Protein 8HCY (pdb70)

Nearest PDB structures (foldseek):
  8hcy-assembly2_A  TM=1.002E+00  e=5.788E-90  Legionella
  7xgv-assembly1_A  TM=9.014E-01  e=6.659E-43  Legionella pneumophila subsp. pneumophila str. Philadelphia 1
  7xgx-assembly1_A  TM=8.958E-01  e=8.673E-42  unclassified
  2wzf-assembly1_A  TM=6.793E-01  e=7.276E-28  Legionella pneumophila
  2wzg-assembly1_A  TM=6.705E-01  e=6.663E-27  Legionella pneumophila

Solvent-accessible surface area: 93981 Å² total; per-residue (Å²): 79,47,11,65,131,13,13,71,138,18,1,45,73,2,0,97,85,0,1,78,167,74,71,27,140,103,4,104,84,10,75,29,7,0,53,35,23,0,38,146,43,4,104,88,34,15,57,118,129,36,46,62,29,20,104,28,39,79,131,13,50,69,132,42,127,135,34,39,38,15,10,101,98,0,32,83,41,0,109,126,113,1,28,39,65,0,74,105,32,2,27,43,61,68,36,1,82,0,72,0,43,57,30,79,11,22,104,120,98,123,7,20,2,40,3,18,20,3,0,6,9,71,11,6,118,64,66,65,62,30,5,50,50,81,10,20,55,47,6,45,140,16,3,160,82,1,80,115,12,135,9,19,1,0,6,2,21,116,4,15,71,132,95,2,42,115,58,0,87,89,18,4,184,122,44,87,11,91,28,22,22,0,36,90,33,91,24,178,90,20,38,141,16,4,19,65,0,0,73,34,0,43,92,3,0,8,18,31,105,137,63,131,11,11,16,38,46,0,0,14,12,0,0,21,2,0,18,70,4,1,23,118,6,1,3,7,5,36,24,85,12,81,33,55,152,179,89,51,95,97,69,13,66,1,0,0,0,0,0,0,15,6,0,0,40,23,81,144,59,62,149,33,9,13,62,2,104,30,23,19,25,6,3,3,0,0,0,0,90,58,72,136,16,0,69,73,0,2,45,6,2,1,115,71,0,13,28,20,26,119,58,4,28,124,79,1,107,122,20,180,44,144,58,2,42,64,0,41,85,7,65,7,13,104,105,9,44,126,149,26,110,29,163,27,95,2,16,54,0,0,25,25,0,36,123,4,2,81,31,1,28,36,1,0,58,23,15,11,11,102,80,0,0,114,39,5,21,15,83,37,8,34,73,14,0,112,102,5,34,129,141,129,58,66,107,14,0,16,10,3,0,20,7,28,6,43,52,81,140,46,138,92,41,77,78,39,79,71,4,3,80,110,7,0,107,61,62,14,30,104,1,26,96,13,0,8,80,43,2,2,1,21,42,4,3,12,27,6,1,75,97,18,24,68,86,106,66,110,46,33,26,30,122,66,8,49,53,56,30,1,23,20,5,31,2,1,42,102,44,0,2,7,54,58,40,14,2,10,37,9,147,91,18,42,122,32,40,80,145,84,49,15,64,156,19,11,72,127,12,5,53,66,1,0,127,98,0,1,71,177,80,83,19,139,122,4,107,94,10,80,29,10,0,34,8,21,0,27,118,48,5,88,88,63,17,58,112,141,44,10,68,38,16,94,47,37,74,65,0,6,35,134,38,99,125,30,55,36,18,19,140,107,1,35,66,28,0,76,112,141,8,19,38,62,0,76,105,36,3,29,46,71,72,36,1,74,1,64,0,34,40,1,37,10,16,91,116,100,88,8,20,3,36,4,23,26,7,0,9,9,63,11,6,117,64,67,70,62,27,6,43,108,120,1,26,67,54,6,52,137,20,6,147,81,4,83,128,22,81,8,21,0,0,4,2,15,109,3,14,71,122,98,3,34,114,67,0,77,93,14,2,160,113,41,102,10,82,24,26,23,0,34,89,32,95,41,200,86,24,43,139,10,3,20,65,1,0,69,32,0,50,96,2,0,12,14,33,105,157,65,131,12,11,24,37,56,0,0,15,12,0,0,19,3,0,16,76,2,0,25,123,4,1,4,6,6,32,30,79,11,79,35,49,123,157,96,49,100,100,77,14,61,0,0,0,0,0,0,0,15,7,0,0,44,30,86,134,17,4,70,8,5,21,40,3,103,24,20,22,17,7,4,4,0,0,0,0,83,64,62,122,12,1,61,72,0,1,39,15,3,1,125,71,0,13,27,31,24,118,67,3,23,100,79,0,104,73,25,194,37,127,22,4,49,138,3,46,95,6,61,6,13,120,98,20,44,143,154,36,112,27,155,26,93,1,17,56,0,1,30,24,0,41,113,2,1,98,37,0,30,25,4,1,58,24,33,11,19,105,116,1,0,131,31,4,46,86,94,133,54,39,77,50,0,116,83,2,32,124,132,125,52,61,104,55,0,26,59,17,1,42,99,32,5,85,171,99,123,60,108,130,54,76,96,69,107,80,3,16,60,80,10,0,72,60,79,31,33,116,18,39,99,4,0,15,52,38,3,2,1,29,49,3,5,14,33,3,1,74,106,22,25,66,87,100,58,111,49,32,27,30,126,57,4,24,53,58,30,0,25,15,6,32,2,0,42,98,48,0,2,7,51,60,41,9,2,11,43,10,132,85,21,41,115,35,41,73,200,82,56,10,68,122,21,8,56,110,10,1,61,73,2,0,169,95,0,8,76,238,73,88,39,133,130,3,91,85,7,50,30,12,0,52,10,22,0,36,120,46,5,110,89,34,18,56,120,141,42,35,78,37,16,81,49,33,64,60,0,7,27,125,39,87,131,25,45,36,11,21,130,88,1,47,97,25,0,89,115,124,5,27,37,62,0,79,110,36,3,33,56,63,74,50,1,101,3,65,0,39,46,1,43,11,15,104,97,104,73,7,20,3,37,3,20,23,3,0,10,7,70,12,6,116,64,66,70,60,27,8,54,114,131,12,30,73,44,6,54,120,17,3,161,87,2,82,122,20,100,8,20,2,0,8,3,21,111,3,13,72,117,95,5,45,87,52,0,93,100,20,2,180,150,36,112,11,66,20,22,24,0,38,84,32,99,44,202,89,25,45,124,14,3,14,64,1,0,70,34,0,55,91,1,1,7,15,26,102,148,62,134,12,11,24,36,57,0,0,15,15,0,0,11,2,0,35,70,1,0,20,120,4,1,4,6,5,32,20,83,12,84,30,58,152,179,93,44,97,101,69,14,64,1,0,0,0,0,0,1,15,6,0,0,40,27,90,118,16,19,81,8,7,12,52,2,104,33,20,21,17,6,3,2,0,0,0,0,93,56,87,97,7,0,125,68,0,3,34,13,3,1,128,72,2,11,29,38,24,117,70,3,25,107,61,0,113,60,22,181,34,140,62,1,51,73,0,46,87,6,66,4,12,110,98,25,44,137,160,38,112,23,158,27,96,2,17,57,0,0,19,22,0,30,94,3,1,82,50,2,28,37,3,0,60,24,15,9,13,96,45,1,0,114,36,2,42,76,101,134,59,18,79,63,0,106,103,2,37,140,130,133,55,61,110,62,0,20,60,13,0,40,102,35,0,84,151,90,141,50,94,108,50,67,100,71,93,86,5,3,81,122,8,0,79,60,60,29,30,91,1,39,119,5,0,12,48,28,2,1,0,23,44,4,4,14,21,6,1,74,106,28,19,61,83,125,66,94,25,34,25,25,118,63,1,52,53,53,30,0,19,30,6,27,2,1,45,95,46,0,2,6,52,56,40,9,2,11,38,8,144,87,24,40,115,34,40,78,140,75,53,10,59,129,18,10,48,132,10,0,53,62,3,2,137,106,1,10,65,228,62,84,32,134,142,4,109,94,10,40,24,10,0,43,42,25,0,39,146,46,4,105,89,65,15,52,111,134,46,43,75,38,18,132,43,40,75,153,14,67,70,130,37,132,143,42,44,38,15,4,108,100,1,40,116,33,0,88,112,139,7,20,29,60,0,78,105,33,3,32,48,62,62,40,2,102,2,70,0,40,59,31,91,9,22,113,122,105,110,7,24,2,36,4,18,23,2,0,6,10,67,14,8,118,64,62,66,65,20,4,51,38,89,11,18,35,49,5,51,142,13,2,174,90,0,84,126,13,104,6,18,1,0,5,4,19,118,2,14,63,121,94,7,49,95,66,0,98,120,24,4,183,140,32,106,11,82,26,30,23,0,36,90,53,94,37,198,93,25,44,159,6,3,19,75,0,0,67,40,0,52,89,1,1,7,16,30,107,153,65,139,11,11,23,39,54,0,0,15,10,0,0,19,2,0,22,63,4,2,26,117,4,1,4,6,4,31,21,76,11,83,31,64,155,183,78,44,99,100,71,14,73,2,0,0,0,0,0,0,14,6,0,0,47,27,83,152,58,58,143,34,9,17,50,2,104,26,20,24,16,5,5,4,0,0,0,0,80,54,62,132,14,0,67,72,0,1,43,17,2,0,109,78,2,10,32,36,25,121,73,3,27,98,54,0,99,108,20,197,44,138,59,1,62,64,0,28,90,7,64,8,12,107,87,24,43,125,168,35,111,30,155,26,98,3,20,60,0,0,20,14,0,31,101,2,0,71,45,0,20,36,0,0,58,25,14,6,2,97,75,1,0,133,37,0,20,10,80,38,6,44,82,8,0,98,100,2,19,133,125,127,54,70,106,12,0,16,8,5,0,20,6,25,1,46,65,98,136,54,112,89,42,74,72,48,92,78,4,4,59,109,4,0,79,61,53,27,33,95,0,37,113,4,0,14,65,27,1,2,0,24,48,4,4,13,31,6,1,75,119,20,21,54,83,109,63,94,48,28,27,28,118,75,1,52,59,56,28,1,22,17,5,29,1,1,44,96,46,0,2,6,56,58,38,11,1,9,46,8,140,89,22,40,102,33,42,78,141

InterPro domains:
  IPR031757 Lgt1, glycosyltransferase domain [PF16849] (210-630)

B-factor: mean 36.66, std 12.06, range [11.09, 126.93]

Organism: Legionella pneumophila subsp. pneumophila (strain Philadelphia 1 / ATCC 33152 / DSM 7513) (NCBI:txid272624)

Secondary structure (DSSP, 8-state):
-HHHHHHHHHHHHHHHHHBPTT-GGG-HHHHHHHHHHHHHHHHTTS-HHHHHHHHHHHHT-TT-SS-----HHHHHIIIIIIHHHHHHHHH-GGGG--EETTEE--SS--EEEESSEEEEE---SSTT-SS-HHHHHHHHHHHHHS-SSEEEEEE-GGGS-HHHHHHHHHHHHHTT-EEEEGGGS-TTSS-HHHHHHHHHHHHHHHHHHTTSS--HHHHHHHHTT-HHHH-SSEEEE-TTPPBPSSPPPSEEEESSSEEEEEEEEEEEETTEEEEEEEEEEEEEEEE-S-HHHHHHHHHHHHHHHHHHHHTHHHHHHH---HHHHHHHHSHHHHHHHHHTTS---HHHHHHHHHHTTSSHHHHHHHH-HHHHHHHHS-GGGHHHHHHHHHTT-HHHHHHHHHHHHHHTT-TTS-SSHHHHHHHHHHHTTTTTTHHHHTTTSHHHHHHHHHHHT-SSSPPB--TTBS-GGGSHHHHHHHHSBSTTSSSB--SSS--TTB-/-HHHHHHHHHHHHHHHHHB-TT-GGG-HHHHHHHHHHHHHHHHTTS-HHHHHHHHHHHHT-TT-SS-----HHHHHIIIIIIHHHHHHHHH-GGGG--EETTEE--SSS-EEEESSEEEEE---SSTT-SS-HHHHHHHHHHHHHS-SSEEEEEE-GGGS-HHHHHHHHHHHHHTT-EEEEGGGS-TTSS-HHHHHHHHHHHHHHHHHHTTSS--HHHHHHHHTT-HHHH-SSEEEE-TTPPBPSSPPPSEEEESSSEEEEEEEEEEEETTEEEEEEEEEEEEEEEE-S-HHHHHHHHHHHHHHHHHHHHTHHHHHHH---HHHHHHHHSHHHHHHHHHTTS---HHHHHHHHHHHTSSHHHHHHHH-HHHHHHHHS-GGGHHHHHHHHHTT-HHHHHHHHHHHHHHTT-TTS-SSHHHHHHHHHHHTTTTTTHHHHTTTSHHHHHHHHHHHT-SS---B--TTBS-GGGSHHHHHHHHSBSTTSSSB--SSS--TTB-/-HHHHHHHHHHHHHHHHHB-TT-GGG-HHHHHHHHHHHHHHHHTTS-HHHHHHHHHHHHT-TT-SS-----HHHHHIIIIIIHHHHHHHHH-GGGG--EETTEE--SS--EEEESS-EEEE---SSTT-SS-HHHHHHHHHHHHHS-SS-EEEEE-GGGS-HHHHHHHHHHHHTTT-EEEEGGG--GGGS-HHHHHHHHHHHHHHHHHHTTSS--HHHHHHHHTT-HHHH-SS-EEE-TTPPBPSSPPPSEEEESSSEEEEEEEEEEEETTEEEEEEEEEEEEEEEE-S-HHHHHHHHHHHHHHHHHHHH-HHHHHHH---HHHHHHHHSHHHHHHHHHHTT---HHHHHHHHHHHTSSHHHHHHHH-HHHHHHHHS-GGGHHHHHHHHHTT-HHHHHHHHHHHHHHTT-TTS-SSHHHHHHHHHHHHHHHHTHHHHTTTSHHHHHHHHHHHT-SSSPPB--TTBS-GGGSHHHHHHHHSBSTTSSSB--SSS--TTB-/-HHHHHHHHHHHHHHHHHB-TT-GGG-HHHHHHHHHHHHHHHHTTS-HHHHHHHHHHHHT-TT-SS-----HHHHHHIIIIIHHHHHHHHH-GGGG--EETTEE--SS--EEEESSEEEEE---SSSS-SS-HHHHHHHHHHHHHS-SSEEEEEE-GGGS-HHHHHHHHHHHHHTT-EEEEGGGS-TTSS-HHHHHHHHHHHHHHHHHHTTSS--HHHHHHHHTT-HHHH-SS-EEE-TTPPBPSSPPPSEEEESSSEEEEEEEEEEEETTEEEEEEEEEEEEEEEE-TTSHHHHHHHHHHHHHHHHHHHTHHHHHHH---HHHHHHHTSHHHHHHHHHTTS---HHHHHHHHHHHTSSHHHHHHHH-HHHHHHHHS-GGGHHHHHHHHHTT-HHHHHHHHHHHHHHTT-TTS-SSHHHHHHHHHHHTTTTTTHHHHTTTSHHHHHHHHHHHT-SSS--B--TTBS-GGGSHHHHHHHHSBSTTSSSB--SSS--TTB-

Foldseek 3Di:
DAQVVVLLVLLLVLLCVFFAPPCSVVQLQSSVVSSVQLVVVLCVVDDVVQVVVQVCLQPQHDVGNDRHHHDPVSVCCSVPPRSVVVSLLRHNLVLQWFAFLRRTQDPDLPFKAQQLAAEEEDEDLAQAAQDDVVLLVLQLVVLVVSPPGAYEYEYANVRHDPNNVVVVVVSCVVRRYHYHHLNPDDCVVADPLLSVLSVVLVVLSVCSNVVQQRDNVLNRLRNVLRLVVCPQWYKYAYSNWDFAPDFDDSMGGFRAQKAWAKAWEWDDPPSHFTFIGMDTFRNIMTGTSPSVRSCSLSSSLRVLLVVCQFQVLVVLVVDPPVLSVLQNPWQQNVVVCVVVVSGDGLRNVSSLLLVLLLAQLSVCNGNHLCVLCVVQHHNVCSVVSVVCNVVVVRPVRLVSNLVSCVVVVPVVADSDRVSSSVVSVVVSVSNNVCSRCCRRGTVVSCVSVCVRSDPDPRDGDSPGTNHQSSGNVSSCVGGHHCVVPHRTDDPPDDHHHHD/DQQLVVLLVLLVVLLCLWFAPPCSVVFLQSSVVSSVQLVVVLVVPDDVVQVVVQVCLCVQDDVGNHRHHHDPVSVCCSVPPRSVVVSLLRHPLVLQWFAFLRRTQDPDLPFKAQQLAEEEEDEDLAQDAQDDPVLLVLQLVVLVVSPVGAYEYEYANVNHDVVNVVVVVVSQVVRRYHYHHLVPDDLVVADPLLSVLSVVLVVLSVCSNVVQQRDNVLNRLRNVLRLVVCPQWYKYAYSNFDFAPDDDPSMGGFRAQKAWAKAWEWDDDPSHFTFIGMDTFRNIITGTNPSVRSCSLSSSLSVLLVVCQQQVLVCLVVDPPPLSVLQCPWQQNVVVCVVPVSGDGLRNVSSLVLVQLLAQLSVCNGRHLCCLCVVQNHSVCSVVNVVCNVVVVRVVRLVSNLVSCPVVVPPVADSDSVSSSVVSVVVVPSNNVCSRCCRRGGVVSCVSVDVSSDPDPRDGDRPGTNHPSSHNVSSCVGHHHCVVPHRTDDPPDDHHHHD/DQQLVVLLVLLVVLLCVWFFHPCSVVFLQSSVVSSVQLVVVLVVQDDPVQVVVQVCLCVQHDVGNHRHHHDPVSVCCSVPPRSVVVSCLRHPLVLQWFAFLRRTQDPDQPFKAQQLAEEEEDEDLAQDALDDPVLLVLQLVVLVVSPPGAYEYEYANVNHDPVNVVVVVVSQVVRRYHYHHLNPDDLVPFDPLLSVLSVVLVVLSVCSNVVQQRDNVLNRLRNVLRLVVCPQWYKYAHSNWDFAPDDDPSMGGFRAQKAWAKAWEWDDPPSHFTFIHIDTFNNIITGTSPSVRSVSLSSSLSVLLVVCQFQVLVCLVVDPQPLSVLQVPWQQVVVVCVVPVSGDGLRNVSSLLLVLLQAQLSVCNGNHLCVLCVVQHHNVCSVVSVVCNVVVVRVVRLVSNLVSCVVVVVVVQDSDRVSSSVVSVVVPPSNNVCSRCCRRGGVVSCVSVCVRSPPDPRAGDSPGTPCPSSGNVSSCQGGRHCVSPHRTDDPPDDHHHHD/DQQLVVLLVLLLVLQCVWFAPPCSVVQLQSSVVSSVQLVVVLCVPDDPVQVVVQVCLCVQDDVGNHRHHHDPVSVCCSVPPVSVVVSLLRHNLVLQWFAFLRRTQDQDLPFKAQQLAAEEEDEDLAQDAQDDPVLLVLQLVVLVVSPPGAYEYEYANVNHDVVNVVVVVVSQVVSRYHYHHLVPDDLVVFDPLLSVLSVVLVVLSVCSNVVQQRDNVLSRLRNVLRLVVCPQWYKYAYSNWDFAPDFDDSMGGFRAQKAWAKAWEWDDDPSHFTFIGMDTFRNIITGTSPSVRSCSLSSSLSVLLVVCQFQVLVLLVVDPPVLSVLQNPWQQNVVVCVVPVSGDGLRNVSSLLLQCLQAQLSVCRGNHLCVLCVVQHHNVCSVVSVVCNVVVVRVVRLVSNLVRCPVVVVVVFDSDRVSSSVVSVVVPPSSNVCSRCCRRGGVSSCVSVDVRSDDDPRDGDSPGTNHPSSGNVSSCQGGRHCVVPHRTDDPPDDHHHHD

Radius of gyration: 46.3 Å; Cα contacts (8 Å, |Δi|>4): 3470; chains: 4; bounding box: 130×70×118 Å

Sequence (1996 aa):
SPVNKTLNRLTNDLLKEVVERGKTQKAQKLRAYIFDQLARRLEASLSQEQINDLYNRIRGTGDYTKSESFSEEQLKILKEKVVPELKRELSDLSNGNVNILGLDVSREDKYAFDTTNIFSVWFSNNPAVYMPQHVKTQVEKTAKLNQPGKTRIVFSSLCLNETAQIDFQQWAKENNIELVDIDSIDLKSVSETDAQLLNLAKDELGAMRKGKGGNPAAASDLVRWVDVIIGESSTYIDIDLPMNDKKVTVEVHSGFPVLLNMGSALTKDGQQPAMENPAFNTDMIAYSKDKEARRQIIEGVAKKIIARYENCAKYIEESKNEELVRLKNSPGYKLFVEKTDGKFDLCTLRAAVSEAHQDALSFATFFGAEYFAKTFATQELIPVIKEAIQHQNQDLLTSVIENHIEKQHLNDYPKTPDGIKKLLKSFQGIVYKPLVMEFSGPSAVSSSWVEAISGRSIPRNFEYLAEPMSQPLRVLQHYACVSGKANFSSDNIPKWCELSPVNKTLNRLTNDLLKEVVERGKTQKAQKLRAYIFDQLARRLEASLSQEQINDLYNRIRGTGDYTKSESFSEEQLKILKEKVVPELKRELSDLSNGNVNILGLDVSREDKYAFDTTNIFSVWFSNNPAVYMPQHVKTQVEKTAKLNQPGKTRIVFSSLCLNETAQIDFQQWAKENNIELVDIDSIDLKSVSETDAQLLNLAKDELGAMRKGKGGNPAAASDLVRWVDVIIGESSTYIDIDLPMNDKKVTVEVHSGFPVLLNMGSALTKDGQQPAMENPAFNTDMIAYSKDKEARRQIIEGVAKKIIARYENCAKYIEESKNEELVRLKNSPGYKLFVEKTDGKFDLCTLRAAVSEAHQDALSFATFFGAEYFAKTFATQELIPVIKEAIQHQNQDLLTSVIENHIEKQHLNDYPKTPDGIKKLLKSFQGIVYKPLVMEFSGPSAVSSSWVEAISGRSIPRNFEYLAEPMSQPLRVLQHYACVSGKANFSSDNIPKWCELSPVNKTLNRLTNDLLKEVVERGKTQKAQKLRAYIFDQLARRLEASLSQEQINDLYNRIRGTGDYTKSESFSEEQLKILKEKVVPELKRELSDLSNGNVNILGLDVSREDKYAFDTTNIFSVWFSNNPAVYMPQHVKTQVEKTAKLNQPGKTRIVFSSLCLNETAQIDFQQWAKENNIELVDIDSIDLKSVSETDAQLLNLAKDELGAMRKGKGGNPAAASDLVRWVDVIIGESSTYIDIDLPMNDKKVTVEVHSGFPVLLNMGSALTKDGQQPAMENPAFNTDMIAYSKDKEARRQIIEGVAKKIIARYENCAKYIEESKNEELVRLKNSPGYKLFVEKTDGKFDLCTLRAAVSEAHQDALSFATFFGAEYFAKTFATQELIPVIKEAIQHQNQDLLTSVIENHIEKQHLNDYPKTPDGIKKLLKSFQGIVYKPLVMEFSGPSAVSSSWVEAISGRSIPRNFEYLAEPMSQPLRVLQHYACVSGKANFSSDNIPKWCELSPVNKTLNRLTNDLLKEVVERGKTQKAQKLRAYIFDQLARRLEASLSQEQINDLYNRIRGTGDYTKSESFSEEQLKILKEKVVPELKRELSDLSNGNVNILGLDVSREDKYAFDTTNIFSVWFSNNPAVYMPQHVKTQVEKTAKLNQPGKTRIVFSSLCLNETAQIDFQQWAKENNIELVDIDSIDLKSVSETDAQLLNLAKDELGAMRKGKGGNPAAASDLVRWVDVIIGESSTYIDIDLPMNDKKVTVEVHSGFPVLLNMGSALTKDGQQPAMENPAFNTDMIAYSKDKEARRQIIEGVAKKIIARYENCAKYIEESKNEELVRLKNSPGYKLFVEKTDGKFDLCTLRAAVSEAHQDALSFATFFGAEYFAKTFATQELIPVIKEAIQHQNQDLLTSVIENHIEKQHLNDYPKTPDGIKKLLKSFQGIVYKPLVMEFSGPSAVSSSWVEAISGRSIPRNFEYLAEPMSQPLRVLQHYACVSGKANFSSDNIPKWCEL

Structure (mmCIF, N/CA/C/O backbone):
data_8HCY
#
_entry.id   8HCY
#
_cell.length_a   92.361
_cell.length_b   112.615
_cell.length_c   125.795
_cell.angle_alpha   90.000
_cell.angle_beta   108.143
_cell.angle_gamma   90.000
#
_symmetry.space_group_name_H-M   'P 1 21 1'
#
loop_
_entity.id
_entity.type
_entity.pdbx_description
1 polymer 'Dot/Icm secretion system substrate'
2 water water
#
loop_
_atom_site.group_PDB
_atom_site.id
_atom_site.type_symbol
_atom_site.label_atom_id
_atom_site.label_alt_id
_atom_site.label_comp_id
_atom_site.label_asym_id
_atom_site.label_entity_id
_atom_site.label_seq_id
_atom_site.pdbx_PDB_ins_code
_atom_site.Cartn_x
_atom_site.Cartn_y
_atom_site.Cartn_z
_atom_site.occupancy
_atom_site.B_iso_or_equiv
_atom_site.auth_seq_id
_atom_site.auth_comp_id
_atom_site.auth_asym_id
_atom_site.auth_atom_id
_atom_site.pdbx_PDB_model_num
ATOM 1 N N . SER A 1 112 ? -44.46100 -14.51800 -34.19800 1.000 39.88373 112 SER C N 1
ATOM 2 C CA . SER A 1 112 ? -45.11300 -13.26300 -33.84100 1.000 38.32038 112 SER C CA 1
ATOM 3 C C . SER A 1 112 ? -46.00800 -12.78300 -34.98700 1.000 39.63633 112 SER C C 1
ATOM 4 O O . SER A 1 112 ? -45.53700 -12.62700 -36.11300 1.000 41.43128 112 SER C O 1
ATOM 7 N N . PRO A 1 113 ? -47.29600 -12.57000 -34.69500 1.000 40.03112 113 PRO C N 1
ATOM 8 C CA . PRO A 1 113 ? -48.23100 -12.13100 -35.75100 1.000 40.75752 113 PRO C CA 1
ATOM 9 C C . PRO A 1 113 ? -47.75500 -10.94200 -36.57600 1.000 39.82320 113 PRO C C 1
ATOM 10 O O . PRO A 1 113 ? -47.84600 -10.97700 -37.81000 1.000 40.78384 113 PRO C O 1
ATOM 14 N N . VAL A 1 114 ? -47.25100 -9.88900 -35.92800 1.000 38.43092 114 VAL C N 1
ATOM 15 C CA . VAL A 1 114 ? -46.76100 -8.72700 -36.66700 1.000 37.69399 114 VAL C CA 1
ATOM 16 C C . VAL A 1 114 ? -45.60000 -9.12500 -37.56900 1.000 39.37051 114 VAL C C 1
ATOM 17 O O . VAL A 1 114 ? -45.48300 -8.64800 -38.70600 1.000 38.91519 114 VAL C O 1
ATOM 21 N N . ASN A 1 115 ? -44.72600 -10.00600 -37.07800 1.000 38.18616 115 ASN C N 1
ATOM 22 C CA . ASN A 1 115 ? -43.61100 -10.48100 -37.88900 1.000 38.72833 115 ASN C CA 1
ATOM 23 C C . ASN A 1 115 ? -44.10700 -11.20300 -39.13800 1.000 38.13878 115 ASN C C 1
ATOM 24 O O . ASN A 1 115 ? -43.60800 -10.96600 -40.24400 1.000 38.16510 115 ASN C O 1
ATOM 29 N N . LYS A 1 116 ? -45.09500 -12.09000 -38.97900 1.000 37.88086 116 LYS C N 1
ATOM 30 C CA . LYS A 1 116 ? -45.60300 -12.84400 -40.12100 1.000 38.37039 116 LYS C CA 1
ATOM 31 C C . LYS A 1 116 ? -46.21300 -11.92300 -41.17300 1.000 39.00204 116 LYS C C 1
ATOM 32 O O . LYS A 1 116 ? -46.00800 -12.12500 -42.37600 1.000 40.33115 116 LYS C O 1
ATOM 38 N N . THR A 1 117 ? -46.97500 -10.91500 -40.74100 1.000 39.96532 117 THR C N 1
ATOM 39 C CA . THR A 1 117 ? -47.54600 -9.96300 -41.69000 1.000 42.74460 117 THR C CA 1
ATOM 40 C C . THR A 1 117 ? -46.45300 -9.19800 -42.42800 1.000 39.15206 117 THR C C 1
ATOM 41 O O . THR A 1 117 ? -46.48700 -9.08600 -43.65900 1.000 36.51227 117 THR C O 1
ATOM 45 N N . LEU A 1 118 ? -45.46500 -8.67200 -41.69300 1.000 38.46514 118 LEU C N 1
ATOM 46 C CA . LEU A 1 118 ? -44.37400 -7.94800 -42.34200 1.000 36.57544 118 LEU C CA 1
ATOM 47 C C . LEU A 1 118 ? -43.63700 -8.85200 -43.31100 1.000 35.22001 118 LEU C C 1
ATOM 48 O O . LEU A 1 118 ? -43.26000 -8.42500 -44.40600 1.000 33.35926 118 LEU C O 1
ATOM 53 N N . ASN A 1 119 ? -43.44000 -10.11300 -42.92200 1.000 36.05432 119 ASN C N 1
ATOM 54 C CA . ASN A 1 119 ? -42.76200 -11.06500 -43.79700 1.000 35.08842 119 ASN C CA 1
ATOM 55 C C . ASN A 1 119 ? -43.56300 -11.36400 -45.06400 1.000 36.07801 119 ASN C C 1
ATOM 56 O O . ASN A 1 119 ? -43.01600 -11.33500 -46.16700 1.000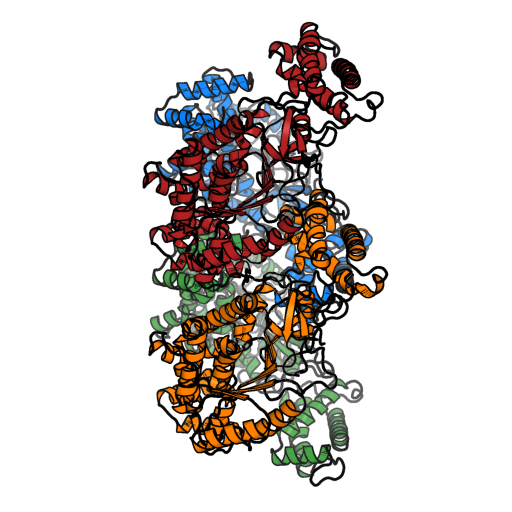 34.16989 119 ASN C O 1
ATOM 61 N N . ARG A 1 120 ? -44.85600 -11.66400 -44.94800 1.000 42.88935 120 ARG C N 1
ATOM 62 C CA . ARG A 1 120 ? -45.59800 -12.00200 -46.16500 1.000 42.38403 120 ARG C CA 1
ATOM 63 C C . ARG A 1 120 ? -45.86800 -10.73500 -46.98900 1.000 41.70500 120 ARG C C 1
ATOM 64 O O . ARG A 1 120 ? -46.04600 -10.81200 -48.21900 1.000 41.94450 120 ARG C O 1
ATOM 72 N N . LEU A 1 121 ? -45.95000 -9.57600 -46.33400 1.000 37.67557 121 LEU C N 1
ATOM 73 C CA . LEU A 1 121 ? -46.01900 -8.32400 -47.08600 1.000 35.50163 121 LEU C CA 1
ATOM 74 C C . LEU A 1 121 ? -44.71700 -8.08900 -47.84300 1.000 35.24633 121 LEU C C 1
ATOM 75 O O . LEU A 1 121 ? -44.72800 -7.76500 -49.03700 1.000 33.89617 121 LEU C O 1
ATOM 80 N N . THR A 1 122 ? -43.58200 -8.23200 -47.14800 1.000 32.38546 122 THR C N 1
ATOM 81 C CA . THR A 1 122 ? -42.27200 -8.14600 -47.79000 1.000 30.70895 122 THR C CA 1
ATOM 82 C C . THR A 1 122 ? -42.19100 -9.05400 -49.00700 1.000 31.81960 122 THR C C 1
ATOM 83 O O . THR A 1 122 ? -41.75000 -8.63600 -50.08300 1.000 31.54326 122 THR C O 1
ATOM 87 N N . ASN A 1 123 ? -42.60400 -10.31100 -48.84200 1.000 29.78515 123 ASN C N 1
ATOM 88 C CA . ASN A 1 123 ? -42.48300 -11.28600 -49.91800 1.000 30.59841 123 ASN C CA 1
ATOM 89 C C . ASN A 1 123 ? -43.34800 -10.90500 -51.11500 1.000 31.81434 123 ASN C C 1
ATOM 90 O O . ASN A 1 123 ? -42.93300 -11.08200 -52.26700 1.000 33.37769 123 ASN C O 1
ATOM 95 N N . ASP A 1 124 ? -44.55600 -10.39200 -50.86600 1.000 31.03267 124 ASP C N 1
ATOM 96 C CA . ASP A 1 124 ? -45.39600 -9.90700 -51.95700 1.000 31.13531 124 ASP C CA 1
ATOM 97 C C . ASP A 1 124 ? -44.68900 -8.80800 -52.74200 1.000 33.35137 124 ASP C C 1
ATOM 98 O O . ASP A 1 124 ? -44.66200 -8.82700 -53.97800 1.000 34.64889 124 ASP C O 1
ATOM 103 N N . LEU A 1 125 ? -44.10300 -7.84200 -52.03100 1.000 32.05648 125 LEU C N 1
ATOM 104 C CA . LEU A 1 125 ? -43.42900 -6.72900 -52.68900 1.000 31.62221 125 LEU C CA 1
ATOM 105 C C . LEU A 1 125 ? -42.20100 -7.20100 -53.45700 1.000 31.90646 125 LEU C C 1
ATOM 106 O O . LEU A 1 125 ? -41.93300 -6.72700 -54.56900 1.000 28.76398 125 LEU C O 1
ATOM 111 N N . LEU A 1 126 ? -41.44200 -8.13000 -52.87100 1.000 31.26691 126 LEU C N 1
ATOM 112 C CA . LEU A 1 126 ? -40.24400 -8.65500 -53.52100 1.000 28.77450 126 LEU C CA 1
ATOM 113 C C . LEU A 1 126 ? -40.5780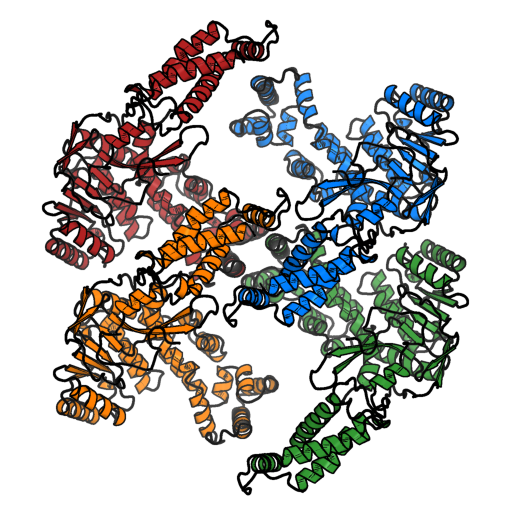0 -9.29300 -54.86300 1.000 31.01424 126 LEU C C 1
ATOM 114 O O . LEU A 1 126 ? -39.92500 -9.01700 -55.87600 1.000 30.49313 126 LEU C O 1
ATOM 119 N N . LYS A 1 127 ? -41.59800 -10.15300 -54.88700 1.000 31.52746 127 LYS C N 1
ATOM 120 C CA . LYS A 1 127 ? -42.00200 -10.80300 -56.12700 1.000 31.15110 127 LYS C CA 1
ATOM 121 C C . LYS A 1 127 ? -42.42900 -9.80300 -57.19700 1.000 31.32481 127 LYS C C 1
ATOM 122 O O . LYS A 1 127 ? -42.36800 -10.12700 -58.38800 1.000 32.95658 127 LYS C O 1
ATOM 128 N N . GLU A 1 128 ? -42.74400 -8.56800 -56.84700 1.000 31.30639 128 GLU C N 1
ATOM 129 C CA . GLU A 1 128 ? -43.24800 -7.61400 -57.86100 1.000 33.20661 128 GLU C CA 1
ATOM 130 C C . GLU A 1 128 ? -42.14000 -6.69500 -58.38700 1.000 31.00898 128 GLU C C 1
ATOM 131 O O . GLU A 1 128 ? -42.36700 -6.06700 -59.41800 1.000 31.60379 128 GLU C O 1
ATOM 137 N N . VAL A 1 129 ? -40.99800 -6.61800 -57.70700 1.000 30.76158 129 VAL C N 1
ATOM 138 C CA . VAL A 1 129 ? -39.91400 -5.66600 -58.09000 1.000 29.69040 129 VAL C CA 1
ATOM 139 C C . VAL A 1 129 ? -38.66400 -6.45700 -58.46900 1.000 28.02968 129 VAL C C 1
ATOM 140 O O . VAL A 1 129 ? -37.68700 -5.83900 -58.87200 1.000 28.20075 129 VAL C O 1
ATOM 144 N N . VAL A 1 130 ? -38.73000 -7.77800 -58.36300 1.000 27.80860 130 VAL C N 1
ATOM 145 C CA . VAL A 1 130 ? -37.54100 -8.62200 -58.65300 1.000 30.41680 130 VAL C CA 1
ATOM 146 C C . VAL A 1 130 ? -37.72100 -9.31400 -59.99400 1.000 31.23532 130 VAL C C 1
ATOM 147 O O . VAL A 1 130 ? -38.85900 -9.67900 -60.30500 1.000 32.24334 130 VAL C O 1
ATOM 151 N N . GLU A 1 131 ? -36.64500 -9.41100 -60.77300 1.000 30.06413 131 GLU C N 1
ATOM 152 C CA . GLU A 1 131 ? -36.65600 -10.16400 -62.04300 1.000 30.86159 131 GLU C CA 1
ATOM 153 C C . GLU A 1 131 ? -37.32000 -11.52800 -61.84500 1.000 30.30100 131 GLU C C 1
ATOM 154 O O . GLU A 1 131 ? -37.02300 -12.19700 -60.86400 1.000 28.32971 131 GLU C O 1
ATOM 160 N N . ARG A 1 132 ? -38.13200 -11.93900 -62.80600 1.000 31.23006 132 ARG C N 1
ATOM 161 C CA . ARG A 1 132 ? -38.84300 -13.23400 -62.74000 1.000 30.96424 132 ARG C CA 1
ATOM 162 C C . ARG A 1 132 ? -37.86200 -14.40400 -62.71400 1.000 31.36429 132 ARG C C 1
ATOM 163 O O . ARG A 1 132 ? -36.97300 -14.43900 -63.56400 1.000 33.20661 132 ARG C O 1
ATOM 171 N N . GLY A 1 133 ? -38.01100 -15.29500 -61.73400 1.000 32.40915 133 GLY C N 1
ATOM 172 C CA . GLY A 1 133 ? -37.10000 -16.43800 -61.56700 1.000 30.27995 133 GLY C CA 1
ATOM 173 C C . GLY A 1 133 ? -35.93800 -16.16100 -60.63900 1.000 32.56443 133 GLY C C 1
ATOM 174 O O . GLY A 1 133 ? -35.24200 -17.11100 -60.32700 1.000 35.64901 133 GLY C O 1
ATOM 175 N N . LYS A 1 134 ? -35.73300 -14.91800 -60.20400 1.000 32.52758 134 LYS C N 1
ATOM 176 C CA . LYS A 1 134 ? -34.52200 -14.56300 -59.41200 1.000 32.85131 134 LYS C CA 1
ATOM 177 C C . LYS A 1 134 ? -34.86900 -14.05100 -58.00600 1.000 34.54098 134 LYS C C 1
ATOM 178 O O . LYS A 1 134 ? -34.02700 -13.35100 -57.43400 1.000 34.36201 134 LYS C O 1
ATOM 184 N N . THR A 1 135 ? -36.03800 -14.40300 -57.47200 1.000 32.69866 135 THR C N 1
ATOM 185 C CA . THR A 1 135 ? -36.49100 -13.95800 -56.12800 1.000 32.10648 135 THR C CA 1
ATOM 186 C C . THR A 1 135 ? -35.66600 -14.64500 -55.04500 1.000 34.92524 135 THR C C 1
ATOM 187 O O . THR A 1 135 ? -35.43300 -14.03100 -54.00600 1.000 36.38857 135 THR C O 1
ATOM 191 N N . GLN A 1 136 ? -35.22800 -15.87000 -55.30400 1.000 32.91184 136 GLN C N 1
ATOM 192 C CA . GLN A 1 136 ? -34.41200 -16.61400 -54.32900 1.000 32.23808 136 GLN C CA 1
ATOM 193 C C . GLN A 1 136 ? -32.93700 -16.23200 -54.45500 1.000 35.73060 136 GLN C C 1
ATOM 194 O O . GLN A 1 136 ? -32.12100 -16.96500 -53.91500 1.000 39.35209 136 GLN C O 1
ATOM 200 N N . LYS A 1 137 ? -32.61700 -15.15600 -55.16200 1.000 35.54900 137 LYS C N 1
ATOM 201 C CA . LYS A 1 137 ? -31.23300 -14.63100 -55.25400 1.000 38.03877 137 LYS C CA 1
ATOM 202 C C . LYS A 1 137 ? -31.28500 -13.24600 -54.63400 1.000 38.96783 137 LYS C C 1
ATOM 203 O O . LYS A 1 137 ? -30.23700 -12.62900 -54.51800 1.000 41.26021 137 LYS C O 1
ATOM 209 N N . ALA A 1 138 ? -32.45100 -12.84300 -54.15000 1.000 39.23102 138 ALA C N 1
ATOM 210 C CA . ALA A 1 138 ? -32.66200 -11.47700 -53.69600 1.000 37.22288 138 ALA C CA 1
ATOM 211 C C . ALA A 1 138 ? -32.89500 -11.45700 -52.19900 1.000 38.49146 138 ALA C C 1
ATOM 212 O O . ALA A 1 138 ? -33.72900 -10.71100 -51.68500 1.000 35.50689 138 ALA C O 1
ATOM 214 N N . GLN A 1 139 ? -32.16900 -12.31200 -51.48500 1.000 42.47878 139 GLN C N 1
ATOM 215 C CA . GLN A 1 139 ? -32.28700 -12.35400 -50.03400 1.000 43.46574 139 GLN C CA 1
ATOM 216 C C . GLN A 1 139 ? -31.90700 -11.01600 -49.40200 1.000 40.78384 139 GLN C C 1
ATOM 217 O O . GLN A 1 139 ? -32.43400 -10.65900 -48.34100 1.000 39.75477 139 GLN C O 1
ATOM 223 N N . LYS A 1 140 ? -30.99700 -10.26800 -50.03700 1.000 35.80956 140 LYS C N 1
ATOM 224 C CA . LYS A 1 140 ? -30.60600 -8.96800 -49.51400 1.000 31.83013 140 LYS C CA 1
ATOM 225 C C . LYS A 1 140 ? -31.72500 -7.95200 -49.69400 1.000 29.77199 140 LYS C C 1
ATOM 226 O O . LYS A 1 140 ? -32.01000 -7.16600 -48.78600 1.000 30.01412 140 LYS C O 1
ATOM 232 N N . LEU A 1 141 ? -32.34600 -7.92300 -50.87900 1.000 28.60080 141 LEU C N 1
ATOM 233 C CA . LEU A 1 141 ? -33.50300 -7.05200 -51.07500 1.000 28.05600 141 LEU C CA 1
ATOM 234 C C . LEU A 1 141 ? -34.63100 -7.41400 -50.11600 1.000 28.63764 141 LEU C C 1
ATOM 235 O O . LEU A 1 141 ? -35.32500 -6.52900 -49.60200 1.000 29.06664 141 LEU C O 1
ATOM 240 N N . ARG A 1 142 ? -34.83000 -8.71300 -49.86700 1.000 28.10600 142 ARG C N 1
ATOM 241 C CA . ARG A 1 142 ? -35.83700 -9.13100 -48.89600 1.000 28.50605 142 ARG C CA 1
ATOM 242 C C . ARG A 1 142 ? -35.54900 -8.54500 -47.51900 1.000 30.46681 142 ARG C C 1
ATOM 243 O O . ARG A 1 142 ? -36.46300 -8.06100 -46.84000 1.000 30.02992 142 ARG C O 1
ATOM 251 N N . ALA A 1 143 ? -34.28600 -8.58700 -47.08600 1.000 28.01915 143 ALA C N 1
ATOM 252 C CA . ALA A 1 143 ? -33.93700 -7.99100 -45.80200 1.000 27.60857 143 ALA C CA 1
ATOM 253 C C . ALA A 1 143 ? -34.13000 -6.48100 -45.84100 1.000 27.18484 143 ALA C C 1
ATOM 254 O O . ALA A 1 143 ? -34.53400 -5.87100 -44.84400 1.000 28.87451 143 ALA C O 1
ATOM 256 N N . TYR A 1 144 ? -33.85200 -5.86500 -46.98900 1.000 26.73742 144 TYR C N 1
ATOM 257 C CA . TYR A 1 144 ? -33.98600 -4.41900 -47.10900 1.000 25.82941 144 TYR C CA 1
ATOM 258 C C . TYR A 1 144 ? -35.44800 -3.99600 -47.09400 1.000 27.09799 144 TYR C C 1
ATOM 259 O O . TYR A 1 144 ? -35.80300 -2.99400 -46.46200 1.000 27.98493 144 TYR C O 1
ATOM 268 N N . ILE A 1 145 ? -36.31100 -4.74200 -47.78700 1.000 26.78479 145 ILE C N 1
ATOM 269 C CA . ILE A 1 145 ? -37.73200 -4.40400 -47.80700 1.000 26.40843 145 ILE C CA 1
ATOM 270 C C . ILE A 1 145 ? -38.33000 -4.56100 -46.41700 1.000 27.06114 145 ILE C C 1
ATOM 271 O O . ILE A 1 145 ? -39.05700 -3.68500 -45.93500 1.000 29.09559 145 ILE C O 1
ATOM 276 N N . PHE A 1 146 ? -38.03200 -5.68000 -45.75100 1.000 28.70081 146 PHE C N 1
ATOM 277 C CA . PHE A 1 146 ? -38.52800 -5.88500 -44.39500 1.000 25.16618 146 PHE C CA 1
ATOM 278 C C . PHE A 1 146 ? -38.09400 -4.74600 -43.48300 1.000 29.21929 146 PHE C C 1
ATOM 279 O O . PHE A 1 146 ? -38.91500 -4.15900 -42.76900 1.000 31.70117 146 PHE C O 1
ATOM 287 N N . ASP A 1 147 ? -36.79700 -4.42300 -43.49500 1.000 29.71672 147 ASP C N 1
ATOM 288 C CA . ASP A 1 147 ? -36.29100 -3.36100 -42.63300 1.000 29.10875 147 ASP C CA 1
ATOM 289 C C . ASP A 1 147 ? -36.95600 -2.02800 -42.95100 1.000 29.79305 147 ASP C C 1
ATOM 290 O O . ASP A 1 147 ? -37.31100 -1.27100 -42.04000 1.000 30.08782 147 ASP C O 1
ATOM 295 N N . GLN A 1 148 ? -37.13900 -1.72700 -44.23800 1.000 29.27193 148 GLN C N 1
ATOM 296 C CA . GLN A 1 148 ? -37.74600 -0.45400 -44.61100 1.000 27.60068 148 GLN C CA 1
ATOM 297 C C . GLN A 1 148 ? -39.22200 -0.41400 -44.23800 1.000 30.35364 148 GLN C C 1
ATOM 298 O O . GLN A 1 148 ? -39.70800 0.60200 -43.72700 1.000 31.32744 148 GLN C O 1
ATOM 304 N N . LEU A 1 149 ? -39.95300 -1.50700 -44.48900 1.000 28.26918 149 LEU C N 1
ATOM 305 C CA . LEU A 1 149 ? -41.36700 -1.54600 -44.13000 1.000 29.37984 149 LEU C CA 1
ATOM 306 C C . LEU A 1 149 ? -41.56000 -1.25600 -42.64700 1.000 31.16953 149 LEU C C 1
ATOM 307 O O . LEU A 1 149 ? -42.50200 -0.55400 -42.26000 1.000 31.19585 149 LEU C O 1
ATOM 312 N N . ALA A 1 150 ? -40.68000 -1.79800 -41.80300 1.000 31.07215 150 ALA C N 1
ATOM 313 C CA . ALA A 1 150 ? -40.79800 -1.59100 -40.36500 1.000 30.94318 150 ALA C CA 1
ATOM 314 C C . ALA A 1 150 ? -40.50400 -0.14300 -39.98500 1.000 31.20637 150 ALA C C 1
ATOM 315 O O . ALA A 1 150 ? -41.27500 0.48000 -39.24500 1.000 31.39061 150 ALA C O 1
ATOM 317 N N . ARG A 1 151 ? -39.40000 0.41700 -40.49100 1.000 30.36154 151 ARG C N 1
ATOM 318 C CA . ARG A 1 151 ? -39.03000 1.77800 -40.10800 1.000 30.96950 151 ARG C CA 1
ATOM 319 C C . ARG A 1 151 ? -40.03300 2.79000 -40.63900 1.000 33.32242 151 ARG C C 1
ATOM 320 O O . ARG A 1 151 ? -40.47300 3.68700 -39.91000 1.000 34.08303 151 ARG C O 1
ATOM 328 N N . ARG A 1 152 ? -40.40200 2.65800 -41.91400 1.000 33.69088 152 ARG C N 1
ATOM 329 C CA . ARG A 1 152 ? -41.29800 3.62900 -42.52700 1.000 32.83288 152 ARG C CA 1
ATOM 330 C C . ARG A 1 152 ? -42.69200 3.58400 -41.91800 1.000 33.20135 152 ARG C C 1
ATOM 331 O O . ARG A 1 152 ? -43.36600 4.61800 -41.85400 1.000 35.65164 152 ARG C O 1
ATOM 339 N N . LEU A 1 153 ? -43.14500 2.41100 -41.47200 1.000 33.63561 153 LEU C N 1
ATOM 340 C CA . LEU A 1 153 ? -44.44000 2.33000 -40.80400 1.000 34.41202 153 LEU C CA 1
ATOM 341 C C . LEU A 1 153 ? -44.42200 3.07700 -39.47400 1.000 36.28067 153 LEU C C 1
ATOM 342 O O . LEU A 1 153 ? -45.26300 3.95000 -39.23000 1.000 37.57819 153 LEU C O 1
ATOM 347 N N . GLU A 1 154 ? -43.47600 2.73200 -38.59100 1.000 35.37266 154 GLU C N 1
ATOM 348 C CA . GLU A 1 154 ? -43.37500 3.42200 -37.30800 1.000 37.08076 154 GLU C CA 1
ATOM 349 C C . GLU A 1 154 ? -43.24500 4.92500 -37.51000 1.000 36.80968 154 GLU C C 1
ATOM 350 O O . GLU A 1 154 ? -43.83900 5.71500 -36.76600 1.000 37.77821 154 GLU C O 1
ATOM 356 N N . ALA A 1 155 ? -42.48800 5.33700 -38.52800 1.000 34.76206 155 ALA C N 1
ATOM 357 C CA . ALA A 1 155 ? -42.32000 6.75000 -38.83500 1.000 35.69112 155 ALA C CA 1
ATOM 358 C C . ALA A 1 155 ? -43.59900 7.38900 -39.35600 1.000 38.78886 155 ALA C C 1
ATOM 359 O O . ALA A 1 155 ? -43.65900 8.61900 -39.45600 1.000 41.13914 155 ALA C O 1
ATOM 361 N N . SER A 1 156 ? -44.61200 6.59000 -39.69400 1.000 35.74376 156 SER C N 1
ATOM 362 C CA . SER A 1 156 ? -45.86700 7.09700 -40.22700 1.000 37.35448 156 SER C CA 1
ATOM 363 C C . SER A 1 156 ? -46.99800 7.08400 -39.20900 1.000 41.09440 156 SER C C 1
ATOM 364 O O . SER A 1 156 ? -48.07400 7.62200 -39.49500 1.000 43.29730 156 SER C O 1
ATOM 367 N N . LEU A 1 157 ? -46.78900 6.48400 -38.04300 1.000 40.88122 157 LEU C N 1
ATOM 368 C CA . LEU A 1 157 ? -47.83600 6.35300 -37.04100 1.000 41.38917 157 LEU C CA 1
ATOM 369 C C . LEU A 1 157 ? -47.78300 7.51500 -36.06000 1.000 44.97908 157 LEU C C 1
ATOM 370 O O . LEU A 1 157 ? -46.70200 7.99700 -35.70600 1.000 44.32110 157 LEU C O 1
ATOM 375 N N . SER A 1 158 ? -48.93700 7.75400 -35.43800 1.000 44.50534 158 SER C N 1
ATOM 376 C CA . SER A 1 158 ? -49.01700 8.75200 -34.35100 1.000 42.94199 158 SER C CA 1
ATOM 377 C C . SER A 1 158 ? -48.41200 8.10500 -33.10900 1.000 44.15266 158 SER C C 1
ATOM 378 O O . SER A 1 158 ? -48.31000 6.88600 -33.10900 1.000 46.20028 158 SER C O 1
ATOM 381 N N . GLN A 1 159 ? -48.06300 8.88000 -32.07800 1.000 47.16618 159 GLN C N 1
ATOM 382 C CA . GLN A 1 159 ? -47.56800 8.26000 -30.82100 1.000 43.14728 159 GLN C CA 1
ATOM 383 C C . GLN A 1 159 ? -48.61400 7.27900 -30.30200 1.000 42.99463 159 GLN C C 1
ATOM 384 O O . GLN A 1 159 ? -48.23500 6.18500 -29.90300 1.000 43.25782 159 GLN C O 1
ATOM 390 N N . GLU A 1 160 ? -49.88300 7.66900 -30.33700 1.000 45.48703 160 GLU C N 1
ATOM 391 C CA . GLU A 1 160 ? -50.97500 6.79000 -29.85200 1.000 49.57173 160 GLU C CA 1
ATOM 392 C C . GLU A 1 160 ? -50.97400 5.47200 -30.62500 1.000 49.28749 160 GLU C C 1
ATOM 393 O O . GLU A 1 160 ? -51.15900 4.43500 -29.97400 1.000 48.39791 160 GLU C O 1
ATOM 399 N N . GLN A 1 161 ? -50.75600 5.51300 -31.94400 1.000 45.96867 161 GLN C N 1
ATOM 400 C CA . GLN A 1 161 ? -50.75800 4.29700 -32.79600 1.000 42.01820 161 GLN C CA 1
ATOM 401 C C . GLN A 1 161 ? -49.48900 3.49200 -32.53800 1.000 42.96041 161 GLN C C 1
ATOM 402 O O . GLN A 1 161 ? -49.56900 2.26100 -32.54200 1.000 44.36585 161 GLN C O 1
ATOM 408 N N . ILE A 1 162 ? -48.36500 4.17200 -32.31300 1.000 45.69232 162 ILE C N 1
ATOM 409 C CA . ILE A 1 162 ? -47.08400 3.48900 -31.98400 1.000 43.46311 162 ILE C CA 1
ATOM 410 C C . ILE A 1 162 ? -47.28300 2.74400 -30.66700 1.000 44.36848 162 ILE C C 1
ATOM 411 O O . ILE A 1 162 ? -46.70600 1.69100 -30.53000 1.000 45.30280 162 ILE C O 1
ATOM 416 N N . ASN A 1 163 ? -48.04200 3.30700 -29.73300 1.000 42.87619 163 ASN C N 1
ATOM 417 C CA . ASN A 1 163 ? -48.19700 2.70900 -28.38600 1.000 41.76290 163 ASN C CA 1
ATOM 418 C C . ASN A 1 163 ? -49.12100 1.49800 -28.46600 1.000 45.93972 163 ASN C C 1
ATOM 419 O O . ASN A 1 163 ? -48.91800 0.56500 -27.68700 1.000 47.53991 163 ASN C O 1
ATOM 424 N N . ASP A 1 164 ? -50.07200 1.51000 -29.40000 1.000 46.90036 164 ASP C N 1
ATOM 425 C CA . ASP A 1 164 ? -51.00600 0.37300 -29.59600 1.000 42.72354 164 ASP C CA 1
ATOM 426 C C . ASP A 1 164 ? -50.23200 -0.80100 -30.18400 1.000 43.09201 164 ASP C C 1
ATOM 427 O O . ASP A 1 164 ? -50.41600 -1.91000 -29.70900 1.000 41.37865 164 ASP C O 1
ATOM 432 N N . LEU A 1 165 ? -49.38800 -0.54100 -31.17400 1.000 43.48942 165 LEU C N 1
ATOM 433 C CA . LEU A 1 165 ? -48.55500 -1.59800 -31.78500 1.000 45.07646 165 LEU C CA 1
ATOM 434 C C . LEU A 1 165 ? -47.64400 -2.23200 -30.72500 1.000 55.03028 165 LEU C C 1
ATOM 435 O O . LEU A 1 165 ? -47.51700 -3.45500 -30.73500 1.000 60.83887 165 LEU C O 1
ATOM 440 N N . TYR A 1 166 ? -47.05400 -1.43500 -29.83500 1.000 79.61744 166 TYR C N 1
ATOM 441 C CA . TYR A 1 166 ? -46.20400 -1.98800 -28.75100 1.000 82.00457 166 TYR C CA 1
ATOM 442 C C . TYR A 1 166 ? -47.03300 -2.95100 -27.90000 1.000 77.85144 166 TYR C C 1
ATOM 443 O O . TYR A 1 166 ? -46.54400 -4.03900 -27.60200 1.000 78.25675 166 TYR C O 1
ATOM 452 N N . ASN A 1 167 ? -48.26700 -2.57400 -27.58000 1.000 57.20686 167 ASN C N 1
ATOM 453 C CA . ASN A 1 167 ? -49.17300 -3.42700 -26.77800 1.000 47.23198 167 ASN C CA 1
ATOM 454 C C . ASN A 1 167 ? -49.57300 -4.66100 -27.58200 1.000 42.24980 167 ASN C C 1
ATOM 455 O O . ASN A 1 167 ? -49.64300 -5.72800 -27.01000 1.000 36.34910 167 ASN C O 1
ATOM 460 N N . ARG A 1 168 ? -49.78500 -4.50900 -28.88000 1.000 44.62904 168 ARG C N 1
ATOM 461 C CA . ARG A 1 168 ? -50.13600 -5.64600 -29.76900 1.000 42.18401 168 ARG C CA 1
ATOM 462 C C . ARG A 1 168 ? -48.99200 -6.66200 -29.85800 1.000 40.17850 168 ARG C C 1
ATOM 463 O O . ARG A 1 168 ? -49.28200 -7.83900 -29.83600 1.000 35.23317 168 ARG C O 1
ATOM 471 N N . ILE A 1 169 ? -47.74400 -6.20700 -29.95400 1.000 41.42076 169 ILE C N 1
ATOM 472 C CA . ILE A 1 169 ? -46.57300 -7.12000 -30.08000 1.000 40.33115 169 ILE C CA 1
ATOM 473 C C . ILE A 1 169 ? -46.29100 -7.78000 -28.73300 1.000 38.41513 169 ILE C C 1
ATOM 474 O O . ILE A 1 169 ? -46.01700 -8.97500 -28.72000 1.000 38.23090 169 ILE C O 1
ATOM 479 N N . ARG A 1 170 ? -46.42000 -7.02600 -27.64500 1.000 40.88648 170 ARG C N 1
ATOM 480 C CA . ARG A 1 170 ? -46.17300 -7.58700 -26.29300 1.000 37.99403 170 ARG C CA 1
ATOM 481 C C . ARG A 1 170 ? -47.37500 -8.41000 -25.83200 1.000 36.81757 170 ARG C C 1
ATOM 482 O O . ARG A 1 170 ? -47.17400 -9.27600 -24.99400 1.000 37.60451 170 ARG C O 1
ATOM 490 N N . GLY A 1 171 ? -48.56600 -8.17600 -26.38200 1.000 41.53919 171 GLY C N 1
ATOM 491 C CA . GLY A 1 171 ? -49.77600 -8.86500 -25.89800 1.000 36.10170 171 GLY C CA 1
ATOM 492 C C . GLY A 1 171 ? -50.14300 -8.27800 -24.57300 1.000 36.98075 171 GLY C C 1
ATOM 493 O O . GLY A 1 171 ? -50.34900 -9.03200 -23.63300 1.000 37.80980 171 GLY C O 1
ATOM 494 N N . THR A 1 172 ? -50.18600 -6.96000 -24.52700 1.000 36.84652 172 THR C N 1
ATOM 495 C CA . THR A 1 172 ? -50.39200 -6.25700 -23.25800 1.000 37.66767 172 THR C CA 1
ATOM 496 C C . THR A 1 172 ? -51.48800 -5.22000 -23.46200 1.000 37.83085 172 THR C C 1
ATOM 497 O O . THR A 1 172 ? -51.88600 -5.01600 -24.59700 1.000 37.28079 172 THR C O 1
ATOM 501 N N . GLY A 1 173 ? -51.95200 -4.60700 -22.37500 1.000 38.65990 173 GLY C N 1
ATOM 502 C CA . GLY A 1 173 ? -52.96900 -3.54100 -22.45800 1.000 38.98099 173 GLY C CA 1
ATOM 503 C C . GLY A 1 173 ? -54.34200 -4.07400 -22.78500 1.000 39.33366 173 GLY C C 1
ATOM 504 O O . GLY A 1 173 ? -54.88000 -4.83500 -21.97000 1.000 40.12060 173 GLY C O 1
ATOM 505 N N . ASP A 1 174 ? -54.87000 -3.70900 -23.95200 1.000 38.80202 174 ASP C N 1
ATOM 506 C CA . ASP A 1 174 ? -56.18600 -4.21600 -24.40800 1.000 39.13101 174 ASP C CA 1
ATOM 507 C C . ASP A 1 174 ? -55.99000 -5.56800 -25.07800 1.000 38.89940 174 ASP C C 1
ATOM 508 O O . ASP A 1 174 ? -56.97700 -6.11200 -25.56400 1.000 40.19692 174 ASP C O 1
ATOM 513 N N . TYR A 1 175 ? -54.77200 -6.10100 -25.06100 1.000 38.23090 175 TYR C N 1
ATOM 514 C CA . TYR A 1 175 ? -54.45800 -7.35600 -25.78700 1.000 38.13352 175 TYR C CA 1
ATOM 515 C C . TYR A 1 175 ? -54.09600 -8.43900 -24.78400 1.000 38.50988 175 TYR C C 1
ATOM 516 O O . TYR A 1 175 ? -53.65800 -8.10000 -23.68600 1.000 39.77845 175 TYR C O 1
ATOM 525 N N . THR A 1 176 ? -54.32200 -9.69500 -25.14800 1.000 38.62832 176 THR C N 1
ATOM 526 C CA . THR A 1 176 ? -54.12300 -10.80200 -24.18800 1.000 39.28366 176 THR C CA 1
ATOM 527 C C . THR A 1 176 ? -52.96700 -11.63700 -24.69300 1.000 39.89952 176 THR C C 1
ATOM 528 O O . THR A 1 176 ? -52.27000 -12.24100 -23.88000 1.000 42.48141 176 THR C O 1
ATOM 532 N N . LYS A 1 177 ? -52.81700 -11.68700 -25.99700 1.000 38.44408 177 LYS C N 1
ATOM 533 C CA . LYS A 1 177 ? -51.73200 -12.40100 -26.64300 1.000 38.16510 177 LYS C CA 1
ATOM 534 C C . LYS A 1 177 ? -51.20400 -11.48500 -27.73100 1.000 40.12323 177 LYS C C 1
ATOM 535 O O . LYS A 1 177 ? -51.84900 -10.49600 -28.08500 1.000 41.21020 177 LYS C O 1
ATOM 541 N N . SER A 1 178 ? -50.01200 -11.78300 -28.23500 1.000 37.47028 178 SER C N 1
ATOM 542 C CA . SER A 1 178 ? -49.45600 -10.93500 -29.27800 1.000 37.57819 178 SER C CA 1
ATOM 543 C C . SER A 1 178 ? -50.35600 -10.98100 -30.50700 1.000 38.63095 178 SER C C 1
ATOM 544 O O . SER A 1 178 ? -50.68600 -12.05700 -31.01100 1.000 39.47842 178 SER C O 1
ATOM 547 N N . GLU A 1 179 ? -50.77600 -9.80800 -30.97000 1.000 36.94654 179 GLU C N 1
ATOM 548 C CA . GLU A 1 179 ? -51.69700 -9.67400 -32.08900 1.000 38.27301 179 GLU C CA 1
ATOM 549 C C . GLU A 1 179 ? -50.98200 -9.02000 -33.26200 1.000 39.64949 179 GLU C C 1
ATOM 550 O O . GLU A 1 179 ? -49.87000 -8.50400 -33.13300 1.000 40.76278 179 GLU C O 1
ATOM 556 N N . SER A 1 180 ? -51.63300 -9.04600 -34.41900 1.000 42.96305 180 SER C N 1
ATOM 557 C CA . SER A 1 180 ? -51.10700 -8.35500 -35.58500 1.000 43.30519 180 SER C CA 1
ATOM 558 C C . SER A 1 180 ? -51.58600 -6.90200 -35.57700 1.000 41.81817 180 SER C C 1
ATOM 559 O O . SER A 1 180 ? -52.16300 -6.42000 -34.59800 1.000 40.44695 180 SER C O 1
ATOM 562 N N . PHE A 1 181 ? -51.36200 -6.19500 -36.68300 1.000 40.01006 181 PHE C N 1
ATOM 563 C CA . PHE A 1 181 ? -51.58800 -4.75800 -36.72600 1.000 38.09930 181 PHE C CA 1
ATOM 564 C C . PHE A 1 181 ? -53.06500 -4.42400 -36.58900 1.000 38.66516 181 PHE C C 1
ATOM 565 O O . PHE A 1 181 ? -53.94000 -5.18400 -37.01500 1.000 39.59685 181 PHE C O 1
ATOM 573 N N . SER A 1 182 ? -53.34000 -3.27000 -35.98600 1.000 39.29418 182 SER C N 1
ATOM 574 C CA . SER A 1 182 ? -54.67500 -2.70400 -36.09000 1.000 41.07861 182 SER C CA 1
ATOM 575 C C . SER A 1 182 ? -54.96000 -2.37000 -37.54600 1.000 42.76039 182 SER C C 1
ATOM 576 O O . SER A 1 182 ? -54.04500 -2.14000 -38.34000 1.000 41.77869 182 SER C O 1
ATOM 579 N N . GLU A 1 183 ? -56.24600 -2.36100 -37.90200 1.000 45.17384 183 GLU C N 1
ATOM 580 C CA . GLU A 1 183 ? -56.60600 -2.15000 -39.30100 1.000 43.72103 183 GLU C CA 1
ATOM 581 C C . GLU A 1 183 ? -56.10600 -0.81100 -39.81900 1.000 43.64997 183 GLU C C 1
ATOM 582 O O . GLU A 1 183 ? -55.59500 -0.73500 -40.94200 1.000 44.44217 183 GLU C O 1
ATOM 588 N N . GLU A 1 184 ? -56.18500 0.23400 -39.00200 1.000 47.90048 184 GLU C N 1
ATOM 589 C CA . GLU A 1 184 ? -55.69600 1.52600 -39.46100 1.000 46.61085 184 GLU C CA 1
ATOM 590 C C . GLU A 1 184 ? -54.19200 1.53100 -39.62500 1.000 45.50546 184 GLU C C 1
ATOM 591 O O . GLU A 1 184 ? -53.66700 2.25100 -40.47700 1.000 47.64782 184 GLU C O 1
ATOM 597 N N . GLN A 1 185 ? -53.48900 0.71100 -38.84500 1.000 40.75752 185 GLN C N 1
ATOM 598 C CA . GLN A 1 185 ? -52.06400 0.51700 -39.07100 1.000 38.27301 185 GLN C CA 1
ATOM 599 C C . GLN A 1 185 ? -51.82800 -0.23500 -40.37100 1.000 38.77833 185 GLN C C 1
ATOM 600 O O . GLN A 1 185 ? -50.91400 0.10000 -41.13600 1.000 38.05456 185 GLN C O 1
ATOM 606 N N . LEU A 1 186 ? -52.63000 -1.27100 -40.62200 1.000 35.83851 186 LEU C N 1
ATOM 607 C CA . LEU A 1 186 ? -52.48500 -2.05600 -41.84100 1.000 35.18580 186 LEU C CA 1
ATOM 608 C C . LEU A 1 186 ? -52.75000 -1.19800 -43.07300 1.000 37.04392 186 LEU C C 1
ATOM 609 O O . LEU A 1 186 ? -52.10100 -1.37400 -44.11100 1.000 36.30435 186 LEU C O 1
ATOM 614 N N . LYS A 1 187 ? -53.70500 -0.26200 -42.98200 1.000 36.54912 187 LYS C N 1
ATOM 615 C CA . LYS A 1 187 ? -53.98500 0.61300 -44.11800 1.000 35.79113 187 LYS C CA 1
ATOM 616 C C . LYS A 1 187 ? -52.79700 1.51700 -44.41400 1.000 34.24095 187 LYS C C 1
ATOM 617 O O . LYS A 1 187 ? -52.39900 1.67300 -45.57400 1.000 35.55953 187 LYS C O 1
ATOM 623 N N . ILE A 1 188 ? -52.21800 2.12400 -43.37500 1.000 33.42243 188 ILE C N 1
ATOM 624 C CA . ILE A 1 188 ? -51.03900 2.96400 -43.56800 1.000 32.91710 188 ILE C CA 1
ATOM 625 C C . ILE A 1 188 ? -49.91900 2.16100 -44.20900 1.000 31.59853 188 ILE C C 1
ATOM 626 O O . ILE A 1 188 ? -49.23300 2.63700 -45.12200 1.000 36.48069 188 ILE C O 1
ATOM 631 N N . LEU A 1 189 ? -49.72200 0.92800 -43.74200 1.000 31.33270 189 LEU C N 1
ATOM 632 C CA . LEU A 1 189 ? -48.74800 0.02900 -44.34900 1.000 30.21415 189 LEU C CA 1
ATOM 633 C C . LEU A 1 189 ? -49.07000 -0.22900 -45.81700 1.000 32.74866 189 LEU C C 1
ATOM 634 O O . LEU A 1 189 ? -48.25200 0.04000 -46.70500 1.000 31.90646 189 LEU C O 1
ATOM 639 N N . LYS A 1 190 ? -50.26500 -0.76300 -46.08700 1.000 32.18544 190 LYS C N 1
ATOM 640 C CA . LYS A 1 190 ? -50.59200 -1.24800 -47.42500 1.000 32.08279 190 LYS C CA 1
ATOM 641 C C . LYS A 1 190 ? -50.74500 -0.12400 -48.44500 1.000 33.51981 190 LYS C C 1
ATOM 642 O O . LYS A 1 190 ? -50.49800 -0.34100 -49.63600 1.000 35.53847 190 LYS C O 1
ATOM 648 N N . GLU A 1 191 ? -51.16100 1.06800 -48.01600 1.000 32.51442 191 GLU C N 1
ATOM 649 C CA . GLU A 1 191 ? -51.54100 2.12400 -48.94800 1.000 32.09069 191 GLU C CA 1
ATOM 650 C C . GLU A 1 191 ? -50.54700 3.26700 -49.04500 1.000 34.67784 191 GLU C C 1
ATOM 651 O O . GLU A 1 191 ? -50.49700 3.93600 -50.08000 1.000 35.43583 191 GLU C O 1
ATOM 657 N N . LYS A 1 192 ? -49.77900 3.52400 -47.99000 1.000 34.95682 192 LYS C N 1
ATOM 658 C CA . LYS A 1 192 ? -48.76000 4.56600 -47.99700 1.000 33.35400 192 LYS C CA 1
ATOM 659 C C . LYS A 1 192 ? -47.36200 3.97300 -48.11700 1.000 33.59877 192 LYS C C 1
ATOM 660 O O . LYS A 1 192 ? -46.61000 4.31400 -49.03600 1.000 33.96197 192 LYS C O 1
ATOM 666 N N . VAL A 1 193 ? -47.00700 3.07800 -47.19600 1.000 33.96986 193 VAL C N 1
ATOM 667 C CA . VAL A 1 193 ? -45.63500 2.58900 -47.09400 1.000 33.80668 193 VAL C CA 1
ATOM 668 C C . VAL A 1 193 ? -45.29700 1.68300 -48.27400 1.000 32.62760 193 VAL C C 1
ATOM 669 O O . VAL A 1 193 ? -44.35900 1.95100 -49.03500 1.000 31.67222 193 VAL C O 1
ATOM 673 N N . VAL A 1 194 ? -46.04300 0.58200 -48.42100 1.000 33.50402 194 VAL C N 1
ATOM 674 C CA . VAL A 1 194 ? -45.76800 -0.36900 -49.50300 1.000 31.80645 194 VAL C CA 1
ATOM 675 C C . VAL A 1 194 ? -45.79000 0.28300 -50.88200 1.000 34.86471 194 VAL C C 1
ATOM 676 O O . VAL A 1 194 ? -44.86400 0.03400 -51.67200 1.000 33.88038 194 VAL C O 1
ATOM 680 N N . PRO A 1 195 ? -46.78700 1.10400 -51.24400 1.000 35.22528 195 PRO C N 1
ATOM 681 C CA . PRO A 1 195 ? -46.75200 1.72000 -52.58300 1.000 32.99869 195 PRO C CA 1
ATOM 682 C C . PRO A 1 195 ? -45.56500 2.64100 -52.80900 1.000 34.84628 195 PRO C C 1
ATOM 683 O O . PRO A 1 195 ? -45.02500 2.67600 -53.92200 1.000 39.17312 195 PRO C O 1
ATOM 687 N N . GLU A 1 196 ? -45.09400 3.37500 -51.80300 1.000 34.03829 196 GLU C N 1
ATOM 688 C CA . GLU A 1 196 ? -43.89900 4.24500 -52.00700 1.000 36.56754 196 GLU C CA 1
ATOM 689 C C . GLU A 1 196 ? -42.63900 3.41000 -52.25200 1.000 37.18867 196 GLU C C 1
ATOM 690 O O . GLU A 1 196 ? -41.90200 3.71700 -53.19100 1.000 36.74388 196 GLU C O 1
ATOM 696 N N . LEU A 1 197 ? -42.43200 2.37600 -51.45000 1.000 35.82008 197 LEU C N 1
ATOM 697 C CA . LEU A 1 197 ? -41.24200 1.52000 -51.59300 1.000 32.21965 197 LEU C CA 1
ATOM 698 C C . LEU A 1 197 ? -41.31200 0.79500 -52.93400 1.000 32.85920 197 LEU C C 1
ATOM 699 O O . LEU A 1 197 ? -40.26300 0.62800 -53.54100 1.000 33.85932 197 LEU C O 1
ATOM 704 N N . LYS A 1 198 ? -42.50400 0.40200 -53.38000 1.000 32.95132 198 LYS C N 1
ATOM 705 C CA . LYS A 1 198 ? -42.64500 -0.21700 -54.72000 1.000 32.78288 198 LYS C CA 1
ATOM 706 C C . LYS A 1 198 ? -42.21000 0.78400 -55.78100 1.000 35.26475 198 LYS C C 1
ATOM 707 O O . LYS A 1 198 ? -41.39100 0.42800 -56.61500 1.000 35.50952 198 LYS C O 1
ATOM 713 N N . ARG A 1 199 ? -42.72200 2.00200 -55.70700 1.000 34.82786 199 ARG C N 1
ATOM 714 C CA . ARG A 1 199 ? -42.35900 3.04500 -56.69200 1.000 36.43068 199 ARG C CA 1
ATOM 715 C C . ARG A 1 199 ? -40.83300 3.14600 -56.74000 1.000 35.19633 199 ARG C C 1
ATOM 716 O O . ARG A 1 199 ? -40.29800 3.24400 -57.83800 1.000 35.40688 199 ARG C O 1
ATOM 724 N N . GLU A 1 200 ? -40.15400 3.06500 -55.60500 1.000 33.01448 200 GLU C N 1
ATOM 725 C CA . GLU A 1 200 ? -38.70700 3.37900 -55.55600 1.000 33.74352 200 GLU C CA 1
ATOM 726 C C . GLU A 1 200 ? -37.96200 2.25600 -56.28300 1.000 31.64327 200 GLU C C 1
ATOM 727 O O . GLU A 1 200 ? -36.97500 2.55400 -56.95000 1.000 28.14811 200 GLU C O 1
ATOM 733 N N . LEU A 1 201 ? -38.47100 1.03300 -56.21400 1.000 30.63525 201 LEU C N 1
ATOM 734 C CA . LEU A 1 201 ? -37.72900 -0.19100 -56.58500 1.000 29.32983 201 LEU C CA 1
ATOM 735 C C . LEU A 1 201 ? -38.03600 -0.39800 -58.06300 1.000 31.55642 201 LEU C C 1
ATOM 736 O O . LEU A 1 201 ? -37.15700 -0.89100 -58.76500 1.000 30.96161 201 LEU C O 1
ATOM 741 N N . SER A 1 202 ? -39.22400 0.00200 -58.52300 1.000 31.74591 202 SER C N 1
ATOM 742 C CA . SER A 1 202 ? -39.88400 -0.53800 -59.73900 1.000 28.85346 202 SER C CA 1
ATOM 743 C C . SER A 1 202 ? -40.49100 0.50100 -60.68600 1.000 30.53787 202 SER C C 1
ATOM 744 O O . SER A 1 202 ? -40.75900 0.12300 -61.81800 1.000 34.40939 202 SER C O 1
ATOM 747 N N . ASP A 1 203 ? -40.69200 1.74800 -60.26900 1.000 29.40089 203 ASP C N 1
ATOM 748 C CA . ASP A 1 203 ? -41.32800 2.76300 -61.15500 1.000 32.10911 203 ASP C CA 1
ATOM 749 C C . ASP A 1 203 ? -40.32700 3.54600 -62.00900 1.000 34.15673 203 ASP C C 1
ATOM 750 O O . ASP A 1 203 ? -39.47900 4.22400 -61.44600 1.000 36.48332 203 ASP C O 1
ATOM 755 N N . LEU A 1 204 ? -40.48900 3.50300 -63.32700 1.000 34.66205 204 LEU C N 1
ATOM 756 C CA . LEU A 1 204 ? -39.62300 4.28800 -64.23900 1.000 33.88564 204 LEU C CA 1
ATOM 757 C C . LEU A 1 204 ? -39.65900 5.75800 -63.81900 1.000 35.77797 204 LEU C C 1
ATOM 758 O O . LEU A 1 204 ? -38.65100 6.41100 -64.01000 1.000 36.81231 204 LEU C O 1
ATOM 763 N N . SER A 1 205 ? -40.76500 6.24900 -63.25900 1.000 36.16749 205 SER C N 1
ATOM 764 C CA . SER A 1 205 ? -40.77000 7.66800 -62.91600 1.000 36.37015 205 SER C CA 1
ATOM 765 C C . SER A 1 205 ? -39.71000 7.99500 -61.87000 1.000 41.11282 205 SER C C 1
ATOM 766 O O . SER A 1 205 ? -39.09700 9.06800 -61.91400 1.000 39.74687 205 SER C O 1
ATOM 769 N N . ASN A 1 206 ? -39.47400 7.07900 -60.92600 1.000 41.76290 206 ASN C N 1
ATOM 770 C CA . ASN A 1 206 ? -38.46400 7.31900 -59.90400 1.000 39.66528 206 ASN C CA 1
ATOM 771 C C . ASN A 1 206 ? -37.05700 7.33700 -60.47700 1.000 39.81267 206 ASN C C 1
ATOM 772 O O . ASN A 1 206 ? -36.14300 7.85600 -59.83100 1.000 41.05755 206 ASN C O 1
ATOM 777 N N . GLY A 1 207 ? -36.86400 6.79400 -61.68000 1.000 33.43559 207 GLY C N 1
ATOM 778 C CA . GLY A 1 207 ? -35.56400 6.81500 -62.31200 1.000 29.23245 207 GLY C CA 1
ATOM 779 C C . GLY A 1 207 ? -35.33100 7.99500 -63.21700 1.000 31.69591 207 GLY C C 1
ATOM 780 O O . GLY A 1 207 ? -34.22400 8.15400 -63.74100 1.000 33.65930 207 GLY C O 1
ATOM 781 N N . ASN A 1 208 ? -36.35500 8.82300 -63.42600 1.000 32.78025 208 ASN C N 1
ATOM 782 C CA . ASN A 1 208 ? -36.18300 10.03100 -64.21700 1.000 31.24322 208 ASN C CA 1
ATOM 783 C C . ASN A 1 208 ? -35.12100 10.90600 -63.56700 1.000 32.30124 208 ASN C C 1
ATOM 784 O O . ASN A 1 208 ? -35.15300 11.14500 -62.35600 1.000 35.71744 208 ASN C O 1
ATOM 789 N N . VAL A 1 209 ? -34.17700 11.37800 -64.37200 1.000 30.19046 209 VAL C N 1
ATOM 790 C CA . VAL A 1 209 ? -33.15300 12.30700 -63.91800 1.000 26.85059 209 VAL C CA 1
ATOM 791 C C . VAL A 1 209 ? -33.25900 13.54300 -64.79400 1.000 23.60283 209 VAL C C 1
ATOM 792 O O . VAL A 1 209 ? -33.19400 13.44500 -66.02700 1.000 23.23963 209 VAL C O 1
ATOM 796 N N . ASN A 1 210 ? -33.43100 14.70100 -64.16500 1.000 22.90275 210 ASN C N 1
ATOM 797 C CA . ASN A 1 210 ? -33.49500 15.97200 -64.87600 1.000 24.34502 210 ASN C CA 1
ATOM 798 C C . ASN A 1 210 ? -32.32700 16.83000 -64.41400 1.000 23.66600 210 ASN C C 1
ATOM 799 O O . ASN A 1 210 ? -32.27000 17.23600 -63.24900 1.000 26.33210 210 ASN C O 1
ATOM 804 N N . ILE A 1 211 ? -31.40100 17.10100 -65.33000 1.000 25.37409 211 ILE C N 1
ATOM 805 C CA . ILE A 1 211 ? -30.20800 17.89100 -65.05900 1.000 23.44492 211 ILE C CA 1
ATOM 806 C C . ILE A 1 211 ? -30.33300 19.20700 -65.80900 1.000 25.26356 211 ILE C C 1
ATOM 807 O O . ILE A 1 211 ? -30.57200 19.21100 -67.02300 1.000 26.71373 211 ILE C O 1
ATOM 812 N N . LEU A 1 212 ? -30.15400 20.31400 -65.09100 1.000 25.13986 212 LEU C N 1
ATOM 813 C CA . LEU A 1 212 ? -30.20300 21.66200 -65.65700 1.000 23.35017 212 LEU C CA 1
ATOM 814 C C . LEU A 1 212 ? -31.37200 21.82400 -66.63000 1.000 24.85298 212 LEU C C 1
ATOM 815 O O . LEU A 1 212 ? -31.23800 22.37100 -67.72700 1.000 27.02166 212 LEU C O 1
ATOM 820 N N . GLY A 1 213 ? -32.53500 21.33000 -66.21200 1.000 25.76098 213 GLY C N 1
ATOM 821 C CA . GLY A 1 213 ? -33.75700 21.50700 -66.96600 1.000 22.29215 213 GLY C CA 1
ATOM 822 C C . GLY A 1 213 ? -33.97100 20.54200 -68.10800 1.000 24.67927 213 GLY C C 1
ATOM 823 O O . GLY A 1 213 ? -34.87700 20.76400 -68.91900 1.000 29.73778 213 GLY C O 1
ATOM 824 N N . LEU A 1 214 ? -33.17400 19.48100 -68.21100 1.000 25.72677 214 LEU C N 1
ATOM 825 C CA . LEU A 1 214 ? -33.29100 18.54400 -69.32000 1.000 26.41896 214 LEU C CA 1
ATOM 826 C C . LEU A 1 214 ? -33.31300 17.11300 -68.80100 1.000 24.93720 214 LEU C C 1
ATOM 827 O O . LEU A 1 214 ? -32.46400 16.72600 -67.99000 1.000 25.33198 214 LEU C O 1
ATOM 832 N N . ASP A 1 215 ? -34.28000 16.33000 -69.27700 1.000 24.63190 215 ASP C N 1
ATOM 833 C CA . ASP A 1 215 ? -34.39000 14.93100 -68.89000 1.000 24.94773 215 ASP C CA 1
ATOM 834 C C . ASP A 1 215 ? -33.27400 14.10600 -69.52200 1.000 25.23460 215 ASP C C 1
ATOM 835 O O . ASP A 1 215 ? -32.79400 14.40400 -70.61800 1.000 28.54026 215 ASP C O 1
ATOM 840 N N . VAL A 1 216 ? -32.85900 13.05900 -68.81500 1.000 24.02393 216 VAL C N 1
ATOM 841 C CA . VAL A 1 216 ? -32.01400 12.01800 -69.39700 1.000 22.82116 216 VAL C CA 1
ATOM 842 C C . VAL A 1 216 ? -32.90800 11.03200 -70.14200 1.000 21.87894 216 VAL C C 1
ATOM 843 O O . VAL A 1 216 ? -33.72800 10.34000 -69.53600 1.000 25.13459 216 VAL C O 1
ATOM 847 N N . SER A 1 217 ? -32.76400 10.97400 -71.46400 1.000 23.98972 217 SER C N 1
ATOM 848 C CA . SER A 1 217 ? -33.50500 9.99300 -72.23800 1.000 27.56120 217 SER C CA 1
ATOM 849 C C . SER A 1 217 ? -32.93900 8.59800 -72.00600 1.000 28.63764 217 SER C C 1
ATOM 850 O O . SER A 1 217 ? -31.72100 8.40300 -71.96200 1.000 31.90909 217 SER C O 1
ATOM 853 N N . ARG A 1 218 ? -33.83100 7.62100 -71.85800 1.000 27.82176 218 ARG C N 1
ATOM 854 C CA . ARG A 1 218 ? -33.43500 6.21400 -71.87100 1.000 27.76912 218 ARG C CA 1
ATOM 855 C C . ARG A 1 218 ? -33.36700 5.67300 -73.28800 1.000 32.68023 218 ARG C C 1
ATOM 856 O O . ARG A 1 218 ? -33.66700 4.50400 -73.54900 1.000 35.23844 218 ARG C O 1
ATOM 864 N N . GLU A 1 219 ? -32.95400 6.52200 -74.22100 1.000 31.95909 219 GLU C N 1
ATOM 865 C CA . GLU A 1 219 ? -32.87400 6.19600 -75.63100 1.000 32.59338 219 GLU C CA 1
ATOM 866 C C . GLU A 1 219 ? -31.53100 6.66900 -76.15800 1.000 30.74842 219 GLU C C 1
ATOM 867 O O . GLU A 1 219 ? -30.79800 7.40700 -75.49600 1.000 33.59613 219 GLU C O 1
ATOM 873 N N . ASP A 1 220 ? -31.21000 6.23800 -77.37000 1.000 31.94067 220 ASP C N 1
ATOM 874 C CA . ASP A 1 220 ? -30.02400 6.72900 -78.06200 1.000 34.41728 220 ASP C CA 1
ATOM 875 C C . ASP A 1 220 ? -30.40300 7.99500 -78.83400 1.000 32.49600 220 ASP C C 1
ATOM 876 O O . ASP A 1 220 ? -30.44600 8.04000 -80.06600 1.000 33.50402 220 ASP C O 1
ATOM 881 N N . LYS A 1 221 ? -30.72400 9.03800 -78.05800 1.000 30.77474 221 LYS C N 1
ATOM 882 C CA . LYS A 1 221 ? -31.29100 10.26900 -78.60600 1.000 29.67461 221 LYS C CA 1
ATOM 883 C C . LYS A 1 221 ? -30.24500 11.23100 -79.16200 1.000 30.00360 221 LYS C C 1
ATOM 884 O O . LYS A 1 221 ? -30.54100 11.96100 -80.11400 1.000 36.43858 221 LYS C O 1
ATOM 890 N N . TYR A 1 222 ? -29.04000 11.27200 -78.59500 1.000 28.31655 222 TYR C N 1
ATOM 891 C CA . TYR A 1 222 ? -28.05800 12.30000 -78.92500 1.000 27.90861 222 TYR C CA 1
ATOM 892 C C . TYR A 1 222 ? -26.80900 11.66400 -79.51400 1.000 29.47459 222 TYR C C 1
ATOM 893 O O . TYR A 1 222 ? -26.26800 10.71200 -78.94300 1.000 30.28258 222 TYR C O 1
ATOM 902 N N . ALA A 1 223 ? -26.34000 12.21200 -80.63600 1.000 30.50366 223 ALA C N 1
ATOM 903 C CA . ALA A 1 223 ? -25.17600 11.69000 -81.33600 1.000 28.35866 223 ALA C CA 1
ATOM 904 C C . ALA A 1 223 ? -23.89100 12.34100 -80.83700 1.000 27.78228 223 ALA C C 1
ATOM 905 O O . ALA A 1 223 ? -23.88800 13.48400 -80.37400 1.000 28.24286 223 ALA C O 1
ATOM 907 N N . PHE A 1 224 ? -22.78800 11.59900 -80.95800 1.000 29.46932 224 PHE C N 1
ATOM 908 C CA . PHE A 1 224 ? -21.47400 12.06100 -80.53100 1.000 24.96089 224 PHE C CA 1
ATOM 909 C C . PHE A 1 224 ? -20.42300 11.63900 -81.54700 1.000 26.52950 224 PHE C C 1
ATOM 910 O O . PHE A 1 224 ? -20.37200 10.46800 -81.93700 1.000 28.05863 224 PHE C O 1
ATOM 918 N N . ASP A 1 225 ? -19.58700 12.58700 -81.96900 1.000 28.35603 225 ASP C N 1
ATOM 919 C CA . ASP A 1 225 ? -18.37000 12.27600 -82.71600 1.000 25.93995 225 ASP C CA 1
ATOM 920 C C . ASP A 1 225 ? -17.29100 11.84800 -81.72500 1.000 27.17168 225 ASP C C 1
ATOM 921 O O . ASP A 1 225 ? -16.78400 12.66800 -80.95300 1.000 29.25877 225 ASP C O 1
ATOM 926 N N . THR A 1 226 ? -16.93400 10.56500 -81.74600 1.000 25.90574 226 THR C N 1
ATOM 927 C CA . THR A 1 226 ? -15.93100 10.03500 -80.83200 1.000 25.96627 226 THR C CA 1
ATOM 928 C C . THR A 1 226 ? -14.49900 10.31100 -81.27400 1.000 28.48499 226 THR C C 1
ATOM 929 O O . THR A 1 226 ? -13.56800 10.01600 -80.51500 1.000 25.97153 226 THR C O 1
ATOM 933 N N . THR A 1 227 ? -14.29400 10.84800 -82.47500 1.000 29.96412 227 THR C N 1
ATOM 934 C CA . THR A 1 227 ? -12.95600 10.97000 -83.03800 1.000 30.31153 227 THR C CA 1
ATOM 935 C C . THR A 1 227 ? -12.38200 12.37800 -82.94600 1.000 30.57472 227 THR C C 1
ATOM 936 O O . THR A 1 227 ? -11.16600 12.54000 -83.10100 1.000 29.39037 227 THR C O 1
ATOM 940 N N . ASN A 1 228 ? -13.21400 13.39500 -82.72400 1.000 28.72450 228 ASN C N 1
ATOM 941 C CA . ASN A 1 228 ? -12.73500 14.76500 -82.56600 1.000 30.01412 228 ASN C CA 1
ATOM 942 C C . ASN A 1 228 ? -12.45000 15.00500 -81.08500 1.000 26.48475 228 ASN C C 1
ATOM 943 O O . ASN A 1 228 ? -13.37300 15.07600 -80.26800 1.000 28.77713 228 ASN C O 1
ATOM 948 N N . ILE A 1 229 ? -11.16900 15.12200 -80.74500 1.000 26.41633 229 ILE C N 1
ATOM 949 C CA . ILE A 1 229 ? -10.69900 15.21700 -79.37000 1.000 27.72438 229 ILE C CA 1
ATOM 950 C C . ILE A 1 229 ? -10.06800 16.58900 -79.16400 1.000 27.47698 229 ILE C C 1
ATOM 951 O O . ILE A 1 229 ? -9.48000 17.16000 -80.08700 1.000 29.81147 229 ILE C O 1
ATOM 956 N N . PHE A 1 230 ? -10.20100 17.13100 -77.95200 1.000 24.70296 230 PHE C N 1
ATOM 957 C CA . PHE A 1 230 ? -9.46900 18.34700 -77.62400 1.000 25.72151 230 PHE C CA 1
ATOM 958 C C . PHE A 1 230 ? -9.05100 18.33600 -76.15800 1.000 25.84784 230 PHE C C 1
ATOM 959 O O . PHE A 1 230 ? -9.72000 17.74400 -75.30500 1.000 24.55294 230 PHE C O 1
ATOM 967 N N . SER A 1 231 ? -7.91600 18.98300 -75.88700 1.000 24.22659 231 SER C N 1
ATOM 968 C CA . SER A 1 231 ? -7.38800 19.18900 -74.54600 1.000 23.96340 231 SER C CA 1
ATOM 969 C C . SER A 1 231 ? -6.98900 20.65400 -74.38300 1.000 23.96340 231 SER C C 1
ATOM 970 O O . SER A 1 231 ? -7.04500 21.44600 -75.32900 1.000 24.19237 231 SER C O 1
ATOM 973 N N . VAL A 1 232 ? -6.58000 21.01700 -73.16800 1.000 23.76074 232 VAL C N 1
ATOM 974 C CA . VAL A 1 232 ? -6.24100 22.39300 -72.82100 1.000 23.76074 232 VAL C CA 1
ATOM 975 C C . VAL A 1 232 ? -4.87400 22.41100 -72.14900 1.000 24.05552 232 VAL C C 1
ATOM 976 O O . VAL A 1 232 ? -4.63900 21.65400 -71.19900 1.000 23.95287 232 VAL C O 1
ATOM 980 N N . TRP A 1 233 ? -3.97200 23.27400 -72.63400 1.000 24.47136 233 TRP C N 1
ATOM 981 C CA . TRP A 1 233 ? -2.71100 23.51900 -71.92800 1.000 24.78718 233 TRP C CA 1
ATOM 982 C C . TRP A 1 233 ? -2.39000 25.01100 -71.91000 1.000 24.92930 233 TRP C C 1
ATOM 983 O O . TRP A 1 233 ? -1.97300 25.57900 -72.92300 1.000 25.31356 233 TRP C O 1
ATOM 994 N N . PHE A 1 234 ? -2.57300 25.64100 -70.74600 1.000 24.67664 234 PHE C N 1
ATOM 995 C CA . PHE A 1 234 ? -2.13400 27.01200 -70.49900 1.000 24.87930 234 PHE C CA 1
ATOM 996 C C . PHE A 1 234 ? -0.80200 26.97800 -69.75200 1.000 27.33222 234 PHE C C 1
ATOM 997 O O . PHE A 1 234 ? -0.73500 26.50700 -68.61000 1.000 28.20601 234 PHE C O 1
ATOM 1005 N N . SER A 1 235 ? 0.25400 27.48300 -70.38500 1.000 25.85836 235 SER C N 1
ATOM 1006 C CA . SER A 1 235 ? 1.57200 27.49100 -69.76400 1.000 27.83228 235 SER C CA 1
ATOM 1007 C C . SER A 1 235 ? 1.70500 28.59000 -68.71300 1.000 28.67186 235 SER C C 1
ATOM 1008 O O . SER A 1 235 ? 1.23700 29.71600 -68.90000 1.000 28.06126 235 SER C O 1
ATOM 1011 N N . ASN A 1 236 ? 2.35700 28.24600 -67.60300 1.000 30.42996 236 ASN C N 1
ATOM 1012 C CA . ASN A 1 236 ? 2.73800 29.18700 -66.55900 1.000 27.20326 236 ASN C CA 1
ATOM 1013 C C . ASN A 1 236 ? 4.14000 29.75800 -66.74600 1.000 27.64016 236 ASN C C 1
ATOM 1014 O O . ASN A 1 236 ? 4.60800 30.50600 -65.88000 1.000 28.34024 236 ASN C O 1
ATOM 1019 N N . ASN A 1 237 ? 4.82500 29.41300 -67.83000 1.000 28.63501 237 ASN C N 1
ATOM 1020 C CA . ASN A 1 237 ? 6.16500 29.92600 -68.11900 1.000 30.14046 237 ASN C CA 1
ATOM 1021 C C . ASN A 1 237 ? 6.17600 30.44700 -69.54900 1.000 29.41142 237 ASN C C 1
ATOM 1022 O O . ASN A 1 237 ? 6.08600 29.63800 -70.49600 1.000 30.70631 237 ASN C O 1
ATOM 1027 N N . PRO A 1 238 ? 6.28400 31.76100 -69.75800 1.000 29.07454 238 PRO C N 1
ATOM 1028 C CA . PRO A 1 238 ? 6.21100 32.29600 -71.13100 1.000 31.61695 238 PRO C CA 1
ATOM 1029 C C . PRO A 1 238 ? 7.26000 31.73100 -72.08000 1.000 33.07239 238 PRO C C 1
ATOM 1030 O O . PRO A 1 238 ? 7.06500 31.80300 -73.30000 1.000 31.28007 238 PRO C O 1
ATOM 1034 N N . ALA A 1 239 ? 8.35500 31.16400 -71.56700 1.000 30.69052 239 ALA C N 1
ATOM 1035 C CA . ALA A 1 239 ? 9.37700 30.59200 -72.43700 1.000 32.47758 239 ALA C CA 1
ATOM 1036 C C . ALA A 1 239 ? 9.04900 29.16600 -72.86100 1.000 34.00408 239 ALA C C 1
ATOM 1037 O O . ALA A 1 239 ? 9.48100 28.73000 -73.93600 1.000 36.07801 239 ALA C O 1
ATOM 1039 N N . VAL A 1 240 ? 8.30800 28.42500 -72.04300 1.000 30.90897 240 VAL C N 1
ATOM 1040 C CA . VAL A 1 240 ? 7.92300 27.05500 -72.35400 1.000 32.39073 240 VAL C CA 1
ATOM 1041 C C . VAL A 1 240 ? 6.46200 27.06200 -72.78100 1.000 32.94079 240 VAL C C 1
ATOM 1042 O O . VAL A 1 240 ? 5.58900 27.50500 -72.02600 1.000 34.52256 240 VAL C O 1
ATOM 1046 N N . TYR A 1 241 ? 6.18300 26.56200 -73.98400 1.000 31.93804 241 TYR C N 1
ATOM 1047 C CA . TYR A 1 241 ? 4.79900 26.48000 -74.43400 1.000 30.26942 241 TYR C CA 1
ATOM 1048 C C . TYR A 1 241 ? 4.10700 25.21800 -73.95000 1.000 31.79329 241 TYR C C 1
ATOM 1049 O O . TYR A 1 241 ? 2.88000 25.21200 -73.79400 1.000 30.80633 241 TYR C O 1
ATOM 1058 N N . MET A 1 242 ? 4.86800 24.15800 -73.69700 1.000 34.11198 242 MET C N 1
ATOM 1059 C CA . MET A 1 242 ? 4.33600 22.89000 -73.22000 1.000 34.40412 242 MET C CA 1
ATOM 1060 C C . MET A 1 242 ? 5.48500 22.01400 -72.73900 1.000 37.75979 242 MET C C 1
ATOM 1061 O O . MET A 1 242 ? 6.47700 21.85000 -73.46200 1.000 38.27564 242 MET C O 1
ATOM 1066 N N . PRO A 1 243 ? 5.42700 21.49500 -71.51200 1.000 32.83288 243 PRO C N 1
ATOM 1067 C CA . PRO A 1 243 ? 6.48800 20.59600 -71.04900 1.000 33.31978 243 PRO C CA 1
ATOM 1068 C C . PRO A 1 243 ? 6.62400 19.38900 -71.96200 1.000 33.56455 243 PRO C C 1
ATOM 1069 O O . PRO A 1 243 ? 5.64700 18.90400 -72.53500 1.000 31.19321 243 PRO C O 1
ATOM 1073 N N . GLN A 1 244 ? 7.86400 18.91500 -72.10400 1.000 32.69603 244 GLN C N 1
ATOM 1074 C CA . GLN A 1 244 ? 8.12000 17.77500 -72.97900 1.000 34.95156 244 GLN C CA 1
ATOM 1075 C C . GLN A 1 244 ? 7.33600 16.54700 -72.54000 1.000 34.57520 244 GLN C C 1
ATOM 1076 O O . GLN A 1 244 ? 6.92900 15.73900 -73.38600 1.000 36.03327 244 GLN C O 1
ATOM 1082 N N . HIS A 1 245 ? 7.14500 16.37600 -71.23100 1.000 33.15661 245 HIS C N 1
ATOM 1083 C CA . HIS A 1 245 ? 6.36200 15.24800 -70.74400 1.000 31.37481 245 HIS C CA 1
ATOM 1084 C C . HIS A 1 245 ? 4.94200 15.29700 -71.29100 1.000 34.29095 245 HIS C C 1
ATOM 1085 O O . HIS A 1 245 ? 4.40100 14.28400 -71.75200 1.000 33.69615 245 HIS C O 1
ATOM 1092 N N . VAL A 1 246 ? 4.32900 16.48100 -71.26200 1.000 33.97513 246 VAL C N 1
ATOM 1093 C CA . VAL A 1 246 ? 2.99100 16.64300 -71.81400 1.000 31.90383 246 VAL C CA 1
ATOM 1094 C C . VAL A 1 246 ? 3.02300 16.48600 -73.33000 1.000 33.05396 246 VAL C C 1
ATOM 1095 O O . VAL A 1 246 ? 2.10300 15.91500 -73.93000 1.000 32.69339 246 VAL C O 1
ATOM 1099 N N . LYS A 1 247 ? 4.08100 16.99400 -73.97100 1.000 32.11701 247 LYS C N 1
ATOM 1100 C CA . LYS A 1 247 ? 4.18800 16.91500 -75.42600 1.000 31.12742 247 LYS C CA 1
ATOM 1101 C C . LYS A 1 247 ? 4.15300 15.47500 -75.91300 1.000 30.88265 247 LYS C C 1
ATOM 1102 O O . LYS A 1 247 ? 3.47100 15.16200 -76.89600 1.000 29.76409 247 LYS C O 1
ATOM 1108 N N . THR A 1 248 ? 4.87400 14.58400 -75.23500 1.000 33.07765 248 THR C N 1
ATOM 1109 C CA . THR A 1 248 ? 4.88900 13.18400 -75.64300 1.000 30.60630 248 THR C CA 1
ATOM 1110 C C . THR A 1 248 ? 3.51600 12.54400 -75.48700 1.000 29.92464 248 THR C C 1
ATOM 1111 O O . THR A 1 248 ? 3.11700 11.70600 -76.30400 1.000 30.17467 248 THR C O 1
ATOM 1115 N N . GLN A 1 249 ? 2.77400 12.93700 -74.45100 1.000 29.97728 249 GLN C N 1
ATOM 1116 C CA . GLN A 1 249 ? 1.41600 12.43600 -74.28000 1.000 29.36405 249 GLN C CA 1
ATOM 1117 C C . GLN A 1 249 ? 0.52800 12.85300 -75.44700 1.000 30.63788 249 GLN C C 1
ATOM 1118 O O . GLN A 1 249 ? -0.18300 12.02500 -76.02800 1.000 33.51454 249 GLN C O 1
ATOM 1124 N N . VAL A 1 250 ? 0.55200 14.13900 -75.80000 1.000 30.78264 250 VAL C N 1
ATOM 1125 C CA . VAL A 1 250 ? -0.28500 14.62600 -76.89600 1.000 30.55366 250 VAL C CA 1
ATOM 1126 C C . VAL A 1 250 ? 0.14300 14.00000 -78.21800 1.000 32.88815 250 VAL C C 1
ATOM 1127 O O . VAL A 1 250 ? -0.69400 13.53700 -79.00300 1.000 33.84090 250 VAL C O 1
ATOM 1131 N N . GLU A 1 251 ? 1.45300 14.00000 -78.49000 1.000 30.16151 251 GLU C N 1
ATOM 1132 C CA . GLU A 1 251 ? 1.97900 13.39700 -79.71300 1.000 30.58261 251 GLU C CA 1
ATOM 1133 C C . GLU A 1 251 ? 1.47900 11.97000 -79.88100 1.000 31.70643 251 GLU C C 1
ATOM 1134 O O . GLU A 1 251 ? 1.01700 11.58200 -80.96000 1.000 35.15158 251 GLU C O 1
ATOM 1140 N N . LYS A 1 252 ? 1.57400 11.17200 -78.81800 1.000 31.32218 252 LYS C N 1
ATOM 1141 C CA . LYS A 1 252 ? 1.13900 9.78400 -78.89500 1.000 34.47255 252 LYS C CA 1
ATOM 1142 C C . LYS A 1 252 ? -0.37000 9.69400 -79.08900 1.000 35.62532 252 LYS C C 1
ATOM 1143 O O . LYS A 1 252 ? -0.85500 8.85500 -79.85800 1.000 39.22839 252 LYS C O 1
ATOM 1149 N N . THR A 1 253 ? -1.12500 10.55700 -78.40700 1.000 34.43834 253 THR C N 1
ATOM 1150 C CA . THR A 1 253 ? -2.57600 10.55200 -78.55400 1.000 32.11964 253 THR C CA 1
ATOM 1151 C C . THR A 1 253 ? -2.99100 10.99400 -79.95100 1.000 35.58321 253 THR C C 1
ATOM 1152 O O . THR A 1 253 ? -3.89900 10.40400 -80.55000 1.000 34.64889 253 THR C O 1
ATOM 1156 N N . ALA A 1 254 ? -2.33000 12.02300 -80.48800 1.000 34.20410 254 ALA C N 1
ATOM 1157 C CA . ALA A 1 254 ? -2.65100 12.50000 -81.83000 1.000 32.57759 254 ALA C CA 1
ATOM 1158 C C . ALA A 1 254 ? -2.44200 11.41100 -82.87500 1.000 38.22827 254 ALA C C 1
ATOM 1159 O O . ALA A 1 254 ? -3.27200 11.23900 -83.77600 1.000 39.26787 254 ALA C O 1
ATOM 1161 N N . LYS A 1 255 ? -1.33700 10.66700 -82.77400 1.000 36.99917 255 LYS C N 1
ATOM 1162 C CA . LYS A 1 255 ? -1.06600 9.61300 -83.74600 1.000 37.99666 255 LYS C CA 1
ATOM 1163 C C . LYS A 1 255 ? -2.06900 8.47400 -83.62200 1.000 39.79951 255 LYS C C 1
ATOM 1164 O O . LYS A 1 255 ? -2.52400 7.92500 -84.63300 1.000 41.39707 255 LYS C O 1
ATOM 1170 N N . LEU A 1 256 ? -2.49500 8.20800 -82.39700 1.000 34.98314 256 LEU C N 1
ATOM 1171 C CA . LEU A 1 256 ? -3.43200 7.08700 -82.19900 1.000 36.84126 256 LEU C CA 1
ATOM 1172 C C . LEU A 1 256 ? -4.86200 7.54600 -82.50200 1.000 41.26021 256 LEU C C 1
ATOM 1173 O O . LEU A 1 256 ? -5.66600 6.69300 -82.86600 1.000 44.00264 256 LEU C O 1
ATOM 1178 N N . ASN A 1 257 ? -5.15300 8.84800 -82.41900 1.000 40.04427 257 ASN C N 1
ATOM 1179 C CA . ASN A 1 257 ? -6.49900 9.36700 -82.78700 1.000 40.43116 257 ASN C CA 1
ATOM 1180 C C . ASN A 1 257 ? -6.51000 9.67100 -84.28300 1.000 43.17623 257 ASN C C 1
ATOM 1181 O O . ASN A 1 257 ? -6.96300 10.73000 -84.69300 1.000 43.17886 257 ASN C O 1
ATOM 1186 N N . GLN A 1 258 ? -5.98100 8.75400 -85.06400 1.000 43.88421 258 GLN C N 1
ATOM 1187 C CA . GLN A 1 258 ? -6.03800 8.90700 -86.52400 1.000 46.33450 258 GLN C CA 1
ATOM 1188 C C . GLN A 1 258 ? -6.90400 7.75600 -87.02300 1.000 50.22444 258 GLN C C 1
ATOM 1189 O O . GLN A 1 258 ? -6.57300 6.59500 -86.75700 1.000 49.63227 258 GLN C O 1
ATOM 1195 N N . PRO A 1 259 ? -8.03900 8.05000 -87.67200 1.000 56.36465 259 PRO C N 1
ATOM 1196 C CA . PRO A 1 259 ? -8.11800 9.20200 -88.56500 1.000 54.75130 259 PRO C CA 1
ATOM 1197 C C . PRO A 1 259 ? -8.64300 10.55300 -88.05900 1.000 54.56707 259 PRO C C 1
ATOM 1198 O O . PRO A 1 259 ? -8.53700 11.49100 -88.82300 1.000 52.99846 259 PRO C O 1
ATOM 1202 N N . GLY A 1 260 ? -9.09500 10.66000 -86.80200 1.000 46.53453 260 GLY C N 1
ATOM 1203 C CA . GLY A 1 260 ? -9.76800 11.88400 -86.32400 1.000 38.99152 260 GLY C CA 1
ATOM 1204 C C . GLY A 1 260 ? -8.95500 13.14100 -86.09300 1.000 39.09679 260 GLY C C 1
ATOM 1205 O O . GLY A 1 260 ? -7.78300 13.18100 -86.45800 1.000 45.46598 260 GLY C O 1
ATOM 1206 N N . LYS A 1 261 ? -9.58200 14.13800 -85.47100 1.000 38.10457 261 LYS C N 1
ATOM 1207 C CA . LYS A 1 261 ? -8.93200 15.43900 -85.19800 1.000 33.07239 261 LYS C CA 1
ATOM 1208 C C . LYS A 1 261 ? -8.52500 15.54500 -83.73300 1.000 29.36668 261 LYS C C 1
ATOM 1209 O O . LYS A 1 261 ? -9.22000 14.98700 -82.90800 1.000 30.10361 261 LYS C O 1
ATOM 1215 N N . THR A 1 262 ? -7.40300 16.19400 -83.45400 1.000 29.28509 262 THR C N 1
ATOM 1216 C CA . THR A 1 262 ? -6.91000 16.42600 -82.09800 1.000 28.50868 262 THR C CA 1
ATOM 1217 C C . THR A 1 262 ? -6.55200 17.89700 -81.93400 1.000 29.69040 262 THR C C 1
ATOM 1218 O O . THR A 1 262 ? -5.66800 18.40300 -82.63400 1.000 34.16199 262 THR C O 1
ATOM 1222 N N . ARG A 1 263 ? -7.22400 18.57800 -81.00500 1.000 26.37158 263 ARG C N 1
ATOM 1223 C CA . ARG A 1 263 ? -7.04200 20.00800 -80.78800 1.000 26.20841 263 ARG C CA 1
ATOM 1224 C C . ARG A 1 263 ? -6.48000 20.27900 -79.39800 1.000 26.69531 263 ARG C C 1
ATOM 1225 O O . ARG A 1 263 ? -6.67000 19.48900 -78.46900 1.000 28.60869 263 ARG C O 1
ATOM 1233 N N . ILE A 1 264 ? -5.77700 21.40300 -79.26300 1.000 25.89258 264 ILE C N 1
ATOM 1234 C CA . ILE A 1 264 ? -5.23300 21.84000 -77.98200 1.000 25.58465 264 ILE C CA 1
ATOM 1235 C C . ILE A 1 264 ? -5.54800 23.31700 -77.79600 1.000 25.38989 264 ILE C C 1
ATOM 1236 O O . ILE A 1 264 ? -5.20500 24.14300 -78.65200 1.000 25.78730 264 ILE C O 1
ATOM 1241 N N . VAL A 1 265 ? -6.19100 23.64700 -76.68200 1.000 24.82929 265 VAL C N 1
ATOM 1242 C CA . VAL A 1 265 ? -6.53200 25.02300 -76.34700 1.000 24.65559 265 VAL C CA 1
ATOM 1243 C C . VAL A 1 265 ? -5.37100 25.64500 -75.58200 1.000 24.79771 265 VAL C C 1
ATOM 1244 O O . VAL A 1 265 ? -4.89000 25.07500 -74.59400 1.000 24.66085 265 VAL C O 1
ATOM 1248 N N . PHE A 1 266 ? -4.93100 26.82600 -76.02000 1.000 25.11617 266 PHE C N 1
ATOM 1249 C CA . PHE A 1 266 ? -3.83500 27.53100 -75.37200 1.000 25.33462 266 PHE C CA 1
ATOM 1250 C C . PHE A 1 266 ? -4.13700 29.02400 -75.37400 1.000 28.03757 266 PHE C C 1
ATOM 1251 O O . PHE A 1 266 ? -5.16000 29.47200 -75.90200 1.000 29.46669 266 PHE C O 1
ATOM 1259 N N . SER A 1 267 ? -3.22700 29.80000 -74.78500 1.000 29.21929 267 SER C N 1
ATOM 1260 C CA . SER A 1 267 ? -3.36100 31.25000 -74.68600 1.000 28.85609 267 SER C CA 1
ATOM 1261 C C . SER A 1 267 ? -2.03700 31.88100 -75.09100 1.000 30.75895 267 SER C C 1
ATOM 1262 O O . SER A 1 267 ? -1.04400 31.76200 -74.36500 1.000 32.42231 267 SER C O 1
ATOM 1265 N N . SER A 1 268 ? -2.02700 32.55600 -76.24400 1.000 32.88289 268 SER C N 1
ATOM 1266 C CA . SER A 1 268 ? -0.79500 33.15100 -76.75000 1.000 31.50641 268 SER C CA 1
ATOM 1267 C C . SER A 1 268 ? -0.29300 34.28100 -75.85600 1.000 33.64351 268 SER C C 1
ATOM 1268 O O . SER A 1 268 ? 0.91800 34.53200 -75.80700 1.000 31.68011 268 SER C O 1
ATOM 1271 N N . LEU A 1 269 ? -1.20100 34.93800 -75.12600 1.000 32.50916 269 LEU C N 1
ATOM 1272 C CA . LEU A 1 269 ? -0.81200 36.06800 -74.24300 1.000 32.93026 269 LEU C CA 1
ATOM 1273 C C . LEU A 1 269 ? -0.04900 35.51000 -73.05100 1.000 32.76445 269 LEU C C 1
ATOM 1274 O O . LEU A 1 269 ? 0.51700 36.29000 -72.29600 1.000 33.22767 269 LEU C O 1
ATOM 1279 N N . CYS A 1 270 ? 0.00900 34.19000 -72.95800 1.000 30.83791 270 CYS C N 1
ATOM 1280 C CA . CYS A 1 270 ? 0.75200 33.53500 -71.86200 1.000 30.31679 270 CYS C CA 1
ATOM 1281 C C . CYS A 1 270 ? 2.08500 33.00700 -72.39500 1.000 31.67485 270 CYS C C 1
ATOM 1282 O O . CYS A 1 270 ? 2.79900 32.36200 -71.62400 1.000 31.67485 270 CYS C O 1
ATOM 1285 N N . LEU A 1 271 ? 2.41100 33.29400 -73.65400 1.000 32.62496 271 LEU C N 1
ATOM 1286 C CA . LEU A 1 271 ? 3.65000 32.77300 -74.28300 1.000 29.99570 271 LEU C CA 1
ATOM 1287 C C . LEU A 1 271 ? 4.46600 33.88200 -74.95300 1.000 30.83001 271 LEU C C 1
ATOM 1288 O O . LEU A 1 271 ? 3.90700 34.93600 -75.24800 1.000 32.98817 271 LEU C O 1
ATOM 1293 N N . ASN A 1 272 ? 5.75600 33.64300 -75.15700 1.000 33.08028 272 ASN C N 1
ATOM 1294 C CA . ASN A 1 272 ? 6.65100 34.58700 -75.87400 1.000 31.45114 272 ASN C CA 1
ATOM 1295 C C . ASN A 1 272 ? 6.54900 34.29100 -77.36100 1.000 32.25913 272 ASN C C 1
ATOM 1296 O O . ASN A 1 272 ? 6.15100 33.18500 -77.70000 1.000 35.70954 272 ASN C O 1
ATOM 1301 N N . GLU A 1 273 ? 6.95200 35.23100 -78.20300 1.000 33.41716 273 GLU C N 1
ATOM 1302 C CA . GLU A 1 273 ? 6.91300 35.02900 -79.67100 1.000 34.72522 273 GLU C CA 1
ATOM 1303 C C . GLU A 1 273 ? 7.64700 33.74400 -80.04400 1.000 33.94618 273 GLU C C 1
ATOM 1304 O O . GLU A 1 273 ? 7.11100 33.00700 -80.85400 1.000 35.32529 273 GLU C O 1
ATOM 1310 N N . THR A 1 274 ? 8.80000 33.48100 -79.43900 1.000 33.37505 274 THR C N 1
ATOM 1311 C CA . THR A 1 274 ? 9.58100 32.24800 -79.69100 1.000 33.43559 274 THR C CA 1
ATOM 1312 C C . THR A 1 274 ? 8.74000 31.02600 -79.34400 1.000 34.30674 274 THR C C 1
ATOM 1313 O O . THR A 1 274 ? 8.57300 30.18600 -80.22300 1.000 38.05719 274 THR C O 1
ATOM 1317 N N . ALA A 1 275 ? 8.20200 30.95800 -78.12800 1.000 36.98075 275 ALA C N 1
ATOM 1318 C CA . ALA A 1 275 ? 7.34300 29.82600 -77.69800 1.000 35.93326 275 ALA C CA 1
ATOM 1319 C C . ALA A 1 275 ? 6.11500 29.68000 -78.60800 1.000 35.11210 275 ALA C C 1
ATOM 1320 O O . ALA A 1 275 ? 5.76700 28.55700 -78.95300 1.000 33.14082 275 ALA C O 1
ATOM 1322 N N . GLN A 1 276 ? 5.51100 30.79500 -79.00700 1.000 34.22516 276 GLN C N 1
ATOM 1323 C CA . GLN A 1 276 ? 4.32300 30.77100 -79.88700 1.000 33.99881 276 GLN C CA 1
ATOM 1324 C C . GLN A 1 276 ? 4.65700 30.11900 -81.22900 1.000 35.74113 276 GLN C C 1
ATOM 1325 O O . GLN A 1 276 ? 3.91000 29.23400 -81.62900 1.000 34.33306 276 GLN C O 1
ATOM 1331 N N . ILE A 1 277 ? 5.76200 30.51000 -81.86300 1.000 34.96209 277 ILE C N 1
ATOM 1332 C CA . ILE A 1 277 ? 6.14100 29.99800 -83.20900 1.000 33.76721 277 ILE C CA 1
ATOM 1333 C C . ILE A 1 277 ? 6.48800 28.52400 -83.08600 1.000 34.81996 277 ILE C C 1
ATOM 1334 O O . ILE A 1 277 ? 6.09100 27.74500 -83.94700 1.000 36.47806 277 ILE C O 1
ATOM 1339 N N . ASP A 1 278 ? 7.16700 28.16700 -82.01500 1.000 34.26463 278 ASP C N 1
ATOM 1340 C CA . ASP A 1 278 ? 7.62300 26.77200 -81.83500 1.000 33.87511 278 ASP C CA 1
ATOM 1341 C C . ASP A 1 278 ? 6.44300 25.85500 -81.52500 1.000 35.63322 278 ASP C C 1
ATOM 1342 O O . ASP A 1 278 ? 6.54000 24.67700 -81.85100 1.000 36.15170 278 ASP C O 1
ATOM 1347 N N . PHE A 1 279 ? 5.38100 26.37900 -80.91800 1.000 33.98039 279 PHE C N 1
ATOM 1348 C CA . PHE A 1 279 ? 4.16200 25.58300 -80.64900 1.000 33.04080 279 PHE C CA 1
ATOM 1349 C C . PHE A 1 279 ? 3.45600 25.37400 -81.97900 1.000 34.56993 279 PHE C C 1
ATOM 1350 O O . PHE A 1 279 ? 3.10400 24.24900 -82.30600 1.000 35.89378 279 PHE C O 1
ATOM 1358 N N . GLN A 1 280 ? 3.28300 26.45500 -82.71900 1.000 34.01460 280 GLN C N 1
ATOM 1359 C CA . GLN A 1 280 ? 2.63100 26.33300 -84.03600 1.000 34.76733 280 GLN C CA 1
ATOM 1360 C C . GLN A 1 280 ? 3.42100 25.32500 -84.86500 1.000 36.44384 280 GLN C C 1
ATOM 1361 O O . GLN A 1 280 ? 2.79100 24.51200 -85.54400 1.000 37.51766 280 GLN C O 1
ATOM 1367 N N . GLN A 1 281 ? 4.75200 25.40200 -84.81100 1.000 36.00695 281 GLN C N 1
ATOM 1368 C CA . GLN A 1 281 ? 5.58300 24.48000 -85.57700 1.000 35.84114 281 GLN C CA 1
ATOM 1369 C C . GLN A 1 281 ? 5.41800 23.05000 -85.07900 1.000 37.68347 281 GLN C C 1
ATOM 1370 O O . GLN A 1 281 ? 5.19500 22.12700 -85.87000 1.000 38.20458 281 GLN C O 1
ATOM 1376 N N . TRP A 1 282 ? 5.53300 22.83300 -83.77900 1.000 37.35974 282 TRP C N 1
ATOM 1377 C CA . TRP A 1 282 ? 5.33400 21.47200 -83.21300 1.000 37.93350 282 TRP C CA 1
ATOM 1378 C C . TRP A 1 282 ? 3.98400 20.89500 -83.65100 1.000 39.53106 282 TRP C C 1
ATOM 1379 O O . TRP A 1 282 ? 3.93000 19.70000 -83.94700 1.000 39.98374 282 TRP C O 1
ATOM 1390 N N . ALA A 1 283 ? 2.94500 21.72200 -83.72800 1.000 39.24155 283 ALA C N 1
ATOM 1391 C CA . ALA A 1 283 ? 1.57800 21.23900 -84.02200 1.000 39.26787 283 ALA C CA 1
ATOM 1392 C C . ALA A 1 283 ? 1.39800 20.81400 -85.47500 1.000 39.48631 283 ALA C C 1
ATOM 1393 O O . ALA A 1 283 ? 0.80700 19.75700 -85.69900 1.000 39.96269 283 ALA C O 1
ATOM 1395 N N . LYS A 1 284 ? 1.87100 21.62300 -86.41500 1.000 38.08351 284 LYS C N 1
ATOM 1396 C CA . LYS A 1 284 ? 1.76100 21.30300 -87.85700 1.000 38.35197 284 LYS C CA 1
ATOM 1397 C C . LYS A 1 284 ? 2.44900 19.97500 -88.09500 1.000 40.04427 284 LYS C C 1
ATOM 1398 O O . LYS A 1 284 ? 1.95000 19.17900 -88.89100 1.000 41.61025 284 LYS C O 1
ATOM 1404 N N . GLU A 1 285 ? 3.54700 19.76000 -87.39000 1.000 41.10756 285 GLU C N 1
ATOM 1405 C CA . GLU A 1 285 ? 4.33200 18.52400 -87.54100 1.000 41.85239 285 GLU C CA 1
ATOM 1406 C C . GLU A 1 285 ? 3.64500 17.35200 -86.85200 1.000 42.15505 285 GLU C C 1
ATOM 1407 O O . GLU A 1 285 ? 4.00900 16.21400 -87.15400 1.000 44.41585 285 GLU C O 1
ATOM 1413 N N . ASN A 1 286 ? 2.68300 17.61200 -85.97200 1.000 39.75477 286 ASN C N 1
ATOM 1414 C CA . ASN A 1 286 ? 2.10900 16.50400 -85.17300 1.000 41.08914 286 ASN C CA 1
ATOM 1415 C C . ASN A 1 286 ? 0.59700 16.38900 -85.35600 1.000 49.96125 286 ASN C C 1
ATOM 1416 O O . ASN A 1 286 ? -0.01100 15.75100 -84.49700 1.000 53.86698 286 ASN C O 1
ATOM 1421 N N . ASN A 1 287 ? 0.02400 16.95600 -86.42100 1.000 48.24789 287 ASN C N 1
ATOM 1422 C CA . ASN A 1 287 ? -1.42300 16.79300 -86.72200 1.000 45.64231 287 ASN C CA 1
ATOM 1423 C C . ASN A 1 287 ? -2.26600 17.36800 -85.59100 1.000 44.50797 287 ASN C C 1
ATOM 1424 O O . ASN A 1 287 ? -3.29000 16.76300 -85.26900 1.000 44.93170 287 ASN C O 1
ATOM 1429 N N . ILE A 1 288 ? -1.84300 18.49100 -85.02200 1.000 46.38451 288 ILE C N 1
ATOM 1430 C CA . ILE A 1 288 ? -2.55800 19.08600 -83.86300 1.000 39.33366 288 ILE C CA 1
ATOM 1431 C C . ILE A 1 288 ? -3.06600 20.47900 -84.21900 1.000 36.25171 288 ILE C C 1
ATOM 1432 O O . ILE A 1 288 ? -2.28700 21.28400 -84.70200 1.000 37.04392 288 ILE C O 1
ATOM 1437 N N . GLU A 1 289 ? -4.36700 20.70700 -84.05500 1.000 32.57759 289 GLU C N 1
ATOM 1438 C CA . GLU A 1 289 ? -4.92000 22.06300 -84.25200 1.000 32.25650 289 GLU C CA 1
ATOM 1439 C C . GLU A 1 289 ? -4.76400 22.82300 -82.93800 1.000 31.16689 289 GLU C C 1
ATOM 1440 O O . GLU A 1 289 ? -4.99800 22.25000 -81.89100 1.000 30.39312 289 GLU C O 1
ATOM 1446 N N . LEU A 1 290 ? -4.32000 24.06300 -83.02100 1.000 29.65356 290 LEU C N 1
ATOM 1447 C CA . LEU A 1 290 ? -4.13000 24.87500 -81.81000 1.000 28.08758 290 LEU C CA 1
ATOM 1448 C C . LEU A 1 290 ? -5.27500 25.87400 -81.75300 1.000 28.77977 290 LEU C C 1
ATOM 1449 O O . LEU A 1 290 ? -5.64600 26.39500 -82.79900 1.000 33.14082 290 LEU C O 1
ATOM 1454 N N . VAL A 1 291 ? -5.82600 26.08700 -80.56700 1.000 27.56909 291 VAL C N 1
ATOM 1455 C CA . VAL A 1 291 ? -6.97200 27.01600 -80.39200 1.000 26.15050 291 VAL C CA 1
ATOM 1456 C C . VAL A 1 291 ? -6.53500 28.12200 -79.44200 1.000 26.49791 291 VAL C C 1
ATOM 1457 O O . VAL A 1 291 ? -6.43300 27.86700 -78.25200 1.000 26.96902 291 VAL C O 1
ATOM 1461 N N . ASP A 1 292 ? -6.27800 29.30500 -79.98500 1.000 28.45868 292 ASP C N 1
ATOM 1462 C CA . ASP A 1 292 ? -5.90700 30.46600 -79.14300 1.000 30.91686 292 ASP C CA 1
ATOM 1463 C C . ASP A 1 292 ? -7.16000 31.15600 -78.61400 1.000 29.06138 292 ASP C C 1
ATOM 1464 O O . ASP A 1 292 ? -7.89000 31.72800 -79.40500 1.000 29.61934 292 ASP C O 1
ATOM 1469 N N . ILE A 1 293 ? -7.32100 31.14700 -77.29800 1.000 28.02178 293 ILE C N 1
ATOM 1470 C CA . ILE A 1 293 ? -8.49500 31.78400 -76.65300 1.000 31.58010 293 ILE C CA 1
ATOM 1471 C C . ILE A 1 293 ? -8.35400 33.29900 -76.77300 1.000 34.00408 293 ILE C C 1
ATOM 1472 O O . ILE A 1 293 ? -9.37400 33.97800 -76.68500 1.000 33.58824 293 ILE C O 1
ATOM 1477 N N . ASP A 1 294 ? -7.13600 33.78400 -77.00200 1.000 32.38020 294 ASP C N 1
ATOM 1478 C CA . ASP A 1 294 ? -6.87800 35.23500 -77.14600 1.000 31.97489 294 ASP C CA 1
ATOM 1479 C C . ASP A 1 294 ? -7.05500 35.62400 -78.59700 1.000 33.97513 294 ASP C C 1
ATOM 1480 O O . ASP A 1 294 ? -6.87600 36.79800 -78.90300 1.000 34.76996 294 ASP C O 1
ATOM 1485 N N . SER A 1 295 ? -7.44900 34.66400 -79.42800 1.000 33.16450 295 SER C N 1
ATOM 1486 C CA . SER A 1 295 ? -7.71000 34.95700 -80.83000 1.000 31.88803 295 SER C CA 1
ATOM 1487 C C . SER A 1 295 ? -9.18800 34.82000 -81.18500 1.000 37.01496 295 SER C C 1
ATOM 1488 O O . SER A 1 295 ? -9.53000 34.75500 -82.36900 1.000 39.91531 295 SER C O 1
ATOM 1491 N N . ILE A 1 296 ? -10.07200 34.77300 -80.19300 1.000 34.87523 296 ILE C N 1
ATOM 1492 C CA . ILE A 1 296 ? -11.49600 34.56100 -80.42500 1.000 35.52794 296 ILE C CA 1
ATOM 1493 C C . ILE A 1 296 ? -12.21100 35.90000 -80.28400 1.000 40.17324 296 ILE C C 1
ATOM 1494 O O . ILE A 1 296 ? -12.16600 36.52800 -79.22100 1.000 40.35747 296 ILE C O 1
ATOM 1499 N N . ASP A 1 297 ? -12.88000 36.34300 -81.34700 1.000 40.49170 297 ASP C N 1
ATOM 1500 C CA . ASP A 1 297 ? -13.68000 37.56300 -81.27700 1.000 40.71278 297 ASP C CA 1
ATOM 1501 C C . ASP A 1 297 ? -14.84500 37.35200 -80.31700 1.000 38.44671 297 ASP C C 1
ATOM 1502 O O . ASP A 1 297 ? -15.76800 36.60800 -80.65800 1.000 40.38642 297 ASP C O 1
ATOM 1507 N N . LEU A 1 298 ? -14.85600 37.95800 -79.12500 1.000 39.75213 298 LEU C N 1
ATOM 1508 C CA . LEU A 1 298 ? -15.97200 37.59300 -78.26200 1.000 39.55474 298 LEU C CA 1
ATOM 1509 C C . LEU A 1 298 ? -17.30100 38.21600 -78.66700 1.000 41.33917 298 LEU C C 1
ATOM 1510 O O . LEU A 1 298 ? -18.31900 37.91500 -78.03600 1.000 42.68143 298 LEU C O 1
ATOM 1515 N N . LYS A 1 299 ? -17.30600 39.14600 -79.61400 1.000 42.17348 299 LYS C N 1
ATOM 1516 C CA . LYS A 1 299 ? -18.57800 39.66500 -80.07900 1.000 39.64686 299 LYS C CA 1
ATOM 1517 C C . LYS A 1 299 ? -19.23600 38.75200 -81.09400 1.000 40.05743 299 LYS C C 1
ATOM 1518 O O . LYS A 1 299 ? -20.43100 38.89400 -81.34900 1.000 45.08172 299 LYS C O 1
ATOM 1524 N N . SER A 1 300 ? -18.49600 37.77500 -81.61300 1.000 38.77044 300 SER C N 1
ATOM 1525 C CA . SER A 1 300 ? -19.00000 36.74700 -82.51300 1.000 40.09954 300 SER C CA 1
ATOM 1526 C C . SER A 1 300 ? -19.55000 35.57200 -81.72800 1.000 41.11809 300 SER C C 1
ATOM 1527 O O . SER A 1 300 ? -20.00900 34.58500 -82.31900 1.000 38.56515 300 SER C O 1
ATOM 1530 N N . VAL A 1 301 ? -19.45600 35.66400 -80.40900 1.000 38.28354 301 VAL C N 1
ATOM 1531 C CA . VAL A 1 301 ? -19.59500 34.56400 -79.47900 1.000 38.13089 301 VAL C CA 1
ATOM 1532 C C . VAL A 1 301 ? -20.80600 34.81200 -78.57600 1.000 36.91232 301 VAL C C 1
ATOM 1533 O O . VAL A 1 301 ? -21.28300 35.94100 -78.44100 1.000 39.89426 301 VAL C O 1
ATOM 1537 N N . SER A 1 302 ? -21.32100 33.73700 -77.97300 1.000 34.48571 302 SER C N 1
ATOM 1538 C CA . SER A 1 302 ? -22.45800 33.86300 -77.06900 1.000 33.75142 302 SER C CA 1
ATOM 1539 C C . SER A 1 302 ? -22.07000 34.64500 -75.81500 1.000 36.76230 302 SER C C 1
ATOM 1540 O O . SER A 1 302 ? -20.91100 34.64700 -75.39600 1.000 38.10983 302 SER C O 1
ATOM 1543 N N . GLU A 1 303 ? -23.05800 35.33100 -75.22400 1.000 38.57041 303 GLU C N 1
ATOM 1544 C CA . GLU A 1 303 ? -22.81800 36.06900 -73.98400 1.000 40.18377 303 GLU C CA 1
ATOM 1545 C C . GLU A 1 303 ? -22.14100 35.19600 -72.93200 1.000 36.36225 303 GLU C C 1
ATOM 1546 O O . GLU A 1 303 ? -21.21800 35.64500 -72.24200 1.000 38.37039 303 GLU C O 1
ATOM 1552 N N . THR A 1 304 ? -22.58200 33.94000 -72.80000 1.000 37.02286 304 THR C N 1
ATOM 1553 C CA . THR A 1 304 ? -22.03000 33.05600 -71.77700 1.000 35.95168 304 THR C CA 1
ATOM 1554 C C . THR A 1 304 ? -20.64300 32.56000 -72.15500 1.000 34.06461 304 THR C C 1
ATOM 1555 O O . THR A 1 304 ? -19.77400 32.41000 -71.28900 1.000 31.47483 304 THR C O 1
ATOM 1559 N N . ASP A 1 305 ? -20.42100 32.29500 -73.43900 1.000 33.34874 305 ASP C N 1
ATOM 1560 C CA . ASP A 1 305 ? -19.07500 31.98500 -73.90200 1.000 31.23796 305 ASP C CA 1
ATOM 1561 C C . ASP A 1 305 ? -18.14900 33.17300 -73.66000 1.000 32.81972 305 ASP C C 1
ATOM 1562 O O . ASP A 1 305 ? -17.00700 33.00700 -73.21600 1.000 34.42518 305 ASP C O 1
ATOM 1567 N N . ALA A 1 306 ? -18.62300 34.38200 -73.98600 1.000 32.97501 306 ALA C N 1
ATOM 1568 C CA . ALA A 1 306 ? -17.85300 35.59400 -73.71700 1.000 32.85920 306 ALA C CA 1
ATOM 1569 C C . ALA A 1 306 ? -17.45300 35.70600 -72.25100 1.000 33.17503 306 ALA C C 1
ATOM 1570 O O . ALA A 1 306 ? -16.31300 36.06800 -71.93500 1.000 33.48559 306 ALA C O 1
ATOM 1572 N N . GLN A 1 307 ? -18.38200 35.41000 -71.34200 1.000 31.18005 307 GLN C N 1
ATOM 1573 C CA . GLN A 1 307 ? -18.08900 35.50000 -69.91700 1.000 30.87475 307 GLN C CA 1
ATOM 1574 C C . GLN A 1 307 ? -16.99800 34.51600 -69.51700 1.000 31.09847 307 GLN C C 1
ATOM 1575 O O . GLN A 1 307 ? -16.00400 34.89400 -68.88600 1.000 29.43511 307 GLN C O 1
ATOM 1581 N N . LEU A 1 308 ? -17.18200 33.24000 -69.86700 1.000 27.62436 308 LEU C N 1
ATOM 1582 C CA . LEU A 1 308 ? -16.19400 32.21300 -69.54900 1.000 27.44013 308 LEU C CA 1
ATOM 1583 C C . LEU A 1 308 ? -14.80900 32.60000 -70.05000 1.000 29.68514 308 LEU C C 1
ATOM 1584 O O . LEU A 1 308 ? -13.83100 32.56900 -69.29500 1.000 29.69303 308 LEU C O 1
ATOM 1589 N N . LEU A 1 309 ? -14.71000 32.96200 -71.33200 1.000 29.71409 309 LEU C N 1
ATOM 1590 C CA . LEU A 1 309 ? -13.41600 33.30300 -71.91500 1.000 30.47471 309 LEU C CA 1
ATOM 1591 C C . LEU A 1 309 ? -12.77700 34.48500 -71.19600 1.000 29.59565 309 LEU C C 1
ATOM 1592 O O . LEU A 1 309 ? -11.58400 34.45700 -70.87700 1.000 28.73502 309 LEU C O 1
ATOM 1597 N N . ASN A 1 310 ? -13.56000 35.53300 -70.92200 1.000 30.02465 310 ASN C N 1
ATOM 1598 C CA . ASN A 1 310 ? -13.04000 36.66900 -70.16300 1.000 30.94582 310 ASN C CA 1
ATOM 1599 C C . ASN A 1 310 ? -12.53700 36.22200 -68.79700 1.000 31.00372 310 ASN C C 1
ATOM 1600 O O . ASN A 1 310 ? -11.42500 36.57200 -68.38400 1.000 29.58513 310 ASN C O 1
ATOM 1605 N N . LEU A 1 311 ? -13.35300 35.44100 -68.08600 1.000 30.37469 311 LEU C N 1
ATOM 1606 C CA . LEU A 1 311 ? -12.95100 34.90200 -66.79200 1.000 28.04810 311 LEU C CA 1
ATOM 1607 C C . LEU A 1 311 ? -11.64700 34.12300 -66.89500 1.000 28.80082 311 LEU C C 1
ATOM 1608 O O . LEU A 1 311 ? -10.76000 34.26500 -66.04400 1.000 29.61145 311 LEU C O 1
ATOM 1613 N N . ALA A 1 312 ? -11.50700 33.30300 -67.94000 1.000 28.12969 312 ALA C N 1
ATOM 1614 C CA . ALA A 1 312 ? -10.28600 32.52400 -68.11500 1.000 25.53201 312 ALA C CA 1
ATOM 1615 C C . ALA A 1 312 ? -9.08800 33.42400 -68.38500 1.000 26.25052 312 ALA C C 1
ATOM 1616 O O . ALA A 1 312 ? -7.99700 33.19300 -67.85200 1.000 26.48212 312 ALA C O 1
ATOM 1618 N N . LYS A 1 313 ? -9.26900 34.44400 -69.22600 1.000 26.75058 313 LYS C N 1
ATOM 1619 C CA . LYS A 1 313 ? -8.19200 35.39100 -69.49100 1.000 28.89031 313 LYS C CA 1
ATOM 1620 C C . LYS A 1 313 ? -7.76900 36.11900 -68.22000 1.000 28.75345 313 LYS C C 1
ATOM 1621 O O . LYS A 1 313 ? -6.57200 36.33300 -67.98900 1.000 28.69291 313 LYS C O 1
ATOM 1627 N N . ASP A 1 314 ? -8.73600 36.51100 -67.38400 1.000 29.06664 314 ASP C N 1
ATOM 1628 C CA . ASP A 1 314 ? -8.40800 37.18300 -66.12900 1.000 30.10361 314 ASP C CA 1
ATOM 1629 C C . ASP A 1 314 ? -7.64100 36.26600 -65.18200 1.000 28.11390 314 ASP C C 1
ATOM 1630 O O . ASP A 1 314 ? -6.70600 36.71100 -64.50700 1.000 28.52184 314 ASP C O 1
ATOM 1635 N N . GLU A 1 315 ? -8.03700 34.99200 -65.09400 1.000 26.61372 315 GLU C N 1
ATOM 1636 C CA . GLU A 1 315 ? -7.26200 34.03000 -64.31800 1.000 26.18998 315 GLU C CA 1
ATOM 1637 C C . GLU A 1 315 ? -5.82800 33.96400 -64.82500 1.000 29.40616 315 GLU C C 1
ATOM 1638 O O . GLU A 1 315 ? -4.87300 34.08900 -64.04900 1.000 29.65619 315 GLU C O 1
ATOM 1644 N N . LEU A 1 316 ? -5.65800 33.76400 -66.13600 1.000 28.64817 316 LEU C N 1
ATOM 1645 C CA . LEU A 1 316 ? -4.32000 33.69200 -66.70800 1.000 27.09799 316 LEU C CA 1
ATOM 1646 C C . LEU A 1 316 ? -3.57700 35.01000 -66.54800 1.000 29.28772 316 LEU C C 1
ATOM 1647 O O . LEU A 1 316 ? -2.35500 35.01500 -66.36200 1.000 30.97477 316 LEU C O 1
ATOM 1652 N N . GLY A 1 317 ? -4.29500 36.13300 -66.61800 1.000 29.14560 317 GLY C N 1
ATOM 1653 C CA . GLY A 1 317 ? -3.66300 37.41900 -66.38600 1.000 27.15326 317 GLY C CA 1
ATOM 1654 C C . GLY A 1 317 ? -3.19800 37.59100 -64.95200 1.000 29.82989 317 GLY C C 1
ATOM 1655 O O . GLY A 1 317 ? -2.10200 38.10000 -64.70100 1.000 32.19333 317 GLY C O 1
ATOM 1656 N N . ALA A 1 318 ? -4.03000 37.18600 -63.98900 1.000 28.18759 318 ALA C N 1
ATOM 1657 C CA . ALA A 1 318 ? -3.60800 37.23700 -62.59400 1.000 29.89043 318 ALA C CA 1
ATOM 1658 C C . ALA A 1 318 ? -2.46200 36.26900 -62.32900 1.000 32.63023 318 ALA C C 1
ATOM 1659 O O . ALA A 1 318 ? -1.59400 36.55100 -61.49500 1.000 31.58010 318 ALA C O 1
ATOM 1661 N N . MET A 1 319 ? -2.44700 35.12900 -63.02400 1.000 30.05097 319 MET C N 1
ATOM 1662 C CA . MET A 1 319 ? -1.31300 34.21400 -62.93500 1.000 29.44827 319 MET C CA 1
ATOM 1663 C C . MET A 1 319 ? -0.03400 34.89800 -63.39800 1.000 30.75106 319 MET C C 1
ATOM 1664 O O . MET A 1 319 ? 1.00500 34.81700 -62.73100 1.000 27.57436 319 MET C O 1
ATOM 1669 N N . ARG A 1 320 ? -0.09200 35.56800 -64.55400 1.000 29.13244 320 ARG C N 1
ATOM 1670 C CA . ARG A 1 320 ? 1.08100 36.24900 -65.08900 1.000 29.76673 320 ARG C CA 1
ATOM 1671 C C . ARG A 1 320 ? 1.62300 37.27600 -64.10100 1.000 30.46155 320 ARG C C 1
ATOM 1672 O O . ARG A 1 320 ? 2.83900 37.38500 -63.91100 1.000 33.05396 320 ARG C O 1
ATOM 1680 N N . LYS A 1 321 ? 0.73800 38.03900 -63.46400 1.000 31.87224 321 LYS C N 1
ATOM 1681 C CA . LYS A 1 321 ? 1.14600 39.04100 -62.48900 1.000 33.41716 321 LYS C CA 1
ATOM 1682 C C . LYS A 1 321 ? 1.36000 38.46000 -61.09500 1.000 34.20147 321 LYS C C 1
ATOM 1683 O O . LYS A 1 321 ? 1.59000 39.22600 -60.15500 1.000 33.04080 321 LYS C O 1
ATOM 1689 N N . GLY A 1 322 ? 1.33300 37.13400 -60.95600 1.000 31.03793 322 GLY C N 1
ATOM 1690 C CA . GLY A 1 322 ? 1.34500 36.47400 -59.66500 1.000 32.13806 322 GLY C CA 1
ATOM 1691 C C . GLY A 1 322 ? 0.44500 37.12000 -58.63000 1.000 36.80178 322 GLY C C 1
ATOM 1692 O O . GLY A 1 322 ? 0.89700 37.46800 -57.53300 1.000 38.35197 322 GLY C O 1
ATOM 1693 N N . LYS A 1 323 ? -0.83700 37.26900 -58.96000 1.000 34.05145 323 LYS C N 1
ATOM 1694 C CA . LYS A 1 323 ? -1.82400 37.88500 -58.08100 1.000 33.54613 323 LYS C CA 1
ATOM 1695 C C . LYS A 1 323 ? -3.02200 36.96800 -57.89600 1.000 31.48009 323 LYS C C 1
ATOM 1696 O O . LYS A 1 323 ? -4.17200 37.41600 -57.85400 1.000 33.50665 323 LYS C O 1
ATOM 1702 N N . GLY A 1 324 ? -2.76900 35.66400 -57.77600 1.000 31.72749 324 GLY C N 1
ATOM 1703 C CA . GLY A 1 324 ? -3.79000 34.69800 -57.42700 1.000 29.53249 324 GLY C CA 1
ATOM 1704 C C . GLY A 1 324 ? -4.36400 33.89400 -58.57600 1.000 30.30363 324 GLY C C 1
ATOM 1705 O O . GLY A 1 324 ? -5.09300 32.92800 -58.32100 1.000 30.73263 324 GLY C O 1
ATOM 1706 N N . GLY A 1 325 ? -4.07100 34.26000 -59.82200 1.000 29.71146 325 GLY C N 1
ATOM 1707 C CA . GLY A 1 325 ? -4.57400 33.50300 -60.95400 1.000 28.97189 325 GLY C CA 1
ATOM 1708 C C . GLY A 1 325 ? -4.05200 32.07900 -60.98100 1.000 30.99845 325 GLY C C 1
ATOM 1709 O O . GLY A 1 325 ? -3.03000 31.74500 -60.38000 1.000 31.23532 325 GLY C O 1
ATOM 1710 N N . ASN A 1 326 ? -4.77700 31.22200 -61.70700 1.000 32.14070 326 ASN C N 1
ATOM 1711 C CA . ASN A 1 326 ? -4.44800 29.80100 -61.76000 1.000 31.70907 326 ASN C CA 1
ATOM 1712 C C . ASN A 1 326 ? -4.80800 29.18800 -63.10900 1.000 31.16953 326 ASN C C 1
ATOM 1713 O O . ASN A 1 326 ? -5.97200 29.29400 -63.53000 1.000 31.49851 326 ASN C O 1
ATOM 1718 N N . PRO A 1 327 ? -3.85800 28.53600 -63.78900 1.000 31.99068 327 PRO C N 1
ATOM 1719 C CA . PRO A 1 327 ? -4.16700 27.96200 -65.11100 1.000 27.27432 327 PRO C CA 1
ATOM 1720 C C . PRO A 1 327 ? -5.12300 26.78100 -65.06900 1.000 25.68466 327 PRO C C 1
ATOM 1721 O O . PRO A 1 327 ? -5.89100 26.59800 -66.02200 1.000 26.05839 327 PRO C O 1
ATOM 1725 N N . ALA A 1 328 ? -5.09400 25.96100 -64.01500 1.000 26.19788 328 ALA C N 1
ATOM 1726 C CA . ALA A 1 328 ? -6.05600 24.86700 -63.91500 1.000 26.19261 328 ALA C CA 1
ATOM 1727 C C . ALA A 1 328 ? -7.48200 25.40000 -63.86200 1.000 25.96890 328 ALA C C 1
ATOM 1728 O O . ALA A 1 328 ? -8.40500 24.78100 -64.40400 1.000 25.33725 328 ALA C O 1
ATOM 1730 N N . ALA A 1 329 ? -7.68100 26.54600 -63.20600 1.000 27.07693 329 ALA C N 1
ATOM 1731 C CA . ALA A 1 329 ? -8.99600 27.17900 -63.20000 1.000 23.93445 329 ALA C CA 1
ATOM 1732 C C . ALA A 1 329 ? -9.40000 27.60800 -64.60400 1.000 26.18998 329 ALA C C 1
ATOM 1733 O O . ALA A 1 329 ? -10.55100 27.41600 -65.01400 1.000 24.37924 329 ALA C O 1
ATOM 1735 N N . ALA A 1 330 ? -8.46900 28.20800 -65.35300 1.000 22.47375 330 ALA C N 1
ATOM 1736 C CA . ALA A 1 330 ? -8.78000 28.62100 -66.71700 1.000 23.05013 330 ALA C CA 1
ATOM 1737 C C . ALA A 1 330 ? -9.09100 27.41600 -67.59600 1.000 22.39216 330 ALA C C 1
ATOM 1738 O O . ALA A 1 330 ? -9.99000 27.47200 -68.44200 1.000 24.18448 330 ALA C O 1
ATOM 1740 N N . SER A 1 331 ? -8.35400 26.31800 -67.41300 1.000 23.57651 331 SER C N 1
ATOM 1741 C CA . SER A 1 331 ? -8.68600 25.07800 -68.10400 1.000 22.32373 331 SER C CA 1
ATOM 1742 C C . SER A 1 331 ? -10.08400 24.59800 -67.73800 1.000 23.53966 331 SER C C 1
ATOM 1743 O O . SER A 1 331 ? -10.81400 24.08300 -68.59300 1.000 23.41070 331 SER C O 1
ATOM 1746 N N . ASP A 1 332 ? -10.46700 24.74300 -66.46300 1.000 22.26846 332 ASP C N 1
ATOM 1747 C CA . ASP A 1 332 ? -11.81900 24.38700 -66.03400 1.000 21.33414 332 ASP C CA 1
ATOM 1748 C C . ASP A 1 332 ? -12.87100 25.16300 -66.81600 1.000 23.44492 332 ASP C C 1
ATOM 1749 O O . ASP A 1 332 ? -13.92000 24.61500 -67.17800 1.000 23.67915 332 ASP C O 1
ATOM 1754 N N . LEU A 1 333 ? -12.60900 26.44500 -67.07600 1.000 25.08459 333 LEU C N 1
ATOM 1755 C CA . LEU A 1 333 ? -13.61000 27.30100 -67.70200 1.000 21.52363 333 LEU C CA 1
ATOM 1756 C C . LEU A 1 333 ? -13.77500 26.98100 -69.18200 1.000 23.23436 333 LEU C C 1
ATOM 1757 O O . LEU A 1 333 ? -14.90100 26.81800 -69.66900 1.000 24.83192 333 LEU C O 1
ATOM 1762 N N . VAL A 1 334 ? -12.66400 26.87900 -69.91700 1.000 21.93158 334 VAL C N 1
ATOM 1763 C CA . VAL A 1 334 ? -12.74500 26.87600 -71.37600 1.000 24.76086 334 VAL C CA 1
ATOM 1764 C C . VAL A 1 334 ? -13.36100 25.59800 -71.93700 1.000 24.98457 334 VAL C C 1
ATOM 1765 O O . VAL A 1 334 ? -13.81200 25.60100 -73.08800 1.000 28.15074 334 VAL C O 1
ATOM 1769 N N . ARG A 1 335 ? -13.39800 24.50000 -71.17000 1.000 23.66073 335 ARG C N 1
ATOM 1770 C CA . ARG A 1 335 ? -14.01400 23.27500 -71.67800 1.000 23.39491 335 ARG C CA 1
ATOM 1771 C C . ARG A 1 335 ? -15.49600 23.44000 -71.95400 1.000 22.18161 335 ARG C C 1
ATOM 1772 O O . ARG A 1 335 ? -16.05800 22.67300 -72.74100 1.000 24.98984 335 ARG C O 1
ATOM 1780 N N . TRP A 1 336 ? -16.14600 24.40200 -71.31000 1.000 22.07633 336 TRP C N 1
ATOM 1781 C CA . TRP A 1 336 ? -17.57500 24.60400 -71.45700 1.000 23.95024 336 TRP C CA 1
ATOM 1782 C C . TRP A 1 336 ? -17.89800 25.66400 -72.50000 1.000 26.22683 336 TRP C C 1
ATOM 1783 O O . TRP A 1 336 ? -19.07000 26.01300 -72.67600 1.000 26.90849 336 TRP C O 1
ATOM 1794 N N . VAL A 1 337 ? -16.88800 26.17600 -73.20000 1.000 25.15038 337 VAL C N 1
ATOM 1795 C CA . VAL A 1 337 ? -17.08700 27.24500 -74.17100 1.000 26.27683 337 VAL C CA 1
ATOM 1796 C C . VAL A 1 337 ? -17.60000 26.62300 -75.46300 1.000 28.79556 337 VAL C C 1
ATOM 1797 O O . VAL A 1 337 ? -16.97300 25.71300 -76.01600 1.000 29.74041 337 VAL C O 1
ATOM 1801 N N . ASP A 1 338 ? -18.74400 27.11600 -75.94500 1.000 28.65080 338 ASP C N 1
ATOM 1802 C CA . ASP A 1 338 ? -19.38900 26.51000 -77.10500 1.000 26.62424 338 ASP C CA 1
ATOM 1803 C C . ASP A 1 338 ? -18.49800 26.57400 -78.34200 1.000 29.40089 338 ASP C C 1
ATOM 1804 O O . ASP A 1 338 ? -18.33800 25.57400 -79.05200 1.000 30.74053 338 ASP C O 1
ATOM 1809 N N . VAL A 1 339 ? -17.91400 27.74500 -78.62600 1.000 26.97692 339 VAL C N 1
ATOM 1810 C CA . VAL A 1 339 ? -17.14500 27.88900 -79.86100 1.000 29.07717 339 VAL C CA 1
ATOM 1811 C C . VAL A 1 339 ? -15.90900 26.99800 -79.84400 1.000 29.05612 339 VAL C C 1
ATOM 1812 O O . VAL A 1 339 ? -15.43700 26.56700 -80.90400 1.000 30.86686 339 VAL C O 1
ATOM 1816 N N . ILE A 1 340 ? -15.36800 26.69300 -78.66300 1.000 28.25602 340 ILE C N 1
ATOM 1817 C CA . ILE A 1 340 ? -14.20400 25.81500 -78.60200 1.000 28.95347 340 ILE C CA 1
ATOM 1818 C C . ILE A 1 340 ? -14.62700 24.36000 -78.75300 1.000 28.91399 340 ILE C C 1
ATOM 1819 O O . ILE A 1 340 ? -13.94300 23.56700 -79.41200 1.000 30.95898 340 ILE C O 1
ATOM 1824 N N . ILE A 1 341 ? -15.75800 23.98600 -78.15200 1.000 27.19537 341 ILE C N 1
ATOM 1825 C CA . ILE A 1 341 ? -16.29900 22.64300 -78.34700 1.000 29.40616 341 ILE C CA 1
ATOM 1826 C C . ILE A 1 341 ? -16.55800 22.38600 -79.82800 1.000 30.45365 341 ILE C C 1
ATOM 1827 O O . ILE A 1 341 ? -16.18600 21.33900 -80.37000 1.000 30.81159 341 ILE C O 1
ATOM 1832 N N . GLY A 1 342 ? -17.17900 23.34800 -80.50700 1.000 27.91914 342 GLY C N 1
ATOM 1833 C CA . GLY A 1 342 ? -17.48800 23.18300 -81.91300 1.000 30.88002 342 GLY C CA 1
ATOM 1834 C C . GLY A 1 342 ? -18.64200 22.22500 -82.16600 1.000 30.95898 342 GLY C C 1
ATOM 1835 O O . GLY A 1 342 ? -19.58500 22.11300 -81.37900 1.000 31.63537 342 GLY C O 1
ATOM 1836 N N . GLU A 1 343 ? -18.54900 21.51400 -83.29400 1.000 30.36154 343 GLU C N 1
ATOM 1837 C CA . GLU A 1 343 ? -19.68700 20.74300 -83.78700 1.000 31.52746 343 GLU C CA 1
ATOM 1838 C C . GLU A 1 343 ? -19.99800 19.55600 -82.88600 1.000 33.67509 343 GLU C C 1
ATOM 1839 O O . GLU A 1 343 ? -21.16700 19.30200 -82.57000 1.000 35.34898 343 GLU C O 1
ATOM 1845 N N . SER A 1 344 ? -18.96600 18.83600 -82.45200 1.000 30.38259 344 SER C N 1
ATOM 1846 C CA . SER A 1 344 ? -19.10200 17.71600 -81.53100 1.000 27.82176 344 SER C CA 1
ATOM 1847 C C . SER A 1 344 ? -17.71400 17.20900 -81.18200 1.000 32.43284 344 SER C C 1
ATOM 1848 O O . SER A 1 344 ? -16.91500 16.90000 -82.07300 1.000 30.67473 344 SER C O 1
ATOM 1851 N N . SER A 1 345 ? -17.42100 17.11600 -79.89300 1.000 37.47291 345 SER C N 1
ATOM 1852 C CA . SER A 1 345 ? -16.05500 16.92400 -79.44000 1.000 33.72246 345 SER C CA 1
ATOM 1853 C C . SER A 1 345 ? -16.10100 16.26400 -78.07400 1.000 34.17252 345 SER C C 1
ATOM 1854 O O . SER A 1 345 ? -17.13800 16.25500 -77.40500 1.000 34.06461 345 SER C O 1
ATOM 1857 N N . THR A 1 346 ? -14.97100 15.69100 -77.67900 1.000 29.15876 346 THR C N 1
ATOM 1858 C CA . THR A 1 346 ? -14.79300 15.18300 -76.32900 1.000 26.00838 346 THR C CA 1
ATOM 1859 C C . THR A 1 346 ? -13.56300 15.84000 -75.72700 1.000 25.44252 346 THR C C 1
ATOM 1860 O O . THR A 1 346 ? -12.45800 15.71100 -76.26700 1.000 29.01664 346 THR C O 1
ATOM 1864 N N . TYR A 1 347 ? -13.75700 16.56800 -74.63300 1.000 25.27408 347 TYR C N 1
ATOM 1865 C CA . TYR A 1 347 ? -12.62000 17.00700 -73.84200 1.000 23.01065 347 TYR C CA 1
ATOM 1866 C C . TYR A 1 347 ? -12.01100 15.82200 -73.10500 1.000 23.91866 347 TYR C C 1
ATOM 1867 O O . TYR A 1 347 ? -12.72500 14.98600 -72.54600 1.000 27.80597 347 TYR C O 1
ATOM 1876 N N . ILE A 1 348 ? -10.68400 15.74700 -73.11500 1.000 22.95538 348 ILE C N 1
ATOM 1877 C CA . ILE A 1 348 ? -9.95300 14.80900 -72.27600 1.000 23.03171 348 ILE C CA 1
ATOM 1878 C C . ILE A 1 348 ? -8.86600 15.57200 -71.53500 1.000 26.69794 348 ILE C C 1
ATOM 1879 O O . ILE A 1 348 ? -8.32300 16.56300 -72.03400 1.000 27.79017 348 ILE C O 1
ATOM 1884 N N . ASP A 1 349 ? -8.56200 15.11500 -70.32400 1.000 24.17132 349 ASP C N 1
ATOM 1885 C CA . ASP A 1 349 ? -7.31000 15.50300 -69.69500 1.000 23.17120 349 ASP C CA 1
ATOM 1886 C C . ASP A 1 349 ? -6.14000 15.02700 -70.54500 1.000 25.63992 349 ASP C C 1
ATOM 1887 O O . ASP A 1 349 ? -6.17100 13.93800 -71.12600 1.000 24.85824 349 ASP C O 1
ATOM 1892 N N . ILE A 1 350 ? -5.10600 15.86500 -70.62400 1.000 26.99534 350 ILE C N 1
ATOM 1893 C CA . ILE A 1 350 ? -3.98800 15.64100 -71.52300 1.000 24.72928 350 ILE C CA 1
ATOM 1894 C C . ILE A 1 350 ? -3.24000 14.34100 -71.24800 1.000 25.16618 350 ILE C C 1
ATOM 1895 O O . ILE A 1 350 ? -2.45700 13.90100 -72.09400 1.000 27.89808 350 ILE C O 1
ATOM 1900 N N . ASP A 1 351 ? -3.47300 13.70100 -70.09900 1.000 24.93983 351 ASP C N 1
ATOM 1901 C CA . ASP A 1 351 ? -2.73200 12.50300 -69.71600 1.000 27.06640 351 ASP C CA 1
ATOM 1902 C C . ASP A 1 351 ? -3.59600 11.24200 -69.69800 1.000 29.67987 351 ASP C C 1
ATOM 1903 O O . ASP A 1 351 ? -3.25600 10.27500 -69.01000 1.000 30.61420 351 ASP C O 1
ATOM 1908 N N . LEU A 1 352 ? -4.70800 11.23100 -70.43300 1.000 29.27456 352 LEU C N 1
ATOM 1909 C CA . LEU A 1 352 ? -5.52400 10.02200 -70.42300 1.000 28.70344 352 LEU C CA 1
ATOM 1910 C C . LEU A 1 352 ? -5.03100 9.03200 -71.48000 1.000 32.52758 352 LEU C C 1
ATOM 1911 O O . LEU A 1 352 ? -4.73400 9.42900 -72.61100 1.000 31.58800 352 LEU C O 1
ATOM 1916 N N . PRO A 1 353 ? -4.92500 7.74800 -71.13800 1.000 34.82260 353 PRO C N 1
ATOM 1917 C CA . PRO A 1 353 ? -4.54000 6.74700 -72.14200 1.000 31.22216 353 PRO C CA 1
ATOM 1918 C C . PRO A 1 353 ? -5.67000 6.43600 -73.11400 1.000 32.22492 353 PRO C C 1
ATOM 1919 O O . PRO A 1 353 ? -6.84600 6.39600 -72.74100 1.000 35.81482 353 PRO C O 1
ATOM 1923 N N . MET A 1 354 ? -5.29800 6.23200 -74.37500 1.000 32.59601 354 MET C N 1
ATOM 1924 C CA . MET A 1 354 ? -6.22500 5.73100 -75.37900 1.000 34.70679 354 MET C CA 1
ATOM 1925 C C . MET A 1 354 ? -6.42500 4.22600 -75.21300 1.000 39.09942 354 MET C C 1
ATOM 1926 O O . MET A 1 354 ? -5.51300 3.49900 -74.81200 1.000 40.13376 354 MET C O 1
ATOM 1931 N N . ASN A 1 355 ? -7.63000 3.76100 -75.53400 1.000 39.78898 355 ASN C N 1
ATOM 1932 C CA . ASN A 1 355 ? -7.96400 2.35000 -75.40700 1.000 43.46837 355 ASN C CA 1
ATOM 1933 C C . ASN A 1 355 ? -7.39300 1.55200 -76.57500 1.000 46.80561 355 ASN C C 1
ATOM 1934 O O . ASN A 1 355 ? -7.05100 2.10300 -77.62300 1.000 46.47399 355 ASN C O 1
ATOM 1939 N N . ASP A 1 356 ? -7.28800 0.23300 -76.38200 1.000 51.79042 356 ASP C N 1
ATOM 1940 C CA . ASP A 1 356 ? -6.84100 -0.64000 -77.46500 1.000 52.81423 356 ASP C CA 1
ATOM 1941 C C . ASP A 1 356 ? -7.80500 -0.58000 -78.64200 1.000 53.73013 356 ASP C C 1
ATOM 1942 O O . ASP A 1 356 ? -7.43800 -0.16800 -79.74800 1.000 52.51419 356 ASP C O 1
ATOM 1947 N N . LYS A 1 357 ? -9.05500 -0.97100 -78.41300 1.000 51.34300 357 LYS C N 1
ATOM 1948 C CA . LYS A 1 357 ? -10.06800 -0.98100 -79.45500 1.000 50.05074 357 LYS C CA 1
ATOM 1949 C C . LYS A 1 357 ? -10.87000 0.30900 -79.38100 1.000 47.08196 357 LYS C C 1
ATOM 1950 O O . LYS A 1 357 ? -11.38600 0.66700 -78.31500 1.000 43.50785 357 LYS C O 1
ATOM 1956 N N . LYS A 1 358 ? -10.97100 1.00200 -80.51000 1.000 42.09715 358 LYS C N 1
ATOM 1957 C CA . LYS A 1 358 ? -11.75700 2.22100 -80.57000 1.000 38.22037 358 LYS C CA 1
ATOM 1958 C C . LYS A 1 358 ? -13.23000 1.86800 -80.71200 1.000 38.96783 358 LYS C C 1
ATOM 1959 O O . LYS A 1 358 ? -13.58900 0.81000 -81.23800 1.000 42.42614 358 LYS C O 1
ATOM 1965 N N . VAL A 1 359 ? -14.08500 2.76200 -80.24300 1.000 37.07550 359 VAL C N 1
ATOM 1966 C CA . VAL A 1 359 ? -15.51600 2.59400 -80.43100 1.000 33.67246 359 VAL C CA 1
ATOM 1967 C C . VAL A 1 359 ? -15.90700 3.29600 -81.72700 1.000 32.47495 359 VAL C C 1
ATOM 1968 O O . VAL A 1 359 ? -15.14500 4.09800 -82.27500 1.000 31.01161 359 VAL C O 1
ATOM 1972 N N . THR A 1 360 ? -17.11000 2.99000 -82.21800 1.000 29.53775 360 THR C N 1
ATOM 1973 C CA . THR A 1 360 ? -17.58700 3.54000 -83.48200 1.000 29.48248 360 THR C CA 1
ATOM 1974 C C . THR A 1 360 ? -17.46200 5.05800 -83.51700 1.000 31.28533 360 THR C C 1
ATOM 1975 O O . THR A 1 360 ? -17.60300 5.73900 -82.49900 1.000 31.78802 360 THR C O 1
ATOM 1979 N N . VAL A 1 361 ? -17.18900 5.58100 -84.71800 1.000 28.72186 361 VAL C N 1
ATOM 1980 C CA . VAL A 1 361 ? -16.90100 7.00400 -84.87000 1.000 29.07454 361 VAL C CA 1
ATOM 1981 C C . VAL A 1 361 ? -18.08800 7.84200 -84.42300 1.000 28.35340 361 VAL C C 1
ATOM 1982 O O . VAL A 1 361 ? -17.91800 8.97500 -83.95400 1.000 29.72198 361 VAL C O 1
ATOM 1986 N N . GLU A 1 362 ? -19.29900 7.31600 -84.57000 1.000 28.46394 362 GLU C N 1
ATOM 1987 C CA . GLU A 1 362 ? -20.49300 7.88800 -83.96900 1.000 27.80070 362 GLU C CA 1
ATOM 1988 C C . GLU A 1 362 ? -21.03700 6.94600 -82.90200 1.000 29.07717 362 GLU C C 1
ATOM 1989 O O . GLU A 1 362 ? -21.13800 5.73500 -83.13100 1.000 30.87739 362 GLU C O 1
ATOM 1995 N N . VAL A 1 363 ? -21.37300 7.49800 -81.73300 1.000 28.05073 363 VAL C N 1
ATOM 1996 C CA . VAL A 1 363 ? -22.13700 6.78800 -80.71800 1.000 29.07717 363 VAL C CA 1
ATOM 1997 C C . VAL A 1 363 ? -23.31800 7.66400 -80.32400 1.000 29.17455 363 VAL C C 1
ATOM 1998 O O . VAL A 1 363 ? -23.39200 8.84300 -80.67200 1.000 30.77737 363 VAL C O 1
ATOM 2002 N N . HIS A 1 364 ? -24.25000 7.06700 -79.59100 1.000 29.32457 364 HIS C N 1
ATOM 2003 C CA . HIS A 1 364 ? -25.43400 7.76500 -79.12100 1.000 30.90107 364 HIS C CA 1
ATOM 2004 C C . HIS A 1 364 ? -25.61700 7.50500 -77.63300 1.000 31.13531 364 HIS C C 1
ATOM 2005 O O . HIS A 1 364 ? -25.28800 6.42600 -77.13500 1.000 33.83300 364 HIS C O 1
ATOM 2012 N N . SER A 1 365 ? -26.15500 8.49700 -76.92800 1.000 30.66420 365 SER C N 1
ATOM 2013 C CA . SER A 1 365 ? -26.57400 8.30400 -75.54600 1.000 27.30064 365 SER C CA 1
ATOM 2014 C C . SER A 1 365 ? -27.80700 9.16100 -75.28100 1.000 28.28497 365 SER C C 1
ATOM 2015 O O . SER A 1 365 ? -28.36300 9.78300 -76.19200 1.000 28.86399 365 SER C O 1
ATOM 2018 N N . GLY A 1 366 ? -28.22400 9.20600 -74.01700 1.000 28.07179 366 GLY C N 1
ATOM 2019 C CA . GLY A 1 366 ? -29.45300 9.88000 -73.64300 1.000 28.29023 366 GLY C CA 1
ATOM 2020 C C . GLY A 1 366 ? -29.28700 11.22900 -72.96900 1.000 27.00850 366 GLY C C 1
ATOM 2021 O O . GLY A 1 366 ? -30.21500 11.70800 -72.30900 1.000 25.35304 366 GLY C O 1
ATOM 2022 N N . PHE A 1 367 ? -28.11500 11.85200 -73.11700 1.000 24.43977 367 PHE C N 1
ATOM 2023 C CA . PHE A 1 367 ? -27.88900 13.20000 -72.62000 1.000 24.28449 367 PHE C CA 1
ATOM 2024 C C . PHE A 1 367 ? -26.87000 13.87700 -73.52400 1.000 25.30567 367 PHE C C 1
ATOM 2025 O O . PHE A 1 367 ? -25.93800 13.21000 -73.99500 1.000 27.12430 367 PHE C O 1
ATOM 2033 N N . PRO A 1 368 ? -27.01500 15.18000 -73.79500 1.000 27.29801 368 PRO C N 1
ATOM 2034 C CA . PRO A 1 368 ? -26.10800 15.83900 -74.74300 1.000 22.98960 368 PRO C CA 1
ATOM 2035 C C . PRO A 1 368 ? -24.72900 16.13300 -74.18200 1.000 21.85788 368 PRO C C 1
ATOM 2036 O O . PRO A 1 368 ? -23.85300 16.56200 -74.94300 1.000 25.09775 368 PRO C O 1
ATOM 2040 N N . VAL A 1 369 ? -24.49800 15.91300 -72.89100 1.000 23.71863 369 VAL C N 1
ATOM 2041 C CA . VAL A 1 369 ? -23.20300 16.17300 -72.27300 1.000 23.64494 369 VAL C CA 1
ATOM 2042 C C . VAL A 1 369 ? -22.88600 15.01200 -71.34300 1.000 24.41872 369 VAL C C 1
ATOM 2043 O O . VAL A 1 369 ? -23.59800 14.78500 -70.35700 1.000 23.59757 369 VAL C O 1
ATOM 2047 N N . LEU A 1 370 ? -21.83300 14.26700 -71.66100 1.000 23.53703 370 LEU C N 1
ATOM 2048 C CA . LEU A 1 370 ? -21.46600 13.06100 -70.93200 1.000 23.55809 370 LEU C CA 1
ATOM 2049 C C . LEU A 1 370 ? -20.21900 13.36000 -70.11100 1.000 24.35818 370 LEU C C 1
ATOM 2050 O O . LEU A 1 370 ? -19.13100 13.53300 -70.67200 1.000 24.77402 370 LEU C O 1
ATOM 2055 N N . LEU A 1 371 ? -20.38500 13.48600 -68.79700 1.000 22.72641 371 LEU C N 1
ATOM 2056 C CA . LEU A 1 371 ? -19.23500 13.53100 -67.91100 1.000 23.01329 371 LEU C CA 1
ATOM 2057 C C . LEU A 1 371 ? -18.73200 12.11400 -67.64300 1.000 25.05827 371 LEU C C 1
ATOM 2058 O O . LEU A 1 371 ? -19.41200 11.12200 -67.91800 1.000 25.17933 371 LEU C O 1
ATOM 2063 N N . ASN A 1 372 ? -17.52100 12.02300 -67.09700 1.000 24.99773 372 ASN C N 1
ATOM 2064 C CA . ASN A 1 372 ? -17.02900 10.75200 -66.58900 1.000 21.88157 372 ASN C CA 1
ATOM 2065 C C . ASN A 1 372 ? -17.67200 10.48100 -65.23500 1.000 22.03422 372 ASN C C 1
ATOM 2066 O O . ASN A 1 372 ? -17.72500 11.37000 -64.37700 1.000 21.37888 372 ASN C O 1
ATOM 2071 N N . MET A 1 373 ? -18.17200 9.26200 -65.04500 1.000 20.78407 373 MET C N 1
ATOM 2072 C CA . MET A 1 373 ? -18.93300 8.93500 -63.85000 1.000 22.37637 373 MET C CA 1
ATOM 2073 C C . MET A 1 373 ? -18.57700 7.53800 -63.36400 1.000 21.57890 373 MET C C 1
ATOM 2074 O O . MET A 1 373 ? -18.17300 6.67300 -64.14300 1.000 23.44228 373 MET C O 1
ATOM 2079 N N . GLY A 1 374 ? -18.72100 7.33600 -62.06500 1.000 22.30004 374 GLY C N 1
ATOM 2080 C CA . GLY A 1 374 ? -18.68900 6.00800 -61.50500 1.000 24.16869 374 GLY C CA 1
ATOM 2081 C C . GLY A 1 374 ? -19.33600 5.98100 -60.14400 1.000 24.07131 374 GLY C C 1
ATOM 2082 O O . GLY A 1 374 ? -20.04300 6.91000 -59.75200 1.000 24.20290 374 GLY C O 1
ATOM 2083 N N . SER A 1 375 ? -19.08600 4.89700 -59.41500 1.000 26.56634 375 SER C N 1
ATOM 2084 C CA . SER A 1 375 ? -19.67800 4.73000 -58.10000 1.000 24.93983 375 SER C CA 1
ATOM 2085 C C . SER A 1 375 ? -18.81000 3.80000 -57.26900 1.000 26.41896 375 SER C C 1
ATOM 2086 O O . SER A 1 375 ? -18.19300 2.87000 -57.79500 1.000 28.49552 375 SER C O 1
ATOM 2089 N N . ALA A 1 376 ? -18.76600 4.06400 -55.96500 1.000 29.13507 376 ALA C N 1
ATOM 2090 C CA . ALA A 1 376 ? -18.12500 3.18100 -55.00500 1.000 28.22970 376 ALA C CA 1
ATOM 2091 C C . ALA A 1 376 ? -19.18400 2.46500 -54.17500 1.000 30.96161 376 ALA C C 1
ATOM 2092 O O . ALA A 1 376 ? -20.15800 3.08200 -53.72700 1.000 28.98769 376 ALA C O 1
ATOM 2094 N N . LEU A 1 377 ? -18.99700 1.16100 -53.98300 1.000 31.76433 377 LEU C N 1
ATOM 2095 C CA . LEU A 1 377 ? -19.90900 0.34700 -53.19300 1.000 31.96173 377 LEU C CA 1
ATOM 2096 C C . LEU A 1 377 ? -19.29400 0.02700 -51.83600 1.000 33.04607 377 LEU C C 1
ATOM 2097 O O . LEU A 1 377 ? -18.16100 -0.46300 -51.76400 1.000 34.85944 377 LEU C O 1
ATOM 2102 N N . THR A 1 378 ? -20.03900 0.30800 -50.76500 1.000 32.67234 378 THR C N 1
ATOM 2103 C CA . THR A 1 378 ? -19.73500 -0.19500 -49.43100 1.000 32.42494 378 THR C CA 1
ATOM 2104 C C . THR A 1 378 ? -20.74200 -1.28100 -49.07400 1.000 32.28545 378 THR C C 1
ATOM 2105 O O . THR A 1 378 ? -21.95400 -1.03500 -49.07800 1.000 33.60666 378 THR C O 1
ATOM 2109 N N . LYS A 1 379 ? -20.23900 -2.48100 -48.78800 1.000 32.43547 379 LYS C N 1
ATOM 2110 C CA . LYS A 1 379 ? -21.08700 -3.58000 -48.34500 1.000 32.25387 379 LYS C CA 1
ATOM 2111 C C . LYS A 1 379 ? -21.91000 -3.17100 -47.12800 1.000 34.24095 379 LYS C C 1
ATOM 2112 O O . LYS A 1 379 ? -21.41800 -2.48500 -46.22700 1.000 35.76481 379 LYS C O 1
ATOM 2118 N N . ASP A 1 380 ? -23.17400 -3.58200 -47.11200 1.000 32.96711 380 ASP C N 1
ATOM 2119 C CA . ASP A 1 380 ? -24.04800 -3.37200 -45.96600 1.000 32.40652 380 ASP C CA 1
ATOM 2120 C C . ASP A 1 380 ? -24.57500 -4.70400 -45.44400 1.000 33.11713 380 ASP C C 1
ATOM 2121 O O . ASP A 1 380 ? -25.72600 -4.81700 -45.01700 1.000 32.50916 380 ASP C O 1
ATOM 2126 N N . GLY A 1 381 ? -23.72800 -5.73200 -45.48300 1.000 31.58010 381 GLY C N 1
ATOM 2127 C CA . GLY A 1 381 ? -24.00700 -6.99800 -44.83300 1.000 31.44061 381 GLY C CA 1
ATOM 2128 C C . GLY A 1 381 ? -25.15800 -7.77900 -45.42800 1.000 29.52986 381 GLY C C 1
ATOM 2129 O O . GLY A 1 381 ? -25.08700 -8.23500 -46.57200 1.000 30.43786 381 GLY C O 1
ATOM 2130 N N . GLN A 1 382 ? -26.23100 -7.94200 -44.65200 1.000 29.37457 382 GLN C N 1
ATOM 2131 C CA . GLN A 1 382 ? -27.39100 -8.70400 -45.09700 1.000 28.01652 382 GLN C CA 1
ATOM 2132 C C . GLN A 1 382 ? -28.22000 -7.95800 -46.12700 1.000 28.06389 382 GLN C C 1
ATOM 2133 O O . GLN A 1 382 ? -29.11500 -8.55800 -46.73100 1.000 29.10349 382 GLN C O 1
ATOM 2139 N N . GLN A 1 383 ? -27.95000 -6.68000 -46.33800 1.000 27.99283 383 GLN C N 1
ATOM 2140 C CA . GLN A 1 383 ? -28.73300 -5.80800 -47.19100 1.000 27.28222 383 GLN C CA 1
ATOM 2141 C C . GLN A 1 383 ? -27.86400 -5.30600 -48.33800 1.000 28.95874 383 GLN C C 1
ATOM 2142 O O . GLN A 1 383 ? -26.63200 -5.32600 -48.24300 1.000 28.25339 383 GLN C O 1
ATOM 2148 N N . PRO A 1 384 ? -28.46700 -4.86000 -49.44000 1.000 31.10110 384 PRO C N 1
ATOM 2149 C CA . PRO A 1 384 ? -27.67200 -4.53000 -50.62800 1.000 28.51658 384 PRO C CA 1
ATOM 2150 C C . PRO A 1 384 ? -26.76500 -3.33000 -50.40200 1.000 28.42972 384 PRO C C 1
ATOM 2151 O O . PRO A 1 384 ? -27.00200 -2.48000 -49.54100 1.000 27.94546 384 PRO C O 1
ATOM 2155 N N . ALA A 1 385 ? -25.69600 -3.28500 -51.19600 1.000 29.52986 385 ALA C N 1
ATOM 2156 C CA . ALA A 1 385 ? -24.61000 -2.35600 -50.92900 1.000 28.56395 385 ALA C CA 1
ATOM 2157 C C . ALA A 1 385 ? -25.04100 -0.92400 -51.22100 1.000 32.72234 385 ALA C C 1
ATOM 2158 O O . ALA A 1 385 ? -25.74400 -0.65500 -52.19900 1.000 32.46179 385 ALA C O 1
ATOM 2160 N N . MET A 1 386 ? -24.62400 -0.00400 -50.35700 1.000 32.67760 386 MET C N 1
ATOM 2161 C CA . MET A 1 386 ? -24.77700 1.41400 -50.64700 1.000 31.71959 386 MET C CA 1
ATOM 2162 C C . MET A 1 386 ? -23.85900 1.81700 -51.79500 1.000 31.89067 386 MET C C 1
ATOM 2163 O O . MET A 1 386 ? -22.73400 1.32300 -51.91600 1.000 33.88827 386 MET C O 1
ATOM 2168 N N . GLU A 1 387 ? -24.34200 2.73100 -52.63400 1.000 31.05109 387 GLU C N 1
ATOM 2169 C CA . GLU A 1 387 ? -23.64200 3.13100 -53.84800 1.000 30.23257 387 GLU C CA 1
ATOM 2170 C C . GLU A 1 387 ? -23.49900 4.64500 -53.87600 1.000 31.49325 387 GLU C C 1
ATOM 2171 O O . GLU A 1 387 ? -24.50000 5.36600 -53.81100 1.000 34.91998 387 GLU C O 1
ATOM 2177 N N . ASN A 1 388 ? -22.26000 5.12400 -53.97400 1.000 29.76409 388 ASN C N 1
ATOM 2178 C CA . ASN A 1 388 ? -21.97300 6.55600 -53.95600 1.000 29.15613 388 ASN C CA 1
ATOM 2179 C C . ASN A 1 388 ? -21.44000 7.00200 -55.31100 1.000 27.91124 388 ASN C C 1
ATOM 2180 O O . ASN A 1 388 ? -20.33100 6.60000 -55.69500 1.000 29.06401 388 ASN C O 1
ATOM 2185 N N . PRO A 1 389 ? -22.16000 7.84000 -56.05500 1.000 28.62975 389 PRO C N 1
ATOM 2186 C CA . PRO A 1 389 ? -21.69600 8.21100 -57.39800 1.000 24.71086 389 PRO C CA 1
ATOM 2187 C C . PRO A 1 389 ? -20.54100 9.20000 -57.34000 1.000 23.82654 389 PRO C C 1
ATOM 2188 O O . PRO A 1 389 ? -20.47900 10.05900 -56.45800 1.000 27.90598 389 PRO C O 1
ATOM 2192 N N . ALA A 1 390 ? -19.61500 9.05600 -58.28400 1.000 20.44192 390 ALA C N 1
ATOM 2193 C CA . ALA A 1 390 ? -18.53200 10.00600 -58.49300 1.000 21.13411 390 ALA C CA 1
ATOM 2194 C C . ALA A 1 390 ? -18.68400 10.64500 -59.86800 1.000 25.47674 390 ALA C C 1
ATOM 2195 O O . ALA A 1 390 ? -18.92300 9.94500 -60.85800 1.000 22.35268 390 ALA C O 1
ATOM 2197 N N . PHE A 1 391 ? -18.55500 11.97100 -59.92400 1.000 24.40556 391 PHE C N 1
ATOM 2198 C CA . PHE A 1 391 ? -18.62900 12.73000 -61.16600 1.000 22.52639 391 PHE C CA 1
ATOM 2199 C C . PHE A 1 391 ? -17.30300 13.43200 -61.42000 1.000 22.91064 391 PHE C C 1
ATOM 2200 O O . PHE A 1 391 ? -16.66800 13.93400 -60.48600 1.000 22.05791 391 PHE C O 1
ATOM 2208 N N . ASN A 1 392 ? -16.88400 13.48000 -62.68300 1.000 21.57364 392 ASN C N 1
ATOM 2209 C CA . ASN A 1 392 ? -15.61000 14.11000 -62.99400 1.000 24.79508 392 ASN C CA 1
ATOM 2210 C C . ASN A 1 392 ? -15.65300 14.77300 -64.36200 1.000 23.55019 392 ASN C C 1
ATOM 2211 O O . ASN A 1 392 ? -16.44200 14.40500 -65.23600 1.000 22.42637 392 ASN C O 1
ATOM 2216 N N . THR A 1 393 ? -14.77100 15.76400 -64.53300 1.000 21.97895 393 THR C N 1
ATOM 2217 C CA . THR A 1 393 ? -14.62000 16.49300 -65.78600 1.000 22.86853 393 THR C CA 1
ATOM 2218 C C . THR A 1 393 ? -13.28900 16.20700 -66.47400 1.000 25.24250 393 THR C C 1
ATOM 2219 O O . THR A 1 393 ? -12.88500 16.96400 -67.36300 1.000 26.01101 393 THR C O 1
ATOM 2223 N N . ASP A 1 394 ? -12.58100 15.15000 -66.06500 1.000 21.23149 394 ASP C N 1
ATOM 2224 C CA . ASP A 1 394 ? -11.40300 14.74200 -66.82000 1.000 22.78957 394 ASP C CA 1
ATOM 2225 C C . ASP A 1 394 ? -11.76400 14.21100 -68.20000 1.000 23.81075 394 ASP C C 1
ATOM 2226 O O . ASP A 1 394 ? -10.87800 14.07700 -69.04900 1.000 25.91363 394 ASP C O 1
ATOM 2231 N N . MET A 1 395 ? -13.04100 13.91800 -68.43500 1.000 23.06592 395 MET C N 1
ATOM 2232 C CA . MET A 1 395 ? -13.51400 13.37300 -69.70300 1.000 23.95550 395 MET C CA 1
ATOM 2233 C C . MET A 1 395 ? -14.93700 13.87600 -69.90300 1.000 25.20302 395 MET C C 1
ATOM 2234 O O . MET A 1 395 ? -15.83100 13.50800 -69.13500 1.000 25.11354 395 MET C O 1
ATOM 2239 N N . ILE A 1 396 ? -15.15300 14.72400 -70.90800 1.000 25.16881 396 ILE C N 1
ATOM 2240 C CA . ILE A 1 396 ? -16.47400 15.28200 -71.19000 1.000 25.45305 396 ILE C CA 1
ATOM 2241 C C . ILE A 1 396 ? -16.76600 15.13200 -72.67600 1.000 24.65822 396 ILE C C 1
ATOM 2242 O O . ILE A 1 396 ? -16.01700 15.65200 -73.50900 1.000 26.42422 396 ILE C O 1
ATOM 2247 N N . ALA A 1 397 ? -17.85200 14.43700 -73.00500 1.000 23.91339 397 ALA C N 1
ATOM 2248 C CA . ALA A 1 397 ? -18.30300 14.28600 -74.38200 1.000 23.61336 397 ALA C CA 1
ATOM 2249 C C . ALA A 1 397 ? -19.48400 15.21500 -74.64000 1.000 23.56072 397 ALA C C 1
ATOM 2250 O O . ALA A 1 397 ? -20.42500 15.26500 -73.84100 1.000 26.28473 397 ALA C O 1
ATOM 2252 N N . TYR A 1 398 ? -19.41600 15.95700 -75.74100 1.000 23.33438 398 TYR C N 1
ATOM 2253 C CA . TYR A 1 398 ? -20.47100 16.93300 -76.10500 1.000 23.09487 398 TYR C CA 1
ATOM 2254 C C . TYR A 1 398 ? -21.17000 16.48500 -77.38400 1.000 22.93170 398 TYR C C 1
ATOM 2255 O O . TYR A 1 398 ? -20.49900 16.06200 -78.30500 1.000 26.19261 398 TYR C O 1
ATOM 2264 N N . SER A 1 399 ? -22.48800 16.64000 -77.44700 1.000 25.70571 399 SER C N 1
ATOM 2265 C CA . SER A 1 399 ? -23.29300 16.10500 -78.57600 1.000 27.69543 399 SER C CA 1
ATOM 2266 C C . SER A 1 399 ? -23.30300 16.95600 -79.83400 1.000 29.84042 399 SER C C 1
ATOM 2267 O O . SER A 1 399 ? -23.11900 18.16600 -79.73000 1.000 29.64829 399 SER C O 1
ATOM 2270 N N . LYS A 1 400 ? -23.53700 16.30400 -80.97000 1.000 28.04547 400 LYS C N 1
ATOM 2271 C CA . LYS A 1 400 ? -23.72900 17.01200 -82.24800 1.000 28.11127 400 LYS C CA 1
ATOM 2272 C C . LYS A 1 400 ? -24.97600 17.89400 -82.13400 1.000 33.10397 400 LYS C C 1
ATOM 2273 O O . LYS A 1 400 ? -24.99200 18.93700 -82.78400 1.000 35.71744 400 LYS C O 1
ATOM 2279 N N . ASP A 1 401 ? -25.99000 17.47700 -81.36700 1.000 35.43583 401 ASP C N 1
ATOM 2280 C CA . ASP A 1 401 ? -27.18500 18.31400 -81.09000 1.000 36.30698 401 ASP C CA 1
ATOM 2281 C C . ASP A 1 401 ? -26.72100 19.55200 -80.34100 1.000 40.46538 401 ASP C C 1
ATOM 2282 O O . ASP A 1 401 ? -26.54100 19.46600 -79.12900 1.000 39.97058 401 ASP C O 1
ATOM 2287 N N . LYS A 1 402 ? -26.64100 20.68100 -81.03200 1.000 38.37565 402 LYS C N 1
ATOM 2288 C CA . LYS A 1 402 ? -26.03600 21.87300 -80.41300 1.000 37.76242 402 LYS C CA 1
ATOM 2289 C C . LYS A 1 402 ? -27.04300 22.63500 -79.56900 1.000 39.30208 402 LYS C C 1
ATOM 2290 O O . LYS A 1 402 ? -26.61700 23.31500 -78.64500 1.000 41.01281 402 LYS C O 1
ATOM 2296 N N . GLU A 1 403 ? -28.32500 22.48600 -79.85600 1.000 40.53381 403 GLU C N 1
ATOM 2297 C CA . GLU A 1 403 ? -29.34700 23.26000 -79.11800 1.000 38.76254 403 GLU C CA 1
ATOM 2298 C C . GLU A 1 403 ? -29.52600 22.64800 -77.73100 1.000 37.66241 403 GLU C C 1
ATOM 2299 O O . GLU A 1 403 ? -29.67100 23.41000 -76.77400 1.000 38.49672 403 GLU C O 1
ATOM 2305 N N . ALA A 1 404 ? -29.49900 21.32300 -77.63700 1.000 37.60977 404 ALA C N 1
ATOM 2306 C CA . ALA A 1 404 ? -29.64100 20.63600 -76.34000 1.000 33.01712 404 ALA C CA 1
ATOM 2307 C C . ALA A 1 404 ? -28.36800 20.84600 -75.52400 1.000 35.24896 404 ALA C C 1
ATOM 2308 O O . ALA A 1 404 ? -28.48100 21.03900 -74.31300 1.000 31.87487 404 ALA C O 1
ATOM 2310 N N . ARG A 1 405 ? -27.20600 20.82000 -76.18700 1.000 36.20697 405 ARG C N 1
ATOM 2311 C CA . ARG A 1 405 ? -25.91000 20.97700 -75.49300 1.000 30.70895 405 ARG C CA 1
ATOM 2312 C C . ARG A 1 405 ? -25.82600 22.40400 -74.96600 1.000 31.07478 405 ARG C C 1
ATOM 2313 O O . ARG A 1 405 ? -25.32900 22.57300 -73.86400 1.000 29.16665 405 ARG C O 1
ATOM 2321 N N . ARG A 1 406 ? -26.35400 23.36600 -75.71900 1.000 32.01963 406 ARG C N 1
ATOM 2322 C CA . ARG A 1 406 ? -26.30000 24.78100 -75.29600 1.000 30.30100 406 ARG C CA 1
ATOM 2323 C C . ARG A 1 406 ? -27.03400 24.90200 -73.96300 1.000 29.47459 406 ARG C C 1
ATOM 2324 O O . ARG A 1 406 ? -26.56100 25.63600 -73.10900 1.000 27.27169 406 ARG C O 1
ATOM 2332 N N . GLN A 1 407 ? -28.12000 24.15300 -73.79400 1.000 30.10887 407 GLN C N 1
ATOM 2333 C CA . GLN A 1 407 ? -28.85600 24.29100 -72.54300 1.000 25.88468 407 GLN C CA 1
ATOM 2334 C C . GLN A 1 407 ? -28.01200 23.83800 -71.35800 1.000 25.40568 407 GLN C C 1
ATOM 2335 O O . GLN A 1 407 ? -28.03700 24.46200 -70.29100 1.000 25.90837 407 GLN C O 1
ATOM 2341 N N . ILE A 1 408 ? -27.25300 22.75500 -71.53200 1.000 25.92416 408 ILE C N 1
ATOM 2342 C CA . ILE A 1 408 ? -26.46400 22.20600 -70.43300 1.000 24.79771 408 ILE C CA 1
ATOM 2343 C C . ILE A 1 408 ? -25.24700 23.07900 -70.14300 1.000 26.27947 408 ILE C C 1
ATOM 2344 O O . ILE A 1 408 ? -24.98300 23.43700 -68.98900 1.000 25.58201 408 ILE C O 1
ATOM 2349 N N . ILE A 1 409 ? -24.49000 23.44200 -71.18300 1.000 26.53213 409 ILE C N 1
ATOM 2350 C CA . ILE A 1 409 ? -23.21300 24.11100 -70.94800 1.000 23.90023 409 ILE C CA 1
ATOM 2351 C C . ILE A 1 409 ? -23.42000 25.54300 -70.47600 1.000 25.06090 409 ILE C C 1
ATOM 2352 O O . ILE A 1 409 ? -22.58900 26.08200 -69.73500 1.000 24.32923 409 ILE C O 1
ATOM 2357 N N . GLU A 1 410 ? -24.52000 26.18400 -70.87700 1.000 22.85800 410 GLU C N 1
ATOM 2358 C CA . GLU A 1 410 ? -24.79600 27.51900 -70.36100 1.000 23.83444 410 GLU C CA 1
ATOM 2359 C C . GLU A 1 410 ? -25.22100 27.45100 -68.90200 1.000 24.78981 410 GLU C C 1
ATOM 2360 O O . GLU A 1 410 ? -24.84300 28.31300 -68.09700 1.000 21.81577 410 GLU C O 1
ATOM 2366 N N . GLY A 1 411 ? -25.99500 26.42100 -68.54300 1.000 23.24752 411 GLY C N 1
ATOM 2367 C CA . GLY A 1 411 ? -26.34600 26.22100 -67.14600 1.000 21.11569 411 GLY C CA 1
ATOM 2368 C C . GLY A 1 411 ? -25.12700 25.98100 -66.27700 1.000 22.96328 411 GLY C C 1
ATOM 2369 O O . GLY A 1 411 ? -24.98800 26.57300 -65.20200 1.000 24.01867 411 GLY C O 1
ATOM 2370 N N . VAL A 1 412 ? -24.24100 25.08200 -66.72100 1.000 21.64207 412 VAL C N 1
ATOM 2371 C CA . VAL A 1 412 ? -22.97000 24.87300 -66.03000 1.000 20.65511 412 VAL C CA 1
ATOM 2372 C C . VAL A 1 412 ? -22.21000 26.18800 -65.90600 1.000 20.65511 412 VAL C C 1
ATOM 2373 O O . VAL A 1 412 ? -21.65600 26.50700 -64.84700 1.000 21.54995 412 VAL C O 1
ATOM 2377 N N . ALA A 1 413 ? -22.17900 26.97400 -66.98500 1.000 24.03972 413 ALA C N 1
ATOM 2378 C CA . ALA A 1 413 ? -21.38700 28.19900 -66.99700 1.000 22.59481 413 ALA C CA 1
ATOM 2379 C C . ALA A 1 413 ? -21.97600 29.25200 -66.06700 1.000 21.26571 413 ALA C C 1
ATOM 2380 O O . ALA A 1 413 ? -21.25900 29.83800 -65.24700 1.000 21.30782 413 ALA C O 1
ATOM 2382 N N . LYS A 1 414 ? -23.27700 29.52900 -66.20700 1.000 21.41309 414 LYS C N 1
ATOM 2383 C CA . LYS A 1 414 ? -23.94900 30.50100 -65.34600 1.000 21.96316 414 LYS C CA 1
ATOM 2384 C C . LYS A 1 414 ? -23.70500 30.22200 -63.86600 1.000 21.86052 414 LYS C C 1
ATOM 2385 O O . LYS A 1 414 ? -23.50700 31.15300 -63.07600 1.000 21.64470 414 LYS C O 1
ATOM 2391 N N . LYS A 1 415 ? -23.71200 28.94600 -63.47000 1.000 21.10516 415 LYS C N 1
ATOM 2392 C CA . LYS A 1 415 ? -23.50800 28.61000 -62.06400 1.000 21.90789 415 LYS C CA 1
ATOM 2393 C C . LYS A 1 415 ? -22.06800 28.87400 -61.63700 1.000 24.68454 415 LYS C C 1
ATOM 2394 O O . LYS A 1 415 ? -21.82500 29.38700 -60.53800 1.000 26.09260 415 LYS C O 1
ATOM 2400 N N . ILE A 1 416 ? -21.09900 28.50600 -62.48200 1.000 20.88145 416 ILE C N 1
ATOM 2401 C CA . ILE A 1 416 ? -19.70000 28.82800 -62.21000 1.000 24.25028 416 ILE C CA 1
ATOM 2402 C C . ILE A 1 416 ? -19.51300 30.33500 -62.08000 1.000 25.54254 416 ILE C C 1
ATOM 2403 O O . ILE A 1 416 ? -18.80800 30.81500 -61.18300 1.000 25.81625 416 ILE C O 1
ATOM 2408 N N . ILE A 1 417 ? -20.13500 31.10300 -62.97700 1.000 22.55797 417 ILE C N 1
ATOM 2409 C CA . ILE A 1 417 ? -20.02400 32.55800 -62.92300 1.000 23.46597 417 ILE C CA 1
ATOM 2410 C C . ILE A 1 417 ? -20.65100 33.09000 -61.64000 1.000 28.12706 417 ILE C C 1
ATOM 2411 O O . ILE A 1 417 ? -20.14600 34.04400 -61.03400 1.000 28.89031 417 ILE C O 1
ATOM 2416 N N . ALA A 1 418 ? -21.76900 32.49200 -61.21400 1.000 27.60594 418 ALA C N 1
ATOM 2417 C CA . ALA A 1 418 ? -22.38700 32.85600 -59.94200 1.000 25.86889 418 ALA C CA 1
ATOM 2418 C C . ALA A 1 418 ? -21.39600 32.76800 -58.78600 1.000 30.10624 418 ALA C C 1
ATOM 2419 O O . ALA A 1 418 ? -21.37900 33.63800 -57.90600 1.000 30.38522 418 ALA C O 1
ATOM 2421 N N . ARG A 1 419 ? -20.56200 31.72100 -58.76800 1.000 27.25327 419 ARG C N 1
ATOM 2422 C CA . ARG A 1 419 ? -19.62300 31.54900 -57.66100 1.000 27.32696 419 ARG C CA 1
ATOM 2423 C C . ARG A 1 419 ? -18.47800 32.54800 -57.74200 1.000 29.76936 419 ARG C C 1
ATOM 2424 O O . ARG A 1 419 ? -17.99000 33.02900 -56.71200 1.000 30.23257 419 ARG C O 1
ATOM 2432 N N . TYR A 1 420 ? -18.03100 32.87100 -58.95700 1.000 27.22958 420 TYR C N 1
ATOM 2433 C CA . TYR A 1 420 ? -16.99300 33.88300 -59.10000 1.000 28.61659 420 TYR C CA 1
ATOM 2434 C C . TYR A 1 420 ? -17.49500 35.24600 -58.65100 1.000 30.51155 420 TYR C C 1
ATOM 2435 O O . TYR A 1 420 ? -16.70900 36.06700 -58.16300 1.000 30.66683 420 TYR C O 1
ATOM 2444 N N . GLU A 1 421 ? -18.79000 35.50500 -58.82200 1.000 30.11414 421 GLU C N 1
ATOM 2445 C CA . GLU A 1 421 ? -19.38900 36.78800 -58.49100 1.000 30.15098 421 GLU C CA 1
ATOM 2446 C C . GLU A 1 421 ? -19.83200 36.90000 -57.03300 1.000 32.93290 421 GLU C C 1
ATOM 2447 O O . GLU A 1 421 ? -20.16800 38.00600 -56.59300 1.000 36.67282 421 GLU C O 1
ATOM 2453 N N . ASN A 1 422 ? -19.83900 35.80100 -56.27000 1.000 33.04607 422 ASN C N 1
ATOM 2454 C CA . ASN A 1 422 ? -20.24600 35.82300 -54.86100 1.000 32.02226 422 ASN C CA 1
ATOM 2455 C C . ASN A 1 422 ? -19.35400 34.89200 -54.02800 1.000 33.83827 422 ASN C C 1
ATOM 2456 O O . ASN A 1 422 ? -19.83100 33.99000 -53.34700 1.000 34.21200 422 ASN C O 1
ATOM 2461 N N . CYS A 1 423 ? -18.03800 35.12100 -54.09100 1.000 32.48547 423 CYS C N 1
ATOM 2462 C CA . CYS A 1 423 ? -17.08200 34.27100 -53.38100 1.000 31.20901 423 CYS C CA 1
ATOM 2463 C C . CYS A 1 423 ? -17.42300 34.13600 -51.89900 1.000 31.89067 423 CYS C C 1
ATOM 2464 O O . CYS A 1 423 ? -17.54100 33.02300 -51.37500 1.000 31.24059 423 CYS C O 1
ATOM 2467 N N . ALA A 1 424 ? -17.56000 35.27100 -51.20500 1.000 32.72234 424 ALA C N 1
ATOM 2468 C CA . ALA A 1 424 ? -17.83400 35.25200 -49.77100 1.000 32.89079 424 ALA C CA 1
ATOM 2469 C C . ALA A 1 424 ? -19.05500 34.40000 -49.44400 1.000 35.50689 424 ALA C C 1
ATOM 2470 O O . ALA A 1 424 ? -19.03900 33.60400 -48.49900 1.000 35.21212 424 ALA C O 1
ATOM 2472 N N . LYS A 1 425 ? -20.13200 34.56800 -50.21600 1.000 35.21475 425 LYS C N 1
ATOM 2473 C CA . LYS A 1 425 ? -21.35200 33.80300 -49.97400 1.000 37.72558 425 LYS C CA 1
ATOM 2474 C C . LYS A 1 425 ? -21.11200 32.30600 -50.13800 1.000 39.31261 425 LYS C C 1
ATOM 2475 O O . LYS A 1 425 ? -21.51100 31.50500 -49.28500 1.000 42.28402 425 LYS C O 1
ATOM 2481 N N . TYR A 1 426 ? -20.47000 31.90600 -51.24000 1.000 35.28055 426 TYR C N 1
ATOM 2482 C CA . TYR A 1 426 ? -20.29400 30.48100 -51.50800 1.000 37.44396 426 TYR C CA 1
ATOM 2483 C C . TYR A 1 426 ? -19.31100 29.83500 -50.54100 1.000 38.19142 426 TYR C C 1
ATOM 2484 O O . TYR A 1 426 ? -19.43800 28.64400 -50.23600 1.000 40.77594 426 TYR C O 1
ATOM 2493 N N . ILE A 1 427 ? -18.33100 30.59300 -50.05300 1.000 37.11234 427 ILE C N 1
ATOM 2494 C CA . ILE A 1 427 ? -17.41600 30.04600 -49.05900 1.000 37.86507 427 ILE C CA 1
ATOM 2495 C C . ILE A 1 427 ? -18.13000 29.87800 -47.72600 1.000 41.50234 427 ILE C C 1
ATOM 2496 O O . ILE A 1 427 ? -17.90300 28.90000 -47.00100 1.000 42.80250 427 ILE C O 1
ATOM 2501 N N . GLU A 1 428 ? -19.01000 30.82300 -47.38600 1.000 40.58118 428 GLU C N 1
ATOM 2502 C CA . GLU A 1 428 ? -19.85400 30.67100 -46.20600 1.000 40.07059 428 GLU C CA 1
ATOM 2503 C C . GLU A 1 428 ? -20.70300 29.41000 -46.29900 1.000 45.02908 428 GLU C C 1
ATOM 2504 O O . GLU A 1 428 ? -20.91300 28.71600 -45.29600 1.000 45.47651 428 GLU C O 1
ATOM 2510 N N . GLU A 1 429 ? -21.18400 29.08800 -47.50100 1.000 45.67127 429 GLU C N 1
ATOM 2511 C CA . GLU A 1 429 ? -22.16400 28.02900 -47.69100 1.000 46.17659 429 GLU C CA 1
ATOM 2512 C C . GLU A 1 429 ? -21.54900 26.68500 -48.05300 1.000 46.68191 429 GLU C C 1
ATOM 2513 O O . GLU A 1 429 ? -22.26900 25.68100 -48.07200 1.000 52.39312 429 GLU C O 1
ATOM 2519 N N . SER A 1 430 ? -20.25900 26.63500 -48.36100 1.000 45.71601 430 SER C N 1
ATOM 2520 C CA . SER A 1 430 ? -19.65900 25.36900 -48.74400 1.000 48.70584 430 SER C CA 1
ATOM 2521 C C . SER A 1 430 ? -19.63900 24.41200 -47.56000 1.000 52.87739 430 SER C C 1
ATOM 2522 O O . SER A 1 430 ? -19.46500 24.81500 -46.40600 1.000 57.03052 430 SER C O 1
ATOM 2525 N N . LYS A 1 431 ? -19.82800 23.12800 -47.85600 1.000 52.14309 431 LYS C N 1
ATOM 2526 C CA . LYS A 1 431 ? -19.65700 22.07900 -46.86200 1.000 54.16176 431 LYS C CA 1
ATOM 2527 C C . LYS A 1 431 ? -18.29900 21.38300 -46.96700 1.000 56.96209 431 LYS C C 1
ATOM 2528 O O . LYS A 1 431 ? -18.02900 20.46500 -46.19300 1.000 59.31237 431 LYS C O 1
ATOM 2534 N N . ASN A 1 432 ? -17.45100 21.92000 -47.84900 1.000 54.94606 432 ASN C N 1
ATOM 2535 C CA . ASN A 1 432 ? -16.05400 21.44400 -47.94800 1.000 53.43535 432 ASN C CA 1
ATOM 2536 C C . ASN A 1 432 ? -15.43100 21.82500 -46.62000 1.000 53.41956 432 ASN C C 1
ATOM 2537 O O . ASN A 1 432 ? -15.47300 23.00000 -46.29600 1.000 52.07993 432 ASN C O 1
ATOM 2542 N N . GLU A 1 433 ? -14.86800 20.86400 -45.90400 1.000 62.69436 433 GLU C N 1
ATOM 2543 C CA . GLU A 1 433 ? -14.36200 21.12500 -44.53700 1.000 64.29455 433 GLU C CA 1
ATOM 2544 C C . GLU A 1 433 ? -13.06800 21.93000 -44.56700 1.000 63.18389 433 GLU C C 1
ATOM 2545 O O . GLU A 1 433 ? -12.71300 22.48900 -43.52500 1.000 61.25998 433 GLU C O 1
ATOM 2551 N N . GLU A 1 434 ? -12.40000 21.98000 -45.71800 1.000 55.90934 434 GLU C N 1
ATOM 2552 C CA . GLU A 1 434 ? -11.15100 22.76600 -45.84800 1.000 51.19035 434 GLU C CA 1
ATOM 2553 C C . GLU A 1 434 ? -11.55700 24.21900 -46.02600 1.000 43.98685 434 GLU C C 1
ATOM 2554 O O . GLU A 1 434 ? -10.84200 25.09200 -45.55600 1.000 41.72079 434 GLU C O 1
ATOM 2560 N N . LEU A 1 435 ? -12.67400 24.44400 -46.69000 1.000 41.74185 435 LEU C N 1
ATOM 2561 C CA . LEU A 1 435 ? -13.22900 25.78100 -46.80900 1.000 40.32326 435 LEU C CA 1
ATOM 2562 C C . LEU A 1 435 ? -13.83900 26.25400 -45.49600 1.000 41.35496 435 LEU C C 1
ATOM 2563 O O . LEU A 1 435 ? -13.89000 27.46400 -45.24000 1.000 40.38905 435 LEU C O 1
ATOM 2568 N N . VAL A 1 436 ? -14.29900 25.32700 -44.65300 1.000 43.92106 436 VAL C N 1
ATOM 2569 C CA . VAL A 1 436 ? -14.81300 25.71000 -43.34100 1.000 40.97070 436 VAL C CA 1
ATOM 2570 C C . VAL A 1 436 ? -13.66600 26.08000 -42.40800 1.000 39.56001 436 VAL C C 1
ATOM 2571 O O . VAL A 1 436 ? -13.76000 27.04900 -41.64400 1.000 40.72330 436 VAL C O 1
ATOM 2575 N N . ARG A 1 437 ? -12.57000 25.31600 -42.45000 1.000 39.64686 437 ARG C N 1
ATOM 2576 C CA . ARG A 1 437 ? -11.34500 25.72200 -41.76600 1.000 38.61516 437 ARG C CA 1
ATOM 2577 C C . ARG A 1 437 ? -10.92000 27.11900 -42.20200 1.000 38.64411 437 ARG C C 1
ATOM 2578 O O . ARG A 1 437 ? -10.59200 27.97200 -41.36900 1.000 35.64112 437 ARG C O 1
ATOM 2586 N N . LEU A 1 438 ? -10.92000 27.36500 -43.51400 1.000 39.61528 438 LEU C N 1
ATOM 2587 C CA . LEU A 1 438 ? -10.55400 28.68000 -44.02600 1.000 37.29921 438 LEU C CA 1
ATOM 2588 C C . LEU A 1 438 ? -11.52400 29.74800 -43.53800 1.000 35.74902 438 LEU C C 1
ATOM 2589 O O . LEU A 1 438 ? -11.11100 30.82100 -43.08400 1.000 35.39372 438 LEU C O 1
ATOM 2594 N N . LYS A 1 439 ? -12.82500 29.46000 -43.62000 1.000 36.21487 439 LYS C N 1
ATOM 2595 C CA . LYS A 1 439 ? -13.85500 30.43400 -43.26900 1.000 35.71744 439 LYS C CA 1
ATOM 2596 C C . LYS A 1 439 ? -13.70100 30.95700 -41.84200 1.000 33.56192 439 LYS C C 1
ATOM 2597 O O . LYS A 1 439 ? -14.02100 32.12200 -41.57300 1.000 31.82224 439 LYS C O 1
ATOM 2603 N N . ASN A 1 440 ? -13.19500 30.13400 -40.92500 1.000 33.01712 440 ASN C N 1
ATOM 2604 C CA . ASN A 1 440 ? -13.09100 30.50900 -39.52100 1.000 33.58034 440 ASN C CA 1
ATOM 2605 C C . ASN A 1 440 ? -11.69700 30.98000 -39.12100 1.000 33.81458 440 ASN C C 1
ATOM 2606 O O . ASN A 1 440 ? -11.49200 31.35100 -37.96200 1.000 35.97800 440 ASN C O 1
ATOM 2611 N N . SER A 1 441 ? -10.74100 30.96700 -40.04200 1.000 32.49074 441 SER C N 1
ATOM 2612 C CA . SER A 1 441 ? -9.39700 31.43700 -39.74000 1.000 33.00133 441 SER C CA 1
ATOM 2613 C C . SER A 1 441 ? -9.40400 32.93100 -39.42200 1.000 32.08806 441 SER C C 1
ATOM 2614 O O . SER A 1 441 ? -10.19800 33.68400 -39.99700 1.000 33.99355 441 SER C O 1
ATOM 2617 N N . PRO A 1 442 ? -8.56100 33.38800 -38.49000 1.000 34.26990 442 PRO C N 1
ATOM 2618 C CA . PRO A 1 442 ? -8.40700 34.84100 -38.29000 1.000 32.60128 442 PRO C CA 1
ATOM 2619 C C . PRO A 1 442 ? -8.04100 35.58800 -39.56200 1.000 33.75668 442 PRO C C 1
ATOM 2620 O O . PRO A 1 442 ? -8.53100 36.70300 -39.78600 1.000 34.74364 442 PRO C O 1
ATOM 2624 N N . GLY A 1 443 ? -7.18300 34.99900 -40.40100 1.000 34.50151 443 GLY C N 1
ATOM 2625 C CA . GLY A 1 443 ? -6.77000 35.67400 -41.62200 1.000 31.70907 443 GLY C CA 1
ATOM 2626 C C . GLY A 1 443 ? -7.92700 35.95000 -42.56100 1.000 32.89868 443 GLY C C 1
ATOM 2627 O O . GLY A 1 443 ? -8.04900 37.04800 -43.10900 1.000 32.66971 443 GLY C O 1
ATOM 2628 N N . TYR A 1 444 ? -8.78700 34.94900 -42.77100 1.000 34.39886 444 TYR C N 1
ATOM 2629 C CA . TYR A 1 444 ? -9.96000 35.14600 -43.61800 1.000 32.78551 444 TYR C CA 1
ATOM 2630 C C . TYR A 1 444 ? -10.87900 36.22200 -43.05200 1.000 33.82774 444 TYR C C 1
ATOM 2631 O O . TYR A 1 444 ? -11.40200 37.05700 -43.80000 1.000 33.14608 444 TYR C O 1
ATOM 2640 N N . LYS A 1 445 ? -11.11100 36.19800 -41.73500 1.000 32.25124 445 LYS C N 1
ATOM 2641 C CA . LYS A 1 445 ? -11.99400 37.18200 -41.11900 1.000 33.38295 445 LYS C CA 1
ATOM 2642 C C . LYS A 1 445 ? -11.44400 38.59500 -41.27400 1.000 34.56204 445 LYS C C 1
ATOM 2643 O O . LYS A 1 445 ? -12.20000 39.53700 -41.53600 1.000 34.55414 445 LYS C O 1
ATOM 2649 N N . LEU A 1 446 ? -10.12700 38.76500 -41.11800 1.000 34.41728 446 LEU C N 1
ATOM 2650 C CA . LEU A 1 446 ? -9.53100 40.07700 -41.35200 1.000 36.63071 446 LEU C CA 1
ATOM 2651 C C . LEU A 1 446 ? -9.57100 40.42300 -42.83000 1.000 36.18855 446 LEU C C 1
ATOM 2652 O O . LEU A 1 446 ? -9.76700 41.58600 -43.20400 1.000 35.54374 446 LEU C O 1
ATOM 2657 N N . PHE A 1 447 ? -9.38800 39.41700 -43.68000 1.000 34.28832 447 PHE C N 1
ATOM 2658 C CA . PHE A 1 447 ? -9.46400 39.62900 -45.11700 1.000 31.94857 447 PHE C CA 1
ATOM 2659 C C . PHE A 1 447 ? -10.85200 40.10300 -45.52600 1.000 33.50139 447 PHE C C 1
ATOM 2660 O O . PHE A 1 447 ? -10.98700 40.99100 -46.37600 1.000 34.63047 447 PHE C O 1
ATOM 2668 N N . VAL A 1 448 ? -11.89600 39.51900 -44.93100 1.000 34.01987 448 VAL C N 1
ATOM 2669 C CA . VAL A 1 448 ? -13.25900 39.88900 -45.29400 1.000 32.14596 448 VAL C CA 1
ATOM 2670 C C . VAL A 1 448 ? -13.62600 41.27500 -44.76900 1.000 36.93338 448 VAL C C 1
ATOM 2671 O O . VAL A 1 448 ? -14.31000 42.04500 -45.45600 1.000 40.23377 448 VAL C O 1
ATOM 2675 N N . GLU A 1 449 ? -13.14800 41.64500 -43.57800 1.000 34.82786 449 GLU C N 1
ATOM 2676 C CA . GLU A 1 449 ? -13.46000 42.98200 -43.08000 1.000 36.71756 449 GLU C CA 1
ATOM 2677 C C . GLU A 1 449 ? -12.67900 44.06900 -43.81100 1.000 38.96783 449 GLU C C 1
ATOM 2678 O O . GLU A 1 449 ? -13.11200 45.22500 -43.81800 1.000 41.80501 449 GLU C O 1
ATOM 2684 N N . LYS A 1 450 ? -11.53300 43.73800 -44.40300 1.000 38.87045 450 LYS C N 1
ATOM 2685 C CA . LYS A 1 450 ? -10.78000 44.74400 -45.14300 1.000 38.17037 450 LYS C CA 1
ATOM 2686 C C . LYS A 1 450 ? -11.40500 45.01300 -46.51200 1.000 39.71529 450 LYS C C 1
ATOM 2687 O O . LYS A 1 450 ? -11.60000 46.17100 -46.89700 1.000 42.99989 450 LYS C O 1
ATOM 2693 N N . THR A 1 451 ? -11.72500 43.95200 -47.26100 1.000 38.12036 451 THR C N 1
ATOM 2694 C CA . THR A 1 451 ? -12.48300 44.01900 -48.51200 1.000 37.73874 451 THR C CA 1
ATOM 2695 C C . THR A 1 451 ? -13.98700 44.24500 -48.36500 1.000 38.22827 451 THR C C 1
ATOM 2696 O O . THR A 1 451 ? -14.66300 44.38300 -49.39100 1.000 35.11737 451 THR C O 1
ATOM 2700 N N . ASP A 1 452 ? -14.53500 44.25800 -47.14900 1.000 37.64399 452 ASP C N 1
ATOM 2701 C CA . ASP A 1 452 ? -15.97200 44.45500 -46.92500 1.000 38.16247 452 ASP C CA 1
ATOM 2702 C C . ASP A 1 452 ? -16.81000 43.33200 -47.54100 1.000 34.94103 452 ASP C C 1
ATOM 2703 O O . ASP A 1 452 ? -17.93900 43.56000 -47.98400 1.000 36.41752 452 ASP C O 1
ATOM 2708 N N . GLY A 1 453 ? -16.28000 42.11100 -47.55900 1.000 32.79867 453 GLY C N 1
ATOM 2709 C CA . GLY A 1 453 ? -16.91400 40.99100 -48.23400 1.000 33.07765 453 GLY C CA 1
ATOM 2710 C C . GLY A 1 453 ? -16.94300 40.99500 -49.75100 1.000 34.79101 453 GLY C C 1
ATOM 2711 O O . GLY A 1 453 ? -17.57000 40.10500 -50.33400 1.000 35.44636 453 GLY C O 1
ATOM 2712 N N . LYS A 1 454 ? -16.29000 41.94500 -50.42000 1.000 34.45150 454 LYS C N 1
ATOM 2713 C CA . LYS A 1 454 ? -16.33700 42.06000 -51.88200 1.000 30.19573 454 LYS C CA 1
ATOM 2714 C C . LYS A 1 454 ? -14.93200 41.79600 -52.41700 1.000 33.94354 454 LYS C C 1
ATOM 2715 O O . LYS A 1 454 ? -14.05900 42.66400 -52.32600 1.000 36.32014 454 LYS C O 1
ATOM 2721 N N . PHE A 1 455 ? -14.70400 40.61300 -52.98800 1.000 32.79077 455 PHE C N 1
ATOM 2722 C CA . PHE A 1 455 ? -13.36000 40.31100 -53.46000 1.000 34.22779 455 PHE C CA 1
ATOM 2723 C C . PHE A 1 455 ? -13.37200 39.34000 -54.63400 1.000 36.43068 455 PHE C C 1
ATOM 2724 O O . PHE A 1 455 ? -14.29100 38.53200 -54.79600 1.000 33.78037 455 PHE C O 1
ATOM 2732 N N . ASP A 1 456 ? -12.33300 39.46200 -55.46200 1.000 38.00456 456 ASP C N 1
ATOM 2733 C CA . ASP A 1 456 ? -11.99500 38.46200 -56.46300 1.000 37.31237 456 ASP C CA 1
ATOM 2734 C C . ASP A 1 456 ? -11.66300 37.13300 -55.79600 1.000 36.21750 456 ASP C C 1
ATOM 2735 O O . ASP A 1 456 ? -11.12300 37.08800 -54.68700 1.000 35.19106 456 ASP C O 1
ATOM 2740 N N . LEU A 1 457 ? -11.99700 36.03400 -56.48100 1.000 30.78790 457 LEU C N 1
ATOM 2741 C CA . LEU A 1 457 ? -11.43500 34.74300 -56.09900 1.000 26.79795 457 LEU C CA 1
ATOM 2742 C C . LEU A 1 457 ? -9.91100 34.77400 -56.15400 1.000 31.37745 457 LEU C C 1
ATOM 2743 O O . LEU A 1 457 ? -9.24100 34.12800 -55.33900 1.000 29.71146 457 LEU C O 1
ATOM 2748 N N . CYS A 1 458 ? -9.34900 35.52100 -57.11000 1.000 29.54828 458 CYS C N 1
ATOM 2749 C CA . CYS A 1 458 ? -7.89800 35.59700 -57.25400 1.000 27.88492 458 CYS C CA 1
ATOM 2750 C C . CYS A 1 458 ? -7.26400 36.33400 -56.08400 1.000 30.73263 458 CYS C C 1
ATOM 2751 O O . CYS A 1 458 ? -6.20700 35.92600 -55.58700 1.000 28.84556 458 CYS C O 1
ATOM 2754 N N . THR A 1 459 ? -7.86800 37.45000 -55.66400 1.000 32.69866 459 THR C N 1
ATOM 2755 C CA . THR A 1 459 ? -7.39300 38.15000 -54.47600 1.000 29.86411 459 THR C CA 1
ATOM 2756 C C . THR A 1 459 ? -7.33600 37.21200 -53.27900 1.000 28.26128 459 THR C C 1
ATOM 2757 O O . THR A 1 459 ? -6.36800 37.22900 -52.50900 1.000 31.87751 459 THR C O 1
ATOM 2761 N N . LEU A 1 460 ? -8.36400 36.37900 -53.11000 1.000 25.64781 460 LEU C N 1
ATOM 2762 C CA . LEU A 1 460 ? -8.38000 35.43500 -51.99900 1.000 27.28485 460 LEU C CA 1
ATOM 2763 C C . LEU A 1 460 ? -7.24500 34.42500 -52.11900 1.000 29.14560 460 LEU C C 1
ATOM 2764 O O . LEU A 1 460 ? -6.49400 34.20500 -51.16100 1.000 30.71421 460 LEU C O 1
ATOM 2769 N N . ARG A 1 461 ? -7.12500 33.77700 -53.28300 1.000 28.59027 461 ARG C N 1
ATOM 2770 C CA . ARG A 1 461 ? -6.01800 32.85600 -53.52700 1.000 26.29789 461 ARG C CA 1
ATOM 2771 C C . ARG A 1 461 ? -4.67900 33.51100 -53.20600 1.000 30.55893 461 ARG C C 1
ATOM 2772 O O . ARG A 1 461 ? -3.83300 32.92300 -52.52100 1.000 29.94833 461 ARG C O 1
ATOM 2780 N N . ALA A 1 462 ? -4.46900 34.73100 -53.70900 1.000 29.80094 462 ALA C N 1
ATOM 2781 C CA . ALA A 1 462 ? -3.23300 35.45500 -53.43100 1.000 28.50868 462 ALA C CA 1
ATOM 2782 C C . ALA A 1 462 ? -3.00700 35.61300 -51.93000 1.000 32.81183 462 ALA C C 1
ATOM 2783 O O . ALA A 1 462 ? -1.87800 35.46700 -51.44600 1.000 33.19345 462 ALA C O 1
ATOM 2785 N N . ALA A 1 463 ? -4.06800 35.92500 -51.18000 1.000 30.63525 463 ALA C N 1
ATOM 2786 C CA . ALA A 1 463 ? -3.93900 36.06300 -49.73300 1.000 30.53261 463 ALA C CA 1
ATOM 2787 C C . ALA A 1 463 ? -3.56900 34.73500 -49.08400 1.000 32.08543 463 ALA C C 1
ATOM 2788 O O . ALA A 1 463 ? -2.68500 34.67800 -48.22200 1.000 33.25399 463 ALA C O 1
ATOM 2790 N N . VAL A 1 464 ? -4.24000 33.65300 -49.48700 1.000 32.12227 464 VAL C N 1
ATOM 2791 C CA . VAL A 1 464 ? -3.91900 32.33500 -48.94900 1.000 31.77223 464 VAL C CA 1
ATOM 2792 C C . VAL A 1 464 ? -2.51300 31.91500 -49.35800 1.000 34.06724 464 VAL C C 1
ATOM 2793 O O . VAL A 1 464 ? -1.83000 31.19600 -48.61800 1.000 37.87823 464 VAL C O 1
ATOM 2797 N N . SER A 1 465 ? -2.04700 32.36800 -50.52400 1.000 34.22516 465 SER C N 1
ATOM 2798 C CA . SER A 1 465 ? -0.67600 32.08300 -50.93100 1.000 32.62760 465 SER C CA 1
ATOM 2799 C C . SER A 1 465 ? 0.33000 32.84500 -50.07400 1.000 38.03614 465 SER C C 1
ATOM 2800 O O . SER A 1 465 ? 1.33800 32.27500 -49.63900 1.000 37.94139 465 SER C O 1
ATOM 2803 N N . GLU A 1 466 ? 0.06900 34.12900 -49.81600 1.000 39.48105 466 GLU C N 1
ATOM 2804 C CA . GLU A 1 466 ? 0.99200 34.93000 -49.01800 1.000 39.53632 466 GLU C CA 1
ATOM 2805 C C . GLU A 1 466 ? 1.06300 34.45100 -47.57300 1.000 36.60702 466 GLU C C 1
ATOM 2806 O O . GLU A 1 466 ? 2.07200 34.68000 -46.89800 1.000 37.11761 466 GLU C O 1
ATOM 2812 N N . ALA A 1 467 ? 0.00200 33.80800 -47.07700 1.000 37.59661 467 ALA C N 1
ATOM 2813 C CA . ALA A 1 467 ? 0.02700 33.26300 -45.72300 1.000 37.43870 467 ALA C CA 1
ATOM 2814 C C . ALA A 1 467 ? 1.12200 32.21900 -45.54100 1.000 39.02836 467 ALA C C 1
ATOM 2815 O O . ALA A 1 467 ? 1.66100 32.07800 -44.43800 1.000 40.14955 467 ALA C O 1
ATOM 2817 N N . HIS A 1 468 ? 1.46400 31.48000 -46.59500 1.000 39.18101 468 HIS C N 1
ATOM 2818 C CA . HIS A 1 468 ? 2.43700 30.39900 -46.50400 1.000 38.56515 468 HIS C CA 1
ATOM 2819 C C . HIS A 1 468 ? 3.85300 30.85800 -46.85000 1.000 42.92620 468 HIS C C 1
ATOM 2820 O O . HIS A 1 468 ? 4.71700 30.02100 -47.13700 1.000 44.67641 468 HIS C O 1
ATOM 2827 N N . GLN A 1 469 ? 4.10500 32.16600 -46.82000 1.000 41.37601 469 GLN C N 1
ATOM 2828 C CA . GLN A 1 469 ? 5.39800 32.73500 -47.18100 1.000 42.95778 469 GLN C CA 1
ATOM 2829 C C . GLN A 1 469 ? 6.36700 32.77400 -46.00800 1.000 49.03219 469 GLN C C 1
ATOM 2830 O O . GLN A 1 469 ? 7.56000 32.52800 -46.18700 1.000 51.85622 469 GLN C O 1
ATOM 2836 N N . ASP A 1 470 ? 5.89800 33.11100 -44.81100 1.000 49.79808 470 ASP C N 1
ATOM 2837 C CA . ASP A 1 470 ? 6.77100 33.10900 -43.64800 1.000 50.22707 470 ASP C CA 1
ATOM 2838 C C . ASP A 1 470 ? 5.96700 32.70300 -42.42200 1.000 50.89294 470 ASP C C 1
ATOM 2839 O O . ASP A 1 470 ? 4.73700 32.61800 -42.45800 1.000 52.14573 470 ASP C O 1
ATOM 2844 N N . ALA A 1 471 ? 6.68800 32.42900 -41.33000 1.000 51.84043 471 ALA C N 1
ATOM 2845 C CA . ALA A 1 471 ? 6.04400 31.93600 -40.11600 1.000 54.08280 471 ALA C CA 1
ATOM 2846 C C . ALA A 1 471 ? 5.03500 32.94000 -39.56800 1.000 53.93805 471 ALA C C 1
ATOM 2847 O O . ALA A 1 471 ? 3.92500 32.56000 -39.17600 1.000 52.88792 471 ALA C O 1
ATOM 2849 N N . LEU A 1 472 ? 5.40500 34.22300 -39.52500 1.000 50.04811 472 LEU C N 1
ATOM 2850 C CA . LEU A 1 472 ? 4.51300 35.24200 -38.97800 1.000 48.86375 472 LEU C CA 1
ATOM 2851 C C . LEU A 1 472 ? 3.20700 35.30900 -39.76200 1.000 47.85311 472 LEU C C 1
ATOM 2852 O O . LEU A 1 472 ? 2.12000 35.37900 -39.17600 1.000 44.33426 472 LEU C O 1
ATOM 2857 N N . SER A 1 473 ? 3.29900 35.31300 -41.09300 1.000 45.61863 473 SER C N 1
ATOM 2858 C CA . SER A 1 473 ? 2.11000 35.21200 -41.93100 1.000 42.86830 473 SER C CA 1
ATOM 2859 C C . SER A 1 473 ? 1.28100 33.98900 -41.55500 1.000 41.58393 473 SER C C 1
ATOM 2860 O O . SER A 1 473 ? 0.08600 34.09600 -41.25500 1.000 43.31309 473 SER C O 1
ATOM 2863 N N . PHE A 1 474 ? 1.91100 32.81100 -41.56900 1.000 41.52077 474 PHE C N 1
ATOM 2864 C CA . PHE A 1 474 ? 1.19400 31.57300 -41.28000 1.000 37.67557 474 PHE C CA 1
ATOM 2865 C C . PHE A 1 474 ? 0.57800 31.60600 -39.88800 1.000 39.93637 474 PHE C C 1
ATOM 2866 O O . PHE A 1 474 ? -0.55400 31.15000 -39.69200 1.000 37.19657 474 PHE C O 1
ATOM 2874 N N . ALA A 1 475 ? 1.31600 32.13000 -38.90600 1.000 43.41573 475 ALA C N 1
ATOM 2875 C CA . ALA A 1 475 ? 0.79300 32.21800 -37.54800 1.000 42.10505 475 ALA C CA 1
ATOM 2876 C C . ALA A 1 475 ? -0.39300 33.17200 -37.47400 1.000 41.00228 475 ALA C C 1
ATOM 2877 O O . ALA A 1 475 ? -1.42800 32.85100 -36.87800 1.000 38.67306 475 ALA C O 1
ATOM 2879 N N . THR A 1 476 ? -0.26100 34.35600 -38.07600 1.000 39.63107 476 THR C N 1
ATOM 2880 C CA . THR A 1 476 ? -1.32300 35.35400 -37.98800 1.000 38.75465 476 THR C CA 1
ATOM 2881 C C . THR A 1 476 ? -2.55900 34.94800 -38.78000 1.000 36.89916 476 THR C C 1
ATOM 2882 O O . THR A 1 476 ? -3.68300 35.26900 -38.37500 1.000 37.45186 476 THR C O 1
ATOM 2886 N N . PHE A 1 477 ? -2.37800 34.25300 -39.90500 1.000 36.42279 477 PHE C N 1
ATOM 2887 C CA . PHE A 1 477 ? -3.51100 33.92700 -40.76500 1.000 35.70428 477 PHE C CA 1
ATOM 2888 C C . PHE A 1 477 ? -4.33800 32.77200 -40.21100 1.000 34.36728 477 PHE C C 1
ATOM 2889 O O . PHE A 1 477 ? -5.56500 32.87600 -40.10600 1.000 33.80405 477 PHE C O 1
ATOM 2897 N N . PHE A 1 478 ? -3.69100 31.66600 -39.84800 1.000 36.13854 478 PHE C N 1
ATOM 2898 C CA . PHE A 1 478 ? -4.40300 30.48100 -39.38800 1.000 34.43044 478 PHE C CA 1
ATOM 2899 C C . PHE A 1 478 ? -4.52200 30.40800 -37.87700 1.000 34.57257 478 PHE C C 1
ATOM 2900 O O . PHE A 1 478 ? -5.07000 29.43200 -37.35700 1.000 38.87045 478 PHE C O 1
ATOM 2908 N N . GLY A 1 479 ? -4.04900 31.41500 -37.17900 1.000 37.35448 479 GLY C N 1
ATOM 2909 C CA . GLY A 1 479 ? -4.24700 31.52600 -35.75300 1.000 41.06019 479 GLY C CA 1
ATOM 2910 C C . GLY A 1 479 ? -3.03000 31.09000 -34.96800 1.000 47.33199 479 GLY C C 1
ATOM 2911 O O . GLY A 1 479 ? -2.25100 30.22900 -35.38900 1.000 46.91352 479 GLY C O 1
ATOM 2912 N N . ALA A 1 480 ? -3.04300 31.42500 -33.67300 1.000 50.11127 480 ALA C N 1
ATOM 2913 C CA . ALA A 1 480 ? -1.96200 31.01200 -32.74300 1.000 56.31201 480 ALA C CA 1
ATOM 2914 C C . ALA A 1 480 ? -2.18200 29.59300 -32.21900 1.000 61.39157 480 ALA C C 1
ATOM 2915 O O . ALA A 1 480 ? -1.19800 28.85700 -32.09700 1.000 58.39121 480 ALA C O 1
ATOM 2917 N N . GLU A 1 481 ? -3.42700 29.24100 -31.91100 1.000 71.81651 481 GLU C N 1
ATOM 2918 C CA . GLU A 1 481 ? -3.76200 27.89600 -31.38900 1.000 72.15339 481 GLU C CA 1
ATOM 2919 C C . GLU A 1 481 ? -3.30700 26.83900 -32.38600 1.000 71.47962 481 GLU C C 1
ATOM 2920 O O . GLU A 1 481 ? -2.71600 25.85100 -31.95100 1.000 75.64591 481 GLU C O 1
ATOM 2926 N N . TYR A 1 482 ? -3.56800 27.05500 -33.67200 1.000 56.72522 482 TYR C N 1
ATOM 2927 C CA . TYR A 1 482 ? -3.21200 26.06100 -34.70800 1.000 51.67988 482 TYR C CA 1
ATOM 2928 C C . TYR A 1 482 ? -1.69800 25.98000 -34.76000 1.000 53.14058 482 TYR C C 1
ATOM 2929 O O . TYR A 1 482 ? -1.19000 24.88900 -34.61700 1.000 54.57233 482 TYR C O 1
ATOM 2938 N N . PHE A 1 483 ? -1.02800 27.10500 -34.96100 1.000 51.18508 483 PHE C N 1
ATOM 2939 C CA . PHE A 1 483 ? 0.43700 27.15900 -34.94500 1.000 50.14549 483 PHE C CA 1
ATOM 2940 C C . PHE A 1 483 ? 1.04200 26.30900 -33.82600 1.000 52.39312 483 PHE C C 1
ATOM 2941 O O . PHE A 1 483 ? 1.90300 25.45800 -34.07800 1.000 50.30603 483 PHE C O 1
ATOM 2949 N N . ALA A 1 484 ? 0.61800 26.53900 -32.57600 1.000 55.19872 484 ALA C N 1
ATOM 2950 C CA . ALA A 1 484 ? 1.13700 25.76000 -31.45400 1.000 52.54314 484 ALA C CA 1
ATOM 2951 C C . ALA A 1 484 ? 0.92000 24.26900 -31.66600 1.000 53.95384 484 ALA C C 1
ATOM 2952 O O . ALA A 1 484 ? 1.83600 23.46400 -31.47300 1.000 52.84844 484 ALA C O 1
ATOM 2954 N N . LYS A 1 485 ? -0.28800 23.88200 -32.08000 1.000 54.31704 485 LYS C N 1
ATOM 2955 C CA . LYS A 1 485 ? -0.59700 22.46300 -32.21500 1.000 53.64327 485 LYS C CA 1
ATOM 2956 C C . LYS A 1 485 ? 0.12700 21.84000 -33.40200 1.000 53.51694 485 LYS C C 1
ATOM 2957 O O . LYS A 1 485 ? 0.39900 20.63400 -33.39800 1.000 54.28282 485 LYS C O 1
ATOM 2963 N N . THR A 1 486 ? 0.44000 22.64000 -34.42600 1.000 51.40616 486 THR C N 1
ATOM 2964 C CA . THR A 1 486 ? 1.11400 22.11800 -35.61100 1.000 51.59566 486 THR C CA 1
ATOM 2965 C C . THR A 1 486 ? 2.61400 21.96000 -35.39900 1.000 51.78516 486 THR C C 1
ATOM 2966 O O . THR A 1 486 ? 3.21600 21.01600 -35.92200 1.000 55.41454 486 THR C O 1
ATOM 2970 N N . PHE A 1 487 ? 3.23600 22.86500 -34.64400 1.000 50.34814 487 PHE C N 1
ATOM 2971 C CA . PHE A 1 487 ? 4.68600 22.91100 -34.53100 1.000 49.55857 487 PHE C CA 1
ATOM 2972 C C . PHE A 1 487 ? 5.20000 22.66900 -33.12300 1.000 51.04559 487 PHE C C 1
ATOM 2973 O O . PHE A 1 487 ? 6.40800 22.47600 -32.95100 1.000 49.69280 487 PHE C O 1
ATOM 2981 N N . ALA A 1 488 ? 4.33200 22.68100 -32.11600 1.000 52.15625 488 ALA C N 1
ATOM 2982 C CA . ALA A 1 488 ? 4.74300 22.41800 -30.74400 1.000 50.91926 488 ALA C CA 1
ATOM 2983 C C . ALA A 1 488 ? 3.60000 21.76100 -29.98500 1.000 55.25663 488 ALA C C 1
ATOM 2984 O O . ALA A 1 488 ? 3.05300 20.74900 -30.43200 1.000 57.68586 488 ALA C O 1
ATOM 2986 N N . THR A 1 489 ? 3.22700 22.32400 -28.83900 1.000 56.87524 489 THR C N 1
ATOM 2987 C CA . THR A 1 489 ? 2.05700 21.88600 -28.09500 1.000 57.53058 489 THR C CA 1
ATOM 2988 C C . THR A 1 489 ? 1.24000 23.09500 -27.66400 1.000 61.53106 489 THR C C 1
ATOM 2989 O O . THR A 1 489 ? 1.63100 24.24600 -27.85000 1.000 60.81519 489 THR C O 1
ATOM 2993 N N . GLN A 1 490 ? 0.07100 22.79100 -27.09600 1.000 58.87548 490 GLN C N 1
ATOM 2994 C CA . GLN A 1 490 ? -0.78000 23.81900 -26.51500 1.000 59.89139 490 GLN C CA 1
ATOM 2995 C C . GLN A 1 490 ? -0.01100 24.73800 -25.56200 1.000 59.33343 490 GLN C C 1
ATOM 2996 O O . GLN A 1 490 ? -0.33900 25.91300 -25.42800 1.000 56.62258 490 GLN C O 1
ATOM 3002 N N . GLU A 1 491 ? 0.99400 24.24200 -24.85800 1.000 56.88840 491 GLU C N 1
ATOM 3003 C CA . GLU A 1 491 ? 1.55700 25.13600 -23.84600 1.000 57.58059 491 GLU C CA 1
ATOM 3004 C C . GLU A 1 491 ? 2.23100 26.40200 -24.40700 1.000 53.56169 491 GLU C C 1
ATOM 3005 O O . GLU A 1 491 ? 2.39900 27.36300 -23.65100 1.000 52.42471 491 GLU C O 1
ATOM 3011 N N . LEU A 1 492 ? 2.57000 26.45500 -25.70400 1.000 53.96700 492 LEU C N 1
ATOM 3012 C CA . LEU A 1 492 ? 3.24300 27.61600 -26.30700 1.000 54.73288 492 LEU C CA 1
ATOM 3013 C C . LEU A 1 492 ? 2.29500 28.73600 -26.69800 1.000 55.48823 492 LEU C C 1
ATOM 3014 O O . LEU A 1 492 ? 2.75600 29.84200 -27.04000 1.000 57.17528 492 LEU C O 1
ATOM 3019 N N . ILE A 1 493 ? 0.98300 28.41900 -26.60900 1.000 57.15422 493 ILE C N 1
ATOM 3020 C CA . ILE A 1 493 ? -0.11500 29.31600 -27.00200 1.000 56.76996 493 ILE C CA 1
ATOM 3021 C C . ILE A 1 493 ? 0.06700 30.75300 -26.52300 1.000 53.07478 493 ILE C C 1
ATOM 3022 O O . ILE A 1 493 ? 0.12900 31.65600 -27.37000 1.000 55.90670 493 ILE C O 1
ATOM 3027 N N . PRO A 1 494 ? 0.23400 31.03200 -25.23200 1.000 55.95408 494 PRO C N 1
ATOM 3028 C CA . PRO A 1 494 ? 0.37700 32.42600 -24.78800 1.000 52.47471 494 PRO C CA 1
ATOM 3029 C C . PRO A 1 494 ? 1.54900 33.13600 -25.41700 1.000 54.99344 494 PRO C C 1
ATOM 3030 O O . PRO A 1 494 ? 1.50400 34.35900 -25.60900 1.000 54.19071 494 PRO C O 1
ATOM 3034 N N . VAL A 1 495 ? 2.59800 32.39300 -25.74700 1.000 54.90658 495 VAL C N 1
ATOM 3035 C CA . VAL A 1 495 ? 3.79800 32.99000 -26.30900 1.000 51.98255 495 VAL C CA 1
ATOM 3036 C C . VAL A 1 495 ? 3.62600 33.25600 -27.79700 1.000 50.92716 495 VAL C C 1
ATOM 3037 O O . VAL A 1 495 ? 4.08700 34.28100 -28.30900 1.000 51.14034 495 VAL C O 1
ATOM 3041 N N . ILE A 1 496 ? 2.94600 32.35700 -28.51100 1.000 52.29838 496 ILE C N 1
ATOM 3042 C CA . ILE A 1 496 ? 2.68200 32.59000 -29.92800 1.000 50.04547 496 ILE C CA 1
ATOM 3043 C C . ILE A 1 496 ? 1.68500 33.72700 -30.10700 1.000 51.83516 496 ILE C C 1
ATOM 3044 O O . ILE A 1 496 ? 1.78000 34.50300 -31.06800 1.000 52.35891 496 ILE C O 1
ATOM 3049 N N . LYS A 1 497 ? 0.73200 33.86100 -29.18500 1.000 51.90622 497 LYS C N 1
ATOM 3050 C CA . LYS A 1 497 ? -0.22300 34.96100 -29.26000 1.000 50.02179 497 LYS C CA 1
ATOM 3051 C C . LYS A 1 497 ? 0.47400 36.30300 -29.08000 1.000 53.56432 497 LYS C C 1
ATOM 3052 O O . LYS A 1 497 ? 0.19600 37.25700 -29.81700 1.000 56.08567 497 LYS C O 1
ATOM 3058 N N . GLU A 1 498 ? 1.38400 36.39700 -28.10900 1.000 52.81949 498 GLU C N 1
ATOM 3059 C CA . GLU A 1 498 ? 2.13700 37.63100 -27.92400 1.000 55.34085 498 GLU C CA 1
ATOM 3060 C C . GLU A 1 498 ? 3.16800 37.83700 -29.02500 1.000 55.55140 498 GLU C C 1
ATOM 3061 O O . GLU A 1 498 ? 3.60400 38.97200 -29.24400 1.000 58.80442 498 GLU C O 1
ATOM 3067 N N . ALA A 1 499 ? 3.56600 36.77100 -29.72200 1.000 55.50929 499 ALA C N 1
ATOM 3068 C CA . ALA A 1 499 ? 4.52300 36.90600 -30.81600 1.000 54.32493 499 ALA C CA 1
ATOM 3069 C C . ALA A 1 499 ? 3.84500 37.39600 -32.09200 1.000 57.35951 499 ALA C C 1
ATOM 3070 O O . ALA A 1 499 ? 4.41900 38.20400 -32.82800 1.000 56.10410 499 ALA C O 1
ATOM 3072 N N . ILE A 1 500 ? 2.63100 36.91200 -32.36200 1.000 56.06988 500 ILE C N 1
ATOM 3073 C CA . ILE A 1 500 ? 1.82100 37.46000 -33.44700 1.000 52.64315 500 ILE C CA 1
ATOM 3074 C C . ILE A 1 500 ? 1.53600 38.94000 -33.20600 1.000 58.34910 500 ILE C C 1
ATOM 3075 O O . ILE A 1 500 ? 1.60900 39.75900 -34.13800 1.000 59.36501 500 ILE C O 1
ATOM 3080 N N . GLN A 1 501 ? 1.25100 39.31200 -31.94100 1.000 66.97119 501 GLN C N 1
ATOM 3081 C CA . GLN A 1 501 ? 0.83800 40.66800 -31.55000 1.000 68.59770 501 GLN C CA 1
ATOM 3082 C C . GLN A 1 501 ? 1.95800 41.68400 -31.59000 1.000 67.41861 501 GLN C C 1
ATOM 3083 O O . GLN A 1 501 ? 1.66500 42.89200 -31.62300 1.000 67.35544 501 GLN C O 1
ATOM 3089 N N . HIS A 1 502 ? 3.19000 41.23300 -31.54100 1.000 60.69149 502 HIS C N 1
ATOM 3090 C CA . HIS A 1 502 ? 4.39400 42.04100 -31.62400 1.000 64.50510 502 HIS C CA 1
ATOM 3091 C C . HIS A 1 502 ? 5.15900 41.78900 -32.92800 1.000 60.44146 502 HIS C C 1
ATOM 3092 O O . HIS A 1 502 ? 6.22500 42.36800 -33.13700 1.000 62.28642 502 HIS C O 1
ATOM 3099 N N . GLN A 1 503 ? 4.56000 41.01200 -33.84100 1.000 65.54470 503 GLN C N 1
ATOM 3100 C CA . GLN A 1 503 ? 5.13100 40.61800 -35.12500 1.000 60.58358 503 GLN C CA 1
ATOM 3101 C C . GLN A 1 503 ? 6.53100 40.01700 -34.96000 1.000 55.93565 503 GLN C C 1
ATOM 3102 O O . GLN A 1 503 ? 7.43900 40.30800 -35.74100 1.000 54.98028 503 GLN C O 1
ATOM 3108 N N . ASN A 1 504 ? 6.71300 39.15500 -33.95400 1.000 57.21212 504 ASN C N 1
ATOM 3109 C CA . ASN A 1 504 ? 8.00900 38.50100 -33.73300 1.000 53.58274 504 ASN C CA 1
ATOM 3110 C C . ASN A 1 504 ? 8.22500 37.42700 -34.80000 1.000 53.77487 504 ASN C C 1
ATOM 3111 O O . ASN A 1 504 ? 7.98100 36.23600 -34.59300 1.000 50.46921 504 ASN C O 1
ATOM 3116 N N . GLN A 1 505 ? 8.69500 37.87000 -35.97100 1.000 52.71158 505 GLN C N 1
ATOM 3117 C CA . GLN A 1 505 ? 9.01500 36.95000 -37.06000 1.000 53.00636 505 GLN C CA 1
ATOM 3118 C C . GLN A 1 505 ? 10.05500 35.90300 -36.65400 1.000 52.71685 505 GLN C C 1
ATOM 3119 O O . GLN A 1 505 ? 9.91200 34.72000 -36.98500 1.000 51.46143 505 GLN C O 1
ATOM 3125 N N . ASP A 1 506 ? 11.10900 36.31600 -35.94400 1.000 49.39013 506 ASP C N 1
ATOM 3126 C CA . ASP A 1 506 ? 12.21800 35.40900 -35.65600 1.000 50.28761 506 ASP C CA 1
ATOM 3127 C C . ASP A 1 506 ? 11.80300 34.30500 -34.68900 1.000 52.64842 506 ASP C C 1
ATOM 3128 O O . ASP A 1 506 ? 12.16500 33.13700 -34.87900 1.000 50.99296 506 ASP C O 1
ATOM 3133 N N . LEU A 1 507 ? 11.02800 34.66100 -33.65700 1.000 51.91412 507 LEU C N 1
ATOM 3134 C CA . LEU A 1 507 ? 10.55100 33.68800 -32.67800 1.000 51.24299 507 LEU C CA 1
ATOM 3135 C C . LEU A 1 507 ? 9.85400 32.54000 -33.38400 1.000 52.37207 507 LEU C C 1
ATOM 3136 O O . LEU A 1 507 ? 10.12700 31.35900 -33.13400 1.000 51.67462 507 LEU C O 1
ATOM 3141 N N . LEU A 1 508 ? 8.94700 32.89800 -34.29600 1.000 47.36621 508 LEU C N 1
ATOM 3142 C CA . LEU A 1 508 ? 8.04600 31.94100 -34.90800 1.000 49.91914 508 LEU C CA 1
ATOM 3143 C C . LEU A 1 508 ? 8.78100 31.08400 -35.91100 1.000 52.33522 508 LEU C C 1
ATOM 3144 O O . LEU A 1 508 ? 8.44900 29.90800 -36.08300 1.000 50.87715 508 LEU C O 1
ATOM 3149 N N . THR A 1 509 ? 9.76400 31.66600 -36.59700 1.000 50.88242 509 THR C N 1
ATOM 3150 C CA . THR A 1 509 ? 10.65200 30.86400 -37.42300 1.000 51.45354 509 THR C CA 1
ATOM 3151 C C . THR A 1 509 ? 11.44200 29.88900 -36.56000 1.000 52.93529 509 THR C C 1
ATOM 3152 O O . THR A 1 509 ? 11.57000 28.70700 -36.89600 1.000 53.06163 509 THR C O 1
ATOM 3156 N N . SER A 1 510 ? 11.98200 30.37600 -35.43800 1.000 50.21128 510 SER C N 1
ATOM 3157 C CA . SER A 1 510 ? 12.71100 29.50800 -34.51900 1.000 52.84581 510 SER C CA 1
ATOM 3158 C C . SER A 1 510 ? 11.84400 28.35600 -34.02000 1.000 51.51144 510 SER C C 1
ATOM 3159 O O . SER A 1 510 ? 12.32600 27.22500 -33.88200 1.000 50.96137 510 SER C O 1
ATOM 3162 N N . VAL A 1 511 ? 10.56800 28.62300 -33.72800 1.000 49.58489 511 VAL C N 1
ATOM 3163 C CA . VAL A 1 511 ? 9.69800 27.56700 -33.21800 1.000 51.12455 511 VAL C CA 1
ATOM 3164 C C . VAL A 1 511 ? 9.47800 26.49600 -34.28000 1.000 50.87452 511 VAL C C 1
ATOM 3165 O O . VAL A 1 511 ? 9.45300 25.29700 -33.97400 1.000 53.16953 511 VAL C O 1
ATOM 3169 N N . ILE A 1 512 ? 9.33500 26.90200 -35.54400 1.000 49.03483 512 ILE C N 1
ATOM 3170 C CA . ILE A 1 512 ? 9.15700 25.91500 -36.60500 1.000 52.16941 512 ILE C CA 1
ATOM 3171 C C . ILE A 1 512 ? 10.46200 25.16900 -36.84700 1.000 54.90658 512 ILE C C 1
ATOM 3172 O O . ILE A 1 512 ? 10.46900 23.94500 -37.01900 1.000 57.31477 512 ILE C O 1
ATOM 3177 N N . GLU A 1 513 ? 11.58000 25.89900 -36.90800 1.000 52.33785 513 GLU C N 1
ATOM 3178 C CA . GLU A 1 513 ? 12.89100 25.26000 -36.92400 1.000 53.14058 513 GLU C CA 1
ATOM 3179 C C . GLU A 1 513 ? 13.00300 24.22200 -35.81000 1.000 53.42483 513 GLU C C 1
ATOM 3180 O O . GLU A 1 513 ? 13.46500 23.09700 -36.03500 1.000 59.60451 513 GLU C O 1
ATOM 3186 N N . ASN A 1 514 ? 12.57400 24.58800 -34.59600 1.000 52.73790 514 ASN C N 1
ATOM 3187 C CA . ASN A 1 514 ? 12.55500 23.64500 -33.48000 1.000 54.75130 514 ASN C CA 1
ATOM 3188 C C . ASN A 1 514 ? 11.69900 22.42800 -33.78700 1.000 58.93865 514 ASN C C 1
ATOM 3189 O O . ASN A 1 514 ? 12.00900 21.31600 -33.34500 1.000 64.33929 514 ASN C O 1
ATOM 3194 N N . HIS A 1 515 ? 10.61400 22.62400 -34.53400 1.000 58.48333 515 HIS C N 1
ATOM 3195 C CA . HIS A 1 515 ? 9.74500 21.51600 -34.90800 1.000 60.78360 515 HIS C CA 1
ATOM 3196 C C . HIS A 1 515 ? 10.43500 20.59300 -35.90100 1.000 64.69723 515 HIS C C 1
ATOM 3197 O O . HIS A 1 515 ? 10.32400 19.36400 -35.79600 1.000 66.70010 515 HIS C O 1
ATOM 3204 N N . ILE A 1 516 ? 11.27200 21.16600 -36.76500 1.000 66.31058 516 ILE C N 1
ATOM 3205 C CA . ILE A 1 516 ? 11.96800 20.37300 -37.82400 1.000 71.89809 516 ILE C CA 1
ATOM 3206 C C . ILE A 1 516 ? 12.90900 19.35300 -37.18500 1.000 78.76208 516 ILE C C 1
ATOM 3207 O O . ILE A 1 516 ? 12.98300 18.23800 -37.69300 1.000 80.90707 516 ILE C O 1
ATOM 3212 N N . GLU A 1 517 ? 13.58000 19.71900 -36.09500 1.000 108.89727 517 GLU C N 1
ATOM 3213 C CA . GLU A 1 517 ? 14.57400 18.81300 -35.46100 1.000 109.74474 517 GLU C CA 1
ATOM 3214 C C . GLU A 1 517 ? 13.86800 17.78800 -34.58900 1.000 111.01594 517 GLU C C 1
ATOM 3215 O O . GLU A 1 517 ? 14.20700 16.60500 -34.67800 1.000 112.61350 517 GLU C O 1
ATOM 3221 N N . LYS A 1 518 ? 12.94400 18.25200 -33.75900 1.000 86.14980 518 LYS C N 1
ATOM 3222 C CA . LYS A 1 518 ? 12.19500 17.35200 -32.85300 1.000 77.82775 518 LYS C CA 1
ATOM 3223 C C . LYS A 1 518 ? 11.54400 16.21100 -33.64500 1.000 79.30688 518 LYS C C 1
ATOM 3224 O O . LYS A 1 518 ? 11.64000 15.07200 -33.18100 1.000 77.38033 518 LYS C O 1
ATOM 3230 N N . GLN A 1 519 ? 10.90100 16.49400 -34.78300 1.000 80.51492 519 GLN C N 1
ATOM 3231 C CA . GLN A 1 519 ? 10.21000 15.47100 -35.54500 1.000 77.64089 519 GLN C CA 1
ATOM 3232 C C . GLN A 1 519 ? 11.06500 15.07200 -36.73900 1.000 80.62809 519 GLN C C 1
ATOM 3233 O O . GLN A 1 519 ? 10.65600 14.28800 -37.60000 1.000 78.15411 519 GLN C O 1
ATOM 3239 N N . HIS A 1 520 ? 12.27000 15.58900 -36.78400 1.000 92.16368 520 HIS C N 1
ATOM 3240 C CA . HIS A 1 520 ? 13.37700 14.92800 -37.42100 1.000 96.41156 520 HIS C CA 1
ATOM 3241 C C . HIS A 1 520 ? 13.08200 14.88700 -38.95200 1.000 96.50104 520 HIS C C 1
ATOM 3242 O O . HIS A 1 520 ? 13.16200 13.88200 -39.64900 1.000 100.94105 520 HIS C O 1
ATOM 3249 N N . LEU A 1 521 ? 12.72600 16.10700 -39.43600 1.000 79.70693 521 LEU C N 1
ATOM 3250 C CA . LEU A 1 521 ? 12.24900 16.41100 -40.79700 1.000 72.96138 521 LEU C CA 1
ATOM 3251 C C . LEU A 1 521 ? 13.42400 16.83000 -41.68300 1.000 72.55870 521 LEU C C 1
ATOM 3252 O O . LEU A 1 521 ? 13.72400 18.02500 -41.85400 1.000 70.84007 521 LEU C O 1
ATOM 3257 N N . ASN A 1 522 ? 14.06200 15.84500 -42.27700 1.000 69.66888 522 ASN C N 1
ATOM 3258 C CA . ASN A 1 522 ? 15.30500 16.04000 -43.00300 1.000 68.71613 522 ASN C CA 1
ATOM 3259 C C . ASN A 1 522 ? 15.12800 16.38100 -44.47800 1.000 65.68419 522 ASN C C 1
ATOM 3260 O O . ASN A 1 522 ? 16.13100 16.55000 -45.17700 1.000 67.26596 522 ASN C O 1
ATOM 3265 N N . ASP A 1 523 ? 13.89900 16.48800 -44.97800 1.000 58.35700 523 ASP C N 1
ATOM 3266 C CA . ASP A 1 523 ? 13.68300 17.09900 -46.28400 1.000 55.72510 523 ASP C CA 1
ATOM 3267 C C . ASP A 1 523 ? 13.50300 18.60900 -46.20500 1.000 55.21715 523 ASP C C 1
ATOM 3268 O O . ASP A 1 523 ? 13.27000 19.24500 -47.23800 1.000 54.76183 523 ASP C O 1
ATOM 3273 N N . TYR A 1 524 ? 13.60500 19.19300 -45.01700 1.000 54.58549 524 TYR C N 1
ATOM 3274 C CA . TYR A 1 524 ? 13.33400 20.61500 -44.81000 1.000 53.25112 524 TYR C CA 1
ATOM 3275 C C . TYR A 1 524 ? 14.44400 21.27500 -44.00400 1.000 54.91974 524 TYR C C 1
ATOM 3276 O O . TYR A 1 524 ? 14.55000 21.02600 -42.78600 1.000 52.42471 524 TYR C O 1
ATOM 3285 N N . PRO A 1 525 ? 15.29700 22.08500 -44.62900 1.000 53.75908 525 PRO C N 1
ATOM 3286 C CA . PRO A 1 525 ? 16.37500 22.75700 -43.88900 1.000 50.73240 525 PRO C CA 1
ATOM 3287 C C . PRO A 1 525 ? 15.86300 23.82500 -42.93100 1.000 55.76458 525 PRO C C 1
ATOM 3288 O O . PRO A 1 525 ? 14.78200 24.38700 -43.09900 1.000 56.63047 525 PRO C O 1
ATOM 3292 N N . LYS A 1 526 ? 16.67300 24.11300 -41.90700 1.000 56.91472 526 LYS C N 1
ATOM 3293 C CA . LYS A 1 526 ? 16.33800 25.16800 -40.95200 1.000 55.86459 526 LYS C CA 1
ATOM 3294 C C . LYS A 1 526 ? 16.62100 26.56200 -41.46900 1.000 59.50450 526 LYS C C 1
ATOM 3295 O O . LYS A 1 526 ? 16.63000 27.50800 -40.67000 1.000 58.69388 526 LYS C O 1
ATOM 3301 N N . THR A 1 527 ? 16.91400 26.71700 -42.74800 1.000 56.49625 527 THR C N 1
ATOM 3302 C CA . THR A 1 527 ? 16.99800 28.05200 -43.30200 1.000 58.50701 527 THR C CA 1
ATOM 3303 C C . THR A 1 527 ? 15.59400 28.66000 -43.35200 1.000 62.51539 527 THR C C 1
ATOM 3304 O O . THR A 1 527 ? 14.60200 27.93600 -43.47100 1.000 59.97561 527 THR C O 1
ATOM 3308 N N . PRO A 1 528 ? 15.47800 29.98400 -43.21000 1.000 63.89450 528 PRO C N 1
ATOM 3309 C CA . PRO A 1 528 ? 14.19700 30.63400 -43.52300 1.000 61.07311 528 PRO C CA 1
ATOM 3310 C C . PRO A 1 528 ? 13.61300 30.22300 -44.87000 1.000 57.98853 528 PRO C C 1
ATOM 3311 O O . PRO A 1 528 ? 12.38600 30.26000 -45.03200 1.000 58.67282 528 PRO C O 1
ATOM 3315 N N . ASP A 1 529 ? 14.44500 29.83500 -45.84200 1.000 60.71254 529 ASP C N 1
ATOM 3316 C CA . ASP A 1 529 ? 13.90900 29.27800 -47.08200 1.000 58.91759 529 ASP C CA 1
ATOM 3317 C C . ASP A 1 529 ? 13.31400 27.89400 -46.85200 1.000 56.25938 529 ASP C C 1
ATOM 3318 O O . ASP A 1 529 ? 12.23900 27.58000 -47.38100 1.000 50.68239 529 ASP C O 1
ATOM 3323 N N . GLY A 1 530 ? 14.00200 27.05100 -46.07100 1.000 54.01437 530 GLY C N 1
ATOM 3324 C CA . GLY A 1 530 ? 13.46400 25.73700 -45.75400 1.000 51.46933 530 GLY C CA 1
ATOM 3325 C C . GLY A 1 530 ? 12.12500 25.81200 -45.05200 1.000 53.87751 530 GLY C C 1
ATOM 3326 O O . GLY A 1 530 ? 11.30600 24.89500 -45.16500 1.000 51.55881 530 GLY C O 1
ATOM 3327 N N . ILE A 1 531 ? 11.88800 26.89800 -44.31500 1.000 55.45139 531 ILE C N 1
ATOM 3328 C CA . ILE A 1 531 ? 10.58400 27.11500 -43.70200 1.000 50.71924 531 ILE C CA 1
ATOM 3329 C C . ILE A 1 531 ? 9.54300 27.40000 -44.77700 1.000 47.72151 531 ILE C C 1
ATOM 3330 O O . ILE A 1 531 ? 8.43700 26.84700 -44.75800 1.000 48.79796 531 ILE C O 1
ATOM 3335 N N . LYS A 1 532 ? 9.88100 28.28000 -45.72600 1.000 45.54230 532 LYS C N 1
ATOM 3336 C CA . LYS A 1 532 ? 8.99600 28.55000 -46.85400 1.000 48.68742 532 LYS C CA 1
ATOM 3337 C C . LYS A 1 532 ? 8.63200 27.27000 -47.59500 1.000 49.01114 532 LYS C C 1
ATOM 3338 O O . LYS A 1 532 ? 7.47200 27.07100 -47.97800 1.000 45.34228 532 LYS C O 1
ATOM 3344 N N . LYS A 1 533 ? 9.61500 26.39100 -47.80800 1.000 49.28222 533 LYS C N 1
ATOM 3345 C CA . LYS A 1 533 ? 9.34600 25.09900 -48.42800 1.000 46.36345 533 LYS C CA 1
ATOM 3346 C C . LYS A 1 533 ? 8.33000 24.30600 -47.61700 1.000 44.92381 533 LYS C C 1
ATOM 3347 O O . LYS A 1 533 ? 7.35800 23.77300 -48.16500 1.000 46.20554 533 LYS C O 1
ATOM 3353 N N . LEU A 1 534 ? 8.54300 24.22200 -46.30200 1.000 42.84987 534 LEU C N 1
ATOM 3354 C CA . LEU A 1 534 ? 7.65200 23.44200 -45.45000 1.000 44.24478 534 LEU C CA 1
ATOM 3355 C C . LEU A 1 534 ? 6.24700 24.02900 -45.43200 1.000 45.26332 534 LEU C C 1
ATOM 3356 O O . LEU A 1 534 ? 5.25900 23.29100 -45.52100 1.000 47.08196 534 LEU C O 1
ATOM 3361 N N . LEU A 1 535 ? 6.13700 25.35300 -45.30000 1.000 43.19202 535 LEU C N 1
ATOM 3362 C CA . LEU A 1 535 ? 4.82800 25.99500 -45.35200 1.000 43.51311 535 LEU C CA 1
ATOM 3363 C C . LEU A 1 535 ? 4.13700 25.75800 -46.69300 1.000 44.84222 535 LEU C C 1
ATOM 3364 O O . LEU A 1 535 ? 2.93100 25.49000 -46.73700 1.000 46.02131 535 LEU C O 1
ATOM 3369 N N . LYS A 1 536 ? 4.88400 25.84900 -47.80000 1.000 43.38415 536 LYS C N 1
ATOM 3370 C CA . LYS A 1 536 ? 4.28700 25.65400 -49.12000 1.000 44.13687 536 LYS C CA 1
ATOM 3371 C C . LYS A 1 536 ? 3.74400 24.24200 -49.30700 1.000 41.73395 536 LYS C C 1
ATOM 3372 O O . LYS A 1 536 ? 2.80700 24.04700 -50.08800 1.000 45.19752 536 LYS C O 1
ATOM 3378 N N . SER A 1 537 ? 4.28800 23.25400 -48.59600 1.000 40.56539 537 SER C N 1
ATOM 3379 C CA . SER A 1 537 ? 3.74400 21.90600 -48.71300 1.000 42.38140 537 SER C CA 1
ATOM 3380 C C . SER A 1 537 ? 2.35900 21.81600 -48.08400 1.000 43.50258 537 SER C C 1
ATOM 3381 O O . SER A 1 537 ? 1.55000 20.97100 -48.48100 1.000 45.78444 537 SER C O 1
ATOM 3384 N N . PHE A 1 538 ? 2.07800 22.67200 -47.10200 1.000 42.27612 538 PHE C N 1
ATOM 3385 C CA . PHE A 1 538 ? 0.76500 22.73700 -46.46800 1.000 42.22348 538 PHE C CA 1
ATOM 3386 C C . PHE A 1 538 ? -0.26800 23.49200 -47.30200 1.000 42.28665 538 PHE C C 1
ATOM 3387 O O . PHE A 1 538 ? -1.46700 23.21600 -47.18700 1.000 41.24442 538 PHE C O 1
ATOM 3395 N N . GLN A 1 539 ? 0.17300 24.45200 -48.12300 1.000 40.96281 539 GLN C N 1
ATOM 3396 C CA . GLN A 1 539 ? -0.75000 25.31200 -48.86900 1.000 39.28892 539 GLN C CA 1
ATOM 3397 C C . GLN A 1 539 ? -1.69600 24.52500 -49.77100 1.000 37.89402 539 GLN C C 1
ATOM 3398 O O . GLN A 1 539 ? -2.85900 24.91200 -49.94300 1.000 36.04116 539 GLN C O 1
ATOM 3404 N N . GLY A 1 540 ? -1.21900 23.42700 -50.35600 1.000 38.91782 540 GLY C N 1
ATOM 3405 C CA . GLY A 1 540 ? -2.02500 22.67600 -51.31100 1.000 34.83839 540 GLY C CA 1
ATOM 3406 C C . GLY A 1 540 ? -3.40900 22.30700 -50.80900 1.000 38.62832 540 GLY C C 1
ATOM 3407 O O . GLY A 1 540 ? -4.38600 22.34900 -51.56400 1.000 35.82008 540 GLY C O 1
ATOM 3408 N N . ILE A 1 541 ? -3.51900 21.95600 -49.52700 1.000 37.48871 541 ILE C N 1
ATOM 3409 C CA . ILE A 1 541 ? -4.79300 21.48100 -48.99600 1.000 38.97309 541 ILE C CA 1
ATOM 3410 C C . ILE A 1 541 ? -5.81000 22.58800 -48.73400 1.000 38.39934 541 ILE C C 1
ATOM 3411 O O . ILE A 1 541 ? -7.01700 22.32100 -48.76700 1.000 39.40999 541 ILE C O 1
ATOM 3416 N N . VAL A 1 542 ? -5.37600 23.83300 -48.53000 1.000 36.87811 542 VAL C N 1
ATOM 3417 C CA . VAL A 1 542 ? -6.31500 24.94300 -48.37400 1.000 35.36213 542 VAL C CA 1
ATOM 3418 C C . VAL A 1 542 ? -6.49300 25.72300 -49.67000 1.000 32.88815 542 VAL C C 1
ATOM 3419 O O . VAL A 1 542 ? -7.45200 26.50200 -49.79100 1.000 31.93804 542 VAL C O 1
ATOM 3423 N N . TYR A 1 543 ? -5.65200 25.47700 -50.66900 1.000 32.75393 543 TYR C N 1
ATOM 3424 C CA . TYR A 1 543 ? -5.69400 26.18000 -51.94300 1.000 30.61420 543 TYR C CA 1
ATOM 3425 C C . TYR A 1 543 ? -6.57000 25.47400 -52.97600 1.000 31.11689 543 TYR C C 1
ATOM 3426 O O . TYR A 1 543 ? -7.35400 26.12800 -53.67200 1.000 28.96926 543 TYR C O 1
ATOM 3435 N N . LYS A 1 544 ? -6.44200 24.15300 -53.09300 1.000 30.24047 544 LYS C N 1
ATOM 3436 C CA . LYS A 1 544 ? -7.17200 23.41200 -54.11900 1.000 26.68215 544 LYS C CA 1
ATOM 3437 C C . LYS A 1 544 ? -8.68100 23.63300 -54.09700 1.000 29.70883 544 LYS C C 1
ATOM 3438 O O . LYS A 1 544 ? -9.26100 23.79400 -55.18400 1.000 29.63776 544 LYS C O 1
ATOM 3444 N N . PRO A 1 545 ? -9.37500 23.63900 -52.95100 1.000 32.56969 545 PRO C N 1
ATOM 3445 C CA . PRO A 1 545 ? -10.81800 23.94500 -52.98400 1.000 27.33222 545 PRO C CA 1
ATOM 3446 C C . PRO A 1 545 ? -11.13700 25.32000 -53.54400 1.000 27.28485 545 PRO C C 1
ATOM 3447 O O . PRO A 1 545 ? -12.24800 25.51900 -54.05100 1.000 25.92942 545 PRO C O 1
ATOM 3451 N N . LEU A 1 546 ? -10.20500 26.27000 -53.49600 1.000 25.21092 546 LEU C N 1
ATOM 3452 C CA . LEU A 1 546 ? -10.42000 27.55600 -54.14600 1.000 25.37146 546 LEU C CA 1
ATOM 3453 C C . LEU A 1 546 ? -10.28400 27.47100 -55.66100 1.000 25.47148 546 LEU C C 1
ATOM 3454 O O . LEU A 1 546 ? -10.39100 28.49800 -56.33800 1.000 22.54218 546 LEU C O 1
ATOM 3459 N N . VAL A 1 547 ? -10.04100 26.28100 -56.19700 1.000 25.52674 547 VAL C N 1
ATOM 3460 C CA . VAL A 1 547 ? -10.19400 25.99400 -57.61600 1.000 24.42398 547 VAL C CA 1
ATOM 3461 C C . VAL A 1 547 ? -11.31500 24.98900 -57.85200 1.000 26.59793 547 VAL C C 1
ATOM 3462 O O . VAL A 1 547 ? -12.16800 25.18400 -58.71900 1.000 27.13220 547 VAL C O 1
ATOM 3466 N N . MET A 1 548 ? -11.33700 23.90900 -57.06500 1.000 25.12406 548 MET C N 1
ATOM 3467 C CA . MET A 1 548 ? -12.27100 22.82000 -57.32700 1.000 29.21666 548 MET C CA 1
ATOM 3468 C C . MET A 1 548 ? -13.70800 23.20900 -56.98200 1.000 29.08243 548 MET C C 1
ATOM 3469 O O . MET A 1 548 ? -14.64400 22.82900 -57.69600 1.000 29.37457 548 MET C O 1
ATOM 3474 N N . GLU A 1 549 ? -13.91100 23.96700 -55.90200 1.000 30.25626 549 GLU C N 1
ATOM 3475 C CA . GLU A 1 549 ? -15.27300 24.29100 -55.48700 1.000 28.57185 549 GLU C CA 1
ATOM 3476 C C . GLU A 1 549 ? -15.88100 25.44300 -56.27500 1.000 28.74818 549 GLU C C 1
ATOM 3477 O O . GLU A 1 549 ? -17.07300 25.72100 -56.10600 1.000 30.35890 549 GLU C O 1
ATOM 3483 N N . PHE A 1 550 ? -15.10900 26.11000 -57.13200 1.000 24.70823 550 PHE C N 1
ATOM 3484 C CA . PHE A 1 550 ? -15.60600 27.22200 -57.93300 1.000 26.35316 550 PHE C CA 1
ATOM 3485 C C . PHE A 1 550 ? -15.74700 26.87400 -59.40600 1.000 24.62664 550 PHE C C 1
ATOM 3486 O O . PHE A 1 550 ? -16.81100 27.09100 -59.99100 1.000 29.14560 550 PHE C O 1
ATOM 3494 N N . SER A 1 551 ? -14.70000 26.34100 -60.02900 1.000 24.51610 551 SER C N 1
ATOM 3495 C CA . SER A 1 551 ? -14.71800 26.03800 -61.45000 1.000 25.01353 551 SER C CA 1
ATOM 3496 C C . SER A 1 551 ? -14.48500 24.56700 -61.76000 1.000 25.24513 551 SER C C 1
ATOM 3497 O O . SER A 1 551 ? -14.65800 24.16500 -62.91700 1.000 22.33952 551 SER C O 1
ATOM 3500 N N . GLY A 1 552 ? -14.11900 23.75600 -60.76600 1.000 25.76888 552 GLY C N 1
ATOM 3501 C CA . GLY A 1 552 ? -13.73300 22.38500 -60.99300 1.000 25.54517 552 GLY C CA 1
ATOM 3502 C C . GLY A 1 552 ? -14.85200 21.37400 -60.83500 1.000 26.96113 552 GLY C C 1
ATOM 3503 O O . GLY A 1 552 ? -16.03300 21.72200 -60.71600 1.000 26.85322 552 GLY C O 1
ATOM 3504 N N . PRO A 1 553 ? -14.48200 20.08600 -60.83300 1.000 26.11892 553 PRO C N 1
ATOM 3505 C CA . PRO A 1 553 ? -15.49900 19.01400 -60.86000 1.000 25.36620 553 PRO C CA 1
ATOM 3506 C C . PRO A 1 553 ? -16.57600 19.08600 -59.78500 1.000 28.65607 553 PRO C C 1
ATOM 3507 O O . PRO A 1 553 ? -17.75500 18.90200 -60.10500 1.000 30.39312 553 PRO C O 1
ATOM 3511 N N . SER A 1 554 ? -16.21600 19.33400 -58.52100 1.000 26.11366 554 SER C N 1
ATOM 3512 C CA . SER A 1 554 ? -17.23900 19.36800 -57.47500 1.000 27.08746 554 SER C CA 1
ATOM 3513 C C . SER A 1 554 ? -18.24100 20.48600 -57.73100 1.000 28.72186 554 SER C C 1
ATOM 3514 O O . SER A 1 554 ? -19.45100 20.29300 -57.56500 1.000 32.16438 554 SER C O 1
ATOM 3517 N N . ALA A 1 555 ? -17.75200 21.67300 -58.09800 1.000 28.75345 555 ALA C N 1
ATOM 3518 C CA . ALA A 1 555 ? -18.65200 22.77500 -58.42600 1.000 29.39037 555 ALA C CA 1
ATOM 3519 C C . ALA A 1 555 ? -19.54200 22.41800 -59.61000 1.000 27.34802 555 ALA C C 1
ATOM 3520 O O . ALA A 1 555 ? -20.76100 22.62300 -59.56800 1.000 26.74794 555 ALA C O 1
ATOM 3522 N N . VAL A 1 556 ? -18.94600 21.89500 -60.68500 1.000 26.48739 556 VAL C N 1
ATOM 3523 C CA . VAL A 1 556 ? -19.72200 21.53300 -61.86900 1.000 25.44779 556 VAL C CA 1
ATOM 3524 C C . VAL A 1 556 ? -20.72700 20.44000 -61.53000 1.000 26.77426 556 VAL C C 1
ATOM 3525 O O . VAL A 1 556 ? -21.90200 20.51200 -61.90800 1.000 28.52710 556 VAL C O 1
ATOM 3529 N N . SER A 1 557 ? -20.27700 19.41200 -60.80600 1.000 24.68191 557 SER C N 1
ATOM 3530 C CA . SER A 1 557 ? -21.12200 18.25400 -60.53500 1.000 26.80848 557 SER C CA 1
ATOM 3531 C C . SER A 1 557 ? -22.33600 18.59300 -59.67900 1.000 28.04547 557 SER C C 1
ATOM 3532 O O . SER A 1 557 ? -23.24400 17.76400 -59.57000 1.000 28.60869 557 SER C O 1
ATOM 3535 N N . SER A 1 558 ? -22.35200 19.76800 -59.03900 1.000 27.62963 558 SER C N 1
ATOM 3536 C CA . SER A 1 558 ? -23.50500 20.20100 -58.25200 1.000 28.60080 558 SER C CA 1
ATOM 3537 C C . SER A 1 558 ? -24.82200 19.95000 -58.98000 1.000 28.78766 558 SER C C 1
ATOM 3538 O O . SER A 1 558 ? -25.73400 19.32100 -58.43300 1.000 31.10373 558 SER C O 1
ATOM 3541 N N . SER A 1 559 ? -24.94300 20.45600 -60.21100 1.000 27.45592 559 SER C N 1
ATOM 3542 C CA . SER A 1 559 ? -26.15600 20.24600 -60.99900 1.000 28.48236 559 SER C CA 1
ATOM 3543 C C . SER A 1 559 ? -26.52400 18.76800 -61.09700 1.000 28.56395 559 SER C C 1
ATOM 3544 O O . SER A 1 559 ? -27.70500 18.41000 -61.03500 1.000 32.03279 559 SER C O 1
ATOM 3547 N N . TRP A 1 560 ? -25.52800 17.89100 -61.24800 1.000 28.31655 560 TRP C N 1
ATOM 3548 C CA . TRP A 1 560 ? -25.82400 16.46500 -61.34300 1.000 26.47423 560 TRP C CA 1
ATOM 3549 C C . TRP A 1 560 ? -26.23700 15.90300 -59.99100 1.000 27.00061 560 TRP C C 1
ATOM 3550 O O . TRP A 1 560 ? -27.19000 15.11900 -59.90300 1.000 28.59290 560 TRP C O 1
ATOM 3561 N N . VAL A 1 561 ? -25.52600 16.28500 -58.92800 1.000 27.17168 561 VAL C N 1
ATOM 3562 C CA . VAL A 1 561 ? -25.85000 15.79600 -57.59000 1.000 26.81901 561 VAL C CA 1
ATOM 3563 C C . VAL A 1 561 ? -27.24600 16.25300 -57.17900 1.000 31.20901 561 VAL C C 1
ATOM 3564 O O . VAL A 1 561 ? -28.00600 15.49300 -56.56600 1.000 31.63274 561 VAL C O 1
ATOM 3568 N N . GLU A 1 562 ? -27.60600 17.50000 -57.50900 1.000 28.63238 562 GLU C N 1
ATOM 3569 C CA . GLU A 1 562 ? -28.95100 17.97800 -57.20100 1.000 29.24561 562 GLU C CA 1
ATOM 3570 C C . GLU A 1 562 ? -30.00400 17.11900 -57.88100 1.000 29.52722 562 GLU C C 1
ATOM 3571 O O . GLU A 1 562 ? -31.06600 16.84900 -57.30600 1.000 29.51670 562 GLU C O 1
ATOM 3577 N N . ALA A 1 563 ? -29.71800 16.67600 -59.10800 1.000 29.90622 563 ALA C N 1
ATOM 3578 C CA . ALA A 1 563 ? -30.71000 15.97200 -59.91100 1.000 27.47171 563 ALA C CA 1
ATOM 3579 C C . ALA A 1 563 ? -31.13000 14.64600 -59.28800 1.000 29.22982 563 ALA C C 1
ATOM 3580 O O . ALA A 1 563 ? -32.23700 14.16600 -59.55500 1.000 33.37769 563 ALA C O 1
ATOM 3582 N N . ILE A 1 564 ? -30.27200 14.03300 -58.47600 1.000 29.00085 564 ILE C N 1
ATOM 3583 C CA . ILE A 1 564 ? -30.60100 12.74600 -57.87100 1.000 32.16175 564 ILE C CA 1
ATOM 3584 C C . ILE A 1 564 ? -30.66100 12.86100 -56.35300 1.000 36.00432 564 ILE C C 1
ATOM 3585 O O . ILE A 1 564 ? -30.43700 11.87800 -55.63800 1.000 39.00731 564 ILE C O 1
ATOM 3590 N N . SER A 1 565 ? -30.98000 14.05000 -55.84700 1.000 36.64124 565 SER C N 1
ATOM 3591 C CA . SER A 1 565 ? -30.96700 14.30400 -54.41500 1.000 41.22073 565 SER C CA 1
ATOM 3592 C C . SER A 1 565 ? -32.38400 14.26900 -53.84700 1.000 45.34754 565 SER C C 1
ATOM 3593 O O . SER A 1 565 ? -33.37300 14.12500 -54.57000 1.000 45.26595 565 SER C O 1
ATOM 3596 N N . GLY A 1 566 ? -32.47300 14.41200 -52.52800 1.000 48.45055 566 GLY C N 1
ATOM 3597 C CA . GLY A 1 566 ? -33.74200 14.32700 -51.82100 1.000 55.54613 566 GLY C CA 1
ATOM 3598 C C . GLY A 1 566 ? -34.37100 12.95200 -51.85200 1.000 60.08615 566 GLY C C 1
ATOM 3599 O O . GLY A 1 566 ? -35.59900 12.83600 -51.95800 1.000 60.28881 566 GLY C O 1
ATOM 3600 N N . ARG A 1 567 ? -33.55900 11.90300 -51.75700 1.000 59.44660 567 ARG C N 1
ATOM 3601 C CA . ARG A 1 567 ? -34.03900 10.52800 -51.81300 1.000 60.82571 567 ARG C CA 1
ATOM 3602 C C . ARG A 1 567 ? -33.30700 9.71000 -50.75800 1.000 63.21547 567 ARG C C 1
ATOM 3603 O O . ARG A 1 567 ? -32.43200 10.21300 -50.04900 1.000 60.76255 567 ARG C O 1
ATOM 3611 N N . SER A 1 568 ? -33.66900 8.43300 -50.65900 1.000 64.03399 568 SER C N 1
ATOM 3612 C CA . SER A 1 568 ? -32.89600 7.51400 -49.84200 1.000 62.54960 568 SER C CA 1
ATOM 3613 C C . SER A 1 568 ? -31.58300 7.20600 -50.55500 1.000 60.68359 568 SER C C 1
ATOM 3614 O O . SER A 1 568 ? -31.50900 7.17300 -51.78900 1.000 61.96796 568 SER C O 1
ATOM 3617 N N . ILE A 1 569 ? -30.53500 7.04800 -49.75200 1.000 50.26392 569 ILE C N 1
ATOM 3618 C CA . ILE A 1 569 ? -29.14400 6.84600 -50.16700 1.000 50.72713 569 ILE C CA 1
ATOM 3619 C C . ILE A 1 569 ? -29.17800 5.77100 -51.26800 1.000 46.56874 569 ILE C C 1
ATOM 3620 O O . ILE A 1 569 ? -29.83600 4.73100 -51.09900 1.000 44.70799 569 ILE C O 1
ATOM 3625 N N . PRO A 1 570 ? -28.56000 5.97700 -52.44000 1.000 45.22648 570 PRO C N 1
ATOM 3626 C CA . PRO A 1 570 ? -28.66100 4.96400 -53.51000 1.000 40.14955 570 PRO C CA 1
ATOM 3627 C C . PRO A 1 570 ? -28.08300 3.62100 -53.07100 1.000 34.75417 570 PRO C C 1
ATOM 3628 O O . PRO A 1 570 ? -27.16600 3.54700 -52.24500 1.000 35.52794 570 PRO C O 1
ATOM 3632 N N . ARG A 1 571 ? -28.63800 2.54700 -53.63400 1.000 29.90359 571 ARG C N 1
ATOM 3633 C CA . ARG A 1 571 ? -28.11700 1.20800 -53.42900 1.000 32.05911 571 ARG C CA 1
ATOM 3634 C C . ARG A 1 571 ? -27.97000 0.45400 -54.74900 1.000 32.07753 571 ARG C C 1
ATOM 3635 O O . ARG A 1 571 ? -28.65700 0.74500 -55.73200 1.000 32.49600 571 ARG C O 1
ATOM 3643 N N . ASN A 1 572 ? -27.05500 -0.52100 -54.76100 1.000 32.03542 572 ASN C N 1
ATOM 3644 C CA . ASN A 1 572 ? -26.84100 -1.39000 -55.91900 1.000 29.55354 572 ASN C CA 1
ATOM 3645 C C . ASN A 1 572 ? -27.70900 -2.63800 -55.77100 1.000 33.45401 572 ASN C C 1
ATOM 3646 O O . ASN A 1 572 ? -27.29200 -3.65400 -55.21000 1.000 34.28832 572 ASN C O 1
ATOM 3651 N N . PHE A 1 573 ? -28.92900 -2.56600 -56.30800 1.000 29.52986 573 PHE C N 1
ATOM 3652 C CA . PHE A 1 573 ? -29.90500 -3.65500 -56.23500 1.000 27.56383 573 PHE C CA 1
ATOM 3653 C C . PHE A 1 573 ? -29.66400 -4.57700 -57.42600 1.000 31.51694 573 PHE C C 1
ATOM 3654 O O . PHE A 1 573 ? -30.04500 -4.26200 -58.55600 1.000 33.17503 573 PHE C O 1
ATOM 3662 N N . GLU A 1 574 ? -29.02300 -5.71900 -57.16800 1.000 29.45090 574 GLU C N 1
ATOM 3663 C CA . GLU A 1 574 ? -28.55300 -6.58600 -58.24700 1.000 33.33294 574 GLU C CA 1
ATOM 3664 C C . GLU A 1 574 ? -29.68700 -7.12600 -59.12700 1.000 33.52507 574 GLU C C 1
ATOM 3665 O O . GLU A 1 574 ? -29.53600 -7.20800 -60.35300 1.000 32.78025 574 GLU C O 1
ATOM 3671 N N . TYR A 1 575 ? -30.82200 -7.50500 -58.53900 1.000 30.25889 575 TYR C N 1
ATOM 3672 C CA . TYR A 1 575 ? -31.80500 -8.32600 -59.24600 1.000 28.90347 575 TYR C CA 1
ATOM 3673 C C . TYR A 1 575 ? -33.14400 -7.61700 -59.43900 1.000 29.61934 575 TYR C C 1
ATOM 3674 O O . TYR A 1 575 ? -34.20500 -8.24300 -59.38100 1.000 31.24585 575 TYR C O 1
ATOM 3683 N N . LEU A 1 576 ? -33.12100 -6.31000 -59.68500 1.000 29.93254 576 LEU C N 1
ATOM 3684 C CA . LEU A 1 576 ? -34.36800 -5.59000 -59.91300 1.000 29.26140 576 LEU C CA 1
ATOM 3685 C C . LEU A 1 576 ? -34.95600 -5.92800 -61.27800 1.000 30.18257 576 LEU C C 1
ATOM 3686 O O . LEU A 1 576 ? -34.23300 -6.05500 -62.27200 1.000 29.70093 576 LEU C O 1
ATOM 3691 N N . ALA A 1 577 ? -36.28500 -6.07900 -61.31600 1.000 29.83252 577 ALA C N 1
ATOM 3692 C CA . ALA A 1 577 ? -36.98200 -6.24800 -62.58600 1.000 28.35077 577 ALA C CA 1
ATOM 3693 C C . ALA A 1 577 ? -36.80300 -5.02900 -63.48600 1.000 28.24286 577 ALA C C 1
ATOM 3694 O O . ALA A 1 577 ? -36.64600 -5.16600 -64.70400 1.000 28.34287 577 ALA C O 1
ATOM 3696 N N . GLU A 1 578 ? -36.81400 -3.82700 -62.90400 1.000 28.11127 578 GLU C N 1
ATOM 3697 C CA . GLU A 1 578 ? -36.77000 -2.57300 -63.65300 1.000 27.40065 578 GLU C CA 1
ATOM 3698 C C . GLU A 1 578 ? -35.57800 -1.75400 -63.17500 1.000 29.30615 578 GLU C C 1
ATOM 3699 O O . GLU A 1 578 ? -35.73500 -0.81800 -62.37900 1.000 27.76912 578 GLU C O 1
ATOM 3705 N N . PRO A 1 579 ? -34.36600 -2.08600 -63.63100 1.000 30.29837 579 PRO C N 1
ATOM 3706 C CA . PRO A 1 579 ? -33.18400 -1.28000 -63.25500 1.000 27.46645 579 PRO C CA 1
ATOM 3707 C C . PRO A 1 579 ? -33.35900 0.21000 -63.46500 1.000 28.75082 579 PRO C C 1
ATOM 3708 O O . PRO A 1 579 ? -32.90000 1.00200 -62.63700 1.000 28.19812 579 PRO C O 1
ATOM 3712 N N . MET A 1 580 ? -34.03200 0.61900 -64.54600 1.000 28.96137 580 MET C N 1
ATOM 3713 C CA . MET A 1 580 ? -34.11500 2.03000 -64.90900 1.000 26.52423 580 MET C CA 1
ATOM 3714 C C . MET A 1 580 ? -35.04800 2.82600 -64.01100 1.000 27.92703 580 MET C C 1
ATOM 3715 O O . MET A 1 580 ? -35.36000 3.98300 -64.31700 1.000 28.62185 580 MET C O 1
ATOM 3720 N N . SER A 1 581 ? -35.51100 2.22400 -62.91500 1.000 27.91387 581 SER C N 1
ATOM 3721 C CA . SER A 1 581 ? -36.18200 2.96500 -61.85700 1.000 26.94534 581 SER C CA 1
ATOM 3722 C C . SER A 1 581 ? -35.19200 3.57300 -60.88100 1.000 27.85860 581 SER C C 1
ATOM 3723 O O . SER A 1 581 ? -35.57800 4.42600 -60.07300 1.000 30.67210 581 SER C O 1
ATOM 3726 N N . GLN A 1 582 ? -33.93200 3.13800 -60.93200 1.000 27.89545 582 GLN C N 1
ATOM 3727 C CA . GLN A 1 582 ? -32.87800 3.67300 -60.08900 1.000 25.65308 582 GLN C CA 1
ATOM 3728 C C . GLN A 1 582 ? -32.13200 4.75300 -60.85000 1.000 26.09260 582 GLN C C 1
ATOM 3729 O O . GLN A 1 582 ? -31.57500 4.46300 -61.92200 1.000 24.50557 582 GLN C O 1
ATOM 3735 N N . PRO A 1 583 ? -32.11400 5.99500 -60.35700 1.000 26.45580 583 PRO C N 1
ATOM 3736 C CA . PRO A 1 583 ? -31.44100 7.07600 -61.10100 1.000 24.61611 583 PRO C CA 1
ATOM 3737 C C . PRO A 1 583 ? -30.01100 6.75800 -61.51400 1.000 24.04236 583 PRO C C 1
ATOM 3738 O O . PRO A 1 583 ? -29.62600 7.02400 -62.66100 1.000 25.63728 583 PRO C O 1
ATOM 3742 N N . LEU A 1 584 ? -29.20300 6.21700 -60.59800 1.000 23.16594 584 LEU C N 1
ATOM 3743 C CA . LEU A 1 584 ? -27.81700 5.89100 -60.92300 1.000 22.71325 584 LEU C CA 1
ATOM 3744 C C . LEU A 1 584 ? -27.72000 4.97400 -62.13600 1.000 23.50282 584 LEU C C 1
ATOM 3745 O O . LEU A 1 584 ? -26.79400 5.10400 -62.94600 1.000 24.06868 584 LEU C O 1
ATOM 3750 N N . ARG A 1 585 ? -28.66500 4.03900 -62.28100 1.000 22.95275 585 ARG C N 1
ATOM 3751 C CA . ARG A 1 585 ? -28.62200 3.15100 -63.43800 1.000 23.86339 585 ARG C CA 1
ATOM 3752 C C . ARG A 1 585 ? -28.96200 3.89700 -64.71900 1.000 24.24238 585 ARG C C 1
ATOM 3753 O O . ARG A 1 585 ? -28.44900 3.55400 -65.79100 1.000 25.53727 585 ARG C O 1
ATOM 3761 N N . VAL A 1 586 ? -29.81700 4.91600 -64.62600 1.000 21.35519 586 VAL C N 1
ATOM 3762 C CA . VAL A 1 586 ? -30.06600 5.78200 -65.77100 1.000 23.12646 586 VAL C CA 1
ATOM 3763 C C . VAL A 1 586 ? -28.80200 6.55600 -66.11600 1.000 21.13938 586 VAL C C 1
ATOM 3764 O O . VAL A 1 586 ? -28.38800 6.62300 -67.28000 1.000 21.93158 586 VAL C O 1
ATOM 3768 N N . LEU A 1 587 ? -28.16900 7.14400 -65.09900 1.000 20.61563 587 LEU C N 1
ATOM 3769 C CA . LEU A 1 587 ? -26.91200 7.85500 -65.29200 1.000 20.57615 587 LEU C CA 1
ATOM 3770 C C . LEU A 1 587 ? -25.85700 6.97200 -65.95000 1.000 20.71301 587 LEU C C 1
ATOM 3771 O O . LEU A 1 587 ? -25.16400 7.40600 -66.87600 1.000 21.28939 587 LEU C O 1
ATOM 3776 N N . GLN A 1 588 ? -25.72300 5.72400 -65.48700 1.000 23.03171 588 GLN C N 1
ATOM 3777 C CA . GLN A 1 588 ? -24.64300 4.86700 -65.97100 1.000 23.54230 588 GLN C CA 1
ATOM 3778 C C . GLN A 1 588 ? -24.80600 4.52200 -67.44500 1.000 21.49468 588 GLN C C 1
ATOM 3779 O O . GLN A 1 588 ? -23.81400 4.41800 -68.17600 1.000 23.13698 588 GLN C O 1
ATOM 3785 N N . HIS A 1 589 ? -26.04200 4.34600 -67.90500 1.000 21.91842 589 HIS C N 1
ATOM 3786 C CA . HIS A 1 589 ? -26.27500 3.85100 -69.25400 1.000 23.94498 589 HIS C CA 1
ATOM 3787 C C . HIS A 1 589 ? -26.57500 4.94200 -70.27100 1.000 23.88707 589 HIS C C 1
ATOM 3788 O O . HIS A 1 589 ? -26.43400 4.69500 -71.47400 1.000 25.86100 589 HIS C O 1
ATOM 3795 N N . TYR A 1 590 ? -26.99000 6.13000 -69.83600 1.000 24.07920 590 TYR C N 1
ATOM 3796 C CA . TYR A 1 590 ? -27.48500 7.13100 -70.76600 1.000 22.43427 590 TYR C CA 1
ATOM 3797 C C . TYR A 1 590 ? -26.92300 8.52800 -70.55000 1.000 23.09487 590 TYR C C 1
ATOM 3798 O O . TYR A 1 590 ? -27.24800 9.42600 -71.33400 1.000 25.34514 590 TYR C O 1
ATOM 3807 N N . ALA A 1 591 ? -26.10300 8.75000 -69.51500 1.000 23.21068 591 ALA C N 1
ATOM 3808 C CA . ALA A 1 591 ? -25.70900 10.10800 -69.15400 1.000 20.92619 591 ALA C CA 1
ATOM 3809 C C . ALA A 1 591 ? -24.21600 10.24800 -68.86800 1.000 22.44480 591 ALA C C 1
ATOM 3810 O O . ALA A 1 591 ? -23.81100 11.22800 -68.23500 1.000 23.20541 591 ALA C O 1
ATOM 3812 N N . CYS A 1 592 ? -23.38200 9.30600 -69.31300 1.000 21.06832 592 CYS C N 1
ATOM 3813 C CA . CYS A 1 592 ? -21.95800 9.37800 -69.00900 1.000 24.43451 592 CYS C CA 1
ATOM 3814 C C . CYS A 1 592 ? -21.14800 8.76400 -70.14200 1.000 25.01879 592 CYS C C 1
ATOM 3815 O O . CYS A 1 592 ? -21.68200 8.09600 -71.03000 1.000 27.00324 592 CYS C O 1
ATOM 3818 N N . VAL A 1 593 ? -19.83400 9.00500 -70.08900 1.000 21.51837 593 VAL C N 1
ATOM 3819 C CA . VAL A 1 593 ? -18.93800 8.63200 -71.18000 1.000 23.88971 593 VAL C CA 1
ATOM 3820 C C . VAL A 1 593 ? -18.64900 7.14100 -71.23200 1.000 25.70835 593 VAL C C 1
ATOM 3821 O O . VAL A 1 593 ? -18.17100 6.65700 -72.26400 1.000 25.39515 593 VAL C O 1
ATOM 3825 N N . SER A 1 594 ? -18.88200 6.41000 -70.14200 1.000 26.33737 594 SER C N 1
ATOM 3826 C CA . SER A 1 594 ? -18.63600 4.97100 -70.11000 1.000 25.00037 594 SER C CA 1
ATOM 3827 C C . SER A 1 594 ? -19.24100 4.28400 -71.32800 1.000 27.86387 594 SER C C 1
ATOM 3828 O O . SER A 1 594 ? -20.46000 4.29100 -71.52300 1.000 29.49827 594 SER C O 1
ATOM 3831 N N . GLY A 1 595 ? -18.37500 3.69400 -72.15300 1.000 25.76888 595 GLY C N 1
ATOM 3832 C CA . GLY A 1 595 ? -18.79000 3.09600 -73.40300 1.000 24.02130 595 GLY C CA 1
ATOM 3833 C C . GLY A 1 595 ? -18.87200 4.05100 -74.57400 1.000 27.43487 595 GLY C C 1
ATOM 3834 O O . GLY A 1 595 ? -19.19800 3.61400 -75.68600 1.000 26.67425 595 GLY C O 1
ATOM 3835 N N . LYS A 1 596 ? -18.58800 5.34000 -74.36500 1.000 27.34538 596 LYS C N 1
ATOM 3836 C CA . LYS A 1 596 ? -18.85500 6.37100 -75.36200 1.000 27.49014 596 LYS C CA 1
ATOM 3837 C C . LYS A 1 596 ? -17.62000 7.21500 -75.65700 1.000 28.22707 596 LYS C C 1
ATOM 3838 O O . LYS A 1 596 ? -17.74700 8.33100 -76.17200 1.000 23.81338 596 LYS C O 1
ATOM 3844 N N . ALA A 1 597 ? -16.43100 6.70900 -75.34100 1.000 30.22731 597 ALA C N 1
ATOM 3845 C CA . ALA A 1 597 ? -15.20000 7.46600 -75.52200 1.000 29.22192 597 ALA C CA 1
ATOM 3846 C C . ALA A 1 597 ? -14.04400 6.48600 -75.65000 1.000 29.75357 597 ALA C C 1
ATOM 3847 O O . ALA A 1 597 ? -14.12400 5.34100 -75.19900 1.000 31.74328 597 ALA C O 1
ATOM 3849 N N . ASN A 1 598 ? -12.96500 6.95000 -76.28300 1.000 30.39838 598 ASN C N 1
ATOM 3850 C CA . ASN A 1 598 ? -11.80100 6.11600 -76.55700 1.000 32.87763 598 ASN C CA 1
ATOM 3851 C C . ASN A 1 598 ? -10.71500 6.27800 -75.50300 1.000 31.88014 598 ASN C C 1
ATOM 3852 O O . ASN A 1 598 ? -9.53100 6.06300 -75.78800 1.000 34.38833 598 ASN C O 1
ATOM 3857 N N . PHE A 1 599 ? -11.09700 6.64300 -74.28400 1.000 30.11414 599 PHE C N 1
ATOM 3858 C CA . PHE A 1 599 ? -10.15100 6.97800 -73.23500 1.000 32.71445 599 PHE C CA 1
ATOM 3859 C C . PHE A 1 599 ? -10.70600 6.49900 -71.90300 1.000 33.95144 599 PHE C C 1
ATOM 3860 O O . PHE A 1 599 ? -11.90600 6.25200 -71.76000 1.000 35.25686 599 PHE C O 1
ATOM 3868 N N . SER A 1 600 ? -9.81400 6.37100 -70.92500 1.000 32.37230 600 SER C N 1
ATOM 3869 C CA . SER A 1 600 ? -10.18100 5.91300 -69.59400 1.000 33.78300 600 SER C CA 1
ATOM 3870 C C . SER A 1 600 ? -9.40300 6.72000 -68.56400 1.000 34.71206 600 SER C C 1
ATOM 3871 O O . SER A 1 600 ? -8.53800 7.53400 -68.90400 1.000 31.40377 600 SER C O 1
ATOM 3874 N N . SER A 1 601 ? -9.71800 6.48900 -67.29100 1.000 32.38283 601 SER C N 1
ATOM 3875 C CA . SER A 1 601 ? -9.12900 7.29400 -66.23300 1.000 30.34311 601 SER C CA 1
ATOM 3876 C C . SER A 1 601 ? -9.17500 6.53500 -64.91600 1.000 29.15876 601 SER C C 1
ATOM 3877 O O . SER A 1 601 ? -10.09400 5.75200 -64.66400 1.000 30.50892 601 SER C O 1
ATOM 3880 N N . ASP A 1 602 ? -8.16300 6.77800 -64.08600 1.000 29.98517 602 ASP C N 1
ATOM 3881 C CA . ASP A 1 602 ? -8.12800 6.29100 -62.71500 1.000 28.80609 602 ASP C CA 1
ATOM 3882 C C . ASP A 1 602 ? -8.64400 7.31500 -61.71600 1.000 29.13507 602 ASP C C 1
ATOM 3883 O O . ASP A 1 602 ? -8.77500 6.98700 -60.53200 1.000 31.52220 602 ASP C O 1
ATOM 3888 N N . ASN A 1 603 ? -8.95000 8.53400 -62.17100 1.000 25.90837 603 ASN C N 1
ATOM 3889 C CA . ASN A 1 603 ? -9.24400 9.63700 -61.25800 1.000 25.82152 603 ASN C CA 1
ATOM 3890 C C . ASN A 1 603 ? -10.47300 9.37300 -60.39900 1.000 25.92153 603 ASN C C 1
ATOM 3891 O O . ASN A 1 603 ? -10.58800 9.92500 -59.29800 1.000 27.74017 603 ASN C O 1
ATOM 3896 N N . ILE A 1 604 ? -11.40300 8.55600 -60.88000 1.000 26.70847 604 ILE C N 1
ATOM 3897 C CA . ILE A 1 604 ? -12.61000 8.21600 -60.12700 1.000 25.51095 604 ILE C CA 1
ATOM 3898 C C . ILE A 1 604 ? -12.87200 6.72700 -60.27800 1.000 25.25566 604 ILE C C 1
ATOM 3899 O O . ILE A 1 604 ? -12.38300 6.08900 -61.22000 1.000 25.62412 604 ILE C O 1
ATOM 3904 N N . PRO A 1 605 ? -13.62500 6.13800 -59.34800 1.000 26.54529 605 PRO C N 1
ATOM 3905 C CA . PRO A 1 605 ? -13.91000 4.70400 -59.45000 1.000 22.85011 605 PRO C CA 1
ATOM 3906 C C . PRO A 1 605 ? -14.67400 4.38000 -60.72400 1.000 25.65308 605 PRO C C 1
ATOM 3907 O O . PRO A 1 605 ? -15.33500 5.23000 -61.32500 1.000 26.30052 605 PRO C O 1
ATOM 3911 N N . LYS A 1 606 ? -14.57400 3.12000 -61.13800 1.000 26.16366 606 LYS C N 1
ATOM 3912 C CA . LYS A 1 606 ? -15.44800 2.60900 -62.18000 1.000 25.88995 606 LYS C CA 1
ATOM 3913 C C . LYS A 1 606 ? -16.87600 2.53000 -61.64100 1.000 28.11653 606 LYS C C 1
ATOM 3914 O O . LYS A 1 606 ? -17.14800 2.82600 -60.47300 1.000 30.12993 606 LYS C O 1
ATOM 3920 N N . TRP A 1 607 ? -17.80900 2.12400 -62.49300 1.000 24.67664 607 TRP C N 1
ATOM 3921 C CA . TRP A 1 607 ? -19.16900 1.93200 -62.01600 1.000 26.47949 607 TRP C CA 1
ATOM 3922 C C . TRP A 1 607 ? -19.22000 0.72200 -61.09500 1.000 28.04547 607 TRP C C 1
ATOM 3923 O O . TRP A 1 607 ? -18.67600 -0.34000 -61.41600 1.000 27.22695 607 TRP C O 1
ATOM 3934 N N . CYS A 1 608 ? -19.86100 0.89700 -59.93700 1.000 26.35316 608 CYS C N 1
ATOM 3935 C CA . CYS A 1 608 ? -20.09300 -0.19400 -58.99400 1.000 27.37960 608 CYS C CA 1
ATOM 3936 C C . CYS A 1 608 ? -18.78100 -0.84800 -58.57000 1.000 29.36668 608 CYS C C 1
ATOM 3937 O O . CYS A 1 608 ? -18.67400 -2.07300 -58.47900 1.000 31.21164 608 CYS C O 1
ATOM 3940 N N . GLU A 1 609 ? -17.77300 -0.01900 -58.31300 1.000 28.30866 609 GLU C N 1
ATOM 3941 C CA . GLU A 1 609 ? -16.46900 -0.50800 -57.89100 1.000 27.08483 609 GLU C CA 1
ATOM 3942 C C . GLU A 1 609 ? -16.49700 -0.81200 -56.40000 1.000 32.22492 609 GLU C C 1
ATOM 3943 O O . GLU A 1 609 ? -17.01300 -0.02100 -55.60600 1.000 32.13543 609 GLU C O 1
ATOM 3949 N N . LEU A 1 610 ? -15.94500 -1.96200 -56.02600 1.000 33.13029 610 LEU C N 1
ATOM 3950 C CA . LEU A 1 610 ? -15.96000 -2.40700 -54.64000 1.000 31.20374 610 LEU C CA 1
ATOM 3951 C C . LEU A 1 610 ? -14.69000 -1.95200 -53.93400 1.000 35.21212 610 LEU C C 1
ATOM 3952 O O . LEU A 1 610 ? -14.55300 -0.78100 -53.58500 1.000 41.30758 610 LEU C O 1
ATOM 3957 N N . SER B 1 112 ? 1.81400 -16.14800 -33.70100 1.000 44.07897 112 SER A N 1
ATOM 3958 C CA . SER B 1 112 ? 1.09100 -14.92700 -33.36300 1.000 48.18999 112 SER A CA 1
ATOM 3959 C C . SER B 1 112 ? 0.18200 -14.50300 -34.52100 1.000 44.94223 112 SER A C 1
ATOM 3960 O O . SER B 1 112 ? 0.64800 -14.35600 -35.64900 1.000 42.82356 112 SER A O 1
ATOM 3963 N N . PRO B 1 113 ? -1.11100 -14.32700 -34.22800 1.000 44.21583 113 PRO A N 1
ATOM 3964 C CA . PRO B 1 113 ? -2.07100 -13.96200 -35.28900 1.000 42.50510 113 PRO A CA 1
ATOM 3965 C C . PRO B 1 113 ? -1.64100 -12.81100 -36.19000 1.000 39.99690 113 PRO A C 1
ATOM 3966 O O . PRO B 1 113 ? -1.77200 -12.91400 -37.41700 1.000 40.67856 113 PRO A O 1
ATOM 3970 N N . VAL B 1 114 ? -1.14300 -11.71200 -35.62200 1.000 38.60463 114 VAL A N 1
ATOM 3971 C CA . VAL B 1 114 ? -0.69400 -10.59900 -36.45700 1.000 41.32074 114 VAL A CA 1
ATOM 3972 C C . VAL B 1 114 ? 0.45800 -11.03800 -37.35300 1.000 37.90718 114 VAL A C 1
ATOM 3973 O O . VAL B 1 114 ? 0.53400 -10.65300 -38.52700 1.000 36.34120 114 VAL A O 1
ATOM 3977 N N . ASN B 1 115 ? 1.36500 -11.85900 -36.81800 1.000 38.07825 115 ASN A N 1
ATOM 3978 C CA . ASN B 1 115 ? 2.48800 -12.34900 -37.60900 1.000 37.70978 115 ASN A CA 1
ATOM 3979 C C . ASN B 1 115 ? 2.01100 -13.16200 -38.80900 1.000 35.09368 115 ASN A C 1
ATOM 3980 O O . ASN B 1 115 ? 2.49500 -12.97400 -39.93100 1.000 33.72510 115 ASN A O 1
ATOM 3985 N N . LYS B 1 116 ? 1.05900 -14.07500 -38.59200 1.000 35.47531 116 LYS A N 1
ATOM 3986 C CA . LYS B 1 116 ? 0.57200 -14.90300 -39.69200 1.000 34.14883 116 LYS A CA 1
ATOM 3987 C C . LYS B 1 116 ? -0.08900 -14.05700 -40.77400 1.000 32.35651 116 LYS A C 1
ATOM 3988 O O . LYS B 1 116 ? 0.10400 -14.31000 -41.96900 1.000 32.91710 116 LYS A O 1
ATOM 3994 N N . THR B 1 117 ? -0.88000 -13.05600 -40.37800 1.000 33.56455 117 THR A N 1
ATOM 3995 C CA . THR B 1 117 ? -1.48400 -12.15600 -41.35900 1.000 33.63824 117 THR A CA 1
ATOM 3996 C C . THR B 1 117 ? -0.41200 -11.41800 -42.15000 1.000 32.58022 117 THR A C 1
ATOM 3997 O O . THR B 1 117 ? -0.48100 -11.33000 -43.38200 1.000 32.90921 117 THR A O 1
ATOM 4001 N N . LEU B 1 118 ? 0.59300 -10.87500 -41.45200 1.000 32.19333 118 LEU A N 1
ATOM 4002 C CA . LEU B 1 118 ? 1.67300 -10.16800 -42.13900 1.000 30.37733 118 LEU A CA 1
ATOM 4003 C C . LEU B 1 118 ? 2.41700 -11.09600 -43.08300 1.000 29.84305 118 LEU A C 1
ATOM 4004 O O . LEU B 1 118 ? 2.79500 -10.69200 -44.18700 1.000 32.23544 118 LEU A O 1
ATOM 4009 N N . ASN B 1 119 ? 2.64200 -12.34400 -42.66400 1.000 29.66935 119 ASN A N 1
ATOM 4010 C CA . ASN B 1 119 ? 3.31300 -13.30300 -43.53300 1.000 29.61145 119 ASN A CA 1
ATOM 4011 C C . ASN B 1 119 ? 2.48000 -13.58300 -44.77700 1.000 31.39061 119 ASN A C 1
ATOM 4012 O O . ASN B 1 119 ? 3.00400 -13.60300 -45.89800 1.000 31.66695 119 ASN A O 1
ATOM 4017 N N . ARG B 1 120 ? 1.17300 -13.79300 -44.59700 1.000 31.11426 120 ARG A N 1
ATOM 4018 C CA . ARG B 1 120 ? 0.31100 -14.09100 -45.73200 1.000 30.76685 120 ARG A CA 1
ATOM 4019 C C . ARG B 1 120 ? 0.18100 -12.88500 -46.65000 1.000 31.72222 120 ARG A C 1
ATOM 4020 O O . ARG B 1 120 ? 0.15100 -13.03200 -47.87800 1.000 33.94618 120 ARG A O 1
ATOM 4028 N N . LEU B 1 121 ? 0.10900 -11.68300 -46.07600 1.000 32.00910 121 LEU A N 1
ATOM 4029 C CA . LEU B 1 121 ? 0.08300 -10.47500 -46.89200 1.000 29.70356 121 LEU A CA 1
ATOM 4030 C C . LEU B 1 121 ? 1.40600 -10.28800 -47.61800 1.000 31.17479 121 LEU A C 1
ATOM 4031 O O . LEU B 1 121 ? 1.43200 -9.97300 -48.81300 1.000 34.72522 121 LEU A O 1
ATOM 4036 N N . THR B 1 122 ? 2.51900 -10.45100 -46.89600 1.000 30.05360 122 THR A N 1
ATOM 4037 C CA . THR B 1 122 ? 3.83700 -10.44700 -47.52500 1.000 30.39049 122 THR A CA 1
ATOM 4038 C C . THR B 1 122 ? 3.87900 -11.40600 -48.70700 1.000 31.25638 122 THR A C 1
ATOM 4039 O O . THR B 1 122 ? 4.33800 -11.04900 -49.79800 1.000 30.39838 122 THR A O 1
ATOM 4043 N N . ASN B 1 123 ? 3.40300 -12.63600 -48.49800 1.000 30.31679 123 ASN A N 1
ATOM 4044 C CA . ASN B 1 123 ? 3.49400 -13.65700 -49.53600 1.000 32.61707 123 ASN A CA 1
ATOM 4045 C C . ASN B 1 123 ? 2.65200 -13.29900 -50.75700 1.000 33.21188 123 ASN A C 1
ATOM 4046 O O . ASN B 1 123 ? 3.08700 -13.50900 -51.89600 1.000 35.52005 123 ASN A O 1
ATOM 4051 N N . ASP B 1 124 ? 1.44700 -12.76200 -50.54400 1.000 32.24860 124 ASP A N 1
ATOM 4052 C CA . ASP B 1 124 ? 0.63400 -12.29900 -51.66500 1.000 32.90921 124 ASP A CA 1
ATOM 4053 C C . ASP B 1 124 ? 1.36200 -11.22200 -52.45800 1.000 34.55677 124 ASP A C 1
ATOM 4054 O O . ASP B 1 124 ? 1.41000 -11.26400 -53.69300 1.000 34.06987 124 ASP A O 1
ATOM 4059 N N . LEU B 1 125 ? 1.94300 -10.24900 -51.75500 1.000 33.04080 125 LEU A N 1
ATOM 4060 C CA . LEU B 1 125 ? 2.64600 -9.15900 -52.42100 1.000 33.50402 125 LEU A CA 1
ATOM 4061 C C . LEU B 1 125 ? 3.86500 -9.67700 -53.17100 1.000 34.05145 125 LEU A C 1
ATOM 4062 O O . LEU B 1 125 ? 4.16200 -9.21900 -54.28100 1.000 34.22252 125 LEU A O 1
ATOM 4067 N N . LEU B 1 126 ? 4.58600 -10.62700 -52.57100 1.000 31.89330 126 LEU A N 1
ATOM 4068 C CA . LEU B 1 126 ? 5.75900 -11.20900 -53.21800 1.000 32.67760 126 LEU A CA 1
ATOM 4069 C C . LEU B 1 126 ? 5.39000 -11.85900 -54.54700 1.000 35.56216 126 LEU A C 1
ATOM 4070 O O . LEU B 1 126 ? 6.05700 -11.63900 -55.56500 1.000 34.49887 126 LEU A O 1
ATOM 4075 N N . LYS B 1 127 ? 4.32800 -12.67100 -54.55200 1.000 35.51742 127 LYS A N 1
ATOM 4076 C CA . LYS B 1 127 ? 3.90300 -13.32800 -55.78300 1.000 33.77510 127 LYS A CA 1
ATOM 4077 C C . LYS B 1 127 ? 3.55100 -12.32000 -56.87000 1.000 38.58621 127 LYS A C 1
ATOM 4078 O O . LYS B 1 127 ? 3.64000 -12.63600 -58.06200 1.000 44.39743 127 LYS A O 1
ATOM 4084 N N . GLU B 1 128 ? 3.16000 -11.10600 -56.48200 1.000 35.50689 128 GLU A N 1
ATOM 4085 C CA . GLU B 1 128 ? 2.71600 -10.09600 -57.43500 1.000 38.24406 128 GLU A CA 1
ATOM 4086 C C . GLU B 1 128 ? 3.85300 -9.27600 -58.03200 1.000 37.17814 128 GLU A C 1
ATOM 4087 O O . GLU B 1 128 ? 3.70500 -8.75700 -59.14500 1.000 38.39408 128 GLU A O 1
ATOM 4093 N N . VAL B 1 129 ? 4.97700 -9.13900 -57.33100 1.000 37.06760 129 VAL A N 1
ATOM 4094 C CA . VAL B 1 129 ? 6.05800 -8.26600 -57.78100 1.000 33.98829 129 VAL A CA 1
ATOM 4095 C C . VAL B 1 129 ? 7.29200 -9.03200 -58.21200 1.000 31.88540 129 VAL A C 1
ATOM 4096 O O . VAL B 1 129 ? 8.20600 -8.42500 -58.80000 1.000 29.84832 129 VAL A O 1
ATOM 4100 N N . VAL B 1 130 ? 7.35200 -10.32900 -57.95700 1.000 31.53010 130 VAL A N 1
ATOM 4101 C CA . VAL B 1 130 ? 8.52300 -11.12400 -58.29300 1.000 33.05923 130 VAL A CA 1
ATOM 4102 C C . VAL B 1 130 ? 8.32900 -11.73900 -59.65800 1.000 36.06748 130 VAL A C 1
ATOM 4103 O O . VAL B 1 130 ? 7.22900 -12.18200 -60.02300 1.000 36.46490 130 VAL A O 1
ATOM 4107 N N . GLU B 1 131 ? 9.41400 -11.79900 -60.43200 1.000 33.90933 131 GLU A N 1
ATOM 4108 C CA . GLU B 1 131 ? 9.39500 -12.48200 -61.74200 1.000 36.86758 131 GLU A CA 1
ATOM 4109 C C . GLU B 1 131 ? 8.73300 -13.84600 -61.59800 1.000 43.68945 131 GLU A C 1
ATOM 4110 O O . GLU B 1 131 ? 9.06700 -14.59200 -60.67100 1.000 39.83372 131 GLU A O 1
ATOM 4116 N N . ARG B 1 132 ? 7.87500 -14.17400 -62.54500 1.000 59.04392 132 ARG A N 1
ATOM 4117 C CA . ARG B 1 132 ? 7.10700 -15.42400 -62.45600 1.000 60.60463 132 ARG A CA 1
ATOM 4118 C C . ARG B 1 132 ? 8.04000 -16.62800 -62.44700 1.000 60.66517 132 ARG A C 1
ATOM 4119 O O . ARG B 1 132 ? 8.95200 -16.69500 -63.27000 1.000 58.22277 132 ARG A O 1
ATOM 4127 N N . GLY B 1 133 ? 7.80900 -17.52600 -61.50900 1.000 48.24263 133 GLY A N 1
ATOM 4128 C CA . GLY B 1 133 ? 8.65900 -18.67100 -61.27600 1.000 42.38140 133 GLY A CA 1
ATOM 4129 C C . GLY B 1 133 ? 9.92100 -18.47500 -60.42700 1.000 38.73886 133 GLY A C 1
ATOM 4130 O O . GLY B 1 133 ? 10.70000 -19.43600 -60.27600 1.000 32.57759 133 GLY A O 1
ATOM 4131 N N . LYS B 1 134 ? 10.18700 -17.26700 -59.93000 1.000 39.54685 134 LYS A N 1
ATOM 4132 C CA . LYS B 1 134 ? 11.40900 -16.92700 -59.21100 1.000 34.14357 134 LYS A CA 1
ATOM 4133 C C . LYS B 1 134 ? 11.16300 -16.60800 -57.74000 1.000 31.17479 134 LYS A C 1
ATOM 4134 O O . LYS B 1 134 ? 12.05900 -16.07500 -57.07900 1.000 31.71170 134 LYS A O 1
ATOM 4140 N N . THR B 1 135 ? 9.96700 -16.89700 -57.21500 1.000 32.70392 135 THR A N 1
ATOM 4141 C CA . THR B 1 135 ? 9.64000 -16.48100 -55.85100 1.000 31.06425 135 THR A CA 1
ATOM 4142 C C . THR B 1 135 ? 10.52600 -17.18100 -54.82700 1.000 28.79293 135 THR A C 1
ATOM 4143 O O . THR B 1 135 ? 10.93200 -16.57100 -53.83200 1.000 30.24047 135 THR A O 1
ATOM 4147 N N . GLN B 1 136 ? 10.83700 -18.46000 -55.04500 1.000 29.46932 136 GLN A N 1
ATOM 4148 C CA . GLN B 1 136 ? 11.69600 -19.16300 -54.09900 1.000 29.61145 136 GLN A CA 1
ATOM 4149 C C . GLN B 1 136 ? 13.16300 -18.76900 -54.23100 1.000 30.22468 136 GLN A C 1
ATOM 4150 O O . GLN B 1 136 ? 14.00400 -19.35800 -53.54400 1.000 32.65392 136 GLN A O 1
ATOM 4156 N N . LYS B 1 137 ? 13.49600 -17.81100 -55.09400 1.000 29.15086 137 LYS A N 1
ATOM 4157 C CA . LYS B 1 137 ? 14.81300 -17.19100 -55.11300 1.000 31.25901 137 LYS A CA 1
ATOM 4158 C C . LYS B 1 137 ? 14.81800 -15.81900 -54.45100 1.000 33.48823 137 LYS A C 1
ATOM 4159 O O . LYS B 1 137 ? 15.84400 -15.13400 -54.47400 1.000 32.56443 137 LYS A O 1
ATOM 4165 N N . ALA B 1 138 ? 13.71000 -15.41700 -53.83100 1.000 30.62999 138 ALA A N 1
ATOM 4166 C CA . ALA B 1 138 ? 13.49900 -14.04400 -53.38800 1.000 31.11426 138 ALA A CA 1
ATOM 4167 C C . ALA B 1 138 ? 13.28200 -13.96600 -51.88200 1.000 28.81398 138 ALA A C 1
ATOM 4168 O O . ALA B 1 138 ? 12.44100 -13.20700 -51.39500 1.000 27.03219 138 ALA A O 1
ATOM 4170 N N . GLN B 1 139 ? 14.04100 -14.76400 -51.12700 1.000 28.41130 139 GLN A N 1
ATOM 4171 C CA . GLN B 1 139 ? 13.95100 -14.72700 -49.67000 1.000 28.46131 139 GLN A CA 1
ATOM 4172 C C . GLN B 1 139 ? 14.26700 -13.34400 -49.11700 1.000 28.95874 139 GLN A C 1
ATOM 4173 O O . GLN B 1 139 ? 13.72100 -12.95300 -48.07800 1.000 29.37194 139 GLN A O 1
ATOM 4179 N N . LYS B 1 140 ? 15.13600 -12.59000 -49.79400 1.000 28.51131 140 LYS A N 1
ATOM 4180 C CA . LYS B 1 140 ? 15.47800 -11.25000 -49.33000 1.000 28.39551 140 LYS A CA 1
ATOM 4181 C C . LYS B 1 140 ? 14.32400 -10.28000 -49.54300 1.000 26.98745 140 LYS A C 1
ATOM 4182 O O . LYS B 1 140 ? 13.98100 -9.50100 -48.64500 1.000 27.14536 140 LYS A O 1
ATOM 4188 N N . LEU B 1 141 ? 13.71400 -10.31000 -50.73200 1.000 27.17168 141 LEU A N 1
ATOM 4189 C CA . LEU B 1 141 ? 12.53300 -9.48900 -50.97300 1.000 27.91387 141 LEU A CA 1
ATOM 4190 C C . LEU B 1 141 ? 11.42800 -9.82900 -49.98200 1.000 26.37421 141 LEU A C 1
ATOM 4191 O O . LEU B 1 141 ? 10.68600 -8.94500 -49.53500 1.000 25.35567 141 LEU A O 1
ATOM 4196 N N . ARG B 1 142 ? 11.30200 -11.11300 -49.63400 1.000 26.00312 142 ARG A N 1
ATOM 4197 C CA . ARG B 1 142 ? 10.34400 -11.52900 -48.61500 1.000 26.41369 142 ARG A CA 1
ATOM 4198 C C . ARG B 1 142 ? 10.62300 -10.83400 -47.28900 1.000 27.82965 142 ARG A C 1
ATOM 4199 O O . ARG B 1 142 ? 9.70300 -10.34000 -46.62500 1.000 26.72952 142 ARG A O 1
ATOM 4207 N N . ALA B 1 143 ? 11.89700 -10.78700 -46.88700 1.000 28.44815 143 ALA A N 1
ATOM 4208 C CA . ALA B 1 143 ? 12.25700 -10.12900 -45.63600 1.000 25.99522 143 ALA A CA 1
ATOM 4209 C C . ALA B 1 143 ? 12.01600 -8.62700 -45.71000 1.000 26.69267 143 ALA A C 1
ATOM 4210 O O . ALA B 1 143 ? 11.57500 -8.01400 -44.73000 1.000 26.83216 143 ALA A O 1
ATOM 4212 N N . TYR B 1 144 ? 12.28000 -8.02000 -46.86800 1.000 25.87942 144 TYR A N 1
ATOM 4213 C CA . TYR B 1 144 ? 12.11200 -6.57600 -46.99600 1.000 24.69243 144 TYR A CA 1
ATOM 4214 C C . TYR B 1 144 ? 10.64000 -6.18700 -46.98100 1.000 28.11390 144 TYR A C 1
ATOM 4215 O O . TYR B 1 144 ? 10.26600 -5.18800 -46.35700 1.000 29.79568 144 TYR A O 1
ATOM 4224 N N . ILE B 1 145 ? 9.79100 -6.96100 -47.66200 1.000 25.12933 145 ILE A N 1
ATOM 4225 C CA . ILE B 1 145 ? 8.36700 -6.64300 -47.69100 1.000 25.36883 145 ILE A CA 1
ATOM 4226 C C . ILE B 1 145 ? 7.76600 -6.77300 -46.29900 1.000 29.60618 145 ILE A C 1
ATOM 4227 O O . ILE B 1 145 ? 7.03100 -5.89100 -45.84000 1.000 32.64076 145 ILE A O 1
ATOM 4232 N N . PHE B 1 146 ? 8.07400 -7.87200 -45.60600 1.000 26.08734 146 PHE A N 1
ATOM 4233 C CA . PHE B 1 146 ? 7.55700 -8.05700 -44.25500 1.000 28.10074 146 PHE A CA 1
ATOM 4234 C C . PHE B 1 146 ? 7.95200 -6.89500 -43.35600 1.000 30.99845 146 PHE A C 1
ATOM 4235 O O . PHE B 1 146 ? 7.10700 -6.31700 -42.66100 1.000 30.11151 146 PHE A O 1
ATOM 4243 N N . ASP B 1 147 ? 9.24100 -6.54800 -43.34800 1.000 30.21415 147 ASP A N 1
ATOM 4244 C CA . ASP B 1 147 ? 9.70400 -5.46400 -42.49000 1.000 31.45904 147 ASP A CA 1
ATOM 4245 C C . ASP B 1 147 ? 9.02600 -4.14900 -42.84700 1.000 30.70895 147 ASP A C 1
ATOM 4246 O O . ASP B 1 147 ? 8.62100 -3.39100 -41.95700 1.000 30.66947 147 ASP A O 1
ATOM 4251 N N . GLN B 1 148 ? 8.87400 -3.86900 -44.14300 1.000 29.05875 148 GLN A N 1
ATOM 4252 C CA . GLN B 1 148 ? 8.27600 -2.60300 -44.55400 1.000 29.99307 148 GLN A CA 1
ATOM 4253 C C . GLN B 1 148 ? 6.80000 -2.54600 -44.18900 1.000 32.15386 148 GLN A C 1
ATOM 4254 O O . GLN B 1 148 ? 6.31600 -1.51200 -43.71500 1.000 31.78276 148 GLN A O 1
ATOM 4260 N N . LEU B 1 149 ? 6.06900 -3.64600 -44.40100 1.000 32.43284 149 LEU A N 1
ATOM 4261 C CA . LEU B 1 149 ? 4.65600 -3.67200 -44.03800 1.000 28.16390 149 LEU A CA 1
ATOM 4262 C C . LEU B 1 149 ? 4.46400 -3.33000 -42.56700 1.000 30.81948 149 LEU A C 1
ATOM 4263 O O . LEU B 1 149 ? 3.54800 -2.57900 -42.21200 1.000 32.95132 149 LEU A O 1
ATOM 4268 N N . ALA B 1 150 ? 5.32500 -3.86400 -41.69600 1.000 30.57998 150 ALA A N 1
ATOM 4269 C CA . ALA B 1 150 ? 5.16400 -3.63400 -40.26500 1.000 28.64291 150 ALA A CA 1
ATOM 4270 C C . ALA B 1 150 ? 5.45500 -2.18500 -39.89000 1.000 31.61432 150 ALA A C 1
ATOM 4271 O O . ALA B 1 150 ? 4.64300 -1.53700 -39.22000 1.000 32.44336 150 ALA A O 1
ATOM 4273 N N . ARG B 1 151 ? 6.60200 -1.65000 -40.32000 1.000 31.23269 151 ARG A N 1
ATOM 4274 C CA . ARG B 1 151 ? 6.93800 -0.28300 -39.92800 1.000 31.90646 151 ARG A CA 1
ATOM 4275 C C . ARG B 1 151 ? 6.01100 0.72400 -40.59800 1.000 32.36967 151 ARG A C 1
ATOM 4276 O O . ARG B 1 151 ? 5.57600 1.68900 -39.95800 1.000 33.50928 151 ARG A O 1
ATOM 4284 N N . ARG B 1 152 ? 5.70400 0.52700 -41.88400 1.000 30.37996 152 ARG A N 1
ATOM 4285 C CA . ARG B 1 152 ? 4.82000 1.46800 -42.56500 1.000 32.47758 152 ARG A CA 1
ATOM 4286 C C . ARG B 1 152 ? 3.41900 1.44700 -41.96800 1.000 34.47782 152 ARG A C 1
ATOM 4287 O O . ARG B 1 152 ? 2.73800 2.47800 -41.95700 1.000 34.94103 152 ARG A O 1
ATOM 4295 N N . LEU B 1 153 ? 2.97100 0.29200 -41.46900 1.000 33.42769 153 LEU A N 1
ATOM 4296 C CA . LEU B 1 153 ? 1.68300 0.24100 -40.78700 1.000 33.19872 153 LEU A CA 1
ATOM 4297 C C . LEU B 1 153 ? 1.71700 1.06100 -39.50500 1.000 35.34634 153 LEU A C 1
ATOM 4298 O O . LEU B 1 153 ? 0.86200 1.92800 -39.28800 1.000 37.91770 153 LEU A O 1
ATOM 4303 N N . GLU B 1 154 ? 2.68700 0.77700 -38.62900 1.000 35.27265 154 GLU A N 1
ATOM 4304 C CA . GLU B 1 154 ? 2.82500 1.54000 -37.39300 1.000 38.01245 154 GLU A CA 1
ATOM 4305 C C . GLU B 1 154 ? 2.94200 3.03100 -37.68400 1.000 37.54398 154 GLU A C 1
ATOM 4306 O O . GLU B 1 154 ? 2.37600 3.86100 -36.96300 1.000 38.72043 154 GLU A O 1
ATOM 4312 N N . ALA B 1 155 ? 3.65800 3.38600 -38.75500 1.000 36.78336 155 ALA A N 1
ATOM 4313 C CA . ALA B 1 155 ? 3.82500 4.78200 -39.13500 1.000 36.65703 155 ALA A CA 1
ATOM 4314 C C . ALA B 1 155 ? 2.53200 5.42000 -39.62600 1.000 39.96005 155 ALA A C 1
ATOM 4315 O O . ALA B 1 155 ? 2.47700 6.64900 -39.74800 1.000 39.80214 155 ALA A O 1
ATOM 4317 N N . SER B 1 156 ? 1.49800 4.62700 -39.90400 1.000 37.94139 156 SER A N 1
ATOM 4318 C CA . SER B 1 156 ? 0.23300 5.14400 -40.40300 1.000 34.44097 156 SER A CA 1
ATOM 4319 C C . SER B 1 156 ? -0.86700 5.16400 -39.35100 1.000 41.40496 156 SER A C 1
ATOM 4320 O O . SER B 1 156 ? -1.94400 5.70800 -39.61900 1.000 46.00025 156 SER A O 1
ATOM 4323 N N . LEU B 1 157 ? -0.63300 4.59400 -38.17200 1.000 42.04451 157 LEU A N 1
ATOM 4324 C CA . LEU B 1 157 ? -1.66800 4.49200 -37.15300 1.000 43.31046 157 LEU A CA 1
ATOM 4325 C C . LEU B 1 157 ? -1.62300 5.68600 -36.20900 1.000 44.64746 157 LEU A C 1
ATOM 4326 O O . LEU B 1 157 ? -0.54400 6.17400 -35.85700 1.000 43.37099 157 LEU A O 1
ATOM 4331 N N . SER B 1 158 ? -2.80800 6.16100 -35.81400 1.000 47.26093 158 SER A N 1
ATOM 4332 C CA . SER B 1 158 ? -2.94000 7.04100 -34.65700 1.000 47.33989 158 SER A CA 1
ATOM 4333 C C . SER B 1 158 ? -2.32700 6.34400 -33.44300 1.000 49.23222 158 SER A C 1
ATOM 4334 O O . SER B 1 158 ? -2.20800 5.11500 -33.43300 1.000 49.50594 158 SER A O 1
ATOM 4337 N N . GLN B 1 159 ? -1.94000 7.11500 -32.41900 1.000 48.72689 159 GLN A N 1
ATOM 4338 C CA . GLN B 1 159 ? -1.43700 6.52200 -31.17800 1.000 50.89031 159 GLN A CA 1
ATOM 4339 C C . GLN B 1 159 ? -2.47600 5.59200 -30.54100 1.000 53.89857 159 GLN A C 1
ATOM 4340 O O . GLN B 1 159 ? -2.14400 4.51200 -30.03100 1.000 50.55606 159 GLN A O 1
ATOM 4346 N N . GLU B 1 160 ? -3.76200 5.99800 -30.60000 1.000 67.76076 160 GLU A N 1
ATOM 4347 C CA . GLU B 1 160 ? -4.87200 5.28400 -29.97200 1.000 65.94475 160 GLU A CA 1
ATOM 4348 C C . GLU B 1 160 ? -4.92600 3.89400 -30.63400 1.000 67.84234 160 GLU A C 1
ATOM 4349 O O . GLU B 1 160 ? -5.16800 2.87100 -29.98300 1.000 66.32374 160 GLU A O 1
ATOM 4355 N N . GLN B 1 161 ? -4.72900 3.86600 -31.99100 1.000 54.01437 161 GLN A N 1
ATOM 4356 C CA . GLN B 1 161 ? -4.69400 2.63700 -32.79100 1.000 50.86136 161 GLN A CA 1
ATOM 4357 C C . GLN B 1 161 ? -3.46700 1.81300 -32.45800 1.000 48.40054 161 GLN A C 1
ATOM 4358 O O . GLN B 1 161 ? -3.53000 0.58300 -32.45900 1.000 42.68143 161 GLN A O 1
ATOM 4364 N N . ILE B 1 162 ? -2.32000 2.47700 -32.28600 1.000 46.97932 162 ILE A N 1
ATOM 4365 C CA . ILE B 1 162 ? -1.11600 1.77600 -31.85700 1.000 45.36070 162 ILE A CA 1
ATOM 4366 C C . ILE B 1 162 ? -1.36600 1.08700 -30.52100 1.000 45.32912 162 ILE A C 1
ATOM 4367 O O . ILE B 1 162 ? -0.99000 -0.07400 -30.31800 1.000 43.46047 162 ILE A O 1
ATOM 4372 N N . ASN B 1 163 ? -2.03300 1.79000 -29.59800 1.000 43.33941 163 ASN A N 1
ATOM 4373 C CA . ASN B 1 163 ? -2.32300 1.21500 -28.28800 1.000 40.49433 163 ASN A CA 1
ATOM 4374 C C . ASN B 1 163 ? -3.18500 -0.03200 -28.39800 1.000 41.90502 163 ASN A C 1
ATOM 4375 O O . ASN B 1 163 ? -3.02700 -0.96700 -27.60700 1.000 41.23916 163 ASN A O 1
ATOM 4380 N N . ASP B 1 164 ? -4.09100 -0.06800 -29.37600 1.000 42.04188 164 ASP A N 1
ATOM 4381 C CA . ASP B 1 164 ? -4.94000 -1.23600 -29.57200 1.000 37.59398 164 ASP A CA 1
ATOM 4382 C C . ASP B 1 164 ? -4.16600 -2.37800 -30.21600 1.000 38.17300 164 ASP A C 1
ATOM 4383 O O . ASP B 1 164 ? -4.34800 -3.54300 -29.84200 1.000 37.33079 164 ASP A O 1
ATOM 4388 N N . LEU B 1 165 ? -3.31200 -2.05800 -31.19200 1.000 38.66516 165 LEU A N 1
ATOM 4389 C CA . LEU B 1 165 ? -2.38000 -3.03600 -31.74500 1.000 36.62808 165 LEU A CA 1
ATOM 4390 C C . LEU B 1 165 ? -1.54000 -3.70600 -30.66200 1.000 34.71469 165 LEU A C 1
ATOM 4391 O O . LEU B 1 165 ? -1.45600 -4.93900 -30.60600 1.000 34.24884 165 LEU A O 1
ATOM 4396 N N . TYR B 1 166 ? -0.89700 -2.90800 -29.80000 1.000 35.44109 166 TYR A N 1
ATOM 4397 C CA . TYR B 1 166 ? -0.09500 -3.47900 -28.71900 1.000 35.65691 166 TYR A CA 1
ATOM 4398 C C . TYR B 1 166 ? -0.92400 -4.42300 -27.85800 1.000 35.29371 166 TYR A C 1
ATOM 4399 O O . TYR B 1 166 ? -0.46200 -5.50900 -27.48400 1.000 34.93050 166 TYR A O 1
ATOM 4408 N N . ASN B 1 167 ? -2.16300 -4.03000 -27.55600 1.000 35.32792 167 ASN A N 1
ATOM 4409 C CA . ASN B 1 167 ? -3.04400 -4.86400 -26.74800 1.000 36.23329 167 ASN A CA 1
ATOM 4410 C C . ASN B 1 167 ? -3.47700 -6.12400 -27.48400 1.000 36.21224 167 ASN A C 1
ATOM 4411 O O . ASN B 1 167 ? -3.60900 -7.18800 -26.86900 1.000 36.74388 167 ASN A O 1
ATOM 4416 N N . ARG B 1 168 ? -3.72000 -6.02600 -28.79100 1.000 35.66480 168 ARG A N 1
ATOM 4417 C CA . ARG B 1 168 ? -4.05500 -7.22000 -29.55800 1.000 35.64375 168 ARG A CA 1
ATOM 4418 C C . ARG B 1 168 ? -2.88800 -8.19800 -29.60700 1.000 35.20422 168 ARG A C 1
ATOM 4419 O O . ARG B 1 168 ? -3.08600 -9.41200 -29.48700 1.000 35.58848 168 ARG A O 1
ATOM 4427 N N . ILE B 1 169 ? -1.66500 -7.69600 -29.78500 1.000 34.45939 169 ILE A N 1
ATOM 4428 C CA . ILE B 1 169 ? -0.50300 -8.57900 -29.82400 1.000 34.09883 169 ILE A CA 1
ATOM 4429 C C . ILE B 1 169 ? -0.27100 -9.21200 -28.45800 1.000 34.78312 169 ILE A C 1
ATOM 4430 O O . ILE B 1 169 ? -0.06700 -10.42600 -28.34300 1.000 35.01999 169 ILE A O 1
ATOM 4435 N N . ARG B 1 170 ? -0.30400 -8.39800 -27.40200 1.000 35.17264 170 ARG A N 1
ATOM 4436 C CA . ARG B 1 170 ? -0.08000 -8.90500 -26.05400 1.000 35.89378 170 ARG A CA 1
ATOM 4437 C C . ARG B 1 170 ? -1.26800 -9.69500 -25.52100 1.000 36.82284 170 ARG A C 1
ATOM 4438 O O . ARG B 1 170 ? -1.09800 -10.48800 -24.58900 1.000 37.43080 170 ARG A O 1
ATOM 4446 N N . GLY B 1 171 ? -2.46000 -9.49800 -26.07900 1.000 37.00444 171 GLY A N 1
ATOM 4447 C CA . GLY B 1 171 ? -3.64300 -10.15800 -25.56600 1.000 37.96245 171 GLY A CA 1
ATOM 4448 C C . GLY B 1 171 ? -4.03800 -9.59900 -24.21700 1.000 38.79676 171 GLY A C 1
ATOM 4449 O O . GLY B 1 171 ? -4.32100 -10.34800 -23.27600 1.000 39.61528 171 GLY A O 1
ATOM 4450 N N . THR B 1 172 ? -4.06100 -8.27300 -24.11300 1.000 38.69411 172 THR A N 1
ATOM 4451 C CA . THR B 1 172 ? -4.31400 -7.58800 -22.85800 1.000 39.40999 172 THR A CA 1
ATOM 4452 C C . THR B 1 172 ? -5.46000 -6.59800 -23.03400 1.000 39.77845 172 THR A C 1
ATOM 4453 O O . THR B 1 172 ? -5.96800 -6.38900 -24.13900 1.000 39.37577 172 THR A O 1
ATOM 4457 N N . GLY B 1 173 ? -5.84700 -5.97400 -21.92800 1.000 40.59697 173 GLY A N 1
ATOM 4458 C CA . GLY B 1 173 ? -6.92100 -4.99000 -21.95100 1.000 44.00001 173 GLY A CA 1
ATOM 4459 C C . GLY B 1 173 ? -8.25100 -5.59500 -22.35600 1.000 41.68395 173 GLY A C 1
ATOM 4460 O O . GLY B 1 173 ? -8.77600 -6.49900 -21.69700 1.000 42.49194 173 GLY A O 1
ATOM 4461 N N . ASP B 1 174 ? -8.80300 -5.10500 -23.47500 1.000 42.12084 174 ASP A N 1
ATOM 4462 C CA . ASP B 1 174 ? -10.08100 -5.60300 -23.97000 1.000 44.43954 174 ASP A CA 1
ATOM 4463 C C . ASP B 1 174 ? -9.99300 -7.04500 -24.43800 1.000 42.31560 174 ASP A C 1
ATOM 4464 O O . ASP B 1 174 ? -11.02700 -7.71500 -24.54700 1.000 42.42351 174 ASP A O 1
ATOM 4469 N N . TYR B 1 175 ? -8.79200 -7.53100 -24.70800 1.000 40.85227 175 TYR A N 1
ATOM 4470 C CA . TYR B 1 175 ? -8.60100 -8.83100 -25.31900 1.000 40.58645 175 TYR A CA 1
ATOM 4471 C C . TYR B 1 175 ? -8.11700 -9.83600 -24.28600 1.000 41.01808 175 TYR A C 1
ATOM 4472 O O . TYR B 1 175 ? -7.56000 -9.48100 -23.24500 1.000 41.21810 175 TYR A O 1
ATOM 4481 N N . THR B 1 176 ? -8.32600 -11.11200 -24.60000 1.000 41.20494 176 THR A N 1
ATOM 4482 C CA . THR B 1 176 ? -8.04200 -12.20000 -23.68100 1.000 41.76027 176 THR A CA 1
ATOM 4483 C C . THR B 1 176 ? -7.04500 -13.20000 -24.23300 1.000 41.11546 176 THR A C 1
ATOM 4484 O O . THR B 1 176 ? -6.46400 -13.96600 -23.45500 1.000 41.41286 176 THR A O 1
ATOM 4488 N N . LYS B 1 177 ? -6.84100 -13.21700 -25.54600 1.000 40.31536 177 LYS A N 1
ATOM 4489 C CA . LYS B 1 177 ? -5.73600 -13.90800 -26.18300 1.000 39.56790 177 LYS A CA 1
ATOM 4490 C C . LYS B 1 177 ? -5.24800 -13.00400 -27.30200 1.000 40.57592 177 LYS A C 1
ATOM 4491 O O . LYS B 1 177 ? -5.95400 -12.08500 -27.72300 1.000 41.26547 177 LYS A O 1
ATOM 4497 N N . SER B 1 178 ? -4.02800 -13.25000 -27.76900 1.000 37.74926 178 SER A N 1
ATOM 4498 C CA . SER B 1 178 ? -3.48000 -12.41000 -28.82400 1.000 38.10720 178 SER A CA 1
ATOM 4499 C C . SER B 1 178 ? -4.32500 -12.54200 -30.08500 1.000 43.23676 178 SER A C 1
ATOM 4500 O O . SER B 1 178 ? -4.60500 -13.65100 -30.54700 1.000 48.17946 178 SER A O 1
ATOM 4503 N N . GLU B 1 179 ? -4.75300 -11.40500 -30.62300 1.000 40.32852 179 GLU A N 1
ATOM 4504 C CA . GLU B 1 179 ? -5.64800 -11.35300 -31.76700 1.000 39.41788 179 GLU A CA 1
ATOM 4505 C C . GLU B 1 179 ? -4.92300 -10.77700 -32.97500 1.000 40.43380 179 GLU A C 1
ATOM 4506 O O . GLU B 1 179 ? -3.81300 -10.25200 -32.87400 1.000 40.89438 179 GLU A O 1
ATOM 4512 N N . SER B 1 180 ? -5.57300 -10.88600 -34.13000 1.000 41.09440 180 SER A N 1
ATOM 4513 C CA . SER B 1 180 ? -5.07200 -10.27900 -35.35000 1.000 38.92835 180 SER A CA 1
ATOM 4514 C C . SER B 1 180 ? -5.55500 -8.83100 -35.41700 1.000 37.92297 180 SER A C 1
ATOM 4515 O O . SER B 1 180 ? -6.09200 -8.29000 -34.44800 1.000 38.93888 180 SER A O 1
ATOM 4518 N N . PHE B 1 181 ? -5.37000 -8.18600 -36.56600 1.000 38.48093 181 PHE A N 1
ATOM 4519 C CA . PHE B 1 181 ? -5.62000 -6.75700 -36.66400 1.000 39.90478 181 PHE A CA 1
ATOM 4520 C C . PHE B 1 181 ? -7.10300 -6.45100 -36.50900 1.000 37.79137 181 PHE A C 1
ATOM 4521 O O . PHE B 1 181 ? -7.97000 -7.24300 -36.88700 1.000 39.36525 181 PHE A O 1
ATOM 4529 N N . SER B 1 182 ? -7.38800 -5.28800 -35.93100 1.000 37.46239 182 SER A N 1
ATOM 4530 C CA . SER B 1 182 ? -8.73100 -4.73500 -35.97900 1.000 38.73096 182 SER A CA 1
ATOM 4531 C C . SER B 1 182 ? -9.11200 -4.43000 -37.42300 1.000 42.22085 182 SER A C 1
ATOM 4532 O O . SER B 1 182 ? -8.25200 -4.27700 -38.29600 1.000 46.59506 182 SER A O 1
ATOM 4535 N N . GLU B 1 183 ? -10.42400 -4.36200 -37.67700 1.000 43.22097 183 GLU A N 1
ATOM 4536 C CA . GLU B 1 183 ? -10.88100 -4.11000 -39.03900 1.000 43.02884 183 GLU A CA 1
ATOM 4537 C C . GLU B 1 183 ? -10.30500 -2.80400 -39.56600 1.000 43.75525 183 GLU A C 1
ATOM 4538 O O . GLU B 1 183 ? -9.80500 -2.74400 -40.69400 1.000 44.01317 183 GLU A O 1
ATOM 4544 N N . GLU B 1 184 ? -10.27400 -1.77200 -38.72500 1.000 42.68670 184 GLU A N 1
ATOM 4545 C CA . GLU B 1 184 ? -9.76500 -0.48600 -39.18000 1.000 43.72893 184 GLU A CA 1
ATOM 4546 C C . GLU B 1 184 ? -8.26300 -0.54400 -39.42600 1.000 43.57628 184 GLU A C 1
ATOM 4547 O O . GLU B 1 184 ? -7.75600 0.16400 -40.30300 1.000 48.25579 184 GLU A O 1
ATOM 4553 N N . GLN B 1 185 ? -7.54600 -1.40500 -38.69500 1.000 43.07885 185 GLN A N 1
ATOM 4554 C CA . GLN B 1 185 ? -6.12500 -1.61500 -38.96700 1.000 43.76314 185 GLN A CA 1
ATOM 4555 C C . GLN B 1 185 ? -5.90500 -2.39500 -40.25600 1.000 44.19477 185 GLN A C 1
ATOM 4556 O O . GLN B 1 185 ? -5.05200 -2.02800 -41.07300 1.000 43.03148 185 GLN A O 1
ATOM 4562 N N . LEU B 1 186 ? -6.66300 -3.47700 -40.45200 1.000 43.76314 186 LEU A N 1
ATOM 4563 C CA . LEU B 1 186 ? -6.45000 -4.33200 -41.61600 1.000 42.51826 186 LEU A CA 1
ATOM 4564 C C . LEU B 1 186 ? -6.69300 -3.57500 -42.91300 1.000 40.63119 186 LEU A C 1
ATOM 4565 O O . LEU B 1 186 ? -5.97500 -3.77300 -43.90000 1.000 40.09165 186 LEU A O 1
ATOM 4570 N N . LYS B 1 187 ? -7.70500 -2.70600 -42.93300 1.000 41.87607 187 LYS A N 1
ATOM 4571 C CA . LYS B 1 187 ? -7.97900 -1.92200 -44.13200 1.000 40.86279 187 LYS A CA 1
ATOM 4572 C C . LYS B 1 187 ? -6.86200 -0.92000 -44.40200 1.000 38.79939 187 LYS A C 1
ATOM 4573 O O . LYS B 1 187 ? -6.43900 -0.75500 -45.55200 1.000 38.17826 187 LYS A O 1
ATOM 4579 N N . ILE B 1 188 ? -6.37100 -0.24300 -43.35800 1.000 38.96520 188 ILE A N 1
ATOM 4580 C CA . ILE B 1 188 ? -5.23300 0.65800 -43.53300 1.000 39.61001 188 ILE A CA 1
ATOM 4581 C C . ILE B 1 188 ? -4.06000 -0.10300 -44.13200 1.000 37.89665 188 ILE A C 1
ATOM 4582 O O . ILE B 1 188 ? -3.37800 0.38100 -45.04400 1.000 36.12275 188 ILE A O 1
ATOM 4587 N N . LEU B 1 189 ? -3.81800 -1.31300 -43.62800 1.000 37.65188 189 LEU A N 1
ATOM 4588 C CA . LEU B 1 189 ? -2.79700 -2.18800 -44.18900 1.000 33.93038 189 LEU A CA 1
ATOM 4589 C C . LEU B 1 189 ? -3.08900 -2.51500 -45.64800 1.000 34.38833 189 LEU A C 1
ATOM 4590 O O . LEU B 1 189 ? -2.28700 -2.21800 -46.54100 1.000 34.57520 189 LEU A O 1
ATOM 4595 N N . LYS B 1 190 ? -4.24000 -3.14100 -45.90300 1.000 34.00934 190 LYS A N 1
ATOM 4596 C CA . LYS B 1 190 ? -4.52400 -3.69500 -47.22300 1.000 31.91172 190 LYS A CA 1
ATOM 4597 C C . LYS B 1 190 ? -4.76400 -2.62300 -48.27900 1.000 34.36991 190 LYS A C 1
ATOM 4598 O O . LYS B 1 190 ? -4.51800 -2.86700 -49.46500 1.000 35.08842 190 LYS A O 1
ATOM 4604 N N . GLU B 1 191 ? -5.25900 -1.45000 -47.88800 1.000 33.42769 191 GLU A N 1
ATOM 4605 C CA . GLU B 1 191 ? -5.71100 -0.46200 -48.86000 1.000 34.85681 191 GLU A CA 1
ATOM 4606 C C . GLU B 1 191 ? -4.78400 0.73600 -49.01400 1.000 32.58022 191 GLU A C 1
ATOM 4607 O O . GLU B 1 191 ? -4.79900 1.37300 -50.06800 1.000 31.07741 191 GLU A O 1
ATOM 4613 N N . LYS B 1 192 ? -3.99700 1.07500 -47.99400 1.000 32.56180 192 LYS A N 1
ATOM 4614 C CA . LYS B 1 192 ? -2.99500 2.12800 -48.10300 1.000 32.89605 192 LYS A CA 1
ATOM 4615 C C . LYS B 1 192 ? -1.58500 1.55600 -48.19100 1.000 30.94055 192 LYS A C 1
ATOM 4616 O O . LYS B 1 192 ? -0.85900 1.83700 -49.15000 1.000 27.78754 192 LYS A O 1
ATOM 4622 N N . VAL B 1 193 ? -1.18400 0.74500 -47.20900 1.000 32.08806 193 VAL A N 1
ATOM 4623 C CA . VAL B 1 193 ? 0.21100 0.32700 -47.08100 1.000 30.27468 193 VAL A CA 1
ATOM 4624 C C . VAL B 1 193 ? 0.59900 -0.63500 -48.19900 1.000 27.64542 193 VAL A C 1
ATOM 4625 O O . VAL B 1 193 ? 1.52600 -0.36800 -48.97200 1.000 28.75608 193 VAL A O 1
ATOM 4629 N N . VAL B 1 194 ? -0.07900 -1.78500 -48.27300 1.000 28.41920 194 VAL A N 1
ATOM 4630 C CA . VAL B 1 194 ? 0.25700 -2.78600 -49.29200 1.000 27.92703 194 VAL A CA 1
ATOM 4631 C C . VAL B 1 194 ? 0.20800 -2.21800 -50.70600 1.000 29.98254 194 VAL A C 1
ATOM 4632 O O . VAL B 1 194 ? 1.14500 -2.47700 -51.48500 1.000 32.35651 194 VAL A O 1
ATOM 4636 N N . PRO B 1 195 ? -0.81800 -1.46100 -51.11700 1.000 28.90610 195 PRO A N 1
ATOM 4637 C CA . PRO B 1 195 ? -0.80500 -0.91800 -52.48600 1.000 29.60355 195 PRO A CA 1
ATOM 4638 C C . PRO B 1 195 ? 0.35100 0.03200 -52.76400 1.000 30.17204 195 PRO A C 1
ATOM 4639 O O . PRO B 1 195 ? 0.88700 0.02900 -53.87900 1.000 31.03267 195 PRO A O 1
ATOM 4643 N N . GLU B 1 196 ? 0.75100 0.85000 -51.78600 1.000 29.04822 196 GLU A N 1
ATOM 4644 C CA . GLU B 1 196 ? 1.88000 1.75100 -52.00500 1.000 31.00109 196 GLU A CA 1
ATOM 4645 C C . GLU B 1 196 ? 3.18500 0.97300 -52.12300 1.000 32.55654 196 GLU A C 1
ATOM 4646 O O . GLU B 1 196 ? 4.04200 1.30800 -52.95100 1.000 31.37745 196 GLU A O 1
ATOM 4652 N N . LEU B 1 197 ? 3.35700 -0.06200 -51.29800 1.000 30.28258 197 LEU A N 1
ATOM 4653 C CA . LEU B 1 197 ? 4.53000 -0.92000 -51.42800 1.000 29.92201 197 LEU A CA 1
ATOM 4654 C C . LEU B 1 197 ? 4.53000 -1.64400 -52.76900 1.000 31.36165 197 LEU A C 1
ATOM 4655 O O . LEU B 1 197 ? 5.57000 -1.73900 -53.43200 1.000 31.18005 197 LEU A O 1
ATOM 4660 N N . LYS B 1 198 ? 3.36700 -2.15800 -53.18500 1.000 30.91160 198 LYS A N 1
ATOM 4661 C CA . LYS B 1 198 ? 3.26300 -2.81400 -54.48500 1.000 32.29071 198 LYS A CA 1
ATOM 4662 C C . LYS B 1 198 ? 3.69100 -1.88000 -55.60900 1.000 31.65116 198 LYS A C 1
ATOM 4663 O O . LYS B 1 198 ? 4.42000 -2.28800 -56.52200 1.000 29.93517 198 LYS A O 1
ATOM 4669 N N . ARG B 1 199 ? 3.24700 -0.62200 -55.55700 1.000 31.18269 199 ARG A N 1
ATOM 4670 C CA . ARG B 1 199 ? 3.58200 0.32600 -56.61300 1.000 33.20135 199 ARG A CA 1
ATOM 4671 C C . ARG B 1 199 ? 5.07400 0.63400 -56.64100 1.000 32.55654 199 ARG A C 1
ATOM 4672 O O . ARG B 1 199 ? 5.63100 0.87900 -57.71700 1.000 31.63800 199 ARG A O 1
ATOM 4680 N N . GLU B 1 200 ? 5.73900 0.61000 -55.48300 1.000 31.17216 200 GLU A N 1
ATOM 4681 C CA . GLU B 1 200 ? 7.16700 0.89700 -55.45600 1.000 30.92476 200 GLU A CA 1
ATOM 4682 C C . GLU B 1 200 ? 8.00000 -0.25000 -56.00900 1.000 30.85107 200 GLU A C 1
ATOM 4683 O O . GLU B 1 200 ? 9.13800 -0.02000 -56.43500 1.000 32.37230 200 GLU A O 1
ATOM 4689 N N . LEU B 1 201 ? 7.45900 -1.46500 -56.04100 1.000 30.45102 201 LEU A N 1
ATOM 4690 C CA . LEU B 1 201 ? 8.20700 -2.62800 -56.49300 1.000 28.98505 201 LEU A CA 1
ATOM 4691 C C . LEU B 1 201 ? 7.89900 -3.00000 -57.93600 1.000 28.39551 201 LEU A C 1
ATOM 4692 O O . LEU B 1 201 ? 8.66300 -3.76000 -58.53900 1.000 24.75034 201 LEU A O 1
ATOM 4697 N N . SER B 1 202 ? 6.81300 -2.48700 -58.51600 1.000 31.03793 202 SER A N 1
ATOM 4698 C CA . SER B 1 202 ? 6.25400 -3.05900 -59.73400 1.000 28.62975 202 SER A CA 1
ATOM 4699 C C . SER B 1 202 ? 5.75500 -2.00700 -60.71800 1.000 26.96639 202 SER A C 1
ATOM 4700 O O . SER B 1 202 ? 5.68900 -2.27400 -61.92200 1.000 32.88026 202 SER A O 1
ATOM 4703 N N . ASP B 1 203 ? 5.39500 -0.82100 -60.23200 1.000 29.29562 203 ASP A N 1
ATOM 4704 C CA . ASP B 1 203 ? 4.72800 0.17100 -61.07000 1.000 28.74292 203 ASP A CA 1
ATOM 4705 C C . ASP B 1 203 ? 5.76600 0.94200 -61.87900 1.000 31.94067 203 ASP A C 1
ATOM 4706 O O . ASP B 1 203 ? 6.66000 1.57500 -61.30700 1.000 31.67748 203 ASP A O 1
ATOM 4711 N N . LEU B 1 204 ? 5.63100 0.90400 -63.20900 1.000 32.64602 204 LEU A N 1
ATOM 4712 C CA . LEU B 1 204 ? 6.51600 1.67000 -64.08500 1.000 30.63525 204 LEU A CA 1
ATOM 4713 C C . LEU B 1 204 ? 6.54500 3.14900 -63.72300 1.000 31.75118 204 LEU A C 1
ATOM 4714 O O . LEU B 1 204 ? 7.54500 3.82800 -63.97900 1.000 31.84856 204 LEU A O 1
ATOM 4719 N N . SER B 1 205 ? 5.46000 3.67000 -63.14200 1.000 33.24083 205 SER A N 1
ATOM 4720 C CA . SER B 1 205 ? 5.42800 5.08000 -62.76400 1.000 31.70117 205 SER A CA 1
ATOM 4721 C C . SER B 1 205 ? 6.44400 5.38000 -61.67000 1.000 31.97752 205 SER A C 1
ATOM 4722 O O . SER B 1 205 ? 7.00600 6.48100 -61.62900 1.000 32.03279 205 SER A O 1
ATOM 4725 N N . ASN B 1 206 ? 6.69200 4.41700 -60.77800 1.000 31.57221 206 ASN A N 1
ATOM 4726 C CA . ASN B 1 206 ? 7.67300 4.61300 -59.71900 1.000 29.17455 206 ASN A CA 1
ATOM 4727 C C . ASN B 1 206 ? 9.08400 4.73700 -60.27000 1.000 32.65918 206 ASN A C 1
ATOM 4728 O O . ASN B 1 206 ? 9.96600 5.25300 -59.57700 1.000 33.95407 206 ASN A O 1
ATOM 4733 N N . GLY B 1 207 ? 9.31000 4.28900 -61.50000 1.000 30.56419 207 GLY A N 1
ATOM 4734 C CA . GLY B 1 207 ? 10.59000 4.38700 -62.15600 1.000 26.38474 207 GLY A CA 1
ATOM 4735 C C . GLY B 1 207 ? 10.76300 5.61800 -63.00700 1.000 29.20613 207 GLY A C 1
ATOM 4736 O O . GLY B 1 207 ? 11.84700 5.81800 -63.56300 1.000 33.81458 207 GLY A O 1
ATOM 4737 N N . ASN B 1 208 ? 9.72500 6.44200 -63.14700 1.000 28.07179 208 ASN A N 1
ATOM 4738 C CA . ASN B 1 208 ? 9.85000 7.66500 -63.92500 1.000 28.22180 208 ASN A CA 1
ATOM 4739 C C . ASN B 1 208 ? 10.95700 8.53200 -63.34500 1.000 28.40604 208 ASN A C 1
ATOM 4740 O O . ASN B 1 208 ? 11.00300 8.77600 -62.13600 1.000 31.07741 208 ASN A O 1
ATOM 4745 N N . VAL B 1 209 ? 11.85300 8.99400 -64.20900 1.000 28.52974 209 VAL A N 1
ATOM 4746 C CA . VAL B 1 209 ? 12.90400 9.92300 -63.82200 1.000 27.52172 209 VAL A CA 1
ATOM 4747 C C . VAL B 1 209 ? 12.76800 11.14700 -64.71100 1.000 26.70583 209 VAL A C 1
ATOM 4748 O O . VAL B 1 209 ? 12.81500 11.03600 -65.94300 1.000 27.37433 209 VAL A O 1
ATOM 4752 N N . ASN B 1 210 ? 12.59500 12.31000 -64.09300 1.000 25.36094 210 ASN A N 1
ATOM 4753 C CA . ASN B 1 210 ? 12.53600 13.57400 -64.81300 1.000 26.61635 210 ASN A CA 1
ATOM 4754 C C . ASN B 1 210 ? 13.68300 14.44100 -64.31600 1.000 26.10839 210 ASN A C 1
ATOM 4755 O O . ASN B 1 210 ? 13.69300 14.86100 -63.15500 1.000 29.72198 210 ASN A O 1
ATOM 4760 N N . ILE B 1 211 ? 14.64400 14.70400 -65.19600 1.000 24.27133 211 ILE A N 1
ATOM 4761 C CA . ILE B 1 211 ? 15.82700 15.49200 -64.88100 1.000 25.00300 211 ILE A CA 1
ATOM 4762 C C . ILE B 1 211 ? 15.73300 16.80500 -65.64200 1.000 26.23209 211 ILE A C 1
ATOM 4763 O O . ILE B 1 211 ? 15.55000 16.80300 -66.86500 1.000 26.53213 211 ILE A O 1
ATOM 4768 N N . LEU B 1 212 ? 15.88600 17.91700 -64.92300 1.000 24.99773 212 LEU A N 1
ATOM 4769 C CA . LEU B 1 212 ? 15.85100 19.26000 -65.50100 1.000 23.48703 212 LEU A CA 1
ATOM 4770 C C . LEU B 1 212 ? 14.71300 19.40500 -66.50900 1.000 24.40556 212 LEU A C 1
ATOM 4771 O O . LEU B 1 212 ? 14.88100 19.93000 -67.61200 1.000 27.67437 212 LEU A O 1
ATOM 4776 N N . GLY B 1 213 ? 13.53900 18.91500 -66.12000 1.000 24.66875 213 GLY A N 1
ATOM 4777 C CA . GLY B 1 213 ? 12.34800 19.07400 -66.92600 1.000 24.52662 213 GLY A CA 1
ATOM 4778 C C . GLY B 1 213 ? 12.16600 18.07600 -68.04600 1.000 23.26595 213 GLY A C 1
ATOM 4779 O O . GLY B 1 213 ? 11.30100 18.29000 -68.90200 1.000 28.43762 213 GLY A O 1
ATOM 4780 N N . LEU B 1 214 ? 12.94300 16.99600 -68.08200 1.000 23.32911 214 LEU A N 1
ATOM 4781 C CA . LEU B 1 214 ? 12.85400 16.03100 -69.17000 1.000 26.26368 214 LEU A CA 1
ATOM 4782 C C . LEU B 1 214 ? 12.76000 14.61200 -68.62700 1.000 29.17192 214 LEU A C 1
ATOM 4783 O O . LEU B 1 214 ? 13.54600 14.22000 -67.75700 1.000 26.20577 214 LEU A O 1
ATOM 4788 N N . ASP B 1 215 ? 11.79800 13.84700 -69.14100 1.000 31.04846 215 ASP A N 1
ATOM 4789 C CA . ASP B 1 215 ? 11.65000 12.45200 -68.75200 1.000 30.89055 215 ASP A CA 1
ATOM 4790 C C . ASP B 1 215 ? 12.77000 11.61000 -69.35100 1.000 29.10086 215 ASP A C 1
ATOM 4791 O O . ASP B 1 215 ? 13.26800 11.88600 -70.44300 1.000 29.32720 215 ASP A O 1
ATOM 4796 N N . VAL B 1 216 ? 13.15900 10.56300 -68.63000 1.000 28.77450 216 VAL A N 1
ATOM 4797 C CA . VAL B 1 216 ? 13.99300 9.51900 -69.21300 1.000 26.97692 216 VAL A CA 1
ATOM 4798 C C . VAL B 1 216 ? 13.08500 8.55900 -69.97100 1.000 27.38749 216 VAL A C 1
ATOM 4799 O O . VAL B 1 216 ? 12.26200 7.86300 -69.37100 1.000 26.16103 216 VAL A O 1
ATOM 4803 N N . SER B 1 217 ? 13.21900 8.53200 -71.29400 1.000 27.01377 217 SER A N 1
ATOM 4804 C CA . SER B 1 217 ? 12.45800 7.58100 -72.08800 1.000 28.82714 217 SER A CA 1
ATOM 4805 C C . SER B 1 217 ? 13.01700 6.17800 -71.90800 1.000 29.15613 217 SER A C 1
ATOM 4806 O O . SER B 1 217 ? 14.23300 5.97100 -71.89400 1.000 32.11174 217 SER A O 1
ATOM 4809 N N . ARG B 1 218 ? 12.12100 5.20800 -71.76300 1.000 30.29311 218 ARG A N 1
ATOM 4810 C CA . ARG B 1 218 ? 12.49800 3.79900 -71.83000 1.000 29.74567 218 ARG A CA 1
ATOM 4811 C C . ARG B 1 218 ? 12.49000 3.29400 -73.26300 1.000 32.66181 218 ARG A C 1
ATOM 4812 O O . ARG B 1 218 ? 12.13100 2.14800 -73.54300 1.000 35.54637 218 ARG A O 1
ATOM 4820 N N . GLU B 1 219 ? 12.89100 4.16100 -74.18800 1.000 34.64363 219 GLU A N 1
ATOM 4821 C CA . GLU B 1 219 ? 12.90500 3.89200 -75.61500 1.000 37.49134 219 GLU A CA 1
ATOM 4822 C C . GLU B 1 219 ? 14.24200 4.34500 -76.18000 1.000 38.83887 219 GLU A C 1
ATOM 4823 O O . GLU B 1 219 ? 15.05400 4.97200 -75.49400 1.000 38.72306 219 GLU A O 1
ATOM 4829 N N . ASP B 1 220 ? 14.48200 3.99300 -77.44000 1.000 35.70954 220 ASP A N 1
ATOM 4830 C CA . ASP B 1 220 ? 15.65000 4.48700 -78.16600 1.000 34.88050 220 ASP A CA 1
ATOM 4831 C C . ASP B 1 220 ? 15.29300 5.82000 -78.82900 1.000 34.79101 220 ASP A C 1
ATOM 4832 O O . ASP B 1 220 ? 15.25300 5.96600 -80.05300 1.000 39.49684 220 ASP A O 1
ATOM 4837 N N . LYS B 1 221 ? 15.03800 6.81700 -77.97600 1.000 29.44827 221 LYS A N 1
ATOM 4838 C CA . LYS B 1 221 ? 14.49200 8.08800 -78.44600 1.000 30.29837 221 LYS A CA 1
ATOM 4839 C C . LYS B 1 221 ? 15.55500 9.01800 -79.02400 1.000 29.77725 221 LYS A C 1
ATOM 4840 O O . LYS B 1 221 ? 15.26000 9.77600 -79.95400 1.000 30.06939 221 LYS A O 1
ATOM 4846 N N . TYR B 1 222 ? 16.78000 8.98700 -78.50100 1.000 28.79556 222 TYR A N 1
ATOM 4847 C CA . TYR B 1 222 ? 17.80800 9.96200 -78.85100 1.000 28.51921 222 TYR A CA 1
ATOM 4848 C C . TYR B 1 222 ? 19.02100 9.25900 -79.44500 1.000 30.60630 222 TYR A C 1
ATOM 4849 O O . TYR B 1 222 ? 19.50400 8.27000 -78.88500 1.000 29.15613 222 TYR A O 1
ATOM 4858 N N . ALA B 1 223 ? 19.51200 9.78000 -80.57100 1.000 28.00599 223 ALA A N 1
ATOM 4859 C CA . ALA B 1 223 ? 20.66500 9.22300 -81.26600 1.000 28.18496 223 ALA A CA 1
ATOM 4860 C C . ALA B 1 223 ? 21.95900 9.86300 -80.77300 1.000 29.25877 223 ALA A C 1
ATOM 4861 O O . ALA B 1 223 ? 21.96700 10.99600 -80.28600 1.000 29.87727 223 ALA A O 1
ATOM 4863 N N . PHE B 1 224 ? 23.06000 9.12100 -80.90900 1.000 31.01688 224 PHE A N 1
ATOM 4864 C CA . PHE B 1 224 ? 24.37600 9.58400 -80.48100 1.000 30.33522 224 PHE A CA 1
ATOM 4865 C C . PHE B 1 224 ? 25.43100 9.19300 -81.50500 1.000 30.60104 224 PHE A C 1
ATOM 4866 O O . PHE B 1 224 ? 25.49000 8.03300 -81.92200 1.000 31.84856 224 PHE A O 1
ATOM 4874 N N . ASP B 1 225 ? 26.26700 10.15600 -81.89900 1.000 32.53022 225 ASP A N 1
ATOM 4875 C CA . ASP B 1 225 ? 27.48400 9.86400 -82.65100 1.000 31.24059 225 ASP A CA 1
ATOM 4876 C C . ASP B 1 225 ? 28.55200 9.38900 -81.66900 1.000 32.61707 225 ASP A C 1
ATOM 4877 O O . ASP B 1 225 ? 29.07800 10.17900 -80.87800 1.000 32.19070 225 ASP A O 1
ATOM 4882 N N . THR B 1 226 ? 28.88400 8.10000 -81.72900 1.000 32.65918 226 THR A N 1
ATOM 4883 C CA . THR B 1 226 ? 29.87400 7.51500 -80.83400 1.000 32.75919 226 THR A CA 1
ATOM 4884 C C . THR B 1 226 ? 31.30700 7.78300 -81.26800 1.000 32.38809 226 THR A C 1
ATOM 4885 O O . THR B 1 226 ? 32.23500 7.45600 -80.52100 1.000 34.70942 226 THR A O 1
ATOM 4889 N N . THR B 1 227 ? 31.51300 8.35600 -82.45100 1.000 33.81458 227 THR A N 1
ATOM 4890 C CA . THR B 1 227 ? 32.84900 8.47700 -83.01600 1.000 35.58321 227 THR A CA 1
ATOM 4891 C C . THR B 1 227 ? 33.44000 9.87100 -82.88100 1.000 36.69124 227 THR A C 1
ATOM 4892 O O . THR B 1 227 ? 34.66100 10.02200 -83.01200 1.000 35.77008 227 THR A O 1
ATOM 4896 N N . ASN B 1 228 ? 32.61400 10.88700 -82.63400 1.000 33.90933 228 ASN A N 1
ATOM 4897 C CA . ASN B 1 228 ? 33.09500 12.25200 -82.45700 1.000 31.99068 228 ASN A CA 1
ATOM 4898 C C . ASN B 1 228 ? 33.39800 12.47300 -80.97800 1.000 33.32768 228 ASN A C 1
ATOM 4899 O O . ASN B 1 228 ? 32.48300 12.56300 -80.15300 1.000 35.89115 228 ASN A O 1
ATOM 4904 N N . ILE B 1 229 ? 34.68400 12.56500 -80.65100 1.000 33.24872 229 ILE A N 1
ATOM 4905 C CA . ILE B 1 229 ? 35.16800 12.66200 -79.28200 1.000 31.25901 229 ILE A CA 1
ATOM 4906 C C . ILE B 1 229 ? 35.82800 14.02100 -79.10700 1.000 29.71672 229 ILE A C 1
ATOM 4907 O O . ILE B 1 229 ? 36.43200 14.55300 -80.04200 1.000 34.23305 229 ILE A O 1
ATOM 4912 N N . PHE B 1 230 ? 35.71400 14.59200 -77.90800 1.000 28.79556 230 PHE A N 1
ATOM 4913 C CA . PHE B 1 230 ? 36.46300 15.80200 -77.59800 1.000 27.21116 230 PHE A CA 1
ATOM 4914 C C . PHE B 1 230 ? 36.89100 15.80300 -76.13800 1.000 27.11904 230 PHE A C 1
ATOM 4915 O O . PHE B 1 230 ? 36.21500 15.24700 -75.27000 1.000 27.46908 230 PHE A O 1
ATOM 4923 N N . SER B 1 231 ? 38.04400 16.42400 -75.88900 1.000 27.52698 231 SER A N 1
ATOM 4924 C CA . SER B 1 231 ? 38.58000 16.62500 -74.55300 1.000 27.09009 231 SER A CA 1
ATOM 4925 C C . SER B 1 231 ? 39.03500 18.07300 -74.40100 1.000 28.14548 231 SER A C 1
ATOM 4926 O O . SER B 1 231 ? 39.00000 18.86300 -75.34800 1.000 27.95335 231 SER A O 1
ATOM 4929 N N . VAL B 1 232 ? 39.46400 18.42200 -73.18800 1.000 25.36620 232 VAL A N 1
ATOM 4930 C CA . VAL B 1 232 ? 39.84300 19.78900 -72.85200 1.000 25.37673 232 VAL A CA 1
ATOM 4931 C C . VAL B 1 232 ? 41.21100 19.78600 -72.18500 1.000 25.38725 232 VAL A C 1
ATOM 4932 O O . VAL B 1 232 ? 41.44400 19.01900 -71.24300 1.000 27.07693 232 VAL A O 1
ATOM 4936 N N . TRP B 1 233 ? 42.11700 20.64300 -72.66600 1.000 26.21630 233 TRP A N 1
ATOM 4937 C CA . TRP B 1 233 ? 43.37300 20.88400 -71.95300 1.000 27.34275 233 TRP A CA 1
ATOM 4938 C C . TRP B 1 233 ? 43.69100 22.37700 -71.92800 1.000 26.57950 233 TRP A C 1
ATOM 4939 O O . TRP B 1 233 ? 44.12600 22.94400 -72.93500 1.000 26.97429 233 TRP A O 1
ATOM 4950 N N . PHE B 1 234 ? 43.49000 22.99900 -70.76600 1.000 26.37158 234 PHE A N 1
ATOM 4951 C CA . PHE B 1 234 ? 43.94000 24.35900 -70.49700 1.000 26.67425 234 PHE A CA 1
ATOM 4952 C C . PHE B 1 234 ? 45.26200 24.29100 -69.74000 1.000 29.02980 234 PHE A C 1
ATOM 4953 O O . PHE B 1 234 ? 45.31000 23.78400 -68.61300 1.000 30.50629 234 PHE A O 1
ATOM 4961 N N . SER B 1 235 ? 46.32900 24.79200 -70.35300 1.000 28.02441 235 SER A N 1
ATOM 4962 C CA . SER B 1 235 ? 47.63900 24.77200 -69.71700 1.000 29.93254 235 SER A CA 1
ATOM 4963 C C . SER B 1 235 ? 47.76200 25.85200 -68.64800 1.000 31.62221 235 SER A C 1
ATOM 4964 O O . SER B 1 235 ? 47.29500 26.98200 -68.82200 1.000 31.67485 235 SER A O 1
ATOM 4967 N N . ASN B 1 236 ? 48.39000 25.49000 -67.53100 1.000 31.06425 236 ASN A N 1
ATOM 4968 C CA . ASN B 1 236 ? 48.76800 26.43600 -66.49200 1.000 30.19309 236 ASN A CA 1
ATOM 4969 C C . ASN B 1 236 ? 50.17600 26.97900 -66.68600 1.000 32.43284 236 ASN A C 1
ATOM 4970 O O . ASN B 1 236 ? 50.66100 27.73400 -65.83400 1.000 30.89055 236 ASN A O 1
ATOM 4975 N N . ASN B 1 237 ? 50.84000 26.60500 -67.77300 1.000 32.50653 237 ASN A N 1
ATOM 4976 C CA . ASN B 1 237 ? 52.18800 27.07500 -68.08500 1.000 31.82750 237 ASN A CA 1
ATOM 4977 C C . ASN B 1 237 ? 52.18600 27.58000 -69.51900 1.000 32.62233 237 ASN A C 1
ATOM 4978 O O . ASN B 1 237 ? 52.08400 26.76300 -70.45800 1.000 34.94103 237 ASN A O 1
ATOM 4983 N N . PRO B 1 238 ? 52.28900 28.89200 -69.74200 1.000 32.59865 238 PRO A N 1
ATOM 4984 C CA . PRO B 1 238 ? 52.22800 29.41300 -71.12200 1.000 33.04607 238 PRO A CA 1
ATOM 4985 C C . PRO B 1 238 ? 53.30300 28.85400 -72.04100 1.000 35.64375 238 PRO A C 1
ATOM 4986 O O . PRO B 1 238 ? 53.15900 28.95200 -73.26600 1.000 35.48320 238 PRO A O 1
ATOM 4990 N N . ALA B 1 239 ? 54.37900 28.28000 -71.49800 1.000 34.12251 239 ALA A N 1
ATOM 4991 C CA . ALA B 1 239 ? 55.42600 27.71400 -72.33900 1.000 34.52256 239 ALA A CA 1
ATOM 4992 C C . ALA B 1 239 ? 55.10400 26.29500 -72.79800 1.000 34.82523 239 ALA A C 1
ATOM 4993 O O . ALA B 1 239 ? 55.57100 25.87500 -73.86400 1.000 34.63573 239 ALA A O 1
ATOM 4995 N N . VAL B 1 240 ? 54.33500 25.54200 -72.01500 1.000 33.45401 240 VAL A N 1
ATOM 4996 C CA . VAL B 1 240 ? 53.94200 24.18100 -72.36400 1.000 33.10923 240 VAL A CA 1
ATOM 4997 C C . VAL B 1 240 ? 52.48100 24.20100 -72.79600 1.000 32.08543 240 VAL A C 1
ATOM 4998 O O . VAL B 1 240 ? 51.60800 24.63700 -72.03800 1.000 31.41429 240 VAL A O 1
ATOM 5002 N N . TYR B 1 241 ? 52.19900 23.71600 -74.00700 1.000 32.65392 241 TYR A N 1
ATOM 5003 C CA . TYR B 1 241 ? 50.80900 23.66400 -74.44800 1.000 31.90383 241 TYR A CA 1
ATOM 5004 C C . TYR B 1 241 ? 50.10700 22.40500 -73.96100 1.000 30.56419 241 TYR A C 1
ATOM 5005 O O . TYR B 1 241 ? 48.88300 22.40900 -73.79400 1.000 31.33270 241 TYR A O 1
ATOM 5014 N N . MET B 1 242 ? 50.85600 21.33300 -73.72300 1.000 31.01424 242 MET A N 1
ATOM 5015 C CA . MET B 1 242 ? 50.30800 20.07600 -73.23300 1.000 31.48272 242 MET A CA 1
ATOM 5016 C C . MET B 1 242 ? 51.45100 19.17600 -72.78100 1.000 33.07502 242 MET A C 1
ATOM 5017 O O . MET B 1 242 ? 52.38200 18.92300 -73.55700 1.000 34.53046 242 MET A O 1
ATOM 5022 N N . PRO B 1 243 ? 51.42700 18.69000 -71.53900 1.000 32.30387 243 PRO A N 1
ATOM 5023 C CA . PRO B 1 243 ? 52.49100 17.78900 -71.07800 1.000 31.92488 243 PRO A CA 1
ATOM 5024 C C . PRO B 1 243 ? 52.60500 16.56300 -71.97100 1.000 32.21176 243 PRO A C 1
ATOM 5025 O O . PRO B 1 243 ? 51.61600 16.07100 -72.51700 1.000 33.78826 243 PRO A O 1
ATOM 5029 N N . GLN B 1 244 ? 53.84000 16.07600 -72.11300 1.000 33.22240 244 GLN A N 1
ATOM 5030 C CA . GLN B 1 244 ? 54.10200 14.96200 -73.02000 1.000 33.69351 244 GLN A CA 1
ATOM 5031 C C . GLN B 1 244 ? 53.31000 13.71700 -72.64000 1.000 33.90933 244 GLN A C 1
ATOM 5032 O O . GLN B 1 244 ? 52.82600 12.99500 -73.52000 1.000 35.88062 244 GLN A O 1
ATOM 5038 N N . HIS B 1 245 ? 53.16800 13.44300 -71.34000 1.000 32.92763 245 HIS A N 1
ATOM 5039 C CA . HIS B 1 245 ? 52.41500 12.26200 -70.92800 1.000 35.60164 245 HIS A CA 1
ATOM 5040 C C . HIS B 1 245 ? 50.95500 12.35800 -71.36400 1.000 39.32314 245 HIS A C 1
ATOM 5041 O O . HIS B 1 245 ? 50.37000 11.36400 -71.81200 1.000 42.33402 245 HIS A O 1
ATOM 5048 N N . VAL B 1 246 ? 50.34700 13.53900 -71.24000 1.000 36.04380 246 VAL A N 1
ATOM 5049 C CA . VAL B 1 246 ? 48.97600 13.70400 -71.71600 1.000 38.74412 246 VAL A CA 1
ATOM 5050 C C . VAL B 1 246 ? 48.92600 13.59400 -73.23700 1.000 39.00994 246 VAL A C 1
ATOM 5051 O O . VAL B 1 246 ? 47.98400 13.02300 -73.80100 1.000 39.67844 246 VAL A O 1
ATOM 5055 N N . LYS B 1 247 ? 49.93800 14.13700 -73.92300 1.000 36.71230 247 LYS A N 1
ATOM 5056 C CA . LYS B 1 247 ? 49.95400 14.11500 -75.38400 1.000 38.04404 247 LYS A CA 1
ATOM 5057 C C . LYS B 1 247 ? 49.91800 12.69100 -75.93000 1.000 39.18365 247 LYS A C 1
ATOM 5058 O O . LYS B 1 247 ? 49.17300 12.40300 -76.87400 1.000 40.76541 247 LYS A O 1
ATOM 5064 N N . THR B 1 248 ? 50.71700 11.78700 -75.35700 1.000 38.99941 248 THR A N 1
ATOM 5065 C CA . THR B 1 248 ? 50.73400 10.41100 -75.84600 1.000 38.61252 248 THR A CA 1
ATOM 5066 C C . THR B 1 248 ? 49.39800 9.72200 -75.61800 1.000 39.42578 248 THR A C 1
ATOM 5067 O O . THR B 1 248 ? 49.00500 8.86200 -76.41400 1.000 41.66026 248 THR A O 1
ATOM 5071 N N . GLN B 1 249 ? 48.69500 10.07000 -74.53900 1.000 37.17551 249 GLN A N 1
ATOM 5072 C CA . GLN B 1 249 ? 47.35900 9.52700 -74.33800 1.000 40.72330 249 GLN A CA 1
ATOM 5073 C C . GLN B 1 249 ? 46.44200 9.92300 -75.48800 1.000 42.25507 249 GLN A C 1
ATOM 5074 O O . GLN B 1 249 ? 45.82800 9.06600 -76.13100 1.000 42.42088 249 GLN A O 1
ATOM 5080 N N . VAL B 1 250 ? 46.38900 11.22200 -75.79800 1.000 40.79963 250 VAL A N 1
ATOM 5081 C CA . VAL B 1 250 ? 45.50000 11.71900 -76.84800 1.000 38.66779 250 VAL A CA 1
ATOM 5082 C C . VAL B 1 250 ? 45.90700 11.16800 -78.20900 1.000 40.19956 250 VAL A C 1
ATOM 5083 O O . VAL B 1 250 ? 45.05300 10.76900 -79.01100 1.000 37.77821 250 VAL A O 1
ATOM 5087 N N . GLU B 1 251 ? 47.21100 11.17900 -78.50600 1.000 41.76553 251 GLU A N 1
ATOM 5088 C CA . GLU B 1 251 ? 47.70600 10.62300 -79.76300 1.000 39.85478 251 GLU A CA 1
ATOM 5089 C C . GLU B 1 251 ? 47.17900 9.21100 -79.98000 1.000 39.74424 251 GLU A C 1
ATOM 5090 O O . GLU B 1 251 ? 46.71800 8.86600 -81.07400 1.000 36.75967 251 GLU A O 1
ATOM 5096 N N . LYS B 1 252 ? 47.24100 8.38000 -78.93500 1.000 40.83384 252 LYS A N 1
ATOM 5097 C CA . LYS B 1 252 ? 46.83300 6.98600 -79.05600 1.000 38.94677 252 LYS A CA 1
ATOM 5098 C C . LYS B 1 252 ? 45.33400 6.84500 -79.30400 1.000 39.66791 252 LYS A C 1
ATOM 5099 O O . LYS B 1 252 ? 44.91900 6.05000 -80.15600 1.000 38.53620 252 LYS A O 1
ATOM 5105 N N . THR B 1 253 ? 44.50200 7.61500 -78.59200 1.000 37.66767 253 THR A N 1
ATOM 5106 C CA . THR B 1 253 ? 43.06100 7.52600 -78.82500 1.000 37.98350 253 THR A CA 1
ATOM 5107 C C . THR B 1 253 ? 42.68800 8.08100 -80.19300 1.000 40.94175 253 THR A C 1
ATOM 5108 O O . THR B 1 253 ? 41.79200 7.54800 -80.85900 1.000 40.64961 253 THR A O 1
ATOM 5112 N N . ALA B 1 254 ? 43.34200 9.16800 -80.61600 1.000 40.17850 254 ALA A N 1
ATOM 5113 C CA . ALA B 1 254 ? 43.05300 9.74400 -81.92600 1.000 36.02274 254 ALA A CA 1
ATOM 5114 C C . ALA B 1 254 ? 43.29200 8.73300 -83.04200 1.000 42.70775 254 ALA A C 1
ATOM 5115 O O . ALA B 1 254 ? 42.49000 8.63300 -83.97900 1.000 42.77092 254 ALA A O 1
ATOM 5117 N N . LYS B 1 255 ? 44.39200 7.97800 -82.96500 1.000 42.99726 255 LYS A N 1
ATOM 5118 C CA . LYS B 1 255 ? 44.67600 6.98800 -83.99900 1.000 42.19980 255 LYS A CA 1
ATOM 5119 C C . LYS B 1 255 ? 43.66600 5.84600 -83.96100 1.000 42.09189 255 LYS A C 1
ATOM 5120 O O . LYS B 1 255 ? 43.20600 5.38300 -85.01200 1.000 43.10254 255 LYS A O 1
ATOM 5126 N N . LEU B 1 256 ? 43.31600 5.37400 -82.76100 1.000 39.44157 256 LEU A N 1
ATOM 5127 C CA . LEU B 1 256 ? 42.35200 4.28600 -82.64800 1.000 39.99953 256 LEU A CA 1
ATOM 5128 C C . LEU B 1 256 ? 40.93500 4.73200 -82.98900 1.000 43.74209 256 LEU A C 1
ATOM 5129 O O . LEU B 1 256 ? 40.09500 3.88400 -83.31000 1.000 46.80824 256 LEU A O 1
ATOM 5134 N N . ASN B 1 257 ? 40.64900 6.02800 -82.92500 1.000 42.09189 257 ASN A N 1
ATOM 5135 C CA . ASN B 1 257 ? 39.30400 6.54200 -83.19200 1.000 43.47627 257 ASN A CA 1
ATOM 5136 C C . ASN B 1 257 ? 39.16000 6.99600 -84.63900 1.000 45.52914 257 ASN A C 1
ATOM 5137 O O . ASN B 1 257 ? 38.73700 8.11200 -84.93500 1.000 45.07119 257 ASN A O 1
ATOM 5142 N N . GLN B 1 258 ? 39.53900 6.12900 -85.57000 1.000 46.25291 258 GLN A N 1
ATOM 5143 C CA . GLN B 1 258 ? 39.34000 6.39700 -86.97700 1.000 46.10816 258 GLN A CA 1
ATOM 5144 C C . GLN B 1 258 ? 38.39000 5.33700 -87.51500 1.000 51.00085 258 GLN A C 1
ATOM 5145 O O . GLN B 1 258 ? 38.57500 4.14500 -87.22700 1.000 50.97980 258 GLN A O 1
ATOM 5151 N N . PRO B 1 259 ? 37.37500 5.71100 -88.30600 1.000 56.17252 259 PRO A N 1
ATOM 5152 C CA . PRO B 1 259 ? 37.17400 6.98800 -89.00600 1.000 54.40916 259 PRO A CA 1
ATOM 5153 C C . PRO B 1 259 ? 36.59000 8.16700 -88.20400 1.000 55.44875 259 PRO A C 1
ATOM 5154 O O . PRO B 1 259 ? 36.17900 9.13900 -88.83500 1.000 55.44612 259 PRO A O 1
ATOM 5158 N N . GLY B 1 260 ? 36.51500 8.07800 -86.87500 1.000 50.87978 260 GLY A N 1
ATOM 5159 C CA . GLY B 1 260 ? 35.96400 9.16300 -86.07200 1.000 45.11857 260 GLY A CA 1
ATOM 5160 C C . GLY B 1 260 ? 36.69600 10.49600 -86.10800 1.000 43.53154 260 GLY A C 1
ATOM 5161 O O . GLY B 1 260 ? 37.61700 10.69200 -86.90700 1.000 46.52137 260 GLY A O 1
ATOM 5162 N N . LYS B 1 261 ? 36.28300 11.42600 -85.24000 1.000 40.91806 261 LYS A N 1
ATOM 5163 C CA . LYS B 1 261 ? 36.85300 12.76600 -85.13500 1.000 38.63095 261 LYS A CA 1
ATOM 5164 C C . LYS B 1 261 ? 37.23700 13.03500 -83.68300 1.000 38.09667 261 LYS A C 1
ATOM 5165 O O . LYS B 1 261 ? 36.47700 12.70200 -82.76900 1.000 35.91746 261 LYS A O 1
ATOM 5171 N N . THR B 1 262 ? 38.40500 13.64700 -83.46700 1.000 37.42291 262 THR A N 1
ATOM 5172 C CA . THR B 1 262 ? 38.93200 13.88100 -82.12200 1.000 32.74866 262 THR A CA 1
ATOM 5173 C C . THR B 1 262 ? 39.33500 15.34000 -81.95800 1.000 31.11689 262 THR A C 1
ATOM 5174 O O . THR B 1 262 ? 40.23800 15.81800 -82.65400 1.000 34.73574 262 THR A O 1
ATOM 5178 N N . ARG B 1 263 ? 38.68600 16.04000 -81.02700 1.000 26.92954 263 ARG A N 1
ATOM 5179 C CA . ARG B 1 263 ? 38.91500 17.46300 -80.81300 1.000 27.70069 263 ARG A CA 1
ATOM 5180 C C . ARG B 1 263 ? 39.44000 17.73500 -79.40600 1.000 26.50581 263 ARG A C 1
ATOM 5181 O O . ARG B 1 263 ? 39.19300 16.96600 -78.47300 1.000 26.50318 263 ARG A O 1
ATOM 5189 N N . ILE B 1 264 ? 40.18200 18.83400 -79.26200 1.000 26.69267 264 ILE A N 1
ATOM 5190 C CA . ILE B 1 264 ? 40.70500 19.26400 -77.96800 1.000 26.49265 264 ILE A CA 1
ATOM 5191 C C . ILE B 1 264 ? 40.43500 20.75100 -77.79300 1.000 26.31895 264 ILE A C 1
ATOM 5192 O O . ILE B 1 264 ? 40.81300 21.56400 -78.64500 1.000 26.72689 264 ILE A O 1
ATOM 5197 N N . VAL B 1 265 ? 39.78200 21.10200 -76.69200 1.000 25.77414 265 VAL A N 1
ATOM 5198 C CA . VAL B 1 265 ? 39.48300 22.48900 -76.36000 1.000 25.62676 265 VAL A CA 1
ATOM 5199 C C . VAL B 1 265 ? 40.65300 23.06800 -75.57200 1.000 25.92153 265 VAL A C 1
ATOM 5200 O O . VAL B 1 265 ? 41.11700 22.46700 -74.59400 1.000 25.86889 265 VAL A O 1
ATOM 5204 N N . PHE B 1 266 ? 41.13000 24.23800 -75.99100 1.000 26.28999 266 PHE A N 1
ATOM 5205 C CA . PHE B 1 266 ? 42.23700 24.90800 -75.32500 1.000 26.66636 266 PHE A CA 1
ATOM 5206 C C . PHE B 1 266 ? 41.97700 26.40700 -75.32700 1.000 26.71636 266 PHE A C 1
ATOM 5207 O O . PHE B 1 266 ? 40.95100 26.88100 -75.82900 1.000 26.45844 266 PHE A O 1
ATOM 5215 N N . SER B 1 267 ? 42.91300 27.15800 -74.75100 1.000 27.10588 267 SER A N 1
ATOM 5216 C CA . SER B 1 267 ? 42.82000 28.61200 -74.67200 1.000 27.26380 267 SER A CA 1
ATOM 5217 C C . SER B 1 267 ? 44.15800 29.19800 -75.09800 1.000 28.92452 267 SER A C 1
ATOM 5218 O O . SER B 1 267 ? 45.16000 29.04500 -74.39000 1.000 28.39025 267 SER A O 1
ATOM 5221 N N . SER B 1 268 ? 44.17200 29.86200 -76.25700 1.000 31.04056 268 SER A N 1
ATOM 5222 C CA . SER B 1 268 ? 45.41000 30.43300 -76.77300 1.000 30.29837 268 SER A CA 1
ATOM 5223 C C . SER B 1 268 ? 45.92500 31.55900 -75.88600 1.000 29.47722 268 SER A C 1
ATOM 5224 O O . SER B 1 268 ? 47.13900 31.78900 -75.82300 1.000 31.11689 268 SER A O 1
ATOM 5227 N N . LEU B 1 269 ? 45.03400 32.24000 -75.16600 1.000 29.06664 269 LEU A N 1
ATOM 5228 C CA . LEU B 1 269 ? 45.44000 33.35900 -74.27000 1.000 31.22480 269 LEU A CA 1
ATOM 5229 C C . LEU B 1 269 ? 46.19800 32.81300 -73.06200 1.000 31.82750 269 LEU A C 1
ATOM 5230 O O . LEU B 1 269 ? 46.74800 33.60500 -72.30000 1.000 30.34574 269 LEU A O 1
ATOM 5235 N N . CYS B 1 270 ? 46.26600 31.49800 -72.95000 1.000 29.34826 270 CYS A N 1
ATOM 5236 C CA . CYS B 1 270 ? 46.98300 30.86300 -71.83400 1.000 29.41405 270 CYS A CA 1
ATOM 5237 C C . CYS B 1 270 ? 48.28800 30.30800 -72.38500 1.000 30.12730 270 CYS A C 1
ATOM 5238 O O . CYS B 1 270 ? 48.99900 29.66900 -71.63100 1.000 31.65906 270 CYS A O 1
ATOM 5241 N N . LEU B 1 271 ? 48.58800 30.58300 -73.64900 1.000 31.73275 271 LEU A N 1
ATOM 5242 C CA . LEU B 1 271 ? 49.77800 30.00100 -74.31100 1.000 36.09117 271 LEU A CA 1
ATOM 5243 C C . LEU B 1 271 ? 50.62900 31.06400 -75.02300 1.000 37.41238 271 LEU A C 1
ATOM 5244 O O . LEU B 1 271 ? 50.06900 32.09000 -75.40200 1.000 37.99929 271 LEU A O 1
ATOM 5249 N N . ASN B 1 272 ? 51.93700 30.82500 -75.17600 1.000 39.37841 272 ASN A N 1
ATOM 5250 C CA . ASN B 1 272 ? 52.86400 31.71500 -75.93400 1.000 43.86579 272 ASN A CA 1
ATOM 5251 C C . ASN B 1 272 ? 52.64100 31.47700 -77.42300 1.000 47.73993 272 ASN A C 1
ATOM 5252 O O . ASN B 1 272 ? 52.16800 30.39500 -77.76100 1.000 51.56145 272 ASN A O 1
ATOM 5257 N N . GLU B 1 273 ? 53.02600 32.40800 -78.28700 1.000 57.80167 273 GLU A N 1
ATOM 5258 C CA . GLU B 1 273 ? 52.89000 32.14600 -79.74100 1.000 62.65225 273 GLU A CA 1
ATOM 5259 C C . GLU B 1 273 ? 53.63300 30.87000 -80.11200 1.000 61.69161 273 GLU A C 1
ATOM 5260 O O . GLU B 1 273 ? 53.07700 30.09200 -80.87400 1.000 60.97310 273 GLU A O 1
ATOM 5266 N N . THR B 1 274 ? 54.84000 30.68200 -79.58900 1.000 55.64088 274 THR A N 1
ATOM 5267 C CA . THR B 1 274 ? 55.61700 29.43700 -79.82600 1.000 53.21164 274 THR A CA 1
ATOM 5268 C C . THR B 1 274 ? 54.76100 28.21000 -79.49100 1.000 47.62939 274 THR A C 1
ATOM 5269 O O . THR B 1 274 ? 54.64900 27.32800 -80.34600 1.000 43.05516 274 THR A O 1
ATOM 5273 N N . ALA B 1 275 ? 54.13200 28.19500 -78.31800 1.000 46.30818 275 ALA A N 1
ATOM 5274 C CA . ALA B 1 275 ? 53.27700 27.06400 -77.88900 1.000 45.10804 275 ALA A CA 1
ATOM 5275 C C . ALA B 1 275 ? 52.01100 26.94600 -78.74200 1.000 42.72618 275 ALA A C 1
ATOM 5276 O O . ALA B 1 275 ? 51.61600 25.82900 -79.04000 1.000 41.00228 275 ALA A O 1
ATOM 5278 N N . GLN B 1 276 ? 51.42600 28.06300 -79.13800 1.000 44.08686 276 GLN A N 1
ATOM 5279 C CA . GLN B 1 276 ? 50.25600 28.01100 -80.04000 1.000 44.45796 276 GLN A CA 1
ATOM 5280 C C . GLN B 1 276 ? 50.65000 27.38100 -81.37800 1.000 46.88194 276 GLN A C 1
ATOM 5281 O O . GLN B 1 276 ? 49.90100 26.51200 -81.83400 1.000 45.31070 276 GLN A O 1
ATOM 5287 N N . ILE B 1 277 ? 51.77300 27.79400 -81.97500 1.000 47.12670 277 ILE A N 1
ATOM 5288 C CA . ILE B 1 277 ? 52.20100 27.29800 -83.31600 1.000 43.03148 277 ILE A CA 1
ATOM 5289 C C . ILE B 1 277 ? 52.51500 25.81500 -83.20700 1.000 45.56073 277 ILE A C 1
ATOM 5290 O O . ILE B 1 277 ? 52.06400 25.05700 -84.07300 1.000 43.47100 277 ILE A O 1
ATOM 5295 N N . ASP B 1 278 ? 53.21400 25.42800 -82.14500 1.000 48.96903 278 ASP A N 1
ATOM 5296 C CA . ASP B 1 278 ? 53.59200 24.01000 -81.92700 1.000 48.01365 278 ASP A CA 1
ATOM 5297 C C . ASP B 1 278 ? 52.36400 23.14100 -81.65000 1.000 47.18987 278 ASP A C 1
ATOM 5298 O O . ASP B 1 278 ? 52.39200 21.98700 -82.06200 1.000 48.58477 278 ASP A O 1
ATOM 5303 N N . PHE B 1 279 ? 51.34500 23.66900 -80.97000 1.000 39.88636 279 PHE A N 1
ATOM 5304 C CA . PHE B 1 279 ? 50.09700 22.91900 -80.69600 1.000 34.74364 279 PHE A CA 1
ATOM 5305 C C . PHE B 1 279 ? 49.36800 22.65000 -82.00500 1.000 36.99917 279 PHE A C 1
ATOM 5306 O O . PHE B 1 279 ? 48.99800 21.51500 -82.26000 1.000 34.97525 279 PHE A O 1
ATOM 5314 N N . GLN B 1 280 ? 49.17000 23.69400 -82.79700 1.000 37.87033 280 GLN A N 1
ATOM 5315 C CA . GLN B 1 280 ? 48.52000 23.52200 -84.11600 1.000 36.65966 280 GLN A CA 1
ATOM 5316 C C . GLN B 1 280 ? 49.34200 22.54100 -84.95100 1.000 38.87308 280 GLN A C 1
ATOM 5317 O O . GLN B 1 280 ? 48.73300 21.69700 -85.61600 1.000 37.25183 280 GLN A O 1
ATOM 5323 N N . GLN B 1 281 ? 50.67100 22.65000 -84.89300 1.000 38.80992 281 GLN A N 1
ATOM 5324 C CA . GLN B 1 281 ? 51.51900 21.73400 -85.64700 1.000 36.78073 281 GLN A CA 1
ATOM 5325 C C . GLN B 1 281 ? 51.34400 20.30300 -85.15600 1.000 40.92596 281 GLN A C 1
ATOM 5326 O O . GLN B 1 281 ? 51.13000 19.38300 -85.95400 1.000 39.68897 281 GLN A O 1
ATOM 5332 N N . TRP B 1 282 ? 51.45000 20.09400 -83.84000 1.000 38.72570 282 TRP A N 1
ATOM 5333 C CA . TRP B 1 282 ? 51.22100 18.76900 -83.27400 1.000 37.63872 282 TRP A CA 1
ATOM 5334 C C . TRP B 1 282 ? 49.84300 18.23500 -83.64500 1.000 39.35735 282 TRP A C 1
ATOM 5335 O O . TRP B 1 282 ? 49.68900 17.04200 -83.93200 1.000 40.66277 282 TRP A O 1
ATOM 5346 N N . ALA B 1 283 ? 48.82900 19.10500 -83.64000 1.000 39.43894 283 ALA A N 1
ATOM 5347 C CA . ALA B 1 283 ? 47.46300 18.66500 -83.90600 1.000 40.02848 283 ALA A CA 1
ATOM 5348 C C . ALA B 1 283 ? 47.29800 18.20200 -85.34900 1.000 40.47591 283 ALA A C 1
ATOM 5349 O O . ALA B 1 283 ? 46.73500 17.13200 -85.60600 1.000 41.11809 283 ALA A O 1
ATOM 5351 N N . LYS B 1 284 ? 47.76500 19.00900 -86.30500 1.000 37.11234 284 LYS A N 1
ATOM 5352 C CA . LYS B 1 284 ? 47.67700 18.62300 -87.70800 1.000 38.02035 284 LYS A CA 1
ATOM 5353 C C . LYS B 1 284 ? 48.39400 17.30200 -87.95700 1.000 38.95730 284 LYS A C 1
ATOM 5354 O O . LYS B 1 284 ? 47.93700 16.47600 -88.75600 1.000 39.18628 284 LYS A O 1
ATOM 5360 N N . GLU B 1 285 ? 49.52800 17.09200 -87.28200 1.000 38.75465 285 GLU A N 1
ATOM 5361 C CA . GLU B 1 285 ? 50.29400 15.86100 -87.43200 1.000 37.08339 285 GLU A CA 1
ATOM 5362 C C . GLU B 1 285 ? 49.55500 14.64300 -86.89400 1.000 36.21487 285 GLU A C 1
ATOM 5363 O O . GLU B 1 285 ? 49.91200 13.51400 -87.24900 1.000 38.55725 285 GLU A O 1
ATOM 5369 N N . ASN B 1 286 ? 48.55800 14.83500 -86.02900 1.000 33.87248 286 ASN A N 1
ATOM 5370 C CA . ASN B 1 286 ? 47.84800 13.72000 -85.41500 1.000 36.15697 286 ASN A CA 1
ATOM 5371 C C . ASN B 1 286 ? 46.36200 13.70200 -85.75000 1.000 36.97549 286 ASN A C 1
ATOM 5372 O O . ASN B 1 286 ? 45.60300 12.98100 -85.09100 1.000 36.62281 286 ASN A O 1
ATOM 5377 N N . ASN B 1 287 ? 45.93100 14.46400 -86.75800 1.000 34.69627 287 ASN A N 1
ATOM 5378 C CA . ASN B 1 287 ? 44.53000 14.49500 -87.18400 1.000 36.24382 287 ASN A CA 1
ATOM 5379 C C . ASN B 1 287 ? 43.62600 14.87400 -86.01300 1.000 36.29119 287 ASN A C 1
ATOM 5380 O O . ASN B 1 287 ? 42.60800 14.23100 -85.74100 1.000 37.34132 287 ASN A O 1
ATOM 5385 N N . ILE B 1 288 ? 44.01200 15.94100 -85.32100 1.000 33.73562 288 ILE A N 1
ATOM 5386 C CA . ILE B 1 288 ? 43.31800 16.42000 -84.13600 1.000 33.28820 288 ILE A CA 1
ATOM 5387 C C . ILE B 1 288 ? 42.89300 17.86100 -84.38500 1.000 29.81147 288 ILE A C 1
ATOM 5388 O O . ILE B 1 288 ? 43.72300 18.70500 -84.74500 1.000 30.25363 288 ILE A O 1
ATOM 5393 N N . GLU B 1 289 ? 41.60300 18.13900 -84.20200 1.000 29.77462 289 GLU A N 1
ATOM 5394 C CA . GLU B 1 289 ? 41.09100 19.50000 -84.30300 1.000 29.26930 289 GLU A CA 1
ATOM 5395 C C . GLU B 1 289 ? 41.21700 20.21700 -82.96400 1.000 28.36656 289 GLU A C 1
ATOM 5396 O O . GLU B 1 289 ? 40.84700 19.67100 -81.92000 1.000 27.84018 289 GLU A O 1
ATOM 5402 N N . LEU B 1 290 ? 41.73500 21.44000 -82.99900 1.000 28.56658 290 LEU A N 1
ATOM 5403 C CA . LEU B 1 290 ? 41.78600 22.29500 -81.82500 1.000 28.15864 290 LEU A CA 1
ATOM 5404 C C . LEU B 1 290 ? 40.62800 23.28300 -81.85100 1.000 27.74806 290 LEU A C 1
ATOM 5405 O O . LEU B 1 290 ? 40.24600 23.78200 -82.91400 1.000 29.00611 290 LEU A O 1
ATOM 5410 N N . VAL B 1 291 ? 40.07100 23.56000 -80.67600 1.000 27.13746 291 VAL A N 1
ATOM 5411 C CA . VAL B 1 291 ? 39.00400 24.54000 -80.51900 1.000 26.77163 291 VAL A CA 1
ATOM 5412 C C . VAL B 1 291 ? 39.48600 25.56300 -79.50100 1.000 27.17957 291 VAL A C 1
ATOM 5413 O O . VAL B 1 291 ? 39.57700 25.26500 -78.30300 1.000 26.36369 291 VAL A O 1
ATOM 5417 N N . ASP B 1 292 ? 39.80000 26.76600 -79.97700 1.000 28.14811 292 ASP A N 1
ATOM 5418 C CA . ASP B 1 292 ? 40.30500 27.84400 -79.13400 1.000 28.02441 292 ASP A CA 1
ATOM 5419 C C . ASP B 1 292 ? 39.11600 28.64000 -78.60000 1.000 27.31380 292 ASP A C 1
ATOM 5420 O O . ASP B 1 292 ? 38.48700 29.39900 -79.34400 1.000 28.62448 292 ASP A O 1
ATOM 5425 N N . ILE B 1 293 ? 38.80000 28.46000 -77.31200 1.000 26.24788 293 ILE A N 1
ATOM 5426 C CA . ILE B 1 293 ? 37.70000 29.20500 -76.70000 1.000 25.88995 293 ILE A CA 1
ATOM 5427 C C . ILE B 1 293 ? 37.89300 30.70700 -76.83800 1.000 29.93254 293 ILE A C 1
ATOM 5428 O O . ILE B 1 293 ? 36.91300 31.46100 -76.80700 1.000 33.91986 293 ILE A O 1
ATOM 5433 N N . ASP B 1 294 ? 39.13400 31.16800 -76.98200 1.000 26.85585 294 ASP A N 1
ATOM 5434 C CA . ASP B 1 294 ? 39.39400 32.58300 -77.20700 1.000 27.23748 294 ASP A CA 1
ATOM 5435 C C . ASP B 1 294 ? 39.13000 33.00400 -78.64600 1.000 27.91914 294 ASP A C 1
ATOM 5436 O O . ASP B 1 294 ? 39.28700 34.18700 -78.96600 1.000 30.19046 294 ASP A O 1
ATOM 5441 N N . SER B 1 295 ? 38.73700 32.07300 -79.51500 1.000 27.47961 295 SER A N 1
ATOM 5442 C CA . SER B 1 295 ? 38.48600 32.35400 -80.92200 1.000 28.31918 295 SER A CA 1
ATOM 5443 C C . SER B 1 295 ? 37.00800 32.26200 -81.27800 1.000 28.77450 295 SER A C 1
ATOM 5444 O O . SER B 1 295 ? 36.66800 32.20200 -82.46400 1.000 27.85071 295 SER A O 1
ATOM 5447 N N . ILE B 1 296 ? 36.12500 32.25200 -80.28500 1.000 30.04308 296 ILE A N 1
ATOM 5448 C CA . ILE B 1 296 ? 34.69700 32.05000 -80.49700 1.000 30.52998 296 ILE A CA 1
ATOM 5449 C C . ILE B 1 296 ? 33.97700 33.38700 -80.37400 1.000 31.18269 296 ILE A C 1
ATOM 5450 O O . ILE B 1 296 ? 34.07400 34.06500 -79.34300 1.000 32.35651 296 ILE A O 1
ATOM 5455 N N . ASP B 1 297 ? 33.25800 33.76700 -81.43100 1.000 29.43511 297 ASP A N 1
ATOM 5456 C CA . ASP B 1 297 ? 32.40200 34.94800 -81.40200 1.000 31.84329 297 ASP A CA 1
ATOM 5457 C C . ASP B 1 297 ? 31.26100 34.74100 -80.41300 1.000 33.68035 297 ASP A C 1
ATOM 5458 O O . ASP B 1 297 ? 30.33800 33.96400 -80.68100 1.000 33.56981 297 ASP A O 1
ATOM 5463 N N . LEU B 1 298 ? 31.30900 35.43300 -79.27000 1.000 32.01436 298 LEU A N 1
ATOM 5464 C CA . LEU B 1 298 ? 30.29800 35.25500 -78.23400 1.000 32.84868 298 LEU A CA 1
ATOM 5465 C C . LEU B 1 298 ? 28.96000 35.88400 -78.59100 1.000 35.71218 298 LEU A C 1
ATOM 5466 O O . LEU B 1 298 ? 27.95900 35.59600 -77.92600 1.000 32.02752 298 LEU A O 1
ATOM 5471 N N . LYS B 1 299 ? 28.91300 36.72200 -79.62400 1.000 35.27002 299 LYS A N 1
ATOM 5472 C CA . LYS B 1 299 ? 27.64100 37.22600 -80.11700 1.000 36.07011 299 LYS A CA 1
ATOM 5473 C C . LYS B 1 299 ? 26.94900 36.24200 -81.05100 1.000 37.98613 299 LYS A C 1
ATOM 5474 O O . LYS B 1 299 ? 25.77600 36.44300 -81.38100 1.000 42.81303 299 LYS A O 1
ATOM 5480 N N . SER B 1 300 ? 27.64300 35.18300 -81.47300 1.000 33.40137 300 SER A N 1
ATOM 5481 C CA . SER B 1 300 ? 27.07500 34.14700 -82.32300 1.000 33.68299 300 SER A CA 1
ATOM 5482 C C . SER B 1 300 ? 26.43400 32.99800 -81.54900 1.000 32.62233 300 SER A C 1
ATOM 5483 O O . SER B 1 300 ? 25.80300 32.13500 -82.17200 1.000 32.77498 300 SER A O 1
ATOM 5486 N N . VAL B 1 301 ? 26.57900 32.95700 -80.22600 1.000 31.44588 301 VAL A N 1
ATOM 5487 C CA . VAL B 1 301 ? 26.24000 31.78100 -79.43800 1.000 29.20087 301 VAL A CA 1
ATOM 5488 C C . VAL B 1 301 ? 25.09100 32.12400 -78.49700 1.000 29.17718 301 VAL A C 1
ATOM 5489 O O . VAL B 1 301 ? 24.74600 33.28800 -78.29600 1.000 34.42781 301 VAL A O 1
ATOM 5493 N N . SER B 1 302 ? 24.49500 31.07700 -77.92600 1.000 26.72162 302 SER A N 1
ATOM 5494 C CA . SER B 1 302 ? 23.39000 31.25300 -76.99600 1.000 28.79819 302 SER A CA 1
ATOM 5495 C C . SER B 1 302 ? 23.84300 32.02100 -75.76000 1.000 32.40652 302 SER A C 1
ATOM 5496 O O . SER B 1 302 ? 25.01900 32.00700 -75.38800 1.000 34.87787 302 SER A O 1
ATOM 5499 N N . GLU B 1 303 ? 22.88900 32.72100 -75.14100 1.000 32.00647 303 GLU A N 1
ATOM 5500 C CA . GLU B 1 303 ? 23.16300 33.47100 -73.92000 1.000 32.28019 303 GLU A CA 1
ATOM 5501 C C . GLU B 1 303 ? 23.90500 32.62600 -72.89200 1.000 30.86686 303 GLU A C 1
ATOM 5502 O O . GLU B 1 303 ? 24.85700 33.09800 -72.26000 1.000 29.87727 303 GLU A O 1
ATOM 5508 N N . THR B 1 304 ? 23.49800 31.36500 -72.72900 1.000 32.90395 304 THR A N 1
ATOM 5509 C CA . THR B 1 304 ? 24.12300 30.51200 -71.72200 1.000 31.32481 304 THR A CA 1
ATOM 5510 C C . THR B 1 304 ? 25.50700 30.05200 -72.14800 1.000 35.05420 304 THR A C 1
ATOM 5511 O O . THR B 1 304 ? 26.39300 29.89700 -71.29800 1.000 35.29634 304 THR A O 1
ATOM 5515 N N . ASP B 1 305 ? 25.71000 29.82300 -73.44600 1.000 39.28892 305 ASP A N 1
ATOM 5516 C CA . ASP B 1 305 ? 27.04700 29.51700 -73.94300 1.000 38.12036 305 ASP A CA 1
ATOM 5517 C C . ASP B 1 305 ? 28.00600 30.67000 -73.67700 1.000 38.12299 305 ASP A C 1
ATOM 5518 O O . ASP B 1 305 ? 29.12800 30.46400 -73.20100 1.000 38.77307 305 ASP A O 1
ATOM 5523 N N . ALA B 1 306 ? 27.57800 31.89700 -73.99200 1.000 33.47243 306 ALA A N 1
ATOM 5524 C CA . ALA B 1 306 ? 28.38800 33.07700 -73.71000 1.000 32.10122 306 ALA A CA 1
ATOM 5525 C C . ALA B 1 306 ? 28.77200 33.16000 -72.23600 1.000 30.94582 306 ALA A C 1
ATOM 5526 O O . ALA B 1 306 ? 29.91900 33.48200 -71.90300 1.000 30.09571 306 ALA A O 1
ATOM 5528 N N . GLN B 1 307 ? 27.82300 32.88100 -71.34000 1.000 29.10349 307 GLN A N 1
ATOM 5529 C CA . GLN B 1 307 ? 28.10600 32.96800 -69.91100 1.000 30.99319 307 GLN A CA 1
ATOM 5530 C C . GLN B 1 307 ? 29.17900 31.96500 -69.50000 1.000 30.52734 307 GLN A C 1
ATOM 5531 O O . GLN B 1 307 ? 30.16900 32.32900 -68.85600 1.000 27.21116 307 GLN A O 1
ATOM 5537 N N . LEU B 1 308 ? 28.98200 30.68800 -69.84600 1.000 30.62736 308 LEU A N 1
ATOM 5538 C CA . LEU B 1 308 ? 29.96200 29.65400 -69.52100 1.000 26.58213 308 LEU A CA 1
ATOM 5539 C C . LEU B 1 308 ? 31.34900 30.01900 -70.04000 1.000 27.80597 308 LEU A C 1
ATOM 5540 O O . LEU B 1 308 ? 32.33400 29.98000 -69.29500 1.000 27.69543 308 LEU A O 1
ATOM 5545 N N . LEU B 1 309 ? 31.44200 30.36600 -71.32800 1.000 28.30339 309 LEU A N 1
ATOM 5546 C CA . LEU B 1 309 ? 32.73400 30.70900 -71.91500 1.000 26.48739 309 LEU A CA 1
ATOM 5547 C C . LEU B 1 309 ? 33.36700 31.89900 -71.20400 1.000 28.16127 309 LEU A C 1
ATOM 5548 O O . LEU B 1 309 ? 34.56700 31.88400 -70.90400 1.000 28.64817 309 LEU A O 1
ATOM 5553 N N . ASN B 1 310 ? 32.58100 32.94400 -70.93400 1.000 25.51622 310 ASN A N 1
ATOM 5554 C CA . ASN B 1 310 ? 33.09600 34.07900 -70.17400 1.000 25.08459 310 ASN A CA 1
ATOM 5555 C C . ASN B 1 310 ? 33.58100 33.62900 -68.80300 1.000 28.39814 310 ASN A C 1
ATOM 5556 O O . ASN B 1 310 ? 34.66800 34.01400 -68.35500 1.000 30.16677 310 ASN A O 1
ATOM 5561 N N . LEU B 1 311 ? 32.77000 32.82500 -68.11200 1.000 30.19836 311 LEU A N 1
ATOM 5562 C CA . LEU B 1 311 ? 33.18600 32.25000 -66.83800 1.000 24.98721 311 LEU A CA 1
ATOM 5563 C C . LEU B 1 311 ? 34.49300 31.48000 -66.98300 1.000 24.32397 311 LEU A C 1
ATOM 5564 O O . LEU B 1 311 ? 35.37800 31.57700 -66.12500 1.000 24.56084 311 LEU A O 1
ATOM 5569 N N . ALA B 1 312 ? 34.63200 30.70900 -68.06500 1.000 24.19501 312 ALA A N 1
ATOM 5570 C CA . ALA B 1 312 ? 35.85400 29.93800 -68.27700 1.000 24.32397 312 ALA A CA 1
ATOM 5571 C C . ALA B 1 312 ? 37.05500 30.84200 -68.52100 1.000 26.16366 312 ALA A C 1
ATOM 5572 O O . ALA B 1 312 ? 38.13600 30.60900 -67.96600 1.000 25.16618 312 ALA A O 1
ATOM 5574 N N . LYS B 1 313 ? 36.88900 31.87300 -69.35200 1.000 25.70835 313 LYS A N 1
ATOM 5575 C CA . LYS B 1 313 ? 37.97800 32.81300 -69.58900 1.000 25.77414 313 LYS A CA 1
ATOM 5576 C C . LYS B 1 313 ? 38.38100 33.52900 -68.30400 1.000 28.14285 313 LYS A C 1
ATOM 5577 O O . LYS B 1 313 ? 39.57400 33.74200 -68.05100 1.000 27.57699 313 LYS A O 1
ATOM 5583 N N . ASP B 1 314 ? 37.39800 33.91200 -67.48200 1.000 27.25064 314 ASP A N 1
ATOM 5584 C CA . ASP B 1 314 ? 37.70500 34.57600 -66.21800 1.000 26.14524 314 ASP A CA 1
ATOM 5585 C C . ASP B 1 314 ? 38.46700 33.65400 -65.27400 1.000 26.12155 314 ASP A C 1
ATOM 5586 O O . ASP B 1 314 ? 39.40600 34.08900 -64.59800 1.000 26.92954 314 ASP A O 1
ATOM 5591 N N . GLU B 1 315 ? 38.06900 32.38000 -65.20000 1.000 25.60044 315 GLU A N 1
ATOM 5592 C CA . GLU B 1 315 ? 38.83700 31.41200 -64.42500 1.000 25.62149 315 GLU A CA 1
ATOM 5593 C C . GLU B 1 315 ? 40.27200 31.33400 -64.93000 1.000 29.13770 315 GLU A C 1
ATOM 5594 O O . GLU B 1 315 ? 41.22700 31.45700 -64.15300 1.000 26.57950 315 GLU A O 1
ATOM 5600 N N . LEU B 1 316 ? 40.44300 31.13100 -66.24000 1.000 26.87164 316 LEU A N 1
ATOM 5601 C CA . LEU B 1 316 ? 41.78500 31.03800 -66.80100 1.000 27.64542 316 LEU A CA 1
ATOM 5602 C C . LEU B 1 316 ? 42.54900 32.34400 -66.63800 1.000 27.92703 316 LEU A C 1
ATOM 5603 O O . LEU B 1 316 ? 43.77000 32.32800 -66.44900 1.000 28.59027 316 LEU A O 1
ATOM 5608 N N . GLY B 1 317 ? 41.85100 33.48000 -66.71100 1.000 27.32170 317 GLY A N 1
ATOM 5609 C CA . GLY B 1 317 ? 42.51000 34.75600 -66.48200 1.000 27.99809 317 GLY A CA 1
ATOM 5610 C C . GLY B 1 317 ? 42.97100 34.92500 -65.04700 1.000 30.65631 317 GLY A C 1
ATOM 5611 O O . GLY B 1 317 ? 44.08700 35.39300 -64.79600 1.000 30.54050 317 GLY A O 1
ATOM 5612 N N . ALA B 1 318 ? 42.12300 34.54900 -64.08400 1.000 28.02704 318 ALA A N 1
ATOM 5613 C CA . ALA B 1 318 ? 42.53100 34.60900 -62.68500 1.000 28.56132 318 ALA A CA 1
ATOM 5614 C C . ALA B 1 318 ? 43.66300 33.63100 -62.39700 1.000 30.86423 318 ALA A C 1
ATOM 5615 O O . ALA B 1 318 ? 44.51700 33.90700 -61.54700 1.000 32.39073 318 ALA A O 1
ATOM 5617 N N . MET B 1 319 ? 43.67600 32.48500 -63.08200 1.000 29.30088 319 MET A N 1
ATOM 5618 C CA . MET B 1 319 ? 44.80200 31.56400 -62.97900 1.000 28.37445 319 MET A CA 1
ATOM 5619 C C . MET B 1 319 ? 46.09000 32.23100 -63.44900 1.000 32.09332 319 MET A C 1
ATOM 5620 O O . MET B 1 319 ? 47.12200 32.16400 -62.77100 1.000 33.71194 319 MET A O 1
ATOM 5625 N N . ARG B 1 320 ? 46.04500 32.87800 -64.62000 1.000 30.42207 320 ARG A N 1
ATOM 5626 C CA . ARG B 1 320 ? 47.23400 33.52500 -65.16800 1.000 31.27217 320 ARG A CA 1
ATOM 5627 C C . ARG B 1 320 ? 47.79300 34.56900 -64.21200 1.000 33.05396 320 ARG A C 1
ATOM 5628 O O . ARG B 1 320 ? 49.00800 34.63900 -63.99500 1.000 35.43320 320 ARG A O 1
ATOM 5636 N N . LYS B 1 321 ? 46.92200 35.38800 -63.63100 1.000 34.40939 321 LYS A N 1
ATOM 5637 C CA . LYS B 1 321 ? 47.32400 36.44200 -62.71000 1.000 33.24872 321 LYS A CA 1
ATOM 5638 C C . LYS B 1 321 ? 47.49700 35.94800 -61.28100 1.000 35.39898 321 LYS A C 1
ATOM 5639 O O . LYS B 1 321 ? 47.66000 36.77300 -60.37500 1.000 35.58585 321 LYS A O 1
ATOM 5645 N N . GLY B 1 322 ? 47.48300 34.63000 -61.07400 1.000 34.79101 322 GLY A N 1
ATOM 5646 C CA . GLY B 1 322 ? 47.47300 34.02700 -59.75500 1.000 31.74854 322 GLY A CA 1
ATOM 5647 C C . GLY B 1 322 ? 46.53400 34.68400 -58.76700 1.000 33.74352 322 GLY A C 1
ATOM 5648 O O . GLY B 1 322 ? 46.95500 35.11900 -57.69100 1.000 37.25973 322 GLY A O 1
ATOM 5649 N N . LYS B 1 323 ? 45.25600 34.76500 -59.12300 1.000 33.14345 323 LYS A N 1
ATOM 5650 C CA . LYS B 1 323 ? 44.23600 35.36800 -58.27600 1.000 32.35388 323 LYS A CA 1
ATOM 5651 C C . LYS B 1 323 ? 43.05900 34.42000 -58.09200 1.000 32.17491 323 LYS A C 1
ATOM 5652 O O . LYS B 1 323 ? 41.89700 34.83700 -58.07800 1.000 33.73036 323 LYS A O 1
ATOM 5658 N N . GLY B 1 324 ? 43.34300 33.12400 -57.95100 1.000 32.08806 324 GLY A N 1
ATOM 5659 C CA . GLY B 1 324 ? 42.34000 32.14500 -57.58700 1.000 32.24597 324 GLY A CA 1
ATOM 5660 C C . GLY B 1 324 ? 41.77000 31.32200 -58.72400 1.000 30.74053 324 GLY A C 1
ATOM 5661 O O . GLY B 1 324 ? 41.06100 30.34500 -58.45600 1.000 30.24310 324 GLY A O 1
ATOM 5662 N N . GLY B 1 325 ? 42.05200 31.68000 -59.97400 1.000 31.36692 325 GLY A N 1
ATOM 5663 C CA . GLY B 1 325 ? 41.53700 30.91600 -61.09500 1.000 31.05372 325 GLY A CA 1
ATOM 5664 C C . GLY B 1 325 ? 42.04000 29.48500 -61.10800 1.000 31.45377 325 GLY A C 1
ATOM 5665 O O . GLY B 1 325 ? 43.05400 29.14100 -60.49900 1.000 31.52220 325 GLY A O 1
ATOM 5666 N N . ASN B 1 326 ? 41.30600 28.63400 -61.83100 1.000 29.89306 326 ASN A N 1
ATOM 5667 C CA . ASN B 1 326 ? 41.61200 27.21000 -61.85500 1.000 26.98218 326 ASN A CA 1
ATOM 5668 C C . ASN B 1 326 ? 41.27000 26.58100 -63.20100 1.000 25.56359 326 ASN A C 1
ATOM 5669 O O . ASN B 1 326 ? 40.12100 26.70900 -63.65600 1.000 25.07406 326 ASN A O 1
ATOM 5674 N N . PRO B 1 327 ? 42.22300 25.90200 -63.84700 1.000 26.94534 327 PRO A N 1
ATOM 5675 C CA . PRO B 1 327 ? 41.92700 25.29400 -65.15500 1.000 25.58728 327 PRO A CA 1
ATOM 5676 C C . PRO B 1 327 ? 40.95500 24.12800 -65.08600 1.000 24.99510 327 PRO A C 1
ATOM 5677 O O . PRO B 1 327 ? 40.18500 23.93300 -66.03400 1.000 24.65296 327 PRO A O 1
ATOM 5681 N N . ALA B 1 328 ? 40.97200 23.33500 -64.00800 1.000 24.92141 328 ALA A N 1
ATOM 5682 C CA . ALA B 1 328 ? 39.98800 22.26200 -63.88200 1.000 24.38713 328 ALA A CA 1
ATOM 5683 C C . ALA B 1 328 ? 38.57400 22.82600 -63.83300 1.000 23.87918 328 ALA A C 1
ATOM 5684 O O . ALA B 1 328 ? 37.63600 22.21700 -64.36100 1.000 23.45808 328 ALA A O 1
ATOM 5686 N N . ALA B 1 329 ? 38.40200 23.98900 -63.20200 1.000 23.97393 329 ALA A N 1
ATOM 5687 C CA . ALA B 1 329 ? 37.09700 24.64200 -63.18700 1.000 23.60283 329 ALA A CA 1
ATOM 5688 C C . ALA B 1 329 ? 36.67500 25.04100 -64.59400 1.000 23.50019 329 ALA A C 1
ATOM 5689 O O . ALA B 1 329 ? 35.52300 24.83300 -64.99400 1.000 23.11330 329 ALA A O 1
ATOM 5691 N N . ALA B 1 330 ? 37.59800 25.62500 -65.36100 1.000 23.90287 330 ALA A N 1
ATOM 5692 C CA . ALA B 1 330 ? 37.27400 26.01900 -66.72800 1.000 23.88971 330 ALA A CA 1
ATOM 5693 C C . ALA B 1 330 ? 36.96300 24.80400 -67.59500 1.000 23.64231 330 ALA A C 1
ATOM 5694 O O . ALA B 1 330 ? 36.05700 24.84800 -68.43500 1.000 23.42649 330 ALA A O 1
ATOM 5696 N N . SER B 1 331 ? 37.71000 23.71200 -67.41000 1.000 23.73706 331 SER A N 1
ATOM 5697 C CA . SER B 1 331 ? 37.38400 22.46600 -68.09500 1.000 23.54493 331 SER A CA 1
ATOM 5698 C C . SER B 1 331 ? 35.99200 21.97600 -67.71500 1.000 23.01855 331 SER A C 1
ATOM 5699 O O . SER B 1 331 ? 35.25800 21.45600 -68.56200 1.000 22.83168 331 SER A O 1
ATOM 5702 N N . ASP B 1 332 ? 35.62000 22.11400 -66.43800 1.000 22.83958 332 ASP A N 1
ATOM 5703 C CA . ASP B 1 332 ? 34.27200 21.75100 -66.01000 1.000 22.39742 332 ASP A CA 1
ATOM 5704 C C . ASP B 1 332 ? 33.22000 22.53200 -66.78800 1.000 22.50007 332 ASP A C 1
ATOM 5705 O O . ASP B 1 332 ? 32.17000 21.98900 -67.14800 1.000 21.99211 332 ASP A O 1
ATOM 5710 N N . LEU B 1 333 ? 33.48300 23.81400 -67.03600 1.000 22.49743 333 LEU A N 1
ATOM 5711 C CA . LEU B 1 333 ? 32.48400 24.68800 -67.63900 1.000 22.44743 333 LEU A CA 1
ATOM 5712 C C . LEU B 1 333 ? 32.31500 24.41700 -69.13200 1.000 22.51059 333 LEU A C 1
ATOM 5713 O O . LEU B 1 333 ? 31.18600 24.29300 -69.62400 1.000 22.34478 333 LEU A O 1
ATOM 5718 N N . VAL B 1 334 ? 33.42200 24.32900 -69.87700 1.000 22.81589 334 VAL A N 1
ATOM 5719 C CA . VAL B 1 334 ? 33.31700 24.34300 -71.33400 1.000 22.99486 334 VAL A CA 1
ATOM 5720 C C . VAL B 1 334 ? 32.69500 23.06500 -71.88700 1.000 22.80273 334 VAL A C 1
ATOM 5721 O O . VAL B 1 334 ? 32.23000 23.06600 -73.03400 1.000 23.39491 334 VAL A O 1
ATOM 5725 N N . ARG B 1 335 ? 32.66500 21.97000 -71.11400 1.000 22.56586 335 ARG A N 1
ATOM 5726 C CA . ARG B 1 335 ? 32.04800 20.74500 -71.61800 1.000 22.43427 335 ARG A CA 1
ATOM 5727 C C . ARG B 1 335 ? 30.57300 20.91800 -71.91500 1.000 23.05013 335 ARG A C 1
ATOM 5728 O O . ARG B 1 335 ? 30.01900 20.16100 -72.71800 1.000 25.33725 335 ARG A O 1
ATOM 5736 N N . TRP B 1 336 ? 29.92400 21.88600 -71.28100 1.000 22.11844 336 TRP A N 1
ATOM 5737 C CA . TRP B 1 336 ? 28.49500 22.08800 -71.42700 1.000 23.61073 336 TRP A CA 1
ATOM 5738 C C . TRP B 1 336 ? 28.15600 23.13600 -72.47400 1.000 24.84245 336 TRP A C 1
ATOM 5739 O O . TRP B 1 336 ? 26.97900 23.46800 -72.64000 1.000 27.05061 336 TRP A O 1
ATOM 5750 N N . VAL B 1 337 ? 29.15000 23.65100 -73.19000 1.000 24.55558 337 VAL A N 1
ATOM 5751 C CA . VAL B 1 337 ? 28.92000 24.71200 -74.16100 1.000 25.82415 337 VAL A CA 1
ATOM 5752 C C . VAL B 1 337 ? 28.37600 24.09000 -75.43800 1.000 27.85860 337 VAL A C 1
ATOM 5753 O O . VAL B 1 337 ? 28.97900 23.16700 -76.00000 1.000 27.08483 337 VAL A O 1
ATOM 5757 N N . ASP B 1 338 ? 27.22900 24.59700 -75.89500 1.000 29.66935 338 ASP A N 1
ATOM 5758 C CA . ASP B 1 338 ? 26.53500 24.00000 -77.03100 1.000 28.74555 338 ASP A CA 1
ATOM 5759 C C . ASP B 1 338 ? 27.40200 24.01000 -78.28500 1.000 26.33737 338 ASP A C 1
ATOM 5760 O O . ASP B 1 338 ? 27.52700 22.99100 -78.97400 1.000 25.35041 338 ASP A O 1
ATOM 5765 N N . VAL B 1 339 ? 28.00500 25.15800 -78.60100 1.000 25.73466 339 VAL A N 1
ATOM 5766 C CA . VAL B 1 339 ? 28.74700 25.28200 -79.85200 1.000 25.42147 339 VAL A CA 1
ATOM 5767 C C . VAL B 1 339 ? 29.99200 24.39800 -79.85800 1.000 27.04008 339 VAL A C 1
ATOM 5768 O O . VAL B 1 339 ? 30.44300 23.96400 -80.92600 1.000 27.59541 339 VAL A O 1
ATOM 5772 N N . ILE B 1 340 ? 30.56300 24.10800 -78.68700 1.000 26.12945 340 ILE A N 1
ATOM 5773 C CA . ILE B 1 340 ? 31.74500 23.25200 -78.63300 1.000 25.25303 340 ILE A CA 1
ATOM 5774 C C . ILE B 1 340 ? 31.34700 21.78600 -78.76600 1.000 28.06389 340 ILE A C 1
ATOM 5775 O O . ILE B 1 340 ? 32.03500 21.00100 -79.43000 1.000 29.11139 340 ILE A O 1
ATOM 5780 N N . ILE B 1 341 ? 30.23000 21.39600 -78.14700 1.000 25.41357 341 ILE A N 1
ATOM 5781 C CA . ILE B 1 341 ? 29.70900 20.04300 -78.33300 1.000 27.46908 341 ILE A CA 1
ATOM 5782 C C . ILE B 1 341 ? 29.44300 19.78000 -79.81200 1.000 28.51921 341 ILE A C 1
ATOM 5783 O O . ILE B 1 341 ? 29.80900 18.72900 -80.35000 1.000 31.52220 341 ILE A O 1
ATOM 5788 N N . GLY B 1 342 ? 28.81800 20.74100 -80.49300 1.000 25.99259 342 GLY A N 1
ATOM 5789 C CA . GLY B 1 342 ? 28.50300 20.60600 -81.90200 1.000 25.39515 342 GLY A CA 1
ATOM 5790 C C . GLY B 1 342 ? 27.34100 19.66400 -82.17300 1.000 29.45090 342 GLY A C 1
ATOM 5791 O O . GLY B 1 342 ? 26.40900 19.53400 -81.37800 1.000 31.86961 342 GLY A O 1
ATOM 5792 N N . GLU B 1 343 ? 27.41900 18.98000 -83.32200 1.000 30.68526 343 GLU A N 1
ATOM 5793 C CA . GLU B 1 343 ? 26.27000 18.22700 -83.82200 1.000 29.91148 343 GLU A CA 1
ATOM 5794 C C . GLU B 1 343 ? 25.94600 17.04200 -82.92100 1.000 31.44588 343 GLU A C 1
ATOM 5795 O O . GLU B 1 343 ? 24.77200 16.77900 -82.63300 1.000 33.26978 343 GLU A O 1
ATOM 5801 N N . SER B 1 344 ? 26.97500 16.33000 -82.46000 1.000 29.50880 344 SER A N 1
ATOM 5802 C CA . SER B 1 344 ? 26.83200 15.21700 -81.53000 1.000 28.85083 344 SER A CA 1
ATOM 5803 C C . SER B 1 344 ? 28.21500 14.72300 -81.13400 1.000 32.95921 344 SER A C 1
ATOM 5804 O O . SER B 1 344 ? 29.04600 14.42600 -81.99800 1.000 32.04332 344 SER A O 1
ATOM 5807 N N . SER B 1 345 ? 28.47200 14.63100 -79.83500 1.000 32.99080 345 SER A N 1
ATOM 5808 C CA . SER B 1 345 ? 29.83100 14.44300 -79.35400 1.000 30.30363 345 SER A CA 1
ATOM 5809 C C . SER B 1 345 ? 29.78300 13.76800 -77.99500 1.000 31.29849 345 SER A C 1
ATOM 5810 O O . SER B 1 345 ? 28.74500 13.73900 -77.32900 1.000 32.34072 345 SER A O 1
ATOM 5813 N N . THR B 1 346 ? 30.92300 13.21100 -77.60000 1.000 28.41656 346 THR A N 1
ATOM 5814 C CA . THR B 1 346 ? 31.11500 12.68400 -76.25800 1.000 26.88480 346 THR A CA 1
ATOM 5815 C C . THR B 1 346 ? 32.33500 13.35900 -75.65000 1.000 29.66671 346 THR A C 1
ATOM 5816 O O . THR B 1 346 ? 33.43500 13.28300 -76.21200 1.000 30.15888 346 THR A O 1
ATOM 5820 N N . TYR B 1 347 ? 32.14000 14.04000 -74.52400 1.000 27.16115 347 TYR A N 1
ATOM 5821 C CA . TYR B 1 347 ? 33.27900 14.51400 -73.75300 1.000 26.39790 347 TYR A CA 1
ATOM 5822 C C . TYR B 1 347 ? 33.99800 13.34100 -73.10100 1.000 26.69267 347 TYR A C 1
ATOM 5823 O O . TYR B 1 347 ? 33.36900 12.42800 -72.55900 1.000 27.03482 347 TYR A O 1
ATOM 5832 N N . ILE B 1 348 ? 35.32900 13.37400 -73.14700 1.000 27.69279 348 ILE A N 1
ATOM 5833 C CA . ILE B 1 348 ? 36.17000 12.39800 -72.47000 1.000 27.71122 348 ILE A CA 1
ATOM 5834 C C . ILE B 1 348 ? 37.20700 13.13000 -71.62400 1.000 28.79029 348 ILE A C 1
ATOM 5835 O O . ILE B 1 348 ? 37.70700 14.18900 -72.01800 1.000 28.64028 348 ILE A O 1
ATOM 5840 N N . ASP B 1 349 ? 37.51900 12.57500 -70.45100 1.000 29.52722 349 ASP A N 1
ATOM 5841 C CA . ASP B 1 349 ? 38.75600 12.93400 -69.76800 1.000 29.68251 349 ASP A CA 1
ATOM 5842 C C . ASP B 1 349 ? 39.94600 12.48600 -70.61200 1.000 33.35137 349 ASP A C 1
ATOM 5843 O O . ASP B 1 349 ? 39.96900 11.36800 -71.12900 1.000 34.19357 349 ASP A O 1
ATOM 5848 N N . ILE B 1 350 ? 40.97400 13.33300 -70.69800 1.000 33.18819 350 ILE A N 1
ATOM 5849 C CA . ILE B 1 350 ? 42.06500 13.09600 -71.63800 1.000 32.61707 350 ILE A CA 1
ATOM 5850 C C . ILE B 1 350 ? 42.80000 11.77700 -71.41400 1.000 35.14369 350 ILE A C 1
ATOM 5851 O O . ILE B 1 350 ? 43.53600 11.33700 -72.30100 1.000 40.95754 350 ILE A O 1
ATOM 5856 N N . ASP B 1 351 ? 42.61800 11.13000 -70.26300 1.000 33.35400 351 ASP A N 1
ATOM 5857 C CA . ASP B 1 351 ? 43.37500 9.93100 -69.91600 1.000 35.15158 351 ASP A CA 1
ATOM 5858 C C . ASP B 1 351 ? 42.50800 8.67500 -69.84000 1.000 35.61480 351 ASP A C 1
ATOM 5859 O O . ASP B 1 351 ? 42.85300 7.72300 -69.13600 1.000 36.33067 351 ASP A O 1
ATOM 5864 N N . LEU B 1 352 ? 41.38100 8.65500 -70.55000 1.000 33.86459 352 LEU A N 1
ATOM 5865 C CA . LEU B 1 352 ? 40.52500 7.47700 -70.48800 1.000 33.71194 352 LEU A CA 1
ATOM 5866 C C . LEU B 1 352 ? 40.99300 6.41700 -71.48500 1.000 32.20386 352 LEU A C 1
ATOM 5867 O O . LEU B 1 352 ? 41.32200 6.74200 -72.62800 1.000 34.54888 352 LEU A O 1
ATOM 5872 N N . PRO B 1 353 ? 41.03800 5.14900 -71.07700 1.000 33.17766 353 PRO A N 1
ATOM 5873 C CA . PRO B 1 353 ? 41.38700 4.08400 -72.02600 1.000 34.61204 353 PRO A CA 1
ATOM 5874 C C . PRO B 1 353 ? 40.25800 3.80500 -73.00800 1.000 36.92285 353 PRO A C 1
ATOM 5875 O O . PRO B 1 353 ? 39.07300 3.86700 -72.66600 1.000 38.66516 353 PRO A O 1
ATOM 5879 N N . MET B 1 354 ? 40.64400 3.51300 -74.24600 1.000 38.10194 354 MET A N 1
ATOM 5880 C CA . MET B 1 354 ? 39.70900 3.04800 -75.25500 1.000 40.63908 354 MET A CA 1
ATOM 5881 C C . MET B 1 354 ? 39.36100 1.58300 -75.00800 1.000 47.80573 354 MET A C 1
ATOM 5882 O O . MET B 1 354 ? 40.17900 0.79900 -74.51700 1.000 51.42722 354 MET A O 1
ATOM 5887 N N . ASN B 1 355 ? 38.13000 1.21900 -75.36100 1.000 51.90622 355 ASN A N 1
ATOM 5888 C CA . ASN B 1 355 ? 37.63800 -0.13500 -75.16100 1.000 59.06761 355 ASN A CA 1
ATOM 5889 C C . ASN B 1 355 ? 38.22400 -1.05500 -76.22400 1.000 69.99260 355 ASN A C 1
ATOM 5890 O O . ASN B 1 355 ? 38.73900 -0.60000 -77.24800 1.000 71.64017 355 ASN A O 1
ATOM 5895 N N . ASP B 1 356 ? 38.18800 -2.36200 -75.95500 1.000 90.52401 356 ASP A N 1
ATOM 5896 C CA . ASP B 1 356 ? 38.64100 -3.31000 -76.96500 1.000 95.56409 356 ASP A CA 1
ATOM 5897 C C . ASP B 1 356 ? 37.73500 -3.27700 -78.20600 1.000 93.87968 356 ASP A C 1
ATOM 5898 O O . ASP B 1 356 ? 38.20400 -2.99500 -79.31500 1.000 90.99775 356 ASP A O 1
ATOM 5903 N N . LYS B 1 357 ? 36.43600 -3.54800 -78.04400 1.000 78.45678 357 LYS A N 1
ATOM 5904 C CA . LYS B 1 357 ? 35.48500 -3.51200 -79.15500 1.000 65.43153 357 LYS A CA 1
ATOM 5905 C C . LYS B 1 357 ? 34.72100 -2.19400 -79.17200 1.000 58.85442 357 LYS A C 1
ATOM 5906 O O . LYS B 1 357 ? 34.21600 -1.75100 -78.13800 1.000 61.14681 357 LYS A O 1
ATOM 5912 N N . LYS B 1 358 ? 34.63900 -1.57600 -80.34900 1.000 54.57496 358 LYS A N 1
ATOM 5913 C CA . LYS B 1 358 ? 33.86600 -0.35500 -80.54000 1.000 46.35029 358 LYS A CA 1
ATOM 5914 C C . LYS B 1 358 ? 32.38100 -0.67500 -80.69600 1.000 44.74484 358 LYS A C 1
ATOM 5915 O O . LYS B 1 358 ? 32.00000 -1.77400 -81.10700 1.000 46.73455 358 LYS A O 1
ATOM 5921 N N . VAL B 1 359 ? 31.54000 0.30100 -80.35800 1.000 42.03662 359 VAL A N 1
ATOM 5922 C CA . VAL B 1 359 ? 30.10100 0.19000 -80.57000 1.000 38.16510 359 VAL A CA 1
ATOM 5923 C C . VAL B 1 359 ? 29.75000 0.77600 -81.92900 1.000 38.94941 359 VAL A C 1
ATOM 5924 O O . VAL B 1 359 ? 30.58300 1.42800 -82.56900 1.000 38.60463 359 VAL A O 1
ATOM 5928 N N . THR B 1 360 ? 28.52200 0.51800 -82.38500 1.000 39.54158 360 THR A N 1
ATOM 5929 C CA . THR B 1 360 ? 28.03800 1.06600 -83.64600 1.000 34.69363 360 THR A CA 1
ATOM 5930 C C . THR B 1 360 ? 28.20000 2.58200 -83.67000 1.000 33.82774 360 THR A C 1
ATOM 5931 O O . THR B 1 360 ? 28.10700 3.25300 -82.63800 1.000 31.68275 360 THR A O 1
ATOM 5935 N N . VAL B 1 361 ? 28.45500 3.12300 -84.86700 1.000 34.21726 361 VAL A N 1
ATOM 5936 C CA . VAL B 1 361 ? 28.77700 4.54300 -84.99300 1.000 33.64877 361 VAL A CA 1
ATOM 5937 C C . VAL B 1 361 ? 27.62600 5.40800 -84.49700 1.000 36.33857 361 VAL A C 1
ATOM 5938 O O . VAL B 1 361 ? 27.84700 6.51700 -83.99400 1.000 36.90179 361 VAL A O 1
ATOM 5942 N N . GLU B 1 362 ? 26.39200 4.92900 -84.62700 1.000 37.27552 362 GLU A N 1
ATOM 5943 C CA . GLU B 1 362 ? 25.23900 5.53600 -83.97900 1.000 33.77773 362 GLU A CA 1
ATOM 5944 C C . GLU B 1 362 ? 24.71200 4.59500 -82.90300 1.000 30.65368 362 GLU A C 1
ATOM 5945 O O . GLU B 1 362 ? 24.55100 3.39500 -83.15000 1.000 33.86985 362 GLU A O 1
ATOM 5951 N N . VAL B 1 363 ? 24.44900 5.13600 -81.71200 1.000 30.75895 363 VAL A N 1
ATOM 5952 C CA . VAL B 1 363 ? 23.73800 4.41700 -80.66600 1.000 30.71947 363 VAL A CA 1
ATOM 5953 C C . VAL B 1 363 ? 22.58100 5.28400 -80.19100 1.000 32.10122 363 VAL A C 1
ATOM 5954 O O . VAL B 1 363 ? 22.49000 6.47100 -80.50700 1.000 33.36979 363 VAL A O 1
ATOM 5958 N N . HIS B 1 364 ? 21.69000 4.66900 -79.41600 1.000 30.19836 364 HIS A N 1
ATOM 5959 C CA . HIS B 1 364 ? 20.51500 5.34700 -78.90000 1.000 28.90347 364 HIS A CA 1
ATOM 5960 C C . HIS B 1 364 ? 20.36800 5.09800 -77.40800 1.000 28.14022 364 HIS A C 1
ATOM 5961 O O . HIS B 1 364 ? 20.74700 4.04100 -76.90000 1.000 31.34060 364 HIS A O 1
ATOM 5968 N N . SER B 1 365 ? 19.81400 6.08700 -76.71100 1.000 29.61408 365 SER A N 1
ATOM 5969 C CA . SER B 1 365 ? 19.36700 5.90000 -75.33700 1.000 28.38498 365 SER A CA 1
ATOM 5970 C C . SER B 1 365 ? 18.12900 6.76500 -75.11000 1.000 27.90335 365 SER A C 1
ATOM 5971 O O . SER B 1 365 ? 17.61200 7.39600 -76.03600 1.000 30.18520 365 SER A O 1
ATOM 5974 N N . GLY B 1 366 ? 17.66700 6.81200 -73.86200 1.000 26.33737 366 GLY A N 1
ATOM 5975 C CA . GLY B 1 366 ? 16.43000 7.49500 -73.54400 1.000 26.96902 366 GLY A CA 1
ATOM 5976 C C . GLY B 1 366 ? 16.59500 8.84200 -72.87100 1.000 29.37721 366 GLY A C 1
ATOM 5977 O O . GLY B 1 366 ? 15.65300 9.35400 -72.25600 1.000 27.58225 366 GLY A O 1
ATOM 5978 N N . PHE B 1 367 ? 17.78500 9.43500 -72.98600 1.000 29.76673 367 PHE A N 1
ATOM 5979 C CA . PHE B 1 367 ? 18.03400 10.77200 -72.48000 1.000 26.82953 367 PHE A CA 1
ATOM 5980 C C . PHE B 1 367 ? 19.06800 11.42100 -73.38800 1.000 25.21881 367 PHE A C 1
ATOM 5981 O O . PHE B 1 367 ? 20.00000 10.73900 -73.83500 1.000 26.52686 367 PHE A O 1
ATOM 5989 N N . PRO B 1 368 ? 18.93700 12.72000 -73.67900 1.000 24.90299 368 PRO A N 1
ATOM 5990 C CA . PRO B 1 368 ? 19.83600 13.35400 -74.65000 1.000 24.82403 368 PRO A CA 1
ATOM 5991 C C . PRO B 1 368 ? 21.22100 13.65600 -74.10800 1.000 25.51359 368 PRO A C 1
ATOM 5992 O O . PRO B 1 368 ? 22.08500 14.08400 -74.88500 1.000 27.31117 368 PRO A O 1
ATOM 5996 N N . VAL B 1 369 ? 21.46400 13.45800 -72.81400 1.000 23.60283 369 VAL A N 1
ATOM 5997 C CA . VAL B 1 369 ? 22.76400 13.72500 -72.20800 1.000 25.04774 369 VAL A CA 1
ATOM 5998 C C . VAL B 1 369 ? 23.08700 12.57100 -71.26900 1.000 25.69519 369 VAL A C 1
ATOM 5999 O O . VAL B 1 369 ? 22.39100 12.36500 -70.26900 1.000 25.82415 369 VAL A O 1
ATOM 6003 N N . LEU B 1 370 ? 24.13900 11.82200 -71.58700 1.000 24.86088 370 LEU A N 1
ATOM 6004 C CA . LEU B 1 370 ? 24.50200 10.60700 -70.86700 1.000 23.60546 370 LEU A CA 1
ATOM 6005 C C . LEU B 1 370 ? 25.74100 10.88900 -70.02600 1.000 24.08183 370 LEU A C 1
ATOM 6006 O O . LEU B 1 370 ? 26.83700 11.07100 -70.56800 1.000 28.74555 370 LEU A O 1
ATOM 6011 N N . LEU B 1 371 ? 25.56100 10.97600 -68.71200 1.000 25.85047 371 LEU A N 1
ATOM 6012 C CA . LEU B 1 371 ? 26.70000 11.02400 -67.80900 1.000 26.52160 371 LEU A CA 1
ATOM 6013 C C . LEU B 1 371 ? 27.25500 9.61900 -67.57900 1.000 27.92966 371 LEU A C 1
ATOM 6014 O O . LEU B 1 371 ? 26.62200 8.60800 -67.90000 1.000 27.53488 371 LEU A O 1
ATOM 6019 N N . ASN B 1 372 ? 28.46100 9.56500 -67.01700 1.000 24.59769 372 ASN A N 1
ATOM 6020 C CA . ASN B 1 372 ? 29.01000 8.30800 -66.53600 1.000 22.60008 372 ASN A CA 1
ATOM 6021 C C . ASN B 1 372 ? 28.36400 7.97200 -65.19700 1.000 24.09499 372 ASN A C 1
ATOM 6022 O O . ASN B 1 372 ? 28.27000 8.83200 -64.31600 1.000 25.61097 372 ASN A O 1
ATOM 6027 N N . MET B 1 373 ? 27.91800 6.72400 -65.04200 1.000 23.81075 373 MET A N 1
ATOM 6028 C CA . MET B 1 373 ? 27.14300 6.33900 -63.87100 1.000 24.40029 373 MET A CA 1
ATOM 6029 C C . MET B 1 373 ? 27.55700 4.96100 -63.37700 1.000 26.27157 373 MET A C 1
ATOM 6030 O O . MET B 1 373 ? 28.02700 4.12000 -64.14700 1.000 28.58501 373 MET A O 1
ATOM 6035 N N . GLY B 1 374 ? 27.38400 4.74900 -62.08100 1.000 27.12694 374 GLY A N 1
ATOM 6036 C CA . GLY B 1 374 ? 27.43600 3.42500 -61.51100 1.000 28.41130 374 GLY A CA 1
ATOM 6037 C C . GLY B 1 374 ? 26.78500 3.39600 -60.14800 1.000 28.19022 374 GLY A C 1
ATOM 6038 O O . GLY B 1 374 ? 26.07100 4.32200 -59.76000 1.000 25.40305 374 GLY A O 1
ATOM 6039 N N . SER B 1 375 ? 27.03800 2.31200 -59.41400 1.000 29.52722 375 SER A N 1
ATOM 6040 C CA . SER B 1 375 ? 26.47300 2.15500 -58.08200 1.000 31.45640 375 SER A CA 1
ATOM 6041 C C . SER B 1 375 ? 27.34000 1.21000 -57.26600 1.000 31.05899 375 SER A C 1
ATOM 6042 O O . SER B 1 375 ? 27.91300 0.25600 -57.79900 1.000 31.16689 375 SER A O 1
ATOM 6045 N N . ALA B 1 376 ? 27.42100 1.48100 -55.96500 1.000 30.32732 376 ALA A N 1
ATOM 6046 C CA . ALA B 1 376 ? 28.05900 0.59400 -55.00400 1.000 29.17981 376 ALA A CA 1
ATOM 6047 C C . ALA B 1 376 ? 27.00300 -0.07600 -54.13200 1.000 30.93002 376 ALA A C 1
ATOM 6048 O O . ALA B 1 376 ? 26.06100 0.57700 -53.67000 1.000 31.68275 376 ALA A O 1
ATOM 6050 N N . LEU B 1 377 ? 27.15900 -1.38300 -53.91300 1.000 29.77462 377 LEU A N 1
ATOM 6051 C CA . LEU B 1 377 ? 26.24200 -2.16400 -53.08900 1.000 32.25387 377 LEU A CA 1
ATOM 6052 C C . LEU B 1 377 ? 26.86400 -2.48300 -51.73300 1.000 31.93804 377 LEU A C 1
ATOM 6053 O O . LEU B 1 377 ? 27.99100 -2.98500 -51.66500 1.000 36.04116 377 LEU A O 1
ATOM 6058 N N . THR B 1 378 ? 26.12900 -2.19300 -50.65800 1.000 28.46394 378 THR A N 1
ATOM 6059 C CA . THR B 1 378 ? 26.44800 -2.67600 -49.31800 1.000 29.36931 378 THR A CA 1
ATOM 6060 C C . THR B 1 378 ? 25.45600 -3.76800 -48.92200 1.000 30.87739 378 THR A C 1
ATOM 6061 O O . THR B 1 378 ? 24.24100 -3.53300 -48.90700 1.000 29.08770 378 THR A O 1
ATOM 6065 N N . LYS B 1 379 ? 25.97400 -4.96100 -48.62200 1.000 31.71959 379 LYS A N 1
ATOM 6066 C CA . LYS B 1 379 ? 25.14200 -6.07000 -48.16100 1.000 30.15888 379 LYS A CA 1
ATOM 6067 C C . LYS B 1 379 ? 24.32600 -5.67000 -46.93600 1.000 32.50390 379 LYS A C 1
ATOM 6068 O O . LYS B 1 379 ? 24.82900 -5.00800 -46.02400 1.000 35.30423 379 LYS A O 1
ATOM 6074 N N . ASP B 1 380 ? 23.05500 -6.07900 -46.91900 1.000 31.25112 380 ASP A N 1
ATOM 6075 C CA . ASP B 1 380 ? 22.15800 -5.83600 -45.79400 1.000 31.70643 380 ASP A CA 1
ATOM 6076 C C . ASP B 1 380 ? 21.58600 -7.13600 -45.22700 1.000 33.20661 380 ASP A C 1
ATOM 6077 O O . ASP B 1 380 ? 20.42600 -7.19300 -44.81700 1.000 34.79365 380 ASP A O 1
ATOM 6082 N N . GLY B 1 381 ? 22.38700 -8.20000 -45.20400 1.000 31.78802 381 GLY A N 1
ATOM 6083 C CA . GLY B 1 381 ? 22.01800 -9.40300 -44.47600 1.000 34.00671 381 GLY A CA 1
ATOM 6084 C C . GLY B 1 381 ? 20.80900 -10.14400 -45.01800 1.000 34.44097 381 GLY A C 1
ATOM 6085 O O . GLY B 1 381 ? 20.84300 -10.68400 -46.13000 1.000 31.51430 381 GLY A O 1
ATOM 6086 N N . GLN B 1 382 ? 19.72500 -10.17600 -44.23400 1.000 32.95658 382 GLN A N 1
ATOM 6087 C CA . GLN B 1 382 ? 18.51700 -10.88400 -44.63900 1.000 30.28258 382 GLN A CA 1
ATOM 6088 C C . GLN B 1 382 ? 17.75600 -10.16000 -45.73900 1.000 29.68777 382 GLN A C 1
ATOM 6089 O O . GLN B 1 382 ? 16.83700 -10.74400 -46.32200 1.000 29.54038 382 GLN A O 1
ATOM 6095 N N . GLN B 1 383 ? 18.10700 -8.91600 -46.03300 1.000 28.26392 383 GLN A N 1
ATOM 6096 C CA . GLN B 1 383 ? 17.38600 -8.08100 -46.97600 1.000 27.65595 383 GLN A CA 1
ATOM 6097 C C . GLN B 1 383 ? 18.29900 -7.67300 -48.12700 1.000 30.36943 383 GLN A C 1
ATOM 6098 O O . GLN B 1 383 ? 19.52900 -7.69900 -47.99300 1.000 29.64829 383 GLN A O 1
ATOM 6104 N N . PRO B 1 384 ? 17.73600 -7.30000 -49.27700 1.000 30.75369 384 PRO A N 1
ATOM 6105 C CA . PRO B 1 384 ? 18.57200 -7.01600 -50.44900 1.000 24.86088 384 PRO A CA 1
ATOM 6106 C C . PRO B 1 384 ? 19.43100 -5.77400 -50.25600 1.000 27.07167 384 PRO A C 1
ATOM 6107 O O . PRO B 1 384 ? 19.14000 -4.89000 -49.44600 1.000 27.22695 384 PRO A O 1
ATOM 6111 N N . ALA B 1 385 ? 20.50800 -5.72400 -51.03600 1.000 27.70069 385 ALA A N 1
ATOM 6112 C CA . ALA B 1 385 ? 21.60200 -4.79600 -50.78500 1.000 27.94546 385 ALA A CA 1
ATOM 6113 C C . ALA B 1 385 ? 21.19900 -3.35000 -51.03800 1.000 29.82989 385 ALA A C 1
ATOM 6114 O O . ALA B 1 385 ? 20.42000 -3.05000 -51.94600 1.000 27.94546 385 ALA A O 1
ATOM 6116 N N . MET B 1 386 ? 21.72800 -2.45500 -50.20900 1.000 29.52722 386 MET A N 1
ATOM 6117 C CA . MET B 1 386 ? 21.63000 -1.03000 -50.48000 1.000 26.77689 386 MET A CA 1
ATOM 6118 C C . MET B 1 386 ? 22.41400 -0.69300 -51.73900 1.000 30.34311 386 MET A C 1
ATOM 6119 O O . MET B 1 386 ? 23.47100 -1.27200 -52.00200 1.000 32.14596 386 MET A O 1
ATOM 6124 N N . GLU B 1 387 ? 21.89100 0.24200 -52.52700 1.000 31.25112 387 GLU A N 1
ATOM 6125 C CA . GLU B 1 387 ? 22.51900 0.62500 -53.78400 1.000 28.87451 387 GLU A CA 1
ATOM 6126 C C . GLU B 1 387 ? 22.67000 2.13800 -53.80600 1.000 31.43008 387 GLU A C 1
ATOM 6127 O O . GLU B 1 387 ? 21.67600 2.86400 -53.70300 1.000 29.12981 387 GLU A O 1
ATOM 6133 N N . ASN B 1 388 ? 23.90900 2.61200 -53.94000 1.000 37.65978 388 ASN A N 1
ATOM 6134 C CA . ASN B 1 388 ? 24.19800 4.04000 -53.93000 1.000 36.76230 388 ASN A CA 1
ATOM 6135 C C . ASN B 1 388 ? 24.69900 4.47000 -55.29800 1.000 33.58561 388 ASN A C 1
ATOM 6136 O O . ASN B 1 388 ? 25.77500 4.02200 -55.71800 1.000 35.53321 388 ASN A O 1
ATOM 6141 N N . PRO B 1 389 ? 23.98200 5.32700 -56.01700 1.000 32.42231 389 PRO A N 1
ATOM 6142 C CA . PRO B 1 389 ? 24.41800 5.69400 -57.36700 1.000 30.37733 389 PRO A CA 1
ATOM 6143 C C . PRO B 1 389 ? 25.61900 6.62300 -57.33500 1.000 27.81649 389 PRO A C 1
ATOM 6144 O O . PRO B 1 389 ? 25.76800 7.45700 -56.43900 1.000 27.47171 389 PRO A O 1
ATOM 6148 N N . ALA B 1 390 ? 26.48800 6.45500 -58.32700 1.000 26.51371 390 ALA A N 1
ATOM 6149 C CA . ALA B 1 390 ? 27.60100 7.36200 -58.56300 1.000 21.54995 390 ALA A CA 1
ATOM 6150 C C . ALA B 1 390 ? 27.38300 8.06900 -59.89300 1.000 24.29502 390 ALA A C 1
ATOM 6151 O O . ALA B 1 390 ? 27.04700 7.42700 -60.89300 1.000 22.74220 390 ALA A O 1
ATOM 6153 N N . PHE B 1 391 ? 27.55500 9.38800 -59.89500 1.000 22.21319 391 PHE A N 1
ATOM 6154 C CA . PHE B 1 391 ? 27.45000 10.19800 -61.09900 1.000 20.69722 391 PHE A CA 1
ATOM 6155 C C . PHE B 1 391 ? 28.79400 10.85800 -61.36700 1.000 20.86829 391 PHE A C 1
ATOM 6156 O O . PHE B 1 391 ? 29.47700 11.29400 -60.43400 1.000 20.96304 391 PHE A O 1
ATOM 6164 N N . ASN B 1 392 ? 29.17600 10.93400 -62.63900 1.000 20.96830 392 ASN A N 1
ATOM 6165 C CA . ASN B 1 392 ? 30.45700 11.53300 -62.97800 1.000 21.19465 392 ASN A CA 1
ATOM 6166 C C . ASN B 1 392 ? 30.37400 12.22500 -64.32900 1.000 24.52926 392 ASN A C 1
ATOM 6167 O O . ASN B 1 392 ? 29.52500 11.90900 -65.16800 1.000 23.84496 392 ASN A O 1
ATOM 6172 N N . THR B 1 393 ? 31.27400 13.19000 -64.51600 1.000 24.87667 393 THR A N 1
ATOM 6173 C CA . THR B 1 393 ? 31.40400 13.93100 -65.76200 1.000 21.44994 393 THR A CA 1
ATOM 6174 C C . THR B 1 393 ? 32.70600 13.62500 -66.49100 1.000 21.91052 393 THR A C 1
ATOM 6175 O O . THR B 1 393 ? 33.08400 14.37300 -67.39800 1.000 22.73957 393 THR A O 1
ATOM 6179 N N . ASP B 1 394 ? 33.41200 12.55900 -66.10700 1.000 22.05528 394 ASP A N 1
ATOM 6180 C CA . ASP B 1 394 ? 34.57800 12.12800 -66.86700 1.000 23.41333 394 ASP A CA 1
ATOM 6181 C C . ASP B 1 394 ? 34.20000 11.60400 -68.24200 1.000 25.90047 394 ASP A C 1
ATOM 6182 O O . ASP B 1 394 ? 35.08000 11.45300 -69.09800 1.000 27.47961 394 ASP A O 1
ATOM 6187 N N . MET B 1 395 ? 32.91600 11.32800 -68.46300 1.000 25.29777 395 MET A N 1
ATOM 6188 C CA . MET B 1 395 ? 32.41700 10.81800 -69.73500 1.000 26.63477 395 MET A CA 1
ATOM 6189 C C . MET B 1 395 ? 31.00000 11.35200 -69.89900 1.000 25.15302 395 MET A C 1
ATOM 6190 O O . MET B 1 395 ? 30.10900 10.98000 -69.12900 1.000 24.97405 395 MET A O 1
ATOM 6195 N N . ILE B 1 396 ? 30.84800 12.32600 -70.80400 1.000 25.05300 396 ILE A N 1
ATOM 6196 C CA . ILE B 1 396 ? 29.51300 12.92400 -71.09600 1.000 25.78467 396 ILE A CA 1
ATOM 6197 C C . ILE B 1 396 ? 29.14700 12.75600 -72.57500 1.000 24.99773 396 ILE A C 1
ATOM 6198 O O . ILE B 1 396 ? 29.77200 13.39100 -73.39500 1.000 26.99534 396 ILE A O 1
ATOM 6203 N N . ALA B 1 397 ? 28.12900 11.95500 -72.87700 1.000 22.25267 397 ALA A N 1
ATOM 6204 C CA . ALA B 1 397 ? 27.65800 11.76100 -74.26000 1.000 22.59481 397 ALA A CA 1
ATOM 6205 C C . ALA B 1 397 ? 26.51700 12.72600 -74.56900 1.000 24.57926 397 ALA A C 1
ATOM 6206 O O . ALA B 1 397 ? 25.60300 12.81800 -73.76500 1.000 26.26104 397 ALA A O 1
ATOM 6208 N N . TYR B 1 398 ? 26.59300 13.41900 -75.70000 1.000 22.78431 398 TYR A N 1
ATOM 6209 C CA . TYR B 1 398 ? 25.59000 14.44400 -76.07200 1.000 22.79221 398 TYR A CA 1
ATOM 6210 C C . TYR B 1 398 ? 24.87300 14.05400 -77.36800 1.000 26.07155 398 TYR A C 1
ATOM 6211 O O . TYR B 1 398 ? 25.56000 13.69900 -78.32100 1.000 27.81386 398 TYR A O 1
ATOM 6220 N N . SER B 1 399 ? 23.54900 14.20600 -77.42700 1.000 25.19249 399 SER A N 1
ATOM 6221 C CA . SER B 1 399 ? 22.71300 13.71800 -78.56000 1.000 27.07167 399 SER A CA 1
ATOM 6222 C C . SER B 1 399 ? 22.60600 14.59900 -79.79200 1.000 27.24274 399 SER A C 1
ATOM 6223 O O . SER B 1 399 ? 22.91100 15.78900 -79.71400 1.000 27.42434 399 SER A O 1
ATOM 6226 N N . LYS B 1 400 ? 22.13200 13.99200 -80.87600 1.000 27.26380 400 LYS A N 1
ATOM 6227 C CA . LYS B 1 400 ? 21.86300 14.69800 -82.14500 1.000 29.56933 400 LYS A CA 1
ATOM 6228 C C . LYS B 1 400 ? 20.55900 15.50800 -82.05300 1.000 30.11151 400 LYS A C 1
ATOM 6229 O O . LYS B 1 400 ? 20.40800 16.42300 -82.85200 1.000 25.43989 400 LYS A O 1
ATOM 6235 N N . ASP B 1 401 ? 19.63800 15.16000 -81.14400 1.000 31.84329 401 ASP A N 1
ATOM 6236 C CA . ASP B 1 401 ? 18.48200 16.02900 -80.79700 1.000 28.32971 401 ASP A CA 1
ATOM 6237 C C . ASP B 1 401 ? 19.06900 17.18900 -80.02200 1.000 30.23257 401 ASP A C 1
ATOM 6238 O O . ASP B 1 401 ? 19.28600 17.02600 -78.82500 1.000 31.52483 401 ASP A O 1
ATOM 6243 N N . LYS B 1 402 ? 19.28300 18.31200 -80.69100 1.000 30.11151 402 LYS A N 1
ATOM 6244 C CA . LYS B 1 402 ? 19.97800 19.45200 -80.05800 1.000 31.78276 402 LYS A CA 1
ATOM 6245 C C . LYS B 1 402 ? 18.99200 20.23900 -79.20700 1.000 32.80657 402 LYS A C 1
ATOM 6246 O O . LYS B 1 402 ? 19.42900 20.87500 -78.27100 1.000 32.17754 402 LYS A O 1
ATOM 6252 N N . GLU B 1 403 ? 17.70700 20.13100 -79.51200 1.000 32.23544 403 GLU A N 1
ATOM 6253 C CA . GLU B 1 403 ? 16.68400 20.90000 -78.76900 1.000 32.18807 403 GLU A CA 1
ATOM 6254 C C . GLU B 1 403 ? 16.35600 20.19900 -77.45400 1.000 31.01951 403 GLU A C 1
ATOM 6255 O O . GLU B 1 403 ? 15.98700 20.89000 -76.50500 1.000 34.13567 403 GLU A O 1
ATOM 6261 N N . ALA B 1 404 ? 16.51900 18.88800 -77.39300 1.000 28.33234 404 ALA A N 1
ATOM 6262 C CA . ALA B 1 404 ? 16.33300 18.18700 -76.11100 1.000 30.01676 404 ALA A CA 1
ATOM 6263 C C . ALA B 1 404 ? 17.58900 18.35300 -75.26200 1.000 30.53524 404 ALA A C 1
ATOM 6264 O O . ALA B 1 404 ? 17.46600 18.45200 -74.04800 1.000 29.21403 404 ALA A O 1
ATOM 6266 N N . ARG B 1 405 ? 18.74600 18.36800 -75.90800 1.000 30.30100 405 ARG A N 1
ATOM 6267 C CA . ARG B 1 405 ? 20.03400 18.48900 -75.20400 1.000 28.25339 405 ARG A CA 1
ATOM 6268 C C . ARG B 1 405 ? 20.17700 19.91300 -74.68100 1.000 29.59039 405 ARG A C 1
ATOM 6269 O O . ARG B 1 405 ? 20.66600 20.06400 -73.57600 1.000 28.71134 405 ARG A O 1
ATOM 6277 N N . ARG B 1 406 ? 19.71900 20.90000 -75.44500 1.000 29.77725 406 ARG A N 1
ATOM 6278 C CA . ARG B 1 406 ? 19.85300 22.31100 -75.03200 1.000 29.50880 406 ARG A CA 1
ATOM 6279 C C . ARG B 1 406 ? 19.06100 22.50200 -73.74400 1.000 30.63788 406 ARG A C 1
ATOM 6280 O O . ARG B 1 406 ? 19.49200 23.29400 -72.92400 1.000 31.03267 406 ARG A O 1
ATOM 6288 N N . GLN B 1 407 ? 17.97300 21.75300 -73.56500 1.000 30.19573 407 GLN A N 1
ATOM 6289 C CA . GLN B 1 407 ? 17.19900 21.82400 -72.30200 1.000 28.27707 407 GLN A CA 1
ATOM 6290 C C . GLN B 1 407 ? 18.07000 21.35800 -71.13800 1.000 26.00049 407 GLN A C 1
ATOM 6291 O O . GLN B 1 407 ? 18.05000 22.00700 -70.10100 1.000 27.42697 407 GLN A O 1
ATOM 6297 N N . ILE B 1 408 ? 18.80300 20.27100 -71.32100 1.000 26.79269 408 ILE A N 1
ATOM 6298 C CA . ILE B 1 408 ? 19.60000 19.73300 -70.22300 1.000 26.42685 408 ILE A CA 1
ATOM 6299 C C . ILE B 1 408 ? 20.83800 20.59000 -69.98200 1.000 24.84772 408 ILE A C 1
ATOM 6300 O O . ILE B 1 408 ? 21.12800 20.97600 -68.84400 1.000 23.79496 408 ILE A O 1
ATOM 6305 N N . ILE B 1 409 ? 21.58000 20.91300 -71.04700 1.000 26.59003 409 ILE A N 1
ATOM 6306 C CA . ILE B 1 409 ? 22.87700 21.55800 -70.85700 1.000 26.85322 409 ILE A CA 1
ATOM 6307 C C . ILE B 1 409 ? 22.71800 23.00500 -70.40900 1.000 26.69794 409 ILE A C 1
ATOM 6308 O O . ILE B 1 409 ? 23.57800 23.53700 -69.69700 1.000 25.68466 409 ILE A O 1
ATOM 6313 N N . GLU B 1 410 ? 21.63800 23.67200 -70.81700 1.000 24.50820 410 GLU A N 1
ATOM 6314 C CA . GLU B 1 410 ? 21.40600 25.02300 -70.32400 1.000 24.90035 410 GLU A CA 1
ATOM 6315 C C . GLU B 1 410 ? 20.90300 25.00000 -68.88400 1.000 26.08207 410 GLU A C 1
ATOM 6316 O O . GLU B 1 410 ? 21.24200 25.89000 -68.09200 1.000 26.29789 410 GLU A O 1
ATOM 6322 N N . GLY B 1 411 ? 20.09400 23.99800 -68.53100 1.000 25.56359 411 GLY A N 1
ATOM 6323 C CA . GLY B 1 411 ? 19.70700 23.83300 -67.13800 1.000 21.73945 411 GLY A CA 1
ATOM 6324 C C . GLY B 1 411 ? 20.90700 23.58100 -66.24600 1.000 23.23700 411 GLY A C 1
ATOM 6325 O O . GLY B 1 411 ? 21.04100 24.18100 -65.17600 1.000 24.52399 411 GLY A O 1
ATOM 6326 N N . VAL B 1 412 ? 21.78200 22.66300 -66.66500 1.000 23.32122 412 VAL A N 1
ATOM 6327 C CA . VAL B 1 412 ? 23.04800 22.45500 -65.96800 1.000 22.34742 412 VAL A CA 1
ATOM 6328 C C . VAL B 1 412 ? 23.82800 23.76200 -65.88000 1.000 21.33150 412 VAL A C 1
ATOM 6329 O O . VAL B 1 412 ? 24.41100 24.08700 -64.83800 1.000 21.32887 412 VAL A O 1
ATOM 6333 N N . ALA B 1 413 ? 23.84700 24.53300 -66.97100 1.000 22.01580 413 ALA A N 1
ATOM 6334 C CA . ALA B 1 413 ? 24.65500 25.74800 -67.02100 1.000 22.83432 413 ALA A CA 1
ATOM 6335 C C . ALA B 1 413 ? 24.11800 26.81200 -66.07200 1.000 24.85561 413 ALA A C 1
ATOM 6336 O O . ALA B 1 413 ? 24.87500 27.40100 -65.29200 1.000 22.98433 413 ALA A O 1
ATOM 6338 N N . LYS B 1 414 ? 22.81600 27.10100 -66.15800 1.000 24.88719 414 LYS A N 1
ATOM 6339 C CA . LYS B 1 414 ? 22.19000 28.06300 -65.25300 1.000 23.98709 414 LYS A CA 1
ATOM 6340 C C . LYS B 1 414 ? 22.48400 27.74500 -63.79000 1.000 22.70009 414 LYS A C 1
ATOM 6341 O O . LYS B 1 414 ? 22.71700 28.65200 -62.98400 1.000 24.23448 414 LYS A O 1
ATOM 6347 N N . LYS B 1 415 ? 22.47300 26.46200 -63.42500 1.000 21.83156 415 LYS A N 1
ATOM 6348 C CA . LYS B 1 415 ? 22.70000 26.10000 -62.03000 1.000 23.91866 415 LYS A CA 1
ATOM 6349 C C . LYS B 1 415 ? 24.14900 26.33900 -61.62500 1.000 25.49253 415 LYS A C 1
ATOM 6350 O O . LYS B 1 415 ? 24.41700 26.84400 -60.52800 1.000 27.74017 415 LYS A O 1
ATOM 6356 N N . ILE B 1 416 ? 25.10000 25.96400 -62.48500 1.000 24.14237 416 ILE A N 1
ATOM 6357 C CA . ILE B 1 416 ? 26.50200 26.27300 -62.22000 1.000 25.61886 416 ILE A CA 1
ATOM 6358 C C . ILE B 1 416 ? 26.70700 27.77800 -62.10500 1.000 27.86387 416 ILE A C 1
ATOM 6359 O O . ILE B 1 416 ? 27.40400 28.25900 -61.20200 1.000 26.65583 416 ILE A O 1
ATOM 6364 N N . ILE B 1 417 ? 26.10400 28.54600 -63.01700 1.000 26.12418 417 ILE A N 1
ATOM 6365 C CA . ILE B 1 417 ? 26.23200 29.99900 -62.96200 1.000 27.62436 417 ILE A CA 1
ATOM 6366 C C . ILE B 1 417 ? 25.59400 30.53600 -61.68800 1.000 29.22192 417 ILE A C 1
ATOM 6367 O O . ILE B 1 417 ? 26.12700 31.44900 -61.04800 1.000 31.39587 417 ILE A O 1
ATOM 6372 N N . ALA B 1 418 ? 24.45000 29.96600 -61.29300 1.000 29.20350 418 ALA A N 1
ATOM 6373 C CA . ALA B 1 418 ? 23.80400 30.35800 -60.04500 1.000 29.76673 418 ALA A CA 1
ATOM 6374 C C . ALA B 1 418 ? 24.76700 30.27700 -58.86500 1.000 31.44061 418 ALA A C 1
ATOM 6375 O O . ALA B 1 418 ? 24.77400 31.16000 -57.99900 1.000 32.03279 418 ALA A O 1
ATOM 6377 N N . ARG B 1 419 ? 25.59600 29.22800 -58.81800 1.000 28.75082 419 ARG A N 1
ATOM 6378 C CA . ARG B 1 419 ? 26.51200 29.06500 -57.69300 1.000 29.63250 419 ARG A CA 1
ATOM 6379 C C . ARG B 1 419 ? 27.65400 30.06700 -57.76000 1.000 29.53775 419 ARG A C 1
ATOM 6380 O O . ARG B 1 419 ? 28.11000 30.56800 -56.72700 1.000 32.90131 419 ARG A O 1
ATOM 6388 N N . TYR B 1 420 ? 28.12600 30.37700 -58.97000 1.000 29.77462 420 TYR A N 1
ATOM 6389 C CA . TYR B 1 420 ? 29.15800 31.39400 -59.11000 1.000 28.78766 420 TYR A CA 1
ATOM 6390 C C . TYR B 1 420 ? 28.63600 32.76200 -58.69700 1.000 31.55642 420 TYR A C 1
ATOM 6391 O O . TYR B 1 420 ? 29.39400 33.57700 -58.16100 1.000 33.08291 420 TYR A O 1
ATOM 6400 N N . GLU B 1 421 ? 27.34600 33.02200 -58.92000 1.000 35.69112 421 GLU A N 1
ATOM 6401 C CA . GLU B 1 421 ? 26.75600 34.32300 -58.63400 1.000 36.63071 421 GLU A CA 1
ATOM 6402 C C . GLU B 1 421 ? 26.31500 34.48500 -57.18700 1.000 37.19130 421 GLU A C 1
ATOM 6403 O O . GLU B 1 421 ? 25.99600 35.60700 -56.78300 1.000 38.68095 421 GLU A O 1
ATOM 6409 N N . ASN B 1 422 ? 26.28500 33.41400 -56.40100 1.000 33.58824 422 ASN A N 1
ATOM 6410 C CA . ASN B 1 422 ? 25.88400 33.48600 -54.99900 1.000 32.98027 422 ASN A CA 1
ATOM 6411 C C . ASN B 1 422 ? 26.77400 32.56800 -54.17100 1.000 34.32780 422 ASN A C 1
ATOM 6412 O O . ASN B 1 422 ? 26.30100 31.69100 -53.44700 1.000 35.26739 422 ASN A O 1
ATOM 6417 N N . CYS B 1 423 ? 28.09100 32.76700 -54.28700 1.000 31.26427 423 CYS A N 1
ATOM 6418 C CA . CYS B 1 423 ? 29.05300 31.91800 -53.58800 1.000 32.63286 423 CYS A CA 1
ATOM 6419 C C . CYS B 1 423 ? 28.75200 31.84000 -52.09500 1.000 35.28844 423 CYS A C 1
ATOM 6420 O O . CYS B 1 423 ? 28.63100 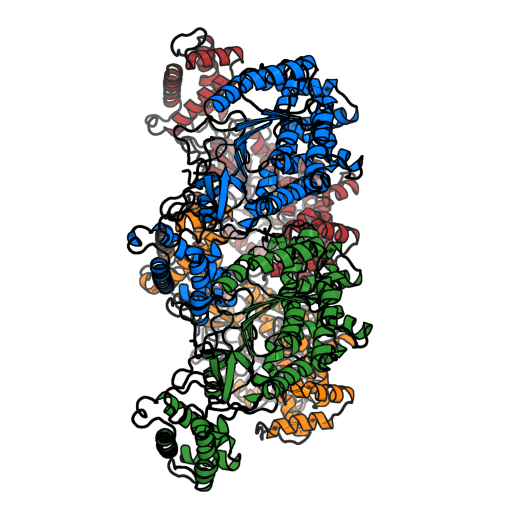30.74600 -51.53300 1.000 35.68059 423 CYS A O 1
ATOM 6423 N N . ALA B 1 424 ? 28.64900 32.99900 -51.43600 1.000 35.12000 424 ALA A N 1
ATOM 6424 C CA . ALA B 1 424 ? 28.39600 33.03100 -49.99800 1.000 35.63322 424 ALA A CA 1
ATOM 6425 C C . ALA B 1 424 ? 27.14800 32.23500 -49.62600 1.000 37.44396 424 ALA A C 1
ATOM 6426 O O . ALA B 1 424 ? 27.16000 31.44800 -48.67200 1.000 34.82260 424 ALA A O 1
ATOM 6428 N N . LYS B 1 425 ? 26.05800 32.42900 -50.37300 1.000 36.52280 425 LYS A N 1
ATOM 6429 C CA . LYS B 1 425 ? 24.81200 31.73100 -50.06900 1.000 37.67557 425 LYS A CA 1
ATOM 6430 C C . LYS B 1 425 ? 24.98400 30.22000 -50.17700 1.000 39.03889 425 LYS A C 1
ATOM 6431 O O . LYS B 1 425 ? 24.56400 29.47100 -49.28700 1.000 38.84676 425 LYS A O 1
ATOM 6437 N N . TYR B 1 426 ? 25.58600 29.75000 -51.27300 1.000 36.70703 426 TYR A N 1
ATOM 6438 C CA . TYR B 1 426 ? 25.69600 28.31000 -51.48400 1.000 37.45186 426 TYR A CA 1
ATOM 6439 C C . TYR B 1 426 ? 26.68000 27.66300 -50.52100 1.000 36.00432 426 TYR A C 1
ATOM 6440 O O . TYR B 1 426 ? 26.50200 26.49700 -50.15100 1.000 37.47028 426 TYR A O 1
ATOM 6449 N N . ILE B 1 427 ? 27.71400 28.39200 -50.09900 1.000 35.84377 427 ILE A N 1
ATOM 6450 C CA . ILE B 1 427 ? 28.63500 27.83500 -49.11700 1.000 37.80716 427 ILE A CA 1
ATOM 6451 C C . ILE B 1 427 ? 27.95900 27.75100 -47.75700 1.000 37.50186 427 ILE A C 1
ATOM 6452 O O . ILE B 1 427 ? 28.14200 26.77800 -47.01400 1.000 38.72570 427 ILE A O 1
ATOM 6457 N N . GLU B 1 428 ? 27.14900 28.75700 -47.42000 1.000 36.80441 428 GLU A N 1
ATOM 6458 C CA . GLU B 1 428 ? 26.35800 28.70000 -46.19700 1.000 39.56527 428 GLU A CA 1
ATOM 6459 C C . GLU B 1 428 ? 25.43200 27.48900 -46.18800 1.000 41.42602 428 GLU A C 1
ATOM 6460 O O . GLU B 1 428 ? 25.23500 26.85700 -45.14400 1.000 41.44707 428 GLU A O 1
ATOM 6466 N N . GLU B 1 429 ? 24.85700 27.14900 -47.34200 1.000 40.37326 429 GLU A N 1
ATOM 6467 C CA . GLU B 1 429 ? 23.82800 26.12200 -47.43000 1.000 42.63669 429 GLU A CA 1
ATOM 6468 C C . GLU B 1 429 ? 24.35700 24.75100 -47.83700 1.000 42.14453 429 GLU A C 1
ATOM 6469 O O . GLU B 1 429 ? 23.59500 23.77800 -47.79500 1.000 44.06318 429 GLU A O 1
ATOM 6475 N N . SER B 1 430 ? 25.62100 24.64800 -48.23900 1.000 41.43918 430 SER A N 1
ATOM 6476 C CA . SER B 1 430 ? 26.15900 23.37700 -48.70300 1.000 40.43906 430 SER A CA 1
ATOM 6477 C C . SER B 1 430 ? 26.20900 22.35000 -47.57700 1.000 42.55247 430 SER A C 1
ATOM 6478 O O . SER B 1 430 ? 26.41000 22.68500 -46.40700 1.000 45.64231 430 SER A O 1
ATOM 6481 N N . LYS B 1 431 ? 26.02400 21.08400 -47.94800 1.000 45.31333 431 LYS A N 1
ATOM 6482 C CA . LYS B 1 431 ? 26.16000 19.96400 -47.02900 1.000 42.82882 431 LYS A CA 1
ATOM 6483 C C . LYS B 1 431 ? 27.53300 19.30900 -47.09400 1.000 39.81793 431 LYS A C 1
ATOM 6484 O O . LYS B 1 431 ? 27.78600 18.35400 -46.35400 1.000 44.85801 431 LYS A O 1
ATOM 6490 N N . ASN B 1 432 ? 28.41700 19.80000 -47.95600 1.000 39.75477 432 ASN A N 1
ATOM 6491 C CA . ASN B 1 432 ? 29.78600 19.30400 -48.02400 1.000 42.84987 432 ASN A CA 1
ATOM 6492 C C . ASN B 1 432 ? 30.51600 19.57500 -46.71400 1.000 42.02083 432 ASN A C 1
ATOM 6493 O O . ASN B 1 432 ? 30.63700 20.72900 -46.29300 1.000 42.19980 432 ASN A O 1
ATOM 6498 N N . GLU B 1 433 ? 30.99200 18.50700 -46.06400 1.000 41.55498 433 GLU A N 1
ATOM 6499 C CA . GLU B 1 433 ? 31.53500 18.64600 -44.71400 1.000 44.17372 433 GLU A CA 1
ATOM 6500 C C . GLU B 1 433 ? 32.70300 19.62700 -44.69000 1.000 42.79724 433 GLU A C 1
ATOM 6501 O O . GLU B 1 433 ? 32.82600 20.43600 -43.76300 1.000 42.34718 433 GLU A O 1
ATOM 6507 N N . GLU B 1 434 ? 33.57600 19.56600 -45.69700 1.000 44.67378 434 GLU A N 1
ATOM 6508 C CA . GLU B 1 434 ? 34.70900 20.48500 -45.75300 1.000 46.15553 434 GLU A CA 1
ATOM 6509 C C . GLU B 1 434 ? 34.27000 21.93400 -45.93000 1.000 42.88146 434 GLU A C 1
ATOM 6510 O O . GLU B 1 434 ? 34.96400 22.84800 -45.47200 1.000 46.68191 434 GLU A O 1
ATOM 6516 N N . LEU B 1 435 ? 33.13800 22.16900 -46.60200 1.000 40.81542 435 LEU A N 1
ATOM 6517 C CA . LEU B 1 435 ? 32.64500 23.53600 -46.75200 1.000 41.37601 435 LEU A CA 1
ATOM 6518 C C . LEU B 1 435 ? 32.09500 24.09600 -45.44900 1.000 42.34718 435 LEU A C 1
ATOM 6519 O O . LEU B 1 435 ? 32.10300 25.31800 -45.25700 1.000 40.33378 435 LEU A O 1
ATOM 6524 N N . VAL B 1 436 ? 31.61500 23.23700 -44.55000 1.000 42.85777 436 VAL A N 1
ATOM 6525 C CA . VAL B 1 436 ? 31.15100 23.73400 -43.25900 1.000 42.01030 436 VAL A CA 1
ATOM 6526 C C . VAL B 1 436 ? 32.31700 24.13100 -42.35700 1.000 41.75764 436 VAL A C 1
ATOM 6527 O O . VAL B 1 436 ? 32.22100 25.11200 -41.61800 1.000 41.44444 436 VAL A O 1
ATOM 6531 N N . ARG B 1 437 ? 33.41700 23.37800 -42.36800 1.000 42.09452 437 ARG A N 1
ATOM 6532 C CA . ARG B 1 437 ? 34.61900 23.83200 -41.67500 1.000 42.78934 437 ARG A CA 1
ATOM 6533 C C . ARG B 1 437 ? 35.07100 25.19600 -42.21200 1.000 43.88421 437 ARG A C 1
ATOM 6534 O O . ARG B 1 437 ? 35.40900 26.11100 -41.44600 1.000 44.76589 437 ARG A O 1
ATOM 6542 N N . LEU B 1 438 ? 35.11600 25.34000 -43.55100 1.000 42.48930 438 LEU A N 1
ATOM 6543 C CA . LEU B 1 438 ? 35.55800 26.59900 -44.13200 1.000 39.80477 438 LEU A CA 1
ATOM 6544 C C . LEU B 1 438 ? 34.63200 27.72300 -43.71200 1.000 41.80238 438 LEU A C 1
ATOM 6545 O O . LEU B 1 438 ? 35.08600 28.78000 -43.26900 1.000 44.32900 438 LEU A O 1
ATOM 6550 N N . LYS B 1 439 ? 33.32000 27.50800 -43.84400 1.000 41.17862 439 LYS A N 1
ATOM 6551 C CA . LYS B 1 439 ? 32.35900 28.54800 -43.49300 1.000 39.77056 439 LYS A CA 1
ATOM 6552 C C . LYS B 1 439 ? 32.49400 28.97200 -42.03400 1.000 41.26547 439 LYS A C 1
ATOM 6553 O O . LYS B 1 439 ? 32.16500 30.11200 -41.69300 1.000 42.88146 439 LYS A O 1
ATOM 6559 N N . ASN B 1 440 ? 32.97400 28.08100 -41.16300 1.000 40.92596 440 ASN A N 1
ATOM 6560 C CA . ASN B 1 440 ? 33.07400 28.37000 -39.73800 1.000 40.80226 440 ASN A CA 1
ATOM 6561 C C . ASN B 1 440 ? 34.45900 28.84800 -39.32100 1.000 41.45760 440 ASN A C 1
ATOM 6562 O O . ASN B 1 440 ? 34.65200 29.19100 -38.15000 1.000 41.32601 440 ASN A O 1
ATOM 6567 N N . SER B 1 441 ? 35.42000 28.87600 -40.23900 1.000 40.40484 441 SER A N 1
ATOM 6568 C CA . SER B 1 441 ? 36.74700 29.38200 -39.91600 1.000 39.02573 441 SER A CA 1
ATOM 6569 C C . SER B 1 441 ? 36.68200 30.87700 -39.60700 1.000 38.84676 441 SER A C 1
ATOM 6570 O O . SER B 1 441 ? 35.89300 31.60400 -40.21800 1.000 38.71254 441 SER A O 1
ATOM 6573 N N . PRO B 1 442 ? 37.48100 31.36200 -38.65000 1.000 39.52842 442 PRO A N 1
ATOM 6574 C CA . PRO B 1 442 ? 37.56900 32.81700 -38.43800 1.000 36.78073 442 PRO A CA 1
ATOM 6575 C C . PRO B 1 442 ? 37.92800 33.59000 -39.69700 1.000 39.66265 442 PRO A C 1
ATOM 6576 O O . PRO B 1 442 ? 37.39400 34.68400 -39.92200 1.000 39.54948 442 PRO A O 1
ATOM 6580 N N . GLY B 1 443 ? 38.82700 33.04700 -40.52100 1.000 37.05707 443 GLY A N 1
ATOM 6581 C CA . GLY B 1 443 ? 39.22900 33.74800 -41.73000 1.000 36.63597 443 GLY A CA 1
ATOM 6582 C C . GLY B 1 443 ? 38.07800 33.96900 -42.69300 1.000 40.52065 443 GLY A C 1
ATOM 6583 O O . GLY B 1 443 ? 37.90900 35.06300 -43.23600 1.000 40.38642 443 GLY A O 1
ATOM 6584 N N . TYR B 1 444 ? 37.27800 32.92600 -42.92800 1.000 41.91029 444 TYR A N 1
ATOM 6585 C CA . TYR B 1 444 ? 36.12100 33.06700 -43.80600 1.000 37.20972 444 TYR A CA 1
ATOM 6586 C C . TYR B 1 444 ? 35.13500 34.09400 -43.26100 1.000 40.31536 444 TYR A C 1
ATOM 6587 O O . TYR B 1 444 ? 34.61100 34.92400 -44.01300 1.000 41.28127 444 TYR A O 1
ATOM 6596 N N . LYS B 1 445 ? 34.85100 34.03800 -41.95500 1.000 39.23892 445 LYS A N 1
ATOM 6597 C CA . LYS B 1 445 ? 33.89000 34.97000 -41.37200 1.000 38.58094 445 LYS A CA 1
ATOM 6598 C C . LYS B 1 445 ? 34.38000 36.40800 -41.49600 1.000 41.94977 445 LYS A C 1
ATOM 6599 O O . LYS B 1 445 ? 33.59900 37.31300 -41.81100 1.000 45.64758 445 LYS A O 1
ATOM 6605 N N . LEU B 1 446 ? 35.67400 36.63400 -41.26800 1.000 40.36273 446 LEU A N 1
ATOM 6606 C CA . LEU B 1 446 ? 36.24300 37.96400 -41.46100 1.000 40.59171 446 LEU A CA 1
ATOM 6607 C C . LEU B 1 446 ? 36.29800 38.32700 -42.93900 1.000 45.60020 446 LEU A C 1
ATOM 6608 O O . LEU B 1 446 ? 36.12000 39.49500 -43.30100 1.000 50.00073 446 LEU A O 1
ATOM 6613 N N . PHE B 1 447 ? 36.54500 37.33500 -43.79900 1.000 45.18173 447 PHE A N 1
ATOM 6614 C CA . PHE B 1 447 ? 36.52000 37.55200 -45.24200 1.000 41.87607 447 PHE A CA 1
ATOM 6615 C C . PHE B 1 447 ? 35.13000 37.97000 -45.70300 1.000 44.56587 447 PHE A C 1
ATOM 6616 O O . PHE B 1 447 ? 34.98500 38.88300 -46.52500 1.000 47.55307 447 PHE A O 1
ATOM 6624 N N . VAL B 1 448 ? 34.09200 37.31800 -45.17200 1.000 43.46837 448 VAL A N 1
ATOM 6625 C CA . VAL B 1 448 ? 32.73000 37.67000 -45.55200 1.000 45.81602 448 VAL A CA 1
ATOM 6626 C C . VAL B 1 448 ? 32.33800 39.02400 -44.96700 1.000 47.74257 448 VAL A C 1
ATOM 6627 O O . VAL B 1 448 ? 31.44300 39.69500 -45.48800 1.000 49.18748 448 VAL A O 1
ATOM 6631 N N . GLU B 1 449 ? 32.93000 39.41500 -43.83000 1.000 48.78743 449 GLU A N 1
ATOM 6632 C CA . GLU B 1 449 ? 32.64700 40.72900 -43.24900 1.000 49.79544 449 GLU A CA 1
ATOM 6633 C C . GLU B 1 449 ? 33.35800 41.86300 -43.99800 1.000 50.22707 449 GLU A C 1
ATOM 6634 O O . GLU B 1 449 ? 32.85500 42.99500 -44.02800 1.000 53.92752 449 GLU A O 1
ATOM 6640 N N . LYS B 1 450 ? 34.52200 41.59500 -44.59700 1.000 50.06390 450 LYS A N 1
ATOM 6641 C CA . LYS B 1 450 ? 35.23500 42.65600 -45.30300 1.000 51.53776 450 LYS A CA 1
ATOM 6642 C C . LYS B 1 450 ? 34.57400 42.93300 -46.64400 1.000 50.89821 450 LYS A C 1
ATOM 6643 O O . LYS B 1 450 ? 34.34700 44.08900 -47.01500 1.000 50.34288 450 LYS A O 1
ATOM 6649 N N . THR B 1 451 ? 34.27400 41.88000 -47.38700 1.000 51.83253 451 THR A N 1
ATOM 6650 C CA . THR B 1 451 ? 33.26800 42.00900 -48.42000 1.000 50.76135 451 THR A CA 1
ATOM 6651 C C . THR B 1 451 ? 31.89200 42.08800 -47.76200 1.000 54.79604 451 THR A C 1
ATOM 6652 O O . THR B 1 451 ? 31.75200 42.02000 -46.54400 1.000 56.19621 451 THR A O 1
ATOM 6656 N N . ASP B 1 452 ? 30.86600 42.26400 -48.57900 1.000 65.58944 452 ASP A N 1
ATOM 6657 C CA . ASP B 1 452 ? 29.49700 42.25000 -48.04400 1.000 66.83696 452 ASP A CA 1
ATOM 6658 C C . ASP B 1 452 ? 28.84000 40.90900 -48.28300 1.000 66.21583 452 ASP A C 1
ATOM 6659 O O . ASP B 1 452 ? 27.63600 40.84200 -48.56500 1.000 70.11367 452 ASP A O 1
ATOM 6664 N N . GLY B 1 453 ? 29.59500 39.82800 -48.15900 1.000 52.32996 453 GLY A N 1
ATOM 6665 C CA . GLY B 1 453 ? 29.11800 38.58400 -48.71200 1.000 47.88206 453 GLY A CA 1
ATOM 6666 C C . GLY B 1 453 ? 29.16200 38.58100 -50.21700 1.000 45.82655 453 GLY A C 1
ATOM 6667 O O . GLY B 1 453 ? 28.59700 37.68300 -50.83800 1.000 47.35568 453 GLY A O 1
ATOM 6668 N N . LYS B 1 454 ? 29.81100 39.58400 -50.82200 1.000 45.92919 454 LYS A N 1
ATOM 6669 C CA . LYS B 1 454 ? 29.81900 39.79500 -52.26700 1.000 45.10278 454 LYS A CA 1
ATOM 6670 C C . LYS B 1 454 ? 31.23700 39.54000 -52.76600 1.000 44.20267 454 LYS A C 1
ATOM 6671 O O . LYS B 1 454 ? 32.11600 40.39400 -52.62200 1.000 40.34694 454 LYS A O 1
ATOM 6677 N N . PHE B 1 455 ? 31.45900 38.36000 -53.34400 1.000 41.24179 455 PHE A N 1
ATOM 6678 C CA . PHE B 1 455 ? 32.77700 38.00200 -53.84400 1.000 41.57077 455 PHE A CA 1
ATOM 6679 C C . PHE B 1 455 ? 32.65000 36.96400 -54.95200 1.000 40.26535 455 PHE A C 1
ATOM 6680 O O . PHE B 1 455 ? 31.73600 36.13500 -54.94200 1.000 37.02812 455 PHE A O 1
ATOM 6688 N N . ASP B 1 456 ? 33.57800 37.02100 -55.90800 1.000 38.96520 456 ASP A N 1
ATOM 6689 C CA . ASP B 1 456 ? 33.77900 35.91500 -56.83500 1.000 36.09117 456 ASP A CA 1
ATOM 6690 C C . ASP B 1 456 ? 34.28700 34.67800 -56.10300 1.000 35.07789 456 ASP A C 1
ATOM 6691 O O . ASP B 1 456 ? 34.96200 34.76900 -55.07300 1.000 35.62006 456 ASP A O 1
ATOM 6696 N N . LEU B 1 457 ? 33.94300 33.50700 -56.64700 1.000 32.44863 457 LEU A N 1
ATOM 6697 C CA . LEU B 1 457 ? 34.57300 32.26500 -56.21200 1.000 31.98015 457 LEU A CA 1
ATOM 6698 C C . LEU B 1 457 ? 36.09300 32.32400 -56.31600 1.000 34.07777 457 LEU A C 1
ATOM 6699 O O . LEU B 1 457 ? 36.79500 31.73800 -55.48100 1.000 33.58034 457 LEU A O 1
ATOM 6704 N N . CYS B 1 458 ? 36.62200 33.02800 -57.32200 1.000 31.99594 458 CYS A N 1
ATOM 6705 C CA . CYS B 1 458 ? 38.07100 33.08800 -57.50100 1.000 32.04332 458 CYS A CA 1
ATOM 6706 C C . CYS B 1 458 ? 38.74100 33.83900 -56.35800 1.000 33.96986 458 CYS A C 1
ATOM 6707 O O . CYS B 1 458 ? 39.78100 33.40200 -55.84700 1.000 33.27767 458 CYS A O 1
ATOM 6710 N N . THR B 1 459 ? 38.17000 34.97900 -55.96000 1.000 33.37769 459 THR A N 1
ATOM 6711 C CA . THR B 1 459 ? 38.67500 35.70700 -54.80100 1.000 32.21176 459 THR A CA 1
ATOM 6712 C C . THR B 1 459 ? 38.73100 34.81200 -53.56900 1.000 33.64614 459 THR A C 1
ATOM 6713 O O . THR B 1 459 ? 39.70300 34.84800 -52.80500 1.000 33.72773 459 THR A O 1
ATOM 6717 N N . LEU B 1 460 ? 37.69200 34.00100 -53.36100 1.000 32.69866 460 LEU A N 1
ATOM 6718 C CA . LEU B 1 460 ? 37.67400 33.09900 -52.21600 1.000 33.88827 460 LEU A CA 1
ATOM 6719 C C . LEU B 1 460 ? 38.79700 32.07200 -52.30500 1.000 32.71708 460 LEU A C 1
ATOM 6720 O O . LEU B 1 460 ? 39.53600 31.86000 -51.33600 1.000 33.28557 460 LEU A O 1
ATOM 6725 N N . ARG B 1 461 ? 38.91200 31.39400 -53.45200 1.000 32.02226 461 ARG A N 1
ATOM 6726 C CA . ARG B 1 461 ? 40.01400 30.46000 -53.66800 1.000 32.09069 461 ARG A CA 1
ATOM 6727 C C . ARG B 1 461 ? 41.35400 31.11500 -53.35500 1.000 33.84353 461 ARG A C 1
ATOM 6728 O O . ARG B 1 461 ? 42.18900 30.54500 -52.64400 1.000 35.54374 461 ARG A O 1
ATOM 6736 N N . ALA B 1 462 ? 41.57600 32.32000 -53.89000 1.000 33.55402 462 ALA A N 1
ATOM 6737 C CA . ALA B 1 462 ? 42.82000 33.03900 -53.63200 1.000 35.29897 462 ALA A CA 1
ATOM 6738 C C . ALA B 1 462 ? 43.05400 33.25000 -52.14000 1.000 36.93601 462 ALA A C 1
ATOM 6739 O O . ALA B 1 462 ? 44.17900 33.08100 -51.65400 1.000 41.79448 462 ALA A O 1
ATOM 6741 N N . ALA B 1 463 ? 42.00400 33.62400 -51.39600 1.000 36.96759 463 ALA A N 1
ATOM 6742 C CA . ALA B 1 463 ? 42.14700 33.83000 -49.95600 1.000 34.95419 463 ALA A CA 1
ATOM 6743 C C . ALA B 1 463 ? 42.50400 32.53100 -49.25900 1.000 39.88110 463 ALA A C 1
ATOM 6744 O O . ALA B 1 463 ? 43.38200 32.50100 -48.38300 1.000 42.02609 463 ALA A O 1
ATOM 6746 N N . VAL B 1 464 ? 41.82900 31.44300 -49.63800 1.000 37.40185 464 VAL A N 1
ATOM 6747 C CA . VAL B 1 464 ? 42.14700 30.15000 -49.05900 1.000 40.59960 464 VAL A CA 1
ATOM 6748 C C . VAL B 1 464 ? 43.57000 29.72500 -49.45400 1.000 44.01054 464 VAL A C 1
ATOM 6749 O O . VAL B 1 464 ? 44.24400 29.05200 -48.66600 1.000 43.59733 464 VAL A O 1
ATOM 6753 N N . SER B 1 465 ? 44.08400 30.08800 -50.64000 1.000 40.98649 465 SER A N 1
ATOM 6754 C CA . SER B 1 465 ? 45.48600 29.72000 -50.86000 1.000 45.53441 465 SER A CA 1
ATOM 6755 C C . SER B 1 465 ? 46.43600 30.70000 -50.16800 1.000 47.80310 465 SER A C 1
ATOM 6756 O O . SER B 1 465 ? 47.60500 30.36000 -49.95700 1.000 48.30053 465 SER A O 1
ATOM 6759 N N . GLU B 1 466 ? 46.03200 31.97400 -49.97300 1.000 54.61707 466 GLU A N 1
ATOM 6760 C CA . GLU B 1 466 ? 46.92900 32.87400 -49.23800 1.000 54.24598 466 GLU A CA 1
ATOM 6761 C C . GLU B 1 466 ? 47.06700 32.42000 -47.79200 1.000 55.11713 466 GLU A C 1
ATOM 6762 O O . GLU B 1 466 ? 48.12400 32.61400 -47.18300 1.000 55.45928 466 GLU A O 1
ATOM 6768 N N . ALA B 1 467 ? 45.99400 31.86600 -47.21000 1.000 51.79832 467 ALA A N 1
ATOM 6769 C CA . ALA B 1 467 ? 46.12500 30.97700 -46.06400 1.000 48.11630 467 ALA A CA 1
ATOM 6770 C C . ALA B 1 467 ? 46.83200 29.71700 -46.54500 1.000 49.22695 467 ALA A C 1
ATOM 6771 O O . ALA B 1 467 ? 46.79400 29.38800 -47.72600 1.000 49.38487 467 ALA A O 1
ATOM 6773 N N . HIS B 1 468 ? 47.46000 28.99700 -45.62200 1.000 48.88481 468 HIS A N 1
ATOM 6774 C CA . HIS B 1 468 ? 48.38000 27.90800 -45.93900 1.000 52.35365 468 HIS A CA 1
ATOM 6775 C C . HIS B 1 468 ? 49.68400 28.38900 -46.55400 1.000 55.24873 468 HIS A C 1
ATOM 6776 O O . HIS B 1 468 ? 50.45900 27.56100 -47.02900 1.000 57.62270 468 HIS A O 1
ATOM 6783 N N . GLN B 1 469 ? 49.94600 29.71500 -46.56300 1.000 57.12001 469 GLN A N 1
ATOM 6784 C CA . GLN B 1 469 ? 51.22300 30.24300 -46.97900 1.000 58.06486 469 GLN A CA 1
ATOM 6785 C C . GLN B 1 469 ? 52.23500 30.38700 -45.86400 1.000 67.32123 469 GLN A C 1
ATOM 6786 O O . GLN B 1 469 ? 53.41900 30.12900 -46.07800 1.000 67.75023 469 GLN A O 1
ATOM 6792 N N . ASP B 1 470 ? 51.81800 30.84100 -44.70100 1.000 56.90419 470 ASP A N 1
ATOM 6793 C CA . ASP B 1 470 ? 52.73700 30.93500 -43.59300 1.000 55.82775 470 ASP A CA 1
ATOM 6794 C C . ASP B 1 470 ? 51.96500 30.59800 -42.33500 1.000 52.40628 470 ASP A C 1
ATOM 6795 O O . ASP B 1 470 ? 50.72800 30.52000 -42.33900 1.000 51.06665 470 ASP A O 1
ATOM 6800 N N . ALA B 1 471 ? 52.71100 30.36800 -41.25700 1.000 54.27756 471 ALA A N 1
ATOM 6801 C CA . ALA B 1 471 ? 52.08000 29.93100 -40.02200 1.000 53.55905 471 ALA A CA 1
ATOM 6802 C C . ALA B 1 471 ? 51.08700 30.96800 -39.51800 1.000 48.35843 471 ALA A C 1
ATOM 6803 O O . ALA B 1 471 ? 49.97900 30.61800 -39.09500 1.000 44.76589 471 ALA A O 1
ATOM 6805 N N . LEU B 1 472 ? 51.45100 32.24200 -39.48300 1.000 48.47686 472 LEU A N 1
ATOM 6806 C CA . LEU B 1 472 ? 50.54100 33.27700 -38.92100 1.000 50.42973 472 LEU A CA 1
ATOM 6807 C C . LEU B 1 472 ? 49.23700 33.29500 -39.72400 1.000 49.59542 472 LEU A C 1
ATOM 6808 O O . LEU B 1 472 ? 48.17400 33.34600 -39.10800 1.000 46.87404 472 LEU A O 1
ATOM 6813 N N . SER B 1 473 ? 49.33000 33.20600 -41.04800 1.000 48.49792 473 SER A N 1
ATOM 6814 C CA . SER B 1 473 ? 48.13900 33.17000 -41.92300 1.000 46.45294 473 SER A CA 1
ATOM 6815 C C . SER B 1 473 ? 47.275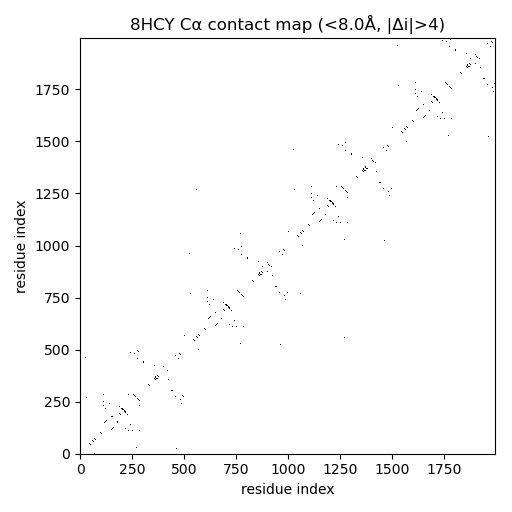00 31.95700 -41.57200 1.000 45.70811 473 SER A C 1
ATOM 6816 O O . SER B 1 473 ? 46.08400 32.14000 -41.34200 1.000 44.05002 473 SER A O 1
ATOM 6819 N N . PHE B 1 474 ? 47.87200 30.77100 -41.52600 1.000 42.68933 474 PHE A N 1
ATOM 6820 C CA . PHE B 1 474 ? 47.11300 29.53500 -41.25300 1.000 42.12874 474 PHE A CA 1
ATOM 6821 C C . PHE B 1 474 ? 46.40000 29.66400 -39.91700 1.000 47.14249 474 PHE A C 1
ATOM 6822 O O . PHE B 1 474 ? 45.24500 29.23600 -39.83500 1.000 46.44241 474 PHE A O 1
ATOM 6830 N N . ALA B 1 475 ? 47.05200 30.27400 -38.93400 1.000 46.87667 475 ALA A N 1
ATOM 6831 C CA . ALA B 1 475 ? 46.49600 30.37400 -37.57800 1.000 44.25004 475 ALA A CA 1
ATOM 6832 C C . ALA B 1 475 ? 45.47000 31.49400 -37.50000 1.000 42.81829 475 ALA A C 1
ATOM 6833 O O . ALA B 1 475 ? 44.55000 31.38400 -36.71100 1.000 42.86830 475 ALA A O 1
ATOM 6835 N N . THR B 1 476 ? 45.67000 32.57300 -38.23500 1.000 41.18915 476 THR A N 1
ATOM 6836 C CA . THR B 1 476 ? 44.65300 33.65200 -38.24800 1.000 43.48416 476 THR A CA 1
ATOM 6837 C C . THR B 1 476 ? 43.39800 33.20900 -39.03000 1.000 44.33689 476 THR A C 1
ATOM 6838 O O . THR B 1 476 ? 42.29400 33.60600 -38.62700 1.000 42.97094 476 THR A O 1
ATOM 6842 N N . PHE B 1 477 ? 43.55200 32.38500 -40.07000 1.000 43.15517 477 PHE A N 1
ATOM 6843 C CA . PHE B 1 477 ? 42.39800 31.96500 -40.90600 1.000 43.01305 477 PHE A CA 1
ATOM 6844 C C . PHE B 1 477 ? 41.65000 30.81500 -40.25600 1.000 42.53931 477 PHE A C 1
ATOM 6845 O O . PHE B 1 477 ? 40.43400 30.83700 -40.25200 1.000 41.94713 477 PHE A O 1
ATOM 6853 N N . PHE B 1 478 ? 42.37800 29.83500 -39.74200 1.000 43.44995 478 PHE A N 1
ATOM 6854 C CA . PHE B 1 478 ? 41.69100 28.63500 -39.21700 1.000 40.86543 478 PHE A CA 1
ATOM 6855 C C . PHE B 1 478 ? 41.52200 28.71900 -37.70300 1.000 43.87631 478 PHE A C 1
ATOM 6856 O O . PHE B 1 478 ? 40.72500 27.94500 -37.17000 1.000 52.83791 478 PHE A O 1
ATOM 6864 N N . GLY B 1 479 ? 42.21400 29.63300 -37.03400 1.000 40.60224 479 GLY A N 1
ATOM 6865 C CA . GLY B 1 479 ? 41.98400 29.80800 -35.58600 1.000 49.55857 479 GLY A CA 1
ATOM 6866 C C . GLY B 1 479 ? 43.18800 29.50300 -34.70700 1.000 49.71122 479 GLY A C 1
ATOM 6867 O O . GLY B 1 479 ? 44.17500 29.01800 -35.20800 1.000 51.56408 479 GLY A O 1
ATOM 6868 N N . ALA B 1 480 ? 43.11500 29.80500 -33.41900 1.000 49.99284 480 ALA A N 1
ATOM 6869 C CA . ALA B 1 480 ? 44.21400 29.42800 -32.50900 1.000 53.03794 480 ALA A CA 1
ATOM 6870 C C . ALA B 1 480 ? 43.98200 27.99100 -32.04400 1.000 53.69591 480 ALA A C 1
ATOM 6871 O O . ALA B 1 480 ? 44.95400 27.24400 -31.91900 1.000 52.06940 480 ALA A O 1
ATOM 6873 N N . GLU B 1 481 ? 42.72200 27.61500 -31.87000 1.000 49.93230 481 GLU A N 1
ATOM 6874 C CA . GLU B 1 481 ? 42.37500 26.24800 -31.43100 1.000 51.69304 481 GLU A CA 1
ATOM 6875 C C . GLU B 1 481 ? 42.87800 25.21600 -32.44000 1.000 51.34300 481 GLU A C 1
ATOM 6876 O O . GLU B 1 481 ? 43.47100 24.23100 -31.99600 1.000 49.49541 481 GLU A O 1
ATOM 6882 N N . TYR B 1 482 ? 42.65600 25.44200 -33.73900 1.000 51.29036 482 TYR A N 1
ATOM 6883 C CA . TYR B 1 482 ? 43.04300 24.44300 -34.76700 1.000 47.81626 482 TYR A CA 1
ATOM 6884 C C . TYR B 1 482 ? 44.55600 24.33500 -34.79400 1.000 49.41645 482 TYR A C 1
ATOM 6885 O O . TYR B 1 482 ? 45.06000 23.22900 -34.79000 1.000 48.85059 482 TYR A O 1
ATOM 6894 N N . PHE B 1 483 ? 45.23600 25.47300 -34.81300 1.000 49.70859 483 PHE A N 1
ATOM 6895 C CA . PHE B 1 483 ? 46.71700 25.49000 -34.82800 1.000 48.50055 483 PHE A CA 1
ATOM 6896 C C . PHE B 1 483 ? 47.24800 24.64200 -33.68400 1.000 47.67940 483 PHE A C 1
ATOM 6897 O O . PHE B 1 483 ? 48.05600 23.74900 -33.91900 1.000 46.97142 483 PHE A O 1
ATOM 6905 N N . ALA B 1 484 ? 46.79600 24.94100 -32.47700 1.000 47.53728 484 ALA A N 1
ATOM 6906 C CA . ALA B 1 484 ? 47.21900 24.16300 -31.30200 1.000 49.50857 484 ALA A CA 1
ATOM 6907 C C . ALA B 1 484 ? 46.88900 22.68000 -31.48300 1.000 50.92453 484 ALA A C 1
ATOM 6908 O O . ALA B 1 484 ? 47.79000 21.86400 -31.35500 1.000 50.39025 484 ALA A O 1
ATOM 6910 N N . LYS B 1 485 ? 45.63800 22.35100 -31.77100 1.000 47.00037 485 LYS A N 1
ATOM 6911 C CA . LYS B 1 485 ? 45.22600 20.93100 -31.86800 1.000 47.24777 485 LYS A CA 1
ATOM 6912 C C . LYS B 1 485 ? 45.86700 20.23500 -33.07900 1.000 47.53728 485 LYS A C 1
ATOM 6913 O O . LYS B 1 485 ? 45.85600 19.00200 -33.09300 1.000 48.81112 485 LYS A O 1
ATOM 6919 N N . THR B 1 486 ? 46.41300 20.98400 -34.04300 1.000 48.10314 486 THR A N 1
ATOM 6920 C CA . THR B 1 486 ? 47.09200 20.37300 -35.18000 1.000 47.15039 486 THR A CA 1
ATOM 6921 C C . THR B 1 486 ? 48.59900 20.23600 -34.95700 1.000 48.13472 486 THR A C 1
ATOM 6922 O O . THR B 1 486 ? 49.19200 19.24000 -35.38800 1.000 48.37948 486 THR A O 1
ATOM 6926 N N . PHE B 1 487 ? 49.22800 21.19200 -34.26500 1.000 46.03447 487 PHE A N 1
ATOM 6927 C CA . PHE B 1 487 ? 50.68300 21.25700 -34.17500 1.000 47.73993 487 PHE A CA 1
ATOM 6928 C C . PHE B 1 487 ? 51.24000 21.10000 -32.76800 1.000 46.87404 487 PHE A C 1
ATOM 6929 O O . PHE B 1 487 ? 52.45700 20.94200 -32.62200 1.000 47.43200 487 PHE A O 1
ATOM 6937 N N . ALA B 1 488 ? 50.40500 21.15200 -31.73700 1.000 45.89761 488 ALA A N 1
ATOM 6938 C CA . ALA B 1 488 ? 50.87300 21.00700 -30.36600 1.000 43.84473 488 ALA A CA 1
ATOM 6939 C C . ALA B 1 488 ? 49.77600 20.36100 -29.53800 1.000 43.46574 488 ALA A C 1
ATOM 6940 O O . ALA B 1 488 ? 49.30000 19.27000 -29.86700 1.000 45.25543 488 ALA A O 1
ATOM 6942 N N . THR B 1 489 ? 49.37800 21.01600 -28.45600 1.000 44.11582 489 THR A N 1
ATOM 6943 C CA . THR B 1 489 ? 48.19600 20.61800 -27.71500 1.000 43.70524 489 THR A CA 1
ATOM 6944 C C . THR B 1 489 ? 47.33400 21.85200 -27.51300 1.000 49.13484 489 THR A C 1
ATOM 6945 O O . THR B 1 489 ? 47.77100 22.98500 -27.71900 1.000 53.34324 489 THR A O 1
ATOM 6949 N N . GLN B 1 490 ? 46.09100 21.60500 -27.10100 1.000 52.42734 490 GLN A N 1
ATOM 6950 C CA . GLN B 1 490 ? 45.17100 22.68100 -26.75500 1.000 58.07802 490 GLN A CA 1
ATOM 6951 C C . GLN B 1 490 ? 45.79600 23.66800 -25.76800 1.000 58.99655 490 GLN A C 1
ATOM 6952 O O . GLN B 1 490 ? 45.45500 24.85700 -25.77400 1.000 57.51479 490 GLN A O 1
ATOM 6958 N N . GLU B 1 491 ? 46.70000 23.19500 -24.90300 1.000 50.17444 491 GLU A N 1
ATOM 6959 C CA . GLU B 1 491 ? 47.27400 24.04900 -23.86600 1.000 54.70130 491 GLU A CA 1
ATOM 6960 C C . GLU B 1 491 ? 48.04200 25.24000 -24.43000 1.000 53.18006 491 GLU A C 1
ATOM 6961 O O . GLU B 1 491 ? 48.28500 26.20300 -23.69600 1.000 53.83277 491 GLU A O 1
ATOM 6967 N N . LEU B 1 492 ? 48.42700 25.20300 -25.70600 1.000 51.78779 492 LEU A N 1
ATOM 6968 C CA . LEU B 1 492 ? 49.16500 26.31100 -26.30000 1.000 48.87954 492 LEU A CA 1
ATOM 6969 C C . LEU B 1 492 ? 48.26100 27.43500 -26.78800 1.000 51.78779 492 LEU A C 1
ATOM 6970 O O . LEU B 1 492 ? 48.77500 28.49300 -27.16700 1.000 53.03794 492 LEU A O 1
ATOM 6975 N N . ILE B 1 493 ? 46.94000 27.21200 -26.80800 1.000 53.05110 493 ILE A N 1
ATOM 6976 C CA . ILE B 1 493 ? 45.99600 28.21500 -27.32100 1.000 52.25363 493 ILE A CA 1
ATOM 6977 C C . ILE B 1 493 ? 46.26200 29.62000 -26.77600 1.000 51.53513 493 ILE A C 1
ATOM 6978 O O . ILE B 1 493 ? 46.32500 30.56400 -27.57800 1.000 52.00624 493 ILE A O 1
ATOM 6983 N N . PRO B 1 494 ? 46.39000 29.84200 -25.46000 1.000 51.48249 494 PRO A N 1
ATOM 6984 C CA . PRO B 1 494 ? 46.65000 31.21300 -24.98200 1.000 49.84019 494 PRO A CA 1
ATOM 6985 C C . PRO B 1 494 ? 47.86600 31.85700 -25.61900 1.000 53.53273 494 PRO A C 1
ATOM 6986 O O . PRO B 1 494 ? 47.88900 33.08100 -25.79600 1.000 55.76195 494 PRO A O 1
ATOM 6990 N N . VAL B 1 495 ? 48.88000 31.06800 -25.96900 1.000 52.74843 495 VAL A N 1
ATOM 6991 C CA . VAL B 1 495 ? 50.09100 31.62400 -26.56200 1.000 53.16690 495 VAL A CA 1
ATOM 6992 C C . VAL B 1 495 ? 49.89900 31.86800 -28.05100 1.000 52.91950 495 VAL A C 1
ATOM 6993 O O . VAL B 1 495 ? 50.37900 32.86600 -28.59900 1.000 54.56970 495 VAL A O 1
ATOM 6997 N N . ILE B 1 496 ? 49.18600 30.96700 -28.72400 1.000 52.60104 496 ILE A N 1
ATOM 6998 C CA . ILE B 1 496 ? 48.88500 31.15900 -30.13600 1.000 52.35891 496 ILE A CA 1
ATOM 6999 C C . ILE B 1 496 ? 47.90500 32.31000 -30.31700 1.000 53.68275 496 ILE A C 1
ATOM 7000 O O . ILE B 1 496 ? 47.95500 33.03000 -31.32400 1.000 52.65631 496 ILE A O 1
ATOM 7005 N N . LYS B 1 497 ? 47.00600 32.51000 -29.35000 1.000 54.48022 497 LYS A N 1
ATOM 7006 C CA . LYS B 1 497 ? 46.08400 33.63800 -29.41000 1.000 53.61432 497 LYS A CA 1
ATOM 7007 C C . LYS B 1 497 ? 46.83200 34.96400 -29.31500 1.000 56.36202 497 LYS A C 1
ATOM 7008 O O . LYS B 1 497 ? 46.52400 35.90900 -30.05200 1.000 56.14094 497 LYS A O 1
ATOM 7014 N N . GLU B 1 498 ? 47.80900 35.05800 -28.40500 1.000 53.45115 498 GLU A N 1
ATOM 7015 C CA . GLU B 1 498 ? 48.60600 36.27700 -28.30600 1.000 57.15948 498 GLU A CA 1
ATOM 7016 C C . GLU B 1 498 ? 49.58900 36.41800 -29.46300 1.000 54.75130 498 GLU A C 1
ATOM 7017 O O . GLU B 1 498 ? 50.03800 37.53500 -29.74300 1.000 58.22277 498 GLU A O 1
ATOM 7023 N N . ALA B 1 499 ? 49.92100 35.32200 -30.14900 1.000 50.67450 499 ALA A N 1
ATOM 7024 C CA . ALA B 1 499 ? 50.81500 35.41400 -31.29900 1.000 54.04595 499 ALA A CA 1
ATOM 7025 C C . ALA B 1 499 ? 50.07800 35.89700 -32.54100 1.000 56.59626 499 ALA A C 1
ATOM 7026 O O . ALA B 1 499 ? 50.62900 36.66700 -33.33500 1.000 53.00636 499 ALA A O 1
ATOM 7028 N N . ILE B 1 500 ? 48.84000 35.43900 -32.73000 1.000 56.95946 500 ILE A N 1
ATOM 7029 C CA . ILE B 1 500 ? 47.99500 35.96400 -33.80400 1.000 51.13245 500 ILE A CA 1
ATOM 7030 C C . ILE B 1 500 ? 47.74600 37.44500 -33.58000 1.000 55.93829 500 ILE A C 1
ATOM 7031 O O . ILE B 1 500 ? 47.69200 38.24900 -34.52200 1.000 55.80143 500 ILE A O 1
ATOM 7036 N N . GLN B 1 501 ? 47.57300 37.82800 -32.31500 1.000 57.94379 501 GLN A N 1
ATOM 7037 C CA . GLN B 1 501 ? 47.23200 39.20500 -31.99000 1.000 59.70453 501 GLN A CA 1
ATOM 7038 C C . GLN B 1 501 ? 48.39000 40.15800 -32.20300 1.000 63.27864 501 GLN A C 1
ATOM 7039 O O . GLN B 1 501 ? 48.16300 41.31900 -32.53900 1.000 63.68395 501 GLN A O 1
ATOM 7045 N N . HIS B 1 502 ? 49.63100 39.69300 -32.07100 1.000 68.44768 502 HIS A N 1
ATOM 7046 C CA . HIS B 1 502 ? 50.81600 40.52200 -32.27300 1.000 66.12635 502 HIS A CA 1
ATOM 7047 C C . HIS B 1 502 ? 51.54000 40.21700 -33.58200 1.000 61.99691 502 HIS A C 1
ATOM 7048 O O . HIS B 1 502 ? 52.65400 40.71900 -33.79800 1.000 60.35460 502 HIS A O 1
ATOM 7055 N N . GLN B 1 503 ? 50.92700 39.42900 -34.46700 1.000 59.51503 503 GLN A N 1
ATOM 7056 C CA . GLN B 1 503 ? 51.54400 39.02300 -35.73100 1.000 59.40449 503 GLN A CA 1
ATOM 7057 C C . GLN B 1 503 ? 52.93300 38.43600 -35.48700 1.000 56.57257 503 GLN A C 1
ATOM 7058 O O . GLN B 1 503 ? 53.89200 38.72000 -36.20900 1.000 56.25148 503 GLN A O 1
ATOM 7064 N N . ASN B 1 504 ? 53.04600 37.62700 -34.43100 1.000 55.04607 504 ASN A N 1
ATOM 7065 C CA . ASN B 1 504 ? 54.29700 36.95200 -34.08200 1.000 54.88553 504 ASN A CA 1
ATOM 7066 C C . ASN B 1 504 ? 54.51700 35.79700 -35.05700 1.000 54.69603 504 ASN A C 1
ATOM 7067 O O . ASN B 1 504 ? 54.26400 34.62700 -34.76000 1.000 53.79329 504 ASN A O 1
ATOM 7072 N N . GLN B 1 505 ? 55.00600 36.14900 -36.25000 1.000 56.20937 505 GLN A N 1
ATOM 7073 C CA . GLN B 1 505 ? 55.32400 35.14300 -37.26100 1.000 52.66421 505 GLN A CA 1
ATOM 7074 C C . GLN B 1 505 ? 56.34100 34.12400 -36.75300 1.000 55.41454 505 GLN A C 1
ATOM 7075 O O . GLN B 1 505 ? 56.21300 32.92400 -37.02600 1.000 54.46442 505 GLN A O 1
ATOM 7081 N N . ASP B 1 506 ? 57.36300 34.57900 -36.02100 1.000 52.02992 506 ASP A N 1
ATOM 7082 C CA . ASP B 1 506 ? 58.43400 33.67200 -35.61700 1.000 52.64579 506 ASP A CA 1
ATOM 7083 C C . ASP B 1 506 ? 57.93100 32.62900 -34.62700 1.000 50.10601 506 ASP A C 1
ATOM 7084 O O . ASP B 1 506 ? 58.27300 31.44600 -34.73400 1.000 49.93757 506 ASP A O 1
ATOM 7089 N N . LEU B 1 507 ? 57.12900 33.06000 -33.65200 1.000 51.86411 507 LEU A N 1
ATOM 7090 C CA . LEU B 1 507 ? 56.55000 32.15000 -32.66800 1.000 53.70118 507 LEU A CA 1
ATOM 7091 C C . LEU B 1 507 ? 55.79400 31.01100 -33.33900 1.000 54.02490 507 LEU A C 1
ATOM 7092 O O . LEU B 1 507 ? 55.96600 29.83700 -32.98800 1.000 52.82212 507 LEU A O 1
ATOM 7097 N N . LEU B 1 508 ? 54.95500 31.34200 -34.32100 1.000 51.27983 508 LEU A N 1
ATOM 7098 C CA . LEU B 1 508 ? 54.09500 30.33500 -34.92800 1.000 55.31979 508 LEU A CA 1
ATOM 7099 C C . LEU B 1 508 ? 54.86200 29.42200 -35.87600 1.000 53.24323 508 LEU A C 1
ATOM 7100 O O . LEU B 1 508 ? 54.54600 28.23100 -35.97100 1.000 50.05074 508 LEU A O 1
ATOM 7105 N N . THR B 1 509 ? 55.86200 29.95300 -36.58000 1.000 52.49840 509 THR A N 1
ATOM 7106 C CA . THR B 1 509 ? 56.75100 29.09400 -37.35700 1.000 54.31967 509 THR A CA 1
ATOM 7107 C C . THR B 1 509 ? 57.53000 28.15400 -36.44500 1.000 53.76697 509 THR A C 1
ATOM 7108 O O . THR B 1 509 ? 57.66800 26.95900 -36.73300 1.000 50.39288 509 THR A O 1
ATOM 7112 N N . SER B 1 510 ? 58.06300 28.68800 -35.34200 1.000 50.93505 510 SER A N 1
ATOM 7113 C CA . SER B 1 510 ? 58.76700 27.86000 -34.36800 1.000 50.31130 510 SER A CA 1
ATOM 7114 C C . SER B 1 510 ? 57.87900 26.74100 -33.83300 1.000 52.07730 510 SER A C 1
ATOM 7115 O O . SER B 1 510 ? 58.34900 25.61600 -33.62300 1.000 54.94869 510 SER A O 1
ATOM 7118 N N . VAL B 1 511 ? 56.59700 27.03000 -33.59200 1.000 52.53788 511 VAL A N 1
ATOM 7119 C CA . VAL B 1 511 ? 55.70500 26.01900 -33.03200 1.000 50.72187 511 VAL A CA 1
ATOM 7120 C C . VAL B 1 511 ? 55.50200 24.87000 -34.01500 1.000 52.85634 511 VAL A C 1
ATOM 7121 O O . VAL B 1 511 ? 55.46000 23.69800 -33.61600 1.000 52.65895 511 VAL A O 1
ATOM 7125 N N . ILE B 1 512 ? 55.39000 25.17600 -35.31100 1.000 53.45904 512 ILE A N 1
ATOM 7126 C CA . ILE B 1 512 ? 55.20900 24.12100 -36.30700 1.000 54.35125 512 ILE A CA 1
ATOM 7127 C C . ILE B 1 512 ? 56.50000 23.33200 -36.47900 1.000 54.18544 512 ILE A C 1
ATOM 7128 O O . ILE B 1 512 ? 56.48800 22.09700 -36.52600 1.000 56.00672 512 ILE A O 1
ATOM 7133 N N . GLU B 1 513 ? 57.62800 24.03500 -36.60200 1.000 52.28785 513 GLU A N 1
ATOM 7134 C CA . GLU B 1 513 ? 58.92700 23.37300 -36.56700 1.000 55.73037 513 GLU A CA 1
ATOM 7135 C C . GLU B 1 513 ? 59.00800 22.42200 -35.37600 1.000 57.81746 513 GLU A C 1
ATOM 7136 O O . GLU B 1 513 ? 59.47600 21.28400 -35.50300 1.000 62.24167 513 GLU A O 1
ATOM 7142 N N . ASN B 1 514 ? 58.55500 22.88300 -34.20500 1.000 52.34312 514 ASN A N 1
ATOM 7143 C CA . ASN B 1 514 ? 58.46900 22.01400 -33.03600 1.000 52.28258 514 ASN A CA 1
ATOM 7144 C C . ASN B 1 514 ? 57.57500 20.80900 -33.30000 1.000 59.19920 514 ASN A C 1
ATOM 7145 O O . ASN B 1 514 ? 57.84400 19.71300 -32.79400 1.000 61.68634 514 ASN A O 1
ATOM 7150 N N . HIS B 1 515 ? 56.50900 20.98900 -34.08800 1.000 58.08328 515 HIS A N 1
ATOM 7151 C CA . HIS B 1 515 ? 55.64500 19.86400 -34.43800 1.000 58.14908 515 HIS A CA 1
ATOM 7152 C C . HIS B 1 515 ? 56.35200 18.90500 -35.38400 1.000 62.90491 515 HIS A C 1
ATOM 7153 O O . HIS B 1 515 ? 56.22200 17.68300 -35.25100 1.000 65.79736 515 HIS A O 1
ATOM 7160 N N . ILE B 1 516 ? 57.08500 19.44900 -36.35800 1.000 66.38164 516 ILE A N 1
ATOM 7161 C CA . ILE B 1 516 ? 57.80200 18.63800 -37.34300 1.000 68.90563 516 ILE A CA 1
ATOM 7162 C C . ILE B 1 516 ? 58.61300 17.54500 -36.66100 1.000 73.75358 516 ILE A C 1
ATOM 7163 O O . ILE B 1 516 ? 58.71100 16.41100 -37.15900 1.000 71.94020 516 ILE A O 1
ATOM 7168 N N . GLU B 1 517 ? 59.23600 17.87800 -35.52100 1.000 94.96665 517 GLU A N 1
ATOM 7169 C CA . GLU B 1 517 ? 60.21400 16.99100 -34.90500 1.000 94.23498 517 GLU A CA 1
ATOM 7170 C C . GLU B 1 517 ? 59.68900 15.99400 -33.89600 1.000 98.82501 517 GLU A C 1
ATOM 7171 O O . GLU B 1 517 ? 60.19500 14.86600 -33.85400 1.000 102.22015 517 GLU A O 1
ATOM 7177 N N . LYS B 1 518 ? 58.71600 16.35600 -33.05300 1.000 77.74616 518 LYS A N 1
ATOM 7178 C CA . LYS B 1 518 ? 58.18400 15.35700 -32.14000 1.000 80.70705 518 LYS A CA 1
ATOM 7179 C C . LYS B 1 518 ? 57.35800 14.33700 -32.88900 1.000 80.29384 518 LYS A C 1
ATOM 7180 O O . LYS B 1 518 ? 57.20900 13.20800 -32.41800 1.000 76.91975 518 LYS A O 1
ATOM 7186 N N . GLN B 1 519 ? 56.87600 14.70000 -34.06500 1.000 80.55703 519 GLN A N 1
ATOM 7187 C CA . GLN B 1 519 ? 56.13400 13.78800 -34.89800 1.000 80.38595 519 GLN A CA 1
ATOM 7188 C C . GLN B 1 519 ? 57.00500 13.32200 -36.05800 1.000 81.85455 519 GLN A C 1
ATOM 7189 O O . GLN B 1 519 ? 56.52900 12.62400 -36.95000 1.000 84.03113 519 GLN A O 1
ATOM 7195 N N . HIS B 1 520 ? 58.28300 13.73500 -36.04600 1.000 82.75992 520 HIS A N 1
ATOM 7196 C CA . HIS B 1 520 ? 59.35300 13.16700 -36.86700 1.000 83.24682 520 HIS A CA 1
ATOM 7197 C C . HIS B 1 520 ? 59.05500 13.20700 -38.37000 1.000 82.90994 520 HIS A C 1
ATOM 7198 O O . HIS B 1 520 ? 59.22900 12.22300 -39.08900 1.000 87.47365 520 HIS A O 1
ATOM 7205 N N . LEU B 1 521 ? 58.62300 14.37300 -38.85800 1.000 77.70142 521 LEU A N 1
ATOM 7206 C CA . LEU B 1 521 ? 58.23400 14.53100 -40.26200 1.000 75.25902 521 LEU A CA 1
ATOM 7207 C C . LEU B 1 521 ? 59.40300 15.07100 -41.08700 1.000 76.61445 521 LEU A C 1
ATOM 7208 O O . LEU B 1 521 ? 59.53400 16.27700 -41.32800 1.000 75.89857 521 LEU A O 1
ATOM 7213 N N . ASN B 1 522 ? 60.26400 14.16000 -41.54300 1.000 77.39612 522 ASN A N 1
ATOM 7214 C CA . ASN B 1 522 ? 61.46700 14.54800 -42.27200 1.000 76.73025 522 ASN A CA 1
ATOM 7215 C C . ASN B 1 522 ? 61.22200 14.67300 -43.76900 1.000 81.64663 522 ASN A C 1
ATOM 7216 O O . ASN B 1 522 ? 62.17600 14.87900 -44.52900 1.000 78.39887 522 ASN A O 1
ATOM 7221 N N . ASP B 1 523 ? 59.97200 14.54700 -44.20900 1.000 82.98363 523 ASP A N 1
ATOM 7222 C CA . ASP B 1 523 ? 59.61100 14.93900 -45.56200 1.000 85.52341 523 ASP A CA 1
ATOM 7223 C C . ASP B 1 523 ? 59.37500 16.43700 -45.66700 1.000 84.36275 523 ASP A C 1
ATOM 7224 O O . ASP B 1 523 ? 59.09100 16.93100 -46.76200 1.000 83.05996 523 ASP A O 1
ATOM 7229 N N . TYR B 1 524 ? 59.49200 17.16300 -44.55500 1.000 77.84618 524 TYR A N 1
ATOM 7230 C CA . TYR B 1 524 ? 59.24600 18.60200 -44.52600 1.000 76.04859 524 TYR A CA 1
ATOM 7231 C C . TYR B 1 524 ? 60.34900 19.29500 -43.73300 1.000 77.48561 524 TYR A C 1
ATOM 7232 O O . TYR B 1 524 ? 60.37400 19.22700 -42.49000 1.000 77.21715 524 TYR A O 1
ATOM 7241 N N . PRO B 1 525 ? 61.27800 19.96300 -44.42000 1.000 78.19885 525 PRO A N 1
ATOM 7242 C CA . PRO B 1 525 ? 62.37900 20.64700 -43.74300 1.000 80.24910 525 PRO A CA 1
ATOM 7243 C C . PRO B 1 525 ? 61.90600 21.87800 -42.99000 1.000 88.72116 525 PRO A C 1
ATOM 7244 O O . PRO B 1 525 ? 60.79500 22.40100 -43.13000 1.000 91.53466 525 PRO A O 1
ATOM 7248 N N . LYS B 1 526 ? 62.78400 22.31000 -42.15100 1.000 97.68803 526 LYS A N 1
ATOM 7249 C CA . LYS B 1 526 ? 62.41700 23.25600 -41.14800 1.000 93.40594 526 LYS A CA 1
ATOM 7250 C C . LYS B 1 526 ? 62.75100 24.66000 -41.65200 1.000 100.85157 526 LYS A C 1
ATOM 7251 O O . LYS B 1 526 ? 62.81300 25.61000 -40.87100 1.000 96.82214 526 LYS A O 1
ATOM 7257 N N . THR B 1 527 ? 63.06700 24.70700 -42.94700 1.000 100.73839 527 THR A N 1
ATOM 7258 C CA . THR B 1 527 ? 63.23300 25.89000 -43.77800 1.000 101.58850 527 THR A CA 1
ATOM 7259 C C . THR B 1 527 ? 61.89000 26.59500 -43.97800 1.000 106.88650 527 THR A C 1
ATOM 7260 O O . THR B 1 527 ? 60.84100 25.95600 -43.96000 1.000 108.16297 527 THR A O 1
ATOM 7264 N N . PRO B 1 528 ? 61.90700 27.92500 -44.12900 1.000 107.64449 528 PRO A N 1
ATOM 7265 C CA . PRO B 1 528 ? 60.73200 28.66200 -44.62500 1.000 100.73313 528 PRO A CA 1
ATOM 7266 C C . PRO B 1 528 ? 60.12700 28.08700 -45.89400 1.000 97.64065 528 PRO A C 1
ATOM 7267 O O . PRO B 1 528 ? 58.96300 28.39800 -46.18900 1.000 99.02503 528 PRO A O 1
ATOM 7271 N N . ASP B 1 529 ? 60.92100 27.38300 -46.72500 1.000 96.67475 529 ASP A N 1
ATOM 7272 C CA . ASP B 1 529 ? 60.30400 26.65200 -47.82100 1.000 91.36095 529 ASP A CA 1
ATOM 7273 C C . ASP B 1 529 ? 59.56300 25.41800 -47.30800 1.000 88.69221 529 ASP A C 1
ATOM 7274 O O . ASP B 1 529 ? 58.40400 25.19400 -47.66800 1.000 85.44446 529 ASP A O 1
ATOM 7279 N N . GLY B 1 530 ? 60.19600 24.64200 -46.42300 1.000 88.41586 530 GLY A N 1
ATOM 7280 C CA . GLY B 1 530 ? 59.56500 23.44600 -45.85500 1.000 86.57617 530 GLY A CA 1
ATOM 7281 C C . GLY B 1 530 ? 58.27800 23.68700 -45.07800 1.000 86.50248 530 GLY A C 1
ATOM 7282 O O . GLY B 1 530 ? 57.40700 22.81600 -45.00500 1.000 83.92322 530 GLY A O 1
ATOM 7283 N N . ILE B 1 531 ? 58.15000 24.87200 -44.48300 1.000 95.48250 531 ILE A N 1
ATOM 7284 C CA . ILE B 1 531 ? 56.94200 25.29800 -43.75900 1.000 91.50308 531 ILE A CA 1
ATOM 7285 C C . ILE B 1 531 ? 55.72400 25.45300 -44.66200 1.000 86.46826 531 ILE A C 1
ATOM 7286 O O . ILE B 1 531 ? 54.68600 24.83700 -44.38200 1.000 80.03328 531 ILE A O 1
ATOM 7291 N N . LYS B 1 532 ? 55.85500 26.14600 -45.77400 1.000 82.79677 532 LYS A N 1
ATOM 7292 C CA . LYS B 1 532 ? 54.74200 26.22100 -46.70900 1.000 71.04273 532 LYS A CA 1
ATOM 7293 C C . LYS B 1 532 ? 54.40400 24.85900 -47.33200 1.000 67.99763 532 LYS A C 1
ATOM 7294 O O . LYS B 1 532 ? 53.21900 24.56800 -47.59600 1.000 65.38942 532 LYS A O 1
ATOM 7300 N N . LYS B 1 533 ? 55.42100 24.03100 -47.59000 1.000 69.96628 533 LYS A N 1
ATOM 7301 C CA . LYS B 1 533 ? 55.20300 22.68900 -48.12000 1.000 67.53704 533 LYS A CA 1
ATOM 7302 C C . LYS B 1 533 ? 54.21700 21.91600 -47.25700 1.000 63.87608 533 LYS A C 1
ATOM 7303 O O . LYS B 1 533 ? 53.27300 21.30100 -47.76600 1.000 59.92824 533 LYS A O 1
ATOM 7309 N N . LEU B 1 534 ? 54.42800 21.93400 -45.94000 1.000 65.07886 534 LEU A N 1
ATOM 7310 C CA . LEU B 1 534 ? 53.52600 21.23100 -45.03500 1.000 60.79150 534 LEU A CA 1
ATOM 7311 C C . LEU B 1 534 ? 52.13300 21.84800 -45.07200 1.000 56.61995 534 LEU A C 1
ATOM 7312 O O . LEU B 1 534 ? 51.12600 21.13200 -45.12100 1.000 52.54577 534 LEU A O 1
ATOM 7317 N N . LEU B 1 535 ? 52.05600 23.18000 -45.03200 1.000 56.59626 535 LEU A N 1
ATOM 7318 C CA . LEU B 1 535 ? 50.76700 23.84800 -45.15700 1.000 55.23294 535 LEU A CA 1
ATOM 7319 C C . LEU B 1 535 ? 50.10300 23.51400 -46.49200 1.000 55.87775 535 LEU A C 1
ATOM 7320 O O . LEU B 1 535 ? 48.87800 23.35000 -46.55100 1.000 58.79389 535 LEU A O 1
ATOM 7325 N N . LYS B 1 536 ? 50.88200 23.42400 -47.58300 1.000 55.20925 536 LYS A N 1
ATOM 7326 C CA . LYS B 1 536 ? 50.26400 23.10300 -48.87300 1.000 53.54853 536 LYS A CA 1
ATOM 7327 C C . LYS B 1 536 ? 49.65100 21.71300 -48.89100 1.000 50.57712 536 LYS A C 1
ATOM 7328 O O . LYS B 1 536 ? 48.67200 21.48100 -49.60600 1.000 53.98805 536 LYS A O 1
ATOM 7334 N N . SER B 1 537 ? 50.19100 20.78000 -48.10100 1.000 52.05624 537 SER A N 1
ATOM 7335 C CA . SER B 1 537 ? 49.62800 19.43500 -48.07300 1.000 52.81949 537 SER A CA 1
ATOM 7336 C C . SER B 1 537 ? 48.26300 19.42500 -47.40700 1.000 53.69591 537 SER A C 1
ATOM 7337 O O . SER B 1 537 ? 47.40600 18.61000 -47.76500 1.000 52.31154 537 SER A O 1
ATOM 7340 N N . PHE B 1 538 ? 48.03300 20.33100 -46.45500 1.000 53.27744 538 PHE A N 1
ATOM 7341 C CA . PHE B 1 538 ? 46.70600 20.43300 -45.86500 1.000 54.76709 538 PHE A CA 1
ATOM 7342 C C . PHE B 1 538 ? 45.75900 21.16700 -46.79800 1.000 53.82751 538 PHE A C 1
ATOM 7343 O O . PHE B 1 538 ? 44.55900 20.86800 -46.83000 1.000 52.44576 538 PHE A O 1
ATOM 7351 N N . GLN B 1 539 ? 46.27500 22.13600 -47.54700 1.000 49.00324 539 GLN A N 1
ATOM 7352 C CA . GLN B 1 539 ? 45.51400 22.70500 -48.64500 1.000 48.18736 539 GLN A CA 1
ATOM 7353 C C . GLN B 1 539 ? 45.26100 21.62300 -49.68800 1.000 48.41633 539 GLN A C 1
ATOM 7354 O O . GLN B 1 539 ? 46.14300 20.81800 -49.99900 1.000 49.56121 539 GLN A O 1
ATOM 7360 N N . GLY B 1 540 ? 44.04600 21.58500 -50.21500 1.000 43.88421 540 GLY A N 1
ATOM 7361 C CA . GLY B 1 540 ? 43.69800 20.55000 -51.16700 1.000 41.50234 540 GLY A CA 1
ATOM 7362 C C . GLY B 1 540 ? 42.38500 19.88600 -50.82800 1.000 40.99702 540 GLY A C 1
ATOM 7363 O O . GLY B 1 540 ? 41.54200 19.69500 -51.70500 1.000 41.91555 540 GLY A O 1
ATOM 7364 N N . ILE B 1 541 ? 42.19900 19.51400 -49.56200 1.000 37.12814 541 ILE A N 1
ATOM 7365 C CA . ILE B 1 541 ? 40.88700 19.03600 -49.14900 1.000 39.65475 541 ILE A CA 1
ATOM 7366 C C . ILE B 1 541 ? 39.99700 20.22100 -48.80500 1.000 42.21822 541 ILE A C 1
ATOM 7367 O O . ILE B 1 541 ? 38.76900 20.08300 -48.78400 1.000 43.81052 541 ILE A O 1
ATOM 7372 N N . VAL B 1 542 ? 40.59000 21.39100 -48.54800 1.000 41.36022 542 VAL A N 1
ATOM 7373 C CA . VAL B 1 542 ? 39.82600 22.61700 -48.34600 1.000 39.55737 542 VAL A CA 1
ATOM 7374 C C . VAL B 1 542 ? 39.70200 23.41100 -49.63300 1.000 39.32314 542 VAL A C 1
ATOM 7375 O O . VAL B 1 542 ? 38.83800 24.29900 -49.72100 1.000 37.99666 542 VAL A O 1
ATOM 7379 N N . TYR B 1 543 ? 40.51000 23.10000 -50.64300 1.000 41.25231 543 TYR A N 1
ATOM 7380 C CA . TYR B 1 543 ? 40.46600 23.77200 -51.93300 1.000 37.67820 543 TYR A CA 1
ATOM 7381 C C . TYR B 1 543 ? 39.61800 23.02200 -52.95400 1.000 35.69902 543 TYR A C 1
ATOM 7382 O O . TYR B 1 543 ? 38.80900 23.63500 -53.65600 1.000 35.29897 543 TYR A O 1
ATOM 7391 N N . LYS B 1 544 ? 39.79200 21.70300 -53.04700 1.000 36.87021 544 LYS A N 1
ATOM 7392 C CA . LYS B 1 544 ? 39.08900 20.91600 -54.05800 1.000 35.75692 544 LYS A CA 1
ATOM 7393 C C . LYS B 1 544 ? 37.57700 21.10500 -54.04000 1.000 36.28856 544 LYS A C 1
ATOM 7394 O O . LYS B 1 544 ? 36.99200 21.24000 -55.12800 1.000 36.53859 544 LYS A O 1
ATOM 7400 N N . PRO B 1 545 ? 36.88700 21.10900 -52.89400 1.000 36.10959 545 PRO A N 1
ATOM 7401 C CA . PRO B 1 545 ? 35.44600 21.40000 -52.92200 1.000 34.41202 545 PRO A CA 1
ATOM 7402 C C . PRO B 1 545 ? 35.10900 22.78200 -53.45700 1.000 32.69339 545 PRO A C 1
ATOM 7403 O O . PRO B 1 545 ? 33.98400 22.98500 -53.92900 1.000 34.06198 545 PRO A O 1
ATOM 7407 N N . LEU B 1 546 ? 36.03800 23.73900 -53.40900 1.000 28.95610 546 LEU A N 1
ATOM 7408 C CA . LEU B 1 546 ? 35.79000 25.02900 -54.04500 1.000 29.70093 546 LEU A CA 1
ATOM 7409 C C . LEU B 1 546 ? 35.88500 24.95600 -55.56200 1.000 31.00372 546 LEU A C 1
ATOM 7410 O O . LEU B 1 546 ? 35.73900 25.98800 -56.22900 1.000 27.96914 546 LEU A O 1
ATOM 7415 N N . VAL B 1 547 ? 36.12400 23.77000 -56.11200 1.000 29.70356 547 VAL A N 1
ATOM 7416 C CA . VAL B 1 547 ? 35.96200 23.49900 -57.53200 1.000 28.45078 547 VAL A CA 1
ATOM 7417 C C . VAL B 1 547 ? 34.82900 22.50900 -57.77500 1.000 29.63776 547 VAL A C 1
ATOM 7418 O O . VAL B 1 547 ? 33.98100 22.72200 -58.64200 1.000 33.45138 547 VAL A O 1
ATOM 7422 N N . MET B 1 548 ? 34.78700 21.42500 -56.99500 1.000 27.84808 548 MET A N 1
ATOM 7423 C CA . MET B 1 548 ? 33.83100 20.35700 -57.27000 1.000 30.43523 548 MET A CA 1
ATOM 7424 C C . MET B 1 548 ? 32.40200 20.77300 -56.94000 1.000 32.04068 548 MET A C 1
ATOM 7425 O O . MET B 1 548 ? 31.46500 20.41000 -57.66000 1.000 31.84856 548 MET A O 1
ATOM 7430 N N . GLU B 1 549 ? 32.20900 21.53300 -55.86300 1.000 37.98877 549 GLU A N 1
ATOM 7431 C CA . GLU B 1 549 ? 30.85600 21.87100 -55.44000 1.000 37.41238 549 GLU A CA 1
ATOM 7432 C C . GLU B 1 549 ? 30.25100 23.01900 -56.23500 1.000 37.94402 549 GLU A C 1
ATOM 7433 O O . GLU B 1 549 ? 29.06500 23.31600 -56.05700 1.000 41.65236 549 GLU A O 1
ATOM 7439 N N . PHE B 1 550 ? 31.02400 23.66200 -57.10800 1.000 33.71457 550 PHE A N 1
ATOM 7440 C CA . PHE B 1 550 ? 30.53100 24.75000 -57.94200 1.000 32.16438 550 PHE A CA 1
ATOM 7441 C C . PHE B 1 550 ? 30.39300 24.34600 -59.40100 1.000 27.96388 550 PHE A C 1
ATOM 7442 O O . PHE B 1 550 ? 29.32900 24.53100 -59.99600 1.000 29.11928 550 PHE A O 1
ATOM 7450 N N . SER B 1 551 ? 31.44800 23.79300 -59.99500 1.000 26.25578 551 SER A N 1
ATOM 7451 C CA . SER B 1 551 ? 31.44700 23.45400 -61.40700 1.000 25.67413 551 SER A CA 1
ATOM 7452 C C . SER B 1 551 ? 31.69400 21.98000 -61.68900 1.000 25.85573 551 SER A C 1
ATOM 7453 O O . SER B 1 551 ? 31.50800 21.55400 -62.83500 1.000 22.47112 551 SER A O 1
ATOM 7456 N N . GLY B 1 552 ? 32.07600 21.18800 -60.68800 1.000 24.49241 552 GLY A N 1
ATOM 7457 C CA . GLY B 1 552 ? 32.47500 19.82000 -60.91400 1.000 22.62377 552 GLY A CA 1
ATOM 7458 C C . GLY B 1 552 ? 31.35400 18.81400 -60.74600 1.000 25.78204 552 GLY A C 1
ATOM 7459 O O . GLY B 1 552 ? 30.17600 19.16800 -60.63400 1.000 27.57436 552 GLY A O 1
ATOM 7460 N N . PRO B 1 553 ? 31.71600 17.52500 -60.73100 1.000 25.89258 553 PRO A N 1
ATOM 7461 C CA . PRO B 1 553 ? 30.69500 16.45900 -60.71600 1.000 23.96603 553 PRO A CA 1
ATOM 7462 C C . PRO B 1 553 ? 29.64300 16.59800 -59.62600 1.000 24.56874 553 PRO A C 1
ATOM 7463 O O . PRO B 1 553 ? 28.45900 16.36700 -59.89900 1.000 25.28461 553 PRO A O 1
ATOM 7467 N N . SER B 1 554 ? 30.03500 16.95700 -58.40100 1.000 25.76098 554 SER A N 1
ATOM 7468 C CA . SER B 1 554 ? 29.06200 17.05300 -57.31500 1.000 26.92691 554 SER A CA 1
ATOM 7469 C C . SER B 1 554 ? 27.99200 18.09300 -57.62400 1.000 24.13710 554 SER A C 1
ATOM 7470 O O . SER B 1 554 ? 26.79300 17.82800 -57.48000 1.000 22.71325 554 SER A O 1
ATOM 7473 N N . ALA B 1 555 ? 28.41100 19.28400 -58.05700 1.000 23.55282 555 ALA A N 1
ATOM 7474 C CA . ALA B 1 555 ? 27.45900 20.33600 -58.39900 1.000 26.91902 555 ALA A CA 1
ATOM 7475 C C . ALA B 1 555 ? 26.56100 19.92200 -59.55900 1.000 27.63226 555 ALA A C 1
ATOM 7476 O O . ALA B 1 555 ? 25.33500 20.08100 -59.49700 1.000 26.25578 555 ALA A O 1
ATOM 7478 N N . VAL B 1 556 ? 27.15700 19.40500 -60.63500 1.000 23.57125 556 VAL A N 1
ATOM 7479 C CA . VAL B 1 556 ? 26.37800 19.01500 -61.80900 1.000 24.57926 556 VAL A CA 1
ATOM 7480 C C . VAL B 1 556 ? 25.39300 17.90600 -61.45500 1.000 25.45832 556 VAL A C 1
ATOM 7481 O O . VAL B 1 556 ? 24.21300 17.95900 -61.82300 1.000 27.02429 556 VAL A O 1
ATOM 7485 N N . SER B 1 557 ? 25.86400 16.88700 -60.73300 1.000 23.27384 557 SER A N 1
ATOM 7486 C CA . SER B 1 557 ? 25.04000 15.71400 -60.46400 1.000 24.00814 557 SER A CA 1
ATOM 7487 C C . SER B 1 557 ? 23.82100 16.01900 -59.59900 1.000 27.01903 557 SER A C 1
ATOM 7488 O O . SER B 1 557 ? 22.91300 15.18400 -59.52800 1.000 27.12694 557 SER A O 1
ATOM 7491 N N . SER B 1 558 ? 23.79300 17.17400 -58.92500 1.000 24.32660 558 SER A N 1
ATOM 7492 C CA . SER B 1 558 ? 22.63300 17.57000 -58.12700 1.000 25.81099 558 SER A CA 1
ATOM 7493 C C . SER B 1 558 ? 21.31400 17.34500 -58.86500 1.000 29.97991 558 SER A C 1
ATOM 7494 O O . SER B 1 558 ? 20.39400 16.71800 -58.32900 1.000 34.33043 558 SER A O 1
ATOM 7497 N N . SER B 1 559 ? 21.19700 17.88100 -60.08800 1.000 27.09799 559 SER A N 1
ATOM 7498 C CA . SER B 1 559 ? 19.97800 17.70500 -60.87800 1.000 27.99809 559 SER A CA 1
ATOM 7499 C C . SER B 1 559 ? 19.58600 16.23500 -61.00100 1.000 28.40341 559 SER A C 1
ATOM 7500 O O . SER B 1 559 ? 18.39800 15.89600 -60.94200 1.000 30.23520 559 SER A O 1
ATOM 7503 N N . TRP B 1 560 ? 20.56800 15.34600 -61.17100 1.000 28.71660 560 TRP A N 1
ATOM 7504 C CA . TRP B 1 560 ? 20.25300 13.92400 -61.27300 1.000 26.17156 560 TRP A CA 1
ATOM 7505 C C . TRP B 1 560 ? 19.87300 13.35000 -59.91400 1.000 29.15876 560 TRP A C 1
ATOM 7506 O O . TRP B 1 560 ? 18.90500 12.58700 -59.80200 1.000 29.96149 560 TRP A O 1
ATOM 7517 N N . VAL B 1 561 ? 20.62800 13.70200 -58.87100 1.000 27.30591 561 VAL A N 1
ATOM 7518 C CA . VAL B 1 561 ? 20.35700 13.17400 -57.53700 1.000 27.19273 561 VAL A CA 1
ATOM 7519 C C . VAL B 1 561 ? 18.99100 13.63000 -57.04400 1.000 32.64602 561 VAL A C 1
ATOM 7520 O O . VAL B 1 561 ? 18.22400 12.84100 -56.47600 1.000 32.93290 561 VAL A O 1
ATOM 7524 N N . GLU B 1 562 ? 18.66500 14.90900 -57.24900 1.000 33.85669 562 GLU A N 1
ATOM 7525 C CA . GLU B 1 562 ? 17.35600 15.41200 -56.85000 1.000 30.73263 562 GLU A CA 1
ATOM 7526 C C . GLU B 1 562 ? 16.23800 14.70200 -57.60600 1.000 32.28808 562 GLU A C 1
ATOM 7527 O O . GLU B 1 562 ? 15.15900 14.47500 -57.04600 1.000 33.97776 562 GLU A O 1
ATOM 7533 N N . ALA B 1 563 ? 16.48200 14.33800 -58.86700 1.000 31.45114 563 ALA A N 1
ATOM 7534 C CA . ALA B 1 563 ? 15.44300 13.72700 -59.68700 1.000 29.09823 563 ALA A CA 1
ATOM 7535 C C . ALA B 1 563 ? 14.99000 12.38100 -59.13100 1.000 27.77965 563 ALA A C 1
ATOM 7536 O O . ALA B 1 563 ? 13.86700 11.94600 -59.40900 1.000 29.35615 563 ALA A O 1
ATOM 7538 N N . ILE B 1 564 ? 15.84600 11.70000 -58.36400 1.000 28.16654 564 ILE A N 1
ATOM 7539 C CA . ILE B 1 564 ? 15.51300 10.38900 -57.81500 1.000 30.73000 564 ILE A CA 1
ATOM 7540 C C . ILE B 1 564 ? 15.47400 10.42900 -56.29400 1.000 33.85932 564 ILE A C 1
ATOM 7541 O O . ILE B 1 564 ? 15.73200 9.41900 -55.63000 1.000 37.67820 564 ILE A O 1
ATOM 7546 N N . SER B 1 565 ? 15.16500 11.59100 -55.72100 1.000 34.80680 565 SER A N 1
ATOM 7547 C CA . SER B 1 565 ? 15.20500 11.76600 -54.27800 1.000 36.13591 565 SER A CA 1
ATOM 7548 C C . SER B 1 565 ? 13.80000 11.72900 -53.68200 1.000 41.88397 565 SER A C 1
ATOM 7549 O O . SER B 1 565 ? 12.79200 11.63400 -54.38700 1.000 42.56300 565 SER A O 1
ATOM 7552 N N . GLY B 1 566 ? 13.74100 11.81100 -52.35500 1.000 44.11318 566 GLY A N 1
ATOM 7553 C CA . GLY B 1 566 ? 12.47600 11.72300 -51.64300 1.000 46.30555 566 GLY A CA 1
ATOM 7554 C C . GLY B 1 566 ? 11.82100 10.36400 -51.74300 1.000 50.79820 566 GLY A C 1
ATOM 7555 O O . GLY B 1 566 ? 10.59500 10.27900 -51.89200 1.000 54.55917 566 GLY A O 1
ATOM 7556 N N . ARG B 1 567 ? 12.60900 9.29500 -51.66500 1.000 49.14010 567 ARG A N 1
ATOM 7557 C CA . ARG B 1 567 ? 12.11200 7.93900 -51.83100 1.000 48.05839 567 ARG A CA 1
ATOM 7558 C C . ARG B 1 567 ? 12.73500 7.05600 -50.76200 1.000 53.88014 567 ARG A C 1
ATOM 7559 O O . ARG B 1 567 ? 13.54300 7.51200 -49.94600 1.000 57.81219 567 ARG A O 1
ATOM 7567 N N . SER B 1 568 ? 12.36000 5.78000 -50.76200 1.000 51.62987 568 SER A N 1
ATOM 7568 C CA . SER B 1 568 ? 13.04800 4.84500 -49.89100 1.000 47.42674 568 SER A CA 1
ATOM 7569 C C . SER B 1 568 ? 14.44500 4.62000 -50.44100 1.000 50.48500 568 SER A C 1
ATOM 7570 O O . SER B 1 568 ? 14.64400 4.56800 -51.65800 1.000 46.41083 568 SER A O 1
ATOM 7573 N N . ILE B 1 569 ? 15.41800 4.53800 -49.53900 1.000 49.89019 569 ILE A N 1
ATOM 7574 C CA . ILE B 1 569 ? 16.80800 4.30100 -49.91200 1.000 46.02131 569 ILE A CA 1
ATOM 7575 C C . ILE B 1 569 ? 16.84700 3.13600 -50.90000 1.000 41.87871 569 ILE A C 1
ATOM 7576 O O . ILE B 1 569 ? 16.25900 2.07600 -50.63800 1.000 39.63633 569 ILE A O 1
ATOM 7581 N N . PRO B 1 570 ? 17.50200 3.29800 -52.04900 1.000 41.09703 570 PRO A N 1
ATOM 7582 C CA . PRO B 1 570 ? 17.44900 2.26400 -53.09400 1.000 39.28103 570 PRO A CA 1
ATOM 7583 C C . PRO B 1 570 ? 17.98900 0.91400 -52.64400 1.000 31.90646 570 PRO A C 1
ATOM 7584 O O . PRO B 1 570 ? 18.85000 0.81600 -51.76700 1.000 35.03841 570 PRO A O 1
ATOM 7588 N N . ARG B 1 571 ? 17.45200 -0.13400 -53.26300 1.000 29.92727 571 ARG A N 1
ATOM 7589 C CA . ARG B 1 571 ? 17.93800 -1.49300 -53.10100 1.000 28.92189 571 ARG A CA 1
ATOM 7590 C C . ARG B 1 571 ? 18.16400 -2.11500 -54.47200 1.000 29.70883 571 ARG A C 1
ATOM 7591 O O . ARG B 1 571 ? 17.53100 -1.72900 -55.45900 1.000 30.91423 571 ARG A O 1
ATOM 7599 N N . ASN B 1 572 ? 19.08600 -3.07700 -54.52700 1.000 28.92978 572 ASN A N 1
ATOM 7600 C CA . ASN B 1 572 ? 19.34500 -3.85100 -55.74200 1.000 27.72701 572 ASN A CA 1
ATOM 7601 C C . ASN B 1 572 ? 18.48400 -5.10900 -55.67600 1.000 30.04044 572 ASN A C 1
ATOM 7602 O O . ASN B 1 572 ? 18.88900 -6.14100 -55.13700 1.000 31.59326 572 ASN A O 1
ATOM 7607 N N . PHE B 1 573 ? 17.28300 -5.02400 -56.25100 1.000 27.99283 573 PHE A N 1
ATOM 7608 C CA . PHE B 1 573 ? 16.28900 -6.10000 -56.20900 1.000 25.36357 573 PHE A CA 1
ATOM 7609 C C . PHE B 1 573 ? 16.54500 -7.06800 -57.36000 1.000 28.98769 573 PHE A C 1
ATOM 7610 O O . PHE B 1 573 ? 16.21300 -6.78100 -58.51200 1.000 32.13806 573 PHE A O 1
ATOM 7618 N N . GLU B 1 574 ? 17.14000 -8.22300 -57.04600 1.000 28.40077 574 GLU A N 1
ATOM 7619 C CA . GLU B 1 574 ? 17.58000 -9.15100 -58.08700 1.000 29.74041 574 GLU A CA 1
ATOM 7620 C C . GLU B 1 574 ? 16.42600 -9.67100 -58.95000 1.000 30.40365 574 GLU A C 1
ATOM 7621 O O . GLU B 1 574 ? 16.56700 -9.77100 -60.17600 1.000 32.01173 574 GLU A O 1
ATOM 7627 N N . TYR B 1 575 ? 15.28400 -10.01600 -58.34600 1.000 30.70368 575 TYR A N 1
ATOM 7628 C CA . TYR B 1 575 ? 14.27900 -10.83500 -59.02700 1.000 28.94031 575 TYR A CA 1
ATOM 7629 C C . TYR B 1 575 ? 12.92700 -10.14200 -59.19900 1.000 25.98733 575 TYR A C 1
ATOM 7630 O O . TYR B 1 575 ? 11.87700 -10.78900 -59.15200 1.000 25.98996 575 TYR A O 1
ATOM 7639 N N . LEU B 1 576 ? 12.91300 -8.83000 -59.42700 1.000 26.35579 576 LEU A N 1
ATOM 7640 C CA . LEU B 1 576 ? 11.64800 -8.14400 -59.65600 1.000 25.52148 576 LEU A CA 1
ATOM 7641 C C . LEU B 1 576 ? 11.08900 -8.49300 -61.03300 1.000 29.79831 576 LEU A C 1
ATOM 7642 O O . LEU B 1 576 ? 11.83400 -8.62700 -62.00900 1.000 29.69567 576 LEU A O 1
ATOM 7647 N N . ALA B 1 577 ? 9.76200 -8.65300 -61.10200 1.000 30.94845 577 ALA A N 1
ATOM 7648 C CA . ALA B 1 577 ? 9.10300 -8.83300 -62.39200 1.000 26.34790 577 ALA A CA 1
ATOM 7649 C C . ALA B 1 577 ? 9.32600 -7.62900 -63.30100 1.000 28.56395 577 ALA A C 1
ATOM 7650 O O . ALA B 1 577 ? 9.51900 -7.78300 -64.51400 1.000 30.88528 577 ALA A O 1
ATOM 7652 N N . GLU B 1 578 ? 9.30800 -6.41900 -62.73400 1.000 28.58764 578 GLU A N 1
ATOM 7653 C CA . GLU B 1 578 ? 9.40200 -5.17200 -63.49100 1.000 29.23508 578 GLU A CA 1
ATOM 7654 C C . GLU B 1 578 ? 10.57200 -4.35800 -62.94800 1.000 30.29047 578 GLU A C 1
ATOM 7655 O O . GLU B 1 578 ? 10.37400 -3.43000 -62.14600 1.000 31.00898 578 GLU A O 1
ATOM 7661 N N . PRO B 1 579 ? 11.80600 -4.69300 -63.34000 1.000 31.91172 579 PRO A N 1
ATOM 7662 C CA . PRO B 1 579 ? 12.96000 -3.87700 -62.92000 1.000 28.42972 579 PRO A CA 1
ATOM 7663 C C . PRO B 1 579 ? 12.76900 -2.38600 -63.14900 1.000 30.49839 579 PRO A C 1
ATOM 7664 O O . PRO B 1 579 ? 13.19700 -1.57600 -62.31600 1.000 30.98793 579 PRO A O 1
ATOM 7668 N N . MET B 1 580 ? 12.11500 -2.00100 -64.25000 1.000 31.33534 580 MET A N 1
ATOM 7669 C CA . MET B 1 580 ? 12.00700 -0.59900 -64.64600 1.000 30.20889 580 MET A CA 1
ATOM 7670 C C . MET B 1 580 ? 11.05300 0.20000 -63.76300 1.000 29.12191 580 MET A C 1
ATOM 7671 O O . MET B 1 580 ? 10.72600 1.34500 -64.10500 1.000 28.69818 580 MET A O 1
ATOM 7676 N N . SER B 1 581 ? 10.59600 -0.37200 -62.65000 1.000 30.06413 581 SER A N 1
ATOM 7677 C CA . SER B 1 581 ? 9.90700 0.38400 -61.61600 1.000 28.66659 581 SER A CA 1
ATOM 7678 C C . SER B 1 581 ? 10.87600 1.04400 -60.65300 1.000 28.22444 581 SER A C 1
ATOM 7679 O O . SER B 1 581 ? 10.46900 1.91900 -59.88000 1.000 29.90095 581 SER A O 1
ATOM 7682 N N . GLN B 1 582 ? 12.14300 0.63000 -60.67700 1.000 27.26116 582 GLN A N 1
ATOM 7683 C CA . GLN B 1 582 ? 13.17900 1.21400 -59.84200 1.000 26.61635 582 GLN A CA 1
ATOM 7684 C C . GLN B 1 582 ? 13.93000 2.26600 -60.63900 1.000 27.38223 582 GLN A C 1
ATOM 7685 O O . GLN B 1 582 ? 14.48500 1.94100 -61.70200 1.000 26.26104 582 GLN A O 1
ATOM 7691 N N . PRO B 1 583 ? 13.95300 3.52600 -60.19000 1.000 27.17957 583 PRO A N 1
ATOM 7692 C CA . PRO B 1 583 ? 14.62800 4.58100 -60.97400 1.000 27.17431 583 PRO A CA 1
ATOM 7693 C C . PRO B 1 583 ? 16.05300 4.24600 -61.38500 1.000 27.17431 583 PRO A C 1
ATOM 7694 O O . PRO B 1 583 ? 16.42600 4.47800 -62.54200 1.000 26.68741 583 PRO A O 1
ATOM 7698 N N . LEU B 1 584 ? 16.86600 3.72800 -60.45700 1.000 24.69507 584 LEU A N 1
ATOM 7699 C CA . LEU B 1 584 ? 18.25200 3.40100 -60.78000 1.000 25.91890 584 LEU A CA 1
ATOM 7700 C C . LEU B 1 584 ? 18.34200 2.48200 -61.99300 1.000 27.51909 584 LEU A C 1
ATOM 7701 O O . LEU B 1 584 ? 19.26600 2.60400 -62.80700 1.000 29.18508 584 LEU A O 1
ATOM 7706 N N . ARG B 1 585 ? 17.38400 1.56100 -62.13700 1.000 26.74531 585 ARG A N 1
ATOM 7707 C CA . ARG B 1 585 ? 17.39900 0.67800 -63.29700 1.000 27.10851 585 ARG A CA 1
ATOM 7708 C C . ARG B 1 585 ? 17.04600 1.43300 -64.57000 1.000 29.41142 585 ARG A C 1
ATOM 7709 O O . ARG B 1 585 ? 17.54300 1.09200 -65.65100 1.000 31.37481 585 ARG A O 1
ATOM 7717 N N . VAL B 1 586 ? 16.20400 2.46400 -64.46200 1.000 27.74017 586 VAL A N 1
ATOM 7718 C CA . VAL B 1 586 ? 15.94200 3.32700 -65.60800 1.000 28.11653 586 VAL A CA 1
ATOM 7719 C C . VAL B 1 586 ? 17.20700 4.08800 -65.98600 1.000 27.51119 586 VAL A C 1
ATOM 7720 O O . VAL B 1 586 ? 17.58400 4.15800 -67.16200 1.000 28.63501 586 VAL A O 1
ATOM 7724 N N . LEU B 1 587 ? 17.87700 4.67900 -64.99000 1.000 28.23760 587 LEU A N 1
ATOM 7725 C CA . LEU B 1 587 ? 19.13800 5.37200 -65.23800 1.000 28.13758 587 LEU A CA 1
ATOM 7726 C C . LEU B 1 587 ? 20.16300 4.45600 -65.89700 1.000 29.12981 587 LEU A C 1
ATOM 7727 O O . LEU B 1 587 ? 20.83500 4.85700 -66.85500 1.000 30.76948 587 LEU A O 1
ATOM 7732 N N . GLN B 1 588 ? 20.29600 3.22100 -65.40300 1.000 32.41178 588 GLN A N 1
ATOM 7733 C CA . GLN B 1 588 ? 21.34600 2.34100 -65.90900 1.000 33.03028 588 GLN A CA 1
ATOM 7734 C C . GLN B 1 588 ? 21.13200 1.97800 -67.37300 1.000 34.78312 588 GLN A C 1
ATOM 7735 O O . GLN B 1 588 ? 22.10600 1.83300 -68.12000 1.000 38.37565 588 GLN A O 1
ATOM 7741 N N . HIS B 1 589 ? 19.88000 1.82900 -67.80000 1.000 33.09607 589 HIS A N 1
ATOM 7742 C CA . HIS B 1 589 ? 19.59100 1.33900 -69.14000 1.000 31.80118 589 HIS A CA 1
ATOM 7743 C C . HIS B 1 589 ? 19.28900 2.44100 -70.14600 1.000 29.49301 589 HIS A C 1
ATOM 7744 O O . HIS B 1 589 ? 19.38500 2.19400 -71.35200 1.000 29.40616 589 HIS A O 1
ATOM 7751 N N . TYR B 1 590 ? 18.92200 3.64100 -69.69100 1.000 28.85609 590 TYR A N 1
ATOM 7752 C CA . TYR B 1 590 ? 18.43100 4.67200 -70.59100 1.000 30.55103 590 TYR A CA 1
ATOM 7753 C C . TYR B 1 590 ? 19.04100 6.05100 -70.37000 1.000 30.45892 590 TYR A C 1
ATOM 7754 O O . TYR B 1 590 ? 18.73400 6.97000 -71.13900 1.000 27.12430 590 TYR A O 1
ATOM 7763 N N . ALA B 1 591 ? 19.89200 6.23200 -69.35100 1.000 27.43224 591 ALA A N 1
ATOM 7764 C CA . ALA B 1 591 ? 20.32200 7.58000 -69.00100 1.000 26.69004 591 ALA A CA 1
ATOM 7765 C C . ALA B 1 591 ? 21.82200 7.69900 -68.73200 1.000 27.17168 591 ALA A C 1
ATOM 7766 O O . ALA B 1 591 ? 22.24200 8.65800 -68.06900 1.000 27.74017 591 ALA A O 1
ATOM 7768 N N . CYS B 1 592 ? 22.64700 6.76800 -69.20700 1.000 25.72677 592 CYS A N 1
ATOM 7769 C CA . CYS B 1 592 ? 24.06900 6.82100 -68.89000 1.000 26.91112 592 CYS A CA 1
ATOM 7770 C C . CYS B 1 592 ? 24.89300 6.25700 -70.03900 1.000 25.87415 592 CYS A C 1
ATOM 7771 O O . CYS B 1 592 ? 24.37300 5.61900 -70.96000 1.000 27.27695 592 CYS A O 1
ATOM 7774 N N . VAL B 1 593 ? 26.20300 6.50500 -69.97000 1.000 25.14512 593 VAL A N 1
ATOM 7775 C CA . VAL B 1 593 ? 27.09400 6.14300 -71.06700 1.000 27.47698 593 VAL A CA 1
ATOM 7776 C C . VAL B 1 593 ? 27.36100 4.64800 -71.12400 1.000 27.54014 593 VAL A C 1
ATOM 7777 O O . VAL B 1 593 ? 27.83000 4.15600 -72.15900 1.000 25.50569 593 VAL A O 1
ATOM 7781 N N . SER B 1 594 ? 27.11800 3.92400 -70.03300 1.000 25.94785 594 SER A N 1
ATOM 7782 C CA . SER B 1 594 ? 27.30700 2.47800 -70.00900 1.000 26.37685 594 SER A CA 1
ATOM 7783 C C . SER B 1 594 ? 26.65100 1.82600 -71.21900 1.000 25.91363 594 SER A C 1
ATOM 7784 O O . SER B 1 594 ? 25.42900 1.87900 -71.38400 1.000 29.56144 594 SER A O 1
ATOM 7787 N N . GLY B 1 595 ? 27.47600 1.21700 -72.07100 1.000 24.05288 595 GLY A N 1
ATOM 7788 C CA . GLY B 1 595 ? 27.01700 0.63500 -73.31200 1.000 24.54505 595 GLY A CA 1
ATOM 7789 C C . GLY B 1 595 ? 26.92900 1.58800 -74.48500 1.000 27.93756 595 GLY A C 1
ATOM 7790 O O . GLY B 1 595 ? 26.59000 1.15000 -75.59200 1.000 30.64841 595 GLY A O 1
ATOM 7791 N N . LYS B 1 596 ? 27.23400 2.87400 -74.28900 1.000 28.60080 596 LYS A N 1
ATOM 7792 C CA . LYS B 1 596 ? 26.97000 3.89700 -75.29700 1.000 29.90622 596 LYS A CA 1
ATOM 7793 C C . LYS B 1 596 ? 28.21300 4.72200 -75.61500 1.000 28.27181 596 LYS A C 1
ATOM 7794 O O . LYS B 1 596 ? 28.09500 5.83500 -76.13800 1.000 28.73239 596 LYS A O 1
ATOM 7800 N N . ALA B 1 597 ? 29.39900 4.20400 -75.30900 1.000 29.81936 597 ALA A N 1
ATOM 7801 C CA . ALA B 1 597 ? 30.63600 4.94200 -75.51600 1.000 29.98781 597 ALA A CA 1
ATOM 7802 C C . ALA B 1 597 ? 31.77900 3.94600 -75.64000 1.000 33.53297 597 ALA A C 1
ATOM 7803 O O . ALA B 1 597 ? 31.67900 2.79900 -75.19800 1.000 33.84353 597 ALA A O 1
ATOM 7805 N N . ASN B 1 598 ? 32.85900 4.39300 -76.28200 1.000 35.76481 598 ASN A N 1
ATOM 7806 C CA . ASN B 1 598 ? 34.01900 3.55400 -76.55700 1.000 38.42566 598 ASN A CA 1
ATOM 7807 C C . ASN B 1 598 ? 35.12700 3.73600 -75.52600 1.000 37.54661 598 ASN A C 1
ATOM 7808 O O . ASN B 1 598 ? 36.30600 3.53900 -75.83900 1.000 37.91770 598 ASN A O 1
ATOM 7813 N N . PHE B 1 599 ? 34.77300 4.11200 -74.30000 1.000 33.63561 599 PHE A N 1
ATOM 7814 C CA . PHE B 1 599 ? 35.75500 4.46400 -73.28800 1.000 36.16486 599 PHE A CA 1
ATOM 7815 C C . PHE B 1 599 ? 35.25800 3.98500 -71.93300 1.000 36.26751 599 PHE A C 1
ATOM 7816 O O . PHE B 1 599 ? 34.06500 3.74300 -71.73700 1.000 39.01784 599 PHE A O 1
ATOM 7824 N N . SER B 1 600 ? 36.19200 3.84900 -70.99200 1.000 32.42231 600 SER A N 1
ATOM 7825 C CA . SER B 1 600 ? 35.86700 3.38300 -69.65400 1.000 33.52770 600 SER A CA 1
ATOM 7826 C C . SER B 1 600 ? 36.69400 4.15500 -68.63500 1.000 34.41465 600 SER A C 1
ATOM 7827 O O . SER B 1 600 ? 37.57900 4.94000 -68.98600 1.000 34.31727 600 SER A O 1
ATOM 7830 N N . SER B 1 601 ? 36.38800 3.93000 -67.35900 1.000 32.56969 601 SER A N 1
ATOM 7831 C CA . SER B 1 601 ? 37.03200 4.67300 -66.28600 1.000 35.63322 601 SER A CA 1
ATOM 7832 C C . SER B 1 601 ? 36.88400 3.91400 -64.97600 1.000 35.89641 601 SER A C 1
ATOM 7833 O O . SER B 1 601 ? 35.90000 3.20400 -64.75900 1.000 39.24944 601 SER A O 1
ATOM 7836 N N . ASP B 1 602 ? 37.88500 4.06200 -64.11400 1.000 36.02274 602 ASP A N 1
ATOM 7837 C CA . ASP B 1 602 ? 37.81900 3.58000 -62.74300 1.000 38.23880 602 ASP A CA 1
ATOM 7838 C C . ASP B 1 602 ? 37.38700 4.66500 -61.76500 1.000 37.92034 602 ASP A C 1
ATOM 7839 O O . ASP B 1 602 ? 37.26700 4.38800 -60.56600 1.000 37.85980 602 ASP A O 1
ATOM 7844 N N . ASN B 1 603 ? 37.16000 5.89200 -62.24900 1.000 35.89904 603 ASN A N 1
ATOM 7845 C CA . ASN B 1 603 ? 36.92100 7.03300 -61.36600 1.000 34.92787 603 ASN A CA 1
ATOM 7846 C C . ASN B 1 603 ? 35.69200 6.83500 -60.49000 1.000 35.75165 603 ASN A C 1
ATOM 7847 O O . ASN B 1 603 ? 35.60800 7.41500 -59.40100 1.000 36.88600 603 ASN A O 1
ATOM 7852 N N . ILE B 1 604 ? 34.73300 6.03400 -60.94300 1.000 33.93038 604 ILE A N 1
ATOM 7853 C CA . ILE B 1 604 ? 33.53800 5.71400 -60.16500 1.000 31.95909 604 ILE A CA 1
ATOM 7854 C C . ILE B 1 604 ? 33.26000 4.22700 -60.30800 1.000 32.65392 604 ILE A C 1
ATOM 7855 O O . ILE B 1 604 ? 33.72700 3.58500 -61.25800 1.000 33.65930 604 ILE A O 1
ATOM 7860 N N . PRO B 1 605 ? 32.51700 3.64400 -59.36500 1.000 31.25901 605 PRO A N 1
ATOM 7861 C CA . PRO B 1 605 ? 32.22800 2.20800 -59.45400 1.000 31.42482 605 PRO A CA 1
ATOM 7862 C C . PRO B 1 605 ? 31.45600 1.87100 -60.72000 1.000 35.10947 605 PRO A C 1
ATOM 7863 O O . PRO B 1 605 ? 30.79900 2.71900 -61.33000 1.000 33.48033 605 PRO A O 1
ATOM 7867 N N . LYS B 1 606 ? 31.55300 0.60500 -61.12000 1.000 34.76733 606 LYS A N 1
ATOM 7868 C CA . LYS B 1 606 ? 30.66700 0.09000 -62.14800 1.000 32.36177 606 LYS A CA 1
ATOM 7869 C C . LYS B 1 606 ? 29.24700 0.00200 -61.59000 1.000 33.34610 606 LYS A C 1
ATOM 7870 O O . LYS B 1 606 ? 28.99400 0.27000 -60.41200 1.000 35.64112 606 LYS A O 1
ATOM 7876 N N . TRP B 1 607 ? 28.32100 -0.41400 -62.43800 1.000 33.19082 607 TRP A N 1
ATOM 7877 C CA . TRP B 1 607 ? 26.93500 -0.59100 -61.95700 1.000 32.26439 607 TRP A CA 1
ATOM 7878 C C . TRP B 1 607 ? 26.83100 -1.81900 -61.06800 1.000 34.82260 607 TRP A C 1
ATOM 7879 O O . TRP B 1 607 ? 27.41700 -2.84800 -61.43000 1.000 34.65679 607 TRP A O 1
ATOM 7890 N N . CYS B 1 608 ? 26.11900 -1.68500 -59.94900 1.000 33.92775 608 CYS A N 1
ATOM 7891 C CA . CYS B 1 608 ? 25.85700 -2.81900 -59.03800 1.000 33.35926 608 CYS A CA 1
ATOM 7892 C C . CYS B 1 608 ? 27.17500 -3.45200 -58.59500 1.000 36.04906 608 CYS A C 1
ATOM 7893 O O . CYS B 1 608 ? 27.34300 -4.66400 -58.77600 1.000 38.38092 608 CYS A O 1
ATOM 7896 N N . GLU B 1 609 ? 28.03500 -2.66100 -57.95900 1.000 40.00216 609 GLU A N 1
ATOM 7897 C CA . GLU B 1 609 ? 29.38700 -3.14500 -57.58100 1.000 42.95515 609 GLU A CA 1
ATOM 7898 C C . GLU B 1 609 ? 29.40600 -3.61400 -56.13300 1.000 42.94462 609 GLU A C 1
ATOM 7899 O O . GLU B 1 609 ? 29.05300 -2.83200 -55.26000 1.000 41.71290 609 GLU A O 1
ATOM 7905 N N . LEU B 1 610 ? 29.87100 -4.83800 -55.91500 1.000 41.54182 610 LEU A N 1
ATOM 7906 C CA . LEU B 1 610 ? 29.93300 -5.40500 -54.55300 1.000 46.63454 610 LEU A CA 1
ATOM 7907 C C . LEU B 1 610 ? 31.10200 -4.75600 -53.81100 1.000 52.41418 610 LEU A C 1
ATOM 7908 O O . LEU B 1 610 ? 31.00500 -4.66800 -52.57500 1.000 52.11678 610 LEU A O 1
ATOM 7913 N N . SER C 1 112 ? 12.85700 -16.92300 -32.95900 1.000 37.07813 112 SER B N 1
ATOM 7914 C CA . SER C 1 112 ? 13.75100 -15.77100 -32.95200 1.000 37.39396 112 SER B CA 1
ATOM 7915 C C . SER C 1 112 ? 14.71600 -15.82000 -31.76700 1.000 38.71254 112 SER B C 1
ATOM 7916 O O . SER C 1 112 ? 14.27800 -15.93700 -30.62300 1.000 43.44205 112 SER B O 1
ATOM 7919 N N . PRO C 1 113 ? 16.02000 -15.75500 -32.05500 1.000 35.73060 113 PRO B N 1
ATOM 7920 C CA . PRO C 1 113 ? 17.02500 -15.78400 -30.97300 1.000 36.72546 113 PRO B CA 1
ATOM 7921 C C . PRO C 1 113 ? 16.74200 -14.81700 -29.83300 1.000 39.22312 113 PRO B C 1
ATOM 7922 O O . PRO C 1 113 ? 16.89900 -15.19000 -28.66200 1.000 39.37841 113 PRO B O 1
ATOM 7926 N N . VAL C 1 114 ? 16.35300 -13.57900 -30.14500 1.000 36.55175 114 VAL B N 1
ATOM 7927 C CA . VAL C 1 114 ? 16.06200 -12.60400 -29.09700 1.000 36.14907 114 VAL B CA 1
ATOM 7928 C C . VAL C 1 114 ? 14.91100 -13.08300 -28.22000 1.000 40.19166 114 VAL B C 1
ATOM 7929 O O . VAL C 1 114 ? 14.95800 -12.96400 -26.98800 1.000 39.83372 114 VAL B O 1
ATOM 7933 N N . ASN C 1 115 ? 13.86400 -13.64100 -28.83600 1.000 38.50988 115 ASN B N 1
ATOM 7934 C CA . ASN C 1 115 ? 12.73700 -14.15100 -28.06200 1.000 37.79137 115 ASN B CA 1
ATOM 7935 C C . ASN C 1 115 ? 13.15400 -15.30300 -27.15600 1.000 39.42052 115 ASN B C 1
ATOM 7936 O O . ASN C 1 115 ? 12.71200 -15.38400 -26.00400 1.000 39.39946 115 ASN B O 1
ATOM 7941 N N . LYS C 1 116 ? 13.97400 -16.22300 -27.66700 1.000 39.17312 116 LYS B N 1
ATOM 7942 C CA . LYS C 1 116 ? 14.40200 -17.35100 -26.84900 1.000 40.36800 116 LYS B CA 1
ATOM 7943 C C . LYS C 1 116 ? 15.15600 -16.87900 -25.61200 1.000 39.46789 116 LYS B C 1
ATOM 7944 O O . LYS C 1 116 ? 14.95500 -17.40900 -24.51100 1.000 37.43344 116 LYS B O 1
ATOM 7950 N N . THR C 1 117 ? 16.03200 -15.88800 -25.77400 1.000 40.54697 117 THR B N 1
ATOM 7951 C CA . THR C 1 117 ? 16.71700 -15.30600 -24.62400 1.000 37.60977 117 THR B CA 1
ATOM 7952 C C . THR C 1 117 ? 15.72000 -14.66400 -23.66900 1.000 36.62281 117 THR B C 1
ATOM 7953 O O . THR C 1 117 ? 15.79200 -14.86300 -22.45000 1.000 38.05983 117 THR B O 1
ATOM 7957 N N . LEU C 1 118 ? 14.78000 -13.88200 -24.20800 1.000 36.55438 118 LEU B N 1
ATOM 7958 C CA . LEU C 1 118 ? 13.77500 -13.24600 -23.35800 1.000 34.76469 118 LEU B CA 1
ATOM 7959 C C . LEU C 1 118 ? 12.92600 -14.28800 -22.64000 1.000 35.39635 118 LEU B C 1
ATOM 7960 O O . LEU C 1 118 ? 12.61600 -14.12900 -21.45400 1.000 36.08854 118 LEU B O 1
ATOM 7965 N N . ASN C 1 119 ? 12.55800 -15.36900 -23.33600 1.000 35.88588 119 ASN B N 1
ATOM 7966 C CA . ASN C 1 119 ? 11.78400 -16.43600 -22.70800 1.000 36.68598 119 ASN B CA 1
ATOM 7967 C C . ASN C 1 119 ? 12.57500 -17.10200 -21.59100 1.000 35.43056 119 ASN B C 1
ATOM 7968 O O . ASN C 1 119 ? 12.05900 -17.31600 -20.48900 1.000 35.27002 119 ASN B O 1
ATOM 7973 N N . ARG C 1 120 ? 13.84300 -17.41700 -21.85800 1.000 34.85944 120 ARG B N 1
ATOM 7974 C CA . ARG C 1 120 ? 14.66000 -18.11100 -20.87500 1.000 37.35185 120 ARG B CA 1
ATOM 7975 C C . ARG C 1 120 ? 14.93800 -17.22400 -19.66900 1.000 36.49648 120 ARG B C 1
ATOM 7976 O O . ARG C 1 120 ? 14.93600 -17.69700 -18.52600 1.000 36.33067 120 ARG B O 1
ATOM 7984 N N . LEU C 1 121 ? 15.15700 -15.93400 -19.89600 1.000 35.43056 121 LEU B N 1
ATOM 7985 C CA . LEU C 1 121 ? 15.32000 -15.02600 -18.77200 1.000 34.69890 121 LEU B CA 1
ATOM 7986 C C . LEU C 1 121 ? 14.01800 -14.88500 -17.99600 1.000 35.80692 121 LEU B C 1
ATOM 7987 O O . LEU C 1 121 ? 14.01000 -14.90500 -16.75900 1.000 35.34371 121 LEU B O 1
ATOM 7992 N N . THR C 1 122 ? 12.91200 -14.68100 -18.71700 1.000 34.83049 122 THR B N 1
ATOM 7993 C CA . THR C 1 122 ? 11.58900 -14.67300 -18.10200 1.000 32.14859 122 THR B CA 1
ATOM 7994 C C . THR C 1 122 ? 11.37500 -15.91200 -17.24400 1.000 33.19872 122 THR B C 1
ATOM 7995 O O . THR C 1 122 ? 10.93700 -15.81300 -16.09300 1.000 33.11186 122 THR B O 1
ATOM 7999 N N . ASN C 1 123 ? 11.67800 -17.09300 -17.79400 1.000 32.72761 123 ASN B N 1
ATOM 8000 C CA . ASN C 1 123 ? 11.42900 -18.33000 -17.06200 1.000 32.78814 123 ASN B CA 1
ATOM 8001 C C . ASN C 1 123 ? 12.28400 -18.40100 -15.80200 1.000 34.95682 123 ASN B C 1
ATOM 8002 O O . ASN C 1 123 ? 11.81800 -18.85500 -14.75000 1.000 32.24597 123 ASN B O 1
ATOM 8007 N N . ASP C 1 124 ? 13.54100 -17.96000 -15.89500 1.000 34.22252 124 ASP B N 1
ATOM 8008 C CA . ASP C 1 124 ? 14.40800 -17.89900 -14.72200 1.000 31.75644 124 ASP B CA 1
ATOM 8009 C C . ASP C 1 124 ? 13.83000 -16.98500 -13.64400 1.000 31.56957 124 ASP B C 1
ATOM 8010 O O . ASP C 1 124 ? 13.78400 -17.35200 -12.46400 1.000 34.26463 124 ASP B O 1
ATOM 8015 N N . LEU C 1 125 ? 13.38600 -15.78400 -14.03100 1.000 30.36417 125 LEU B N 1
ATOM 8016 C CA . LEU C 1 125 ? 12.86900 -14.83700 -13.04500 1.000 31.81171 125 LEU B CA 1
ATOM 8017 C C . LEU C 1 125 ? 11.58500 -15.35100 -12.40900 1.000 33.35137 125 LEU B C 1
ATOM 8018 O O . LEU C 1 125 ? 11.39300 -15.22000 -11.19300 1.000 28.94294 125 LEU B O 1
ATOM 8023 N N . LEU C 1 126 ? 10.70000 -15.93900 -13.21600 1.000 32.49600 126 LEU B N 1
ATOM 8024 C CA . LEU C 1 126 ? 9.44100 -16.46900 -12.69900 1.000 31.30639 126 LEU B CA 1
ATOM 8025 C C . LEU C 1 126 ? 9.69100 -17.52100 -11.62700 1.000 30.57735 126 LEU B C 1
ATOM 8026 O O . LEU C 1 126 ? 9.04700 -17.51400 -10.57100 1.000 28.83504 126 LEU B O 1
ATOM 8031 N N . LYS C 1 127 ? 10.61700 -18.44800 -11.89200 1.000 29.95359 127 LYS B N 1
ATOM 8032 C CA . LYS C 1 127 ? 10.93400 -19.48700 -10.91700 1.000 31.19848 127 LYS B CA 1
ATOM 8033 C C . LYS C 1 127 ? 11.42600 -18.90200 -9.59900 1.000 32.97764 127 LYS B C 1
ATOM 8034 O O . LYS C 1 127 ? 11.26400 -19.52900 -8.54400 1.000 35.32792 127 LYS B O 1
ATOM 8040 N N . GLU C 1 128 ? 11.93700 -17.68200 -9.60400 1.000 30.42207 128 GLU B N 1
ATOM 8041 C CA . GLU C 1 128 ? 12.49700 -17.11800 -8.35700 1.000 31.40640 128 GLU B CA 1
ATOM 8042 C C . GLU C 1 128 ? 11.46800 -16.29500 -7.56000 1.000 31.73802 128 GLU B C 1
ATOM 8043 O O . GLU C 1 128 ? 11.64900 -16.17000 -6.34000 1.000 32.78288 128 GLU B O 1
ATOM 8049 N N . VAL C 1 129 ? 10.41200 -15.78900 -8.19200 1.000 29.89043 129 VAL B N 1
ATOM 8050 C CA . VAL C 1 129 ? 9.48000 -14.84900 -7.51400 1.000 27.91387 129 VAL B CA 1
ATOM 8051 C C . VAL C 1 129 ? 8.12400 -15.50600 -7.28400 1.000 30.98266 129 VAL B C 1
ATOM 8052 O O . VAL C 1 129 ? 7.29400 -14.89100 -6.63100 1.000 31.26164 129 VAL B O 1
ATOM 8056 N N . VAL C 1 130 ? 7.93200 -16.71600 -7.78400 1.000 32.54864 130 VAL B N 1
ATOM 8057 C CA . VAL C 1 130 ? 6.60500 -17.37600 -7.68800 1.000 34.68311 130 VAL B CA 1
ATOM 8058 C C . VAL C 1 130 ? 6.64800 -18.45900 -6.62400 1.000 36.23066 130 VAL B C 1
ATOM 8059 O O . VAL C 1 130 ? 7.72100 -19.04000 -6.43500 1.000 37.87823 130 VAL B O 1
ATOM 8063 N N . GLU C 1 131 ? 5.53000 -18.66900 -5.92900 1.000 44.57903 131 GLU B N 1
ATOM 8064 C CA . GLU C 1 131 ? 5.41100 -19.73800 -4.91000 1.000 45.61073 131 GLU B CA 1
ATOM 8065 C C . GLU C 1 131 ? 5.92500 -21.05700 -5.47700 1.000 47.63729 131 GLU B C 1
ATOM 8066 O O . GLU C 1 131 ? 5.52800 -21.40900 -6.58600 1.000 48.85059 131 GLU B O 1
ATOM 8072 N N . ARG C 1 132 ? 6.73600 -21.77700 -4.71100 1.000 47.56623 132 ARG B N 1
ATOM 8073 C CA . ARG C 1 132 ? 7.32900 -23.05600 -5.17300 1.000 44.32374 132 ARG B CA 1
ATOM 8074 C C . ARG C 1 132 ? 6.22600 -24.04100 -5.56900 1.000 42.29981 132 ARG B C 1
ATOM 8075 O O . ARG C 1 132 ? 5.31600 -24.26800 -4.76900 1.000 40.50222 132 ARG B O 1
ATOM 8083 N N . GLY C 1 133 ? 6.30200 -24.56800 -6.78700 1.000 40.94965 133 GLY B N 1
ATOM 8084 C CA . GLY C 1 133 ? 5.27500 -25.48600 -7.30100 1.000 44.74747 133 GLY B CA 1
ATOM 8085 C C . GLY C 1 133 ? 4.16100 -24.79400 -8.07000 1.000 49.38487 133 GLY B C 1
ATOM 8086 O O . GLY C 1 133 ? 3.40700 -25.50900 -8.74600 1.000 48.67426 133 GLY B O 1
ATOM 8087 N N . LYS C 1 134 ? 4.09100 -23.46400 -8.04600 1.000 45.81076 134 LYS B N 1
ATOM 8088 C CA . LYS C 1 134 ? 2.93300 -22.75900 -8.65200 1.000 47.82416 134 LYS B CA 1
ATOM 8089 C C . LYS C 1 134 ? 3.29000 -22.05200 -9.96400 1.000 47.42674 134 LYS B C 1
ATOM 8090 O O . LYS C 1 134 ? 2.62200 -21.06500 -10.27900 1.000 48.43739 134 LYS B O 1
ATOM 8096 N N . THR C 1 135 ? 4.24700 -22.57400 -10.72900 1.000 46.69507 135 THR B N 1
ATOM 8097 C CA . THR C 1 135 ? 4.71500 -21.91400 -11.98600 1.000 48.85323 135 THR B CA 1
ATOM 8098 C C . THR C 1 135 ? 3.68000 -22.07500 -13.10500 1.000 49.73754 135 THR B C 1
ATOM 8099 O O . THR C 1 135 ? 3.51500 -21.14800 -13.91000 1.000 50.42973 135 THR B O 1
ATOM 8103 N N . GLN C 1 136 ? 2.96700 -23.19100 -13.10800 1.000 48.24526 136 GLN B N 1
ATOM 8104 C CA . GLN C 1 136 ? 1.99000 -23.45100 -14.18000 1.000 52.09309 136 GLN B CA 1
ATOM 8105 C C . GLN C 1 136 ? 0.67000 -22.73300 -13.88400 1.000 51.07718 136 GLN B C 1
ATOM 8106 O O . GLN C 1 136 ? -0.22600 -22.77600 -14.72500 1.000 54.82499 136 GLN B O 1
ATOM 8112 N N . LYS C 1 137 ? 0.57300 -22.08800 -12.73300 1.000 48.24263 137 LYS B N 1
ATOM 8113 C CA . LYS C 1 137 ? -0.66200 -21.37300 -12.35800 1.000 48.03997 137 LYS B CA 1
ATOM 8114 C C . LYS C 1 137 ? -0.36300 -19.90500 -12.56200 1.000 45.62389 137 LYS B C 1
ATOM 8115 O O . LYS C 1 137 ? -1.26500 -19.09400 -12.41000 1.000 45.36597 137 LYS B O 1
ATOM 8121 N N . ALA C 1 138 ? 0.84300 -19.61400 -13.00500 1.000 43.26835 138 ALA B N 1
ATOM 8122 C CA . ALA C 1 138 ? 1.31300 -18.24000 -13.10200 1.000 37.52555 138 ALA B CA 1
ATOM 8123 C C . ALA C 1 138 ? 1.69900 -17.87400 -14.53200 1.000 34.97261 138 ALA B C 1
ATOM 8124 O O . ALA C 1 138 ? 2.64200 -17.11300 -14.76000 1.000 36.90179 138 ALA B O 1
ATOM 8126 N N . GLN C 1 139 ? 0.97100 -18.41200 -15.51700 1.000 35.66743 139 GLN B N 1
ATOM 8127 C CA . GLN C 1 139 ? 1.22200 -18.03900 -16.90700 1.000 29.57986 139 GLN B CA 1
ATOM 8128 C C . GLN C 1 139 ? 0.99900 -16.54800 -17.13300 1.000 28.93242 139 GLN B C 1
ATOM 8129 O O . GLN C 1 139 ? 1.59100 -15.96300 -18.04800 1.000 28.00862 139 GLN B O 1
ATOM 8135 N N . LYS C 1 140 ? 0.14300 -15.92300 -16.32200 1.000 29.12454 140 LYS B N 1
ATOM 8136 C CA . LYS C 1 140 ? -0.09100 -14.48900 -16.44900 1.000 28.06652 140 LYS B CA 1
ATOM 8137 C C . LYS C 1 140 ? 1.13900 -13.70000 -16.02200 1.000 27.71385 140 LYS B C 1
ATOM 8138 O O . LYS C 1 140 ? 1.55500 -12.75900 -16.70900 1.000 27.19010 140 LYS B O 1
ATOM 8144 N N . LEU C 1 141 ? 1.73400 -14.06900 -14.88400 1.000 27.53488 141 LEU B N 1
ATOM 8145 C CA . LEU C 1 141 ? 2.97900 -13.43500 -14.46600 1.000 25.82152 141 LEU B CA 1
ATOM 8146 C C . LEU C 1 141 ? 4.06600 -13.63700 -15.51400 1.000 26.76374 141 LEU B C 1
ATOM 8147 O O . LEU C 1 141 ? 4.84400 -12.71800 -15.79600 1.000 25.83204 141 LEU B O 1
ATOM 8152 N N . ARG C 1 142 ? 4.11800 -14.82900 -16.11800 1.000 28.16654 142 ARG B N 1
ATOM 8153 C CA . ARG C 1 142 ? 5.08200 -15.08300 -17.18400 1.000 26.59529 142 ARG B CA 1
ATOM 8154 C C . ARG C 1 142 ? 4.88500 -14.11800 -18.34400 1.000 26.50318 142 ARG B C 1
ATOM 8155 O O . ARG C 1 142 ? 5.85800 -13.58700 -18.89200 1.000 26.65846 142 ARG B O 1
ATOM 8163 N N . ALA C 1 143 ? 3.63100 -13.88200 -18.73700 1.000 26.31105 143 ALA B N 1
ATOM 8164 C CA . ALA C 1 143 ? 3.36200 -12.93500 -19.81300 1.000 26.26104 143 ALA B CA 1
ATOM 8165 C C . ALA C 1 143 ? 3.75000 -11.52100 -19.40300 1.000 25.88205 143 ALA B C 1
ATOM 8166 O O . ALA C 1 143 ? 4.24800 -10.74300 -20.22500 1.000 26.01891 143 ALA B O 1
ATOM 8168 N N . TYR C 1 144 ? 3.53600 -11.17600 -18.13100 1.000 27.10588 144 TYR B N 1
ATOM 8169 C CA . TYR C 1 144 ? 3.85400 -9.83400 -17.65700 1.000 25.91363 144 TYR B CA 1
ATOM 8170 C C . TYR C 1 144 ? 5.36100 -9.61800 -17.58500 1.000 25.37673 144 TYR B C 1
ATOM 8171 O O . TYR C 1 144 ? 5.85600 -8.54800 -17.95800 1.000 25.35830 144 TYR B O 1
ATOM 8180 N N . ILE C 1 145 ? 6.10900 -10.61900 -17.11100 1.000 25.64781 145 ILE B N 1
ATOM 8181 C CA . ILE C 1 145 ? 7.56300 -10.48000 -17.02800 1.000 25.93732 145 ILE B CA 1
ATOM 8182 C C . ILE C 1 145 ? 8.16100 -10.35700 -18.42100 1.000 27.81386 145 ILE B C 1
ATOM 8183 O O . ILE C 1 145 ? 9.00700 -9.49100 -18.67700 1.000 26.44001 145 ILE B O 1
ATOM 8188 N N . PHE C 1 146 ? 7.73600 -11.22900 -19.34000 1.000 26.60056 146 PHE B N 1
ATOM 8189 C CA . PHE C 1 146 ? 8.23100 -11.15300 -20.70800 1.000 27.02429 146 PHE B CA 1
ATOM 8190 C C . PHE C 1 146 ? 7.96400 -9.77700 -21.30000 1.000 27.55330 146 PHE B C 1
ATOM 8191 O O . PHE C 1 146 ? 8.86400 -9.14100 -21.85900 1.000 30.11940 146 PHE B O 1
ATOM 8199 N N . ASP C 1 147 ? 6.72100 -9.30400 -21.18800 1.000 28.37972 147 ASP B N 1
ATOM 8200 C CA . ASP C 1 147 ? 6.37100 -8.00400 -21.74500 1.000 29.15086 147 ASP B CA 1
ATOM 8201 C C . ASP C 1 147 ? 7.19700 -6.89300 -21.11100 1.000 29.02716 147 ASP B C 1
ATOM 8202 O O . ASP C 1 147 ? 7.66700 -5.98400 -21.80500 1.000 28.75608 147 ASP B O 1
ATOM 8207 N N . GLN C 1 148 ? 7.40000 -6.96100 -19.79200 1.000 27.71122 148 GLN B N 1
ATOM 8208 C CA . GLN C 1 148 ? 8.14400 -5.91000 -19.10500 1.000 29.51933 148 GLN B CA 1
ATOM 8209 C C . GLN C 1 148 ? 9.61700 -5.92700 -19.49400 1.000 31.10110 148 GLN B C 1
ATOM 8210 O O . GLN C 1 148 ? 10.21300 -4.86700 -19.71500 1.000 33.13555 148 GLN B O 1
ATOM 8216 N N . LEU C 1 149 ? 10.22200 -7.11800 -19.58300 1.000 30.67736 149 LEU B N 1
ATOM 8217 C CA . LEU C 1 149 ? 11.62800 -7.20300 -19.96500 1.000 29.97465 149 LEU B CA 1
ATOM 8218 C C . LEU C 1 149 ? 11.87800 -6.51400 -21.30000 1.000 30.57209 149 LEU B C 1
ATOM 8219 O O . LEU C 1 149 ? 12.87100 -5.79400 -21.46000 1.000 33.29347 149 LEU B O 1
ATOM 8224 N N . ALA C 1 150 ? 10.97800 -6.71000 -22.26500 1.000 30.29837 150 ALA B N 1
ATOM 8225 C CA . ALA C 1 150 ? 11.15600 -6.11200 -23.58400 1.000 29.99833 150 ALA B CA 1
ATOM 8226 C C . ALA C 1 150 ? 11.00600 -4.59500 -23.53000 1.000 30.52734 150 ALA B C 1
ATOM 8227 O O . ALA C 1 150 ? 11.83000 -3.86200 -24.08900 1.000 34.48571 150 ALA B O 1
ATOM 8229 N N . ARG C 1 151 ? 9.95500 -4.10400 -22.86700 1.000 31.36692 151 ARG B N 1
ATOM 8230 C CA . ARG C 1 151 ? 9.71400 -2.66300 -22.83100 1.000 31.14058 151 ARG B CA 1
ATOM 8231 C C . ARG C 1 151 ? 10.80100 -1.94600 -22.04100 1.000 32.94869 151 ARG B C 1
ATOM 8232 O O . ARG C 1 151 ? 11.32300 -0.91400 -22.47800 1.000 34.14620 151 ARG B O 1
ATOM 8240 N N . ARG C 1 152 ? 11.15900 -2.48700 -20.87200 1.000 32.51969 152 ARG B N 1
ATOM 8241 C CA . ARG C 1 152 ? 12.17100 -1.84600 -20.04000 1.000 31.25375 152 ARG B CA 1
ATOM 8242 C C . ARG C 1 152 ? 13.54300 -1.87300 -20.70200 1.000 33.11713 152 ARG B C 1
ATOM 8243 O O . ARG C 1 152 ? 14.34800 -0.96200 -20.48300 1.000 32.49337 152 ARG B O 1
ATOM 8251 N N . LEU C 1 153 ? 13.83000 -2.90100 -21.50600 1.000 30.61946 153 LEU B N 1
ATOM 8252 C CA . LEU C 1 153 ? 15.09300 -2.93000 -22.23600 1.000 32.59075 153 LEU B CA 1
ATOM 8253 C C . LEU C 1 153 ? 15.16400 -1.79400 -23.24600 1.000 36.50964 153 LEU B C 1
ATOM 8254 O O . LEU C 1 153 ? 16.13000 -1.02300 -23.26100 1.000 38.13615 153 LEU B O 1
ATOM 8259 N N . GLU C 1 154 ? 14.15100 -1.65600 -24.08200 1.000 34.90945 154 GLU B N 1
ATOM 8260 C CA . GLU C 1 154 ? 14.22000 -0.62300 -25.14100 1.000 35.24633 154 GLU B CA 1
ATOM 8261 C C . GLU C 1 154 ? 14.30600 0.75300 -24.48000 1.000 35.30160 154 GLU B C 1
ATOM 8262 O O . GLU C 1 154 ? 14.80400 1.66700 -25.12600 1.000 36.39384 154 GLU B O 1
ATOM 8268 N N . ALA C 1 155 ? 13.88300 0.87400 -23.22200 1.000 35.18580 155 ALA B N 1
ATOM 8269 C CA . ALA C 1 155 ? 13.85200 2.17000 -22.50500 1.000 33.25136 155 ALA B CA 1
ATOM 8270 C C . ALA C 1 155 ? 15.16000 2.41300 -21.76700 1.000 36.83863 155 ALA B C 1
ATOM 8271 O O . ALA C 1 155 ? 15.35900 3.51900 -21.25600 1.000 37.62820 155 ALA B O 1
ATOM 8273 N N . SER C 1 156 ? 15.99500 1.39200 -21.69300 1.000 34.84892 156 SER B N 1
ATOM 8274 C CA . SER C 1 156 ? 17.28000 1.50800 -20.98700 1.000 33.99092 156 SER B CA 1
ATOM 8275 C C . SER C 1 156 ? 18.38000 1.55000 -22.04300 1.000 39.67581 156 SER B C 1
ATOM 8276 O O . SER C 1 156 ? 19.54200 1.65200 -21.66500 1.000 42.73933 156 SER B O 1
ATOM 8279 N N . LEU C 1 157 ? 18.00800 1.50200 -23.31800 1.000 36.49122 157 LEU B N 1
ATOM 8280 C CA . LEU C 1 157 ? 19.01600 1.42700 -24.40100 1.000 40.30746 157 LEU B CA 1
ATOM 8281 C C . LEU C 1 157 ? 19.15900 2.76700 -25.11700 1.000 42.77092 157 LEU B C 1
ATOM 8282 O O . LEU C 1 157 ? 18.22000 3.56600 -25.07300 1.000 41.75237 157 LEU B O 1
ATOM 8287 N N . SER C 1 158 ? 20.30300 2.97800 -25.76500 1.000 41.46023 158 SER B N 1
ATOM 8288 C CA . SER C 1 158 ? 20.52600 4.19600 -26.57400 1.000 45.77128 158 SER B CA 1
ATOM 8289 C C . SER C 1 158 ? 19.83100 4.01400 -27.91500 1.000 47.02143 158 SER B C 1
ATOM 8290 O O . SER C 1 158 ? 19.52900 2.87300 -28.25700 1.000 43.46837 158 SER B O 1
ATOM 8293 N N . GLN C 1 159 ? 19.62100 5.09900 -28.65600 1.000 52.18257 159 GLN B N 1
ATOM 8294 C CA . GLN C 1 159 ? 19.06700 4.96000 -30.02100 1.000 49.27696 159 GLN B CA 1
ATOM 8295 C C . GLN C 1 159 ? 20.07800 4.16100 -30.83200 1.000 50.15075 159 GLN B C 1
ATOM 8296 O O . GLN C 1 159 ? 19.66500 3.31400 -31.59700 1.000 51.19561 159 GLN B O 1
ATOM 8302 N N . GLU C 1 160 ? 21.36400 4.38900 -30.59900 1.000 45.32912 160 GLU B N 1
ATOM 8303 C CA . GLU C 1 160 ? 22.39100 3.58400 -31.28800 1.000 44.01054 160 GLU B CA 1
ATOM 8304 C C . GLU C 1 160 ? 22.18900 2.11200 -30.95200 1.000 41.87607 160 GLU B C 1
ATOM 8305 O O . GLU C 1 160 ? 22.24000 1.29400 -31.86700 1.000 40.83384 160 GLU B O 1
ATOM 8311 N N . GLN C 1 161 ? 21.96000 1.80100 -29.68300 1.000 42.43140 161 GLN B N 1
ATOM 8312 C CA . GLN C 1 161 ? 21.84200 0.38600 -29.26300 1.000 41.94713 161 GLN B CA 1
ATOM 8313 C C . GLN C 1 161 ? 20.51400 -0.21900 -29.73800 1.000 41.94977 161 GLN B C 1
ATOM 8314 O O . GLN C 1 161 ? 20.50800 -1.41300 -30.03000 1.000 40.01796 161 GLN B O 1
ATOM 8320 N N . ILE C 1 162 ? 19.43700 0.56500 -29.80900 1.000 42.30770 162 ILE B N 1
ATOM 8321 C CA . ILE C 1 162 ? 18.16400 0.00900 -30.34700 1.000 38.24932 162 ILE B CA 1
ATOM 8322 C C . ILE C 1 162 ? 18.27900 -0.07800 -31.85900 1.000 39.27576 162 ILE B C 1
ATOM 8323 O O . ILE C 1 162 ? 17.66300 -0.97800 -32.43200 1.000 41.08651 162 ILE B O 1
ATOM 8328 N N . ASN C 1 163 ? 19.08400 0.78500 -32.46700 1.000 40.09691 163 ASN B N 1
ATOM 8329 C CA . ASN C 1 163 ? 19.32000 0.67500 -33.92600 1.000 37.97561 163 ASN B CA 1
ATOM 8330 C C . ASN C 1 163 ? 20.03500 -0.64800 -34.18500 1.000 35.69902 163 ASN B C 1
ATOM 8331 O O . ASN C 1 163 ? 19.70000 -1.29600 -35.17800 1.000 38.14142 163 ASN B O 1
ATOM 8336 N N . ASP C 1 164 ? 20.92100 -1.05700 -33.27900 1.000 35.32266 164 ASP B N 1
ATOM 8337 C CA . ASP C 1 164 ? 21.64200 -2.34200 -33.41500 1.000 35.70954 164 ASP B CA 1
ATOM 8338 C C . ASP C 1 164 ? 20.70100 -3.49900 -33.14200 1.000 35.12000 164 ASP B C 1
ATOM 8339 O O . ASP C 1 164 ? 20.77600 -4.48200 -33.85900 1.000 35.46741 164 ASP B O 1
ATOM 8344 N N . LEU C 1 165 ? 19.83200 -3.35200 -32.15500 1.000 34.27779 165 LEU B N 1
ATOM 8345 C CA . LEU C 1 165 ? 18.91600 -4.44600 -31.78500 1.000 35.45425 165 LEU B CA 1
ATOM 8346 C C . LEU C 1 165 ? 18.00700 -4.75900 -32.96600 1.000 34.66468 165 LEU B C 1
ATOM 8347 O O . LEU C 1 165 ? 17.80600 -5.92900 -33.25100 1.000 41.17862 165 LEU B O 1
ATOM 8352 N N . TYR C 1 166 ? 17.47700 -3.74700 -33.62300 1.000 33.82248 166 TYR B N 1
ATOM 8353 C CA . TYR C 1 166 ? 16.51600 -4.04500 -34.70500 1.000 37.20709 166 TYR B CA 1
ATOM 8354 C C . TYR C 1 166 ? 17.26900 -4.79700 -35.80900 1.000 34.89892 166 TYR B C 1
ATOM 8355 O O . TYR C 1 166 ? 16.67400 -5.65600 -36.44500 1.000 35.19633 166 TYR B O 1
ATOM 8364 N N . ASN C 1 167 ? 18.55700 -4.50700 -35.97400 1.000 35.42267 167 ASN B N 1
ATOM 8365 C CA . ASN C 1 167 ? 19.38600 -5.14000 -37.02600 1.000 36.34646 167 ASN B CA 1
ATOM 8366 C C . ASN C 1 167 ? 19.70900 -6.57700 -36.65200 1.000 36.38594 167 ASN B C 1
ATOM 8367 O O . ASN C 1 167 ? 19.78500 -7.39100 -37.54600 1.000 36.94127 167 ASN B O 1
ATOM 8372 N N . ARG C 1 168 ? 19.85100 -6.87400 -35.37500 1.000 35.85167 168 ARG B N 1
ATOM 8373 C CA . ARG C 1 168 ? 20.05500 -8.28300 -34.98300 1.000 35.80956 168 ARG B CA 1
ATOM 8374 C C . ARG C 1 168 ? 18.73000 -9.03700 -35.06100 1.000 35.40688 168 ARG B C 1
ATOM 8375 O O . ARG C 1 168 ? 18.77000 -10.19100 -35.40500 1.000 35.73323 168 ARG B O 1
ATOM 8383 N N . ILE C 1 169 ? 17.60400 -8.39100 -34.75800 1.000 34.74364 169 ILE B N 1
ATOM 8384 C CA . ILE C 1 169 ? 16.26700 -9.04700 -34.88600 1.000 36.23066 169 ILE B CA 1
ATOM 8385 C C . ILE C 1 169 ? 15.95300 -9.28000 -36.36700 1.000 35.19106 169 ILE B C 1
ATOM 8386 O O . ILE C 1 169 ? 15.46400 -10.34800 -36.70600 1.000 35.75429 169 ILE B O 1
ATOM 8391 N N . ARG C 1 170 ? 16.25200 -8.30800 -37.21500 1.000 35.46478 170 ARG B N 1
ATOM 8392 C CA . ARG C 1 170 ? 15.98600 -8.44600 -38.65900 1.000 36.16749 170 ARG B CA 1
ATOM 8393 C C . ARG C 1 170 ? 17.06300 -9.30100 -39.32600 1.000 37.02549 170 ARG B C 1
ATOM 8394 O O . ARG C 1 170 ? 16.72000 -9.98900 -40.27700 1.000 37.61767 170 ARG B O 1
ATOM 8402 N N . GLY C 1 171 ? 18.29300 -9.29300 -38.82300 1.000 37.14919 171 GLY B N 1
ATOM 8403 C CA . GLY C 1 171 ? 19.40000 -10.00800 -39.48200 1.000 38.02561 171 GLY B CA 1
ATOM 8404 C C . GLY C 1 171 ? 19.91600 -9.16900 -40.62200 1.000 38.82834 171 GLY B C 1
ATOM 8405 O O . GLY C 1 171 ? 20.27500 -9.72000 -41.64200 1.000 39.62054 171 GLY B O 1
ATOM 8406 N N . THR C 1 172 ? 19.97400 -7.86800 -40.41100 1.000 38.68359 172 THR B N 1
ATOM 8407 C CA . THR C 1 172 ? 20.33200 -6.94000 -41.48700 1.000 39.41525 172 THR B CA 1
ATOM 8408 C C . THR C 1 172 ? 21.55500 -6.13000 -41.06500 1.000 39.67055 172 THR B C 1
ATOM 8409 O O . THR C 1 172 ? 22.04200 -6.38500 -39.96900 1.000 40.43906 172 THR B O 1
ATOM 8413 N N . GLY C 1 173 ? 22.02500 -5.20100 -41.90100 1.000 40.41537 173 GLY B N 1
ATOM 8414 C CA . GLY C 1 173 ? 23.17300 -4.35000 -41.61800 1.000 40.79436 173 GLY B CA 1
ATOM 8415 C C . GLY C 1 173 ? 24.44700 -5.15000 -41.42500 1.000 41.74448 173 GLY B C 1
ATOM 8416 O O . GLY C 1 173 ? 24.90500 -5.86100 -42.32600 1.000 43.51574 173 GLY B O 1
ATOM 8417 N N . ASP C 1 174 ? 25.04100 -5.03700 -40.23300 1.000 40.88648 174 ASP B N 1
ATOM 8418 C CA . ASP C 1 174 ? 26.27400 -5.75900 -39.93900 1.000 41.36285 174 ASP B CA 1
ATOM 8419 C C . ASP C 1 174 ? 26.06100 -7.26300 -39.83900 1.000 42.69722 174 ASP B C 1
ATOM 8420 O O . ASP C 1 174 ? 27.03600 -8.02000 -39.90400 1.000 46.53453 174 ASP B O 1
ATOM 8425 N N . TYR C 1 175 ? 24.82200 -7.70500 -39.66700 1.000 40.48117 175 TYR B N 1
ATOM 8426 C CA . TYR C 1 175 ? 24.50900 -9.09800 -39.40500 1.000 40.99702 175 TYR B CA 1
ATOM 8427 C C . TYR C 1 175 ? 23.91200 -9.75100 -40.64400 1.000 41.08914 175 TYR B C 1
ATOM 8428 O O . TYR C 1 175 ? 23.42100 -9.08000 -41.55500 1.000 44.40006 175 TYR B O 1
ATOM 8437 N N . THR C 1 176 ? 23.96200 -11.08300 -40.66200 1.000 40.85490 176 THR B N 1
ATOM 8438 C CA . THR C 1 176 ? 23.55400 -11.87400 -41.81300 1.000 41.41812 176 THR B CA 1
ATOM 8439 C C . THR C 1 176 ? 22.43900 -12.85800 -41.50300 1.000 40.84700 176 THR B C 1
ATOM 8440 O O . THR C 1 176 ? 21.79000 -13.34600 -42.43300 1.000 41.18915 176 THR B O 1
ATOM 8444 N N . LYS C 1 177 ? 22.20500 -13.15600 -40.23100 1.000 41.39707 177 LYS B N 1
ATOM 8445 C CA . LYS C 1 177 ? 21.04600 -13.89300 -39.76100 1.000 39.40472 177 LYS B CA 1
ATOM 8446 C C . LYS C 1 177 ? 20.59200 -13.23700 -38.47000 1.000 38.40987 177 LYS B C 1
ATOM 8447 O O . LYS C 1 177 ? 21.33100 -12.45900 -37.86400 1.000 39.74950 177 LYS B O 1
ATOM 8453 N N . SER C 1 178 ? 19.36300 -13.53500 -38.05800 1.000 37.97297 178 SER B N 1
ATOM 8454 C CA . SER C 1 178 ? 18.85400 -12.95100 -36.82500 1.000 37.03602 178 SER B CA 1
ATOM 8455 C C . SER C 1 178 ? 19.70000 -13.40700 -35.64400 1.000 39.25471 178 SER B C 1
ATOM 8456 O O . SER C 1 178 ? 19.90500 -14.60600 -35.43900 1.000 40.39958 178 SER B O 1
ATOM 8459 N N . GLU C 1 179 ? 20.19600 -12.44700 -34.87100 1.000 37.90191 179 GLU B N 1
ATOM 8460 C CA . GLU C 1 179 ? 21.08000 -12.72500 -33.74900 1.000 36.96759 179 GLU B CA 1
ATOM 8461 C C . GLU C 1 179 ? 20.38700 -12.37000 -32.44300 1.000 38.13352 179 GLU B C 1
ATOM 8462 O O . GLU C 1 179 ? 19.35400 -11.69800 -32.42000 1.000 37.21762 179 GLU B O 1
ATOM 8468 N N . SER C 1 180 ? 20.97600 -12.82300 -31.34300 1.000 36.83863 180 SER B N 1
ATOM 8469 C CA . SER C 1 180 ? 20.49600 -12.44200 -30.02700 1.000 38.29933 180 SER B CA 1
ATOM 8470 C C . SER C 1 180 ? 21.18000 -11.14300 -29.60500 1.000 38.72833 180 SER B C 1
ATOM 8471 O O . SER C 1 180 ? 21.85900 -10.48800 -30.40000 1.000 36.94654 180 SER B O 1
ATOM 8474 N N . PHE C 1 181 ? 21.02700 -10.77200 -28.33600 1.000 34.78575 181 PHE B N 1
ATOM 8475 C CA . PHE C 1 181 ? 21.44700 -9.45300 -27.89000 1.000 35.13842 181 PHE B CA 1
ATOM 8476 C C . PHE C 1 181 ? 22.95800 -9.30000 -27.97300 1.000 37.62293 181 PHE B C 1
ATOM 8477 O O . PHE C 1 181 ? 23.71700 -10.25600 -27.79100 1.000 38.69148 181 PHE B O 1
ATOM 8485 N N . SER C 1 182 ? 23.39300 -8.07700 -28.26100 1.000 39.56001 182 SER B N 1
ATOM 8486 C CA . SER C 1 182 ? 24.79300 -7.74600 -28.07100 1.000 38.11773 182 SER B CA 1
ATOM 8487 C C . SER C 1 182 ? 25.13100 -7.83400 -26.59000 1.000 42.65511 182 SER B C 1
ATOM 8488 O O . SER C 1 182 ? 24.26700 -7.67000 -25.72400 1.000 40.59434 182 SER B O 1
ATOM 8491 N N . GLU C 1 183 ? 26.40300 -8.09900 -26.30000 1.000 42.68143 183 GLU B N 1
ATOM 8492 C CA . GLU C 1 183 ? 26.81200 -8.29100 -24.91300 1.000 41.43918 183 GLU B CA 1
ATOM 8493 C C . GLU C 1 183 ? 26.53200 -7.04500 -24.07900 1.000 39.98111 183 GLU B C 1
ATOM 8494 O O . GLU C 1 183 ? 26.18500 -7.14700 -22.89600 1.000 38.47040 183 GLU B O 1
ATOM 8500 N N . GLU C 1 184 ? 26.68900 -5.85600 -24.66900 1.000 39.26787 184 GLU B N 1
ATOM 8501 C CA . GLU C 1 184 ? 26.37300 -4.63600 -23.93300 1.000 39.44683 184 GLU B CA 1
ATOM 8502 C C . GLU C 1 184 ? 24.86700 -4.51100 -23.72100 1.000 39.83372 184 GLU B C 1
ATOM 8503 O O . GLU C 1 184 ? 24.42800 -3.92000 -22.72900 1.000 41.55235 184 GLU B O 1
ATOM 8509 N N . GLN C 1 185 ? 24.06500 -5.07400 -24.63000 1.000 38.62832 185 GLN B N 1
ATOM 8510 C CA . GLN C 1 185 ? 22.62500 -5.16200 -24.40100 1.000 38.86782 185 GLN B CA 1
ATOM 8511 C C . GLN C 1 185 ? 22.30100 -6.19200 -23.33000 1.000 35.16211 185 GLN B C 1
ATOM 8512 O O . GLN C 1 185 ? 21.46100 -5.94500 -22.45700 1.000 36.07538 185 GLN B O 1
ATOM 8518 N N . LEU C 1 186 ? 22.94500 -7.36000 -23.39500 1.000 36.31488 186 LEU B N 1
ATOM 8519 C CA . LEU C 1 186 ? 22.64000 -8.43600 -22.45700 1.000 35.47794 186 LEU B CA 1
ATOM 8520 C C . LEU C 1 186 ? 22.94700 -8.03300 -21.02200 1.000 36.90179 186 LEU B C 1
ATOM 8521 O O . LEU C 1 186 ? 22.18900 -8.36600 -20.10200 1.000 38.50462 186 LEU B O 1
ATOM 8526 N N . LYS C 1 187 ? 24.05300 -7.31600 -20.80600 1.000 36.65439 187 LYS B N 1
ATOM 8527 C CA . LYS C 1 187 ? 24.39200 -6.88100 -19.45400 1.000 38.11773 187 LYS B CA 1
ATOM 8528 C C . LYS C 1 187 ? 23.40800 -5.83000 -18.95200 1.000 35.84904 187 LYS B C 1
ATOM 8529 O O . LYS C 1 187 ? 23.02900 -5.84500 -17.77400 1.000 38.89940 187 LYS B O 1
ATOM 8535 N N . ILE C 1 188 ? 22.99100 -4.89800 -19.81900 1.000 33.24609 188 ILE B N 1
ATOM 8536 C CA . ILE C 1 188 ? 21.99800 -3.90900 -19.40500 1.000 35.80692 188 ILE B CA 1
ATOM 8537 C C . ILE C 1 188 ? 20.74400 -4.62100 -18.90600 1.000 38.66779 188 ILE B C 1
ATOM 8538 O O . ILE C 1 188 ? 20.15800 -4.25800 -17.88600 1.000 37.19130 188 ILE B O 1
ATOM 8543 N N . LEU C 1 189 ? 20.29700 -5.64600 -19.63200 1.000 37.61767 189 LEU B N 1
ATOM 8544 C CA . LEU C 1 189 ? 19.23000 -6.49100 -19.11600 1.000 35.93852 189 LEU B CA 1
ATOM 8545 C C . LEU C 1 189 ? 19.60100 -7.24700 -17.84400 1.000 37.01496 189 LEU B C 1
ATOM 8546 O O . LEU C 1 189 ? 18.89500 -7.14100 -16.83500 1.000 38.53094 189 LEU B O 1
ATOM 8551 N N . LYS C 1 190 ? 20.66900 -8.03500 -17.86900 1.000 37.03339 190 LYS B N 1
ATOM 8552 C CA . LYS C 1 190 ? 20.91400 -8.90000 -16.71800 1.000 34.51730 190 LYS B CA 1
ATOM 8553 C C . LYS C 1 190 ? 21.24500 -8.10700 -15.45800 1.000 37.13340 190 LYS B C 1
ATOM 8554 O O . LYS C 1 190 ? 21.00100 -8.59800 -14.34500 1.000 34.59362 190 LYS B O 1
ATOM 8560 N N . GLU C 1 191 ? 21.79100 -6.89700 -15.59200 1.000 36.77283 191 GLU B N 1
ATOM 8561 C CA . GLU C 1 191 ? 22.29000 -6.14000 -14.44800 1.000 36.54649 191 GLU B CA 1
ATOM 8562 C C . GLU C 1 191 ? 21.41900 -4.95600 -14.04400 1.000 34.69627 191 GLU B C 1
ATOM 8563 O O . GLU C 1 191 ? 21.43100 -4.57000 -12.86900 1.000 36.60176 191 GLU B O 1
ATOM 8569 N N . LYS C 1 192 ? 20.67500 -4.36400 -14.97400 1.000 35.50952 192 LYS B N 1
ATOM 8570 C CA . LYS C 1 192 ? 19.76900 -3.26300 -14.66200 1.000 35.52005 192 LYS B CA 1
ATOM 8571 C C . LYS C 1 192 ? 18.30900 -3.70300 -14.66700 1.000 36.57281 192 LYS B C 1
ATOM 8572 O O . LYS C 1 192 ? 17.60900 -3.54900 -13.66100 1.000 38.22564 192 LYS B O 1
ATOM 8578 N N . VAL C 1 193 ? 17.83900 -4.25400 -15.78700 1.000 37.75979 193 VAL B N 1
ATOM 8579 C CA . VAL C 1 193 ? 16.41000 -4.51200 -15.96800 1.000 33.26715 193 VAL B CA 1
ATOM 8580 C C . VAL C 1 193 ? 15.94900 -5.66500 -15.08100 1.000 33.69351 193 VAL B C 1
ATOM 8581 O O . VAL C 1 193 ? 15.07100 -5.49700 -14.22600 1.000 33.03291 193 VAL B O 1
ATOM 8585 N N . VAL C 1 194 ? 16.52000 -6.85600 -15.29400 1.000 34.33306 194 VAL B N 1
ATOM 8586 C CA . VAL C 1 194 ? 16.09600 -8.03500 -14.53000 1.000 33.39611 194 VAL B CA 1
ATOM 8587 C C . VAL C 1 194 ? 16.19800 -7.83300 -13.02400 1.000 32.50127 194 VAL B C 1
ATOM 8588 O O . VAL C 1 194 ? 15.24600 -8.20000 -12.30700 1.000 31.39061 194 VAL B O 1
ATOM 8592 N N . PRO C 1 195 ? 17.29000 -7.29000 -12.46500 1.000 35.13579 195 PRO B N 1
ATOM 8593 C CA . PRO C 1 195 ? 17.32100 -7.09700 -11.00600 1.000 34.20673 195 PRO B CA 1
ATOM 8594 C C . PRO C 1 195 ? 16.25000 -6.14900 -10.49100 1.000 32.04595 195 PRO B C 1
ATOM 8595 O O . PRO C 1 195 ? 15.70800 -6.37400 -9.40100 1.000 32.74866 195 PRO B O 1
ATOM 8599 N N . GLU C 1 196 ? 15.93500 -5.08600 -11.23400 1.000 32.26439 196 GLU B N 1
ATOM 8600 C CA . GLU C 1 196 ? 14.88600 -4.17100 -10.79200 1.000 33.22767 196 GLU B CA 1
ATOM 8601 C C . GLU C 1 196 ? 13.51200 -4.82100 -10.88400 1.000 32.69603 196 GLU B C 1
ATOM 8602 O O . GLU C 1 196 ? 12.67400 -4.64100 -9.99200 1.000 32.98027 196 GLU B O 1
ATOM 8608 N N . LEU C 1 197 ? 13.25800 -5.57700 -11.95400 1.000 31.94330 197 LEU B N 1
ATOM 8609 C CA . LEU C 1 197 ? 11.99700 -6.30300 -12.05400 1.000 29.80884 197 LEU B CA 1
ATOM 8610 C C . LEU C 1 197 ? 11.87400 -7.34200 -10.94600 1.000 31.72222 197 LEU B C 1
ATOM 8611 O O . LEU C 1 197 ? 10.80600 -7.49000 -10.34000 1.000 30.10887 197 LEU B O 1
ATOM 8616 N N . LYS C 1 198 ? 12.95900 -8.07300 -10.67200 1.000 30.05360 198 LYS B N 1
ATOM 8617 C CA . LYS C 1 198 ? 12.94900 -9.05800 -9.59300 1.000 29.09033 198 LYS B CA 1
ATOM 8618 C C . LYS C 1 198 ? 12.61900 -8.41000 -8.25300 1.000 31.32744 198 LYS B C 1
ATOM 8619 O O . LYS C 1 198 ? 11.81700 -8.93900 -7.47600 1.000 32.53022 198 LYS B O 1
ATOM 8625 N N . ARG C 1 199 ? 13.23900 -7.26500 -7.95900 1.000 31.22216 199 ARG B N 1
ATOM 8626 C CA . ARG C 1 199 ? 12.99700 -6.61500 -6.67500 1.000 31.64327 199 ARG B CA 1
ATOM 8627 C C . ARG C 1 199 ? 11.56900 -6.08100 -6.57600 1.000 31.20111 199 ARG B C 1
ATOM 8628 O O . ARG C 1 199 ? 11.02900 -5.97600 -5.47000 1.000 34.55151 199 ARG B O 1
ATOM 8636 N N . GLU C 1 200 ? 10.93500 -5.74200 -7.70400 1.000 30.73263 200 GLU B N 1
ATOM 8637 C CA . GLU C 1 200 ? 9.55100 -5.28100 -7.63200 1.000 29.68514 200 GLU B CA 1
ATOM 8638 C C . GLU C 1 200 ? 8.57000 -6.41500 -7.36200 1.000 29.57986 200 GLU B C 1
ATOM 8639 O O . GLU C 1 200 ? 7.44400 -6.15100 -6.92600 1.000 30.64052 200 GLU B O 1
ATOM 8645 N N . LEU C 1 201 ? 8.97800 -7.66300 -7.58200 1.000 28.51658 201 LEU B N 1
ATOM 8646 C CA . LEU C 1 201 ? 8.12400 -8.82200 -7.37100 1.000 27.72964 201 LEU B CA 1
ATOM 8647 C C . LEU C 1 201 ? 8.34300 -9.32800 -5.95300 1.000 28.61922 201 LEU B C 1
ATOM 8648 O O . LEU C 1 201 ? 7.38500 -9.79200 -5.32400 1.000 27.75859 201 LEU B O 1
ATOM 8653 N N . SER C 1 202 ? 9.56900 -9.26400 -5.43200 1.000 30.41154 202 SER B N 1
ATOM 8654 C CA . SER C 1 202 ? 10.14800 -10.15900 -4.43800 1.000 28.91136 202 SER B CA 1
ATOM 8655 C C . SER C 1 202 ? 10.70300 -9.43000 -3.22000 1.000 28.15601 202 SER B C 1
ATOM 8656 O O . SER C 1 202 ? 10.77300 -10.00900 -2.13200 1.000 29.67987 202 SER B O 1
ATOM 8659 N N . ASP C 1 203 ? 11.10500 -8.17300 -3.38800 1.000 28.34024 203 ASP B N 1
ATOM 8660 C CA . ASP C 1 203 ? 11.83800 -7.45000 -2.35400 1.000 30.51682 203 ASP B CA 1
ATOM 8661 C C . ASP C 1 203 ? 10.87800 -6.81100 -1.35600 1.000 31.71170 203 ASP B C 1
ATOM 8662 O O . ASP C 1 203 ? 9.99700 -6.03700 -1.74400 1.000 32.08806 203 ASP B O 1
ATOM 8667 N N . LEU C 1 204 ? 11.06400 -7.12700 -0.06900 1.000 33.20135 204 LEU B N 1
ATOM 8668 C CA . LEU C 1 204 ? 10.28100 -6.49000 0.98600 1.000 31.00372 204 LEU B CA 1
ATOM 8669 C C . LEU C 1 204 ? 10.35300 -4.96700 0.91500 1.000 30.11677 204 LEU B C 1
ATOM 8670 O O . LEU C 1 204 ? 9.40700 -4.28200 1.32200 1.000 32.12754 204 LEU B O 1
ATOM 8675 N N . SER C 1 205 ? 11.46400 -4.42100 0.41300 1.000 30.09308 205 SER B N 1
ATOM 8676 C CA . SER C 1 205 ? 11.61000 -2.97000 0.32100 1.000 32.32493 205 SER B CA 1
ATOM 8677 C C . SER C 1 205 ? 10.64300 -2.36100 -0.68800 1.000 31.88540 205 SER B C 1
ATOM 8678 O O . SER C 1 205 ? 10.18300 -1.23000 -0.49500 1.000 29.72198 205 SER B O 1
ATOM 8681 N N . ASN C 1 206 ? 10.32700 -3.08800 -1.76400 1.000 33.05396 206 ASN B N 1
ATOM 8682 C CA . ASN C 1 206 ? 9.41600 -2.57300 -2.77900 1.000 29.30878 206 ASN B CA 1
ATOM 8683 C C . ASN C 1 206 ? 8.00500 -2.38000 -2.23800 1.000 29.61934 206 ASN B C 1
ATOM 8684 O O . ASN C 1 206 ? 7.21900 -1.63600 -2.83400 1.000 28.07968 206 ASN B O 1
ATOM 8689 N N . GLY C 1 207 ? 7.67600 -3.01700 -1.11500 1.000 28.00599 207 GLY B N 1
ATOM 8690 C CA . GLY C 1 207 ? 6.39300 -2.89900 -0.46100 1.000 25.56359 207 GLY B CA 1
ATOM 8691 C C . GLY C 1 207 ? 6.30000 -1.86500 0.64000 1.000 27.69543 207 GLY B C 1
ATOM 8692 O O . GLY C 1 207 ? 5.21800 -1.69000 1.21100 1.000 27.31117 207 GLY B O 1
ATOM 8693 N N . ASN C 1 208 ? 7.39700 -1.18700 0.97300 1.000 27.66911 208 ASN B N 1
ATOM 8694 C CA . ASN C 1 208 ? 7.37100 -0.17800 2.02700 1.000 27.08219 208 ASN B CA 1
ATOM 8695 C C . ASN C 1 208 ? 6.34400 0.90400 1.72400 1.000 25.59517 208 ASN B C 1
ATOM 8696 O O . ASN C 1 208 ? 6.28600 1.42600 0.60700 1.000 29.05875 208 ASN B O 1
ATOM 8701 N N . VAL C 1 209 ? 5.53100 1.23500 2.72300 1.000 24.85298 209 VAL B N 1
ATOM 8702 C CA . VAL C 1 209 ? 4.56100 2.32100 2.63200 1.000 26.74794 209 VAL B CA 1
ATOM 8703 C C . VAL C 1 209 ? 4.83800 3.30200 3.76400 1.000 26.40053 209 VAL B C 1
ATOM 8704 O O . VAL C 1 209 ? 4.84100 2.91800 4.94200 1.000 24.48188 209 VAL B O 1
ATOM 8708 N N . ASN C 1 210 ? 5.07200 4.56300 3.40800 1.000 23.34754 210 ASN B N 1
ATOM 8709 C CA . ASN C 1 210 ? 5.24000 5.63700 4.38100 1.000 25.91363 210 ASN B CA 1
ATOM 8710 C C . ASN C 1 210 ? 4.16300 6.68600 4.12700 1.000 26.60056 210 ASN B C 1
ATOM 8711 O O . ASN C 1 210 ? 4.16900 7.34600 3.08200 1.000 27.29011 210 ASN B O 1
ATOM 8716 N N . ILE C 1 211 ? 3.25000 6.84500 5.08400 1.000 23.11067 211 ILE B N 1
ATOM 8717 C CA . ILE C 1 211 ? 2.14400 7.79100 4.98300 1.000 24.41609 211 ILE B CA 1
ATOM 8718 C C . ILE C 1 211 ? 2.38000 8.90900 5.98700 1.000 27.24011 211 ILE B C 1
ATOM 8719 O O . ILE C 1 211 ? 2.60100 8.64400 7.17400 1.000 26.57424 211 ILE B O 1
ATOM 8724 N N . LEU C 1 212 ? 2.30300 10.15600 5.51200 1.000 25.46358 212 LEU B N 1
ATOM 8725 C CA . LEU C 1 212 ? 2.49800 11.34100 6.34100 1.000 24.47925 212 LEU B CA 1
ATOM 8726 C C . LEU C 1 212 ? 3.69600 11.16900 7.26900 1.000 27.91651 212 LEU B C 1
ATOM 8727 O O . LEU C 1 212 ? 3.61800 11.49100 8.46100 1.000 31.51167 212 LEU B O 1
ATOM 8732 N N . GLY C 1 213 ? 4.79900 10.65100 6.73000 1.000 29.91411 213 GLY B N 1
ATOM 8733 C CA . GLY C 1 213 ? 6.05300 10.52400 7.43700 1.000 25.55570 213 GLY B CA 1
ATOM 8734 C C . GLY C 1 213 ? 6.19300 9.32000 8.34100 1.000 26.02154 213 GLY B C 1
ATOM 8735 O O . GLY C 1 213 ? 7.18300 9.23700 9.07500 1.000 31.62484 213 GLY B O 1
ATOM 8736 N N . LEU C 1 214 ? 5.27500 8.35600 8.28100 1.000 28.21917 214 LEU B N 1
ATOM 8737 C CA . LEU C 1 214 ? 5.29400 7.21400 9.19100 1.000 28.44552 214 LEU B CA 1
ATOM 8738 C C . LEU C 1 214 ? 5.16200 5.90800 8.41800 1.000 26.77689 214 LEU B C 1
ATOM 8739 O O . LEU C 1 214 ? 4.30300 5.78600 7.53800 1.000 26.06102 214 LEU B O 1
ATOM 8744 N N . ASP C 1 215 ? 6.01100 4.93800 8.75600 1.000 28.22180 215 ASP B N 1
ATOM 8745 C CA . ASP C 1 215 ? 5.99400 3.63500 8.10400 1.000 26.17156 215 ASP B CA 1
ATOM 8746 C C . ASP C 1 215 ? 4.76300 2.82800 8.48900 1.000 26.63214 215 ASP B C 1
ATOM 8747 O O . ASP C 1 215 ? 4.23800 2.93500 9.60200 1.000 25.50043 215 ASP B O 1
ATOM 8752 N N . VAL C 1 216 ? 4.30300 2.01000 7.54700 1.000 24.86614 216 VAL B N 1
ATOM 8753 C CA . VAL C 1 216 ? 3.40200 0.91000 7.86700 1.000 26.58477 216 VAL B CA 1
ATOM 8754 C C . VAL C 1 216 ? 4.27400 -0.25600 8.32700 1.000 24.57137 216 VAL B C 1
ATOM 8755 O O . VAL C 1 216 ? 5.02200 -0.83300 7.53300 1.000 26.77689 216 VAL B O 1
ATOM 8759 N N . SER C 1 217 ? 4.20500 -0.58800 9.61300 1.000 25.26619 217 SER B N 1
ATOM 8760 C CA . SER C 1 217 ? 4.95000 -1.73000 10.12600 1.000 25.22145 217 SER B CA 1
ATOM 8761 C C . SER C 1 217 ? 4.29300 -3.03800 9.70200 1.000 25.68466 217 SER B C 1
ATOM 8762 O O . SER C 1 217 ? 3.06600 -3.16700 9.70900 1.000 28.52974 217 SER B O 1
ATOM 8765 N N . ARG C 1 218 ? 5.11900 -4.01900 9.33200 1.000 25.73730 218 ARG B N 1
ATOM 8766 C CA . ARG C 1 218 ? 4.64100 -5.37600 9.11200 1.000 26.23209 218 ARG B CA 1
ATOM 8767 C C . ARG C 1 218 ? 4.58800 -6.18900 10.40000 1.000 28.02178 218 ARG B C 1
ATOM 8768 O O . ARG C 1 218 ? 4.81100 -7.40800 10.37300 1.000 30.63262 218 ARG B O 1
ATOM 8776 N N . GLU C 1 219 ? 4.29400 -5.54600 11.52600 1.000 27.03482 219 GLU B N 1
ATOM 8777 C CA . GLU C 1 219 ? 4.24600 -6.19500 12.82800 1.000 28.92189 219 GLU B CA 1
ATOM 8778 C C . GLU C 1 219 ? 3.02600 -5.68700 13.58400 1.000 28.63501 219 GLU B C 1
ATOM 8779 O O . GLU C 1 219 ? 2.32200 -4.77800 13.13600 1.000 30.19573 219 GLU B O 1
ATOM 8785 N N . ASP C 1 220 ? 2.77900 -6.28700 14.74900 1.000 31.08531 220 ASP B N 1
ATOM 8786 C CA . ASP C 1 220 ? 1.69900 -5.85600 15.63900 1.000 28.47183 220 ASP B CA 1
ATOM 8787 C C . ASP C 1 220 ? 2.18200 -4.68700 16.50000 1.000 27.20589 220 ASP B C 1
ATOM 8788 O O . ASP C 1 220 ? 2.31700 -4.77500 17.72200 1.000 27.77701 220 ASP B O 1
ATOM 8793 N N . LYS C 1 221 ? 2.44800 -3.56200 15.82700 1.000 26.77426 221 LYS B N 1
ATOM 8794 C CA . LYS C 1 221 ? 3.06900 -2.43200 16.51100 1.000 28.65080 221 LYS B CA 1
ATOM 8795 C C . LYS C 1 221 ? 2.06500 -1.57900 17.28100 1.000 26.90849 221 LYS B C 1
ATOM 8796 O O . LYS C 1 221 ? 2.41100 -1.04000 18.33900 1.000 27.36644 221 LYS B O 1
ATOM 8802 N N . TYR C 1 222 ? 0.83500 -1.44000 16.79000 1.000 26.37158 222 TYR B N 1
ATOM 8803 C CA . TYR C 1 222 ? -0.12400 -0.49800 17.35300 1.000 26.22420 222 TYR B CA 1
ATOM 8804 C C . TYR C 1 222 ? -1.37700 -1.22500 17.82200 1.000 27.48224 222 TYR B C 1
ATOM 8805 O O . TYR C 1 222 ? -1.93800 -2.04100 17.08300 1.000 26.97429 222 TYR B O 1
ATOM 8814 N N . ALA C 1 223 ? -1.81700 -0.91200 19.04200 1.000 26.63740 223 ALA B N 1
ATOM 8815 C CA . ALA C 1 223 ? -2.99100 -1.52600 19.64700 1.000 26.78479 223 ALA B CA 1
ATOM 8816 C C . ALA C 1 223 ? -4.25500 -0.73200 19.33100 1.000 27.62436 223 ALA B C 1
ATOM 8817 O O . ALA C 1 223 ? -4.20700 0.47700 19.08700 1.000 27.15852 223 ALA B O 1
ATOM 8819 N N . PHE C 1 224 ? -5.39600 -1.42800 19.34600 1.000 27.96388 224 PHE B N 1
ATOM 8820 C CA . PHE C 1 224 ? -6.69300 -0.81800 19.06900 1.000 27.73490 224 PHE B CA 1
ATOM 8821 C C . PHE C 1 224 ? -7.74600 -1.36700 20.02000 1.000 29.41142 224 PHE B C 1
ATOM 8822 O O . PHE C 1 224 ? -7.86200 -2.58600 20.18400 1.000 30.47734 224 PHE B O 1
ATOM 8830 N N . ASP C 1 225 ? -8.51300 -0.46900 20.64000 1.000 28.70081 225 ASP B N 1
ATOM 8831 C CA . ASP C 1 225 ? -9.73100 -0.84700 21.35000 1.000 27.57962 225 ASP B CA 1
ATOM 8832 C C . ASP C 1 225 ? -10.85000 -1.02400 20.32800 1.000 31.02214 225 ASP B C 1
ATOM 8833 O O . ASP C 1 225 ? -11.33200 -0.04600 19.74800 1.000 31.35113 225 ASP B O 1
ATOM 8838 N N . THR C 1 226 ? -11.27500 -2.26900 20.11300 1.000 31.99331 226 THR B N 1
ATOM 8839 C CA . THR C 1 226 ? -12.32900 -2.55700 19.14800 1.000 31.16953 226 THR B CA 1
ATOM 8840 C C . THR C 1 226 ? -13.73200 -2.30500 19.68700 1.000 31.28007 226 THR B C 1
ATOM 8841 O O . THR C 1 226 ? -14.69200 -2.38000 18.91300 1.000 32.22228 226 THR B O 1
ATOM 8845 N N . THR C 1 227 ? -13.88000 -2.01000 20.98000 1.000 31.55905 227 THR B N 1
ATOM 8846 C CA . THR C 1 227 ? -15.19800 -1.93900 21.59900 1.000 32.67497 227 THR B CA 1
ATOM 8847 C C . THR C 1 227 ? -15.70800 -0.51800 21.78700 1.000 32.80920 227 THR B C 1
ATOM 8848 O O . THR C 1 227 ? -16.91900 -0.32800 21.95000 1.000 30.05360 227 THR B O 1
ATOM 8852 N N . ASN C 1 228 ? -14.82800 0.47900 21.75800 1.000 31.37481 228 ASN B N 1
ATOM 8853 C CA . ASN C 1 228 ? -15.22600 1.87300 21.91400 1.000 29.25877 228 ASN B CA 1
ATOM 8854 C C . ASN C 1 228 ? -15.53600 2.45100 20.53700 1.000 28.62712 228 ASN B C 1
ATOM 8855 O O . ASN C 1 228 ? -14.63000 2.66900 19.72500 1.000 28.09021 228 ASN B O 1
ATOM 8860 N N . ILE C 1 229 ? -16.81900 2.70500 20.28300 1.000 30.22994 229 ILE B N 1
ATOM 8861 C CA . ILE C 1 229 ? -17.32700 3.13200 18.98600 1.000 24.97405 229 ILE B CA 1
ATOM 8862 C C . ILE C 1 229 ? -17.86300 4.55100 19.12800 1.000 24.96615 229 ILE B C 1
ATOM 8863 O O . ILE C 1 229 ? -18.39200 4.92400 20.18000 1.000 27.35065 229 ILE B O 1
ATOM 8868 N N . PHE C 1 230 ? -17.71600 5.35400 18.07200 1.000 25.59517 230 PHE B N 1
ATOM 8869 C CA . PHE C 1 230 ? -18.36800 6.65900 18.05800 1.000 24.32923 230 PHE B CA 1
ATOM 8870 C C . PHE C 1 230 ? -18.79500 7.02400 16.64100 1.000 24.16342 230 PHE B C 1
ATOM 8871 O O . PHE C 1 230 ? -18.15400 6.64000 15.66000 1.000 24.81877 230 PHE B O 1
ATOM 8879 N N . SER C 1 231 ? -19.89800 7.76800 16.55600 1.000 23.90550 231 SER B N 1
ATOM 8880 C CA . SER C 1 231 ? -20.41800 8.31200 15.31000 1.000 23.56862 231 SER B CA 1
ATOM 8881 C C . SER C 1 231 ? -20.77200 9.78300 15.50900 1.000 23.61599 231 SER B C 1
ATOM 8882 O O . SER C 1 231 ? -20.68200 10.32500 16.61500 1.000 23.91866 231 SER B O 1
ATOM 8885 N N . VAL C 1 232 ? -21.18000 10.43100 14.41700 1.000 25.95048 232 VAL B N 1
ATOM 8886 C CA . VAL C 1 232 ? -21.48300 11.85600 14.39800 1.000 23.41070 232 VAL B CA 1
ATOM 8887 C C . VAL C 1 232 ? -22.85400 12.05600 13.77000 1.000 23.45544 232 VAL B C 1
ATOM 8888 O O . VAL C 1 232 ? -23.12200 11.53300 12.68200 1.000 23.24226 232 VAL B O 1
ATOM 8892 N N . TRP C 1 233 ? -23.72100 12.81000 14.44700 1.000 23.78180 233 TRP B N 1
ATOM 8893 C CA . TRP C 1 233 ? -24.97200 13.26100 13.84200 1.000 23.88181 233 TRP B CA 1
ATOM 8894 C C . TRP C 1 233 ? -25.20200 14.72700 14.18600 1.000 24.07394 233 TRP B C 1
ATOM 8895 O O . TRP C 1 233 ? -25.56600 15.05400 15.31900 1.000 25.27408 233 TRP B O 1
ATOM 8906 N N . PHE C 1 234 ? -24.99300 15.60300 13.20500 1.000 23.87392 234 PHE B N 1
ATOM 8907 C CA . PHE C 1 234 ? -25.35100 17.01200 13.29700 1.000 24.08973 234 PHE B CA 1
ATOM 8908 C C . PHE C 1 234 ? -26.69800 17.22400 12.61500 1.000 24.25291 234 PHE B C 1
ATOM 8909 O O . PHE C 1 234 ? -26.82300 17.00800 11.40400 1.000 25.78467 234 PHE B O 1
ATOM 8917 N N . SER C 1 235 ? -27.70200 17.63900 13.38100 1.000 24.80561 235 SER B N 1
ATOM 8918 C CA . SER C 1 235 ? -29.02300 17.87100 12.81400 1.000 26.61898 235 SER B CA 1
ATOM 8919 C C . SER C 1 235 ? -29.07900 19.18200 12.03600 1.000 29.47722 235 SER B C 1
ATOM 8920 O O . SER C 1 235 ? -28.53600 20.20500 12.46600 1.000 28.05863 235 SER B O 1
ATOM 8923 N N . ASN C 1 236 ? -29.75300 19.14400 10.88500 1.000 27.28222 236 ASN B N 1
ATOM 8924 C CA . ASN C 1 236 ? -30.05900 20.33500 10.10500 1.000 25.58201 236 ASN B CA 1
ATOM 8925 C C . ASN C 1 236 ? -31.40500 20.94500 10.46800 1.000 27.74806 236 ASN B C 1
ATOM 8926 O O . ASN C 1 236 ? -31.82300 21.91900 9.83100 1.000 28.24549 236 ASN B O 1
ATOM 8931 N N . ASN C 1 237 ? -32.09000 20.39500 11.46400 1.000 28.59290 237 ASN B N 1
ATOM 8932 C CA . ASN C 1 237 ? -33.39400 20.89100 11.90100 1.000 28.04810 237 ASN B CA 1
ATOM 8933 C C . ASN C 1 237 ? -33.36600 21.07500 13.41100 1.000 29.45090 237 ASN B C 1
ATOM 8934 O O . ASN C 1 237 ? -33.27500 20.07300 14.14900 1.000 31.57484 237 ASN B O 1
ATOM 8939 N N . PRO C 1 238 ? -33.42000 22.31100 13.91400 1.000 30.03781 238 PRO B N 1
ATOM 8940 C CA . PRO C 1 238 ? -33.33500 22.51200 15.37300 1.000 30.15625 238 PRO B CA 1
ATOM 8941 C C . PRO C 1 238 ? -34.42200 21.79300 16.15600 1.000 31.48009 238 PRO B C 1
ATOM 8942 O O . PRO C 1 238 ? -34.25600 21.58700 17.36400 1.000 29.91148 238 PRO B O 1
ATOM 8946 N N . ALA C 1 239 ? -35.52600 21.40500 15.51200 1.000 32.18281 239 ALA B N 1
ATOM 8947 C CA . ALA C 1 239 ? -36.59000 20.69100 16.20800 1.000 31.33534 239 ALA B CA 1
ATOM 8948 C C . ALA C 1 239 ? -36.33100 19.19000 16.28500 1.000 35.03578 239 ALA B C 1
ATOM 8949 O O . ALA C 1 239 ? -36.80600 18.53200 17.21900 1.000 35.31739 239 ALA B O 1
ATOM 8951 N N . VAL C 1 240 ? -35.60100 18.63300 15.32300 1.000 35.10421 240 VAL B N 1
ATOM 8952 C CA . VAL C 1 240 ? -35.28100 17.21100 15.28900 1.000 33.58824 240 VAL B CA 1
ATOM 8953 C C . VAL C 1 240 ? -33.83200 17.03300 15.71900 1.000 28.11390 240 VAL B C 1
ATOM 8954 O O . VAL C 1 240 ? -32.92300 17.60900 15.11400 1.000 28.03231 240 VAL B O 1
ATOM 8958 N N . TYR C 1 241 ? -33.60300 16.23700 16.76200 1.000 28.10074 241 TYR B N 1
ATOM 8959 C CA . TYR C 1 241 ? -32.23000 15.95200 17.15600 1.000 27.58489 241 TYR B CA 1
ATOM 8960 C C . TYR C 1 241 ? -31.64300 14.78500 16.37900 1.000 29.50617 241 TYR B C 1
ATOM 8961 O O . TYR C 1 241 ? -30.42200 14.72700 16.18600 1.000 30.21415 241 TYR B O 1
ATOM 8970 N N . MET C 1 242 ? -32.48900 13.86500 15.91600 1.000 27.95862 242 MET B N 1
ATOM 8971 C CA . MET C 1 242 ? -32.05700 12.70000 15.15700 1.000 28.08495 242 MET B CA 1
ATOM 8972 C C . MET C 1 242 ? -33.26400 12.00900 14.53400 1.000 28.67712 242 MET B C 1
ATOM 8973 O O . MET C 1 242 ? -34.21500 11.66400 15.24800 1.000 28.17969 242 MET B O 1
ATOM 8978 N N . PRO C 1 243 ? -33.26900 11.80300 13.21700 1.000 29.26667 243 PRO B N 1
ATOM 8979 C CA . PRO C 1 243 ? -34.38400 11.09500 12.57900 1.000 26.39264 243 PRO B CA 1
ATOM 8980 C C . PRO C 1 243 ? -34.58100 9.70600 13.16700 1.000 29.85358 243 PRO B C 1
ATOM 8981 O O . PRO C 1 243 ? -33.63100 9.04300 13.58900 1.000 30.46418 243 PRO B O 1
ATOM 8985 N N . GLN C 1 244 ? -35.84400 9.27100 13.17900 1.000 31.25901 244 GLN B N 1
ATOM 8986 C CA . GLN C 1 244 ? -36.19200 7.98800 13.78400 1.000 30.02202 244 GLN B CA 1
ATOM 8987 C C . GLN C 1 244 ? -35.43200 6.83700 13.13900 1.000 29.81936 244 GLN B C 1
ATOM 8988 O O . GLN C 1 244 ? -35.04800 5.88000 13.82100 1.000 30.42996 244 GLN B O 1
ATOM 8994 N N . HIS C 1 245 ? -35.21900 6.90700 11.82200 1.000 29.54565 245 HIS B N 1
ATOM 8995 C CA . HIS C 1 245 ? -34.46400 5.86500 11.13400 1.000 28.88241 245 HIS B CA 1
ATOM 8996 C C . HIS C 1 245 ? -33.04200 5.77700 11.67300 1.000 29.80884 245 HIS B C 1
ATOM 8997 O O . HIS C 1 245 ? -32.51300 4.68000 11.89500 1.000 28.81661 245 HIS B O 1
ATOM 9004 N N . VAL C 1 246 ? -32.41000 6.93100 11.89000 1.000 30.11940 246 VAL B N 1
ATOM 9005 C CA . VAL C 1 246 ? -31.05800 6.97200 12.43200 1.000 29.12191 246 VAL B CA 1
ATOM 9006 C C . VAL C 1 246 ? -31.04500 6.47200 13.87500 1.000 28.09811 246 VAL B C 1
ATOM 9007 O O . VAL C 1 246 ? -30.11900 5.77000 14.29400 1.000 28.37182 246 VAL B O 1
ATOM 9011 N N . LYS C 1 247 ? -32.07200 6.82400 14.65400 1.000 30.60104 247 LYS B N 1
ATOM 9012 C CA . LYS C 1 247 ? -32.13200 6.41800 16.05700 1.000 28.93768 247 LYS B CA 1
ATOM 9013 C C . LYS C 1 247 ? -32.16700 4.89900 16.21300 1.000 29.75094 247 LYS B C 1
ATOM 9014 O O . LYS C 1 247 ? -31.45900 4.33700 17.05700 1.000 29.91148 247 LYS B O 1
ATOM 9020 N N . THR C 1 248 ? -32.98900 4.21300 15.41000 1.000 27.11378 248 THR B N 1
ATOM 9021 C CA . THR C 1 248 ? -33.08400 2.76000 15.53700 1.000 27.43224 248 THR B CA 1
ATOM 9022 C C . THR C 1 248 ? -31.77000 2.08400 15.18100 1.000 28.08758 248 THR B C 1
ATOM 9023 O O . THR C 1 248 ? -31.41300 1.06600 15.78500 1.000 30.85633 248 THR B O 1
ATOM 9027 N N . GLN C 1 249 ? -31.03800 2.63400 14.21100 1.000 27.11904 249 GLN B N 1
ATOM 9028 C CA . GLN C 1 249 ? -29.72500 2.09500 13.88000 1.000 29.69567 249 GLN B CA 1
ATOM 9029 C C . GLN C 1 249 ? -28.78300 2.18900 15.07500 1.000 31.69591 249 GLN B C 1
ATOM 9030 O O . GLN C 1 249 ? -28.12100 1.20900 15.43900 1.000 30.76685 249 GLN B O 1
ATOM 9036 N N . VAL C 1 250 ? -28.71100 3.36600 15.70400 1.000 28.10863 250 VAL B N 1
ATOM 9037 C CA . VAL C 1 250 ? -27.82400 3.54200 16.85400 1.000 26.30842 250 VAL B CA 1
ATOM 9038 C C . VAL C 1 250 ? -28.27500 2.66800 18.01800 1.000 33.13818 250 VAL B C 1
ATOM 9039 O O . VAL C 1 250 ? -27.45700 2.02000 18.68100 1.000 34.74101 250 VAL B O 1
ATOM 9043 N N . GLU C 1 251 ? -29.58400 2.66200 18.30100 1.000 33.08028 251 GLU B N 1
ATOM 9044 C CA . GLU C 1 251 ? -30.11300 1.85500 19.39900 1.000 33.33558 251 GLU B CA 1
ATOM 9045 C C . GLU C 1 251 ? -29.65500 0.40600 19.29700 1.000 36.71230 251 GLU B C 1
ATOM 9046 O O . GLU C 1 251 ? -29.13500 -0.16500 20.26200 1.000 40.10481 251 GLU B O 1
ATOM 9052 N N . LYS C 1 252 ? -29.83400 -0.20600 18.12300 1.000 33.46717 252 LYS B N 1
ATOM 9053 C CA . LYS C 1 252 ? -29.44100 -1.60100 17.95900 1.000 33.74089 252 LYS B CA 1
ATOM 9054 C C . LYS C 1 252 ? -27.92400 -1.76100 17.98900 1.000 33.47770 252 LYS B C 1
ATOM 9055 O O . LYS C 1 252 ? -27.42200 -2.77400 18.48900 1.000 33.62245 252 LYS B O 1
ATOM 9061 N N . THR C 1 253 ? -27.17800 -0.79000 17.45000 1.000 33.64351 253 THR B N 1
ATOM 9062 C CA . THR C 1 253 ? -25.72100 -0.87400 17.50500 1.000 33.11450 253 THR B CA 1
ATOM 9063 C C . THR C 1 253 ? -25.22600 -0.78900 18.94300 1.000 34.49361 253 THR B C 1
ATOM 9064 O O . THR C 1 253 ? -24.33000 -1.54200 19.34400 1.000 34.38570 253 THR B O 1
ATOM 9068 N N . ALA C 1 254 ? -25.81200 0.11200 19.73700 1.000 34.71995 254 ALA B N 1
ATOM 9069 C CA . ALA C 1 254 ? -25.42900 0.23700 21.14100 1.000 35.77271 254 ALA B CA 1
ATOM 9070 C C . ALA C 1 254 ? -25.67800 -1.05800 21.90600 1.000 38.48619 254 ALA B C 1
ATOM 9071 O O . ALA C 1 254 ? -24.84700 -1.47300 22.72300 1.000 39.04152 254 ALA B O 1
ATOM 9073 N N . LYS C 1 255 ? -26.82200 -1.70500 21.66600 1.000 36.83863 255 LYS B N 1
ATOM 9074 C CA . LYS C 1 255 ? -27.12600 -2.94400 22.37500 1.000 39.91794 255 LYS B CA 1
ATOM 9075 C C . LYS C 1 255 ? -26.18900 -4.07000 21.95500 1.000 37.12550 255 LYS B C 1
ATOM 9076 O O . LYS C 1 255 ? -25.75300 -4.86600 22.79300 1.000 38.48883 255 LYS B O 1
ATOM 9082 N N . LEU C 1 256 ? -25.81800 -4.10600 20.68600 1.000 36.92548 256 LEU B N 1
ATOM 9083 C CA . LEU C 1 256 ? -24.95400 -5.19600 20.18700 1.000 36.36489 256 LEU B CA 1
ATOM 9084 C C . LEU C 1 256 ? -23.50100 -4.91600 20.57900 1.000 37.39133 256 LEU B C 1
ATOM 9085 O O . LEU C 1 256 ? -22.74900 -5.87500 20.76200 1.000 37.56766 256 LEU B O 1
ATOM 9090 N N . ASN C 1 257 ? -23.14900 -3.64700 20.76700 1.000 36.51754 257 ASN B N 1
ATOM 9091 C CA . ASN C 1 257 ? -21.77500 -3.28900 21.20300 1.000 37.71242 257 ASN B CA 1
ATOM 9092 C C . ASN C 1 257 ? -21.69800 -3.30900 22.72400 1.000 38.04930 257 ASN B C 1
ATOM 9093 O O . ASN C 1 257 ? -21.23200 -2.34600 23.31400 1.000 40.84437 257 ASN B O 1
ATOM 9098 N N . GLN C 1 258 ? -22.14200 -4.38800 23.33200 1.000 38.95730 258 GLN B N 1
ATOM 9099 C CA . GLN C 1 258 ? -22.02100 -4.49800 24.79600 1.000 40.39168 258 GLN B CA 1
ATOM 9100 C C . GLN C 1 258 ? -21.10900 -5.69000 25.09700 1.000 40.25483 258 GLN B C 1
ATOM 9101 O O . GLN C 1 258 ? -21.33000 -6.75900 24.52300 1.000 41.04966 258 GLN B O 1
ATOM 9107 N N . PRO C 1 259 ? -20.06000 -5.53400 25.92500 1.000 40.98913 259 PRO B N 1
ATOM 9108 C CA . PRO C 1 259 ? -20.06800 -4.55100 27.00600 1.000 41.88923 259 PRO B CA 1
ATOM 9109 C C . PRO C 1 259 ? -19.42600 -3.18800 26.72500 1.000 44.92907 259 PRO B C 1
ATOM 9110 O O . PRO C 1 259 ? -19.35300 -2.41800 27.65800 1.000 45.45282 259 PRO B O 1
ATOM 9114 N N . GLY C 1 260 ? -19.05700 -2.88900 25.47500 1.000 41.52340 260 GLY B N 1
ATOM 9115 C CA . GLY C 1 260 ? -18.29300 -1.67000 25.14000 1.000 37.37817 260 GLY B CA 1
ATOM 9116 C C . GLY C 1 260 ? -18.98700 -0.32600 25.19500 1.000 34.34622 260 GLY B C 1
ATOM 9117 O O . GLY C 1 260 ? -20.08800 -0.24000 25.72200 1.000 38.83624 260 GLY B O 1
ATOM 9118 N N . LYS C 1 261 ? -18.33500 0.69500 24.64500 1.000 32.40652 261 LYS B N 1
ATOM 9119 C CA . LYS C 1 261 ? -18.87400 2.07300 24.72300 1.000 33.00396 261 LYS B CA 1
ATOM 9120 C C . LYS C 1 261 ? -19.33000 2.57700 23.35800 1.000 31.53536 261 LYS B C 1
ATOM 9121 O O . LYS C 1 261 ? -18.66300 2.29400 22.38600 1.000 31.39587 261 LYS B O 1
ATOM 9127 N N . THR C 1 262 ? -20.45900 3.27300 23.32300 1.000 32.71971 262 THR B N 1
ATOM 9128 C CA . THR C 1 262 ? -21.00300 3.83200 22.09000 1.000 28.25076 262 THR B CA 1
ATOM 9129 C C . THR C 1 262 ? -21.25700 5.31700 22.30000 1.000 27.90071 262 THR B C 1
ATOM 9130 O O . THR C 1 262 ? -22.06400 5.69600 23.15600 1.000 29.87463 262 THR B O 1
ATOM 9134 N N . ARG C 1 263 ? -20.56900 6.15500 21.52800 1.000 25.90311 263 ARG B N 1
ATOM 9135 C CA . ARG C 1 263 ? -20.66300 7.60100 21.67100 1.000 27.07693 263 ARG B CA 1
ATOM 9136 C C . ARG C 1 263 ? -21.21300 8.23400 20.39900 1.000 25.35830 263 ARG B C 1
ATOM 9137 O O . ARG C 1 263 ? -21.06400 7.69000 19.30100 1.000 27.23748 263 ARG B O 1
ATOM 9145 N N . ILE C 1 264 ? -21.85700 9.38900 20.55600 1.000 25.43726 264 ILE B N 1
ATOM 9146 C CA . ILE C 1 264 ? -22.41900 10.13300 19.43500 1.000 25.07669 264 ILE B CA 1
ATOM 9147 C C . ILE C 1 264 ? -22.02000 11.59800 19.56400 1.000 25.36883 264 ILE B C 1
ATOM 9148 O O . ILE C 1 264 ? -22.27100 12.22800 20.60000 1.000 25.44252 264 ILE B O 1
ATOM 9153 N N . VAL C 1 265 ? -21.39600 12.12900 18.51900 1.000 24.60558 265 VAL B N 1
ATOM 9154 C CA . VAL C 1 265 ? -20.97300 13.52300 18.47100 1.000 24.81613 265 VAL B CA 1
ATOM 9155 C C . VAL C 1 265 ? -22.10700 14.36500 17.90000 1.000 24.56084 265 VAL B C 1
ATOM 9156 O O . VAL C 1 265 ? -22.67200 14.02800 16.85300 1.000 26.39527 265 VAL B O 1
ATOM 9160 N N . PHE C 1 266 ? -22.44300 15.46100 18.58200 1.000 24.88193 266 PHE B N 1
ATOM 9161 C CA . PHE C 1 266 ? -23.49200 16.35800 18.12000 1.000 24.95036 266 PHE B CA 1
ATOM 9162 C C . PHE C 1 266 ? -23.09100 17.79800 18.41800 1.000 25.12143 266 PHE B C 1
ATOM 9163 O O . PHE C 1 266 ? -22.01700 18.07000 18.96100 1.000 27.26380 266 PHE B O 1
ATOM 9171 N N . SER C 1 267 ? -23.89600 18.74100 17.92800 1.000 25.86626 267 SER B N 1
ATOM 9172 C CA . SER C 1 267 ? -23.69500 20.18900 18.17600 1.000 26.23999 267 SER B CA 1
ATOM 9173 C C . SER C 1 267 ? -24.97200 20.72000 18.81000 1.000 29.96412 267 SER B C 1
ATOM 9174 O O . SER C 1 267 ? -26.03400 20.50900 18.22300 1.000 31.98278 267 SER B O 1
ATOM 9177 N N . SER C 1 268 ? -24.86200 21.40000 19.94900 1.000 31.14058 268 SER B N 1
ATOM 9178 C CA . SER C 1 268 ? -26.05200 21.89700 20.68300 1.000 31.32481 268 SER B CA 1
ATOM 9179 C C . SER C 1 268 ? -26.52100 23.22800 20.10100 1.000 31.85382 268 SER B C 1
ATOM 9180 O O . SER C 1 268 ? -27.68200 23.56200 20.28600 1.000 31.03267 268 SER B O 1
ATOM 9183 N N . LEU C 1 269 ? -25.65000 23.91200 19.36900 1.000 31.06951 269 LEU B N 1
ATOM 9184 C CA . LEU C 1 269 ? -26.00600 25.19800 18.72300 1.000 31.80381 269 LEU B CA 1
ATOM 9185 C C . LEU C 1 269 ? -26.94800 24.94300 17.54700 1.000 30.39049 269 LEU B C 1
ATOM 9186 O O . LEU C 1 269 ? -27.55700 25.90000 17.08800 1.000 30.62472 269 LEU B O 1
ATOM 9191 N N . CYS C 1 270 ? -27.09800 23.69100 17.13900 1.000 28.98769 270 CYS B N 1
ATOM 9192 C CA . CYS C 1 270 ? -27.94500 23.33600 15.97900 1.000 29.19297 270 CYS B CA 1
ATOM 9193 C C . CYS C 1 270 ? -29.26100 22.71500 16.46000 1.000 30.60893 270 CYS B C 1
ATOM 9194 O O . CYS C 1 270 ? -30.08000 22.37700 15.61500 1.000 28.07705 270 CYS B O 1
ATOM 9197 N N . LEU C 1 271 ? -29.44800 22.59900 17.77200 1.000 32.09859 271 LEU B N 1
ATOM 9198 C CA . LEU C 1 271 ? -30.64900 21.96100 18.35000 1.000 31.25901 271 LEU B CA 1
ATOM 9199 C C . LEU C 1 271 ? -31.37900 22.91500 19.29600 1.000 33.04607 271 LEU B C 1
ATOM 9200 O O . LEU C 1 271 ? -30.74300 23.83300 19.80800 1.000 32.82499 271 LEU B O 1
ATOM 9205 N N . ASN C 1 272 ? -32.67500 22.69300 19.50700 1.000 32.83025 272 ASN B N 1
ATOM 9206 C CA . ASN C 1 272 ? -33.48900 23.49400 20.45800 1.000 31.80645 272 ASN B CA 1
ATOM 9207 C C . ASN C 1 272 ? -33.23600 22.92600 21.84400 1.000 35.47531 272 ASN B C 1
ATOM 9208 O O . ASN C 1 272 ? -32.69700 21.82200 21.91300 1.000 36.95443 272 ASN B O 1
ATOM 9213 N N . GLU C 1 273 ? -33.67700 23.61300 22.89500 1.000 37.90191 273 GLU B N 1
ATOM 9214 C CA . GLU C 1 273 ? -33.51900 23.09200 24.28100 1.000 36.92022 273 GLU B CA 1
ATOM 9215 C C . GLU C 1 273 ? -34.35400 21.82400 24.45800 1.000 36.89916 273 GLU B C 1
ATOM 9216 O O . GLU C 1 273 ? -33.86800 20.90500 25.09100 1.000 37.19130 273 GLU B O 1
ATOM 9222 N N . THR C 1 274 ? -35.53100 21.76100 23.84500 1.000 36.09380 274 THR B N 1
ATOM 9223 C CA . THR C 1 274 ? -36.35200 20.52300 23.91000 1.000 38.98889 274 THR B CA 1
ATOM 9224 C C . THR C 1 274 ? -35.62400 19.37800 23.20800 1.000 36.87811 274 THR B C 1
ATOM 9225 O O . THR C 1 274 ? -35.49500 18.32000 23.82000 1.000 34.43044 274 THR B O 1
ATOM 9229 N N . ALA C 1 275 ? -35.11500 19.61500 22.00200 1.000 37.73874 275 ALA B N 1
ATOM 9230 C CA . ALA C 1 275 ? -34.34400 18.58200 21.27500 1.000 33.76457 275 ALA B CA 1
ATOM 9231 C C . ALA C 1 275 ? -33.06100 18.21100 22.02200 1.000 33.20398 275 ALA B C 1
ATOM 9232 O O . ALA C 1 275 ? -32.75200 17.03300 22.06700 1.000 32.74866 275 ALA B O 1
ATOM 9234 N N . GLN C 1 276 ? -32.37100 19.17400 22.62200 1.000 31.24585 276 GLN B N 1
ATOM 9235 C CA . GLN C 1 276 ? -31.17500 18.85200 23.44200 1.000 34.09356 276 GLN B CA 1
ATOM 9236 C C . GLN C 1 276 ? -31.54000 17.98100 24.64600 1.000 35.16737 276 GLN B C 1
ATOM 9237 O O . GLN C 1 276 ? -30.81700 17.01700 24.89900 1.000 34.15936 276 GLN B O 1
ATOM 9243 N N . ILE C 1 277 ? -32.60900 18.32200 25.36300 1.000 36.20697 277 ILE B N 1
ATOM 9244 C CA . ILE C 1 277 ? -33.05700 17.57400 26.57200 1.000 35.82008 277 ILE B CA 1
ATOM 9245 C C . ILE C 1 277 ? -33.55300 16.18900 26.16200 1.000 37.59398 277 ILE B C 1
ATOM 9246 O O . ILE C 1 277 ? -33.21200 15.22500 26.84500 1.000 36.52017 277 ILE B O 1
ATOM 9251 N N . ASP C 1 278 ? -34.27900 16.10200 25.05500 1.000 36.74388 278 ASP B N 1
ATOM 9252 C CA . ASP C 1 278 ? -34.82600 14.80900 24.58000 1.000 36.45700 278 ASP B CA 1
ATOM 9253 C C . ASP C 1 278 ? -33.70400 13.95500 23.99400 1.000 37.33606 278 ASP B C 1
ATOM 9254 O O . ASP C 1 278 ? -33.83200 12.73700 24.05100 1.000 38.49672 278 ASP B O 1
ATOM 9259 N N . PHE C 1 279 ? -32.66300 14.57000 23.43700 1.000 34.21463 279 PHE B N 1
ATOM 9260 C CA . PHE C 1 279 ? -31.48700 13.80800 22.96600 1.000 31.53536 279 PHE B CA 1
ATOM 9261 C C . PHE C 1 279 ? -30.78200 13.24300 24.19100 1.000 33.63824 279 PHE B C 1
ATOM 9262 O O . PHE C 1 279 ? -30.51300 12.04500 24.20100 1.000 33.80142 279 PHE B O 1
ATOM 9270 N N . GLN C 1 280 ? -30.48000 14.09500 25.16700 1.000 32.33809 280 GLN B N 1
ATOM 9271 C CA . GLN C 1 280 ? -29.85200 13.55300 26.36600 1.000 32.20912 280 GLN B CA 1
ATOM 9272 C C . GLN C 1 280 ? -30.69100 12.43000 26.96200 1.000 35.05683 280 GLN B C 1
ATOM 9273 O O . GLN C 1 280 ? -30.15000 11.41700 27.42100 1.000 32.44863 280 GLN B O 1
ATOM 9279 N N . GLN C 1 281 ? -32.01700 12.60000 26.97000 1.000 35.47267 281 GLN B N 1
ATOM 9280 C CA . GLN C 1 281 ? -32.90100 11.57800 27.51700 1.000 35.17790 281 GLN B CA 1
ATOM 9281 C C . GLN C 1 281 ? -32.78900 10.27800 26.73200 1.000 35.96221 281 GLN B C 1
ATOM 9282 O O . GLN C 1 281 ? -32.57500 9.20600 27.31000 1.000 36.76493 281 GLN B O 1
ATOM 9288 N N . TRP C 1 282 ? -32.93500 10.35800 25.40500 1.000 34.46203 282 TRP B N 1
ATOM 9289 C CA . TRP C 1 282 ? -32.79300 9.17400 24.56200 1.000 30.31942 282 TRP B CA 1
ATOM 9290 C C . TRP C 1 282 ? -31.43900 8.50500 24.76700 1.000 33.69088 282 TRP B C 1
ATOM 9291 O O . TRP C 1 282 ? -31.34300 7.27300 24.76900 1.000 34.76733 282 TRP B O 1
ATOM 9302 N N . ALA C 1 283 ? -30.37900 9.30200 24.93100 1.000 33.47770 283 ALA B N 1
ATOM 9303 C CA . ALA C 1 283 ? -29.04200 8.73400 25.07400 1.000 30.89055 283 ALA B CA 1
ATOM 9304 C C . ALA C 1 283 ? -28.90900 7.96100 26.38000 1.000 35.75429 283 ALA B C 1
ATOM 9305 O O . ALA C 1 283 ? -28.41900 6.82500 26.39100 1.000 35.75429 283 ALA B O 1
ATOM 9307 N N . LYS C 1 284 ? -29.32100 8.57100 27.49600 1.000 35.28055 284 LYS B N 1
ATOM 9308 C CA . LYS C 1 284 ? -29.26600 7.87800 28.78000 1.000 34.28832 284 LYS B CA 1
ATOM 9309 C C . LYS C 1 284 ? -30.10000 6.60400 28.75100 1.000 36.53333 284 LYS B C 1
ATOM 9310 O O . LYS C 1 284 ? -29.70100 5.57900 29.31900 1.000 38.89151 284 LYS B O 1
ATOM 9316 N N . GLU C 1 285 ? -31.25400 6.64400 28.07700 1.000 34.90155 285 GLU B N 1
ATOM 9317 C CA . GLU C 1 285 ? -32.12700 5.47800 28.00700 1.000 36.38068 285 GLU B CA 1
ATOM 9318 C C . GLU C 1 285 ? -31.48900 4.31900 27.25600 1.000 37.81506 285 GLU B C 1
ATOM 9319 O O . GLU C 1 285 ? -31.87900 3.16600 27.46900 1.000 40.91806 285 GLU B O 1
ATOM 9325 N N . ASN C 1 286 ? -30.51200 4.59500 26.39600 1.000 36.31751 286 ASN B N 1
ATOM 9326 C CA . ASN C 1 286 ? -29.89700 3.57100 25.56300 1.000 35.23054 286 ASN B CA 1
ATOM 9327 C C . ASN C 1 286 ? -28.41300 3.41000 25.86400 1.000 36.52017 286 ASN B C 1
ATOM 9328 O O . ASN C 1 286 ? -27.69400 2.78200 25.07600 1.000 33.67509 286 ASN B O 1
ATOM 9333 N N . ASN C 1 287 ? -27.94300 3.95800 26.98900 1.000 37.70715 287 ASN B N 1
ATOM 9334 C CA . ASN C 1 287 ? -26.55700 3.81100 27.43500 1.000 35.82535 287 ASN B CA 1
ATOM 9335 C C . ASN C 1 287 ? -25.57600 4.31300 26.37400 1.000 33.81984 287 ASN B C 1
ATOM 9336 O O . ASN C 1 287 ? -24.64200 3.61600 25.96900 1.000 34.44624 287 ASN B O 1
ATOM 9341 N N . ILE C 1 288 ? -25.82100 5.53500 25.90800 1.000 33.90670 288 ILE B N 1
ATOM 9342 C CA . ILE C 1 288 ? -25.03700 6.18700 24.86700 1.000 31.06688 288 ILE B CA 1
ATOM 9343 C C . ILE C 1 288 ? -24.50700 7.50300 25.42300 1.000 31.19585 288 ILE B C 1
ATOM 9344 O O . ILE C 1 288 ? -25.27200 8.29400 25.98700 1.000 32.04332 288 ILE B O 1
ATOM 9349 N N . GLU C 1 289 ? -23.20100 7.72900 25.28500 1.000 31.26691 289 GLU B N 1
ATOM 9350 C CA . GLU C 1 289 ? -22.60400 9.00600 25.65900 1.000 32.97501 289 GLU B CA 1
ATOM 9351 C C . GLU C 1 289 ? -22.71100 9.99700 24.50400 1.000 30.02728 289 GLU B C 1
ATOM 9352 O O . GLU C 1 289 ? -22.42000 9.65600 23.35400 1.000 28.75608 289 GLU B O 1
ATOM 9358 N N . LEU C 1 290 ? -23.14100 11.21800 24.81100 1.000 33.09607 290 LEU B N 1
ATOM 9359 C CA . LEU C 1 290 ? -23.15800 12.31000 23.84800 1.000 29.06927 290 LEU B CA 1
ATOM 9360 C C . LEU C 1 290 ? -21.93700 13.20100 24.05100 1.000 31.10110 290 LEU B C 1
ATOM 9361 O O . LEU C 1 290 ? -21.50600 13.43500 25.18500 1.000 30.54050 290 LEU B O 1
ATOM 9366 N N . VAL C 1 291 ? -21.38400 13.69700 22.94400 1.000 27.99809 291 VAL B N 1
ATOM 9367 C CA . VAL C 1 291 ? -20.24700 14.61300 22.95900 1.000 26.20314 291 VAL B CA 1
ATOM 9368 C C . VAL C 1 291 ? -20.65600 15.86900 22.20300 1.000 28.30339 291 VAL B C 1
ATOM 9369 O O . VAL C 1 291 ? -20.79900 15.84600 20.97400 1.000 28.41920 291 VAL B O 1
ATOM 9373 N N . ASP C 1 292 ? -20.84900 16.96300 22.93500 1.000 28.12706 292 ASP B N 1
ATOM 9374 C CA . ASP C 1 292 ? -21.26800 18.23600 22.36200 1.000 30.68526 292 ASP B CA 1
ATOM 9375 C C . ASP C 1 292 ? -20.02800 19.03400 21.96300 1.000 31.87751 292 ASP B C 1
ATOM 9376 O O . ASP C 1 292 ? -19.32400 19.56500 22.82800 1.000 34.11988 292 ASP B O 1
ATOM 9381 N N . ILE C 1 293 ? -19.75700 19.11400 20.65300 1.000 29.36405 293 ILE B N 1
ATOM 9382 C CA . ILE C 1 293 ? -18.59900 19.86900 20.16600 1.000 31.85119 293 ILE B CA 1
ATOM 9383 C C . ILE C 1 293 ? -18.64400 21.31800 20.62900 1.000 36.55701 293 ILE B C 1
ATOM 9384 O O . ILE C 1 293 ? -17.59800 21.96700 20.76200 1.000 37.36501 293 ILE B O 1
ATOM 9389 N N . ASP C 1 294 ? -19.83700 21.85000 20.88000 1.000 36.89127 294 ASP B N 1
ATOM 9390 C CA . ASP C 1 294 ? -19.97200 23.20800 21.38400 1.000 36.04643 294 ASP B CA 1
ATOM 9391 C C . ASP C 1 294 ? -19.69500 23.30800 22.87700 1.000 38.44408 294 ASP B C 1
ATOM 9392 O O . ASP C 1 294 ? -19.75500 24.41000 23.43000 1.000 41.74448 294 ASP B O 1
ATOM 9397 N N . SER C 1 295 ? -19.39100 22.18700 23.53400 1.000 37.02286 295 SER B N 1
ATOM 9398 C CA . SER C 1 295 ? -19.12300 22.14300 24.96600 1.000 37.37817 295 SER B CA 1
ATOM 9399 C C . SER C 1 295 ? -17.65400 21.86400 25.26700 1.000 39.35735 295 SER B C 1
ATOM 9400 O O . SER C 1 295 ? -17.31200 21.50800 26.40000 1.000 39.55737 295 SER B O 1
ATOM 9403 N N . ILE C 1 296 ? -16.78200 22.01900 24.27500 1.000 38.50988 296 ILE B N 1
ATOM 9404 C CA . ILE C 1 296 ? -15.36500 21.69400 24.40000 1.000 42.35771 296 ILE B CA 1
ATOM 9405 C C . ILE C 1 296 ? -14.58600 22.99300 24.57800 1.000 44.42901 296 ILE B C 1
ATOM 9406 O O . ILE C 1 296 ? -14.68500 23.90400 23.74600 1.000 44.74747 296 ILE B O 1
ATOM 9411 N N . ASP C 1 297 ? -13.84100 23.09500 25.68000 1.000 47.10038 297 ASP B N 1
ATOM 9412 C CA . ASP C 1 297 ? -12.94100 24.22100 25.90600 1.000 47.89522 297 ASP B CA 1
ATOM 9413 C C . ASP C 1 297 ? -11.81000 24.14800 24.88100 1.000 43.80262 297 ASP B C 1
ATOM 9414 O O . ASP C 1 297 ? -10.95700 23.25200 24.94000 1.000 42.19980 297 ASP B O 1
ATOM 9419 N N . LEU C 1 298 ? -11.80900 25.08200 23.93000 1.000 43.98422 298 LEU B N 1
ATOM 9420 C CA . LEU C 1 298 ? -10.82100 25.06000 22.85100 1.000 45.25806 298 LEU B CA 1
ATOM 9421 C C . LEU C 1 298 ? -9.43700 25.47100 23.35600 1.000 48.97166 298 LEU B C 1
ATOM 9422 O O . LEU C 1 298 ? -8.45800 25.32400 22.60000 1.000 50.23760 298 LEU B O 1
ATOM 9427 N N . LYS C 1 299 ? -9.33300 25.98700 24.55900 1.000 58.87285 299 LYS B N 1
ATOM 9428 C CA . LYS C 1 299 ? -8.03900 26.26500 25.15200 1.000 63.86029 299 LYS B CA 1
ATOM 9429 C C . LYS C 1 299 ? -7.42800 25.05000 25.81600 1.000 61.01258 299 LYS B C 1
ATOM 9430 O O . LYS C 1 299 ? -6.26600 25.10100 26.24300 1.000 57.71218 299 LYS B O 1
ATOM 9436 N N . SER C 1 300 ? -8.19600 23.97300 25.92800 1.000 51.70883 300 SER B N 1
ATOM 9437 C CA . SER C 1 300 ? -7.72600 22.67300 26.38500 1.000 48.93218 300 SER B CA 1
ATOM 9438 C C . SER C 1 300 ? -7.20900 21.74500 25.27800 1.000 44.29742 300 SER B C 1
ATOM 9439 O O . SER C 1 300 ? -6.65100 20.69600 25.59100 1.000 40.24167 300 SER B O 1
ATOM 9442 N N . VAL C 1 301 ? -7.36200 22.09900 24.00600 1.000 43.22360 301 VAL B N 1
ATOM 9443 C CA . VAL C 1 301 ? -7.12200 21.16900 22.90800 1.000 42.44456 301 VAL B CA 1
ATOM 9444 C C . VAL C 1 301 ? -5.95800 21.66600 22.05100 1.000 39.00468 301 VAL B C 1
ATOM 9445 O O . VAL C 1 301 ? -5.55300 22.82200 22.12700 1.000 41.09703 301 VAL B O 1
ATOM 9449 N N . SER C 1 302 ? -5.42600 20.75800 21.21900 1.000 38.06509 302 SER B N 1
ATOM 9450 C CA . SER C 1 302 ? -4.30700 21.09500 20.34600 1.000 36.20697 302 SER B CA 1
ATOM 9451 C C . SER C 1 302 ? -4.70900 22.16500 19.33600 1.000 37.06497 302 SER B C 1
ATOM 9452 O O . SER C 1 302 ? -5.88400 22.32100 18.99700 1.000 38.90466 302 SER B O 1
ATOM 9455 N N . GLU C 1 303 ? -3.71100 22.92900 18.88000 1.000 39.57317 303 GLU B N 1
ATOM 9456 C CA . GLU C 1 303 ? -3.95100 23.95400 17.87100 1.000 41.56814 303 GLU B CA 1
ATOM 9457 C C . GLU C 1 303 ? -4.73400 23.41500 16.67900 1.000 40.38642 303 GLU B C 1
ATOM 9458 O O . GLU C 1 303 ? -5.63400 24.08800 16.16500 1.000 38.82308 303 GLU B O 1
ATOM 9464 N N . THR C 1 304 ? -4.40200 22.21000 16.21200 1.000 37.60188 304 THR B N 1
ATOM 9465 C CA . THR C 1 304 ? -5.10700 21.66900 15.05400 1.000 37.80190 304 THR B CA 1
ATOM 9466 C C . THR C 1 304 ? -6.50700 21.19000 15.41800 1.000 32.87763 304 THR B C 1
ATOM 9467 O O . THR C 1 304 ? -7.42200 21.28800 14.59300 1.000 31.55905 304 THR B O 1
ATOM 9471 N N . ASP C 1 305 ? -6.69000 20.67100 16.63500 1.000 33.80932 305 ASP B N 1
ATOM 9472 C CA . ASP C 1 305 ? -8.03000 20.32900 17.10600 1.000 30.61683 305 ASP B CA 1
ATOM 9473 C C . ASP C 1 305 ? -8.92300 21.56100 17.15500 1.000 31.19058 305 ASP B C 1
ATOM 9474 O O . ASP C 1 305 ? -10.07100 21.52800 16.70000 1.000 31.03793 305 ASP B O 1
ATOM 9479 N N . ALA C 1 306 ? -8.41100 22.65700 17.72400 1.000 31.74591 306 ALA B N 1
ATOM 9480 C CA . ALA C 1 306 ? -9.15200 23.91400 17.73700 1.000 29.40616 306 ALA B CA 1
ATOM 9481 C C . ALA C 1 306 ? -9.56100 24.33400 16.33000 1.000 30.45628 306 ALA B C 1
ATOM 9482 O O . ALA C 1 306 ? -10.68900 24.79000 16.11000 1.000 29.33246 306 ALA B O 1
ATOM 9484 N N . GLN C 1 307 ? -8.64700 24.20400 15.36700 1.000 31.81434 307 GLN B N 1
ATOM 9485 C CA . GLN C 1 307 ? -8.94500 24.60600 13.99800 1.000 29.07454 307 GLN B CA 1
ATOM 9486 C C . GLN C 1 307 ? -10.05000 23.74400 13.39800 1.000 27.45856 307 GLN B C 1
ATOM 9487 O O . GLN C 1 307 ? -11.02700 24.26700 12.84800 1.000 25.72151 307 GLN B O 1
ATOM 9493 N N . LEU C 1 308 ? -9.89400 22.41800 13.46300 1.000 27.12694 308 LEU B N 1
ATOM 9494 C CA . LEU C 1 308 ? -10.92300 21.51700 12.95100 1.000 23.96603 308 LEU B CA 1
ATOM 9495 C C . LEU C 1 308 ? -12.27900 21.82800 13.57300 1.000 26.30579 308 LEU B C 1
ATOM 9496 O O . LEU C 1 308 ? -13.27600 22.01000 12.86400 1.000 25.75309 308 LEU B O 1
ATOM 9501 N N . LEU C 1 309 ? -12.33000 21.89500 14.90800 1.000 25.73993 309 LEU B N 1
ATOM 9502 C CA . LEU C 1 309 ? -13.58600 22.16800 15.60100 1.000 24.60295 309 LEU B CA 1
ATOM 9503 C C . LEU C 1 309 ? -14.17100 23.51000 15.18100 1.000 25.91100 309 LEU B C 1
ATOM 9504 O O . LEU C 1 309 ? -15.37800 23.61800 14.93300 1.000 26.39001 309 LEU B O 1
ATOM 9509 N N . ASN C 1 310 ? -13.33700 24.55100 15.11100 1.000 25.07143 310 ASN B N 1
ATOM 9510 C CA . ASN C 1 310 ? -13.81800 25.84600 14.63800 1.000 26.78479 310 ASN B CA 1
ATOM 9511 C C . ASN C 1 310 ? -14.38000 25.72600 13.22900 1.000 26.99797 310 ASN B C 1
ATOM 9512 O O . ASN C 1 310 ? -15.51100 26.14700 12.96200 1.000 28.44552 310 ASN B O 1
ATOM 9517 N N . LEU C 1 311 ? -13.61800 25.09500 12.33200 1.000 27.99546 311 LEU B N 1
ATOM 9518 C CA . LEU C 1 311 ? -14.07200 24.86500 10.96400 1.000 25.42410 311 LEU B CA 1
ATOM 9519 C C . LEU C 1 311 ? -15.42200 24.16300 10.94100 1.000 25.63728 311 LEU B C 1
ATOM 9520 O O . LEU C 1 311 ? -16.30200 24.51300 10.14600 1.000 24.79245 311 LEU B O 1
ATOM 9525 N N . ALA C 1 312 ? -15.60400 23.16900 11.81500 1.000 23.91866 312 ALA B N 1
ATOM 9526 C CA . ALA C 1 312 ? -16.87300 22.45200 11.86900 1.000 23.77127 312 ALA B CA 1
ATOM 9527 C C . ALA C 1 312 ? -18.00200 23.36300 12.33400 1.000 26.05049 312 ALA B C 1
ATOM 9528 O O . ALA C 1 312 ? -19.11000 23.31600 11.78500 1.000 26.46107 312 ALA B O 1
ATOM 9530 N N . LYS C 1 313 ? -17.74200 24.18600 13.35400 1.000 24.51347 313 LYS B N 1
ATOM 9531 C CA . LYS C 1 313 ? -18.74500 25.14100 13.81500 1.000 24.89772 313 LYS B CA 1
ATOM 9532 C C . LYS C 1 313 ? -19.11200 26.13100 12.71500 1.000 29.22982 313 LYS B C 1
ATOM 9533 O O . LYS C 1 313 ? -20.28600 26.48900 12.56200 1.000 28.95347 313 LYS B O 1
ATOM 9539 N N . ASP C 1 314 ? -18.12100 26.58500 11.93700 1.000 28.15074 314 ASP B N 1
ATOM 9540 C CA . ASP C 1 314 ? -18.40400 27.50300 10.83600 1.000 28.93242 314 ASP B CA 1
ATOM 9541 C C . ASP C 1 314 ? -19.29900 26.84600 9.78900 1.000 29.32457 314 ASP B C 1
ATOM 9542 O O . ASP C 1 314 ? -20.22300 27.48200 9.26800 1.000 29.42721 314 ASP B O 1
ATOM 9547 N N . GLU C 1 315 ? -19.03200 25.57700 9.45800 1.000 27.44013 315 GLU B N 1
ATOM 9548 C CA . GLU C 1 315 ? -19.92400 24.84100 8.57000 1.000 24.56610 315 GLU B CA 1
ATOM 9549 C C . GLU C 1 315 ? -21.33400 24.79100 9.14200 1.000 24.22396 315 GLU B C 1
ATOM 9550 O O . GLU C 1 315 ? -22.30500 25.14900 8.46600 1.000 24.40029 315 GLU B O 1
ATOM 9556 N N . LEU C 1 316 ? -21.46500 24.35200 10.39500 1.000 26.38211 316 LEU B N 1
ATOM 9557 C CA . LEU C 1 316 ? -22.78200 24.26000 11.01200 1.000 25.66624 316 LEU B CA 1
ATOM 9558 C C . LEU C 1 316 ? -23.42700 25.63100 11.15900 1.000 27.12430 316 LEU B C 1
ATOM 9559 O O . LEU C 1 316 ? -24.65400 25.75400 11.04900 1.000 25.17933 316 LEU B O 1
ATOM 9564 N N . GLY C 1 317 ? -22.62600 26.66800 11.41400 1.000 25.99259 317 GLY B N 1
ATOM 9565 C CA . GLY C 1 317 ? -23.17800 28.01100 11.48500 1.000 25.68466 317 GLY B CA 1
ATOM 9566 C C . GLY C 1 317 ? -23.68700 28.49700 10.14200 1.000 27.11904 317 GLY B C 1
ATOM 9567 O O . GLY C 1 317 ? -24.76800 29.08800 10.05300 1.000 28.03757 317 GLY B O 1
ATOM 9568 N N . ALA C 1 318 ? -22.91300 28.26100 9.08000 1.000 26.05576 318 ALA B N 1
ATOM 9569 C CA . ALA C 1 318 ? -23.36500 28.61200 7.73900 1.000 26.73478 318 ALA B CA 1
ATOM 9570 C C . ALA C 1 318 ? -24.55900 27.76600 7.31200 1.000 27.97177 318 ALA B C 1
ATOM 9571 O O . ALA C 1 318 ? -25.42500 28.24800 6.57300 1.000 28.04810 318 ALA B O 1
ATOM 9573 N N . MET C 1 319 ? -24.61800 26.50700 7.75500 1.000 27.01640 319 MET B N 1
ATOM 9574 C CA . MET C 1 319 ? -25.78900 25.67600 7.49100 1.000 26.36895 319 MET B CA 1
ATOM 9575 C C . MET C 1 319 ? -27.04100 26.28100 8.11300 1.000 28.99558 319 MET B C 1
ATOM 9576 O O . MET C 1 319 ? -28.07500 26.41900 7.44900 1.000 27.76912 319 MET B O 1
ATOM 9581 N N . ARG C 1 320 ? -26.96300 26.63900 9.39900 1.000 28.92978 320 ARG B N 1
ATOM 9582 C CA . ARG C 1 320 ? -28.11600 27.20300 10.09300 1.000 28.30076 320 ARG B CA 1
ATOM 9583 C C . ARG C 1 320 ? -28.61200 28.47000 9.40800 1.000 30.91686 320 ARG B C 1
ATOM 9584 O O . ARG C 1 320 ? -29.82400 28.67700 9.27200 1.000 33.71194 320 ARG B O 1
ATOM 9592 N N . LYS C 1 321 ? -27.69500 29.32900 8.97000 1.000 29.19297 321 LYS B N 1
ATOM 9593 C CA . LYS C 1 321 ? -28.06400 30.56200 8.28800 1.000 29.17718 321 LYS B CA 1
ATOM 9594 C C . LYS C 1 321 ? -28.34300 30.35900 6.80300 1.000 29.30878 321 LYS B C 1
ATOM 9595 O O . LYS C 1 321 ? -28.52700 31.35100 6.09100 1.000 32.89868 321 LYS B O 1
ATOM 9601 N N . GLY C 1 322 ? -28.41100 29.11000 6.33800 1.000 26.50581 322 GLY B N 1
ATOM 9602 C CA . GLY C 1 322 ? -28.48900 28.79900 4.92300 1.000 26.71373 322 GLY B CA 1
ATOM 9603 C C . GLY C 1 322 ? -27.55000 29.62600 4.06600 1.000 30.93792 322 GLY B C 1
ATOM 9604 O O . GLY C 1 322 ? -27.97900 30.29500 3.12000 1.000 28.79029 322 GLY B O 1
ATOM 9605 N N . LYS C 1 323 ? -26.26100 29.58500 4.39200 1.000 31.29059 323 LYS B N 1
ATOM 9606 C CA . LYS C 1 323 ? -25.23700 30.33000 3.67500 1.000 28.59027 323 LYS B CA 1
ATOM 9607 C C . LYS C 1 323 ? -24.10300 29.40900 3.24600 1.000 26.95850 323 LYS B C 1
ATOM 9608 O O . LYS C 1 323 ? -22.92500 29.77700 3.28800 1.000 25.67676 323 LYS B O 1
ATOM 9614 N N . GLY C 1 324 ? -24.44500 28.18900 2.82700 1.000 27.46645 324 GLY B N 1
ATOM 9615 C CA . GLY C 1 324 ? -23.50200 27.27100 2.22300 1.000 26.77689 324 GLY B CA 1
ATOM 9616 C C . GLY C 1 324 ? -22.94600 26.19400 3.13600 1.000 27.64805 324 GLY B C 1
ATOM 9617 O O . GLY C 1 324 ? -22.31200 25.25800 2.63600 1.000 25.72151 324 GLY B O 1
ATOM 9618 N N . GLY C 1 325 ? -23.16300 26.29000 4.44600 1.000 26.88480 325 GLY B N 1
ATOM 9619 C CA . GLY C 1 325 ? -22.66700 25.27200 5.35500 1.000 24.21343 325 GLY B CA 1
ATOM 9620 C C . GLY C 1 325 ? -23.29100 23.91300 5.10100 1.000 24.82666 325 GLY B C 1
ATOM 9621 O O . GLY C 1 325 ? -24.36400 23.78600 4.51500 1.000 30.79843 325 GLY B O 1
ATOM 9622 N N . ASN C 1 326 ? -22.60000 22.87200 5.57800 1.000 23.58967 326 ASN B N 1
ATOM 9623 C CA . ASN C 1 326 ? -23.04800 21.50500 5.32800 1.000 25.48990 326 ASN B CA 1
ATOM 9624 C C . ASN C 1 326 ? -22.69800 20.58700 6.49400 1.000 26.01365 326 ASN B C 1
ATOM 9625 O O . ASN C 1 326 ? -21.51600 20.51200 6.87500 1.000 23.02381 326 ASN B O 1
ATOM 9630 N N . PRO C 1 327 ? -23.68000 19.88000 7.06500 1.000 26.59793 327 PRO B N 1
ATOM 9631 C CA . PRO C 1 327 ? -23.38400 19.01600 8.21900 1.000 24.69770 327 PRO B CA 1
ATOM 9632 C C . PRO C 1 327 ? -22.52900 17.80500 7.87900 1.000 23.85023 327 PRO B C 1
ATOM 9633 O O . PRO C 1 327 ? -21.75100 17.35800 8.73200 1.000 22.74746 327 PRO B O 1
ATOM 9637 N N . ALA C 1 328 ? -22.66000 17.24200 6.67400 1.000 23.28174 328 ALA B N 1
ATOM 9638 C CA . ALA C 1 328 ? -21.78100 16.14200 6.28800 1.000 22.47375 328 ALA B CA 1
ATOM 9639 C C . ALA C 1 328 ? -20.32600 16.59500 6.27700 1.000 22.69219 328 ALA B C 1
ATOM 9640 O O . ALA C 1 328 ? -19.42500 15.82000 6.61800 1.000 22.95802 328 ALA B O 1
ATOM 9642 N N . ALA C 1 329 ? -20.08000 17.84800 5.88300 1.000 22.29478 329 ALA B N 1
ATOM 9643 C CA . ALA C 1 329 ? -18.72700 18.39300 5.92900 1.000 22.25004 329 ALA B CA 1
ATOM 9644 C C . ALA C 1 329 ? -18.21700 18.47700 7.36200 1.000 22.97381 329 ALA B C 1
ATOM 9645 O O . ALA C 1 329 ? -17.06900 18.11700 7.64800 1.000 24.16342 329 ALA B O 1
ATOM 9647 N N . ALA C 1 330 ? -19.05600 18.96900 8.27800 1.000 22.62640 330 ALA B N 1
ATOM 9648 C CA . ALA C 1 330 ? -18.65400 19.06400 9.67800 1.000 22.80800 330 ALA B CA 1
ATOM 9649 C C . ALA C 1 330 ? -18.41900 17.68400 10.27700 1.000 22.67114 330 ALA B C 1
ATOM 9650 O O . ALA C 1 330 ? -17.51800 17.50300 11.10400 1.000 22.73430 330 ALA B O 1
ATOM 9652 N N . SER C 1 331 ? -19.24200 16.70300 9.89500 1.000 22.54481 331 SER B N 1
ATOM 9653 C CA . SER C 1 331 ? -18.98600 15.33000 10.31100 1.000 22.43690 331 SER B CA 1
ATOM 9654 C C . SER C 1 331 ? -17.62600 14.85500 9.81700 1.000 24.10289 331 SER B C 1
ATOM 9655 O O . SER C 1 331 ? -16.89800 14.17800 10.54900 1.000 23.83707 331 SER B O 1
ATOM 9658 N N . ASP C 1 332 ? -17.26400 15.21500 8.58000 1.000 22.01580 332 ASP B N 1
ATOM 9659 C CA . ASP C 1 332 ? -15.94500 14.87800 8.04900 1.000 21.83156 332 ASP B CA 1
ATOM 9660 C C . ASP C 1 332 ? -14.83500 15.44000 8.92400 1.000 23.28700 332 ASP B C 1
ATOM 9661 O O . ASP C 1 332 ? -13.80000 14.79300 9.12200 1.000 21.94474 332 ASP B O 1
ATOM 9666 N N . LEU C 1 333 ? -15.02300 16.65900 9.43500 1.000 22.23688 333 LEU B N 1
ATOM 9667 C CA . LEU C 1 333 ? -13.96000 17.32400 10.17800 1.000 22.46059 333 LEU B CA 1
ATOM 9668 C C . LEU C 1 333 ? -13.77300 16.70800 11.56100 1.000 22.75010 333 LEU B C 1
ATOM 9669 O O . LEU C 1 333 ? -12.64700 16.39200 11.96100 1.000 24.94773 333 LEU B O 1
ATOM 9674 N N . VAL C 1 334 ? -14.86800 16.52800 12.30800 1.000 22.77378 334 VAL B N 1
ATOM 9675 C CA . VAL C 1 334 ? -14.74100 16.24200 13.73400 1.000 23.07645 334 VAL B CA 1
ATOM 9676 C C . VAL C 1 334 ? -14.23200 14.83700 14.03800 1.000 23.00539 334 VAL B C 1
ATOM 9677 O O . VAL C 1 334 ? -13.68600 14.61700 15.12400 1.000 28.69028 334 VAL B O 1
ATOM 9681 N N . ARG C 1 335 ? -14.38900 13.87100 13.12700 1.000 22.69483 335 ARG B N 1
ATOM 9682 C CA . ARG C 1 335 ? -13.87900 12.53500 13.43100 1.000 23.33964 335 ARG B CA 1
ATOM 9683 C C . ARG C 1 335 ? -12.35900 12.49400 13.53000 1.000 23.12646 335 ARG B C 1
ATOM 9684 O O . ARG C 1 335 ? -11.82100 11.50600 14.03900 1.000 25.97943 335 ARG B O 1
ATOM 9692 N N . TRP C 1 336 ? -11.65600 13.50800 13.03000 1.000 22.94222 336 TRP B N 1
ATOM 9693 C CA . TRP C 1 336 ? -10.20200 13.56500 13.09900 1.000 25.57938 336 TRP B CA 1
ATOM 9694 C C . TRP C 1 336 ? -9.71300 14.33300 14.32300 1.000 25.99785 336 TRP B C 1
ATOM 9695 O O . TRP C 1 336 ? -8.50600 14.55400 14.46300 1.000 28.49815 336 TRP B O 1
ATOM 9706 N N . VAL C 1 337 ? -10.62500 14.73900 15.20200 1.000 23.47124 337 VAL B N 1
ATOM 9707 C CA . VAL C 1 337 ? -10.29400 15.56200 16.36100 1.000 27.12957 337 VAL B CA 1
ATOM 9708 C C . VAL C 1 337 ? -9.75000 14.67500 17.47500 1.000 29.74567 337 VAL B C 1
ATOM 9709 O O . VAL C 1 337 ? -10.36700 13.66600 17.83700 1.000 31.86961 337 VAL B O 1
ATOM 9713 N N . ASP C 1 338 ? -8.58000 15.04200 18.00700 1.000 28.90347 338 ASP B N 1
ATOM 9714 C CA . ASP C 1 338 ? -7.91400 14.21000 19.00600 1.000 29.38773 338 ASP B CA 1
ATOM 9715 C C . ASP C 1 338 ? -8.76900 14.03200 20.26100 1.000 31.24059 338 ASP B C 1
ATOM 9716 O O . ASP C 1 338 ? -8.93400 12.91000 20.75400 1.000 32.51442 338 ASP B O 1
ATOM 9721 N N . VAL C 1 339 ? -9.30800 15.13000 20.80400 1.000 28.78503 339 VAL B N 1
ATOM 9722 C CA . VAL C 1 339 ? -10.04700 15.03200 22.06400 1.000 29.27719 339 VAL B CA 1
ATOM 9723 C C . VAL C 1 339 ? -11.31700 14.21000 21.88300 1.000 30.57472 339 VAL B C 1
ATOM 9724 O O . VAL C 1 339 ? -11.78500 13.56000 22.82600 1.000 30.44049 339 VAL B O 1
ATOM 9728 N N . ILE C 1 340 ? -11.88300 14.20300 20.67600 1.000 30.50892 340 ILE B N 1
ATOM 9729 C CA . ILE C 1 340 ? -13.09100 13.42500 20.43100 1.000 28.69291 340 ILE B CA 1
ATOM 9730 C C . ILE C 1 340 ? -12.74800 11.95300 20.23900 1.000 26.48212 340 ILE B C 1
ATOM 9731 O O . ILE C 1 340 ? -13.48400 11.06900 20.69100 1.000 28.84293 340 ILE B O 1
ATOM 9736 N N . ILE C 1 341 ? -11.62900 11.66200 19.57100 1.000 27.11378 341 ILE B N 1
ATOM 9737 C CA . ILE C 1 341 ? -11.17300 10.27900 19.45200 1.000 29.54302 341 ILE B CA 1
ATOM 9738 C C . ILE C 1 341 ? -10.93700 9.66900 20.83200 1.000 31.93541 341 ILE B C 1
ATOM 9739 O O . ILE C 1 341 ? -11.37700 8.54900 21.11700 1.000 32.54864 341 ILE B O 1
ATOM 9744 N N . GLY C 1 342 ? -10.25700 10.40400 21.71500 1.000 27.82702 342 GLY B N 1
ATOM 9745 C CA . GLY C 1 342 ? -9.97700 9.89800 23.04500 1.000 26.24262 342 GLY B CA 1
ATOM 9746 C C . GLY C 1 342 ? -8.89400 8.83000 23.07500 1.000 33.56981 342 GLY B C 1
ATOM 9747 O O . GLY C 1 342 ? -7.94400 8.83900 22.28800 1.000 34.25148 342 GLY B O 1
ATOM 9748 N N . GLU C 1 343 ? -9.05100 7.88600 24.01400 1.000 31.04583 343 GLU B N 1
ATOM 9749 C CA . GLU C 1 343 ? -7.97600 6.94200 24.31000 1.000 32.19860 343 GLU B CA 1
ATOM 9750 C C . GLU C 1 343 ? -7.73300 5.98800 23.15000 1.000 33.31189 343 GLU B C 1
ATOM 9751 O O . GLU C 1 343 ? -6.58300 5.75700 22.75900 1.000 32.81972 343 GLU B O 1
ATOM 9757 N N . SER C 1 344 ? -8.80800 5.45400 22.57400 1.000 28.79819 344 SER B N 1
ATOM 9758 C CA . SER C 1 344 ? -8.74900 4.56800 21.42100 1.000 26.84006 344 SER B CA 1
ATOM 9759 C C . SER C 1 344 ? -10.17200 4.25200 20.99700 1.000 29.22456 344 SER B C 1
ATOM 9760 O O . SER C 1 344 ? -10.98200 3.78800 21.80600 1.000 28.55869 344 SER B O 1
ATOM 9763 N N . SER C 1 345 ? -10.48100 4.48300 19.72700 1.000 25.73466 345 SER B N 1
ATOM 9764 C CA . SER C 1 345 ? -11.86100 4.50400 19.28400 1.000 25.28198 345 SER B CA 1
ATOM 9765 C C . SER C 1 345 ? -11.90200 4.15400 17.80900 1.000 26.46633 345 SER B C 1
ATOM 9766 O O . SER C 1 345 ? -10.89100 4.22200 17.10500 1.000 28.93505 345 SER B O 1
ATOM 9769 N N . THR C 1 346 ? -13.08500 3.76800 17.34800 1.000 24.14500 346 THR B N 1
ATOM 9770 C CA . THR C 1 346 ? -13.33100 3.56500 15.93000 1.000 25.58465 346 THR B CA 1
ATOM 9771 C C . THR C 1 346 ? -14.49500 4.45400 15.52600 1.000 25.32146 346 THR B C 1
ATOM 9772 O O . THR C 1 346 ? -15.60000 4.32100 16.06700 1.000 24.92141 346 THR B O 1
ATOM 9776 N N . TYR C 1 347 ? -14.24400 5.36600 14.59200 1.000 23.10277 347 TYR B N 1
ATOM 9777 C CA . TYR C 1 347 ? -15.34600 6.07700 13.97100 1.000 22.89485 347 TYR B CA 1
ATOM 9778 C C . TYR C 1 347 ? -16.12900 5.11100 13.09500 1.000 22.77115 347 TYR B C 1
ATOM 9779 O O . TYR C 1 347 ? -15.55200 4.30700 12.36000 1.000 23.14751 347 TYR B O 1
ATOM 9788 N N . ILE C 1 348 ? -17.45000 5.19700 13.17700 1.000 24.73981 348 ILE B N 1
ATOM 9789 C CA . ILE C 1 348 ? -18.34600 4.43800 12.32000 1.000 22.95802 348 ILE B CA 1
ATOM 9790 C C . ILE C 1 348 ? -19.34100 5.40200 11.68700 1.000 23.46860 348 ILE B C 1
ATOM 9791 O O . ILE C 1 348 ? -19.76500 6.37200 12.32500 1.000 25.14249 348 ILE B O 1
ATOM 9796 N N . ASP C 1 349 ? -19.69600 5.15700 10.42500 1.000 27.35065 349 ASP B N 1
ATOM 9797 C CA . ASP C 1 349 ? -20.92400 5.72900 9.89400 1.000 26.65056 349 ASP B CA 1
ATOM 9798 C C . ASP C 1 349 ? -22.10800 5.11800 10.63200 1.000 26.96902 349 ASP B C 1
ATOM 9799 O O . ASP C 1 349 ? -22.18400 3.90100 10.80600 1.000 26.17945 349 ASP B O 1
ATOM 9804 N N . ILE C 1 350 ? -23.07600 5.95200 11.01100 1.000 28.01652 350 ILE B N 1
ATOM 9805 C CA . ILE C 1 350 ? -24.13800 5.47300 11.88200 1.000 27.89282 350 ILE B CA 1
ATOM 9806 C C . ILE C 1 350 ? -24.94700 4.33300 11.26500 1.000 27.23748 350 ILE B C 1
ATOM 9807 O O . ILE C 1 350 ? -25.62200 3.60000 11.99100 1.000 30.23784 350 ILE B O 1
ATOM 9812 N N . ASP C 1 351 ? -24.81100 4.08900 9.96400 1.000 29.85095 351 ASP B N 1
ATOM 9813 C CA . ASP C 1 351 ? -25.64200 3.10300 9.28600 1.000 30.25100 351 ASP B CA 1
ATOM 9814 C C . ASP C 1 351 ? -24.87500 1.83400 8.93100 1.000 30.61683 351 ASP B C 1
ATOM 9815 O O . ASP C 1 351 ? -25.28100 1.10300 8.02200 1.000 33.38821 351 ASP B O 1
ATOM 9820 N N . LEU C 1 352 ? -23.77400 1.55000 9.63900 1.000 30.38785 352 LEU B N 1
ATOM 9821 C CA . LEU C 1 352 ? -22.99500 0.35100 9.35700 1.000 29.94833 352 LEU B CA 1
ATOM 9822 C C . LEU C 1 352 ? -23.53400 -0.84100 10.14300 1.000 29.09033 352 LEU B C 1
ATOM 9823 O O . LEU C 1 352 ? -23.78900 -0.71900 11.34900 1.000 27.09799 352 LEU B O 1
ATOM 9828 N N . PRO C 1 353 ? -23.70700 -1.99700 9.50300 1.000 29.30615 353 PRO B N 1
ATOM 9829 C CA . PRO C 1 353 ? -24.10000 -3.20100 10.24400 1.000 27.64016 353 PRO B CA 1
ATOM 9830 C C . PRO C 1 353 ? -22.93800 -3.78300 11.04100 1.000 28.52974 353 PRO B C 1
ATOM 9831 O O . PRO C 1 353 ? -21.78500 -3.77800 10.60000 1.000 28.52710 353 PRO B O 1
ATOM 9835 N N . MET C 1 354 ? -23.25900 -4.28400 12.22700 1.000 29.39826 354 MET B N 1
ATOM 9836 C CA . MET C 1 354 ? -22.31100 -5.02600 13.04300 1.000 27.37433 354 MET B CA 1
ATOM 9837 C C . MET C 1 354 ? -22.12500 -6.44100 12.51000 1.000 31.62484 354 MET B C 1
ATOM 9838 O O . MET C 1 354 ? -23.04400 -7.03600 11.93600 1.000 34.04619 354 MET B O 1
ATOM 9843 N N . ASN C 1 355 ? -20.92400 -6.98200 12.70000 1.000 28.71397 355 ASN B N 1
ATOM 9844 C CA . ASN C 1 355 ? -20.70700 -8.35000 12.27100 1.000 27.50593 355 ASN B CA 1
ATOM 9845 C C . ASN C 1 355 ? -21.33700 -9.29000 13.29300 1.000 32.28019 355 ASN B C 1
ATOM 9846 O O . ASN C 1 355 ? -21.56800 -8.92100 14.44700 1.000 33.10660 355 ASN B O 1
ATOM 9851 N N . ASP C 1 356 ? -21.62400 -10.51500 12.85600 1.000 33.87775 356 ASP B N 1
ATOM 9852 C CA . ASP C 1 356 ? -22.13400 -11.51700 13.78500 1.000 33.31189 356 ASP B CA 1
ATOM 9853 C C . ASP C 1 356 ? -21.09800 -11.83200 14.85700 1.000 32.94079 356 ASP B C 1
ATOM 9854 O O . ASP C 1 356 ? -21.35000 -11.66500 16.05500 1.000 31.05636 356 ASP B O 1
ATOM 9859 N N . LYS C 1 357 ? -19.91600 -12.27800 14.44000 1.000 38.88887 357 LYS B N 1
ATOM 9860 C CA . LYS C 1 357 ? -18.84900 -12.63300 15.36500 1.000 34.76469 357 LYS B CA 1
ATOM 9861 C C . LYS C 1 357 ? -17.90500 -11.44700 15.54900 1.000 32.44336 357 LYS B C 1
ATOM 9862 O O . LYS C 1 357 ? -17.41300 -10.87500 14.57000 1.000 33.19082 357 LYS B O 1
ATOM 9868 N N . LYS C 1 358 ? -17.65800 -11.08900 16.80800 1.000 31.89067 358 LYS B N 1
ATOM 9869 C CA . LYS C 1 358 ? -16.78300 -9.99200 17.19400 1.000 31.35902 358 LYS B CA 1
ATOM 9870 C C . LYS C 1 358 ? -15.31300 -10.40800 17.15200 1.000 32.31703 358 LYS B C 1
ATOM 9871 O O . LYS C 1 358 ? -14.96900 -11.58900 17.24800 1.000 33.25399 358 LYS B O 1
ATOM 9877 N N . VAL C 1 359 ? -14.43900 -9.41100 16.99400 1.000 30.29047 359 VAL B N 1
ATOM 9878 C CA . VAL C 1 359 ? -12.99900 -9.63300 17.09200 1.000 30.47997 359 VAL B CA 1
ATOM 9879 C C . VAL C 1 359 ? -12.57200 -9.39000 18.53300 1.000 31.79065 359 VAL B C 1
ATOM 9880 O O . VAL C 1 359 ? -13.34800 -8.86000 19.33900 1.000 32.96448 359 VAL B O 1
ATOM 9884 N N . THR C 1 360 ? -11.34800 -9.80000 18.87100 1.000 29.67987 360 THR B N 1
ATOM 9885 C CA . THR C 1 360 ? -10.81800 -9.58600 20.21200 1.000 29.01401 360 THR B CA 1
ATOM 9886 C C . THR C 1 360 ? -10.92100 -8.11500 20.60200 1.000 30.61420 360 THR B C 1
ATOM 9887 O O . THR C 1 360 ? -10.79500 -7.22100 19.76100 1.000 29.91674 360 THR B O 1
ATOM 9891 N N . VAL C 1 361 ? -11.15900 -7.86600 21.89500 1.000 30.35890 361 VAL B N 1
ATOM 9892 C CA . VAL C 1 361 ? -11.42400 -6.49900 22.34300 1.000 31.69854 361 VAL B CA 1
ATOM 9893 C C . VAL C 1 361 ? -10.23100 -5.60000 22.05800 1.000 31.12478 361 VAL B C 1
ATOM 9894 O O . VAL C 1 361 ? -10.39500 -4.40000 21.80300 1.000 31.13531 361 VAL B O 1
ATOM 9898 N N . GLU C 1 362 ? -9.02500 -6.15700 22.08900 1.000 29.85884 362 GLU B N 1
ATOM 9899 C CA . GLU C 1 362 ? -7.83100 -5.49400 21.59000 1.000 27.95598 362 GLU B CA 1
ATOM 9900 C C . GLU C 1 362 ? -7.35400 -6.22900 20.34500 1.000 29.06401 362 GLU B C 1
ATOM 9901 O O . GLU C 1 362 ? -7.27100 -7.46200 20.34300 1.000 30.05887 362 GLU B O 1
ATOM 9907 N N . VAL C 1 363 ? -7.05200 -5.47400 19.28900 1.000 26.96113 363 VAL B N 1
ATOM 9908 C CA . VAL C 1 363 ? -6.38900 -6.00100 18.10700 1.000 26.66109 363 VAL B CA 1
ATOM 9909 C C . VAL C 1 363 ? -5.17700 -5.12600 17.82400 1.000 26.45054 363 VAL B C 1
ATOM 9910 O O . VAL C 1 363 ? -5.00300 -4.05600 18.41000 1.000 29.32720 363 VAL B O 1
ATOM 9914 N N . HIS C 1 364 ? -4.33000 -5.60000 16.91600 1.000 26.30842 364 HIS B N 1
ATOM 9915 C CA . HIS C 1 364 ? -3.11500 -4.89400 16.55000 1.000 27.27169 364 HIS B CA 1
ATOM 9916 C C . HIS C 1 364 ? -3.00200 -4.78600 15.03600 1.000 25.58201 364 HIS B C 1
ATOM 9917 O O . HIS C 1 364 ? -3.48100 -5.65200 14.29700 1.000 25.44516 364 HIS B O 1
ATOM 9924 N N . SER C 1 365 ? -2.38100 -3.70100 14.58300 1.000 25.28198 365 SER B N 1
ATOM 9925 C CA . SER C 1 365 ? -1.97200 -3.57800 13.18900 1.000 26.66636 365 SER B CA 1
ATOM 9926 C C . SER C 1 365 ? -0.66500 -2.78900 13.13400 1.000 25.39778 365 SER B C 1
ATOM 9927 O O . SER C 1 365 ? -0.05200 -2.49600 14.16500 1.000 26.97955 365 SER B O 1
ATOM 9930 N N . GLY C 1 366 ? -0.22900 -2.46200 11.92000 1.000 24.56084 366 GLY B N 1
ATOM 9931 C CA . GLY C 1 366 ? 1.04100 -1.79800 11.71600 1.000 24.66875 366 GLY B CA 1
ATOM 9932 C C . GLY C 1 366 ? 0.94300 -0.32600 11.36200 1.000 26.56371 366 GLY B C 1
ATOM 9933 O O . GLY C 1 366 ? 1.89800 0.24700 10.82600 1.000 26.16630 366 GLY B O 1
ATOM 9934 N N . PHE C 1 367 ? -0.20400 0.29900 11.64400 1.000 24.08183 367 PHE B N 1
ATOM 9935 C CA . PHE C 1 367 ? -0.38300 1.72800 11.44000 1.000 23.83180 367 PHE B CA 1
ATOM 9936 C C . PHE C 1 367 ? -1.36200 2.22500 12.49500 1.000 24.17395 367 PHE B C 1
ATOM 9937 O O . PHE C 1 367 ? -2.32200 1.51200 12.82100 1.000 24.04236 367 PHE B O 1
ATOM 9945 N N . PRO C 1 368 ? -1.15000 3.42400 13.04900 1.000 24.65296 368 PRO B N 1
ATOM 9946 C CA . PRO C 1 368 ? -1.98600 3.88300 14.16600 1.000 24.17132 368 PRO B CA 1
ATOM 9947 C C . PRO C 1 368 ? -3.36100 4.39200 13.76400 1.000 23.89234 368 PRO B C 1
ATOM 9948 O O . PRO C 1 368 ? -4.17800 4.66600 14.65500 1.000 25.53464 368 PRO B O 1
ATOM 9952 N N . VAL C 1 369 ? -3.65000 4.53500 12.47200 1.000 23.29753 369 VAL B N 1
ATOM 9953 C CA . VAL C 1 369 ? -4.95000 5.01300 12.01100 1.000 22.93959 369 VAL B CA 1
ATOM 9954 C C . VAL C 1 369 ? -5.34600 4.15500 10.82000 1.000 22.61324 369 VAL B C 1
ATOM 9955 O O . VAL C 1 369 ? -4.65500 4.15200 9.79500 1.000 24.45293 369 VAL B O 1
ATOM 9959 N N . LEU C 1 370 ? -6.38700 3.35700 11.01600 1.000 22.57639 370 LEU B N 1
ATOM 9960 C CA . LEU C 1 370 ? -6.79600 2.38300 9.99100 1.000 22.37110 370 LEU B CA 1
ATOM 9961 C C . LEU C 1 370 ? -8.01700 2.91100 9.26500 1.000 26.54266 370 LEU B C 1
ATOM 9962 O O . LEU C 1 370 ? -9.03300 3.11500 9.90900 1.000 25.78993 370 LEU B O 1
ATOM 9967 N N . LEU C 1 371 ? -7.88400 3.15800 7.96900 1.000 21.76314 371 LEU B N 1
ATOM 9968 C CA . LEU C 1 371 ? -9.02900 3.59800 7.15300 1.000 21.51574 371 LEU B CA 1
ATOM 9969 C C . LEU C 1 371 ? -9.64900 2.34600 6.55400 1.000 21.50784 371 LEU B C 1
ATOM 9970 O O . LEU C 1 371 ? -8.98600 1.33000 6.54200 1.000 21.64733 371 LEU B O 1
ATOM 9975 N N . ASN C 1 372 ? -10.89400 2.43400 6.09100 1.000 22.85537 372 ASN B N 1
ATOM 9976 C CA . ASN C 1 372 ? -11.51500 1.30000 5.37000 1.000 21.39730 372 ASN B CA 1
ATOM 9977 C C . ASN C 1 372 ? -10.89900 1.28900 3.98800 1.000 21.20781 372 ASN B C 1
ATOM 9978 O O . ASN C 1 372 ? -10.80500 2.33000 3.36500 1.000 21.02621 372 ASN B O 1
ATOM 9983 N N . MET C 1 373 ? -10.48000 0.11700 3.56600 1.000 21.29203 373 MET B N 1
ATOM 9984 C CA . MET C 1 373 ? -9.76600 0.03100 2.29300 1.000 21.17096 373 MET B CA 1
ATOM 9985 C C . MET C 1 373 ? -10.26900 -1.14900 1.48000 1.000 22.06580 373 MET B C 1
ATOM 9986 O O . MET C 1 373 ? -10.81700 -2.09200 2.05200 1.000 21.47889 373 MET B O 1
ATOM 9991 N N . GLY C 1 374 ? -10.09800 -1.05300 0.17400 1.000 21.72366 374 GLY B N 1
ATOM 9992 C CA . GLY C 1 374 ? -10.43800 -2.17800 -0.70000 1.000 21.43941 374 GLY B CA 1
ATOM 9993 C C . GLY C 1 374 ? -9.77600 -1.99000 -2.03400 1.000 21.88420 374 GLY B C 1
ATOM 9994 O O . GLY C 1 374 ? -9.08000 -1.00700 -2.20500 1.000 21.05252 374 GLY B O 1
ATOM 9995 N N . SER C 1 375 ? -10.03400 -2.90200 -2.95000 1.000 24.35818 375 SER B N 1
ATOM 9996 C CA . SER C 1 375 ? -9.47100 -2.79000 -4.31000 1.000 23.30543 375 SER B CA 1
ATOM 9997 C C . SER C 1 375 ? -10.41400 -3.38900 -5.34000 1.000 24.73191 375 SER B C 1
ATOM 9998 O O . SER C 1 375 ? -11.08200 -4.36400 -5.04800 1.000 26.26631 375 SER B O 1
ATOM 10001 N N . ALA C 1 376 ? -10.46400 -2.77500 -6.50500 1.000 26.62161 376 ALA B N 1
ATOM 10002 C CA . ALA C 1 376 ? -11.26800 -3.32100 -7.60300 1.000 23.06329 376 ALA B CA 1
ATOM 10003 C C . ALA C 1 376 ? -10.30000 -3.84600 -8.65500 1.000 27.54278 376 ALA B C 1
ATOM 10004 O O . ALA C 1 376 ? -9.35500 -3.14100 -8.98700 1.000 27.38223 376 ALA B O 1
ATOM 10006 N N . LEU C 1 377 ? -10.53100 -5.07100 -9.12300 1.000 29.96675 377 LEU B N 1
ATOM 10007 C CA . LEU C 1 377 ? -9.64700 -5.70700 -10.12400 1.000 29.70883 377 LEU B CA 1
ATOM 10008 C C . LEU C 1 377 ? -10.21900 -5.54900 -11.53300 1.000 30.43523 377 LEU B C 1
ATOM 10009 O O . LEU C 1 377 ? -11.41500 -5.77700 -11.71700 1.000 32.50390 377 LEU B O 1
ATOM 10014 N N . THR C 1 378 ? -9.38900 -5.10400 -12.46700 1.000 28.49026 378 THR B N 1
ATOM 10015 C CA . THR C 1 378 ? -9.79000 -5.02100 -13.88200 1.000 28.80872 378 THR B CA 1
ATOM 10016 C C . THR C 1 378 ? -8.94000 -6.05200 -14.61400 1.000 30.24836 378 THR B C 1
ATOM 10017 O O . THR C 1 378 ? -7.72600 -5.93200 -14.55700 1.000 33.21188 378 THR B O 1
ATOM 10021 N N . LYS C 1 379 ? -9.55700 -7.02500 -15.27000 1.000 30.28521 379 LYS B N 1
ATOM 10022 C CA . LYS C 1 379 ? -8.78400 -8.11000 -15.92700 1.000 33.69351 379 LYS B CA 1
ATOM 10023 C C . LYS C 1 379 ? -7.94900 -7.59600 -17.11000 1.000 30.22468 379 LYS B C 1
ATOM 10024 O O . LYS C 1 379 ? -8.47700 -6.80400 -17.89200 1.000 29.58513 379 LYS B O 1
ATOM 10030 N N . ASP C 1 380 ? -6.68600 -8.02600 -17.21000 1.000 29.56144 380 ASP B N 1
ATOM 10031 C CA . ASP C 1 380 ? -5.77500 -7.62100 -18.31700 1.000 32.66444 380 ASP B CA 1
ATOM 10032 C C . ASP C 1 380 ? -5.47100 -8.81900 -19.22100 1.000 33.31978 380 ASP B C 1
ATOM 10033 O O . ASP C 1 380 ? -4.35400 -8.91300 -19.70400 1.000 33.45927 380 ASP B O 1
ATOM 10038 N N . GLY C 1 381 ? -6.40400 -9.74800 -19.35600 1.000 32.51969 381 GLY B N 1
ATOM 10039 C CA . GLY C 1 381 ? -6.26900 -10.87400 -20.29200 1.000 33.89880 381 GLY B CA 1
ATOM 10040 C C . GLY C 1 381 ? -5.15400 -11.84600 -20.04300 1.000 31.77486 381 GLY B C 1
ATOM 10041 O O . GLY C 1 381 ? -5.28800 -12.67500 -19.15200 1.000 34.94893 381 GLY B O 1
ATOM 10042 N N . GLN C 1 382 ? -4.12100 -11.78300 -20.86900 1.000 34.13041 382 GLN B N 1
ATOM 10043 C CA . GLN C 1 382 ? -2.99600 -12.74300 -20.78100 1.000 32.35125 382 GLN B CA 1
ATOM 10044 C C . GLN C 1 382 ? -2.08300 -12.32700 -19.63900 1.000 29.96675 382 GLN B C 1
ATOM 10045 O O . GLN C 1 382 ? -1.28800 -13.15100 -19.22300 1.000 27.97177 382 GLN B O 1
ATOM 10051 N N . GLN C 1 383 ? -2.24600 -11.10000 -19.15800 1.000 29.10349 383 GLN B N 1
ATOM 10052 C CA . GLN C 1 383 ? -1.38000 -10.55200 -18.09200 1.000 28.98505 383 GLN B CA 1
ATOM 10053 C C . GLN C 1 383 ? -2.16800 -10.44000 -16.78200 1.000 29.05348 383 GLN B C 1
ATOM 10054 O O . GLN C 1 383 ? -3.39500 -10.45500 -16.82600 1.000 28.14811 383 GLN B O 1
ATOM 10060 N N . PRO C 1 384 ? -1.50000 -10.36800 -15.61400 1.000 27.84544 384 PRO B N 1
ATOM 10061 C CA . PRO C 1 384 ? -2.18500 -10.33300 -14.32500 1.000 27.54541 384 PRO B CA 1
ATOM 10062 C C . PRO C 1 384 ? -3.09400 -9.10900 -14.14900 1.000 29.12191 384 PRO B C 1
ATOM 10063 O O . PRO C 1 384 ? -2.80900 -8.08900 -14.71400 1.000 29.91148 384 PRO B O 1
ATOM 10067 N N . ALA C 1 385 ? -4.13900 -9.22700 -13.33800 1.000 27.03482 385 ALA B N 1
ATOM 10068 C CA . ALA C 1 385 ? -5.15800 -8.16000 -13.25400 1.000 27.36907 385 ALA B CA 1
ATOM 10069 C C . ALA C 1 385 ? -4.69800 -6.86500 -12.59300 1.000 27.73227 385 ALA B C 1
ATOM 10070 O O . ALA C 1 385 ? -3.97400 -6.91500 -11.62000 1.000 29.96938 385 ALA B O 1
ATOM 10072 N N . MET C 1 386 ? -5.19400 -5.75000 -13.10400 1.000 25.10301 386 MET B N 1
ATOM 10073 C CA . MET C 1 386 ? -4.87100 -4.43200 -12.53400 1.000 26.70057 386 MET B CA 1
ATOM 10074 C C . MET C 1 386 ? -5.69900 -4.21200 -11.27100 1.000 27.21642 386 MET B C 1
ATOM 10075 O O . MET C 1 386 ? -6.84300 -4.63100 -11.24800 1.000 28.79556 386 MET B O 1
ATOM 10080 N N . GLU C 1 387 ? -5.12600 -3.55300 -10.27300 1.000 25.42410 387 GLU B N 1
ATOM 10081 C CA . GLU C 1 387 ? -5.79400 -3.37500 -8.96800 1.000 24.48188 387 GLU B CA 1
ATOM 10082 C C . GLU C 1 387 ? -5.94500 -1.88900 -8.66200 1.000 25.74256 387 GLU B C 1
ATOM 10083 O O . GLU C 1 387 ? -4.96000 -1.16300 -8.76700 1.000 25.40831 387 GLU B O 1
ATOM 10089 N N . ASN C 1 388 ? -7.16600 -1.46600 -8.34100 1.000 25.09511 388 ASN B N 1
ATOM 10090 C CA . ASN C 1 388 ? -7.44600 -0.03900 -8.05900 1.000 24.29239 388 ASN B CA 1
ATOM 10091 C C . ASN C 1 388 ? -7.79300 0.11200 -6.58900 1.000 22.92117 388 ASN B C 1
ATOM 10092 O O . ASN C 1 388 ? -8.84700 -0.33100 -6.18100 1.000 23.69758 388 ASN B O 1
ATOM 10097 N N . PRO C 1 389 ? -6.93900 0.78200 -5.80700 1.000 24.28186 389 PRO B N 1
ATOM 10098 C CA . PRO C 1 389 ? -7.17800 0.91900 -4.39400 1.000 22.23951 389 PRO B CA 1
ATOM 10099 C C . PRO C 1 389 ? -8.34400 1.86200 -4.07500 1.000 21.27097 389 PRO B C 1
ATOM 10100 O O . PRO C 1 389 ? -8.51700 2.83700 -4.76100 1.000 23.63441 389 PRO B O 1
ATOM 10104 N N . ALA C 1 390 ? -9.11900 1.53000 -3.05200 1.000 20.78407 390 ALA B N 1
ATOM 10105 C CA . ALA C 1 390 ? -10.24700 2.37900 -2.61800 1.000 20.71038 390 ALA B CA 1
ATOM 10106 C C . ALA C 1 390 ? -10.10500 2.72000 -1.12800 1.000 23.41333 390 ALA B C 1
ATOM 10107 O O . ALA C 1 390 ? -9.97200 1.80200 -0.33700 1.000 23.26595 390 ALA B O 1
ATOM 10109 N N . PHE C 1 391 ? -10.12400 4.00300 -0.77700 1.000 20.64195 391 PHE B N 1
ATOM 10110 C CA . PHE C 1 391 ? -9.92500 4.42700 0.63200 1.000 20.98409 391 PHE B CA 1
ATOM 10111 C C . PHE C 1 391 ? -11.18800 5.14300 1.12900 1.000 23.08171 391 PHE B C 1
ATOM 10112 O O . PHE C 1 391 ? -11.74800 5.93900 0.38400 1.000 26.51371 391 PHE B O 1
ATOM 10120 N N . ASN C 1 392 ? -11.62500 4.85900 2.35300 1.000 20.76828 392 ASN B N 1
ATOM 10121 C CA . ASN C 1 392 ? -12.88200 5.46800 2.85300 1.000 20.87356 392 ASN B CA 1
ATOM 10122 C C . ASN C 1 392 ? -12.80800 5.90800 4.31000 1.000 23.50808 392 ASN B C 1
ATOM 10123 O O . ASN C 1 392 ? -12.07300 5.29900 5.08200 1.000 22.36847 392 ASN B O 1
ATOM 10128 N N . THR C 1 393 ? -13.60200 6.92000 4.64900 1.000 22.47638 393 THR B N 1
ATOM 10129 C CA . THR C 1 393 ? -13.66700 7.45700 6.01900 1.000 22.83958 393 THR B CA 1
ATOM 10130 C C . THR C 1 393 ? -14.94100 6.94600 6.69300 1.000 23.38965 393 THR B C 1
ATOM 10131 O O . THR C 1 393 ? -15.29900 7.49300 7.72000 1.000 24.20553 393 THR B O 1
ATOM 10135 N N . ASP C 1 394 ? -15.58200 5.92700 6.13500 1.000 23.22121 394 ASP B N 1
ATOM 10136 C CA . ASP C 1 394 ? -16.82400 5.33700 6.70300 1.000 22.62640 394 ASP B CA 1
ATOM 10137 C C . ASP C 1 394 ? -16.50500 4.53700 7.96900 1.000 23.83444 394 ASP B C 1
ATOM 10138 O O . ASP C 1 394 ? -17.41200 4.31100 8.76100 1.000 25.27408 394 ASP B O 1
ATOM 10143 N N . MET C 1 395 ? -15.25900 4.11400 8.12300 1.000 22.60534 395 MET B N 1
ATOM 10144 C CA . MET C 1 395 ? -14.81500 3.33900 9.30000 1.000 22.64482 395 MET B CA 1
ATOM 10145 C C . MET C 1 395 ? -13.35900 3.71300 9.53600 1.000 21.90526 395 MET B C 1
ATOM 10146 O O . MET C 1 395 ? -12.53800 3.42700 8.67900 1.000 23.16594 395 MET B O 1
ATOM 10151 N N . ILE C 1 396 ? -13.09100 4.40600 10.63300 1.000 22.47901 396 ILE B N 1
ATOM 10152 C CA . ILE C 1 396 ? -11.70600 4.83400 10.95000 1.000 22.58429 396 ILE B CA 1
ATOM 10153 C C . ILE C 1 396 ? -11.30900 4.34100 12.33700 1.000 25.10301 396 ILE B C 1
ATOM 10154 O O . ILE C 1 396 ? -11.84500 4.85600 13.29900 1.000 27.95335 396 ILE B O 1
ATOM 10159 N N . ALA C 1 397 ? -10.37700 3.39600 12.41600 1.000 24.68717 397 ALA B N 1
ATOM 10160 C CA . ALA C 1 397 ? -9.85000 2.93500 13.71300 1.000 23.12119 397 ALA B CA 1
ATOM 10161 C C . ALA C 1 397 ? -8.66500 3.80400 14.12800 1.000 26.13734 397 ALA B C 1
ATOM 10162 O O . ALA C 1 397 ? -7.80900 4.07200 13.30100 1.000 23.30806 397 ALA B O 1
ATOM 10164 N N . TYR C 1 398 ? -8.68000 4.26700 15.37200 1.000 25.08985 398 TYR B N 1
ATOM 10165 C CA . TYR C 1 398 ? -7.58400 5.10000 15.91100 1.000 23.83970 398 TYR B CA 1
ATOM 10166 C C . TYR C 1 398 ? -6.90800 4.33900 17.05700 1.000 26.95060 398 TYR B C 1
ATOM 10167 O O . TYR C 1 398 ? -7.63100 3.77400 17.88000 1.000 24.68717 398 TYR B O 1
ATOM 10176 N N . SER C 1 399 ? -5.56900 4.33600 17.10800 1.000 28.02968 399 SER B N 1
ATOM 10177 C CA . SER C 1 399 ? -4.79200 3.52100 18.08300 1.000 25.30040 399 SER B CA 1
ATOM 10178 C C . SER C 1 399 ? -4.64800 4.12100 19.47100 1.000 26.37948 399 SER B C 1
ATOM 10179 O O . SER C 1 399 ? -4.76800 5.33000 19.59600 1.000 27.42697 399 SER B O 1
ATOM 10182 N N . LYS C 1 400 ? -4.37900 3.26400 20.45500 1.000 26.15050 400 LYS B N 1
ATOM 10183 C CA . LYS C 1 400 ? -4.06200 3.70100 21.82400 1.000 26.77426 400 LYS B CA 1
ATOM 10184 C C . LYS C 1 400 ? -2.74500 4.47400 21.79800 1.000 30.54314 400 LYS B C 1
ATOM 10185 O O . LYS C 1 400 ? -2.55100 5.29000 22.68900 1.000 33.34084 400 LYS B O 1
ATOM 10191 N N . ASP C 1 401 ? -1.85700 4.19800 20.84100 1.000 29.97728 401 ASP B N 1
ATOM 10192 C CA . ASP C 1 401 ? -0.62700 5.00300 20.65200 1.000 27.91387 401 ASP B CA 1
ATOM 10193 C C . ASP C 1 401 ? -1.05600 6.37300 20.16700 1.000 32.40125 401 ASP B C 1
ATOM 10194 O O . ASP C 1 401 ? -1.23100 6.51800 18.96600 1.000 31.68275 401 ASP B O 1
ATOM 10199 N N . LYS C 1 402 ? -1.13100 7.34100 21.07200 1.000 34.89103 402 LYS B N 1
ATOM 10200 C CA . LYS C 1 402 ? -1.65700 8.67900 20.75300 1.000 32.14596 402 LYS B CA 1
ATOM 10201 C C . LYS C 1 402 ? -0.58700 9.54800 20.10700 1.000 34.12514 402 LYS B C 1
ATOM 10202 O O . LYS C 1 402 ? -0.97000 10.46700 19.42000 1.000 36.41752 402 LYS B O 1
ATOM 10208 N N . GLU C 1 403 ? 0.69000 9.24600 20.31900 1.000 34.48308 403 GLU B N 1
ATOM 10209 C CA . GLU C 1 403 ? 1.79600 10.02100 19.68800 1.000 36.36225 403 GLU B CA 1
ATOM 10210 C C . GLU C 1 403 ? 1.88600 9.68900 18.19600 1.000 36.27277 403 GLU B C 1
ATOM 10211 O O . GLU C 1 403 ? 2.05900 10.61000 17.38700 1.000 35.34898 403 GLU B O 1
ATOM 10217 N N . ALA C 1 404 ? 1.76000 8.41300 17.86000 1.000 32.22755 404 ALA B N 1
ATOM 10218 C CA . ALA C 1 404 ? 1.80100 7.99900 16.45000 1.000 32.25913 404 ALA B CA 1
ATOM 10219 C C . ALA C 1 404 ? 0.50800 8.41700 15.76000 1.000 36.10170 404 ALA B C 1
ATOM 10220 O O . ALA C 1 404 ? 0.56600 8.77800 14.58500 1.000 36.40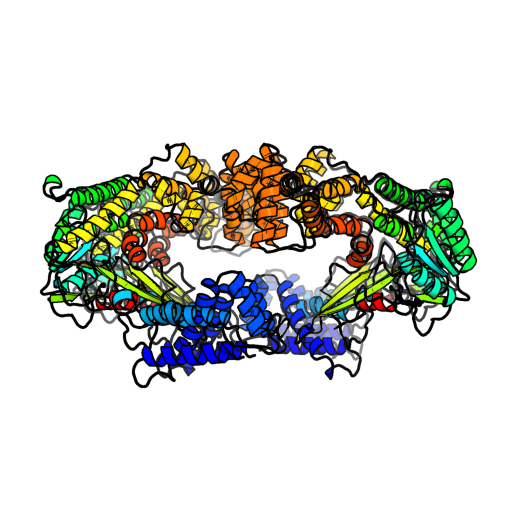700 404 ALA B O 1
ATOM 10222 N N . ARG C 1 405 ? -0.60700 8.36900 16.48500 1.000 36.67808 405 ARG B N 1
ATOM 10223 C CA . ARG C 1 405 ? -1.91300 8.73600 15.91100 1.000 33.37769 405 ARG B CA 1
ATOM 10224 C C . ARG C 1 405 ? -1.92200 10.24500 15.72800 1.000 37.52029 405 ARG B C 1
ATOM 10225 O O . ARG C 1 405 ? -2.43000 10.70600 14.70500 1.000 36.66229 405 ARG B O 1
ATOM 10233 N N . ARG C 1 406 ? -1.31300 10.96300 16.66900 1.000 37.45449 406 ARG B N 1
ATOM 10234 C CA . ARG C 1 406 ? -1.30900 12.44100 16.59800 1.000 39.08627 406 ARG B CA 1
ATOM 10235 C C . ARG C 1 406 ? -0.62100 12.84600 15.29700 1.000 36.02537 406 ARG B C 1
ATOM 10236 O O . ARG C 1 406 ? -1.11300 13.74800 14.63900 1.000 35.94905 406 ARG B O 1
ATOM 10244 N N . GLN C 1 407 ? 0.44300 12.15000 14.92200 1.000 35.38845 407 GLN B N 1
ATOM 10245 C CA . GLN C 1 407 ? 1.14100 12.57000 13.71200 1.000 34.49887 407 GLN B CA 1
ATOM 10246 C C . GLN C 1 407 ? 0.25300 12.41100 12.48400 1.000 33.28294 407 GLN B C 1
ATOM 10247 O O . GLN C 1 407 ? 0.26100 13.26100 11.58600 1.000 33.15661 407 GLN B O 1
ATOM 10253 N N . ILE C 1 408 ? -0.52400 11.32900 12.43100 1.000 33.38032 408 ILE B N 1
ATOM 10254 C CA . ILE C 1 408 ? -1.36000 11.06800 11.26300 1.000 32.87499 408 ILE B CA 1
ATOM 10255 C C . ILE C 1 408 ? -2.55100 12.02000 11.22600 1.000 30.49576 408 ILE B C 1
ATOM 10256 O O . ILE C 1 408 ? -2.85600 12.61000 10.18400 1.000 28.16917 408 ILE B O 1
ATOM 10261 N N . ILE C 1 409 ? -3.24800 12.18300 12.35700 1.000 31.18532 409 ILE B N 1
ATOM 10262 C CA . ILE C 1 409 ? -4.48100 12.96700 12.32100 1.000 33.37242 409 ILE B CA 1
ATOM 10263 C C . ILE C 1 409 ? -4.17100 14.44800 12.14900 1.000 32.56180 409 ILE B C 1
ATOM 10264 O O . ILE C 1 409 ? -4.96500 15.18700 11.55300 1.000 30.14309 409 ILE B O 1
ATOM 10269 N N . GLU C 1 410 ? -3.01700 14.90800 12.64200 1.000 30.28784 410 GLU B N 1
ATOM 10270 C CA . GLU C 1 410 ? -2.63500 16.29700 12.41500 1.000 30.30363 410 GLU B CA 1
ATOM 10271 C C . GLU C 1 410 ? -2.19900 16.51000 10.97000 1.000 31.11426 410 GLU B C 1
ATOM 10272 O O . GLU C 1 410 ? -2.46500 17.56800 10.38400 1.000 28.20865 410 GLU B O 1
ATOM 10278 N N . GLY C 1 411 ? -1.52300 15.51800 10.38100 1.000 31.98805 411 GLY B N 1
ATOM 10279 C CA . GLY C 1 411 ? -1.18200 15.60700 8.97000 1.000 27.49803 411 GLY B CA 1
ATOM 10280 C C . GLY C 1 411 ? -2.41000 15.67200 8.08100 1.000 25.06880 411 GLY B C 1
ATOM 10281 O O . GLY C 1 411 ? -2.50300 16.51900 7.18800 1.000 25.40041 411 GLY B O 1
ATOM 10282 N N . VAL C 1 412 ? -3.36000 14.75800 8.30100 1.000 27.64542 412 VAL B N 1
ATOM 10283 C CA . VAL C 1 412 ? -4.63800 14.81800 7.59500 1.000 26.78479 412 VAL B CA 1
ATOM 10284 C C . VAL C 1 412 ? -5.31200 16.16600 7.82300 1.000 26.33737 412 VAL B C 1
ATOM 10285 O O . VAL C 1 412 ? -5.84300 16.77900 6.88800 1.000 22.46059 412 VAL B O 1
ATOM 10289 N N . ALA C 1 413 ? -5.28100 16.65800 9.06600 1.000 26.51371 413 ALA B N 1
ATOM 10290 C CA . ALA C 1 413 ? -6.00100 17.88100 9.40700 1.000 24.65822 413 ALA B CA 1
ATOM 10291 C C . ALA C 1 413 ? -5.39100 19.09500 8.71900 1.000 26.79795 413 ALA B C 1
ATOM 10292 O O . ALA C 1 413 ? -6.10400 19.88300 8.08800 1.000 26.97692 413 ALA B O 1
ATOM 10294 N N . LYS C 1 414 ? -4.07100 19.27100 8.84700 1.000 27.07167 414 LYS B N 1
ATOM 10295 C CA . LYS C 1 414 ? -3.39200 20.38600 8.19100 1.000 24.29765 414 LYS B CA 1
ATOM 10296 C C . LYS C 1 414 ? -3.74300 20.46900 6.71100 1.000 25.86626 414 LYS B C 1
ATOM 10297 O O . LYS C 1 414 ? -3.95100 21.56300 6.17300 1.000 25.87942 414 LYS B O 1
ATOM 10303 N N . LYS C 1 415 ? -3.82000 19.31900 6.03800 1.000 24.74507 415 LYS B N 1
ATOM 10304 C CA . LYS C 1 415 ? -4.10000 19.31500 4.60600 1.000 23.81601 415 LYS B CA 1
ATOM 10305 C C . LYS C 1 415 ? -5.54900 19.69300 4.31900 1.000 23.81865 415 LYS B C 1
ATOM 10306 O O . LYS C 1 415 ? -5.82100 20.43400 3.36800 1.000 27.45329 415 LYS B O 1
ATOM 10312 N N . ILE C 1 416 ? -6.49500 19.17400 5.10700 1.000 26.18735 416 ILE B N 1
ATOM 10313 C CA . ILE C 1 416 ? -7.88500 19.60500 4.97300 1.000 24.18185 416 ILE B CA 1
ATOM 10314 C C . ILE C 1 416 ? -7.99300 21.10900 5.18200 1.000 26.75847 416 ILE B C 1
ATOM 10315 O O . ILE C 1 416 ? -8.66900 21.81200 4.41900 1.000 26.37421 416 ILE B O 1
ATOM 10320 N N . ILE C 1 417 ? -7.31100 21.62600 6.20800 1.000 26.77953 417 ILE B N 1
ATOM 10321 C CA . ILE C 1 417 ? -7.33600 23.06000 6.48000 1.000 24.65822 417 ILE B CA 1
ATOM 10322 C C . ILE C 1 417 ? -6.72100 23.82700 5.31800 1.000 28.12969 417 ILE B C 1
ATOM 10323 O O . ILE C 1 417 ? -7.18800 24.91300 4.95500 1.000 30.09045 417 ILE B O 1
ATOM 10328 N N . ALA C 1 418 ? -5.65500 23.28000 4.72500 1.000 25.18460 418 ALA B N 1
ATOM 10329 C CA . ALA C 1 418 ? -5.06300 23.88700 3.53700 1.000 25.67413 418 ALA B CA 1
ATOM 10330 C C . ALA C 1 418 ? -6.10300 24.10400 2.44300 1.000 29.06664 418 ALA B C 1
ATOM 10331 O O . ALA C 1 418 ? -6.11400 25.15100 1.78600 1.000 29.89832 418 ALA B O 1
ATOM 10333 N N . ARG C 1 419 ? -6.99000 23.12500 2.23800 1.000 27.71911 419 ARG B N 1
ATOM 10334 C CA . ARG C 1 419 ? -7.98900 23.24200 1.17900 1.000 28.46920 419 ARG B CA 1
ATOM 10335 C C . ARG C 1 419 ? -9.08200 24.23100 1.54400 1.000 27.62963 419 ARG B C 1
ATOM 10336 O O . ARG C 1 419 ? -9.59800 24.93400 0.66800 1.000 27.04008 419 ARG B O 1
ATOM 10344 N N . TYR C 1 420 ? -9.45600 24.29500 2.82300 1.000 26.52160 420 TYR B N 1
ATOM 10345 C CA . TYR C 1 420 ? -10.42600 25.29400 3.24500 1.000 25.28461 420 TYR B CA 1
ATOM 10346 C C . TYR C 1 420 ? -9.86600 26.70400 3.10000 1.000 28.64028 420 TYR B C 1
ATOM 10347 O O . TYR C 1 420 ? -10.62100 27.64000 2.81200 1.000 31.90646 420 TYR B O 1
ATOM 10356 N N . GLU C 1 421 ? -8.55500 26.87200 3.28600 1.000 27.92177 421 GLU B N 1
ATOM 10357 C CA . GLU C 1 421 ? -7.91100 28.18000 3.25200 1.000 29.63776 421 GLU B CA 1
ATOM 10358 C C . GLU C 1 421 ? -7.49800 28.62300 1.85200 1.000 29.30615 421 GLU B C 1
ATOM 10359 O O . GLU C 1 421 ? -7.12100 29.78700 1.67800 1.000 30.36943 421 GLU B O 1
ATOM 10365 N N . ASN C 1 422 ? -7.54100 27.73600 0.85500 1.000 27.86913 422 ASN B N 1
ATOM 10366 C CA . ASN C 1 422 ? -7.15900 28.08100 -0.51300 1.000 27.77701 422 ASN B CA 1
ATOM 10367 C C . ASN C 1 422 ? -8.08400 27.37700 -1.51000 1.000 27.51119 422 ASN B C 1
ATOM 10368 O O . ASN C 1 422 ? -7.64500 26.64200 -2.38900 1.000 28.01652 422 ASN B O 1
ATOM 10373 N N . CYS C 1 423 ? -9.39300 27.60100 -1.35300 1.000 26.29789 423 CYS B N 1
ATOM 10374 C CA . CYS C 1 423 ? -10.39100 26.94600 -2.19800 1.000 26.45580 423 CYS B CA 1
ATOM 10375 C C . CYS C 1 423 ? -10.11200 27.14800 -3.68300 1.000 27.63489 423 CYS B C 1
ATOM 10376 O O . CYS C 1 423 ? -10.06500 26.18200 -4.45400 1.000 27.37960 423 CYS B O 1
ATOM 10379 N N . ALA C 1 424 ? -9.96300 28.40700 -4.10600 1.000 26.73215 424 ALA B N 1
ATOM 10380 C CA . ALA C 1 424 ? -9.74100 28.71000 -5.51700 1.000 27.37170 424 ALA B CA 1
ATOM 10381 C C . ALA C 1 424 ? -8.56800 27.91400 -6.08000 1.000 32.37757 424 ALA B C 1
ATOM 10382 O O . ALA C 1 424 ? -8.64800 27.36000 -7.18300 1.000 30.29311 424 ALA B O 1
ATOM 10384 N N . LYS C 1 425 ? -7.46400 27.85500 -5.33200 1.000 30.49050 425 LYS B N 1
ATOM 10385 C CA . LYS C 1 425 ? -6.28800 27.12400 -5.79300 1.000 29.95886 425 LYS B CA 1
ATOM 10386 C C . LYS C 1 425 ? -6.59500 25.64300 -5.98200 1.000 31.65380 425 LYS B C 1
ATOM 10387 O O . LYS C 1 425 ? -6.27600 25.06100 -7.02400 1.000 33.21451 425 LYS B O 1
ATOM 10393 N N . TYR C 1 426 ? -7.22900 25.01600 -4.98700 1.000 29.83252 426 TYR B N 1
ATOM 10394 C CA . TYR C 1 426 ? -7.45900 23.57600 -5.05900 1.000 31.67222 426 TYR B CA 1
ATOM 10395 C C . TYR C 1 426 ? -8.46300 23.21200 -6.14300 1.000 36.19118 426 TYR B C 1
ATOM 10396 O O . TYR C 1 426 ? -8.37400 22.12600 -6.72700 1.000 40.99439 426 TYR B O 1
ATOM 10405 N N . ILE C 1 427 ? -9.41600 24.09800 -6.43100 1.000 35.04368 427 ILE B N 1
ATOM 10406 C CA . ILE C 1 427 ? -10.36400 23.81900 -7.50100 1.000 33.26715 427 ILE B CA 1
ATOM 10407 C C . ILE C 1 427 ? -9.67400 23.91500 -8.85600 1.000 34.05145 427 ILE B C 1
ATOM 10408 O O . ILE C 1 427 ? -9.96600 23.13600 -9.77200 1.000 35.14632 427 ILE B O 1
ATOM 10413 N N . GLU C 1 428 ? -8.74900 24.86700 -9.00300 1.000 35.64375 428 GLU B N 1
ATOM 10414 C CA . GLU C 1 428 ? -7.93800 24.93800 -10.21500 1.000 36.74651 428 GLU B CA 1
ATOM 10415 C C . GLU C 1 428 ? -7.13200 23.65900 -10.42800 1.000 39.05205 428 GLU B C 1
ATOM 10416 O O . GLU C 1 428 ? -6.97000 23.20300 -11.56700 1.000 39.43104 428 GLU B O 1
ATOM 10422 N N . GLU C 1 429 ? -6.61800 23.06600 -9.34900 1.000 40.77594 429 GLU B N 1
ATOM 10423 C CA . GLU C 1 429 ? -5.67300 21.96100 -9.45100 1.000 42.09715 429 GLU B CA 1
ATOM 10424 C C . GLU C 1 429 ? -6.31700 20.58400 -9.34500 1.000 43.43416 429 GLU B C 1
ATOM 10425 O O . GLU C 1 429 ? -5.64000 19.58300 -9.60800 1.000 44.68694 429 GLU B O 1
ATOM 10431 N N . SER C 1 430 ? -7.59100 20.50600 -8.96800 1.000 41.71290 430 SER B N 1
ATOM 10432 C CA . SER C 1 430 ? -8.24600 19.21800 -8.78100 1.000 40.53118 430 SER B CA 1
ATOM 10433 C C . SER C 1 430 ? -8.39500 18.47200 -10.10300 1.000 42.67354 430 SER B C 1
ATOM 10434 O O . SER C 1 430 ? -8.54100 19.07100 -11.17100 1.000 44.26583 430 SER B O 1
ATOM 10437 N N . LYS C 1 431 ? -8.34100 17.14400 -10.01900 1.000 44.34742 431 LYS B N 1
ATOM 10438 C CA . LYS C 1 431 ? -8.59200 16.26800 -11.15500 1.000 41.20757 431 LYS B CA 1
ATOM 10439 C C . LYS C 1 431 ? -10.02100 15.74200 -11.17900 1.000 43.68419 431 LYS B C 1
ATOM 10440 O O . LYS C 1 431 ? -10.38200 14.99200 -12.09300 1.000 47.22935 431 LYS B O 1
ATOM 10446 N N . ASN C 1 432 ? -10.83400 16.11700 -10.19400 1.000 44.28952 432 ASN B N 1
ATOM 10447 C CA . ASN C 1 432 ? -12.24700 15.76200 -10.17100 1.000 44.06581 432 ASN B CA 1
ATOM 10448 C C . ASN C 1 432 ? -12.96300 16.38800 -11.36000 1.000 44.42638 432 ASN B C 1
ATOM 10449 O O . ASN C 1 432 ? -13.03000 17.61600 -11.47200 1.000 43.25519 432 ASN B O 1
ATOM 10454 N N . GLU C 1 433 ? -13.51500 15.53900 -12.23400 1.000 44.44743 433 GLU B N 1
ATOM 10455 C CA . GLU C 1 433 ? -14.03200 16.01600 -13.51500 1.000 47.51359 433 GLU B CA 1
ATOM 10456 C C . GLU C 1 433 ? -15.11300 17.07000 -13.32600 1.000 43.56838 433 GLU B C 1
ATOM 10457 O O . GLU C 1 433 ? -15.12700 18.09100 -14.02100 1.000 42.17874 433 GLU B O 1
ATOM 10463 N N . GLU C 1 434 ? -16.02200 16.84000 -12.38700 1.000 44.62640 434 GLU B N 1
ATOM 10464 C CA . GLU C 1 434 ? -17.09300 17.79800 -12.16800 1.000 42.79724 434 GLU B CA 1
ATOM 10465 C C . GLU C 1 434 ? -16.56500 19.13300 -11.65200 1.000 40.86279 434 GLU B C 1
ATOM 10466 O O . GLU C 1 434 ? -17.15700 20.18300 -11.92600 1.000 40.09428 434 GLU B O 1
ATOM 10472 N N . LEU C 1 435 ? -15.45800 19.10800 -10.90100 1.000 39.71529 435 LEU B N 1
ATOM 10473 C CA . LEU C 1 435 ? -14.85900 20.35000 -10.42700 1.000 35.78850 435 LEU B CA 1
ATOM 10474 C C . LEU C 1 435 ? -14.16900 21.11300 -11.54900 1.000 39.23628 435 LEU B C 1
ATOM 10475 O O . LEU C 1 435 ? -14.06000 22.34000 -11.47400 1.000 40.45222 435 LEU B O 1
ATOM 10480 N N . VAL C 1 436 ? -13.68100 20.41900 -12.58500 1.000 37.92560 436 VAL B N 1
ATOM 10481 C CA . VAL C 1 436 ? -13.14100 21.14500 -13.73100 1.000 37.32553 436 VAL B CA 1
ATOM 10482 C C . VAL C 1 436 ? -14.28100 21.72000 -14.56500 1.000 34.54888 436 VAL B C 1
ATOM 10483 O O . VAL C 1 436 ? -14.17000 22.82400 -15.10900 1.000 38.50462 436 VAL B O 1
ATOM 10487 N N . ARG C 1 437 ? -15.38500 20.97600 -14.70200 1.000 32.48811 437 ARG B N 1
ATOM 10488 C CA . ARG C 1 437 ? -16.59600 21.55800 -15.27600 1.000 36.73335 437 ARG B CA 1
ATOM 10489 C C . ARG C 1 437 ? -17.01700 22.80600 -14.50900 1.000 38.92309 437 ARG B C 1
ATOM 10490 O O . ARG C 1 437 ? -17.33500 23.83900 -15.10900 1.000 39.94953 437 ARG B O 1
ATOM 10498 N N . LEU C 1 438 ? -17.03800 22.72200 -13.17500 1.000 35.49636 438 LEU B N 1
ATOM 10499 C CA . LEU C 1 438 ? -17.39100 23.88600 -12.36900 1.000 34.82260 438 LEU B CA 1
ATOM 10500 C C . LEU C 1 438 ? -16.39900 25.01600 -12.59900 1.000 35.65164 438 LEU B C 1
ATOM 10501 O O . LEU C 1 438 ? -16.79300 26.17900 -12.74700 1.000 34.82786 438 LEU B O 1
ATOM 10506 N N . LYS C 1 439 ? -15.10400 24.69000 -12.61800 1.000 35.15948 439 LYS B N 1
ATOM 10507 C CA . LYS C 1 439 ? -14.06500 25.69800 -12.80100 1.000 34.61204 439 LYS B CA 1
ATOM 10508 C C . LYS C 1 439 ? -14.26300 26.49300 -14.08800 1.000 33.99618 439 LYS B C 1
ATOM 10509 O O . LYS C 1 439 ? -13.90500 27.67600 -14.14700 1.000 35.12000 439 LYS B O 1
ATOM 10515 N N . ASN C 1 440 ? -14.84900 25.88000 -15.11500 1.000 32.92500 440 ASN B N 1
ATOM 10516 C CA . ASN C 1 440 ? -14.99000 26.51000 -16.42100 1.000 34.28043 440 ASN B CA 1
ATOM 10517 C C . ASN C 1 440 ? -16.35300 27.15200 -16.63800 1.000 33.16977 440 ASN B C 1
ATOM 10518 O O . ASN C 1 440 ? -16.56600 27.77800 -17.68100 1.000 34.48835 440 ASN B O 1
ATOM 10523 N N . SER C 1 441 ? -17.27200 27.02100 -15.68700 1.000 31.96962 441 SER B N 1
ATOM 10524 C CA . SER C 1 441 ? -18.57900 27.64300 -15.83200 1.000 30.88265 441 SER B CA 1
ATOM 10525 C C . SER C 1 441 ? -18.44900 29.16500 -15.83600 1.000 30.76685 441 SER B C 1
ATOM 10526 O O . SER C 1 441 ? -17.60300 29.72000 -15.12400 1.000 30.27468 441 SER B O 1
ATOM 10529 N N . PRO C 1 442 ? -19.24700 29.86800 -16.64400 1.000 31.90383 442 PRO B N 1
ATOM 10530 C CA . PRO C 1 442 ? -19.28400 31.33700 -16.54100 1.000 29.61671 442 PRO B CA 1
ATOM 10531 C C . PRO C 1 442 ? -19.58900 31.82400 -15.13600 1.000 29.37721 442 PRO B C 1
ATOM 10532 O O . PRO C 1 442 ? -19.03300 32.84000 -14.69800 1.000 29.64566 442 PRO B O 1
ATOM 10536 N N . GLY C 1 443 ? -20.47600 31.12400 -14.42300 1.000 28.92715 443 GLY B N 1
ATOM 10537 C CA . GLY C 1 443 ? -20.83300 31.54300 -13.07700 1.000 28.72976 443 GLY B CA 1
ATOM 10538 C C . GLY C 1 443 ? -19.65300 31.53700 -12.12500 1.000 28.73239 443 GLY B C 1
ATOM 10539 O O . GLY C 1 443 ? -19.45500 32.48300 -11.35900 1.000 31.23269 443 GLY B O 1
ATOM 10540 N N . TYR C 1 444 ? -18.85700 30.46600 -12.15100 1.000 28.24286 444 TYR B N 1
ATOM 10541 C CA . TYR C 1 444 ? -17.68100 30.4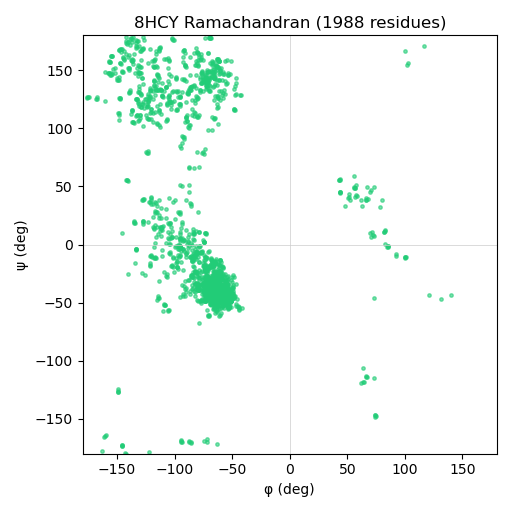0700 -11.28900 1.000 29.75620 444 TYR B CA 1
ATOM 10542 C C . TYR C 1 444 ? -16.70500 31.53500 -11.60700 1.000 30.52734 444 TYR B C 1
ATOM 10543 O O . TYR C 1 444 ? -16.17600 32.18600 -10.69800 1.000 30.26679 444 TYR B O 1
ATOM 10552 N N . LYS C 1 445 ? -16.44600 31.77600 -12.89800 1.000 28.47710 445 LYS B N 1
ATOM 10553 C CA . LYS C 1 445 ? -15.50100 32.82200 -13.28000 1.000 28.91662 445 LYS B CA 1
ATOM 10554 C C . LYS C 1 445 ? -15.98500 34.19000 -12.82500 1.000 29.49038 445 LYS B C 1
ATOM 10555 O O . LYS C 1 445 ? -15.19300 35.01300 -12.35300 1.000 32.42494 445 LYS B O 1
ATOM 10561 N N . LEU C 1 446 ? -17.28700 34.44800 -12.94900 1.000 29.73514 446 LEU B N 1
ATOM 10562 C CA . LEU C 1 446 ? -17.83800 35.70800 -12.46200 1.000 31.26164 446 LEU B CA 1
ATOM 10563 C C . LEU C 1 446 ? -17.80600 35.75700 -10.94100 1.000 34.19884 446 LEU B C 1
ATOM 10564 O O . LEU C 1 446 ? -17.58200 36.82100 -10.35100 1.000 34.96735 446 LEU B O 1
ATOM 10569 N N . PHE C 1 447 ? -18.02900 34.61000 -10.29600 1.000 33.96723 447 PHE B N 1
ATOM 10570 C CA . PHE C 1 447 ? -17.92100 34.52500 -8.84400 1.000 30.61946 447 PHE B CA 1
ATOM 10571 C C . PHE C 1 447 ? -16.49200 34.79500 -8.38500 1.000 33.39611 447 PHE B C 1
ATOM 10572 O O . PHE C 1 447 ? -16.27100 35.52600 -7.41200 1.000 35.86483 447 PHE B O 1
ATOM 10580 N N . VAL C 1 448 ? -15.50900 34.22200 -9.08500 1.000 34.71469 448 VAL B N 1
ATOM 10581 C CA . VAL C 1 448 ? -14.10700 34.42900 -8.73900 1.000 37.54398 448 VAL B CA 1
ATOM 10582 C C . VAL C 1 448 ? -13.68000 35.85400 -9.06500 1.000 38.15984 448 VAL B C 1
ATOM 10583 O O . VAL C 1 448 ? -12.80400 36.41600 -8.39700 1.000 37.39922 448 VAL B O 1
ATOM 10587 N N . GLU C 1 449 ? -14.28900 36.46100 -10.08300 1.000 38.39934 449 GLU B N 1
ATOM 10588 C CA . GLU C 1 449 ? -13.98400 37.84600 -10.42000 1.000 39.84688 449 GLU B CA 1
ATOM 10589 C C . GLU C 1 449 ? -14.56000 38.83100 -9.40500 1.000 40.65224 449 GLU B C 1
ATOM 10590 O O . GLU C 1 449 ? -13.96700 39.89100 -9.17600 1.000 42.82619 449 GLU B O 1
ATOM 10596 N N . LYS C 1 450 ? -15.69900 38.50500 -8.78200 1.000 40.22061 450 LYS B N 1
ATOM 10597 C CA . LYS C 1 450 ? -16.32000 39.42900 -7.83400 1.000 39.25997 450 LYS B CA 1
ATOM 10598 C C . LYS C 1 450 ? -15.62100 39.36900 -6.48200 1.000 42.79197 450 LYS B C 1
ATOM 10599 O O . LYS C 1 450 ? -15.25500 40.40400 -5.91500 1.000 44.59482 450 LYS B O 1
ATOM 10605 N N . THR C 1 451 ? -15.39900 38.16500 -5.96600 1.000 42.50246 451 THR B N 1
ATOM 10606 C CA . THR C 1 451 ? -14.36900 38.01600 -4.96800 1.000 42.93673 451 THR B CA 1
ATOM 10607 C C . THR C 1 451 ? -13.03300 38.20800 -5.68600 1.000 50.01916 451 THR B C 1
ATOM 10608 O O . THR C 1 451 ? -12.98400 38.46200 -6.90000 1.000 52.70895 451 THR B O 1
ATOM 10612 N N . ASP C 1 452 ? -11.92600 38.15600 -4.95500 1.000 41.60236 452 ASP B N 1
ATOM 10613 C CA . ASP C 1 452 ? -10.60300 38.26000 -5.56300 1.000 43.49995 452 ASP B CA 1
ATOM 10614 C C . ASP C 1 452 ? -9.96700 36.88700 -5.68800 1.000 42.12874 452 ASP B C 1
ATOM 10615 O O . ASP C 1 452 ? -8.76900 36.71700 -5.51500 1.000 45.27911 452 ASP B O 1
ATOM 10620 N N . GLY C 1 453 ? -10.78800 35.88600 -5.98800 1.000 38.26511 453 GLY B N 1
ATOM 10621 C CA . GLY C 1 453 ? -10.32600 34.51000 -5.79800 1.000 35.50689 453 GLY B CA 1
ATOM 10622 C C . GLY C 1 453 ? -10.24200 34.09800 -4.34500 1.000 37.14130 453 GLY B C 1
ATOM 10623 O O . GLY C 1 453 ? -9.68100 33.04500 -4.03500 1.000 36.37805 453 GLY B O 1
ATOM 10624 N N . LYS C 1 454 ? -10.75000 34.93800 -3.44300 1.000 34.82260 454 LYS B N 1
ATOM 10625 C CA . LYS C 1 454 ? -10.65000 34.77000 -1.99500 1.000 36.69124 454 LYS B CA 1
ATOM 10626 C C . LYS C 1 454 ? -12.05600 34.56800 -1.43400 1.000 37.60188 454 LYS B C 1
ATOM 10627 O O . LYS C 1 454 ? -12.82600 35.52700 -1.32300 1.000 39.74950 454 LYS B O 1
ATOM 10633 N N . PHE C 1 455 ? -12.39800 33.32500 -1.09100 1.000 34.17778 455 PHE B N 1
ATOM 10634 C CA . PHE C 1 455 ? -13.72600 33.01800 -0.57600 1.000 34.79365 455 PHE B CA 1
ATOM 10635 C C . PHE C 1 455 ? -13.68500 31.78300 0.31700 1.000 36.85968 455 PHE B C 1
ATOM 10636 O O . PHE C 1 455 ? -12.83900 30.90100 0.14300 1.000 37.78874 455 PHE B O 1
ATOM 10644 N N . ASP C 1 456 ? -14.60400 31.73700 1.28600 1.000 35.09895 456 ASP B N 1
ATOM 10645 C CA . ASP C 1 456 ? -14.90100 30.48800 1.97800 1.000 32.64076 456 ASP B CA 1
ATOM 10646 C C . ASP C 1 456 ? -15.46500 29.46500 1.00000 1.000 33.02501 456 ASP B C 1
ATOM 10647 O O . ASP C 1 456 ? -16.11500 29.81200 0.00900 1.000 30.97740 456 ASP B O 1
ATOM 10652 N N . LEU C 1 457 ? -15.20400 28.18700 1.28600 1.000 31.65116 457 LEU B N 1
ATOM 10653 C CA . LEU C 1 457 ? -15.92100 27.11500 0.60600 1.000 26.80585 457 LEU B CA 1
ATOM 10654 C C . LEU C 1 457 ? -17.43200 27.27000 0.75200 1.000 29.57723 457 LEU B C 1
ATOM 10655 O O . LEU C 1 457 ? -18.18600 26.92300 -0.16400 1.000 30.12993 457 LEU B O 1
ATOM 10660 N N . CYS C 1 458 ? -17.89400 27.79300 1.89100 1.000 26.92954 458 CYS B N 1
ATOM 10661 C CA . CYS C 1 458 ? -19.33000 27.93000 2.11900 1.000 27.48751 458 CYS B CA 1
ATOM 10662 C C . CYS C 1 458 ? -19.94800 28.95300 1.17500 1.000 28.95610 458 CYS B C 1
ATOM 10663 O O . CYS C 1 458 ? -21.03800 28.72500 0.63700 1.000 28.51658 458 CYS B O 1
ATOM 10666 N N . THR C 1 459 ? -19.28400 30.09700 0.98600 1.000 29.03243 459 THR B N 1
ATOM 10667 C CA . THR C 1 459 ? -19.75100 31.07300 0.00700 1.000 25.94258 459 THR B CA 1
ATOM 10668 C C . THR C 1 459 ? -19.91800 30.43000 -1.36300 1.000 27.31380 459 THR B C 1
ATOM 10669 O O . THR C 1 459 ? -20.91800 30.66100 -2.05300 1.000 26.28473 459 THR B O 1
ATOM 10673 N N . LEU C 1 460 ? -18.95000 29.60200 -1.76400 1.000 28.29550 460 LEU B N 1
ATOM 10674 C CA . LEU C 1 460 ? -19.02200 28.93300 -3.05700 1.000 26.87954 460 LEU B CA 1
ATOM 10675 C C . LEU C 1 460 ? -20.20900 27.98000 -3.12100 1.000 26.65320 460 LEU B C 1
ATOM 10676 O O . LEU C 1 460 ? -20.99300 28.01600 -4.07500 1.000 30.67999 460 LEU B O 1
ATOM 10681 N N . ARG C 1 461 ? -20.33300 27.09500 -2.12700 1.000 25.19249 461 ARG B N 1
ATOM 10682 C CA . ARG C 1 461 ? -21.48700 26.20300 -2.05500 1.000 27.80597 461 ARG B CA 1
ATOM 10683 C C . ARG C 1 461 ? -22.79000 26.98400 -2.17600 1.000 27.93756 461 ARG B C 1
ATOM 10684 O O . ARG C 1 461 ? -23.68200 26.61400 -2.94800 1.000 28.20601 461 ARG B O 1
ATOM 10692 N N . ALA C 1 462 ? -22.91500 28.07100 -1.40600 1.000 27.27959 462 ALA B N 1
ATOM 10693 C CA . ALA C 1 462 ? -24.11400 28.89900 -1.46900 1.000 25.79520 462 ALA B CA 1
ATOM 10694 C C . ALA C 1 462 ? -24.36900 29.40000 -2.88400 1.000 32.10911 462 ALA B C 1
ATOM 10695 O O . ALA C 1 462 ? -25.50500 29.35500 -3.36700 1.000 34.91208 462 ALA B O 1
ATOM 10697 N N . ALA C 1 463 ? -23.31800 29.85900 -3.57400 1.000 30.77211 463 ALA B N 1
ATOM 10698 C CA . ALA C 1 463 ? -23.48200 30.32300 -4.94900 1.000 28.15601 463 ALA B CA 1
ATOM 10699 C C . ALA C 1 463 ? -23.91100 29.18200 -5.86000 1.000 32.45389 463 ALA B C 1
ATOM 10700 O O . ALA C 1 463 ? -24.80100 29.34800 -6.70200 1.000 31.15110 463 ALA B O 1
ATOM 10702 N N . VAL C 1 464 ? -23.28800 28.01200 -5.70000 1.000 29.98254 464 VAL B N 1
ATOM 10703 C CA . VAL C 1 464 ? -23.66900 26.84200 -6.48300 1.000 28.64817 464 VAL B CA 1
ATOM 10704 C C . VAL C 1 464 ? -25.09900 26.43400 -6.16000 1.000 32.43547 464 VAL B C 1
ATOM 10705 O O . VAL C 1 464 ? -25.82200 25.92100 -7.02400 1.000 32.91184 464 VAL B O 1
ATOM 10709 N N . SER C 1 465 ? -25.54000 26.68100 -4.92400 1.000 32.78551 465 SER B N 1
ATOM 10710 C CA . SER C 1 465 ? -26.92700 26.41200 -4.56300 1.000 33.07239 465 SER B CA 1
ATOM 10711 C C . SER C 1 465 ? -27.88600 27.39700 -5.22400 1.000 37.00970 465 SER B C 1
ATOM 10712 O O . SER C 1 465 ? -28.94700 26.99500 -5.71900 1.000 38.58621 465 SER B O 1
ATOM 10715 N N . GLU C 1 466 ? -27.53800 28.68900 -5.24400 1.000 35.35161 466 GLU B N 1
ATOM 10716 C CA . GLU C 1 466 ? -28.43600 29.67500 -5.84200 1.000 38.34933 466 GLU B CA 1
ATOM 10717 C C . GLU C 1 466 ? -28.60700 29.44700 -7.33700 1.000 38.15984 466 GLU B C 1
ATOM 10718 O O . GLU C 1 466 ? -29.65200 29.79600 -7.89900 1.000 37.58872 466 GLU B O 1
ATOM 10724 N N . ALA C 1 467 ? -27.59600 28.86800 -7.99200 1.000 36.11749 467 ALA B N 1
ATOM 10725 C CA . ALA C 1 467 ? -27.69300 28.57300 -9.41900 1.000 33.96197 467 ALA B CA 1
ATOM 10726 C C . ALA C 1 467 ? -28.82300 27.60200 -9.73500 1.000 35.31213 467 ALA B C 1
ATOM 10727 O O . ALA C 1 467 ? -29.39900 27.66200 -10.82700 1.000 36.52543 467 ALA B O 1
ATOM 10729 N N . HIS C 1 468 ? -29.15400 26.70500 -8.81000 1.000 35.26739 468 HIS B N 1
ATOM 10730 C CA . HIS C 1 468 ? -30.14200 25.66700 -9.06400 1.000 36.60965 468 HIS B CA 1
ATOM 10731 C C . HIS C 1 468 ? -31.54400 26.06800 -8.61600 1.000 38.29670 468 HIS B C 1
ATOM 10732 O O . HIS C 1 468 ? -32.40000 25.19500 -8.43100 1.000 42.69196 468 HIS B O 1
ATOM 10739 N N . GLN C 1 469 ? -31.79400 27.36500 -8.43300 1.000 38.01772 469 GLN B N 1
ATOM 10740 C CA . GLN C 1 469 ? -33.08000 27.85400 -7.95100 1.000 35.85956 469 GLN B CA 1
ATOM 10741 C C . GLN C 1 469 ? -34.08900 28.08400 -9.07000 1.000 37.04392 469 GLN B C 1
ATOM 10742 O O . GLN C 1 469 ? -35.25900 27.71900 -8.92700 1.000 37.40185 469 GLN B O 1
ATOM 10748 N N . ASP C 1 470 ? -33.66700 28.67100 -10.18700 1.000 37.56766 470 ASP B N 1
ATOM 10749 C CA . ASP C 1 470 ? -34.56100 28.87000 -11.31800 1.000 32.68287 470 ASP B CA 1
ATOM 10750 C C . ASP C 1 470 ? -33.76200 28.73400 -12.60700 1.000 33.48033 470 ASP B C 1
ATOM 10751 O O . ASP C 1 470 ? -32.52900 28.69500 -12.60000 1.000 34.93577 470 ASP B O 1
ATOM 10756 N N . ALA C 1 471 ? -34.49300 28.65100 -13.72400 1.000 33.71720 471 ALA B N 1
ATOM 10757 C CA . ALA C 1 471 ? -33.86900 28.39200 -15.01900 1.000 34.08830 471 ALA B CA 1
ATOM 10758 C C . ALA C 1 471 ? -32.86900 29.47700 -15.39500 1.000 33.53297 471 ALA B C 1
ATOM 10759 O O . ALA C 1 471 ? -31.77200 29.17500 -15.88100 1.000 31.49062 471 ALA B O 1
ATOM 10761 N N . LEU C 1 472 ? -33.23500 30.74600 -15.20000 1.000 34.54625 472 LEU B N 1
ATOM 10762 C CA . LEU C 1 472 ? -32.34100 31.84200 -15.56200 1.000 35.67533 472 LEU B CA 1
ATOM 10763 C C . LEU C 1 472 ? -31.03000 31.75200 -14.78900 1.000 33.23030 472 LEU B C 1
ATOM 10764 O O . LEU C 1 472 ? -29.94600 31.91400 -15.36000 1.000 32.76972 472 LEU B O 1
ATOM 10769 N N . SER C 1 473 ? -31.11800 31.50800 -13.48100 1.000 33.10923 473 SER B N 1
ATOM 10770 C CA . SER C 1 473 ? -29.93600 31.24300 -12.67000 1.000 32.30651 473 SER B CA 1
ATOM 10771 C C . SER C 1 473 ? -29.10800 30.10500 -13.25800 1.000 31.34060 473 SER B C 1
ATOM 10772 O O . SER C 1 473 ? -27.90400 30.25000 -13.50200 1.000 32.31177 473 SER B O 1
ATOM 10775 N N . PHE C 1 474 ? -29.74700 28.95200 -13.47500 1.000 31.45377 474 PHE B N 1
ATOM 10776 C CA . PHE C 1 474 ? -29.03900 27.78000 -13.98100 1.000 31.64327 474 PHE B CA 1
ATOM 10777 C C . PHE C 1 474 ? -28.40000 28.06000 -15.33500 1.000 32.95921 474 PHE B C 1
ATOM 10778 O O . PHE C 1 474 ? -27.25400 27.66700 -15.58300 1.000 32.58022 474 PHE B O 1
ATOM 10786 N N . ALA C 1 475 ? -29.12600 28.75000 -16.21800 1.000 33.17766 475 ALA B N 1
ATOM 10787 C CA . ALA C 1 475 ? -28.59400 29.07500 -17.53700 1.000 31.03004 475 ALA B CA 1
ATOM 10788 C C . ALA C 1 475 ? -27.40500 30.02200 -17.43800 1.000 31.02740 475 ALA B C 1
ATOM 10789 O O . ALA C 1 475 ? -26.37500 29.81300 -18.08900 1.000 30.94318 475 ALA B O 1
ATOM 10791 N N . THR C 1 476 ? -27.53100 31.07600 -16.62800 1.000 31.18532 476 THR B N 1
ATOM 10792 C CA . THR C 1 476 ? -26.47400 32.07800 -16.53900 1.000 31.31954 476 THR B CA 1
ATOM 10793 C C . THR C 1 476 ? -25.22100 31.53000 -15.86800 1.000 30.50629 476 THR B C 1
ATOM 10794 O O . THR C 1 476 ? -24.10600 31.93400 -16.21800 1.000 30.57472 476 THR B O 1
ATOM 10798 N N . PHE C 1 477 ? -25.37900 30.62700 -14.90200 1.000 29.79305 477 PHE B N 1
ATOM 10799 C CA . PHE C 1 477 ? -24.23400 30.13600 -14.14500 1.000 29.06664 477 PHE B CA 1
ATOM 10800 C C . PHE C 1 477 ? -23.43200 29.10200 -14.92900 1.000 29.07454 477 PHE B C 1
ATOM 10801 O O . PHE C 1 477 ? -22.20300 29.19500 -15.01500 1.000 28.57185 477 PHE B O 1
ATOM 10809 N N . PHE C 1 478 ? -24.10600 28.10900 -15.50400 1.000 29.76409 478 PHE B N 1
ATOM 10810 C CA . PHE C 1 478 ? -23.43300 27.00300 -16.17000 1.000 29.55618 478 PHE B CA 1
ATOM 10811 C C . PHE C 1 478 ? -23.28800 27.17300 -17.67900 1.000 30.14572 478 PHE B C 1
ATOM 10812 O O . PHE C 1 478 ? -22.68900 26.31000 -18.32600 1.000 28.76924 478 PHE B O 1
ATOM 10820 N N . GLY C 1 479 ? -23.80600 28.25100 -18.25400 1.000 31.17216 479 GLY B N 1
ATOM 10821 C CA . GLY C 1 479 ? -23.56000 28.53900 -19.65100 1.000 33.13029 479 GLY B CA 1
ATOM 10822 C C . GLY C 1 479 ? -24.73700 28.19100 -20.55100 1.000 33.61719 479 GLY B C 1
ATOM 10823 O O . GLY C 1 479 ? -25.57800 27.34200 -20.24200 1.000 32.52232 479 GLY B O 1
ATOM 10824 N N . ALA C 1 480 ? -24.77900 28.86900 -21.70200 1.000 33.30926 480 ALA B N 1
ATOM 10825 C CA . ALA C 1 480 ? -25.78900 28.57600 -22.71500 1.000 35.74113 480 ALA B CA 1
ATOM 10826 C C . ALA C 1 480 ? -25.56900 27.20400 -23.33800 1.000 40.78910 480 ALA B C 1
ATOM 10827 O O . ALA C 1 480 ? -26.53400 26.49800 -23.64700 1.000 41.38654 480 ALA B O 1
ATOM 10829 N N . GLU C 1 481 ? -24.30800 26.83400 -23.57500 1.000 42.99989 481 GLU B N 1
ATOM 10830 C CA . GLU C 1 481 ? -23.99300 25.54600 -24.18100 1.000 39.18628 481 GLU B CA 1
ATOM 10831 C C . GLU C 1 481 ? -24.57300 24.39400 -23.36000 1.000 40.75225 481 GLU B C 1
ATOM 10832 O O . GLU C 1 481 ? -25.23000 23.49700 -23.89900 1.000 42.77618 481 GLU B O 1
ATOM 10838 N N . TYR C 1 482 ? -24.35000 24.42100 -22.04100 1.000 41.08387 482 TYR B N 1
ATOM 10839 C CA . TYR C 1 482 ? -24.82700 23.35400 -21.16700 1.000 41.85239 482 TYR B CA 1
ATOM 10840 C C . TYR C 1 482 ? -26.34800 23.30300 -21.11900 1.000 43.92369 482 TYR B C 1
ATOM 10841 O O . TYR C 1 482 ? -26.94500 22.22600 -21.23100 1.000 46.34240 482 TYR B O 1
ATOM 10850 N N . PHE C 1 483 ? -26.98900 24.45900 -20.92800 1.000 41.11546 483 PHE B N 1
ATOM 10851 C CA . PHE C 1 483 ? -28.44800 24.51800 -20.88200 1.000 41.10493 483 PHE B CA 1
ATOM 10852 C C . PHE C 1 483 ? -29.06400 23.86700 -22.11300 1.000 44.56587 483 PHE B C 1
ATOM 10853 O O . PHE C 1 483 ? -29.93100 22.99400 -22.00200 1.000 42.77355 483 PHE B O 1
ATOM 10861 N N . ALA C 1 484 ? -28.62500 24.29400 -23.30100 1.000 49.37960 484 ALA B N 1
ATOM 10862 C CA . ALA C 1 484 ? -29.11000 23.70700 -24.54500 1.000 51.08244 484 ALA B CA 1
ATOM 10863 C C . ALA C 1 484 ? -28.90000 22.19700 -24.57600 1.000 55.24347 484 ALA B C 1
ATOM 10864 O O . ALA C 1 484 ? -29.79800 21.44800 -24.98000 1.000 56.52520 484 ALA B O 1
ATOM 10866 N N . LYS C 1 485 ? -27.72200 21.72700 -24.15500 1.000 48.56635 485 LYS B N 1
ATOM 10867 C CA . LYS C 1 485 ? -27.43600 20.29900 -24.24900 1.000 48.40844 485 LYS B CA 1
ATOM 10868 C C . LYS C 1 485 ? -28.27200 19.48900 -23.27100 1.000 48.29790 485 LYS B C 1
ATOM 10869 O O . LYS C 1 485 ? -28.67500 18.36300 -23.58400 1.000 50.48500 485 LYS B O 1
ATOM 10875 N N . THR C 1 486 ? -28.57700 20.06500 -22.11200 1.000 45.52914 486 THR B N 1
ATOM 10876 C CA . THR C 1 486 ? -29.29000 19.34400 -21.06700 1.000 45.93182 486 THR B CA 1
ATOM 10877 C C . THR C 1 486 ? -30.78900 19.28600 -21.32100 1.000 50.90347 486 THR B C 1
ATOM 10878 O O . THR C 1 486 ? -31.42900 18.27500 -21.00800 1.000 50.03758 486 THR B O 1
ATOM 10882 N N . PHE C 1 487 ? -31.35700 20.33600 -21.90800 1.000 49.51910 487 PHE B N 1
ATOM 10883 C CA . PHE C 1 487 ? -32.79700 20.46900 -22.03300 1.000 44.31847 487 PHE B CA 1
ATOM 10884 C C . PHE C 1 487 ? -33.28400 20.49300 -23.47100 1.000 48.47423 487 PHE B C 1
ATOM 10885 O O . PHE C 1 487 ? -34.49400 20.39500 -23.69400 1.000 53.16953 487 PHE B O 1
ATOM 10893 N N . ALA C 1 488 ? -32.39100 20.61900 -24.44700 1.000 49.34276 488 ALA B N 1
ATOM 10894 C CA . ALA C 1 488 ? -32.79500 20.62600 -25.84600 1.000 52.51945 488 ALA B CA 1
ATOM 10895 C C . ALA C 1 488 ? -31.69300 20.03200 -26.71100 1.000 51.73778 488 ALA B C 1
ATOM 10896 O O . ALA C 1 488 ? -31.23600 18.91200 -26.46000 1.000 53.55379 488 ALA B O 1
ATOM 10898 N N . THR C 1 489 ? -31.25500 20.77600 -27.72600 1.000 54.27493 489 THR B N 1
ATOM 10899 C CA . THR C 1 489 ? -30.10800 20.41100 -28.54400 1.000 52.91687 489 THR B CA 1
ATOM 10900 C C . THR C 1 489 ? -29.16500 21.60000 -28.62100 1.000 52.42997 489 THR B C 1
ATOM 10901 O O . THR C 1 489 ? -29.51900 22.72700 -28.26300 1.000 53.42483 489 THR B O 1
ATOM 10905 N N . GLN C 1 490 ? -27.94400 21.33500 -29.09800 1.000 47.51622 490 GLN B N 1
ATOM 10906 C CA . GLN C 1 490 ? -26.98100 22.41100 -29.30100 1.000 51.25878 490 GLN B CA 1
ATOM 10907 C C . GLN C 1 490 ? -27.54700 23.53800 -30.16100 1.000 50.56133 490 GLN B C 1
ATOM 10908 O O . GLN C 1 490 ? -27.20300 24.70400 -29.95100 1.000 50.22444 490 GLN B O 1
ATOM 10914 N N . GLU C 1 491 ? -28.40500 23.21900 -31.13400 1.000 51.67725 491 GLU B N 1
ATOM 10915 C CA . GLU C 1 491 ? -28.89000 24.23800 -32.06100 1.000 51.53249 491 GLU B CA 1
ATOM 10916 C C . GLU C 1 491 ? -29.69100 25.34100 -31.37300 1.000 52.83002 491 GLU B C 1
ATOM 10917 O O . GLU C 1 491 ? -29.89800 26.40400 -31.96900 1.000 52.06677 491 GLU B O 1
ATOM 10923 N N . LEU C 1 492 ? -30.15300 25.12200 -30.13900 1.000 50.99296 492 LEU B N 1
ATOM 10924 C CA . LEU C 1 492 ? -30.89000 26.16500 -29.43700 1.000 49.62963 492 LEU B CA 1
ATOM 10925 C C . LEU C 1 492 ? -29.97000 27.16800 -28.75700 1.000 45.34491 492 LEU B C 1
ATOM 10926 O O . LEU C 1 492 ? -30.46200 28.20300 -28.28400 1.000 42.84461 492 LEU B O 1
ATOM 10931 N N . ILE C 1 493 ? -28.66600 26.88600 -28.69900 1.000 46.23449 493 ILE B N 1
ATOM 10932 C CA . ILE C 1 493 ? -27.67700 27.73600 -28.03200 1.000 43.71314 493 ILE B CA 1
ATOM 10933 C C . ILE C 1 493 ? -27.86500 29.20700 -28.39900 1.000 41.67868 493 ILE B C 1
ATOM 10934 O O . ILE C 1 493 ? -27.80700 30.04900 -27.48900 1.000 39.74161 493 ILE B O 1
ATOM 10939 N N . PRO C 1 494 ? -28.03300 29.58500 -29.68200 1.000 41.98398 494 PRO B N 1
ATOM 10940 C CA . PRO C 1 494 ? -28.26300 31.01400 -29.97600 1.000 40.10744 494 PRO B CA 1
ATOM 10941 C C . PRO C 1 494 ? -29.41700 31.64000 -29.20100 1.000 40.29430 494 PRO B C 1
ATOM 10942 O O . PRO C 1 494 ? -29.33900 32.83200 -28.82700 1.000 38.84939 494 PRO B O 1
ATOM 10946 N N . VAL C 1 495 ? -30.46700 30.84800 -28.94300 1.000 39.85478 495 VAL B N 1
ATOM 10947 C CA . VAL C 1 495 ? -31.63100 31.39000 -28.25200 1.000 38.63095 495 VAL B CA 1
ATOM 10948 C C . VAL C 1 495 ? -31.39300 31.44700 -26.74900 1.000 38.72570 495 VAL B C 1
ATOM 10949 O O . VAL C 1 495 ? -31.87300 32.36600 -26.07100 1.000 37.85454 495 VAL B O 1
ATOM 10953 N N . ILE C 1 496 ? -30.63400 30.49400 -26.20600 1.000 39.35735 496 ILE B N 1
ATOM 10954 C CA . ILE C 1 496 ? -30.31200 30.57500 -24.78900 1.000 39.43104 496 ILE B CA 1
ATOM 10955 C C . ILE C 1 496 ? -29.42200 31.78700 -24.51500 1.000 39.91268 496 ILE B C 1
ATOM 10956 O O . ILE C 1 496 ? -29.47400 32.36400 -23.42100 1.000 38.20721 496 ILE B O 1
ATOM 10961 N N . LYS C 1 497 ? -28.59500 32.19000 -25.48800 1.000 38.13089 497 LYS B N 1
ATOM 10962 C CA . LYS C 1 497 ? -27.70400 33.33300 -25.28800 1.000 37.02023 497 LYS B CA 1
ATOM 10963 C C . LYS C 1 497 ? -28.46200 34.65300 -25.16000 1.000 43.33941 497 LYS B C 1
ATOM 10964 O O . LYS C 1 497 ? -28.21000 35.42700 -24.23200 1.000 46.59243 497 LYS B O 1
ATOM 10970 N N . GLU C 1 498 ? -29.39900 34.94000 -26.06900 1.000 46.13711 498 GLU B N 1
ATOM 10971 C CA . GLU C 1 498 ? -30.13200 36.19000 -25.87500 1.000 47.31620 498 GLU B CA 1
ATOM 10972 C C . GLU C 1 498 ? -31.08700 36.09500 -24.70100 1.000 49.39013 498 GLU B C 1
ATOM 10973 O O . GLU C 1 498 ? -31.53800 37.12900 -24.20800 1.000 51.57987 498 GLU B O 1
ATOM 10979 N N . ALA C 1 499 ? -31.42100 34.88400 -24.26000 1.000 44.40269 499 ALA B N 1
ATOM 10980 C CA . ALA C 1 499 ? -32.31500 34.75800 -23.12000 1.000 41.78922 499 ALA B CA 1
ATOM 10981 C C . ALA C 1 499 ? -31.57800 35.04200 -21.82000 1.000 42.26823 499 ALA B C 1
ATOM 10982 O O . ALA C 1 499 ? -32.13200 35.67900 -20.91900 1.000 42.16032 499 ALA B O 1
ATOM 10984 N N . ILE C 1 500 ? -30.33000 34.57700 -21.70600 1.000 41.16809 500 ILE B N 1
ATOM 10985 C CA . ILE C 1 500 ? -29.49200 34.95900 -20.57300 1.000 38.39408 500 ILE B CA 1
ATOM 10986 C C . ILE C 1 500 ? -29.22900 36.46100 -20.58000 1.000 41.32338 500 ILE B C 1
ATOM 10987 O O . ILE C 1 500 ? -29.30600 37.12400 -19.53700 1.000 40.91543 500 ILE B O 1
ATOM 10992 N N . GLN C 1 501 ? -28.93100 37.02500 -21.75500 1.000 43.09201 501 GLN B N 1
ATOM 10993 C CA . GLN C 1 501 ? -28.56700 38.43500 -21.83800 1.000 44.28952 501 GLN B CA 1
ATOM 10994 C C . GLN C 1 501 ? -29.75400 39.37000 -21.65900 1.000 45.34228 501 GLN B C 1
ATOM 10995 O O . GLN C 1 501 ? -29.56100 40.52800 -21.28000 1.000 45.96604 501 GLN B O 1
ATOM 11001 N N . HIS C 1 502 ? -30.97100 38.89700 -21.91500 1.000 44.41585 502 HIS B N 1
ATOM 11002 C CA . HIS C 1 502 ? -32.17200 39.69400 -21.71100 1.000 43.92895 502 HIS B CA 1
ATOM 11003 C C . HIS C 1 502 ? -32.92600 39.27400 -20.46100 1.000 46.13711 502 HIS B C 1
ATOM 11004 O O . HIS C 1 502 ? -34.04800 39.74200 -20.23800 1.000 45.22121 502 HIS B O 1
ATOM 11011 N N . GLN C 1 503 ? -32.32800 38.40800 -19.64100 1.000 45.10278 503 GLN B N 1
ATOM 11012 C CA . GLN C 1 503 ? -32.95600 37.89900 -18.42600 1.000 41.82344 503 GLN B CA 1
ATOM 11013 C C . GLN C 1 503 ? -34.35900 37.37300 -18.72000 1.000 42.27612 503 GLN B C 1
ATOM 11014 O O . GLN C 1 503 ? -35.29900 37.56300 -17.94300 1.000 42.26296 503 GLN B O 1
ATOM 11020 N N . ASN C 1 504 ? -34.49900 36.69900 -19.86600 1.000 42.83408 504 ASN B N 1
ATOM 11021 C CA . ASN C 1 504 ? -35.76100 36.08300 -20.27400 1.000 39.90478 504 ASN B CA 1
ATOM 11022 C C . ASN C 1 504 ? -35.97000 34.82400 -19.43800 1.000 42.12874 504 ASN B C 1
ATOM 11023 O O . ASN C 1 504 ? -35.75400 33.69400 -19.88200 1.000 39.53369 504 ASN B O 1
ATOM 11028 N N . GLN C 1 505 ? -36.40900 35.04000 -18.19400 1.000 40.99702 505 GLN B N 1
ATOM 11029 C CA . GLN C 1 505 ? -36.72400 33.93300 -17.29600 1.000 39.02310 505 GLN B CA 1
ATOM 11030 C C . GLN C 1 505 ? -37.79300 33.01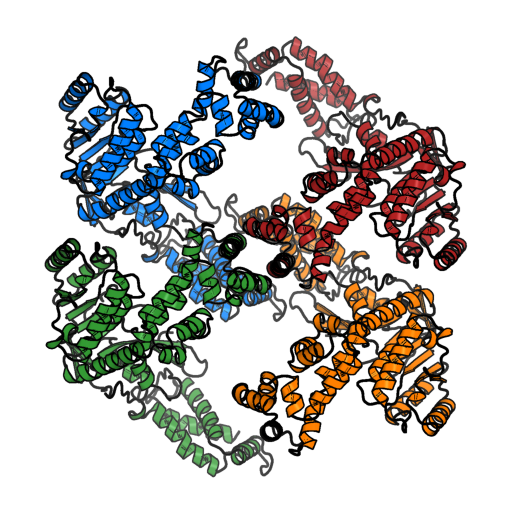600 -17.88300 1.000 40.69698 505 GLN B C 1
ATOM 11031 O O . GLN C 1 505 ? -37.70000 31.78800 -17.76600 1.000 38.54146 505 GLN B O 1
ATOM 11037 N N . ASP C 1 506 ? -38.81800 33.59500 -18.51300 1.000 41.54182 506 ASP B N 1
ATOM 11038 C CA . ASP C 1 506 ? -39.95700 32.80600 -18.96700 1.000 41.45497 506 ASP B CA 1
ATOM 11039 C C . ASP C 1 506 ? -39.57300 31.86300 -20.10300 1.000 42.17611 506 ASP B C 1
ATOM 11040 O O . ASP C 1 506 ? -39.98700 30.69800 -20.11200 1.000 42.73670 506 ASP B O 1
ATOM 11045 N N . LEU C 1 507 ? -38.80600 32.35400 -21.08100 1.000 41.05492 507 LEU B N 1
ATOM 11046 C CA . LEU C 1 507 ? -38.34200 31.48800 -22.16200 1.000 41.13388 507 LEU B CA 1
ATOM 11047 C C . LEU C 1 507 ? -37.58000 30.29000 -21.61300 1.000 41.56025 507 LEU B C 1
ATOM 11048 O O . LEU C 1 507 ? -37.79200 29.15500 -22.05500 1.000 42.34192 507 LEU B O 1
ATOM 11053 N N . LEU C 1 508 ? -36.70400 30.52200 -20.63300 1.000 38.86255 508 LEU B N 1
ATOM 11054 C CA . LEU C 1 508 ? -35.84800 29.44900 -20.14000 1.000 38.39145 508 LEU B CA 1
ATOM 11055 C C . LEU C 1 508 ? -36.64600 28.44500 -19.32100 1.000 39.55474 508 LEU B C 1
ATOM 11056 O O . LEU C 1 508 ? -36.36900 27.24000 -19.36400 1.000 38.94414 508 LEU B O 1
ATOM 11061 N N . THR C 1 509 ? -37.63900 28.92300 -18.57000 1.000 39.91005 509 THR B N 1
ATOM 11062 C CA . THR C 1 509 ? -38.55700 28.01500 -17.88900 1.000 41.56288 509 THR B CA 1
ATOM 11063 C C . THR C 1 509 ? -39.36200 27.20200 -18.89400 1.000 41.51550 509 THR B C 1
ATOM 11064 O O . THR C 1 509 ? -39.53500 25.98800 -18.73500 1.000 42.02346 509 THR B O 1
ATOM 11068 N N . SER C 1 510 ? -39.87700 27.86700 -19.93100 1.000 42.09189 510 SER B N 1
ATOM 11069 C CA . SER C 1 510 ? -40.59200 27.16600 -20.99200 1.000 44.87117 510 SER B CA 1
ATOM 11070 C C . SER C 1 510 ? -39.71900 26.10000 -21.64500 1.000 44.05265 510 SER B C 1
ATOM 11071 O O . SER C 1 510 ? -40.20600 25.01700 -21.99200 1.000 45.97657 510 SER B O 1
ATOM 11074 N N . VAL C 1 511 ? -38.42800 26.39000 -21.83200 1.000 41.26021 511 VAL B N 1
ATOM 11075 C CA . VAL C 1 511 ? -37.54300 25.43600 -22.49500 1.000 40.04164 511 VAL B CA 1
ATOM 11076 C C . VAL C 1 511 ? -37.40300 24.16800 -21.66300 1.000 42.82356 511 VAL B C 1
ATOM 11077 O O . VAL C 1 511 ? -37.37800 23.05400 -22.20300 1.000 44.66851 511 VAL B O 1
ATOM 11081 N N . ILE C 1 512 ? -37.32700 24.31100 -20.33900 1.000 42.19980 512 ILE B N 1
ATOM 11082 C CA . ILE C 1 512 ? -37.19700 23.13900 -19.47800 1.000 43.67103 512 ILE B CA 1
ATOM 11083 C C . ILE C 1 512 ? -38.51000 22.36900 -19.42900 1.000 45.45545 512 ILE B C 1
ATOM 11084 O O . ILE C 1 512 ? -38.52900 21.13800 -19.54500 1.000 43.47363 512 ILE B O 1
ATOM 11089 N N . GLU C 1 513 ? -39.62200 23.08200 -19.22800 1.000 46.88720 513 GLU B N 1
ATOM 11090 C CA . GLU C 1 513 ? -40.94300 22.47700 -19.35800 1.000 45.58704 513 GLU B CA 1
ATOM 11091 C C . GLU C 1 513 ? -41.06500 21.70400 -20.66700 1.000 47.18724 513 GLU B C 1
ATOM 11092 O O . GLU C 1 513 ? -41.55700 20.57000 -20.69200 1.000 50.68766 513 GLU B O 1
ATOM 11098 N N . ASN C 1 514 ? -40.61500 22.31100 -21.76900 1.000 46.14237 514 ASN B N 1
ATOM 11099 C CA . ASN C 1 514 ? -40.62100 21.63500 -23.06300 1.000 45.46861 514 ASN B CA 1
ATOM 11100 C C . ASN C 1 514 ? -39.81900 20.34200 -23.02300 1.000 47.21092 514 ASN B C 1
ATOM 11101 O O . ASN C 1 514 ? -40.17700 19.36400 -23.68900 1.000 47.84521 514 ASN B O 1
ATOM 11106 N N . HIS C 1 515 ? -38.73400 20.31900 -22.24800 1.000 48.87691 515 HIS B N 1
ATOM 11107 C CA . HIS C 1 515 ? -37.94200 19.10200 -22.10300 1.000 49.56384 515 HIS B CA 1
ATOM 11108 C C . HIS C 1 515 ? -38.68400 18.05600 -21.27900 1.000 52.66421 515 HIS B C 1
ATOM 11109 O O . HIS C 1 515 ? -38.68300 16.86800 -21.63100 1.000 56.34886 515 HIS B O 1
ATOM 11116 N N . ILE C 1 516 ? -39.30400 18.48200 -20.17200 1.000 52.46682 516 ILE B N 1
ATOM 11117 C CA . ILE C 1 516 ? -40.01000 17.56500 -19.27300 1.000 54.94080 516 ILE B CA 1
ATOM 11118 C C . ILE C 1 516 ? -41.01300 16.70500 -20.03700 1.000 60.20459 516 ILE B C 1
ATOM 11119 O O . ILE C 1 516 ? -41.11400 15.49200 -19.81600 1.000 64.59985 516 ILE B O 1
ATOM 11124 N N . GLU C 1 517 ? -41.77700 17.31400 -20.94900 1.000 57.04105 517 GLU B N 1
ATOM 11125 C CA . GLU C 1 517 ? -42.79900 16.53300 -21.64600 1.000 61.19418 517 GLU B CA 1
ATOM 11126 C C . GLU C 1 517 ? -42.21800 15.82200 -22.85600 1.000 63.03387 517 GLU B C 1
ATOM 11127 O O . GLU C 1 517 ? -42.76400 14.80400 -23.29900 1.000 67.36071 517 GLU B O 1
ATOM 11133 N N . LYS C 1 518 ? -41.16800 16.36600 -23.45000 1.000 66.54745 518 LYS B N 1
ATOM 11134 C CA . LYS C 1 518 ? -40.51500 15.58200 -24.48200 1.000 62.83122 518 LYS B CA 1
ATOM 11135 C C . LYS C 1 518 ? -39.79300 14.34600 -23.94500 1.000 64.23928 518 LYS B C 1
ATOM 11136 O O . LYS C 1 518 ? -39.62000 13.37700 -24.68800 1.000 67.14752 518 LYS B O 1
ATOM 11142 N N . GLN C 1 519 ? -39.50400 14.33300 -22.64800 1.000 63.10757 519 GLN B N 1
ATOM 11143 C CA . GLN C 1 519 ? -38.80200 13.18400 -22.03500 1.000 60.62569 519 GLN B CA 1
ATOM 11144 C C . GLN C 1 519 ? -39.70300 12.53000 -20.98600 1.000 64.77619 519 GLN B C 1
ATOM 11145 O O . GLN C 1 519 ? -39.15500 11.83600 -20.16200 1.000 61.91795 519 GLN B O 1
ATOM 11151 N N . HIS C 1 520 ? -41.01200 12.79800 -20.98400 1.000 65.12623 520 HIS B N 1
ATOM 11152 C CA . HIS C 1 520 ? -41.99700 12.12100 -20.08900 1.000 67.81603 520 HIS B CA 1
ATOM 11153 C C . HIS C 1 520 ? -41.53700 12.06600 -18.62700 1.000 71.22170 520 HIS B C 1
ATOM 11154 O O . HIS C 1 520 ? -41.87200 11.10000 -17.92900 1.000 73.90623 520 HIS B O 1
ATOM 11161 N N . LEU C 1 521 ? -40.81300 13.07700 -18.16100 1.000 70.00839 521 LEU B N 1
ATOM 11162 C CA . LEU C 1 521 ? -40.41900 13.13600 -16.73500 1.000 67.84498 521 LEU B CA 1
ATOM 11163 C C . LEU C 1 521 ? -41.63200 13.66700 -15.99100 1.000 71.48489 521 LEU B C 1
ATOM 11164 O O . LEU C 1 521 ? -41.63900 14.85400 -15.67100 1.000 69.38727 521 LEU B O 1
ATOM 11169 N N . ASN C 1 522 ? -42.61000 12.80600 -15.72400 1.000 75.64065 522 ASN B N 1
ATOM 11170 C CA . ASN C 1 522 ? -43.87500 13.26300 -15.09900 1.000 74.03519 522 ASN B CA 1
ATOM 11171 C C . ASN C 1 522 ? -43.71800 13.28500 -13.58000 1.000 72.91927 522 ASN B C 1
ATOM 11172 O O . ASN C 1 522 ? -44.67700 13.65900 -12.89400 1.000 72.12707 522 ASN B O 1
ATOM 11177 N N . ASP C 1 523 ? -42.53300 12.94300 -13.08700 1.000 72.28498 523 ASP B N 1
ATOM 11178 C CA . ASP C 1 523 ? -42.26300 13.06200 -11.63600 1.000 74.74844 523 ASP B CA 1
ATOM 11179 C C . ASP C 1 523 ? -41.82000 14.50100 -11.39200 1.000 75.13006 523 ASP B C 1
ATOM 11180 O O . ASP C 1 523 ? -41.59900 14.86400 -10.22400 1.000 73.90360 523 ASP B O 1
ATOM 11185 N N . TYR C 1 524 ? -41.68000 15.27700 -12.46500 1.000 65.42100 524 TYR B N 1
ATOM 11186 C CA . TYR C 1 524 ? -41.30000 16.70400 -12.34100 1.000 60.96520 524 TYR B CA 1
ATOM 11187 C C . TYR C 1 524 ? -42.40200 17.55600 -12.97000 1.000 60.18353 524 TYR B C 1
ATOM 11188 O O . TYR C 1 524 ? -42.53600 17.57500 -14.19200 1.000 62.29957 524 TYR B O 1
ATOM 11197 N N . PRO C 1 525 ? -43.24300 18.30200 -12.19500 1.000 59.75716 525 PRO B N 1
ATOM 11198 C CA . PRO C 1 525 ? -44.34500 19.07600 -12.77200 1.000 59.75716 525 PRO B CA 1
ATOM 11199 C C . PRO C 1 525 ? -43.91300 20.29000 -13.60500 1.000 59.84928 525 PRO B C 1
ATOM 11200 O O . PRO C 1 525 ? -42.90800 20.86800 -13.29500 1.000 63.29180 525 PRO B O 1
ATOM 11204 N N . LYS C 1 526 ? -44.69000 20.64100 -14.63100 1.000 57.37004 526 LYS B N 1
ATOM 11205 C CA . LYS C 1 526 ? -44.31100 21.78200 -15.50800 1.000 60.82835 526 LYS B CA 1
ATOM 11206 C C . LYS C 1 526 ? -44.69800 23.07000 -14.79300 1.000 68.17660 526 LYS B C 1
ATOM 11207 O O . LYS C 1 526 ? -44.98400 24.06200 -15.47200 1.000 65.77894 526 LYS B O 1
ATOM 11213 N N . THR C 1 527 ? -44.71400 23.02700 -13.46400 1.000 79.24898 527 THR B N 1
ATOM 11214 C CA . THR C 1 527 ? -44.96100 24.24400 -12.67000 1.000 80.39385 527 THR B CA 1
ATOM 11215 C C . THR C 1 527 ? -43.60100 24.90000 -12.49700 1.000 82.12564 527 THR B C 1
ATOM 11216 O O . THR C 1 527 ? -42.61400 24.17100 -12.49100 1.000 84.83912 527 THR B O 1
ATOM 11220 N N . PRO C 1 528 ? -43.47300 26.23400 -12.46600 1.000 74.71685 528 PRO B N 1
ATOM 11221 C CA . PRO C 1 528 ? -42.19500 26.85200 -12.15000 1.000 72.36920 528 PRO B CA 1
ATOM 11222 C C . PRO C 1 528 ? -41.50400 26.24100 -10.91800 1.000 71.87178 528 PRO B C 1
ATOM 11223 O O . PRO C 1 528 ? -40.30200 26.16200 -10.90900 1.000 71.31645 528 PRO B O 1
ATOM 11227 N N . ASP C 1 529 ? -42.26300 25.80600 -9.91800 1.000 70.90850 529 ASP B N 1
ATOM 11228 C CA . ASP C 1 529 ? -41.66000 25.14800 -8.73000 1.000 69.57940 529 ASP B CA 1
ATOM 11229 C C . ASP C 1 529 ? -41.16000 23.75400 -9.11000 1.000 65.52891 529 ASP B C 1
ATOM 11230 O O . ASP C 1 529 ? -40.18100 23.29500 -8.53100 1.000 58.58334 529 ASP B O 1
ATOM 11235 N N . GLY C 1 530 ? -41.83700 23.09300 -10.04000 1.000 67.29491 530 GLY B N 1
ATOM 11236 C CA . GLY C 1 530 ? -41.42500 21.74900 -10.47400 1.000 63.99715 530 GLY B CA 1
ATOM 11237 C C . GLY C 1 530 ? -40.10200 21.79800 -11.19700 1.000 63.51551 530 GLY B C 1
ATOM 11238 O O . GLY C 1 530 ? -39.44200 20.75800 -11.26800 1.000 64.30771 530 GLY B O 1
ATOM 11239 N N . ILE C 1 531 ? -39.75200 22.95600 -11.74800 1.000 62.00217 531 ILE B N 1
ATOM 11240 C CA . ILE C 1 531 ? -38.41800 23.12100 -12.38600 1.000 55.59351 531 ILE B CA 1
ATOM 11241 C C . ILE C 1 531 ? -37.41900 23.22000 -11.23700 1.000 52.28258 531 ILE B C 1
ATOM 11242 O O . ILE C 1 531 ? -36.39500 22.56100 -11.31800 1.000 47.00827 531 ILE B O 1
ATOM 11247 N N . LYS C 1 532 ? -37.73700 23.99100 -10.19200 1.000 53.88804 532 LYS B N 1
ATOM 11248 C CA . LYS C 1 532 ? -36.87200 24.04200 -9.02000 1.000 50.04284 532 LYS B CA 1
ATOM 11249 C C . LYS C 1 532 ? -36.59300 22.64100 -8.48400 1.000 48.43212 532 LYS B C 1
ATOM 11250 O O . LYS C 1 532 ? -35.46200 22.33300 -8.08900 1.000 47.87416 532 LYS B O 1
ATOM 11256 N N . LYS C 1 533 ? -37.61600 21.78200 -8.45400 1.000 49.66648 533 LYS B N 1
ATOM 11257 C CA . LYS C 1 533 ? -37.41300 20.38800 -8.07300 1.000 47.85837 533 LYS B CA 1
ATOM 11258 C C . LYS C 1 533 ? -36.41300 19.70900 -9.00000 1.000 46.98195 533 LYS B C 1
ATOM 11259 O O . LYS C 1 533 ? -35.46700 19.05600 -8.54300 1.000 44.38427 533 LYS B O 1
ATOM 11265 N N . LEU C 1 534 ? -36.61400 19.85600 -10.31300 1.000 49.30065 534 LEU B N 1
ATOM 11266 C CA . LEU C 1 534 ? -35.74700 19.20200 -11.28800 1.000 45.97130 534 LEU B CA 1
ATOM 11267 C C . LEU C 1 534 ? -34.32400 19.74000 -11.21800 1.000 44.95802 534 LEU B C 1
ATOM 11268 O O . LEU C 1 534 ? -33.35800 18.96900 -11.26800 1.000 45.31070 534 LEU B O 1
ATOM 11273 N N . LEU C 1 535 ? -34.17500 21.06400 -11.13100 1.000 43.15517 535 LEU B N 1
ATOM 11274 C CA . LEU C 1 535 ? -32.85000 21.65500 -10.97600 1.000 44.97908 535 LEU B CA 1
ATOM 11275 C C . LEU C 1 535 ? -32.17000 21.16900 -9.70100 1.000 46.38714 535 LEU B C 1
ATOM 11276 O O . LEU C 1 535 ? -30.96700 20.87700 -9.70400 1.000 45.62652 535 LEU B O 1
ATOM 11281 N N . LYS C 1 536 ? -32.92500 21.07000 -8.60100 1.000 45.96604 536 LYS B N 1
ATOM 11282 C CA . LYS C 1 536 ? -32.34300 20.62900 -7.33700 1.000 46.08974 536 LYS B CA 1
ATOM 11283 C C . LYS C 1 536 ? -31.79800 19.21000 -7.43000 1.000 48.07419 536 LYS B C 1
ATOM 11284 O O . LYS C 1 536 ? -30.87200 18.85400 -6.69200 1.000 52.97477 536 LYS B O 1
ATOM 11290 N N . SER C 1 537 ? -32.36300 18.38200 -8.31400 1.000 46.06342 537 SER B N 1
ATOM 11291 C CA . SER C 1 537 ? -31.83900 17.03200 -8.49500 1.000 43.79472 537 SER B CA 1
ATOM 11292 C C . SER C 1 537 ? -30.51000 17.03400 -9.24300 1.000 49.43224 537 SER B C 1
ATOM 11293 O O . SER C 1 537 ? -29.67600 16.14900 -9.01700 1.000 51.43511 537 SER B O 1
ATOM 11296 N N . PHE C 1 538 ? -30.28400 18.02100 -10.11700 1.000 50.30340 538 PHE B N 1
ATOM 11297 C CA . PHE C 1 538 ? -28.99500 18.11400 -10.79500 1.000 48.55582 538 PHE B CA 1
ATOM 11298 C C . PHE C 1 538 ? -27.93000 18.62800 -9.84900 1.000 46.97932 538 PHE B C 1
ATOM 11299 O O . PHE C 1 538 ? -26.75900 18.24800 -9.95900 1.000 46.17922 538 PHE B O 1
ATOM 11307 N N . GLN C 1 539 ? -28.32300 19.50300 -8.93100 1.000 43.76314 539 GLN B N 1
ATOM 11308 C CA . GLN C 1 539 ? -27.45200 19.89200 -7.84000 1.000 41.86291 539 GLN B CA 1
ATOM 11309 C C . GLN C 1 539 ? -27.12500 18.64900 -7.02900 1.000 43.12622 539 GLN B C 1
ATOM 11310 O O . GLN C 1 539 ? -28.02300 17.92400 -6.58900 1.000 48.78480 539 GLN B O 1
ATOM 11316 N N . GLY C 1 540 ? -25.83800 18.37500 -6.87400 1.000 37.48081 540 GLY B N 1
ATOM 11317 C CA . GLY C 1 540 ? -25.42700 17.14600 -6.23200 1.000 40.09691 540 GLY B CA 1
ATOM 11318 C C . GLY C 1 540 ? -24.23000 16.56200 -6.94300 1.000 39.84162 540 GLY B C 1
ATOM 11319 O O . GLY C 1 540 ? -23.28800 16.09200 -6.30400 1.000 40.40484 540 GLY B O 1
ATOM 11320 N N . ILE C 1 541 ? -24.25600 16.57200 -8.27600 1.000 39.86267 541 ILE B N 1
ATOM 11321 C CA . ILE C 1 541 ? -23.07700 16.12400 -9.00400 1.000 41.26547 541 ILE B CA 1
ATOM 11322 C C . ILE C 1 541 ? -22.04200 17.23600 -9.07000 1.000 41.67079 541 ILE B C 1
ATOM 11323 O O . ILE C 1 541 ? -20.84700 16.95800 -9.22600 1.000 42.50246 541 ILE B O 1
ATOM 11328 N N . VAL C 1 542 ? -22.47600 18.49300 -8.95400 1.000 37.65451 542 VAL B N 1
ATOM 11329 C CA . VAL C 1 542 ? -21.56200 19.62300 -8.83100 1.000 37.43870 542 VAL B CA 1
ATOM 11330 C C . VAL C 1 542 ? -21.44400 20.11200 -7.39100 1.000 34.18305 542 VAL B C 1
ATOM 11331 O O . VAL C 1 542 ? -20.53700 20.90400 -7.08800 1.000 36.85442 542 VAL B O 1
ATOM 11335 N N . TYR C 1 543 ? -22.31900 19.65700 -6.49400 1.000 32.33809 543 TYR B N 1
ATOM 11336 C CA . TYR C 1 543 ? -22.28400 20.05100 -5.09100 1.000 33.62245 543 TYR B CA 1
ATOM 11337 C C . TYR C 1 543 ? -21.47600 19.07700 -4.23500 1.000 36.08064 543 TYR B C 1
ATOM 11338 O O . TYR C 1 543 ? -20.69300 19.51200 -3.38200 1.000 32.55127 543 TYR B O 1
ATOM 11347 N N . LYS C 1 544 ? -21.67100 17.77300 -4.42800 1.000 36.46753 544 LYS B N 1
ATOM 11348 C CA . LYS C 1 544 ? -20.97800 16.78000 -3.60800 1.000 33.18029 544 LYS B CA 1
ATOM 11349 C C . LYS C 1 544 ? -19.46000 16.92700 -3.61500 1.000 34.13041 544 LYS B C 1
ATOM 11350 O O . LYS C 1 544 ? -18.85900 16.80900 -2.53400 1.000 32.37757 544 LYS B O 1
ATOM 11356 N N . PRO C 1 545 ? -18.78200 17.15300 -4.74800 1.000 34.07777 545 PRO B N 1
ATOM 11357 C CA . PRO C 1 545 ? -17.32500 17.36600 -4.68500 1.000 32.86973 545 PRO B CA 1
ATOM 11358 C C . PRO C 1 545 ? -16.92000 18.56200 -3.84500 1.000 31.66169 545 PRO B C 1
ATOM 11359 O O . PRO C 1 545 ? -15.79000 18.58600 -3.34200 1.000 31.31691 545 PRO B O 1
ATOM 11363 N N . LEU C 1 546 ? -17.80400 19.54500 -3.65400 1.000 31.35902 546 LEU B N 1
ATOM 11364 C CA . LEU C 1 546 ? -17.50900 20.65500 -2.75200 1.000 29.77199 546 LEU B CA 1
ATOM 11365 C C . LEU C 1 546 ? -17.60200 20.25800 -1.28400 1.000 28.18759 546 LEU B C 1
ATOM 11366 O O . LEU C 1 546 ? -17.43400 21.11600 -0.41300 1.000 27.10851 546 LEU B O 1
ATOM 11371 N N . VAL C 1 547 ? -17.88600 18.99100 -1.00300 1.000 29.03506 547 VAL B N 1
ATOM 11372 C CA . VAL C 1 547 ? -17.68800 18.40400 0.31300 1.000 26.55845 547 VAL B CA 1
ATOM 11373 C C . VAL C 1 547 ? -16.61600 17.32300 0.27600 1.000 28.15864 547 VAL B C 1
ATOM 11374 O O . VAL C 1 547 ? -15.74300 17.27600 1.14400 1.000 31.52746 547 VAL B O 1
ATOM 11378 N N . MET C 1 548 ? -16.66300 16.45700 -0.74000 1.000 28.89294 548 MET B N 1
ATOM 11379 C CA . MET C 1 548 ? -15.78900 15.29100 -0.78500 1.000 29.75094 548 MET B CA 1
ATOM 11380 C C . MET C 1 548 ? -14.33900 15.67300 -1.06500 1.000 30.27995 548 MET B C 1
ATOM 11381 O O . MET C 1 548 ? -13.41700 15.08800 -0.48500 1.000 28.07179 548 MET B O 1
ATOM 11386 N N . GLU C 1 549 ? -14.11000 16.64800 -1.94600 1.000 31.39850 549 GLU B N 1
ATOM 11387 C CA . GLU C 1 549 ? -12.74700 16.98300 -2.34100 1.000 28.95084 549 GLU B CA 1
ATOM 11388 C C . GLU C 1 549 ? -12.04000 17.88800 -1.34300 1.000 29.73514 549 GLU B C 1
ATOM 11389 O O . GLU C 1 549 ? -10.84100 18.13900 -1.50100 1.000 31.08267 549 GLU B O 1
ATOM 11395 N N . PHE C 1 550 ? -12.74400 18.38100 -0.32800 1.000 29.60092 550 PHE B N 1
ATOM 11396 C CA . PHE C 1 550 ? -12.15800 19.23700 0.69200 1.000 28.56395 550 PHE B CA 1
ATOM 11397 C C . PHE C 1 550 ? -12.04100 18.54700 2.04200 1.000 27.15062 550 PHE B C 1
ATOM 11398 O O . PHE C 1 550 ? -10.96400 18.54100 2.64500 1.000 26.64530 550 PHE B O 1
ATOM 11406 N N . SER C 1 551 ? -13.12900 17.96200 2.53400 1.000 24.47662 551 SER B N 1
ATOM 11407 C CA . SER C 1 551 ? -13.15300 17.36800 3.85800 1.000 25.23460 551 SER B CA 1
ATOM 11408 C C . SER C 1 551 ? -13.46900 15.88200 3.85800 1.000 25.33988 551 SER B C 1
ATOM 11409 O O . SER C 1 551 ? -13.28100 15.23100 4.89100 1.000 23.23963 551 SER B O 1
ATOM 11412 N N . GLY C 1 552 ? -13.89900 15.32300 2.73000 1.000 24.30028 552 GLY B N 1
ATOM 11413 C CA . GLY C 1 552 ? -14.34200 13.95300 2.67600 1.000 21.14727 552 GLY B CA 1
ATOM 11414 C C . GLY C 1 552 ? -13.25500 12.98700 2.25600 1.000 24.30555 552 GLY B C 1
ATOM 11415 O O . GLY C 1 552 ? -12.06700 13.32400 2.20500 1.000 25.80836 552 GLY B O 1
ATOM 11416 N N . PRO C 1 553 ? -13.65500 11.74600 1.96200 1.000 24.92141 553 PRO B N 1
ATOM 11417 C CA . PRO C 1 553 ? -12.67000 10.68600 1.67200 1.000 24.22396 553 PRO B CA 1
ATOM 11418 C C . PRO C 1 553 ? -11.64200 11.02800 0.59900 1.000 25.14512 553 PRO B C 1
ATOM 11419 O O . PRO C 1 553 ? -10.45900 10.72000 0.78800 1.000 24.77139 553 PRO B O 1
ATOM 11423 N N . SER C 1 554 ? -12.04700 11.64900 -0.51500 1.000 25.48990 554 SER B N 1
ATOM 11424 C CA . SER C 1 554 ? -11.09500 11.93100 -1.59000 1.000 26.43212 554 SER B CA 1
ATOM 11425 C C . SER C 1 554 ? -9.97000 12.83400 -1.10400 1.000 26.63214 554 SER B C 1
ATOM 11426 O O . SER C 1 554 ? -8.79000 12.56500 -1.35700 1.000 29.78252 554 SER B O 1
ATOM 11429 N N . ALA C 1 555 ? -10.31900 13.91600 -0.40600 1.000 27.17431 555 ALA B N 1
ATOM 11430 C CA . ALA C 1 555 ? -9.30400 14.80500 0.14600 1.000 28.35077 555 ALA B CA 1
ATOM 11431 C C . ALA C 1 555 ? -8.42200 14.07500 1.15300 1.000 25.71887 555 ALA B C 1
ATOM 11432 O O . ALA C 1 555 ? -7.19000 14.17900 1.10800 1.000 27.52172 555 ALA B O 1
ATOM 11434 N N . VAL C 1 556 ? -9.04200 13.33900 2.07800 1.000 26.49002 556 VAL B N 1
ATOM 11435 C CA . VAL C 1 556 ? -8.28600 12.63500 3.11100 1.000 23.94761 556 VAL B CA 1
ATOM 11436 C C . VAL C 1 556 ? -7.35900 11.60000 2.48700 1.000 23.42649 556 VAL B C 1
ATOM 11437 O O . VAL C 1 556 ? -6.16900 11.53100 2.81300 1.000 27.41645 556 VAL B O 1
ATOM 11441 N N . SER C 1 557 ? -7.88300 10.79600 1.56200 1.000 25.93206 557 SER B N 1
ATOM 11442 C CA . SER C 1 557 ? -7.11300 9.68400 1.01500 1.000 23.67915 557 SER B CA 1
ATOM 11443 C C . SER C 1 557 ? -5.89200 10.13200 0.22100 1.000 24.71086 557 SER B C 1
ATOM 11444 O O . SER C 1 557 ? -5.03300 9.29600 -0.07400 1.000 26.66372 557 SER B O 1
ATOM 11447 N N . SER C 1 558 ? -5.81400 11.41100 -0.15300 1.000 24.97931 558 SER B N 1
ATOM 11448 C CA . SER C 1 558 ? -4.65700 11.94400 -0.86700 1.000 27.47698 558 SER B CA 1
ATOM 11449 C C . SER C 1 558 ? -3.33600 11.47000 -0.26100 1.000 27.06904 558 SER B C 1
ATOM 11450 O O . SER C 1 558 ? -2.47500 10.93400 -0.96700 1.000 30.70105 558 SER B O 1
ATOM 11453 N N . SER C 1 559 ? -3.15900 11.68300 1.04700 1.000 25.39252 559 SER B N 1
ATOM 11454 C CA . SER C 1 559 ? -1.94400 11.23500 1.72700 1.000 27.35065 559 SER B CA 1
ATOM 11455 C C . SER C 1 559 ? -1.67200 9.75300 1.48600 1.000 29.14823 559 SER B C 1
ATOM 11456 O O . SER C 1 559 ? -0.51600 9.34600 1.31200 1.000 29.93780 559 SER B O 1
ATOM 11459 N N . TRP C 1 560 ? -2.72200 8.92800 1.47300 1.000 27.95862 560 TRP B N 1
ATOM 11460 C CA . TRP C 1 560 ? -2.52700 7.50200 1.23400 1.000 25.82678 560 TRP B CA 1
ATOM 11461 C C . TRP C 1 560 ? -2.18200 7.23800 -0.22400 1.000 29.84832 560 TRP B C 1
ATOM 11462 O O . TRP C 1 560 ? -1.28600 6.43900 -0.52300 1.000 30.79053 560 TRP B O 1
ATOM 11473 N N . VAL C 1 561 ? -2.89200 7.89400 -1.14400 1.000 29.10875 561 VAL B N 1
ATOM 11474 C CA . VAL C 1 561 ? -2.63100 7.70100 -2.56600 1.000 29.32720 561 VAL B CA 1
ATOM 11475 C C . VAL C 1 561 ? -1.21700 8.15300 -2.90900 1.000 32.02752 561 VAL B C 1
ATOM 11476 O O . VAL C 1 561 ? -0.50300 7.49000 -3.67300 1.000 32.54601 561 VAL B O 1
ATOM 11480 N N . GLU C 1 562 ? -0.78600 9.28300 -2.34100 1.000 30.46418 562 GLU B N 1
ATOM 11481 C CA . GLU C 1 562 ? 0.57400 9.75600 -2.57300 1.000 30.66420 562 GLU B CA 1
ATOM 11482 C C . GLU C 1 562 ? 1.59600 8.74000 -2.08600 1.000 34.49624 562 GLU B C 1
ATOM 11483 O O . GLU C 1 562 ? 2.64800 8.55700 -2.71000 1.000 34.60678 562 GLU B O 1
ATOM 11489 N N . ALA C 1 563 ? 1.29800 8.06800 -0.97000 1.000 33.50139 563 ALA B N 1
ATOM 11490 C CA . ALA C 1 563 ? 2.25300 7.14800 -0.36000 1.000 28.98505 563 ALA B CA 1
ATOM 11491 C C . ALA C 1 563 ? 2.55400 5.95100 -1.25400 1.000 31.17479 563 ALA B C 1
ATOM 11492 O O . ALA C 1 563 ? 3.62700 5.34800 -1.13300 1.000 33.44612 563 ALA B O 1
ATOM 11494 N N . ILE C 1 564 ? 1.63100 5.58300 -2.14100 1.000 32.30651 564 ILE B N 1
ATOM 11495 C CA . ILE C 1 564 ? 1.84300 4.43100 -3.00900 1.000 32.96185 564 ILE B CA 1
ATOM 11496 C C . ILE C 1 564 ? 1.90600 4.88100 -4.46200 1.000 39.97058 564 ILE B C 1
ATOM 11497 O O . ILE C 1 564 ? 1.54400 4.12700 -5.37100 1.000 39.41525 564 ILE B O 1
ATOM 11502 N N . SER C 1 565 ? 2.33900 6.12100 -4.68400 1.000 38.82571 565 SER B N 1
ATOM 11503 C CA . SER C 1 565 ? 2.42500 6.70900 -6.01000 1.000 40.29430 565 SER B CA 1
ATOM 11504 C C . SER C 1 565 ? 3.88000 6.70200 -6.48000 1.000 49.31381 565 SER B C 1
ATOM 11505 O O . SER C 1 565 ? 4.79100 6.28900 -5.75800 1.000 48.85586 565 SER B O 1
ATOM 11508 N N . GLY C 1 566 ? 4.09700 7.17300 -7.70500 1.000 54.00384 566 GLY B N 1
ATOM 11509 C CA . GLY C 1 566 ? 5.42500 7.12700 -8.29700 1.000 53.19059 566 GLY B CA 1
ATOM 11510 C C . GLY C 1 566 ? 5.87100 5.70500 -8.54900 1.000 53.03794 566 GLY B C 1
ATOM 11511 O O . GLY C 1 566 ? 7.04800 5.37700 -8.35000 1.000 57.15159 566 GLY B O 1
ATOM 11512 N N . ARG C 1 567 ? 4.94600 4.85200 -8.97800 1.000 53.59064 567 ARG B N 1
ATOM 11513 C CA . ARG C 1 567 ? 5.18400 3.43600 -9.19100 1.000 56.28306 567 ARG B CA 1
ATOM 11514 C C . ARG C 1 567 ? 4.48000 3.00500 -10.47100 1.000 58.93338 567 ARG B C 1
ATOM 11515 O O . ARG C 1 567 ? 3.79000 3.79700 -11.12100 1.000 56.68574 567 ARG B O 1
ATOM 11523 N N . SER C 1 568 ? 4.66300 1.74200 -10.83800 1.000 72.03495 568 SER B N 1
ATOM 11524 C CA . SER C 1 568 ? 3.86500 1.13500 -11.89100 1.000 67.49493 568 SER B CA 1
ATOM 11525 C C . SER C 1 568 ? 2.47200 0.80800 -11.36600 1.000 66.78696 568 SER B C 1
ATOM 11526 O O . SER C 1 568 ? 2.29500 0.50500 -10.18300 1.000 67.95552 568 SER B O 1
ATOM 11529 N N . ILE C 1 569 ? 1.48100 0.90100 -12.25100 1.000 52.46682 569 ILE B N 1
ATOM 11530 C CA . ILE C 1 569 ? 0.08700 0.58100 -11.93600 1.000 47.69519 569 ILE B CA 1
ATOM 11531 C C . ILE C 1 569 ? 0.02900 -0.69200 -11.09800 1.000 44.75537 569 ILE B C 1
ATOM 11532 O O . ILE C 1 569 ? 0.65200 -1.69900 -11.46600 1.000 44.60008 569 ILE B O 1
ATOM 11537 N N . PRO C 1 570 ? -0.66200 -0.68900 -9.95600 1.000 40.89438 570 PRO B N 1
ATOM 11538 C CA . PRO C 1 570 ? -0.69400 -1.89700 -9.12300 1.000 35.95168 570 PRO B CA 1
ATOM 11539 C C . PRO C 1 570 ? -1.31000 -3.06300 -9.88000 1.000 32.63549 570 PRO B C 1
ATOM 11540 O O . PRO C 1 570 ? -2.18800 -2.88900 -10.72700 1.000 32.10385 570 PRO B O 1
ATOM 11544 N N . ARG C 1 571 ? -0.82600 -4.26300 -9.57700 1.000 29.87727 571 ARG B N 1
ATOM 11545 C CA . ARG C 1 571 ? -1.42200 -5.48200 -10.09500 1.000 29.69830 571 ARG B CA 1
ATOM 11546 C C . ARG C 1 571 ? -1.61200 -6.47800 -8.95900 1.000 30.62736 571 ARG B C 1
ATOM 11547 O O . ARG C 1 571 ? -0.87900 -6.46200 -7.96700 1.000 32.56969 571 ARG B O 1
ATOM 11555 N N . ASN C 1 572 ? -2.61200 -7.34400 -9.11700 1.000 33.77773 572 ASN B N 1
ATOM 11556 C CA . ASN C 1 572 ? -2.90300 -8.40600 -8.15300 1.000 35.85430 572 ASN B CA 1
ATOM 11557 C C . ASN C 1 572 ? -2.18700 -9.68200 -8.58800 1.000 38.12036 572 ASN B C 1
ATOM 11558 O O . ASN C 1 572 ? -2.69100 -10.46200 -9.39700 1.000 40.44959 572 ASN B O 1
ATOM 11563 N N . PHE C 1 573 ? -0.98000 -9.88500 -8.06000 1.000 34.20147 573 PHE B N 1
ATOM 11564 C CA . PHE C 1 573 ? -0.15200 -11.04300 -8.40100 1.000 32.12227 573 PHE B CA 1
ATOM 11565 C C . PHE C 1 573 ? -0.50200 -12.18900 -7.45300 1.000 34.72785 573 PHE B C 1
ATOM 11566 O O . PHE C 1 573 ? -0.05600 -12.22000 -6.30300 1.000 34.43308 573 PHE B O 1
ATOM 11574 N N . GLU C 1 574 ? -1.30400 -13.13800 -7.94700 1.000 34.21726 574 GLU B N 1
ATOM 11575 C CA . GLU C 1 574 ? -1.85800 -14.19300 -7.09800 1.000 33.59877 574 GLU B CA 1
ATOM 11576 C C . GLU C 1 574 ? -0.78000 -15.08200 -6.47300 1.000 32.35651 574 GLU B C 1
ATOM 11577 O O . GLU C 1 574 ? -0.90000 -15.47600 -5.30700 1.000 32.54601 574 GLU B O 1
ATOM 11583 N N . TYR C 1 575 ? 0.27000 -15.42300 -7.22100 1.000 31.61168 575 TYR B N 1
ATOM 11584 C CA . TYR C 1 575 ? 1.14700 -16.52900 -6.84400 1.000 33.41190 575 TYR B CA 1
ATOM 11585 C C . TYR C 1 575 ? 2.57000 -16.06900 -6.54200 1.000 33.97513 575 TYR B C 1
ATOM 11586 O O . TYR C 1 575 ? 3.54100 -16.77300 -6.83700 1.000 34.16199 575 TYR B O 1
ATOM 11595 N N . LEU C 1 576 ? 2.71900 -14.88800 -5.94500 1.000 31.07215 576 LEU B N 1
ATOM 11596 C CA . LEU C 1 576 ? 4.04300 -14.42100 -5.55500 1.000 29.06401 576 LEU B CA 1
ATOM 11597 C C . LEU C 1 576 ? 4.54600 -15.18300 -4.33500 1.000 30.52471 576 LEU B C 1
ATOM 11598 O O . LEU C 1 576 ? 3.78700 -15.47700 -3.40700 1.000 30.74579 576 LEU B O 1
ATOM 11603 N N . ALA C 1 577 ? 5.84000 -15.51100 -4.34400 1.000 31.02477 577 ALA B N 1
ATOM 11604 C CA . ALA C 1 577 ? 6.46700 -16.06800 -3.15100 1.000 31.04320 577 ALA B CA 1
ATOM 11605 C C . ALA C 1 577 ? 6.40700 -15.08000 -1.99200 1.000 29.21140 577 ALA B C 1
ATOM 11606 O O . ALA C 1 577 ? 6.23300 -15.47600 -0.83400 1.000 31.13005 577 ALA B O 1
ATOM 11608 N N . GLU C 1 578 ? 6.56200 -13.78500 -2.28200 1.000 28.13232 578 GLU B N 1
ATOM 11609 C CA . GLU C 1 578 ? 6.62000 -12.73600 -1.26500 1.000 27.76649 578 GLU B CA 1
ATOM 11610 C C . GLU C 1 578 ? 5.54000 -11.70000 -1.55600 1.000 27.95072 578 GLU B C 1
ATOM 11611 O O . GLU C 1 578 ? 5.82600 -10.63200 -2.12200 1.000 27.97177 578 GLU B O 1
ATOM 11617 N N . PRO C 1 579 ? 4.28300 -11.99200 -1.20600 1.000 27.52172 579 PRO B N 1
ATOM 11618 C CA . PRO C 1 579 ? 3.21700 -10.98600 -1.36300 1.000 26.20051 579 PRO B CA 1
ATOM 11619 C C . PRO C 1 579 ? 3.55500 -9.62800 -0.76400 1.000 28.48236 579 PRO B C 1
ATOM 11620 O O . PRO C 1 579 ? 3.18800 -8.59500 -1.33800 1.000 30.16941 579 PRO B O 1
ATOM 11624 N N . MET C 1 580 ? 4.25200 -9.59900 0.37400 1.000 27.60068 580 MET B N 1
ATOM 11625 C CA . MET C 1 580 ? 4.48500 -8.35900 1.11000 1.000 28.62448 580 MET B CA 1
ATOM 11626 C C . MET C 1 580 ? 5.49700 -7.43300 0.42800 1.000 30.05360 580 MET B C 1
ATOM 11627 O O . MET C 1 580 ? 5.91200 -6.42900 1.03100 1.000 29.03506 580 MET B O 1
ATOM 11632 N N . SER C 1 581 ? 5.89300 -7.75400 -0.80400 1.000 28.22444 581 SER B N 1
ATOM 11633 C CA . SER C 1 581 ? 6.63100 -6.83900 -1.65800 1.000 27.03482 581 SER B CA 1
ATOM 11634 C C . SER C 1 581 ? 5.71300 -5.90000 -2.42500 1.000 26.80321 581 SER B C 1
ATOM 11635 O O . SER C 1 581 ? 6.19000 -4.91900 -3.00600 1.000 27.81386 581 SER B O 1
ATOM 11638 N N . GLN C 1 582 ? 4.41400 -6.18900 -2.44500 1.000 23.51861 582 GLN B N 1
ATOM 11639 C CA . GLN C 1 582 ? 3.43900 -5.34800 -3.12100 1.000 23.10540 582 GLN B CA 1
ATOM 11640 C C . GLN C 1 582 ? 2.82000 -4.38300 -2.11900 1.000 24.00025 582 GLN B C 1
ATOM 11641 O O . GLN C 1 582 ? 2.24400 -4.83600 -1.11700 1.000 23.10277 582 GLN B O 1
ATOM 11647 N N . PRO C 1 583 ? 2.93600 -3.06800 -2.32400 1.000 22.70009 583 PRO B N 1
ATOM 11648 C CA . PRO C 1 583 ? 2.40300 -2.11500 -1.33000 1.000 22.52902 583 PRO B CA 1
ATOM 11649 C C . PRO C 1 583 ? 0.95500 -2.36500 -0.93700 1.000 23.13172 583 PRO B C 1
ATOM 11650 O O . PRO C 1 583 ? 0.62800 -2.34500 0.25700 1.000 22.32899 583 PRO B O 1
ATOM 11654 N N . LEU C 1 584 ? 0.07200 -2.58600 -1.91700 1.000 22.47901 584 LEU B N 1
ATOM 11655 C CA . LEU C 1 584 ? -1.33600 -2.82700 -1.61400 1.000 21.92105 584 LEU B CA 1
ATOM 11656 C C . LEU C 1 584 ? -1.51800 -3.99100 -0.64400 1.000 24.58453 584 LEU B C 1
ATOM 11657 O O . LEU C 1 584 ? -2.41700 -3.96300 0.20700 1.000 25.20302 584 LEU B O 1
ATOM 11662 N N . ARG C 1 585 ? -0.67600 -5.02700 -0.75400 1.000 22.42900 585 ARG B N 1
ATOM 11663 C CA . ARG C 1 585 ? -0.78600 -6.14800 0.17400 1.000 22.71851 585 ARG B CA 1
ATOM 11664 C C . ARG C 1 585 ? -0.32600 -5.75500 1.57100 1.000 25.59781 585 ARG B C 1
ATOM 11665 O O . ARG C 1 585 ? -0.84000 -6.28500 2.56500 1.000 25.97417 585 ARG B O 1
ATOM 11673 N N . VAL C 1 586 ? 0.63400 -4.83200 1.66700 1.000 23.99761 586 VAL B N 1
ATOM 11674 C CA . VAL C 1 586 ? 1.01600 -4.29400 2.96800 1.000 23.04224 586 VAL B CA 1
ATOM 11675 C C . VAL C 1 586 ? -0.14100 -3.50600 3.56800 1.000 22.78168 586 VAL B C 1
ATOM 11676 O O . VAL C 1 586 ? -0.47300 -3.66200 4.74900 1.000 24.42924 586 VAL B O 1
ATOM 11680 N N . LEU C 1 587 ? -0.75800 -2.63500 2.76300 1.000 22.41585 587 LEU B N 1
ATOM 11681 C CA . LEU C 1 587 ? -1.92600 -1.88600 3.21800 1.000 22.18687 587 LEU B CA 1
ATOM 11682 C C . LEU C 1 587 ? -3.02800 -2.81800 3.70900 1.000 24.41872 587 LEU B C 1
ATOM 11683 O O . LEU C 1 587 ? -3.64000 -2.57300 4.75600 1.000 22.29215 587 LEU B O 1
ATOM 11688 N N . GLN C 1 588 ? -3.29600 -3.89500 2.96400 1.000 23.10277 588 GLN B N 1
ATOM 11689 C CA . GLN C 1 588 ? -4.41600 -4.76700 3.30300 1.000 22.85800 588 GLN B CA 1
ATOM 11690 C C . GLN C 1 588 ? -4.20500 -5.46700 4.63800 1.000 25.82152 588 GLN B C 1
ATOM 11691 O O . GLN C 1 588 ? -5.17100 -5.68900 5.37800 1.000 24.96878 588 GLN B O 1
ATOM 11697 N N . HIS C 1 589 ? -2.95900 -5.80600 4.97300 1.000 26.50318 589 HIS B N 1
ATOM 11698 C CA . HIS C 1 589 ? -2.68300 -6.61000 6.15400 1.000 28.05073 589 HIS B CA 1
ATOM 11699 C C . HIS C 1 589 ? -2.29700 -5.79100 7.37500 1.000 26.66372 589 HIS B C 1
ATOM 11700 O O . HIS C 1 589 ? -2.42800 -6.29100 8.49700 1.000 28.26128 589 HIS B O 1
ATOM 11707 N N . TYR C 1 590 ? -1.83600 -4.55400 7.19600 1.000 24.20290 590 TYR B N 1
ATOM 11708 C CA . TYR C 1 590 ? -1.26500 -3.80400 8.30400 1.000 25.00037 590 TYR B CA 1
ATOM 11709 C C . TYR C 1 590 ? -1.75900 -2.37000 8.42600 1.000 23.71337 590 TYR B C 1
ATOM 11710 O O . TYR C 1 590 ? -1.38200 -1.69700 9.39100 1.000 26.48212 590 TYR B O 1
ATOM 11719 N N . ALA C 1 591 ? -2.58100 -1.87400 7.49500 1.000 22.86327 591 ALA B N 1
ATOM 11720 C CA . ALA C 1 591 ? -2.90200 -0.45300 7.51700 1.000 22.61587 591 ALA B CA 1
ATOM 11721 C C . ALA C 1 591 ? -4.38600 -0.15700 7.30400 1.000 22.32899 591 ALA B C 1
ATOM 11722 O O . ALA C 1 591 ? -4.73500 0.98900 7.00000 1.000 22.09212 591 ALA B O 1
ATOM 11724 N N . CYS C 1 592 ? -5.27800 -1.12700 7.49000 1.000 22.40005 592 CYS B N 1
ATOM 11725 C CA . CYS C 1 592 ? -6.68900 -0.88500 7.21900 1.000 22.18161 592 CYS B CA 1
ATOM 11726 C C . CYS C 1 592 ? -7.54200 -1.68700 8.19400 1.000 22.45269 592 CYS B C 1
ATOM 11727 O O . CYS C 1 592 ? -7.06400 -2.60000 8.87100 1.000 22.80010 592 CYS B O 1
ATOM 11730 N N . VAL C 1 593 ? -8.83100 -1.33700 8.24900 1.000 22.33952 593 VAL B N 1
ATOM 11731 C CA . VAL C 1 593 ? -9.71200 -1.88200 9.27600 1.000 22.63429 593 VAL B CA 1
ATOM 11732 C C . VAL C 1 593 ? -10.07900 -3.33000 9.01400 1.000 22.84748 593 VAL B C 1
ATOM 11733 O O . VAL C 1 593 ? -10.56700 -4.00900 9.92300 1.000 23.20805 593 VAL B O 1
ATOM 11737 N N . SER C 1 594 ? -9.89700 -3.80700 7.78700 1.000 22.67640 594 SER B N 1
ATOM 11738 C CA . SER C 1 594 ? -10.18600 -5.19400 7.44600 1.000 22.91327 594 SER B CA 1
ATOM 11739 C C . SER C 1 594 ? -9.58300 -6.14900 8.47000 1.000 23.37912 594 SER B C 1
ATOM 11740 O O . SER C 1 594 ? -8.36100 -6.21300 8.63500 1.000 23.46334 594 SER B O 1
ATOM 11743 N N . GLY C 1 595 ? -10.44900 -6.87700 9.17100 1.000 23.73706 595 GLY B N 1
ATOM 11744 C CA . GLY C 1 595 ? -10.02000 -7.76600 10.22700 1.000 24.25554 595 GLY B CA 1
ATOM 11745 C C . GLY C 1 595 ? -9.83000 -7.12600 11.58700 1.000 24.45556 595 GLY B C 1
ATOM 11746 O O . GLY C 1 595 ? -9.50700 -7.84100 12.54400 1.000 24.95826 595 GLY B O 1
ATOM 11747 N N . LYS C 1 596 ? -10.02900 -5.81100 11.71400 1.000 24.13184 596 LYS B N 1
ATOM 11748 C CA . LYS C 1 596 ? -9.65000 -5.09300 12.92700 1.000 24.32397 596 LYS B CA 1
ATOM 11749 C C . LYS C 1 596 ? -10.80600 -4.27900 13.49900 1.000 26.20841 596 LYS B C 1
ATOM 11750 O O . LYS C 1 596 ? -10.58200 -3.39000 14.32900 1.000 24.94773 596 LYS B O 1
ATOM 11756 N N . ALA C 1 597 ? -12.03500 -4.58800 13.09700 1.000 26.19788 597 ALA B N 1
ATOM 11757 C CA . ALA C 1 597 ? -13.20800 -3.83500 13.51800 1.000 24.20553 597 ALA B CA 1
ATOM 11758 C C . ALA C 1 597 ? -14.42100 -4.73900 13.37500 1.000 27.82965 597 ALA B C 1
ATOM 11759 O O . ALA C 1 597 ? -14.41600 -5.69500 12.59400 1.000 31.84066 597 ALA B O 1
ATOM 11761 N N . ASN C 1 598 ? -15.47000 -4.41700 14.13100 1.000 28.20075 598 ASN B N 1
ATOM 11762 C CA . ASN C 1 598 ? -16.66800 -5.24400 14.20400 1.000 26.83216 598 ASN B CA 1
ATOM 11763 C C . ASN C 1 598 ? -17.76700 -4.78000 13.25200 1.000 28.06915 598 ASN B C 1
ATOM 11764 O O . ASN C 1 598 ? -18.95200 -4.99200 13.52700 1.000 29.35878 598 ASN B O 1
ATOM 11769 N N . PHE C 1 599 ? -17.40100 -4.15000 12.13700 1.000 27.53225 599 PHE B N 1
ATOM 11770 C CA . PHE C 1 599 ? -18.37400 -3.54400 11.24000 1.000 26.83743 599 PHE B CA 1
ATOM 11771 C C . PHE C 1 599 ? -17.90100 -3.69700 9.80000 1.000 27.99020 599 PHE B C 1
ATOM 11772 O O . PHE C 1 599 ? -16.72400 -3.95200 9.53600 1.000 29.51407 599 PHE B O 1
ATOM 11780 N N . SER C 1 600 ? -18.83900 -3.54700 8.86700 1.000 27.18747 600 SER B N 1
ATOM 11781 C CA . SER C 1 600 ? -18.54900 -3.67500 7.44600 1.000 26.23736 600 SER B CA 1
ATOM 11782 C C . SER C 1 600 ? -19.33300 -2.62400 6.67200 1.000 26.53213 600 SER B C 1
ATOM 11783 O O . SER C 1 600 ? -20.16000 -1.89800 7.22900 1.000 30.05624 600 SER B O 1
ATOM 11786 N N . SER C 1 601 ? -19.06400 -2.54500 5.36900 1.000 24.95299 601 SER B N 1
ATOM 11787 C CA . SER C 1 601 ? -19.67400 -1.52200 4.53100 1.000 25.10827 601 SER B CA 1
ATOM 11788 C C . SER C 1 601 ? -19.64000 -1.96400 3.07500 1.000 27.37697 601 SER B C 1
ATOM 11789 O O . SER C 1 601 ? -18.72100 -2.66500 2.64500 1.000 33.13029 601 SER B O 1
ATOM 11792 N N . ASP C 1 602 ? -20.66500 -1.55200 2.33000 1.000 28.05073 602 ASP B N 1
ATOM 11793 C CA . ASP C 1 602 ? -20.71700 -1.71700 0.88400 1.000 26.68478 602 ASP B CA 1
ATOM 11794 C C . ASP C 1 602 ? -20.24500 -0.47700 0.13400 1.000 25.51095 602 ASP B C 1
ATOM 11795 O O . ASP C 1 602 ? -20.20700 -0.49400 -1.09900 1.000 26.22683 602 ASP B O 1
ATOM 11800 N N . ASN C 1 603 ? -19.89700 0.60000 0.85000 1.000 25.47674 603 ASN B N 1
ATOM 11801 C CA . ASN C 1 603 ? -19.59800 1.88100 0.21000 1.000 24.41609 603 ASN B CA 1
ATOM 11802 C C . ASN C 1 603 ? -18.42500 1.78200 -0.75100 1.000 24.88193 603 ASN B C 1
ATOM 11803 O O . ASN C 1 603 ? -18.32700 2.57200 -1.69700 1.000 25.60307 603 ASN B O 1
ATOM 11808 N N . ILE C 1 604 ? -17.52500 0.83200 -0.52300 1.000 25.11354 604 ILE B N 1
ATOM 11809 C CA . ILE C 1 604 ? -16.35100 0.63000 -1.36900 1.000 23.70021 604 ILE B CA 1
ATOM 11810 C C . ILE C 1 604 ? -16.19000 -0.86000 -1.61400 1.000 23.61073 604 ILE B C 1
ATOM 11811 O O . ILE C 1 604 ? -16.72400 -1.68800 -0.86300 1.000 21.66839 604 ILE B O 1
ATOM 11816 N N . PRO C 1 605 ? -15.48000 -1.23700 -2.67800 1.000 25.62676 605 PRO B N 1
ATOM 11817 C CA . PRO C 1 605 ? -15.28900 -2.66400 -2.94700 1.000 23.77653 605 PRO B CA 1
ATOM 11818 C C . PRO C 1 605 ? -14.54100 -3.33500 -1.80700 1.000 22.12634 605 PRO B C 1
ATOM 11819 O O . PRO C 1 605 ? -13.84100 -2.69200 -1.02200 1.000 21.52627 605 PRO B O 1
ATOM 11823 N N . LYS C 1 606 ? -14.70700 -4.65200 -1.71500 1.000 21.97369 606 LYS B N 1
ATOM 11824 C CA . LYS C 1 606 ? -13.85200 -5.44200 -0.84700 1.000 23.42123 606 LYS B CA 1
ATOM 11825 C C . LYS C 1 606 ? -12.43300 -5.46700 -1.42000 1.000 24.37398 606 LYS B C 1
ATOM 11826 O O . LYS C 1 606 ? -12.15300 -4.91200 -2.48600 1.000 25.38989 606 LYS B O 1
ATOM 11832 N N . TRP C 1 607 ? -11.51700 -6.11600 -0.70500 1.000 22.09475 607 TRP B N 1
ATOM 11833 C CA . TRP C 1 607 ? -10.16500 -6.26700 -1.22400 1.000 22.12897 607 TRP B CA 1
ATOM 11834 C C . TRP C 1 607 ? -10.16700 -7.22100 -2.41000 1.000 23.98182 607 TRP B C 1
ATOM 11835 O O . TRP C 1 607 ? -10.76500 -8.29900 -2.35100 1.000 23.77127 607 TRP B O 1
ATOM 11846 N N . CYS C 1 608 ? -9.50500 -6.80900 -3.49400 1.000 24.20027 608 CYS B N 1
ATOM 11847 C CA . CYS C 1 608 ? -9.31300 -7.64900 -4.67800 1.000 27.61647 608 CYS B CA 1
ATOM 11848 C C . CYS C 1 608 ? -10.64900 -8.12000 -5.24500 1.000 27.34275 608 CYS B C 1
ATOM 11849 O O . CYS C 1 608 ? -10.80800 -9.27700 -5.64100 1.000 29.96675 608 CYS B O 1
ATOM 11852 N N . GLU C 1 609 ? -11.61900 -7.21200 -5.27000 1.000 28.98769 609 GLU B N 1
ATOM 11853 C CA . GLU C 1 609 ? -12.94500 -7.50100 -5.79600 1.000 30.06676 609 GLU B CA 1
ATOM 11854 C C . GLU C 1 609 ? -12.96700 -7.35400 -7.31200 1.000 30.40891 609 GLU B C 1
ATOM 11855 O O . GLU C 1 609 ? -12.39200 -6.41500 -7.87000 1.000 30.51945 609 GLU B O 1
ATOM 11861 N N . LEU C 1 610 ? -13.62200 -8.29800 -7.97700 1.000 31.35376 610 LEU B N 1
ATOM 11862 C CA . LEU C 1 610 ? -13.67500 -8.31800 -9.43300 1.000 33.49349 610 LEU B CA 1
ATOM 11863 C C . LEU C 1 610 ? -14.91300 -7.59300 -9.96500 1.000 35.02788 610 LEU B C 1
ATOM 11864 O O . LEU C 1 610 ? -15.81500 -7.23200 -9.20600 1.000 33.21977 610 LEU B O 1
ATOM 11869 N N . SER D 1 112 ? 59.56700 -14.85200 -33.19600 1.000 50.64028 112 SER D N 1
ATOM 11870 C CA . SER D 1 112 ? 60.48300 -13.71700 -33.21800 1.000 45.27911 112 SER D CA 1
ATOM 11871 C C . SER D 1 112 ? 61.46300 -13.79700 -32.04800 1.000 43.09464 112 SER D C 1
ATOM 11872 O O . SER D 1 112 ? 61.04100 -13.95000 -30.90200 1.000 44.22372 112 SER D O 1
ATOM 11875 N N . PRO D 1 113 ? 62.76300 -13.72900 -32.35100 1.000 38.97309 113 PRO D N 1
ATOM 11876 C CA . PRO D 1 113 ? 63.77600 -13.79700 -31.28400 1.000 41.41286 113 PRO D CA 1
ATOM 11877 C C . PRO D 1 113 ? 63.48400 -12.88800 -30.10100 1.000 38.54673 113 PRO D C 1
ATOM 11878 O O . PRO D 1 113 ? 63.63500 -13.31500 -28.94800 1.000 39.09416 113 PRO D O 1
ATOM 11882 N N . VAL D 1 114 ? 63.08400 -11.64100 -30.35400 1.000 36.98865 114 VAL D N 1
ATOM 11883 C CA . VAL D 1 114 ? 62.73900 -10.73900 -29.26000 1.000 34.51466 114 VAL D CA 1
ATOM 11884 C C . VAL D 1 114 ? 61.55700 -11.29200 -28.47000 1.000 37.03339 114 VAL D C 1
ATOM 11885 O O . VAL D 1 114 ? 61.52500 -11.21600 -27.23500 1.000 36.75441 114 VAL D O 1
ATOM 11889 N N . ASN D 1 115 ? 60.57200 -11.86300 -29.17100 1.000 37.10182 115 ASN D N 1
ATOM 11890 C CA . ASN D 1 115 ? 59.41700 -12.45200 -28.49800 1.000 38.62568 115 ASN D CA 1
ATOM 11891 C C . ASN D 1 115 ? 59.82700 -13.60700 -27.59300 1.000 39.76529 115 ASN D C 1
ATOM 11892 O O . ASN D 1 115 ? 59.35600 -13.71300 -26.45400 1.000 37.13077 115 ASN D O 1
ATOM 11897 N N . LYS D 1 116 ? 60.69700 -14.49500 -28.09000 1.000 41.28653 116 LYS D N 1
ATOM 11898 C CA . LYS D 1 116 ? 61.13100 -15.63200 -27.28600 1.000 38.49935 116 LYS D CA 1
ATOM 11899 C C . LYS D 1 116 ? 61.82500 -15.16200 -26.01700 1.000 35.74902 116 LYS D C 1
ATOM 11900 O O . LYS D 1 116 ? 61.60700 -15.72000 -24.93500 1.000 39.32840 116 LYS D O 1
ATOM 11906 N N . THR D 1 117 ? 62.66500 -14.13400 -26.13500 1.000 35.45688 117 THR D N 1
ATOM 11907 C CA . THR D 1 117 ? 63.32300 -13.56900 -24.96300 1.000 34.56204 117 THR D CA 1
ATOM 11908 C C . THR D 1 117 ? 62.29900 -13.02500 -23.97700 1.000 37.05971 117 THR D C 1
ATOM 11909 O O . THR D 1 117 ? 62.35500 -13.32400 -22.77800 1.000 34.80154 117 THR D O 1
ATOM 11913 N N . LEU D 1 118 ? 61.33300 -12.24300 -24.47200 1.000 36.07275 118 LEU D N 1
ATOM 11914 C CA . LEU D 1 118 ? 60.30600 -11.69500 -23.59000 1.000 35.62796 118 LEU D CA 1
ATOM 11915 C C . LEU D 1 118 ? 59.49200 -12.80800 -22.94500 1.000 37.74663 118 LEU D C 1
ATOM 11916 O O . LEU D 1 118 ? 59.17700 -12.74400 -21.75200 1.000 36.45437 118 LEU D O 1
ATOM 11921 N N . ASN D 1 119 ? 59.16400 -13.84900 -23.71600 1.000 37.58872 119 ASN D N 1
ATOM 11922 C CA . ASN D 1 119 ? 58.42700 -14.98200 -23.16500 1.000 37.25710 119 ASN D CA 1
ATOM 11923 C C . ASN D 1 119 ? 59.24000 -15.70600 -22.09900 1.000 39.56001 119 ASN D C 1
ATOM 11924 O O . ASN D 1 119 ? 58.70500 -16.08000 -21.04800 1.000 41.06019 119 ASN D O 1
ATOM 11929 N N . ARG D 1 120 ? 60.53400 -15.92500 -22.35500 1.000 38.83887 120 ARG D N 1
ATOM 11930 C CA . ARG D 1 120 ? 61.35300 -16.64400 -21.38700 1.000 37.51766 120 ARG D CA 1
ATOM 11931 C C . ARG D 1 120 ? 61.54100 -15.82700 -20.11500 1.000 39.22049 120 ARG D C 1
ATOM 11932 O O . ARG D 1 120 ? 61.49400 -16.37700 -19.00700 1.000 40.18377 120 ARG D O 1
ATOM 11940 N N . LEU D 1 121 ? 61.72900 -14.50800 -20.24800 1.000 39.48631 121 LEU D N 1
ATOM 11941 C CA . LEU D 1 121 ? 61.80900 -13.64600 -19.07000 1.000 38.03877 121 LEU D CA 1
ATOM 11942 C C . LEU D 1 121 ? 60.46900 -13.58100 -18.34700 1.000 39.14154 121 LEU D C 1
ATOM 11943 O O . LEU D 1 121 ? 60.41300 -13.68200 -17.11700 1.000 39.33893 121 LEU D O 1
ATOM 11948 N N . THR D 1 122 ? 59.38000 -13.38500 -19.10100 1.000 36.75441 122 THR D N 1
ATOM 11949 C CA . THR D 1 122 ? 58.04100 -13.36000 -18.51500 1.000 35.28055 122 THR D CA 1
ATOM 11950 C C . THR D 1 122 ? 57.78100 -14.57400 -17.63400 1.000 39.30208 122 THR D C 1
ATOM 11951 O O . THR D 1 122 ? 57.39800 -14.43900 -16.46700 1.000 42.97094 122 THR D O 1
ATOM 11955 N N . ASN D 1 123 ? 57.98100 -15.77200 -18.18200 1.000 37.84927 123 ASN D N 1
ATOM 11956 C CA . ASN D 1 123 ? 57.68200 -16.98200 -17.42600 1.000 39.91531 123 ASN D CA 1
ATOM 11957 C C . ASN D 1 123 ? 58.63700 -17.14900 -16.24900 1.000 41.44444 123 ASN D C 1
ATOM 11958 O O . ASN D 1 123 ? 58.23600 -17.64400 -15.18800 1.000 39.83109 123 ASN D O 1
ATOM 11963 N N . ASP D 1 124 ? 59.90600 -16.76500 -16.42100 1.000 41.64183 124 ASP D N 1
ATOM 11964 C CA . ASP D 1 124 ? 60.83100 -16.76200 -15.29100 1.000 37.97034 124 ASP D CA 1
ATOM 11965 C C . ASP D 1 124 ? 60.28800 -15.89300 -14.16700 1.000 38.05456 124 ASP D C 1
ATOM 11966 O O . ASP D 1 124 ? 60.24200 -16.31100 -13.00400 1.000 40.03375 124 ASP D O 1
ATOM 11971 N N . LEU D 1 125 ? 59.85000 -14.68000 -14.50700 1.000 37.60977 125 LEU D N 1
ATOM 11972 C CA . LEU D 1 125 ? 59.31800 -13.77100 -13.50200 1.000 35.07526 125 LEU D CA 1
ATOM 11973 C C . LEU D 1 125 ? 58.02400 -14.31300 -12.91300 1.000 38.07562 125 LEU D C 1
ATOM 11974 O O . LEU D 1 125 ? 57.77600 -14.17000 -11.70900 1.000 37.61504 125 LEU D O 1
ATOM 11979 N N . LEU D 1 126 ? 57.18500 -14.93300 -13.74500 1.000 37.33079 126 LEU D N 1
ATOM 11980 C CA . LEU D 1 126 ? 55.91700 -15.45700 -13.25000 1.000 34.62257 126 LEU D CA 1
ATOM 11981 C C . LEU D 1 126 ? 56.13100 -16.46900 -12.13000 1.000 38.26775 126 LEU D C 1
ATOM 11982 O O . LEU D 1 126 ? 55.61800 -16.28700 -11.02100 1.000 38.09141 126 LEU D O 1
ATOM 11987 N N . LYS D 1 127 ? 56.95400 -17.50000 -12.37000 1.000 38.22300 127 LYS D N 1
ATOM 11988 C CA . LYS D 1 127 ? 57.18500 -18.50500 -11.33300 1.000 39.08890 127 LYS D CA 1
ATOM 11989 C C . LYS D 1 127 ? 57.81500 -17.90800 -10.07800 1.000 39.59948 127 LYS D C 1
ATOM 11990 O O . LYS D 1 127 ? 57.73800 -18.52400 -9.00900 1.000 43.07095 127 LYS D O 1
ATOM 11996 N N . GLU D 1 128 ? 58.44000 -16.73200 -10.17900 1.000 35.01999 128 GLU D N 1
ATOM 11997 C CA . GLU D 1 128 ? 59.08600 -16.13900 -9.01400 1.000 35.65691 128 GLU D CA 1
ATOM 11998 C C . GLU D 1 128 ? 58.09500 -15.39600 -8.12200 1.000 39.80214 128 GLU D C 1
ATOM 11999 O O . GLU D 1 128 ? 58.34300 -15.25300 -6.91900 1.000 39.98901 128 GLU D O 1
ATOM 12005 N N . VAL D 1 129 ? 56.97100 -14.94000 -8.69000 1.000 38.17826 129 VAL D N 1
ATOM 12006 C CA . VAL D 1 129 ? 56.01300 -14.08600 -7.93100 1.000 34.97525 129 VAL D CA 1
ATOM 12007 C C . VAL D 1 129 ? 54.65300 -14.76700 -7.75500 1.000 36.27540 129 VAL D C 1
ATOM 12008 O O . VAL D 1 129 ? 53.75400 -14.13400 -7.21900 1.000 34.01460 129 VAL D O 1
ATOM 12012 N N . VAL D 1 130 ? 54.52700 -16.02300 -8.14700 1.000 38.09141 130 VAL D N 1
ATOM 12013 C CA . VAL D 1 130 ? 53.20400 -16.70300 -8.11500 1.000 38.60463 130 VAL D CA 1
ATOM 12014 C C . VAL D 1 130 ? 53.19900 -17.68000 -6.95000 1.000 43.00516 130 VAL D C 1
ATOM 12015 O O . VAL D 1 130 ? 54.29200 -18.12200 -6.56000 1.000 45.94498 130 VAL D O 1
ATOM 12019 N N . GLU D 1 131 ? 52.02600 -17.95700 -6.38000 1.000 46.22133 131 GLU D N 1
ATOM 12020 C CA . GLU D 1 131 ? 51.91800 -18.97400 -5.30700 1.000 49.33749 131 GLU D CA 1
ATOM 12021 C C . GLU D 1 131 ? 52.41100 -20.30100 -5.87200 1.000 49.79018 131 GLU D C 1
ATOM 12022 O O . GLU D 1 131 ? 52.08600 -20.59800 -7.02800 1.000 52.52209 131 GLU D O 1
ATOM 12028 N N . ARG D 1 132 ? 53.12000 -21.08300 -5.06600 1.000 49.54805 132 ARG D N 1
ATOM 12029 C CA . ARG D 1 132 ? 53.66600 -22.38400 -5.52900 1.000 52.33785 132 ARG D CA 1
ATOM 12030 C C . ARG D 1 132 ? 52.55300 -23.28300 -6.06700 1.000 52.53525 132 ARG D C 1
ATOM 12031 O O . ARG D 1 132 ? 51.54200 -23.45000 -5.36900 1.000 52.02466 132 ARG D O 1
ATOM 12039 N N . GLY D 1 133 ? 52.74400 -23.82700 -7.27000 1.000 56.87787 133 GLY D N 1
ATOM 12040 C CA . GLY D 1 133 ? 51.75300 -24.72600 -7.88800 1.000 58.63598 133 GLY D CA 1
ATOM 12041 C C . GLY D 1 133 ? 50.56800 -24.00100 -8.49900 1.000 61.22839 133 GLY D C 1
ATOM 12042 O O . GLY D 1 133 ? 49.48500 -24.59300 -8.51300 1.000 61.46790 133 GLY D O 1
ATOM 12043 N N . LYS D 1 134 ? 50.76100 -22.79600 -9.02600 1.000 54.85921 134 LYS D N 1
ATOM 12044 C CA . LYS D 1 134 ? 49.59800 -22.02700 -9.51400 1.000 54.66708 134 LYS D CA 1
ATOM 12045 C C . LYS D 1 134 ? 50.02200 -21.22500 -10.73700 1.000 54.46442 134 LYS D C 1
ATOM 12046 O O . LYS D 1 134 ? 49.21800 -20.41600 -11.20100 1.000 50.64555 134 LYS D O 1
ATOM 12052 N N . THR D 1 135 ? 51.21800 -21.49800 -11.26100 1.000 54.36441 135 THR D N 1
ATOM 12053 C CA . THR D 1 135 ? 51.78000 -20.72400 -12.39700 1.000 53.33008 135 THR D CA 1
ATOM 12054 C C . THR D 1 135 ? 50.97700 -20.93100 -13.67700 1.000 55.07239 135 THR D C 1
ATOM 12055 O O . THR D 1 135 ? 50.74000 -19.94600 -14.38100 1.000 51.23772 135 THR D O 1
ATOM 12059 N N . GLN D 1 136 ? 50.55300 -22.16200 -13.95100 1.000 60.93099 136 GLN D N 1
ATOM 12060 C CA . GLN D 1 136 ? 49.83700 -22.43800 -15.22500 1.000 62.48118 136 GLN D CA 1
ATOM 12061 C C . GLN D 1 136 ? 48.34400 -22.18200 -15.06700 1.000 57.95169 136 GLN D C 1
ATOM 12062 O O . GLN D 1 136 ? 47.60300 -22.54800 -15.98600 1.000 59.35712 136 GLN D O 1
ATOM 12068 N N . LYS D 1 137 ? 47.92900 -21.59900 -13.94600 1.000 50.73766 137 LYS D N 1
ATOM 12069 C CA . LYS D 1 137 ? 46.51900 -21.18900 -13.77500 1.000 46.41609 137 LYS D CA 1
ATOM 12070 C C . LYS D 1 137 ? 46.55600 -19.67700 -13.61200 1.000 46.31345 137 LYS D C 1
ATOM 12071 O O . LYS D 1 137 ? 45.54600 -19.09400 -13.20600 1.000 45.72390 137 LYS D O 1
ATOM 12077 N N . ALA D 1 138 ? 47.69900 -19.08100 -13.93200 1.000 45.64495 138 ALA D N 1
ATOM 12078 C CA . ALA D 1 138 ? 47.86100 -17.63700 -13.78600 1.000 39.00994 138 ALA D CA 1
ATOM 12079 C C . ALA D 1 138 ? 48.18900 -16.99600 -15.13200 1.000 34.86471 138 ALA D C 1
ATOM 12080 O O . ALA D 1 138 ? 49.03300 -16.10200 -15.23100 1.000 33.17240 138 ALA D O 1
ATOM 12082 N N . GLN D 1 139 ? 47.51600 -17.46500 -16.18700 1.000 33.19082 139 GLN D N 1
ATOM 12083 C CA . GLN D 1 139 ? 47.73800 -16.95000 -17.53600 1.000 29.90622 139 GLN D CA 1
ATOM 12084 C C . GLN D 1 139 ? 47.51100 -15.44500 -17.64200 1.000 28.79819 139 GLN D C 1
ATOM 12085 O O . GLN D 1 139 ? 48.11500 -14.79100 -18.50000 1.000 29.56407 139 GLN D O 1
ATOM 12091 N N . LYS D 1 140 ? 46.64500 -14.87900 -16.80200 1.000 28.36919 140 LYS D N 1
ATOM 12092 C CA . LYS D 1 140 ? 46.39100 -13.44300 -16.87600 1.000 27.11115 140 LYS D CA 1
ATOM 12093 C C . LYS D 1 140 ? 47.59100 -12.64100 -16.38300 1.000 27.20326 140 LYS D C 1
ATOM 12094 O O . LYS D 1 140 ? 47.99100 -11.65600 -17.01600 1.000 26.49791 140 LYS D O 1
ATOM 12100 N N . LEU D 1 141 ? 48.17500 -13.03500 -15.24800 1.000 26.69267 141 LEU D N 1
ATOM 12101 C CA . LEU D 1 141 ? 49.41600 -12.40000 -14.81300 1.000 26.51897 141 LEU D CA 1
ATOM 12102 C C . LEU D 1 141 ? 50.50600 -12.58400 -15.86100 1.000 27.88492 141 LEU D C 1
ATOM 12103 O O . LEU D 1 141 ? 51.32900 -11.68700 -16.07900 1.000 26.64004 141 LEU D O 1
ATOM 12108 N N . ARG D 1 142 ? 50.53200 -13.75200 -16.51000 1.000 27.30327 142 ARG D N 1
ATOM 12109 C CA . ARG D 1 142 ? 51.47700 -13.99700 -17.59400 1.000 27.65332 142 ARG D CA 1
ATOM 12110 C C . ARG D 1 142 ? 51.29700 -12.98300 -18.71900 1.000 31.05899 142 ARG D C 1
ATOM 12111 O O . ARG D 1 142 ? 52.27500 -12.42900 -19.23400 1.000 31.20901 142 ARG D O 1
ATOM 12119 N N . ALA D 1 143 ? 50.04600 -12.72800 -19.11300 1.000 28.86399 143 ALA D N 1
ATOM 12120 C CA . ALA D 1 143 ? 49.78800 -11.74200 -20.15700 1.000 27.23748 143 ALA D CA 1
ATOM 12121 C C . ALA D 1 143 ? 50.16200 -10.34300 -19.68800 1.000 28.67975 143 ALA D C 1
ATOM 12122 O O . ALA D 1 143 ? 50.65000 -9.52500 -20.47600 1.000 29.63513 143 ALA D O 1
ATOM 12124 N N . TYR D 1 144 ? 49.94100 -10.05400 -18.40400 1.000 28.02178 144 TYR D N 1
ATOM 12125 C CA . TYR D 1 144 ? 50.24500 -8.72900 -17.87700 1.000 29.02980 144 TYR D CA 1
ATOM 12126 C C . TYR D 1 144 ? 51.74900 -8.49800 -17.80200 1.000 28.95084 144 TYR D C 1
ATOM 12127 O O . TYR D 1 144 ? 52.23000 -7.40400 -18.11900 1.000 27.71648 144 TYR D O 1
ATOM 12136 N N . ILE D 1 145 ? 52.50600 -9.51400 -17.38200 1.000 29.76409 145 ILE D N 1
ATOM 12137 C CA . ILE D 1 145 ? 53.95700 -9.37300 -17.28800 1.000 31.29586 145 ILE D CA 1
ATOM 12138 C C . ILE D 1 145 ? 54.56400 -9.17700 -18.67200 1.000 31.20637 145 ILE D C 1
ATOM 12139 O O . ILE D 1 145 ? 55.40400 -8.29300 -18.87800 1.000 30.37206 145 ILE D O 1
ATOM 12144 N N . PHE D 1 146 ? 54.15000 -10.00100 -19.63900 1.000 29.90885 146 PHE D N 1
ATOM 12145 C CA . PHE D 1 146 ? 54.64800 -9.84700 -21.00200 1.000 30.39838 146 PHE D CA 1
ATOM 12146 C C . PHE D 1 146 ? 54.36000 -8.44900 -21.53000 1.000 30.55103 146 PHE D C 1
ATOM 12147 O O . PHE D 1 146 ? 55.25400 -7.76900 -22.04700 1.000 34.23832 146 PHE D O 1
ATOM 12155 N N . ASP D 1 147 ? 53.10800 -8.00600 -21.40600 1.000 29.50354 147 ASP D N 1
ATOM 12156 C CA . ASP D 1 147 ? 52.73100 -6.69000 -21.90800 1.000 29.75094 147 ASP D CA 1
ATOM 12157 C C . ASP D 1 147 ? 53.53400 -5.58900 -21.22800 1.000 28.45604 147 ASP D C 1
ATOM 12158 O O . ASP D 1 147 ? 54.00700 -4.66100 -21.89000 1.000 30.72210 147 ASP D O 1
ATOM 12163 N N . GLN D 1 148 ? 53.72600 -5.69100 -19.91200 1.000 30.30627 148 GLN D N 1
ATOM 12164 C CA . GLN D 1 148 ? 54.44500 -4.64200 -19.19600 1.000 28.13495 148 GLN D CA 1
ATOM 12165 C C . GLN D 1 148 ? 55.92200 -4.62500 -19.56500 1.000 28.61396 148 GLN D C 1
ATOM 12166 O O . GLN D 1 148 ? 56.49600 -3.55300 -19.78000 1.000 29.82726 148 GLN D O 1
ATOM 12172 N N . LEU D 1 149 ? 56.55000 -5.80100 -19.65400 1.000 29.58249 149 LEU D N 1
ATOM 12173 C CA . LEU D 1 149 ? 57.96200 -5.85700 -20.01700 1.000 29.04032 149 LEU D CA 1
ATOM 12174 C C . LEU D 1 149 ? 58.21500 -5.14700 -21.34200 1.000 30.75369 149 LEU D C 1
ATOM 12175 O O . LEU D 1 149 ? 59.20700 -4.42400 -21.48800 1.000 30.29574 149 LEU D O 1
ATOM 12180 N N . ALA D 1 150 ? 57.32100 -5.33700 -22.31500 1.000 31.20637 150 ALA D N 1
ATOM 12181 C CA . ALA D 1 150 ? 57.49200 -4.71200 -23.62100 1.000 27.42960 150 ALA D CA 1
ATOM 12182 C C . ALA D 1 150 ? 57.31400 -3.19800 -23.54200 1.000 29.14297 150 ALA D C 1
ATOM 12183 O O . ALA D 1 150 ? 58.13000 -2.44100 -24.08200 1.000 30.88791 150 ALA D O 1
ATOM 12185 N N . ARG D 1 151 ? 56.25000 -2.73300 -22.87800 1.000 28.07179 151 ARG D N 1
ATOM 12186 C CA . ARG D 1 151 ? 55.99900 -1.29400 -22.82900 1.000 30.08255 151 ARG D CA 1
ATOM 12187 C C . ARG D 1 151 ? 57.06900 -0.57800 -22.01800 1.000 32.06963 151 ARG D C 1
ATOM 12188 O O . ARG D 1 151 ? 57.58900 0.46300 -22.44000 1.000 32.47231 151 ARG D O 1
ATOM 12196 N N . ARG D 1 152 ? 57.40800 -1.12100 -20.84500 1.000 31.64590 152 ARG D N 1
ATOM 12197 C CA . ARG D 1 152 ? 58.38100 -0.45900 -19.98400 1.000 28.89557 152 ARG D CA 1
ATOM 12198 C C . ARG D 1 152 ? 59.76000 -0.42400 -20.62300 1.000 29.69303 152 ARG D C 1
ATOM 12199 O O . ARG D 1 152 ? 60.52700 0.51500 -20.38500 1.000 33.56455 152 ARG D O 1
ATOM 12207 N N . LEU D 1 153 ? 60.09400 -1.43300 -21.42800 1.000 29.04032 153 LEU D N 1
ATOM 12208 C CA . LEU D 1 153 ? 61.36700 -1.41600 -22.13800 1.000 33.38032 153 LEU D CA 1
ATOM 12209 C C . LEU D 1 153 ? 61.41100 -0.29300 -23.16900 1.000 36.28593 153 LEU D C 1
ATOM 12210 O O . LEU D 1 153 ? 62.32400 0.54000 -23.15500 1.000 34.54362 153 LEU D O 1
ATOM 12215 N N . GLU D 1 154 ? 60.43400 -0.26300 -24.08500 1.000 36.05959 154 GLU D N 1
ATOM 12216 C CA . GLU D 1 154 ? 60.40400 0.79300 -25.09300 1.000 38.82834 154 GLU D CA 1
ATOM 12217 C C . GLU D 1 154 ? 60.40700 2.17300 -24.44900 1.000 37.17025 154 GLU D C 1
ATOM 12218 O O . GLU D 1 154 ? 61.08800 3.08800 -24.92800 1.000 39.08627 154 GLU D O 1
ATOM 12224 N N . ALA D 1 155 ? 59.67500 2.33400 -23.34300 1.000 35.92799 155 ALA D N 1
ATOM 12225 C CA . ALA D 1 155 ? 59.60200 3.62000 -22.66300 1.000 34.12251 155 ALA D CA 1
ATOM 12226 C C . ALA D 1 155 ? 60.91500 4.02300 -22.01300 1.000 35.32266 155 ALA D C 1
ATOM 12227 O O . ALA D 1 155 ? 61.06300 5.19000 -21.63500 1.000 40.46275 155 ALA D O 1
ATOM 12229 N N . SER D 1 156 ? 61.87000 3.10500 -21.89000 1.000 34.10672 156 SER D N 1
ATOM 12230 C CA . SER D 1 156 ? 63.13900 3.39400 -21.24300 1.000 34.30938 156 SER D CA 1
ATOM 12231 C C . SER D 1 156 ? 64.28700 3.57600 -22.22500 1.000 36.20171 156 SER D C 1
ATOM 12232 O O . SER D 1 156 ? 65.38600 3.94600 -21.80300 1.000 36.96233 156 SER D O 1
ATOM 12235 N N . LEU D 1 157 ? 64.06300 3.32500 -23.51200 1.000 35.58058 157 LEU D N 1
ATOM 12236 C CA . LEU D 1 157 ? 65.11900 3.39200 -24.51200 1.000 39.18101 157 LEU D CA 1
ATOM 12237 C C . LEU D 1 157 ? 65.18300 4.77800 -25.14000 1.000 40.22588 157 LEU D C 1
ATOM 12238 O O . LEU D 1 157 ? 64.15400 5.42600 -25.35300 1.000 37.81769 157 LEU D O 1
ATOM 12243 N N . SER D 1 158 ? 66.40600 5.23200 -25.42000 1.000 39.79424 158 SER D N 1
ATOM 12244 C CA . SER D 1 158 ? 66.62200 6.37100 -26.30400 1.000 41.07071 158 SER D CA 1
ATOM 12245 C C . SER D 1 158 ? 65.95100 6.15800 -27.65700 1.000 42.55773 158 SER D C 1
ATOM 12246 O O . SER D 1 158 ? 65.67200 5.01800 -28.04800 1.000 42.91830 158 SER D O 1
ATOM 12249 N N . GLN D 1 159 ? 65.69000 7.25200 -28.37700 1.000 45.01329 159 GLN D N 1
ATOM 12250 C CA . GLN D 1 159 ? 65.20900 7.14100 -29.75200 1.000 46.56874 159 GLN D CA 1
ATOM 12251 C C . GLN D 1 159 ? 66.16600 6.32400 -30.61400 1.000 47.19776 159 GLN D C 1
ATOM 12252 O O . GLN D 1 159 ? 65.73000 5.52400 -31.45100 1.000 45.77654 159 GLN D O 1
ATOM 12258 N N . GLU D 1 160 ? 67.47400 6.51900 -30.43200 1.000 44.60272 160 GLU D N 1
ATOM 12259 C CA . GLU D 1 160 ? 68.45100 5.75900 -31.20300 1.000 45.82655 160 GLU D CA 1
ATOM 12260 C C . GLU D 1 160 ? 68.35300 4.26900 -30.89700 1.000 44.44743 160 GLU D C 1
ATOM 12261 O O . GLU D 1 160 ? 68.46500 3.43100 -31.80100 1.000 41.61552 160 GLU D O 1
ATOM 12267 N N . GLN D 1 161 ? 68.14700 3.91900 -29.62400 1.000 46.06342 161 GLN D N 1
ATOM 12268 C CA . GLN D 1 161 ? 68.01600 2.51400 -29.25100 1.000 40.29694 161 GLN D CA 1
ATOM 12269 C C . GLN D 1 161 ? 66.73200 1.90800 -29.80100 1.000 38.76517 161 GLN D C 1
ATOM 12270 O O . GLN D 1 161 ? 66.73400 0.76100 -30.26600 1.000 38.64937 161 GLN D O 1
ATOM 12276 N N . ILE D 1 162 ? 65.62500 2.65400 -29.73800 1.000 40.49959 162 ILE D N 1
ATOM 12277 C CA . ILE D 1 162 ? 64.35900 2.16200 -30.27800 1.000 40.42064 162 ILE D CA 1
ATOM 12278 C C . ILE D 1 162 ? 64.49300 1.86200 -31.76700 1.000 39.44157 162 ILE D C 1
ATOM 12279 O O . ILE D 1 162 ? 64.06700 0.80500 -32.24700 1.000 34.22516 162 ILE D O 1
ATOM 12284 N N . ASN D 1 163 ? 65.11600 2.77800 -32.51400 1.000 42.71565 163 ASN D N 1
ATOM 12285 C CA . ASN D 1 163 ? 65.29900 2.56000 -33.94500 1.000 43.44995 163 ASN D CA 1
ATOM 12286 C C . ASN D 1 163 ? 66.14800 1.32500 -34.22100 1.000 40.01532 163 ASN D C 1
ATOM 12287 O O . ASN D 1 163 ? 65.96000 0.65900 -35.24700 1.000 36.70966 163 ASN D O 1
ATOM 12292 N N . ASP D 1 164 ? 67.08900 1.00700 -33.32700 1.000 36.22540 164 ASP D N 1
ATOM 12293 C CA . ASP D 1 164 ? 67.88800 -0.19900 -33.50500 1.000 35.30950 164 ASP D CA 1
ATOM 12294 C C . ASP D 1 164 ? 67.08300 -1.44900 -33.16900 1.000 37.53345 164 ASP D C 1
ATOM 12295 O O . ASP D 1 164 ? 67.16800 -2.45800 -33.88000 1.000 36.27540 164 ASP D O 1
ATOM 12300 N N . LEU D 1 165 ? 66.30300 -1.40100 -32.08500 1.000 36.03853 165 LEU D N 1
ATOM 12301 C CA . LEU D 1 165 ? 65.34900 -2.46700 -31.78600 1.000 34.39097 165 LEU D CA 1
ATOM 12302 C C . LEU D 1 165 ? 64.42000 -2.74900 -32.96300 1.000 32.33546 165 LEU D C 1
ATOM 12303 O O . LEU D 1 165 ? 64.24500 -3.90500 -33.36400 1.000 32.06437 165 LEU D O 1
ATOM 12308 N N . TYR D 1 166 ? 63.80300 -1.70200 -33.51900 1.000 33.11976 166 TYR D N 1
ATOM 12309 C CA . TYR D 1 166 ? 62.91100 -1.89200 -34.66000 1.000 33.76721 166 TYR D CA 1
ATOM 12310 C C . TYR D 1 166 ? 63.63400 -2.57500 -35.81300 1.000 34.08040 166 TYR D C 1
ATOM 12311 O O . TYR D 1 166 ? 63.06000 -3.43100 -36.49700 1.000 33.09081 166 TYR D O 1
ATOM 12320 N N . ASN D 1 167 ? 64.90000 -2.21300 -36.03700 1.000 34.01724 167 ASN D N 1
ATOM 12321 C CA . ASN D 1 167 ? 65.69100 -2.87800 -37.06600 1.000 33.95407 167 ASN D CA 1
ATOM 12322 C C . ASN D 1 167 ? 65.99300 -4.32400 -36.69700 1.000 34.01197 167 ASN D C 1
ATOM 12323 O O . ASN D 1 167 ? 66.00400 -5.19800 -37.57000 1.000 34.52782 167 ASN D O 1
ATOM 12328 N N . ARG D 1 168 ? 66.24300 -4.59500 -35.41400 1.000 33.54350 168 ARG D N 1
ATOM 12329 C CA . ARG D 1 168 ? 66.45700 -5.97200 -34.98000 1.000 33.60666 168 ARG D CA 1
ATOM 12330 C C . ARG D 1 168 ? 65.20300 -6.81700 -35.16200 1.000 33.47770 168 ARG D C 1
ATOM 12331 O O . ARG D 1 168 ? 65.28300 -7.96700 -35.60700 1.000 33.89354 168 ARG D O 1
ATOM 12339 N N . ILE D 1 169 ? 64.03600 -6.27100 -34.81600 1.000 32.94079 169 ILE D N 1
ATOM 12340 C CA . ILE D 1 169 ? 62.79300 -7.01500 -34.99100 1.000 32.84604 169 ILE D CA 1
ATOM 12341 C C . ILE D 1 169 ? 62.49400 -7.20500 -36.47300 1.000 33.46454 169 ILE D C 1
ATOM 12342 O O . ILE D 1 169 ? 62.11100 -8.29700 -36.91100 1.000 33.77773 169 ILE D O 1
ATOM 12347 N N . ARG D 1 170 ? 62.65000 -6.14300 -37.26700 1.000 33.69615 170 ARG D N 1
ATOM 12348 C CA . ARG D 1 170 ? 62.40400 -6.23400 -38.70100 1.000 34.34359 170 ARG D CA 1
ATOM 12349 C C . ARG D 1 170 ? 63.50200 -6.98500 -39.44100 1.000 35.06736 170 ARG D C 1
ATOM 12350 O O . ARG D 1 170 ? 63.25300 -7.49200 -40.53900 1.000 35.65164 170 ARG D O 1
ATOM 12358 N N . GLY D 1 171 ? 64.70200 -7.06800 -38.87500 1.000 35.08579 171 GLY D N 1
ATOM 12359 C CA . GLY D 1 171 ? 65.81500 -7.68600 -39.56600 1.000 35.81219 171 GLY D CA 1
ATOM 12360 C C . GLY D 1 171 ? 66.27700 -6.84100 -40.73400 1.000 36.38331 171 GLY D C 1
ATOM 12361 O O . GLY D 1 171 ? 66.51200 -7.35000 -41.83400 1.000 37.09918 171 GLY D O 1
ATOM 12362 N N . THR D 1 172 ? 66.40700 -5.53900 -40.49700 1.000 36.11486 172 THR D N 1
ATOM 12363 C CA . THR D 1 172 ? 66.76200 -4.55300 -41.50700 1.000 36.62018 172 THR D CA 1
ATOM 12364 C C . THR D 1 172 ? 67.95300 -3.74800 -41.00000 1.000 36.60439 172 THR D C 1
ATOM 12365 O O . THR D 1 172 ? 68.44000 -3.95400 -39.88500 1.000 36.19908 172 THR D O 1
ATOM 12369 N N . GLY D 1 173 ? 68.42400 -2.82500 -41.83000 1.000 37.10445 173 GLY D N 1
ATOM 12370 C CA . GLY D 1 173 ? 69.55000 -1.98400 -41.44500 1.000 37.18341 173 GLY D CA 1
ATOM 12371 C C . GLY D 1 173 ? 70.82100 -2.78900 -41.24700 1.000 38.16510 173 GLY D C 1
ATOM 12372 O O . GLY D 1 173 ? 71.33600 -3.42000 -42.17700 1.000 38.55725 173 GLY D O 1
ATOM 12373 N N . ASP D 1 174 ? 71.34700 -2.77000 -40.01700 1.000 38.55462 174 ASP D N 1
ATOM 12374 C CA . ASP D 1 174 ? 72.57000 -3.50200 -39.71000 1.000 38.52041 174 ASP D CA 1
ATOM 12375 C C . ASP D 1 174 ? 72.38000 -5.01000 -39.75900 1.000 38.84939 174 ASP D C 1
ATOM 12376 O O . ASP D 1 174 ? 73.37000 -5.74500 -39.86400 1.000 44.72378 174 ASP D O 1
ATOM 12381 N N . TYR D 1 175 ? 71.14600 -5.48400 -39.67300 1.000 37.12814 175 TYR D N 1
ATOM 12382 C CA . TYR D 1 175 ? 70.85700 -6.89900 -39.54200 1.000 37.17288 175 TYR D CA 1
ATOM 12383 C C . TYR D 1 175 ? 70.27300 -7.45100 -40.83500 1.000 37.70978 175 TYR D C 1
ATOM 12384 O O . TYR D 1 175 ? 69.76800 -6.71400 -41.68400 1.000 37.86507 175 TYR D O 1
ATOM 12393 N N . THR D 1 176 ? 70.36300 -8.77400 -40.97400 1.000 39.04152 176 THR D N 1
ATOM 12394 C CA . THR D 1 176 ? 69.92600 -9.48400 -42.16700 1.000 38.64937 176 THR D CA 1
ATOM 12395 C C . THR D 1 176 ? 68.86700 -10.52800 -41.86100 1.000 38.38618 176 THR D C 1
ATOM 12396 O O . THR D 1 176 ? 68.18700 -10.99000 -42.78200 1.000 38.77044 176 THR D O 1
ATOM 12400 N N . LYS D 1 177 ? 68.71600 -10.89800 -40.59500 1.000 37.78348 177 LYS D N 1
ATOM 12401 C CA . LYS D 1 177 ? 67.59100 -11.66700 -40.10100 1.000 37.39659 177 LYS D CA 1
ATOM 12402 C C . LYS D 1 177 ? 67.18300 -11.02600 -38.78500 1.000 36.79389 177 LYS D C 1
ATOM 12403 O O . LYS D 1 177 ? 67.96600 -10.29900 -38.16900 1.000 36.95706 177 LYS D O 1
ATOM 12409 N N . SER D 1 178 ? 65.94700 -11.27400 -38.36200 1.000 36.02011 178 SER D N 1
ATOM 12410 C CA . SER D 1 178 ? 65.48900 -10.68200 -37.11200 1.000 35.18580 178 SER D CA 1
ATOM 12411 C C . SER D 1 178 ? 66.29900 -11.23400 -35.94700 1.000 38.51778 178 SER D C 1
ATOM 12412 O O . SER D 1 178 ? 66.43900 -12.45000 -35.79100 1.000 37.74926 178 SER D O 1
ATOM 12415 N N . GLU D 1 179 ? 66.84600 -10.33400 -35.13900 1.000 36.29909 179 GLU D N 1
ATOM 12416 C CA . GLU D 1 179 ? 67.70700 -10.68800 -34.02400 1.000 36.32541 179 GLU D CA 1
ATOM 12417 C C . GLU D 1 179 ? 67.01000 -10.35200 -32.71500 1.000 38.02035 179 GLU D C 1
ATOM 12418 O O . GLU D 1 179 ? 65.96800 -9.69300 -32.68800 1.000 37.18341 179 GLU D O 1
ATOM 12424 N N . SER D 1 180 ? 67.59700 -10.82100 -31.62000 1.000 40.72330 180 SER D N 1
ATOM 12425 C CA . SER D 1 180 ? 67.11200 -10.47800 -30.29700 1.000 40.49433 180 SER D CA 1
ATOM 12426 C C . SER D 1 180 ? 67.74900 -9.16200 -29.85900 1.000 38.08088 180 SER D C 1
ATOM 12427 O O . SER D 1 180 ? 68.36600 -8.44700 -30.65400 1.000 37.76505 180 SER D O 1
ATOM 12430 N N . PHE D 1 181 ? 67.53400 -8.82700 -28.59600 1.000 34.53572 181 PHE D N 1
ATOM 12431 C CA . PHE D 1 181 ? 67.94000 -7.49700 -28.09600 1.000 34.28832 181 PHE D CA 1
ATOM 12432 C C . PHE D 1 181 ? 69.44300 -7.25000 -28.11700 1.000 35.75165 181 PHE D C 1
ATOM 12433 O O . PHE D 1 181 ? 70.26000 -8.19100 -28.04400 1.000 32.74340 181 PHE D O 1
ATOM 12441 N N . SER D 1 182 ? 69.78200 -5.97100 -28.19300 1.000 36.52280 182 SER D N 1
ATOM 12442 C CA . SER D 1 182 ? 71.19500 -5.58100 -28.08400 1.000 39.62580 182 SER D CA 1
ATOM 12443 C C . SER D 1 182 ? 71.61600 -5.80400 -26.64300 1.000 45.32912 182 SER D C 1
ATOM 12444 O O . SER D 1 182 ? 70.76300 -5.94300 -25.78700 1.000 45.78180 182 SER D O 1
ATOM 12447 N N . GLU D 1 183 ? 72.90700 -5.82100 -26.39100 1.000 63.34181 183 GLU D N 1
ATOM 12448 C CA . GLU D 1 183 ? 73.34000 -6.14600 -25.02600 1.000 64.57616 183 GLU D CA 1
ATOM 12449 C C . GLU D 1 183 ? 72.89600 -5.01100 -24.11300 1.000 63.91819 183 GLU D C 1
ATOM 12450 O O . GLU D 1 183 ? 72.46000 -5.28500 -23.01300 1.000 63.18126 183 GLU D O 1
ATOM 12456 N N . GLU D 1 184 ? 72.96000 -3.79000 -24.61100 1.000 50.24813 184 GLU D N 1
ATOM 12457 C CA . GLU D 1 184 ? 72.49300 -2.63800 -23.81900 1.000 45.87655 184 GLU D CA 1
ATOM 12458 C C . GLU D 1 184 ? 70.98300 -2.73400 -23.65000 1.000 40.94965 184 GLU D C 1
ATOM 12459 O O . GLU D 1 184 ? 70.53000 -2.39000 -22.57700 1.000 45.27385 184 GLU D O 1
ATOM 12465 N N . GLN D 1 185 ? 70.25300 -3.23300 -24.64700 1.000 41.46023 185 GLN D N 1
ATOM 12466 C CA . GLN D 1 185 ? 68.81500 -3.39700 -24.45400 1.000 38.62568 185 GLN D CA 1
ATOM 12467 C C . GLN D 1 185 ? 68.54300 -4.48300 -23.43200 1.000 38.44671 185 GLN D C 1
ATOM 12468 O O . GLN D 1 185 ? 67.69600 -4.32100 -22.54900 1.000 34.99893 185 GLN D O 1
ATOM 12474 N N . LEU D 1 186 ? 69.26200 -5.60100 -23.55000 1.000 42.28928 186 LEU D N 1
ATOM 12475 C CA . LEU D 1 186 ? 69.05500 -6.73300 -22.65700 1.000 40.54697 186 LEU D CA 1
ATOM 12476 C C . LEU D 1 186 ? 69.37300 -6.36100 -21.21200 1.000 40.54697 186 LEU D C 1
ATOM 12477 O O . LEU D 1 186 ? 68.68100 -6.79700 -20.28400 1.000 37.53345 186 LEU D O 1
ATOM 12482 N N . LYS D 1 187 ? 70.41600 -5.55000 -21.00300 1.000 42.68933 187 LYS D N 1
ATOM 12483 C CA . LYS D 1 187 ? 70.76100 -5.12600 -19.64900 1.000 39.92584 187 LYS D CA 1
ATOM 12484 C C . LYS D 1 187 ? 69.68200 -4.23000 -19.05900 1.000 36.96759 187 LYS D C 1
ATOM 12485 O O . LYS D 1 187 ? 69.28600 -4.41000 -17.90200 1.000 37.97297 187 LYS D O 1
ATOM 12491 N N . ILE D 1 188 ? 69.11700 -3.33700 -19.87400 1.000 36.04643 188 ILE D N 1
ATOM 12492 C CA . ILE D 1 188 ? 68.04000 -2.41400 -19.39700 1.000 35.32529 188 ILE D CA 1
ATOM 12493 C C . ILE D 1 188 ? 66.83300 -3.24100 -18.95900 1.000 33.27241 188 ILE D C 1
ATOM 12494 O O . ILE D 1 188 ? 66.29700 -2.96600 -17.89900 1.000 31.32744 188 ILE D O 1
ATOM 12499 N N . LEU D 1 189 ? 66.48700 -4.26700 -19.72300 1.000 33.66983 189 LEU D N 1
ATOM 12500 C CA . LEU D 1 189 ? 65.36200 -5.16200 -19.39200 1.000 30.89581 189 LEU D CA 1
ATOM 12501 C C . LEU D 1 189 ? 65.67700 -5.94800 -18.12300 1.000 32.84341 189 LEU D C 1
ATOM 12502 O O . LEU D 1 189 ? 64.84900 -5.95200 -17.23100 1.000 32.56969 189 LEU D O 1
ATOM 12507 N N . LYS D 1 190 ? 66.85200 -6.54000 -18.03200 1.000 32.42494 190 LYS D N 1
ATOM 12508 C CA . LYS D 1 190 ? 67.17300 -7.42900 -16.89400 1.000 31.79855 190 LYS D CA 1
ATOM 12509 C C . LYS D 1 190 ? 67.58300 -6.67300 -15.62900 1.000 35.03841 190 LYS D C 1
ATOM 12510 O O . LYS D 1 190 ? 67.43900 -7.23500 -14.55700 1.000 33.24346 190 LYS D O 1
ATOM 12516 N N . GLU D 1 191 ? 68.07900 -5.44700 -15.73100 1.000 35.04368 191 GLU D N 1
ATOM 12517 C CA . GLU D 1 191 ? 68.61800 -4.77400 -14.52500 1.000 33.75142 191 GLU D CA 1
ATOM 12518 C C . GLU D 1 191 ? 67.71100 -3.63700 -14.06700 1.000 31.33270 191 GLU D C 1
ATOM 12519 O O . GLU D 1 191 ? 67.78000 -3.29400 -12.89300 1.000 33.61719 191 GLU D O 1
ATOM 12525 N N . LYS D 1 192 ? 66.90000 -3.08400 -14.96000 1.000 32.74603 192 LYS D N 1
ATOM 12526 C CA . LYS D 1 192 ? 65.95000 -2.04900 -14.56900 1.000 30.48523 192 LYS D CA 1
ATOM 12527 C C . LYS D 1 192 ? 64.51100 -2.54900 -14.62300 1.000 31.12478 192 LYS D C 1
ATOM 12528 O O . LYS D 1 192 ? 63.80200 -2.51300 -13.61200 1.000 32.74603 192 LYS D O 1
ATOM 12534 N N . VAL D 1 193 ? 64.07100 -3.03800 -15.78400 1.000 31.77223 193 VAL D N 1
ATOM 12535 C CA . VAL D 1 193 ? 62.65200 -3.31200 -16.01200 1.000 27.40855 193 VAL D CA 1
ATOM 12536 C C . VAL D 1 193 ? 62.18700 -4.50500 -15.18600 1.000 28.91399 193 VAL D C 1
ATOM 12537 O O . VAL D 1 193 ? 61.29100 -4.38200 -14.34200 1.000 31.42482 193 VAL D O 1
ATOM 12541 N N . VAL D 1 194 ? 62.77600 -5.67800 -15.43400 1.000 30.27995 194 VAL D N 1
ATOM 12542 C CA . VAL D 1 194 ? 62.36300 -6.88000 -14.70700 1.000 29.55354 194 VAL D CA 1
ATOM 12543 C C . VAL D 1 194 ? 62.45400 -6.71100 -13.19600 1.000 29.55091 194 VAL D C 1
ATOM 12544 O O . VAL D 1 194 ? 61.50700 -7.11200 -12.49700 1.000 28.81135 194 VAL D O 1
ATOM 12548 N N . PRO D 1 195 ? 63.52300 -6.14400 -12.61900 1.000 30.83001 195 PRO D N 1
ATOM 12549 C CA . PRO D 1 195 ? 63.54300 -5.97100 -11.15800 1.000 30.50103 195 PRO D CA 1
ATOM 12550 C C . PRO D 1 195 ? 62.44300 -5.06700 -10.62800 1.000 31.74591 195 PRO D C 1
ATOM 12551 O O . PRO D 1 195 ? 61.90400 -5.33400 -9.54500 1.000 30.39838 195 PRO D O 1
ATOM 12555 N N . GLU D 1 196 ? 62.08600 -3.99900 -11.34600 1.000 29.48511 196 GLU D N 1
ATOM 12556 C CA . GLU D 1 196 ? 60.99600 -3.15600 -10.86500 1.000 32.64339 196 GLU D CA 1
ATOM 12557 C C . GLU D 1 196 ? 59.66700 -3.89500 -10.95100 1.000 31.89593 196 GLU D C 1
ATOM 12558 O O . GLU D 1 196 ? 58.87900 -3.87600 -9.99900 1.000 30.61683 196 GLU D O 1
ATOM 12564 N N . LEU D 1 197 ? 59.43000 -4.61200 -12.05200 1.000 31.69064 197 LEU D N 1
ATOM 12565 C CA . LEU D 1 197 ? 58.20700 -5.40100 -12.14100 1.000 29.53775 197 LEU D CA 1
ATOM 12566 C C . LEU D 1 197 ? 58.17100 -6.46100 -11.04900 1.000 29.79041 197 LEU D C 1
ATOM 12567 O O . LEU D 1 197 ? 57.12700 -6.68100 -10.42500 1.000 30.90107 197 LEU D O 1
ATOM 12572 N N . LYS D 1 198 ? 59.30300 -7.12600 -10.80300 1.000 29.74567 198 LYS D N 1
ATOM 12573 C CA . LYS D 1 198 ? 59.37200 -8.09300 -9.71300 1.000 30.33258 198 LYS D CA 1
ATOM 12574 C C . LYS D 1 198 ? 59.02900 -7.44200 -8.37800 1.000 29.98254 198 LYS D C 1
ATOM 12575 O O . LYS D 1 198 ? 58.28400 -8.01300 -7.57300 1.000 31.25375 198 LYS D O 1
ATOM 12581 N N . ARG D 1 199 ? 59.56600 -6.24800 -8.12200 1.000 31.18269 199 ARG D N 1
ATOM 12582 C CA . ARG D 1 199 ? 59.31900 -5.59800 -6.84000 1.000 32.17754 199 ARG D CA 1
ATOM 12583 C C . ARG D 1 199 ? 57.84300 -5.23600 -6.69000 1.000 32.59338 199 ARG D C 1
ATOM 12584 O O . ARG D 1 199 ? 57.28200 -5.39500 -5.60200 1.000 34.40676 199 ARG D O 1
ATOM 12592 N N . GLU D 1 200 ? 57.18200 -4.76900 -7.74900 1.000 34.39097 200 GLU D N 1
ATOM 12593 C CA . GLU D 1 200 ? 55.78100 -4.40800 -7.56300 1.000 30.80633 200 GLU D CA 1
ATOM 12594 C C . GLU D 1 200 ? 54.89700 -5.63400 -7.35700 1.000 29.00611 200 GLU D C 1
ATOM 12595 O O . GLU D 1 200 ? 53.78200 -5.48700 -6.84600 1.000 29.46143 200 GLU D O 1
ATOM 12601 N N . LEU D 1 201 ? 55.34600 -6.82500 -7.75100 1.000 30.57209 201 LEU D N 1
ATOM 12602 C CA . LEU D 1 201 ? 54.53200 -8.02900 -7.64700 1.000 28.38235 201 LEU D CA 1
ATOM 12603 C C . LEU D 1 201 ? 54.68100 -8.58100 -6.23300 1.000 28.74029 201 LEU D C 1
ATOM 12604 O O . LEU D 1 201 ? 53.69800 -9.08400 -5.67700 1.000 28.28760 201 LEU D O 1
ATOM 12609 N N . SER D 1 202 ? 55.87400 -8.51200 -5.63400 1.000 28.74555 202 SER D N 1
ATOM 12610 C CA . SER D 1 202 ? 56.34500 -9.39400 -4.57100 1.000 28.33761 202 SER D CA 1
ATOM 12611 C C . SER D 1 202 ? 56.87600 -8.63600 -3.35700 1.000 30.66947 202 SER D C 1
ATOM 12612 O O . SER D 1 202 ? 56.87800 -9.17200 -2.24500 1.000 36.53333 202 SER D O 1
ATOM 12615 N N . ASP D 1 203 ? 57.32700 -7.39900 -3.54600 1.000 29.74567 203 ASP D N 1
ATOM 12616 C CA . ASP D 1 203 ? 58.05600 -6.69300 -2.49700 1.000 32.59338 203 ASP D CA 1
ATOM 12617 C C . ASP D 1 203 ? 57.09500 -6.05700 -1.49800 1.000 35.67796 203 ASP D C 1
ATOM 12618 O O . ASP D 1 203 ? 56.21000 -5.28300 -1.87900 1.000 35.61480 203 ASP D O 1
ATOM 12623 N N . LEU D 1 204 ? 57.27300 -6.39500 -0.21700 1.000 36.68861 204 LEU D N 1
ATOM 12624 C CA . LEU D 1 204 ? 56.50700 -5.76300 0.85400 1.000 33.39611 204 LEU D CA 1
ATOM 12625 C C . LEU D 1 204 ? 56.61200 -4.24400 0.81100 1.000 34.41202 204 LEU D C 1
ATOM 12626 O O . LEU D 1 204 ? 55.70300 -3.54800 1.28000 1.000 36.38857 204 LEU D O 1
ATOM 12631 N N . SER D 1 205 ? 57.71300 -3.71200 0.26800 1.000 37.80716 205 SER D N 1
ATOM 12632 C CA . SER D 1 205 ? 57.90000 -2.26400 0.22200 1.000 35.03052 205 SER D CA 1
ATOM 12633 C C . SER D 1 205 ? 56.86700 -1.59500 -0.67600 1.000 36.79125 205 SER D C 1
ATOM 12634 O O . SER D 1 205 ? 56.42500 -0.47500 -0.39000 1.000 39.95742 205 SER D O 1
ATOM 12637 N N . ASN D 1 206 ? 56.48100 -2.24600 -1.77800 1.000 36.72809 206 ASN D N 1
ATOM 12638 C CA . ASN D 1 206 ? 55.45700 -1.64900 -2.62600 1.000 39.78898 206 ASN D CA 1
ATOM 12639 C C . ASN D 1 206 ? 54.09500 -1.63500 -1.94900 1.000 38.54673 206 ASN D C 1
ATOM 12640 O O . ASN D 1 206 ? 53.21000 -0.90400 -2.40100 1.000 39.42052 206 ASN D O 1
ATOM 12645 N N . GLY D 1 207 ? 53.91600 -2.42100 -0.90000 1.000 42.08663 207 GLY D N 1
ATOM 12646 C CA . GLY D 1 207 ? 52.65300 -2.40200 -0.22500 1.000 32.01173 207 GLY D CA 1
ATOM 12647 C C . GLY D 1 207 ? 52.58000 -1.37100 0.86600 1.000 33.81984 207 GLY D C 1
ATOM 12648 O O . GLY D 1 207 ? 51.52600 -1.21000 1.49300 1.000 34.46729 207 GLY D O 1
ATOM 12649 N N . ASN D 1 208 ? 53.69200 -0.66700 1.10100 1.000 30.88265 208 ASN D N 1
ATOM 12650 C CA . ASN D 1 208 ? 53.72700 0.38000 2.10600 1.000 34.21463 208 ASN D CA 1
ATOM 12651 C C . ASN D 1 208 ? 52.69100 1.44700 1.79200 1.000 34.91998 208 ASN D C 1
ATOM 12652 O O . ASN D 1 208 ? 52.62900 1.96000 0.67100 1.000 39.13364 208 ASN D O 1
ATOM 12657 N N . VAL D 1 209 ? 51.87600 1.77600 2.79000 1.000 29.37984 209 VAL D N 1
ATOM 12658 C CA . VAL D 1 209 ? 50.89400 2.84800 2.70100 1.000 30.70368 209 VAL D CA 1
ATOM 12659 C C . VAL D 1 209 ? 51.12300 3.80000 3.86400 1.000 29.23772 209 VAL D C 1
ATOM 12660 O O . VAL D 1 209 ? 51.16100 3.37000 5.02200 1.000 26.84269 209 VAL D O 1
ATOM 12664 N N . ASN D 1 210 ? 51.30900 5.08100 3.55900 1.000 27.64805 210 ASN D N 1
ATOM 12665 C CA . ASN D 1 210 ? 51.41100 6.11900 4.57600 1.000 28.22444 210 ASN D CA 1
ATOM 12666 C C . ASN D 1 210 ? 50.30100 7.13500 4.34600 1.000 27.23484 210 ASN D C 1
ATOM 12667 O O . ASN D 1 210 ? 50.26700 7.79400 3.30100 1.000 29.17192 210 ASN D O 1
ATOM 12672 N N . ILE D 1 211 ? 49.39000 7.24700 5.31000 1.000 26.38211 211 ILE D N 1
ATOM 12673 C CA . ILE D 1 211 ? 48.26900 8.17500 5.23600 1.000 26.35579 211 ILE D CA 1
ATOM 12674 C C . ILE D 1 211 ? 48.50200 9.27700 6.25700 1.000 26.69794 211 ILE D C 1
ATOM 12675 O O . ILE D 1 211 ? 48.70300 8.99600 7.44500 1.000 28.13758 211 ILE D O 1
ATOM 12680 N N . LEU D 1 212 ? 48.43700 10.52700 5.79600 1.000 27.32696 212 LEU D N 1
ATOM 12681 C CA . LEU D 1 212 ? 48.60400 11.71900 6.63100 1.000 26.50581 212 LEU D CA 1
ATOM 12682 C C . LEU D 1 212 ? 49.76600 11.56800 7.61200 1.000 26.37158 212 LEU D C 1
ATOM 12683 O O . LEU D 1 212 ? 49.66900 11.89900 8.79300 1.000 30.11940 212 LEU D O 1
ATOM 12688 N N . GLY D 1 213 ? 50.88900 11.06600 7.09700 1.000 27.43487 213 GLY D N 1
ATOM 12689 C CA . GLY D 1 213 ? 52.10600 10.97400 7.88400 1.000 24.37924 213 GLY D CA 1
ATOM 12690 C C . GLY D 1 213 ? 52.22100 9.76600 8.78700 1.000 26.54002 213 GLY D C 1
ATOM 12691 O O . GLY D 1 213 ? 53.09800 9.74900 9.65600 1.000 31.45904 213 GLY D O 1
ATOM 12692 N N . LEU D 1 214 ? 51.35900 8.76400 8.63000 1.000 28.97979 214 LEU D N 1
ATOM 12693 C CA . LEU D 1 214 ? 51.36000 7.59000 9.49600 1.000 25.60044 214 LEU D CA 1
ATOM 12694 C C . LEU D 1 214 ? 51.32500 6.31700 8.65900 1.000 25.83731 214 LEU D C 1
ATOM 12695 O O . LEU D 1 214 ? 50.52200 6.20500 7.72700 1.000 24.00551 214 LEU D O 1
ATOM 12700 N N . ASP D 1 215 ? 52.12300 5.33700 9.02700 1.000 27.82702 215 ASP D N 1
ATOM 12701 C CA . ASP D 1 215 ? 52.21000 4.11100 8.20600 1.000 25.88995 215 ASP D CA 1
ATOM 12702 C C . ASP D 1 215 ? 51.05800 3.18700 8.53200 1.000 24.43451 215 ASP D C 1
ATOM 12703 O O . ASP D 1 215 ? 50.58900 3.19900 9.65200 1.000 24.72665 215 ASP D O 1
ATOM 12708 N N . VAL D 1 216 ? 50.58400 2.47900 7.52900 1.000 24.23975 216 VAL D N 1
ATOM 12709 C CA . VAL D 1 216 ? 49.58700 1.43000 7.80200 1.000 24.28449 216 VAL D CA 1
ATOM 12710 C C . VAL D 1 216 ? 50.43700 0.22700 8.17100 1.000 24.66612 216 VAL D C 1
ATOM 12711 O O . VAL D 1 216 ? 51.15400 -0.26500 7.30900 1.000 24.69770 216 VAL D O 1
ATOM 12715 N N . SER D 1 217 ? 50.37500 -0.17100 9.43200 1.000 24.99510 217 SER D N 1
ATOM 12716 C CA . SER D 1 217 ? 51.17800 -1.30200 9.93600 1.000 25.43200 217 SER D CA 1
ATOM 12717 C C . SER D 1 217 ? 50.56300 -2.62500 9.52500 1.000 25.45832 217 SER D C 1
ATOM 12718 O O . SER D 1 217 ? 49.36800 -2.73700 9.53600 1.000 27.87966 217 SER D O 1
ATOM 12721 N N . ARG D 1 218 ? 51.39700 -3.58900 9.19300 1.000 25.70571 218 ARG D N 1
ATOM 12722 C CA . ARG D 1 218 ? 50.90900 -4.94200 8.86800 1.000 26.15840 218 ARG D CA 1
ATOM 12723 C C . ARG D 1 218 ? 50.88200 -5.73100 10.17100 1.000 29.87990 218 ARG D C 1
ATOM 12724 O O . ARG D 1 218 ? 51.18300 -6.92400 10.13300 1.000 33.00396 218 ARG D O 1
ATOM 12732 N N . GLU D 1 219 ? 50.49400 -5.08300 11.26400 1.000 27.63489 219 GLU D N 1
ATOM 12733 C CA . GLU D 1 219 ? 50.51800 -5.70500 12.60100 1.000 30.19309 219 GLU D CA 1
ATOM 12734 C C . GLU D 1 219 ? 49.29400 -5.25300 13.39800 1.000 30.89581 219 GLU D C 1
ATOM 12735 O O . GLU D 1 219 ? 48.67500 -4.28500 12.97300 1.000 32.65392 219 GLU D O 1
ATOM 12741 N N . ASP D 1 220 ? 48.96400 -5.94100 14.49600 1.000 30.44049 220 ASP D N 1
ATOM 12742 C CA . ASP D 1 220 ? 47.84400 -5.56200 15.40100 1.000 29.75883 220 ASP D CA 1
ATOM 12743 C C . ASP D 1 220 ? 48.34000 -4.43200 16.28800 1.000 31.15900 220 ASP D C 1
ATOM 12744 O O . ASP D 1 220 ? 48.44000 -4.65300 17.49400 1.000 31.89856 220 ASP D O 1
ATOM 12749 N N . LYS D 1 221 ? 48.61300 -3.26800 15.71300 1.000 30.35627 221 LYS D N 1
ATOM 12750 C CA . LYS D 1 221 ? 49.24100 -2.15600 16.42200 1.000 30.07729 221 LYS D CA 1
ATOM 12751 C C . LYS D 1 221 ? 48.26000 -1.32500 17.24400 1.000 29.66408 221 LYS D C 1
ATOM 12752 O O . LYS D 1 221 ? 48.64100 -0.81000 18.30300 1.000 29.03769 221 LYS D O 1
ATOM 12758 N N . TYR D 1 222 ? 47.01800 -1.16800 16.78700 1.000 29.08770 222 TYR D N 1
ATOM 12759 C CA . TYR D 1 222 ? 46.07200 -0.23700 17.39100 1.000 26.70847 222 TYR D CA 1
ATOM 12760 C C . TYR D 1 222 ? 44.82600 -0.97400 17.86000 1.000 28.26392 222 TYR D C 1
ATOM 12761 O O . TYR D 1 222 ? 44.26800 -1.78800 17.11900 1.000 30.40101 222 TYR D O 1
ATOM 12770 N N . ALA D 1 223 ? 44.39200 -0.68300 19.08500 1.000 28.29813 223 ALA D N 1
ATOM 12771 C CA . ALA D 1 223 ? 43.21200 -1.30300 19.67000 1.000 29.53775 223 ALA D CA 1
ATOM 12772 C C . ALA D 1 223 ? 41.95800 -0.48300 19.37200 1.000 30.08782 223 ALA D C 1
ATOM 12773 O O . ALA D 1 223 ? 42.01900 0.73300 19.16900 1.000 29.75620 223 ALA D O 1
ATOM 12775 N N . PHE D 1 224 ? 40.81100 -1.16600 19.35900 1.000 29.25614 224 PHE D N 1
ATOM 12776 C CA . PHE D 1 224 ? 39.52000 -0.54700 19.08400 1.000 28.83240 224 PHE D CA 1
ATOM 12777 C C . PHE D 1 224 ? 38.46600 -1.11600 20.02200 1.000 30.10098 224 PHE D C 1
ATOM 12778 O O . PHE D 1 224 ? 38.38000 -2.33600 20.18700 1.000 31.53010 224 PHE D O 1
ATOM 12786 N N . ASP D 1 225 ? 37.66700 -0.24000 20.63300 1.000 30.18257 225 ASP D N 1
ATOM 12787 C CA . ASP D 1 225 ? 36.45100 -0.67300 21.31700 1.000 30.63262 225 ASP D CA 1
ATOM 12788 C C . ASP D 1 225 ? 35.38100 -0.91300 20.26100 1.000 30.16677 225 ASP D C 1
ATOM 12789 O O . ASP D 1 225 ? 34.90500 0.02900 19.61900 1.000 28.35077 225 ASP D O 1
ATOM 12794 N N . THR D 1 226 ? 35.00900 -2.17800 20.08000 1.000 30.65368 226 THR D N 1
ATOM 12795 C CA . THR D 1 226 ? 34.01300 -2.56400 19.09300 1.000 29.84568 226 THR D CA 1
ATOM 12796 C C . THR D 1 226 ? 32.57800 -2.32300 19.56400 1.000 30.09045 226 THR D C 1
ATOM 12797 O O . THR D 1 226 ? 31.65600 -2.34600 18.73900 1.000 28.05336 226 THR D O 1
ATOM 12801 N N . THR D 1 227 ? 32.37700 -2.00800 20.84500 1.000 32.49074 227 THR D N 1
ATOM 12802 C CA . THR D 1 227 ? 31.04300 -1.94500 21.43100 1.000 30.37206 227 THR D CA 1
ATOM 12803 C C . THR D 1 227 ? 30.51400 -0.53000 21.62200 1.000 30.36943 227 THR D C 1
ATOM 12804 O O . THR D 1 227 ? 29.29900 -0.36300 21.78500 1.000 32.70655 227 THR D O 1
ATOM 12808 N N . ASN D 1 228 ? 31.37600 0.48600 21.62000 1.000 28.00599 228 ASN D N 1
ATOM 12809 C CA . ASN D 1 228 ? 30.93700 1.87000 21.78600 1.000 30.26415 228 ASN D CA 1
ATOM 12810 C C . ASN D 1 228 ? 30.62500 2.45600 20.41400 1.000 30.23520 228 ASN D C 1
ATOM 12811 O O . ASN D 1 228 ? 31.52800 2.67800 19.60000 1.000 27.26380 228 ASN D O 1
ATOM 12816 N N . ILE D 1 229 ? 29.34400 2.71400 20.18100 1.000 27.96914 229 ILE D N 1
ATOM 12817 C CA . ILE D 1 229 ? 28.88000 3.15200 18.84500 1.000 26.87164 229 ILE D CA 1
ATOM 12818 C C . ILE D 1 229 ? 28.35700 4.57300 18.96200 1.000 27.59541 229 ILE D C 1
ATOM 12819 O O . ILE D 1 229 ? 27.84700 4.92500 20.01500 1.000 31.63537 229 ILE D O 1
ATOM 12824 N N . PHE D 1 230 ? 28.57600 5.37800 17.93800 1.000 26.42422 230 PHE D N 1
ATOM 12825 C CA . PHE D 1 230 ? 27.98900 6.73200 17.92300 1.000 27.20589 230 PHE D CA 1
ATOM 12826 C C . PHE D 1 230 ? 27.37200 7.00600 16.55400 1.000 27.39276 230 PHE D C 1
ATOM 12827 O O . PHE D 1 230 ? 27.85500 6.45200 15.57500 1.000 26.76374 230 PHE D O 1
ATOM 12835 N N . SER D 1 231 ? 26.29500 7.78800 16.53200 1.000 26.23209 231 SER D N 1
ATOM 12836 C CA . SER D 1 231 ? 25.65200 8.20200 15.26900 1.000 26.01101 231 SER D CA 1
ATOM 12837 C C . SER D 1 231 ? 25.27300 9.66500 15.43900 1.000 26.12945 231 SER D C 1
ATOM 12838 O O . SER D 1 231 ? 25.42800 10.15800 16.53200 1.000 26.39264 231 SER D O 1
ATOM 12841 N N . VAL D 1 232 ? 24.83000 10.32100 14.37800 1.000 25.97680 232 VAL D N 1
ATOM 12842 C CA . VAL D 1 232 ? 24.50500 11.77200 14.40800 1.000 26.09787 232 VAL D CA 1
ATOM 12843 C C . VAL D 1 232 ? 23.13300 12.04000 13.77300 1.000 26.27947 232 VAL D C 1
ATOM 12844 O O . VAL D 1 232 ? 22.94400 11.62300 12.63300 1.000 26.09787 232 VAL D O 1
ATOM 12848 N N . TRP D 1 233 ? 22.20400 12.67200 14.49500 1.000 26.67688 233 TRP D N 1
ATOM 12849 C CA . TRP D 1 233 ? 20.91600 13.12000 13.90100 1.000 26.90586 233 TRP D CA 1
ATOM 12850 C C . TRP D 1 233 ? 20.66700 14.59300 14.19300 1.000 27.19273 233 TRP D C 1
ATOM 12851 O O . TRP D 1 233 ? 20.25200 14.89600 15.30900 1.000 27.55857 233 TRP D O 1
ATOM 12862 N N . PHE D 1 234 ? 20.89500 15.45800 13.21300 1.000 28.18496 234 PHE D N 1
ATOM 12863 C CA . PHE D 1 234 ? 20.58600 16.90000 13.32700 1.000 27.39276 234 PHE D CA 1
ATOM 12864 C C . PHE D 1 234 ? 19.27400 17.14400 12.59000 1.000 27.67174 234 PHE D C 1
ATOM 12865 O O . PHE D 1 234 ? 19.20900 16.82800 11.40900 1.000 29.17192 234 PHE D O 1
ATOM 12873 N N . SER D 1 235 ? 18.27200 17.70700 13.26000 1.000 29.17718 235 SER D N 1
ATOM 12874 C CA . SER D 1 235 ? 16.93600 17.86900 12.63300 1.000 32.65918 235 SER D CA 1
ATOM 12875 C C . SER D 1 235 ? 16.76500 19.19200 11.90100 1.000 37.32553 235 SER D C 1
ATOM 12876 O O . SER D 1 235 ? 17.21700 20.20700 12.43000 1.000 34.54625 235 SER D O 1
ATOM 12879 N N . ASN D 1 236 ? 16.08800 19.15000 10.74900 1.000 36.64650 236 ASN D N 1
ATOM 12880 C CA . ASN D 1 236 ? 15.79200 20.35800 9.94400 1.000 35.95168 236 ASN D CA 1
ATOM 12881 C C . ASN D 1 236 ? 14.42300 20.90200 10.35500 1.000 36.61228 236 ASN D C 1
ATOM 12882 O O . ASN D 1 236 ? 14.04200 21.95000 9.83900 1.000 36.68335 236 ASN D O 1
ATOM 12887 N N . ASN D 1 237 ? 13.72500 20.20300 11.24800 1.000 37.50976 237 ASN D N 1
ATOM 12888 C CA . ASN D 1 237 ? 12.41100 20.65000 11.76300 1.000 37.06760 237 ASN D CA 1
ATOM 12889 C C . ASN D 1 237 ? 12.52200 20.79700 13.27100 1.000 35.99116 237 ASN D C 1
ATOM 12890 O O . ASN D 1 237 ? 12.74600 19.80500 13.92800 1.000 35.38845 237 ASN D O 1
ATOM 12895 N N . PRO D 1 238 ? 12.35400 22.00300 13.83300 1.000 35.15948 238 PRO D N 1
ATOM 12896 C CA . PRO D 1 238 ? 12.38400 22.17300 15.27500 1.000 36.16223 238 PRO D CA 1
ATOM 12897 C C . PRO D 1 238 ? 11.35500 21.35500 16.06600 1.000 37.81243 238 PRO D C 1
ATOM 12898 O O . PRO D 1 238 ? 11.59200 21.12600 17.22000 1.000 35.42267 238 PRO D O 1
ATOM 12902 N N . ALA D 1 239 ? 10.29300 20.88900 15.41500 1.000 37.49660 239 ALA D N 1
ATOM 12903 C CA . ALA D 1 239 ? 9.22500 20.10800 16.07200 1.000 35.22264 239 ALA D CA 1
ATOM 12904 C C . ALA D 1 239 ? 9.56700 18.62200 16.16300 1.000 38.05983 239 ALA D C 1
ATOM 12905 O O . ALA D 1 239 ? 9.21800 18.00200 17.16900 1.000 37.33079 239 ALA D O 1
ATOM 12907 N N . VAL D 1 240 ? 10.18900 18.07100 15.12600 1.000 37.15972 240 VAL D N 1
ATOM 12908 C CA . VAL D 1 240 ? 10.61300 16.64700 15.16800 1.000 35.07789 240 VAL D CA 1
ATOM 12909 C C . VAL D 1 240 ? 12.08600 16.58100 15.57000 1.000 33.17503 240 VAL D C 1
ATOM 12910 O O . VAL D 1 240 ? 12.86800 17.32300 15.02800 1.000 32.57233 240 VAL D O 1
ATOM 12914 N N . TYR D 1 241 ? 12.41900 15.72400 16.52200 1.000 33.48559 241 TYR D N 1
ATOM 12915 C CA . TYR D 1 241 ? 13.81300 15.59500 16.99800 1.000 31.46956 241 TYR D CA 1
ATOM 12916 C C . TYR D 1 241 ? 14.50100 14.53700 16.14200 1.000 31.61958 241 TYR D C 1
ATOM 12917 O O . TYR D 1 241 ? 15.69000 14.69200 15.85500 1.000 31.37745 241 TYR D O 1
ATOM 12926 N N . MET D 1 242 ? 13.75600 13.50200 15.78500 1.000 31.16163 242 MET D N 1
ATOM 12927 C CA . MET D 1 242 ? 14.27900 12.42400 14.93200 1.000 30.91160 242 MET D CA 1
ATOM 12928 C C . MET D 1 242 ? 13.08700 11.68500 14.33700 1.000 31.04846 242 MET D C 1
ATOM 12929 O O . MET D 1 242 ? 12.22900 11.25900 15.10500 1.000 31.37218 242 MET D O 1
ATOM 12934 N N . PRO D 1 243 ? 12.97900 11.57700 12.99800 1.000 31.92225 243 PRO D N 1
ATOM 12935 C CA . PRO D 1 243 ? 11.94200 10.78200 12.37200 1.000 30.12203 243 PRO D CA 1
ATOM 12936 C C . PRO D 1 243 ? 11.76400 9.38500 12.98000 1.000 34.66468 243 PRO D C 1
ATOM 12937 O O . PRO D 1 243 ? 12.73500 8.77000 13.33400 1.000 34.84365 243 PRO D O 1
ATOM 12941 N N . GLN D 1 244 ? 10.52500 8.91500 13.06000 1.000 36.34383 244 GLN D N 1
ATOM 12942 C CA . GLN D 1 244 ? 10.19800 7.61600 13.68600 1.000 36.06748 244 GLN D CA 1
ATOM 12943 C C . GLN D 1 244 ? 10.92500 6.46000 13.01000 1.000 39.28366 244 GLN D C 1
ATOM 12944 O O . GLN D 1 244 ? 11.29000 5.53300 13.71900 1.000 37.85980 244 GLN D O 1
ATOM 12950 N N . HIS D 1 245 ? 11.10500 6.52000 11.69300 1.000 38.29407 245 HIS D N 1
ATOM 12951 C CA . HIS D 1 245 ? 11.81200 5.45600 10.94300 1.000 34.00934 245 HIS D CA 1
ATOM 12952 C C . HIS D 1 245 ? 13.23100 5.34800 11.48500 1.000 36.76230 245 HIS D C 1
ATOM 12953 O O . HIS D 1 245 ? 13.67400 4.23200 11.77900 1.000 38.19405 245 HIS D O 1
ATOM 12960 N N . VAL D 1 246 ? 13.88600 6.48600 11.64200 1.000 36.44384 246 VAL D N 1
ATOM 12961 C CA . VAL D 1 246 ? 15.26100 6.52500 12.19100 1.000 35.45688 246 VAL D CA 1
ATOM 12962 C C . VAL D 1 246 ? 15.22100 6.04700 13.64200 1.000 33.84616 246 VAL D C 1
ATOM 12963 O O . VAL D 1 246 ? 16.04200 5.22900 13.99600 1.000 35.51215 246 VAL D O 1
ATOM 12967 N N . LYS D 1 247 ? 14.27600 6.52900 14.43900 1.000 35.13053 247 LYS D N 1
ATOM 12968 C CA . LYS D 1 247 ? 14.18000 6.15300 15.87000 1.000 34.91208 247 LYS D CA 1
ATOM 12969 C C . LYS D 1 247 ? 14.05400 4.63800 16.02200 1.000 37.96508 247 LYS D C 1
ATOM 12970 O O . LYS D 1 247 ? 14.73900 4.09700 16.87600 1.000 35.87799 247 LYS D O 1
ATOM 12976 N N . THR D 1 248 ? 13.21300 3.99500 15.21700 1.000 36.07011 248 THR D N 1
ATOM 12977 C CA . THR D 1 248 ? 13.01500 2.53200 15.30100 1.000 36.54122 248 THR D CA 1
ATOM 12978 C C . THR D 1 248 ? 14.31200 1.81200 14.94700 1.000 33.39611 248 THR D C 1
ATOM 12979 O O . THR D 1 248 ? 14.55000 0.73000 15.48500 1.000 34.47255 248 THR D O 1
ATOM 12983 N N . GLN D 1 249 ? 15.10600 2.40200 14.06900 1.000 34.01987 249 GLN D N 1
ATOM 12984 C CA . GLN D 1 249 ? 16.41200 1.82600 13.69000 1.000 32.95395 249 GLN D CA 1
ATOM 12985 C C . GLN D 1 249 ? 17.37300 1.94300 14.86800 1.000 32.33546 249 GLN D C 1
ATOM 12986 O O . GLN D 1 249 ? 17.98600 0.94100 15.21300 1.000 33.68035 249 GLN D O 1
ATOM 12992 N N . VAL D 1 250 ? 17.46700 3.12200 15.46800 1.000 32.69076 250 VAL D N 1
ATOM 12993 C CA . VAL D 1 250 ? 18.35800 3.34300 16.64100 1.000 30.71684 250 VAL D CA 1
ATOM 12994 C C . VAL D 1 250 ? 17.90600 2.49900 17.83700 1.000 35.78061 250 VAL D C 1
ATOM 12995 O O . VAL D 1 250 ? 18.76800 1.97500 18.52700 1.000 36.57807 250 VAL D O 1
ATOM 12999 N N . GLU D 1 251 ? 16.60200 2.34400 18.05400 1.000 34.99893 251 GLU D N 1
ATOM 13000 C CA . GLU D 1 251 ? 16.07500 1.50000 19.15600 1.000 34.78838 251 GLU D CA 1
ATOM 13001 C C . GLU D 1 251 ? 16.52900 0.05200 18.97500 1.000 36.61755 251 GLU D C 1
ATOM 13002 O O . GLU D 1 251 ? 16.86500 -0.57900 19.97800 1.000 38.60726 251 GLU D O 1
ATOM 13008 N N . LYS D 1 252 ? 16.50500 -0.45400 17.74300 1.000 35.62269 252 LYS D N 1
ATOM 13009 C CA . LYS D 1 252 ? 16.93800 -1.83600 17.44700 1.000 32.55127 252 LYS D CA 1
ATOM 13010 C C . LYS D 1 252 ? 18.45700 -1.92200 17.61000 1.000 34.10672 252 LYS D C 1
ATOM 13011 O O . LYS D 1 252 ? 18.90100 -2.86500 18.24900 1.000 35.20685 252 LYS D O 1
ATOM 13017 N N . THR D 1 253 ? 19.20200 -0.94400 17.09000 1.000 33.92249 253 THR D N 1
ATOM 13018 C CA . THR D 1 253 ? 20.68300 -0.91500 17.20900 1.000 33.25399 253 THR D CA 1
ATOM 13019 C C . THR D 1 253 ? 21.05000 -0.85100 18.68900 1.000 36.83073 253 THR D C 1
ATOM 13020 O O . THR D 1 253 ? 21.96400 -1.56600 19.07200 1.000 36.76493 253 THR D O 1
ATOM 13024 N N . ALA D 1 254 ? 20.33600 -0.03500 19.47500 1.000 37.41764 254 ALA D N 1
ATOM 13025 C CA . ALA D 1 254 ? 20.69200 0.09400 20.88600 1.000 35.42267 254 ALA D CA 1
ATOM 13026 C C . ALA D 1 254 ? 20.47200 -1.21000 21.64500 1.000 39.02573 254 ALA D C 1
ATOM 13027 O O . ALA D 1 254 ? 21.30900 -1.60600 22.46500 1.000 39.35472 254 ALA D O 1
ATOM 13029 N N . LYS D 1 255 ? 19.34800 -1.88700 21.39500 1.000 37.76242 255 LYS D N 1
ATOM 13030 C CA . LYS D 1 255 ? 19.07300 -3.13500 22.10000 1.000 38.29407 255 LYS D CA 1
ATOM 13031 C C . LYS D 1 255 ? 20.04900 -4.23000 21.68600 1.000 40.05217 255 LYS D C 1
ATOM 13032 O O . LYS D 1 255 ? 20.48600 -5.02700 22.52500 1.000 41.71290 255 LYS D O 1
ATOM 13038 N N . LEU D 1 256 ? 20.37200 -4.31300 20.39300 1.000 38.45461 256 LEU D N 1
ATOM 13039 C CA . LEU D 1 256 ? 21.31000 -5.33000 19.93100 1.000 35.44899 256 LEU D CA 1
ATOM 13040 C C . LEU D 1 256 ? 22.74400 -5.03600 20.34800 1.000 40.25219 256 LEU D C 1
ATOM 13041 O O . LEU D 1 256 ? 23.55000 -5.96700 20.44200 1.000 41.31022 256 LEU D O 1
ATOM 13046 N N . ASN D 1 257 ? 23.07000 -3.76100 20.59100 1.000 38.87045 257 ASN D N 1
ATOM 13047 C CA . ASN D 1 257 ? 24.44100 -3.34700 21.00000 1.000 42.34718 257 ASN D CA 1
ATOM 13048 C C . ASN D 1 257 ? 24.52600 -3.28600 22.52400 1.000 46.20028 257 ASN D C 1
ATOM 13049 O O . ASN D 1 257 ? 24.97900 -2.29400 23.08200 1.000 44.65009 257 ASN D O 1
ATOM 13054 N N . GLN D 1 258 ? 24.08800 -4.33900 23.17900 1.000 49.54805 258 GLN D N 1
ATOM 13055 C CA . GLN D 1 258 ? 24.22500 -4.38800 24.64400 1.000 52.36944 258 GLN D CA 1
ATOM 13056 C C . GLN D 1 258 ? 25.06300 -5.63200 24.93400 1.000 55.12503 258 GLN D C 1
ATOM 13057 O O . GLN D 1 258 ? 24.82700 -6.66400 24.28500 1.000 54.16702 258 GLN D O 1
ATOM 13063 N N . PRO D 1 259 ? 26.07300 -5.55500 25.81800 1.000 54.92501 259 PRO D N 1
ATOM 13064 C CA . PRO D 1 259 ? 26.08700 -4.55700 26.88100 1.000 54.53549 259 PRO D CA 1
ATOM 13065 C C . PRO D 1 259 ? 26.84300 -3.24800 26.60700 1.000 54.03543 259 PRO D C 1
ATOM 13066 O O . PRO D 1 259 ? 27.03100 -2.50800 27.54000 1.000 53.93015 259 PRO D O 1
ATOM 13070 N N . GLY D 1 260 ? 27.18500 -2.96100 25.34700 1.000 51.26930 260 GLY D N 1
ATOM 13071 C CA . GLY D 1 260 ? 27.94300 -1.75400 24.97100 1.000 43.20518 260 GLY D CA 1
ATOM 13072 C C . GLY D 1 260 ? 27.17800 -0.44800 24.99700 1.000 41.43128 260 GLY D C 1
ATOM 13073 O O . GLY D 1 260 ? 26.06300 -0.42400 25.51000 1.000 44.86854 260 GLY D O 1
ATOM 13074 N N . LYS D 1 261 ? 27.77100 0.61300 24.45400 1.000 36.95706 261 LYS D N 1
ATOM 13075 C CA . LYS D 1 261 ? 27.16200 1.96000 24.52900 1.000 34.18305 261 LYS D CA 1
ATOM 13076 C C . LYS D 1 261 ? 26.74300 2.47100 23.15100 1.000 33.57508 261 LYS D C 1
ATOM 13077 O O . LYS D 1 261 ? 27.44500 2.17600 22.19500 1.000 33.94881 261 LYS D O 1
ATOM 13083 N N . THR D 1 262 ? 25.62400 3.19100 23.07300 1.000 33.16187 262 THR D N 1
ATOM 13084 C CA . THR D 1 262 ? 25.13000 3.78800 21.83500 1.000 28.65607 262 THR D CA 1
ATOM 13085 C C . THR D 1 262 ? 24.84400 5.26100 22.08600 1.000 28.37182 262 THR D C 1
ATOM 13086 O O . THR D 1 262 ? 24.01000 5.59700 22.93300 1.000 32.85920 262 THR D O 1
ATOM 13090 N N . ARG D 1 263 ? 25.54100 6.13600 21.36900 1.000 27.92966 263 ARG D N 1
ATOM 13091 C CA . ARG D 1 263 ? 25.39200 7.57300 21.53900 1.000 27.93230 263 ARG D CA 1
ATOM 13092 C C . ARG D 1 263 ? 24.87500 8.19200 20.24600 1.000 27.57173 263 ARG D C 1
ATOM 13093 O O . ARG D 1 263 ? 25.08800 7.65400 19.15600 1.000 27.20853 263 ARG D O 1
ATOM 13101 N N . ILE D 1 264 ? 24.17400 9.31700 20.37100 1.000 27.72701 264 ILE D N 1
ATOM 13102 C CA . ILE D 1 264 ? 23.66100 10.04100 19.21400 1.000 27.47698 264 ILE D CA 1
ATOM 13103 C C . ILE D 1 264 ? 23.97900 11.51900 19.38300 1.000 27.49803 264 ILE D C 1
ATOM 13104 O O . ILE D 1 264 ? 23.61100 12.13000 20.39500 1.000 27.90335 264 ILE D O 1
ATOM 13109 N N . VAL D 1 265 ? 24.65200 12.08800 18.39200 1.000 27.10588 265 VAL D N 1
ATOM 13110 C CA . VAL D 1 265 ? 25.02700 13.49400 18.39400 1.000 27.12167 265 VAL D CA 1
ATOM 13111 C C . VAL D 1 265 ? 23.89400 14.31000 17.78300 1.000 27.25327 265 VAL D C 1
ATOM 13112 O O . VAL D 1 265 ? 23.38500 13.97600 16.70600 1.000 27.05588 265 VAL D O 1
ATOM 13116 N N . PHE D 1 266 ? 23.49200 15.37900 18.47100 1.000 27.63752 266 PHE D N 1
ATOM 13117 C CA . PHE D 1 266 ? 22.43100 16.25600 17.99800 1.000 27.85334 266 PHE D CA 1
ATOM 13118 C C . PHE D 1 266 ? 22.78300 17.69400 18.36100 1.000 28.07705 266 PHE D C 1
ATOM 13119 O O . PHE D 1 266 ? 23.83200 17.97000 18.95000 1.000 28.05336 266 PHE D O 1
ATOM 13127 N N . SER D 1 267 ? 21.89600 18.61800 17.99500 1.000 28.34287 267 SER D N 1
ATOM 13128 C CA . SER D 1 267 ? 22.07200 20.04000 18.27000 1.000 29.04559 267 SER D CA 1
ATOM 13129 C C . SER D 1 267 ? 20.77200 20.57300 18.85200 1.000 34.34096 267 SER D C 1
ATOM 13130 O O . SER D 1 267 ? 19.76000 20.65000 18.14500 1.000 33.49349 267 SER D O 1
ATOM 13133 N N . SER D 1 268 ? 20.80100 20.93800 20.13900 1.000 34.67521 268 SER D N 1
ATOM 13134 C CA . SER D 1 268 ? 19.59400 21.41000 20.81200 1.000 33.01975 268 SER D CA 1
ATOM 13135 C C . SER D 1 268 ? 19.09900 22.73400 20.24300 1.000 33.48033 268 SER D C 1
ATOM 13136 O O . SER D 1 268 ? 17.89400 23.00700 20.28300 1.000 32.25650 268 SER D O 1
ATOM 13139 N N . LEU D 1 269 ? 19.99700 23.56500 19.70800 1.000 32.82236 269 LEU D N 1
ATOM 13140 C CA . LEU D 1 269 ? 19.57400 24.81900 19.09300 1.000 35.57795 269 LEU D CA 1
ATOM 13141 C C . LEU D 1 269 ? 18.69800 24.60600 17.86400 1.000 35.19106 269 LEU D C 1
ATOM 13142 O O . LEU D 1 269 ? 18.08400 25.56700 17.38600 1.000 36.33857 269 LEU D O 1
ATOM 13147 N N . CYS D 1 270 ? 18.62200 23.38300 17.34500 1.000 31.20374 270 CYS D N 1
ATOM 13148 C CA . CYS D 1 270 ? 17.78000 23.06300 16.20200 1.000 33.05396 270 CYS D CA 1
ATOM 13149 C C . CYS D 1 270 ? 16.42200 22.49800 16.60200 1.000 34.07777 270 CYS D C 1
ATOM 13150 O O . CYS D 1 270 ? 15.65700 22.08300 15.72500 1.000 34.19094 270 CYS D O 1
ATOM 13153 N N . LEU D 1 271 ? 16.11400 22.44800 17.90000 1.000 36.88600 271 LEU D N 1
ATOM 13154 C CA . LEU D 1 271 ? 14.87900 21.86000 18.40300 1.000 36.44384 271 LEU D CA 1
ATOM 13155 C C . LEU D 1 271 ? 14.20200 22.79800 19.39400 1.000 33.78826 271 LEU D C 1
ATOM 13156 O O . LEU D 1 271 ? 14.87500 23.50800 20.14700 1.000 33.81721 271 LEU D O 1
ATOM 13161 N N . ASN D 1 272 ? 12.86400 22.80900 19.38200 1.000 37.62820 272 ASN D N 1
ATOM 13162 C CA . ASN D 1 272 ? 12.09000 23.34000 20.50600 1.000 40.00216 272 ASN D CA 1
ATOM 13163 C C . ASN D 1 272 ? 12.59200 22.68300 21.79100 1.000 46.04499 272 ASN D C 1
ATOM 13164 O O . ASN D 1 272 ? 13.18100 21.59700 21.72600 1.000 46.34240 272 ASN D O 1
ATOM 13169 N N . GLU D 1 273 ? 12.37900 23.29500 22.96500 1.000 46.24502 273 GLU D N 1
ATOM 13170 C CA . GLU D 1 273 ? 12.61800 22.48100 24.15600 1.000 45.81602 273 GLU D CA 1
ATOM 13171 C C . GLU D 1 273 ? 11.62200 21.33700 24.24600 1.000 46.17922 273 GLU D C 1
ATOM 13172 O O . GLU D 1 273 ? 12.01600 20.23300 24.62100 1.000 46.45294 273 GLU D O 1
ATOM 13178 N N . THR D 1 274 ? 10.35900 21.54300 23.85200 1.000 40.47064 274 THR D N 1
ATOM 13179 C CA . THR D 1 274 ? 9.41500 20.43100 23.88800 1.000 41.13388 274 THR D CA 1
ATOM 13180 C C . THR D 1 274 ? 9.99200 19.25200 23.10800 1.000 42.24191 274 THR D C 1
ATOM 13181 O O . THR D 1 274 ? 10.01400 18.11700 23.59700 1.000 42.01293 274 THR D O 1
ATOM 13185 N N . ALA D 1 275 ? 10.52600 19.51500 21.91100 1.000 42.58405 275 ALA D N 1
ATOM 13186 C CA . ALA D 1 275 ? 11.21000 18.46100 21.17000 1.000 39.43894 275 ALA D CA 1
ATOM 13187 C C . ALA D 1 275 ? 12.45300 17.98900 21.92000 1.000 37.09918 275 ALA D C 1
ATOM 13188 O O . ALA D 1 275 ? 12.77700 16.79700 21.90800 1.000 37.04655 275 ALA D O 1
ATOM 13190 N N . GLN D 1 276 ? 13.17000 18.91500 22.56800 1.000 36.79125 276 GLN D N 1
ATOM 13191 C CA . GLN D 1 276 ? 14.33700 18.54500 23.36600 1.000 37.37290 276 GLN D CA 1
ATOM 13192 C C . GLN D 1 276 ? 13.96000 17.59000 24.49300 1.000 38.49146 276 GLN D C 1
ATOM 13193 O O . GLN D 1 276 ? 14.63300 16.57800 24.71600 1.000 39.15206 276 GLN D O 1
ATOM 13199 N N . ILE D 1 277 ? 12.89600 17.91400 25.23200 1.000 39.77319 277 ILE D N 1
ATOM 13200 C CA . ILE D 1 277 ? 12.51400 17.11600 26.39500 1.000 37.73610 277 ILE D CA 1
ATOM 13201 C C . ILE D 1 277 ? 12.11600 15.70600 25.97200 1.000 36.81757 277 ILE D C 1
ATOM 13202 O O . ILE D 1 277 ? 12.54700 14.71400 26.57100 1.000 36.37805 277 ILE D O 1
ATOM 13207 N N . ASP D 1 278 ? 11.28800 15.59700 24.93100 1.000 36.54386 278 ASP D N 1
ATOM 13208 C CA . ASP D 1 278 ? 10.89400 14.28200 24.43600 1.000 33.39348 278 ASP D CA 1
ATOM 13209 C C . ASP D 1 278 ? 12.08300 13.51300 23.86800 1.000 35.57532 278 ASP D C 1
ATOM 13210 O O . ASP D 1 278 ? 12.10800 12.27800 23.92700 1.000 36.38857 278 ASP D O 1
ATOM 13215 N N . PHE D 1 279 ? 13.06700 14.22100 23.30800 1.000 33.90143 279 PHE D N 1
ATOM 13216 C CA . PHE D 1 279 ? 14.28500 13.57500 22.82600 1.000 31.70643 279 PHE D CA 1
ATOM 13217 C C . PHE D 1 279 ? 15.02900 12.89400 23.97100 1.000 34.29885 279 PHE D C 1
ATOM 13218 O O . PHE D 1 279 ? 15.31000 11.69000 23.92000 1.000 33.42769 279 PHE D O 1
ATOM 13226 N N . GLN D 1 280 ? 15.35700 13.65900 25.01800 1.000 31.68538 280 GLN D N 1
ATOM 13227 C CA . GLN D 1 280 ? 16.01500 13.08300 26.18800 1.000 32.63286 280 GLN D CA 1
ATOM 13228 C C . GLN D 1 280 ? 15.18400 11.95900 26.79000 1.000 37.18604 280 GLN D C 1
ATOM 13229 O O . GLN D 1 280 ? 15.72800 10.93000 27.21100 1.000 36.99128 280 GLN D O 1
ATOM 13235 N N . GLN D 1 281 ? 13.86500 12.14800 26.85700 1.000 35.85430 281 GLN D N 1
ATOM 13236 C CA . GLN D 1 281 ? 12.98800 11.11900 27.40600 1.000 35.04894 281 GLN D CA 1
ATOM 13237 C C . GLN D 1 281 ? 13.04600 9.84300 26.57700 1.000 36.27540 281 GLN D C 1
ATOM 13238 O O . GLN D 1 281 ? 13.18300 8.74300 27.12500 1.000 36.67019 281 GLN D O 1
ATOM 13244 N N . TRP D 1 282 ? 12.90500 9.96900 25.25500 1.000 36.18855 282 TRP D N 1
ATOM 13245 C CA . TRP D 1 282 ? 13.05200 8.80700 24.38400 1.000 35.54110 282 TRP D CA 1
ATOM 13246 C C . TRP D 1 282 ? 14.40200 8.12700 24.59300 1.000 36.65703 282 TRP D C 1
ATOM 13247 O O . TRP D 1 282 ? 14.49300 6.89300 24.58500 1.000 38.99415 282 TRP D O 1
ATOM 13258 N N . ALA D 1 283 ? 15.46100 8.91800 24.78400 1.000 35.40951 283 ALA D N 1
ATOM 13259 C CA . ALA D 1 283 ? 16.80300 8.35800 24.91700 1.000 36.46490 283 ALA D CA 1
ATOM 13260 C C . ALA D 1 283 ? 16.95000 7.55300 26.20400 1.000 38.98099 283 ALA D C 1
ATOM 13261 O O . ALA D 1 283 ? 17.45700 6.42600 26.18400 1.000 38.30986 283 ALA D O 1
ATOM 13263 N N . LYS D 1 284 ? 16.52800 8.12600 27.33700 1.000 40.13113 284 LYS D N 1
ATOM 13264 C CA . LYS D 1 284 ? 16.63000 7.41500 28.60700 1.000 38.28617 284 LYS D CA 1
ATOM 13265 C C . LYS D 1 284 ? 15.87900 6.09300 28.56100 1.000 40.41800 284 LYS D C 1
ATOM 13266 O O . LYS D 1 284 ? 16.33600 5.09000 29.12500 1.000 38.59410 284 LYS D O 1
ATOM 13272 N N . GLU D 1 285 ? 14.72500 6.06700 27.88900 1.000 39.06784 285 GLU D N 1
ATOM 13273 C CA . GLU D 1 285 ? 13.95500 4.83400 27.80200 1.000 40.67856 285 GLU D CA 1
ATOM 13274 C C . GLU D 1 285 ? 14.68400 3.75800 27.01300 1.000 42.82882 285 GLU D C 1
ATOM 13275 O O . GLU D 1 285 ? 14.46700 2.56900 27.26800 1.000 46.85562 285 GLU D O 1
ATOM 13281 N N . ASN D 1 286 ? 15.60900 4.14000 26.13600 1.000 43.88158 286 ASN D N 1
ATOM 13282 C CA . ASN D 1 286 ? 16.26700 3.18800 25.25200 1.000 43.95001 286 ASN D CA 1
ATOM 13283 C C . ASN D 1 286 ? 17.75500 3.07200 25.54600 1.000 43.69734 286 ASN D C 1
ATOM 13284 O O . ASN D 1 286 ? 18.49900 2.52900 24.72000 1.000 42.64459 286 ASN D O 1
ATOM 13289 N N . ASN D 1 287 ? 18.20100 3.56700 26.70200 1.000 46.95826 287 ASN D N 1
ATOM 13290 C CA . ASN D 1 287 ? 19.59400 3.46300 27.13400 1.000 48.24263 287 ASN D CA 1
ATOM 13291 C C . ASN D 1 287 ? 20.53100 4.05400 26.08400 1.000 48.53740 287 ASN D C 1
ATOM 13292 O O . ASN D 1 287 ? 21.52500 3.44400 25.68200 1.000 54.07490 287 ASN D O 1
ATOM 13297 N N . ILE D 1 288 ? 20.19900 5.26000 25.63500 1.000 40.76541 288 ILE D N 1
ATOM 13298 C CA . ILE D 1 288 ? 20.95100 5.96200 24.60600 1.000 35.80429 288 ILE D CA 1
ATOM 13299 C C . ILE D 1 288 ? 21.41300 7.28600 25.18800 1.000 31.81434 288 ILE D C 1
ATOM 13300 O O . ILE D 1 288 ? 20.60500 8.05100 25.72700 1.000 35.75955 288 ILE D O 1
ATOM 13305 N N . GLU D 1 289 ? 22.71100 7.54600 25.09300 1.000 29.80884 289 GLU D N 1
ATOM 13306 C CA . GLU D 1 289 ? 23.27900 8.82000 25.49900 1.000 29.75620 289 GLU D CA 1
ATOM 13307 C C . GLU D 1 289 ? 23.19900 9.81600 24.34700 1.000 30.11414 289 GLU D C 1
ATOM 13308 O O . GLU D 1 289 ? 23.53100 9.48700 23.20400 1.000 28.81661 289 GLU D O 1
ATOM 13314 N N . LEU D 1 290 ? 22.74200 11.02700 24.64700 1.000 31.82487 290 LEU D N 1
ATOM 13315 C CA . LEU D 1 290 ? 22.72200 12.11800 23.68400 1.000 29.19297 290 LEU D CA 1
ATOM 13316 C C . LEU D 1 290 ? 23.92700 13.02700 23.89500 1.000 29.06927 290 LEU D C 1
ATOM 13317 O O . LEU D 1 290 ? 24.35800 13.25200 25.03100 1.000 29.42721 290 LEU D O 1
ATOM 13322 N N . VAL D 1 291 ? 24.46700 13.54500 22.79400 1.000 28.60606 291 VAL D N 1
ATOM 13323 C CA . VAL D 1 291 ? 25.59800 14.46800 22.81700 1.000 28.48236 291 VAL D CA 1
ATOM 13324 C C . VAL D 1 291 ? 25.16100 15.74600 22.11100 1.000 28.44552 291 VAL D C 1
ATOM 13325 O O . VAL D 1 291 ? 25.00100 15.76400 20.88200 1.000 28.08231 291 VAL D O 1
ATOM 13329 N N . ASP D 1 292 ? 24.95600 16.81100 22.88500 1.000 28.92452 292 ASP D N 1
ATOM 13330 C CA . ASP D 1 292 ? 24.52100 18.10500 22.36000 1.000 29.49564 292 ASP D CA 1
ATOM 13331 C C . ASP D 1 292 ? 25.76200 18.92800 22.02700 1.000 34.77785 292 ASP D C 1
ATOM 13332 O O . ASP D 1 292 ? 26.44300 19.43300 22.92300 1.000 38.17563 292 ASP D O 1
ATOM 13337 N N . ILE D 1 293 ? 26.06600 19.05700 20.73100 1.000 33.54613 293 ILE D N 1
ATOM 13338 C CA . ILE D 1 293 ? 27.21400 19.86000 20.30600 1.000 35.54900 293 ILE D CA 1
ATOM 13339 C C . ILE D 1 293 ? 27.09500 21.29500 20.79800 1.000 42.85251 293 ILE D C 1
ATOM 13340 O O . ILE D 1 293 ? 28.10300 21.99600 20.94100 1.000 46.08184 293 ILE D O 1
ATOM 13345 N N . ASP D 1 294 ? 25.87600 21.77000 21.04000 1.000 49.47698 294 ASP D N 1
ATOM 13346 C CA . ASP D 1 294 ? 25.70500 23.11000 21.58400 1.000 49.56384 294 ASP D CA 1
ATOM 13347 C C . ASP D 1 294 ? 25.96100 23.17100 23.08400 1.000 51.53513 294 ASP D C 1
ATOM 13348 O O . ASP D 1 294 ? 25.89400 24.26000 23.66200 1.000 54.95133 294 ASP D O 1
ATOM 13353 N N . SER D 1 295 ? 26.25300 22.03800 23.72500 1.000 42.07610 295 SER D N 1
ATOM 13354 C CA . SER D 1 295 ? 26.49300 21.98900 25.16100 1.000 45.26069 295 SER D CA 1
ATOM 13355 C C . SER D 1 295 ? 27.94400 21.67800 25.50900 1.000 47.23198 295 SER D C 1
ATOM 13356 O O . SER D 1 295 ? 28.23900 21.37200 26.66900 1.000 47.31357 295 SER D O 1
ATOM 13359 N N . ILE D 1 296 ? 28.85300 21.74800 24.54200 1.000 44.59482 296 ILE D N 1
ATOM 13360 C CA . ILE D 1 296 ? 30.25600 21.40800 24.74900 1.000 54.89079 296 ILE D CA 1
ATOM 13361 C C . ILE D 1 296 ? 31.05300 22.70900 24.81400 1.000 59.41502 296 ILE D C 1
ATOM 13362 O O . ILE D 1 296 ? 30.92800 23.57200 23.93500 1.000 60.50199 296 ILE D O 1
ATOM 13367 N N . ASP D 1 297 ? 31.81300 22.89000 25.89700 1.000 61.92585 297 ASP D N 1
ATOM 13368 C CA . ASP D 1 297 ? 32.68300 24.05300 26.05300 1.000 65.65524 297 ASP D CA 1
ATOM 13369 C C . ASP D 1 297 ? 33.79800 24.07100 25.01300 1.000 64.49194 297 ASP D C 1
ATOM 13370 O O . ASP D 1 297 ? 34.73200 23.26500 25.07900 1.000 64.49984 297 ASP D O 1
ATOM 13375 N N . LEU D 1 298 ? 33.71300 24.99800 24.05500 1.000 67.92657 298 LEU D N 1
ATOM 13376 C CA . LEU D 1 298 ? 34.67300 25.06500 22.95800 1.000 68.96090 298 LEU D CA 1
ATOM 13377 C C . LEU D 1 298 ? 36.03300 25.62100 23.36300 1.000 70.70585 298 LEU D C 1
ATOM 13378 O O . LEU D 1 298 ? 36.98600 25.49900 22.58600 1.000 71.18485 298 LEU D O 1
ATOM 13383 N N . LYS D 1 299 ? 36.15700 26.23000 24.54200 1.000 66.37901 299 LYS D N 1
ATOM 13384 C CA . LYS D 1 299 ? 37.47500 26.61200 25.02800 1.000 64.18664 299 LYS D CA 1
ATOM 13385 C C . LYS D 1 299 ? 38.19600 25.46000 25.71100 1.000 60.48620 299 LYS D C 1
ATOM 13386 O O . LYS D 1 299 ? 39.40500 25.55700 25.95100 1.000 59.44660 299 LYS D O 1
ATOM 13392 N N . SER D 1 300 ? 37.48600 24.37000 26.00400 1.000 57.79640 300 SER D N 1
ATOM 13393 C CA . SER D 1 300 ? 38.05000 23.18200 26.62700 1.000 55.96460 300 SER D CA 1
ATOM 13394 C C . SER D 1 300 ? 38.58600 22.16700 25.62500 1.000 51.94044 300 SER D C 1
ATOM 13395 O O . SER D 1 300 ? 39.19400 21.17500 26.04100 1.000 50.94558 300 SER D O 1
ATOM 13398 N N . VAL D 1 301 ? 38.37900 22.38400 24.33300 1.000 51.12455 301 VAL D N 1
ATOM 13399 C CA . VAL D 1 301 ? 38.63800 21.37400 23.32100 1.000 49.53489 301 VAL D CA 1
ATOM 13400 C C . VAL D 1 301 ? 39.78900 21.86100 22.44700 1.000 48.36106 301 VAL D C 1
ATOM 13401 O O . VAL D 1 301 ? 40.18600 23.02600 22.49600 1.000 47.45306 301 VAL D O 1
ATOM 13405 N N . SER D 1 302 ? 40.33500 20.94700 21.64700 1.000 45.76338 302 SER D N 1
ATOM 13406 C CA . SER D 1 302 ? 41.44900 21.29800 20.78000 1.000 44.32900 302 SER D CA 1
ATOM 13407 C C . SER D 1 302 ? 41.03600 22.38400 19.79300 1.000 42.88409 302 SER D C 1
ATOM 13408 O O . SER D 1 302 ? 39.86100 22.51900 19.44000 1.000 41.01281 302 SER D O 1
ATOM 13411 N N . GLU D 1 303 ? 42.02300 23.18600 19.37700 1.000 42.79724 303 GLU D N 1
ATOM 13412 C CA . GLU D 1 303 ? 41.77900 24.24500 18.40300 1.000 41.80764 303 GLU D CA 1
ATOM 13413 C C . GLU D 1 303 ? 41.00800 23.72000 17.20000 1.000 43.78946 303 GLU D C 1
ATOM 13414 O O . GLU D 1 303 ? 40.07900 24.37500 16.70900 1.000 42.19980 303 GLU D O 1
ATOM 13420 N N . THR D 1 304 ? 41.36700 22.52700 16.72400 1.000 42.12610 304 THR D N 1
ATOM 13421 C CA . THR D 1 304 ? 40.72600 21.95900 15.54500 1.000 41.73132 304 THR D CA 1
ATOM 13422 C C . THR D 1 304 ? 39.32800 21.43300 15.85500 1.000 40.44695 304 THR D C 1
ATOM 13423 O O . THR D 1 304 ? 38.44200 21.50100 14.99400 1.000 37.20446 304 THR D O 1
ATOM 13427 N N . ASP D 1 305 ? 39.10900 20.91200 17.06600 1.000 43.74209 305 ASP D N 1
ATOM 13428 C CA . ASP D 1 305 ? 37.76100 20.52300 17.47200 1.000 41.71553 305 ASP D CA 1
ATOM 13429 C C . ASP D 1 305 ? 36.83000 21.72800 17.47500 1.000 42.13663 305 ASP D C 1
ATOM 13430 O O . ASP D 1 305 ? 35.70800 21.66300 16.96100 1.000 39.56527 305 ASP D O 1
ATOM 13435 N N . ALA D 1 306 ? 37.28300 22.83800 18.06500 1.000 40.05743 306 ALA D N 1
ATOM 13436 C CA . ALA D 1 306 ? 36.51300 24.07700 18.04800 1.000 38.55989 306 ALA D CA 1
ATOM 13437 C C . ALA D 1 306 ? 36.15600 24.50100 16.62700 1.000 37.63609 306 ALA D C 1
ATOM 13438 O O . ALA D 1 306 ? 35.03000 24.94100 16.36800 1.000 37.22815 306 ALA D O 1
ATOM 13440 N N . GLN D 1 307 ? 37.10700 24.39100 15.69500 1.000 37.01760 307 GLN D N 1
ATOM 13441 C CA . GLN D 1 307 ? 36.85500 24.81100 14.31900 1.000 35.67796 307 GLN D CA 1
ATOM 13442 C C . GLN D 1 307 ? 35.75800 23.97300 13.67500 1.000 36.32278 307 GLN D C 1
ATOM 13443 O O . GLN D 1 307 ? 34.76400 24.50700 13.16800 1.000 34.55941 307 GLN D O 1
ATOM 13449 N N . LEU D 1 308 ? 35.93700 22.64900 13.66900 1.000 33.39085 308 LEU D N 1
ATOM 13450 C CA . LEU D 1 308 ? 34.93400 21.75500 13.10100 1.000 31.01951 308 LEU D CA 1
ATOM 13451 C C . LEU D 1 308 ? 33.57000 21.98500 13.73900 1.000 31.45377 308 LEU D C 1
ATOM 13452 O O . LEU D 1 308 ? 32.56500 22.15900 13.04100 1.000 30.99319 308 LEU D O 1
ATOM 13457 N N . LEU D 1 309 ? 33.52200 21.98300 15.07500 1.000 33.74352 309 LEU D N 1
ATOM 13458 C CA . LEU D 1 309 ? 32.25700 22.15200 15.78500 1.000 34.32517 309 LEU D CA 1
ATOM 13459 C C . LEU D 1 309 ? 31.59300 23.47500 15.43700 1.000 32.06437 309 LEU D C 1
ATOM 13460 O O . LEU D 1 309 ? 30.39000 23.52200 15.15800 1.000 29.83252 309 LEU D O 1
ATOM 13465 N N . ASN D 1 310 ? 32.36000 24.56500 15.45400 1.000 30.94582 310 ASN D N 1
ATOM 13466 C CA . ASN D 1 310 ? 31.80300 25.85200 15.05400 1.000 32.20912 310 ASN D CA 1
ATOM 13467 C C . ASN D 1 310 ? 31.29400 25.79100 13.62000 1.000 32.12227 310 ASN D C 1
ATOM 13468 O O . ASN D 1 310 ? 30.14300 26.15300 13.34500 1.000 33.61456 310 ASN D O 1
ATOM 13473 N N . LEU D 1 311 ? 32.11800 25.26400 12.70500 1.000 32.65918 311 LEU D N 1
ATOM 13474 C CA . LEU D 1 311 ? 31.70300 25.10000 11.31400 1.000 31.42219 311 LEU D CA 1
ATOM 13475 C C . LEU D 1 311 ? 30.38700 24.34100 11.22000 1.000 31.54589 311 LEU D C 1
ATOM 13476 O O . LEU D 1 311 ? 29.50900 24.69400 10.42400 1.000 30.50366 311 LEU D O 1
ATOM 13481 N N . ALA D 1 312 ? 30.23100 23.29400 12.03200 1.000 29.16139 312 ALA D N 1
ATOM 13482 C CA . ALA D 1 312 ? 28.98500 22.53700 12.02500 1.000 30.99056 312 ALA D CA 1
ATOM 13483 C C . ALA D 1 312 ? 27.82500 23.39500 12.51700 1.000 31.48535 312 ALA D C 1
ATOM 13484 O O . ALA D 1 312 ? 26.72500 23.34400 11.95400 1.000 27.82439 312 ALA D O 1
ATOM 13486 N N . LYS D 1 313 ? 28.05200 24.17900 13.57500 1.000 32.45915 313 LYS D N 1
ATOM 13487 C CA . LYS D 1 313 ? 27.02200 25.09100 14.06300 1.000 29.28246 313 LYS D CA 1
ATOM 13488 C C . LYS D 1 313 ? 26.65300 26.13200 13.01000 1.000 32.29335 313 LYS D C 1
ATOM 13489 O O . LYS D 1 313 ? 25.47100 26.45600 12.84000 1.000 32.11438 313 LYS D O 1
ATOM 13495 N N . ASP D 1 314 ? 27.65000 26.67400 12.29600 1.000 34.77259 314 ASP D N 1
ATOM 13496 C CA . ASP D 1 314 ? 27.35800 27.66100 11.25700 1.000 36.19908 314 ASP D CA 1
ATOM 13497 C C . ASP D 1 314 ? 26.50700 27.04900 10.15100 1.000 36.53333 314 ASP D C 1
ATOM 13498 O O . ASP D 1 314 ? 25.57800 27.69100 9.64500 1.000 37.31500 314 ASP D O 1
ATOM 13503 N N . GLU D 1 315 ? 26.81400 25.80900 9.75900 1.000 31.85645 315 GLU D N 1
ATOM 13504 C CA . GLU D 1 315 ? 25.96700 25.09200 8.81200 1.000 32.02752 315 GLU D CA 1
ATOM 13505 C C . GLU D 1 315 ? 24.54000 24.97200 9.33500 1.000 30.91160 315 GLU D C 1
ATOM 13506 O O . GLU D 1 315 ? 23.57900 25.31500 8.63700 1.000 30.50629 315 GLU D O 1
ATOM 13512 N N . LEU D 1 316 ? 24.38200 24.48400 10.56900 1.000 32.43284 316 LEU D N 1
ATOM 13513 C CA . LEU D 1 316 ? 23.04500 24.32200 11.12900 1.000 33.67246 316 LEU D CA 1
ATOM 13514 C C . LEU D 1 316 ? 22.33400 25.66000 11.28000 1.000 33.23293 316 LEU D C 1
ATOM 13515 O O . LEU D 1 316 ? 21.11300 25.73600 11.09900 1.000 31.78802 316 LEU D O 1
ATOM 13520 N N . GLY D 1 317 ? 23.07400 26.72100 11.59900 1.000 31.88803 317 GLY D N 1
ATOM 13521 C CA . GLY D 1 317 ? 22.46300 28.03700 11.67000 1.000 33.70930 317 GLY D CA 1
ATOM 13522 C C . GLY D 1 317 ? 22.00200 28.53800 10.31400 1.000 36.51227 317 GLY D C 1
ATOM 13523 O O . GLY D 1 317 ? 20.90800 29.09600 10.18900 1.000 37.92297 317 GLY D O 1
ATOM 13524 N N . ALA D 1 318 ? 22.83000 28.35400 9.28200 1.000 32.29598 318 ALA D N 1
ATOM 13525 C CA . ALA D 1 318 ? 22.42100 28.74600 7.93800 1.000 34.00408 318 ALA D CA 1
ATOM 13526 C C . ALA D 1 318 ? 21.25400 27.90400 7.43900 1.000 35.51215 318 ALA D C 1
ATOM 13527 O O . ALA D 1 318 ? 20.41900 28.39800 6.67300 1.000 35.32002 318 ALA D O 1
ATOM 13529 N N . MET D 1 319 ? 21.19100 26.63300 7.84200 1.000 33.67772 319 MET D N 1
ATOM 13530 C CA . MET D 1 319 ? 20.04000 25.80100 7.50500 1.000 33.18293 319 MET D CA 1
ATOM 13531 C C . MET D 1 319 ? 18.75600 26.37800 8.09200 1.000 36.92022 319 MET D C 1
ATOM 13532 O O . MET D 1 319 ? 17.74500 26.51700 7.39200 1.000 34.39360 319 MET D O 1
ATOM 13537 N N . ARG D 1 320 ? 18.78000 26.70800 9.38700 1.000 34.70942 320 ARG D N 1
ATOM 13538 C CA . ARG D 1 320 ? 17.59300 27.24000 10.05100 1.000 32.56969 320 ARG D CA 1
ATOM 13539 C C . ARG D 1 320 ? 17.10500 28.52100 9.38400 1.000 36.92285 320 ARG D C 1
ATOM 13540 O O . ARG D 1 320 ? 15.89800 28.70700 9.19100 1.000 42.81040 320 ARG D O 1
ATOM 13548 N N . LYS D 1 321 ? 18.02400 29.41300 9.02000 1.000 35.00157 321 LYS D N 1
ATOM 13549 C CA . LYS D 1 321 ? 17.66600 30.66900 8.37400 1.000 33.85406 321 LYS D CA 1
ATOM 13550 C C . LYS D 1 321 ? 17.45500 30.52500 6.87100 1.000 37.97297 321 LYS D C 1
ATOM 13551 O O . LYS D 1 321 ? 17.29400 31.54100 6.18800 1.000 39.49421 321 LYS D O 1
ATOM 13557 N N . GLY D 1 322 ? 17.41800 29.29500 6.35800 1.000 35.47267 322 GLY D N 1
ATOM 13558 C CA . GLY D 1 322 ? 17.40600 29.03500 4.93100 1.000 35.44109 322 GLY D CA 1
ATOM 13559 C C . GLY D 1 322 ? 18.37800 29.87600 4.12700 1.000 36.90969 322 GLY D C 1
ATOM 13560 O O . GLY D 1 322 ? 17.98200 30.57300 3.18600 1.000 37.77558 322 GLY D O 1
ATOM 13561 N N . LYS D 1 323 ? 19.65700 29.82000 4.49000 1.000 36.78336 323 LYS D N 1
ATOM 13562 C CA . LYS D 1 323 ? 20.70700 30.56300 3.80700 1.000 36.30172 323 LYS D CA 1
ATOM 13563 C C . LYS D 1 323 ? 21.85100 29.63700 3.40800 1.000 34.15673 323 LYS D C 1
ATOM 13564 O O . LYS D 1 323 ? 23.02800 30.00100 3.48600 1.000 33.93038 323 LYS D O 1
ATOM 13570 N N . GLY D 1 324 ? 21.52000 28.42000 2.97300 1.000 35.61743 324 GLY D N 1
ATOM 13571 C CA . GLY D 1 324 ? 22.48500 27.51300 2.38600 1.000 34.34622 324 GLY D CA 1
ATOM 13572 C C . GLY D 1 324 ? 23.02900 26.42900 3.29500 1.000 34.07514 324 GLY D C 1
ATOM 13573 O O . GLY D 1 324 ? 23.68500 25.50800 2.79600 1.000 33.33031 324 GLY D O 1
ATOM 13574 N N . GLY D 1 325 ? 22.77900 26.50000 4.60100 1.000 33.67246 325 GLY D N 1
ATOM 13575 C CA . GLY D 1 325 ? 23.27100 25.47500 5.50300 1.000 30.44576 325 GLY D CA 1
ATOM 13576 C C . GLY D 1 325 ? 22.69100 24.10500 5.20300 1.000 30.44839 325 GLY D C 1
ATOM 13577 O O . GLY D 1 325 ? 21.64300 23.96100 4.57300 1.000 30.67210 325 GLY D O 1
ATOM 13578 N N . ASN D 1 326 ? 23.39100 23.07300 5.68700 1.000 28.22180 326 ASN D N 1
ATOM 13579 C CA . ASN D 1 326 ? 22.98500 21.70300 5.39000 1.000 29.52722 326 ASN D CA 1
ATOM 13580 C C . ASN D 1 326 ? 23.30000 20.75400 6.54100 1.000 28.35603 326 ASN D C 1
ATOM 13581 O O . ASN D 1 326 ? 24.46100 20.69900 6.98400 1.000 26.40580 326 ASN D O 1
ATOM 13586 N N . PRO D 1 327 ? 22.31000 20.00200 7.03200 1.000 28.92978 327 PRO D N 1
ATOM 13587 C CA . PRO D 1 327 ? 22.57200 19.09600 8.16300 1.000 27.57173 327 PRO D CA 1
ATOM 13588 C C . PRO D 1 327 ? 23.48300 17.92700 7.82000 1.000 26.09260 327 PRO D C 1
ATOM 13589 O O . PRO D 1 327 ? 24.22700 17.46900 8.69600 1.000 25.92416 327 PRO D O 1
ATOM 13593 N N . ALA D 1 328 ? 23.43400 17.41200 6.58700 1.000 26.75584 328 ALA D N 1
ATOM 13594 C CA . ALA D 1 328 ? 24.36000 16.35000 6.20000 1.000 25.46884 328 ALA D CA 1
ATOM 13595 C C . ALA D 1 328 ? 25.80300 16.83400 6.26300 1.000 25.23987 328 ALA D C 1
ATOM 13596 O O . ALA D 1 328 ? 26.70600 16.07200 6.62500 1.000 24.96089 328 ALA D O 1
ATOM 13598 N N . ALA D 1 329 ? 26.03800 18.10100 5.91000 1.000 25.46884 329 ALA D N 1
ATOM 13599 C CA . ALA D 1 329 ? 27.37700 18.66800 6.03000 1.000 25.26882 329 ALA D CA 1
ATOM 13600 C C . ALA D 1 329 ? 27.82100 18.71600 7.48800 1.000 25.31883 329 ALA D C 1
ATOM 13601 O O . ALA D 1 329 ? 28.95900 18.35900 7.81300 1.000 26.98745 329 ALA D O 1
ATOM 13603 N N . ALA D 1 330 ? 26.93100 19.15800 8.38200 1.000 25.66624 330 ALA D N 1
ATOM 13604 C CA . ALA D 1 330 ? 27.27300 19.21300 9.80100 1.000 25.78204 330 ALA D CA 1
ATOM 13605 C C . ALA D 1 330 ? 27.52300 17.81800 10.36000 1.000 25.53990 330 ALA D C 1
ATOM 13606 O O . ALA D 1 330 ? 28.40800 17.62800 11.20300 1.000 25.48727 330 ALA D O 1
ATOM 13608 N N . SER D 1 331 ? 26.73500 16.83500 9.91700 1.000 25.45042 331 SER D N 1
ATOM 13609 C CA . SER D 1 331 ? 26.99800 15.45000 10.29000 1.000 25.24513 331 SER D CA 1
ATOM 13610 C C . SER D 1 331 ? 28.37900 15.00700 9.82100 1.000 25.74782 331 SER D C 1
ATOM 13611 O O . SER D 1 331 ? 29.08600 14.28800 10.53800 1.000 24.78718 331 SER D O 1
ATOM 13614 N N . ASP D 1 332 ? 28.77500 15.41600 8.61300 1.000 24.70823 332 ASP D N 1
ATOM 13615 C CA . ASP D 1 332 ? 30.11800 15.11700 8.12300 1.000 24.40556 332 ASP D CA 1
ATOM 13616 C C . ASP D 1 332 ? 31.18300 15.68700 9.05000 1.000 24.55294 332 ASP D C 1
ATOM 13617 O O . ASP D 1 332 ? 32.22000 15.05500 9.28300 1.000 24.28712 332 ASP D O 1
ATOM 13622 N N . LEU D 1 333 ? 30.94400 16.89000 9.57800 1.000 24.75560 333 LEU D N 1
ATOM 13623 C CA . LEU D 1 333 ? 31.96100 17.58900 10.35600 1.000 24.87140 333 LEU D CA 1
ATOM 13624 C C . LEU D 1 333 ? 32.15500 16.95000 11.72600 1.000 24.97142 333 LEU D C 1
ATOM 13625 O O . LEU D 1 333 ? 33.29000 16.71500 12.15600 1.000 24.90562 333 LEU D O 1
ATOM 13630 N N . VAL D 1 334 ? 31.05800 16.67100 12.43400 1.000 25.17670 334 VAL D N 1
ATOM 13631 C CA . VAL D 1 334 ? 31.16300 16.30600 13.84200 1.000 25.39252 334 VAL D CA 1
ATOM 13632 C C . VAL D 1 334 ? 31.77000 14.92100 14.04600 1.000 25.18986 334 VAL D C 1
ATOM 13633 O O . VAL D 1 334 ? 32.25200 14.62500 15.14600 1.000 25.75835 334 VAL D O 1
ATOM 13637 N N . ARG D 1 335 ? 31.76500 14.05900 13.02400 1.000 24.87403 335 ARG D N 1
ATOM 13638 C CA . ARG D 1 335 ? 32.34400 12.72600 13.18200 1.000 24.72928 335 ARG D CA 1
ATOM 13639 C C . ARG D 1 335 ? 33.83400 12.75300 13.46600 1.000 25.80309 335 ARG D C 1
ATOM 13640 O O . ARG D 1 335 ? 34.36500 11.78600 14.02300 1.000 26.88743 335 ARG D O 1
ATOM 13648 N N . TRP D 1 336 ? 34.52300 13.82100 13.08200 1.000 24.96352 336 TRP D N 1
ATOM 13649 C CA . TRP D 1 336 ? 35.96400 13.91100 13.22800 1.000 26.35579 336 TRP D CA 1
ATOM 13650 C C . TRP D 1 336 ? 36.38000 14.63200 14.49600 1.000 24.94246 336 TRP D C 1
ATOM 13651 O O . TRP D 1 336 ? 37.57600 14.84600 14.71300 1.000 28.27181 336 TRP D O 1
ATOM 13662 N N . VAL D 1 337 ? 35.42300 14.99000 15.34100 1.000 25.22934 337 VAL D N 1
ATOM 13663 C CA . VAL D 1 337 ? 35.70200 15.77900 16.53100 1.000 29.48775 337 VAL D CA 1
ATOM 13664 C C . VAL D 1 337 ? 36.22700 14.86100 17.62600 1.000 28.81398 337 VAL D C 1
ATOM 13665 O O . VAL D 1 337 ? 35.60500 13.84600 17.95500 1.000 29.80357 337 VAL D O 1
ATOM 13669 N N . ASP D 1 338 ? 37.38800 15.21500 18.18200 1.000 28.19022 338 ASP D N 1
ATOM 13670 C CA . ASP D 1 338 ? 38.03900 14.36900 19.17500 1.000 29.09823 338 ASP D CA 1
ATOM 13671 C C . ASP D 1 338 ? 37.15600 14.17500 20.40400 1.000 29.55091 338 ASP D C 1
ATOM 13672 O O . ASP D 1 338 ? 36.98300 13.05000 20.88700 1.000 26.76637 338 ASP D O 1
ATOM 13677 N N . VAL D 1 339 ? 36.59200 15.26900 20.93100 1.000 28.24023 339 VAL D N 1
ATOM 13678 C CA . VAL D 1 339 ? 35.83200 15.18100 22.17500 1.000 29.16139 339 VAL D CA 1
ATOM 13679 C C . VAL D 1 339 ? 34.56800 14.34700 21.99400 1.000 28.54026 339 VAL D C 1
ATOM 13680 O O . VAL D 1 339 ? 34.09300 13.71900 22.94900 1.000 27.54541 339 VAL D O 1
ATOM 13684 N N . ILE D 1 340 ? 34.01000 14.30500 20.78200 1.000 28.18496 340 ILE D N 1
ATOM 13685 C CA . ILE D 1 340 ? 32.80400 13.51300 20.55500 1.000 26.76110 340 ILE D CA 1
ATOM 13686 C C . ILE D 1 340 ? 33.14900 12.03700 20.39700 1.000 26.59793 340 ILE D C 1
ATOM 13687 O O . ILE D 1 340 ? 32.43100 11.16500 20.89700 1.000 26.78742 340 ILE D O 1
ATOM 13692 N N . ILE D 1 341 ? 34.25200 11.73600 19.70800 1.000 26.48475 341 ILE D N 1
ATOM 13693 C CA . ILE D 1 341 ? 34.71300 10.35400 19.58900 1.000 27.44013 341 ILE D CA 1
ATOM 13694 C C . ILE D 1 341 ? 34.97700 9.75600 20.96700 1.000 29.88253 341 ILE D C 1
ATOM 13695 O O . ILE D 1 341 ? 34.55900 8.63100 21.26700 1.000 30.41154 341 ILE D O 1
ATOM 13700 N N . GLY D 1 342 ? 35.65700 10.51000 21.83100 1.000 29.99570 342 GLY D N 1
ATOM 13701 C CA . GLY D 1 342 ? 35.99500 10.02100 23.15300 1.000 27.82439 342 GLY D CA 1
ATOM 13702 C C . GLY D 1 342 ? 37.12000 9.00000 23.11700 1.000 33.56455 342 GLY D C 1
ATOM 13703 O O . GLY D 1 342 ? 38.01500 9.05000 22.26900 1.000 35.34898 342 GLY D O 1
ATOM 13704 N N . GLU D 1 343 ? 37.06400 8.05100 24.06000 1.000 34.99367 343 GLU D N 1
ATOM 13705 C CA . GLU D 1 343 ? 38.19900 7.15600 24.27200 1.000 39.14943 343 GLU D CA 1
ATOM 13706 C C . GLU D 1 343 ? 38.38300 6.19300 23.10400 1.000 40.25483 343 GLU D C 1
ATOM 13707 O O . GLU D 1 343 ? 39.51200 5.97600 22.64900 1.000 41.91818 343 GLU D O 1
ATOM 13713 N N . SER D 1 344 ? 37.28600 5.63500 22.58700 1.000 35.74902 344 SER D N 1
ATOM 13714 C CA . SER D 1 344 ? 37.32100 4.75200 21.42400 1.000 31.89330 344 SER D CA 1
ATOM 13715 C C . SER D 1 344 ? 35.90700 4.38800 20.99400 1.000 34.75417 344 SER D C 1
ATOM 13716 O O . SER D 1 344 ? 35.10900 3.89300 21.79800 1.000 34.36728 344 SER D O 1
ATOM 13719 N N . SER D 1 345 ? 35.60200 4.60700 19.71900 1.000 31.78539 345 SER D N 1
ATOM 13720 C CA . SER D 1 345 ? 34.22700 4.58500 19.24800 1.000 28.14022 345 SER D CA 1
ATOM 13721 C C . SER D 1 345 ? 34.22400 4.25300 17.76600 1.000 25.88205 345 SER D C 1
ATOM 13722 O O . SER D 1 345 ? 35.24700 4.35800 17.08600 1.000 28.31655 345 SER D O 1
ATOM 13725 N N . THR D 1 346 ? 33.06100 3.84100 17.27500 1.000 25.84520 346 THR D N 1
ATOM 13726 C CA . THR D 1 346 ? 32.84500 3.67000 15.84600 1.000 26.69004 346 THR D CA 1
ATOM 13727 C C . THR D 1 346 ? 31.64400 4.50800 15.44100 1.000 25.41357 346 THR D C 1
ATOM 13728 O O . THR D 1 346 ? 30.53300 4.28600 15.93700 1.000 25.65834 346 THR D O 1
ATOM 13732 N N . TYR D 1 347 ? 31.86500 5.47400 14.55400 1.000 25.05300 347 TYR D N 1
ATOM 13733 C CA . TYR D 1 347 ? 30.74000 6.14300 13.92000 1.000 24.97931 347 TYR D CA 1
ATOM 13734 C C . TYR D 1 347 ? 30.07700 5.19500 12.93200 1.000 24.88719 347 TYR D C 1
ATOM 13735 O O . TYR D 1 347 ? 30.75600 4.52200 12.15000 1.000 24.67664 347 TYR D O 1
ATOM 13744 N N . ILE D 1 348 ? 28.74700 5.14800 12.96300 1.000 25.08459 348 ILE D N 1
ATOM 13745 C CA . ILE D 1 348 ? 27.96700 4.45300 11.95000 1.000 25.03721 348 ILE D CA 1
ATOM 13746 C C . ILE D 1 348 ? 26.88900 5.39700 11.44300 1.000 25.05827 348 ILE D C 1
ATOM 13747 O O . ILE D 1 348 ? 26.39200 6.25900 12.17600 1.000 25.25040 348 ILE D O 1
ATOM 13752 N N . ASP D 1 349 ? 26.54400 5.24500 10.16700 1.000 26.45317 349 ASP D N 1
ATOM 13753 C CA . ASP D 1 349 ? 25.29900 5.81100 9.67500 1.000 25.02932 349 ASP D CA 1
ATOM 13754 C C . ASP D 1 349 ? 24.11700 5.19200 10.41100 1.000 25.43726 349 ASP D C 1
ATOM 13755 O O . ASP D 1 349 ? 24.10300 3.99700 10.72000 1.000 26.46370 349 ASP D O 1
ATOM 13760 N N . ILE D 1 350 ? 23.12500 6.03100 10.70300 1.000 25.98206 350 ILE D N 1
ATOM 13761 C CA . ILE D 1 350 ? 22.00100 5.66500 11.54400 1.000 26.11366 350 ILE D CA 1
ATOM 13762 C C . ILE D 1 350 ? 21.18600 4.50000 10.99400 1.000 26.29789 350 ILE D C 1
ATOM 13763 O O . ILE D 1 350 ? 20.36200 3.93500 11.72000 1.000 27.90861 350 ILE D O 1
ATOM 13768 N N . ASP D 1 351 ? 21.39000 4.12600 9.73000 1.000 27.85860 351 ASP D N 1
ATOM 13769 C CA . ASP D 1 351 ? 20.60500 3.08600 9.07600 1.000 28.31655 351 ASP D CA 1
ATOM 13770 C C . ASP D 1 351 ? 21.42100 1.84000 8.74000 1.000 27.01640 351 ASP D C 1
ATOM 13771 O O . ASP D 1 351 ? 21.04100 1.08400 7.84100 1.000 28.47447 351 ASP D O 1
ATOM 13776 N N . LEU D 1 352 ? 22.53000 1.60600 9.43300 1.000 28.25076 352 LEU D N 1
ATOM 13777 C CA . LEU D 1 352 ? 23.30100 0.41400 9.08800 1.000 28.70081 352 LEU D CA 1
ATOM 13778 C C . LEU D 1 352 ? 22.75700 -0.79600 9.83800 1.000 28.72976 352 LEU D C 1
ATOM 13779 O O . LEU D 1 352 ? 22.50300 -0.70400 11.04400 1.000 29.12191 352 LEU D O 1
ATOM 13784 N N . PRO D 1 353 ? 22.58400 -1.94000 9.17600 1.000 28.13232 353 PRO D N 1
ATOM 13785 C CA . PRO D 1 353 ? 22.13100 -3.13700 9.89400 1.000 29.17192 353 PRO D CA 1
ATOM 13786 C C . PRO D 1 353 ? 23.22000 -3.70900 10.79000 1.000 31.92751 353 PRO D C 1
ATOM 13787 O O . PRO D 1 353 ? 24.40000 -3.74400 10.43100 1.000 33.84616 353 PRO D O 1
ATOM 13791 N N . MET D 1 354 ? 22.80400 -4.16800 11.96700 1.000 32.69603 354 MET D N 1
ATOM 13792 C CA . MET D 1 354 ? 23.69200 -4.89900 12.85300 1.000 33.61719 354 MET D CA 1
ATOM 13793 C C . MET D 1 354 ? 23.87600 -6.32200 12.34600 1.000 37.02812 354 MET D C 1
ATOM 13794 O O . MET D 1 354 ? 22.96400 -6.91800 11.76300 1.000 38.67569 354 MET D O 1
ATOM 13799 N N . ASN D 1 355 ? 25.06800 -6.86500 12.57400 1.000 36.71230 355 ASN D N 1
ATOM 13800 C CA . ASN D 1 355 ? 25.33400 -8.21500 12.11500 1.000 37.17288 355 ASN D CA 1
ATOM 13801 C C . ASN D 1 355 ? 24.73100 -9.23300 13.07300 1.000 40.29430 355 ASN D C 1
ATOM 13802 O O . ASN D 1 355 ? 24.44400 -8.93900 14.23600 1.000 45.42650 355 ASN D O 1
ATOM 13807 N N . ASP D 1 356 ? 24.52500 -10.44500 12.55800 1.000 42.17611 356 ASP D N 1
ATOM 13808 C CA . ASP D 1 356 ? 24.09600 -11.54500 13.41000 1.000 42.52615 356 ASP D CA 1
ATOM 13809 C C . ASP D 1 356 ? 25.16800 -11.86600 14.44500 1.000 43.88684 356 ASP D C 1
ATOM 13810 O O . ASP D 1 356 ? 24.91400 -11.84000 15.65500 1.000 45.83707 356 ASP D O 1
ATOM 13815 N N . LYS D 1 357 ? 26.38100 -12.16800 13.98600 1.000 45.13436 357 LYS D N 1
ATOM 13816 C CA . LYS D 1 357 ? 27.47800 -12.51100 14.87800 1.000 45.04751 357 LYS D CA 1
ATOM 13817 C C . LYS D 1 357 ? 28.32400 -11.27600 15.17800 1.000 42.58142 357 LYS D C 1
ATOM 13818 O O . LYS D 1 357 ? 28.78800 -10.59300 14.26100 1.000 43.25255 357 LYS D O 1
ATOM 13824 N N . LYS D 1 358 ? 28.51800 -11.00000 16.46700 1.000 44.45007 358 LYS D N 1
ATOM 13825 C CA . LYS D 1 358 ? 29.33700 -9.88500 16.92600 1.000 39.39683 358 LYS D CA 1
ATOM 13826 C C . LYS D 1 358 ? 30.81600 -10.26200 16.91700 1.000 39.39946 358 LYS D C 1
ATOM 13827 O O . LYS D 1 358 ? 31.17600 -11.43800 17.02100 1.000 43.30256 358 LYS D O 1
ATOM 13833 N N . VAL D 1 359 ? 31.67700 -9.25000 16.79200 1.000 37.11234 359 VAL D N 1
ATOM 13834 C CA . VAL D 1 359 ? 33.11900 -9.46100 16.90300 1.000 32.47231 359 VAL D CA 1
ATOM 13835 C C . VAL D 1 359 ? 33.55000 -9.23900 18.34600 1.000 29.18245 359 VAL D C 1
ATOM 13836 O O . VAL D 1 359 ? 32.78600 -8.70600 19.15900 1.000 29.99044 359 VAL D O 1
ATOM 13840 N N . THR D 1 360 ? 34.77200 -9.66300 18.66700 1.000 29.38247 360 THR D N 1
ATOM 13841 C CA . THR D 1 360 ? 35.32100 -9.47600 20.00200 1.000 29.79568 360 THR D CA 1
ATOM 13842 C C . THR D 1 360 ? 35.24800 -8.01100 20.41500 1.000 29.44564 360 THR D C 1
ATOM 13843 O O . THR D 1 360 ? 35.38900 -7.11100 19.58500 1.000 28.82451 360 THR D O 1
ATOM 13847 N N . VAL D 1 361 ? 35.02300 -7.77700 21.71200 1.000 29.89569 361 VAL D N 1
ATOM 13848 C CA . VAL D 1 361 ? 34.77100 -6.41700 22.18600 1.000 30.61420 361 VAL D CA 1
ATOM 13849 C C . VAL D 1 361 ? 35.97000 -5.51700 21.92700 1.000 30.46418 361 VAL D C 1
ATOM 13850 O O . VAL D 1 361 ? 35.81700 -4.30600 21.72100 1.000 32.04068 361 VAL D O 1
ATOM 13854 N N . GLU D 1 362 ? 37.17100 -6.08500 21.93500 1.000 31.34586 362 GLU D N 1
ATOM 13855 C CA . GLU D 1 362 ? 38.37900 -5.42200 21.46800 1.000 29.33246 362 GLU D CA 1
ATOM 13856 C C . GLU D 1 362 ? 38.86600 -6.10100 20.19700 1.000 30.18783 362 GLU D C 1
ATOM 13857 O O . GLU D 1 362 ? 38.95900 -7.33200 20.14800 1.000 29.37721 362 GLU D O 1
ATOM 13863 N N . VAL D 1 363 ? 39.19300 -5.30400 19.18000 1.000 28.48763 363 VAL D N 1
ATOM 13864 C CA . VAL D 1 363 ? 39.88500 -5.79500 17.99800 1.000 30.47207 363 VAL D CA 1
ATOM 13865 C C . VAL D 1 363 ? 41.10000 -4.91000 17.75500 1.000 31.45640 363 VAL D C 1
ATOM 13866 O O . VAL D 1 363 ? 41.25400 -3.84500 18.35400 1.000 31.60642 363 VAL D O 1
ATOM 13870 N N . HIS D 1 364 ? 41.97100 -5.37100 16.86100 1.000 31.62221 364 HIS D N 1
ATOM 13871 C CA . HIS D 1 364 ? 43.18600 -4.65000 16.52100 1.000 29.97991 364 HIS D CA 1
ATOM 13872 C C . HIS D 1 364 ? 43.32200 -4.55400 15.00900 1.000 27.56909 364 HIS D C 1
ATOM 13873 O O . HIS D 1 364 ? 42.92400 -5.46300 14.27800 1.000 29.30878 364 HIS D O 1
ATOM 13880 N N . SER D 1 365 ? 43.90600 -3.45100 14.54600 1.000 26.24262 365 SER D N 1
ATOM 13881 C CA . SER D 1 365 ? 44.29100 -3.32300 13.14600 1.000 25.82678 365 SER D CA 1
ATOM 13882 C C . SER D 1 365 ? 45.57100 -2.49500 13.05900 1.000 26.52686 365 SER D C 1
ATOM 13883 O O . SER D 1 365 ? 46.19800 -2.17700 14.07500 1.000 28.67449 365 SER D O 1
ATOM 13886 N N . GLY D 1 366 ? 45.96600 -2.15900 11.83200 1.000 25.35830 366 GLY D N 1
ATOM 13887 C CA . GLY D 1 366 ? 47.21600 -1.46900 11.60200 1.000 25.29251 366 GLY D CA 1
ATOM 13888 C C . GLY D 1 366 ? 47.10000 0.00400 11.26300 1.000 24.93194 366 GLY D C 1
ATOM 13889 O O . GLY D 1 366 ? 48.04400 0.59000 10.72200 1.000 24.81877 366 GLY D O 1
ATOM 13890 N N . PHE D 1 367 ? 45.95200 0.61700 11.56000 1.000 24.79245 367 PHE D N 1
ATOM 13891 C CA . PHE D 1 367 ? 45.78800 2.05200 11.39000 1.000 24.53715 367 PHE D CA 1
ATOM 13892 C C . PHE D 1 367 ? 44.78300 2.54100 12.42300 1.000 24.65296 367 PHE D C 1
ATOM 13893 O O . PHE D 1 367 ? 43.79400 1.84200 12.68700 1.000 24.73454 367 PHE D O 1
ATOM 13901 N N . PRO D 1 368 ? 44.99400 3.72400 13.01200 1.000 24.70296 368 PRO D N 1
ATOM 13902 C CA . PRO D 1 368 ? 44.12800 4.17100 14.11100 1.000 24.88983 368 PRO D CA 1
ATOM 13903 C C . PRO D 1 368 ? 42.76700 4.69500 13.68000 1.000 25.20829 368 PRO D C 1
ATOM 13904 O O . PRO D 1 368 ? 41.93000 4.97300 14.55400 1.000 24.81350 368 PRO D O 1
ATOM 13908 N N . VAL D 1 369 ? 42.50700 4.84200 12.38400 1.000 24.27923 369 VAL D N 1
ATOM 13909 C CA . VAL D 1 369 ? 41.22100 5.33900 11.90900 1.000 24.09499 369 VAL D CA 1
ATOM 13910 C C . VAL D 1 369 ? 40.82900 4.47100 10.72200 1.000 24.74244 369 VAL D C 1
ATOM 13911 O O . VAL D 1 369 ? 41.51100 4.47800 9.68900 1.000 26.14261 369 VAL D O 1
ATOM 13915 N N . LEU D 1 370 ? 39.74100 3.71900 10.86600 1.000 23.93971 370 LEU D N 1
ATOM 13916 C CA . LEU D 1 370 ? 39.31400 2.74400 9.87000 1.000 23.82391 370 LEU D CA 1
ATOM 13917 C C . LEU D 1 370 ? 38.09100 3.30300 9.15500 1.000 24.52662 370 LEU D C 1
ATOM 13918 O O . LEU D 1 370 ? 37.00800 3.39000 9.74400 1.000 24.90562 370 LEU D O 1
ATOM 13923 N N . LEU D 1 371 ? 38.27500 3.71900 7.90700 1.000 23.37912 371 LEU D N 1
ATOM 13924 C CA . LEU D 1 371 ? 37.13800 4.05100 7.06900 1.000 23.25542 371 LEU D CA 1
ATOM 13925 C C . LEU D 1 371 ? 36.51500 2.77400 6.51800 1.000 23.48966 371 LEU D C 1
ATOM 13926 O O . LEU D 1 371 ? 37.10800 1.69300 6.56600 1.000 24.05025 371 LEU D O 1
ATOM 13931 N N . ASN D 1 372 ? 35.29800 2.90200 5.99500 1.000 23.30016 372 ASN D N 1
ATOM 13932 C CA . ASN D 1 372 ? 34.70100 1.81100 5.24500 1.000 23.36070 372 ASN D CA 1
ATOM 13933 C C . ASN D 1 372 ? 35.31800 1.79600 3.85300 1.000 23.39754 372 ASN D C 1
ATOM 13934 O O . ASN D 1 372 ? 35.38600 2.83600 3.18900 1.000 24.75297 372 ASN D O 1
ATOM 13939 N N . MET D 1 373 ? 35.76400 0.62500 3.40600 1.000 23.21857 373 MET D N 1
ATOM 13940 C CA . MET D 1 373 ? 36.49100 0.55600 2.15000 1.000 23.12119 373 MET D CA 1
ATOM 13941 C C . MET D 1 373 ? 36.06800 -0.68100 1.37400 1.000 24.30818 373 MET D C 1
ATOM 13942 O O . MET D 1 373 ? 35.69000 -1.70300 1.95300 1.000 24.90825 373 MET D O 1
ATOM 13947 N N . GLY D 1 374 ? 36.14200 -0.57400 0.05700 1.000 23.89497 374 GLY D N 1
ATOM 13948 C CA . GLY D 1 374 ? 36.01900 -1.71600 -0.81400 1.000 24.10289 374 GLY D CA 1
ATOM 13949 C C . GLY D 1 374 ? 36.61300 -1.41300 -2.16700 1.000 26.76374 374 GLY D C 1
ATOM 13950 O O . GLY D 1 374 ? 37.37000 -0.45500 -2.33300 1.000 22.93170 374 GLY D O 1
ATOM 13951 N N . SER D 1 375 ? 36.26300 -2.24600 -3.14700 1.000 29.83516 375 SER D N 1
ATOM 13952 C CA . SER D 1 375 ? 36.79700 -2.08800 -4.49000 1.000 29.92990 375 SER D CA 1
ATOM 13953 C C . SER D 1 375 ? 35.83600 -2.68000 -5.51100 1.000 28.73502 375 SER D C 1
ATOM 13954 O O . SER D 1 375 ? 35.14000 -3.66200 -5.23600 1.000 27.40592 375 SER D O 1
ATOM 13957 N N . ALA D 1 376 ? 35.79800 -2.05900 -6.68900 1.000 28.44288 376 ALA D N 1
ATOM 13958 C CA . ALA D 1 376 ? 35.08600 -2.58200 -7.84500 1.000 30.41944 376 ALA D CA 1
ATOM 13959 C C . ALA D 1 376 ? 36.08400 -3.09400 -8.87900 1.000 33.08555 376 ALA D C 1
ATOM 13960 O O . ALA D 1 376 ? 37.09600 -2.44100 -9.15500 1.000 32.91710 376 ALA D O 1
ATOM 13962 N N . LEU D 1 377 ? 35.80300 -4.26800 -9.44000 1.000 32.21965 377 LEU D N 1
ATOM 13963 C CA . LEU D 1 377 ? 36.65000 -4.86500 -10.46300 1.000 32.85657 377 LEU D CA 1
ATOM 13964 C C . LEU D 1 377 ? 36.00100 -4.74000 -11.83600 1.000 33.41716 377 LEU D C 1
ATOM 13965 O O . LEU D 1 377 ? 34.84600 -5.14000 -12.01900 1.000 36.85705 377 LEU D O 1
ATOM 13970 N N . THR D 1 378 ? 36.74200 -4.19500 -12.80000 1.000 29.67461 378 THR D N 1
ATOM 13971 C CA . THR D 1 378 ? 36.37900 -4.30100 -14.20800 1.000 30.05360 378 THR D CA 1
ATOM 13972 C C . THR D 1 378 ? 37.33100 -5.28700 -14.87700 1.000 29.37457 378 THR D C 1
ATOM 13973 O O . THR D 1 378 ? 38.55300 -5.10800 -14.83100 1.000 29.90885 378 THR D O 1
ATOM 13977 N N . LYS D 1 379 ? 36.77000 -6.35700 -15.43800 1.000 27.23748 379 LYS D N 1
ATOM 13978 C CA . LYS D 1 379 ? 37.56400 -7.33200 -16.17100 1.000 26.08997 379 LYS D CA 1
ATOM 13979 C C . LYS D 1 379 ? 38.34800 -6.65900 -17.29300 1.000 27.39013 379 LYS D C 1
ATOM 13980 O O . LYS D 1 379 ? 37.85900 -5.73300 -17.94600 1.000 29.74304 379 LYS D O 1
ATOM 13986 N N . ASP D 1 380 ? 39.58800 -7.10800 -17.49200 1.000 25.41621 380 ASP D N 1
ATOM 13987 C CA . ASP D 1 380 ? 40.44200 -6.62900 -18.57200 1.000 27.22695 380 ASP D CA 1
ATOM 13988 C C . ASP D 1 380 ? 40.84400 -7.77600 -19.49800 1.000 27.14273 380 ASP D C 1
ATOM 13989 O O . ASP D 1 380 ? 41.97800 -7.84700 -19.97500 1.000 26.00838 380 ASP D O 1
ATOM 13994 N N . GLY D 1 381 ? 39.91700 -8.70000 -19.74600 1.000 26.25841 381 GLY D N 1
ATOM 13995 C CA . GLY D 1 381 ? 40.09800 -9.70000 -20.77900 1.000 26.75058 381 GLY D CA 1
ATOM 13996 C C . GLY D 1 381 ? 41.21400 -10.68600 -20.50600 1.000 28.53500 381 GLY D C 1
ATOM 13997 O O . GLY D 1 381 ? 41.12600 -11.50200 -19.58300 1.000 26.91375 381 GLY D O 1
ATOM 13998 N N . GLN D 1 382 ? 42.27100 -10.62400 -21.32100 1.000 30.24573 382 GLN D N 1
ATOM 13999 C CA . GLN D 1 382 ? 43.40000 -11.53500 -21.17900 1.000 27.45066 382 GLN D CA 1
ATOM 14000 C C . GLN D 1 382 ? 44.26800 -11.20800 -19.97500 1.000 28.70081 382 GLN D C 1
ATOM 14001 O O . GLN D 1 382 ? 45.13200 -12.01700 -19.61900 1.000 30.78264 382 GLN D O 1
ATOM 14007 N N . GLN D 1 383 ? 44.05900 -10.06100 -19.34500 1.000 27.66121 383 GLN D N 1
ATOM 14008 C CA . GLN D 1 383 ? 44.88500 -9.55600 -18.26300 1.000 26.31631 383 GLN D CA 1
ATOM 14009 C C . GLN D 1 383 ? 44.04800 -9.42800 -16.99400 1.000 28.10600 383 GLN D C 1
ATOM 14010 O O . GLN D 1 383 ? 42.81500 -9.35300 -17.06100 1.000 28.62448 383 GLN D O 1
ATOM 14016 N N . PRO D 1 384 ? 44.67700 -9.41700 -15.81900 1.000 27.31906 384 PRO D N 1
ATOM 14017 C CA . PRO D 1 384 ? 43.90100 -9.42000 -14.57400 1.000 25.92942 384 PRO D CA 1
ATOM 14018 C C . PRO D 1 384 ? 43.14100 -8.11700 -14.38300 1.000 29.72725 384 PRO D C 1
ATOM 14019 O O . PRO D 1 384 ? 43.50400 -7.06200 -14.91000 1.000 28.89557 384 PRO D O 1
ATOM 14023 N N . ALA D 1 385 ? 42.07100 -8.21000 -13.59500 1.000 29.81410 385 ALA D N 1
ATOM 14024 C CA . ALA D 1 385 ? 41.06200 -7.16000 -13.55100 1.000 29.23245 385 ALA D CA 1
ATOM 14025 C C . ALA D 1 385 ? 41.58500 -5.89700 -12.88000 1.000 31.04583 385 ALA D C 1
ATOM 14026 O O . ALA D 1 385 ? 42.32400 -5.95500 -11.89300 1.000 29.64303 385 ALA D O 1
ATOM 14028 N N . MET D 1 386 ? 41.18400 -4.74700 -13.42000 1.000 29.64829 386 MET D N 1
ATOM 14029 C CA . MET D 1 386 ? 41.41800 -3.48300 -12.74000 1.000 30.78264 386 MET D CA 1
ATOM 14030 C C . MET D 1 386 ? 40.61500 -3.43800 -11.45000 1.000 32.31177 386 MET D C 1
ATOM 14031 O O . MET D 1 386 ? 39.50400 -3.97100 -11.37200 1.000 31.63011 386 MET D O 1
ATOM 14036 N N . GLU D 1 387 ? 41.18500 -2.80400 -10.43000 1.000 31.87751 387 GLU D N 1
ATOM 14037 C CA . GLU D 1 387 ? 40.56800 -2.73100 -9.11400 1.000 31.23269 387 GLU D CA 1
ATOM 14038 C C . GLU D 1 387 ? 40.50700 -1.27100 -8.70000 1.000 30.08519 387 GLU D C 1
ATOM 14039 O O . GLU D 1 387 ? 41.54400 -0.60600 -8.62300 1.000 35.30950 387 GLU D O 1
ATOM 14045 N N . ASN D 1 388 ? 39.30000 -0.77100 -8.44100 1.000 32.00384 388 ASN D N 1
ATOM 14046 C CA . ASN D 1 388 ? 39.12300 0.62900 -8.08500 1.000 32.70655 388 ASN D CA 1
ATOM 14047 C C . ASN D 1 388 ? 38.65300 0.73100 -6.64600 1.000 32.42494 388 ASN D C 1
ATOM 14048 O O . ASN D 1 388 ? 37.54100 0.28200 -6.33100 1.000 33.43296 388 ASN D O 1
ATOM 14053 N N . PRO D 1 389 ? 39.44100 1.32300 -5.75300 1.000 31.86698 389 PRO D N 1
ATOM 14054 C CA . PRO D 1 389 ? 39.05500 1.34700 -4.34000 1.000 30.27205 389 PRO D CA 1
ATOM 14055 C C . PRO D 1 389 ? 37.91600 2.32200 -4.10500 1.000 27.20589 389 PRO D C 1
ATOM 14056 O O . PRO D 1 389 ? 37.83800 3.38000 -4.73200 1.000 29.78778 389 PRO D O 1
ATOM 14060 N N . ALA D 1 390 ? 37.02900 1.95300 -3.18700 1.000 26.97165 390 ALA D N 1
ATOM 14061 C CA . ALA D 1 390 ? 35.96500 2.82900 -2.72200 1.000 26.25841 390 ALA D CA 1
ATOM 14062 C C . ALA D 1 390 ? 36.20400 3.15900 -1.25600 1.000 25.58728 390 ALA D C 1
ATOM 14063 O O . ALA D 1 390 ? 36.49200 2.26600 -0.45300 1.000 25.40305 390 ALA D O 1
ATOM 14065 N N . PHE D 1 391 ? 36.10100 4.43900 -0.91700 1.000 24.43714 391 PHE D N 1
ATOM 14066 C CA . PHE D 1 391 ? 36.23600 4.90600 0.45300 1.000 23.04750 391 PHE D CA 1
ATOM 14067 C C . PHE D 1 391 ? 34.92500 5.54400 0.88400 1.000 24.56874 391 PHE D C 1
ATOM 14068 O O . PHE D 1 391 ? 34.27400 6.24000 0.09900 1.000 23.95024 391 PHE D O 1
ATOM 14076 N N . ASN D 1 392 ? 34.53600 5.30800 2.13400 1.000 23.75811 392 ASN D N 1
ATOM 14077 C CA . ASN D 1 392 ? 33.29000 5.86800 2.62700 1.000 24.93194 392 ASN D CA 1
ATOM 14078 C C . ASN D 1 392 ? 33.42900 6.19500 4.10500 1.000 26.44264 392 ASN D C 1
ATOM 14079 O O . ASN D 1 392 ? 34.26300 5.62800 4.81700 1.000 24.65559 392 ASN D O 1
ATOM 14084 N N . THR D 1 393 ? 32.60100 7.13900 4.55100 1.000 26.77426 393 THR D N 1
ATOM 14085 C CA . THR D 1 393 ? 32.55200 7.54600 5.94700 1.000 27.19800 393 THR D CA 1
ATOM 14086 C C . THR D 1 393 ? 31.24700 7.15300 6.62400 1.000 26.44001 393 THR D C 1
ATOM 14087 O O . THR D 1 393 ? 30.96100 7.64300 7.72100 1.000 27.31117 393 THR D O 1
ATOM 14091 N N . ASP D 1 394 ? 30.44700 6.28100 6.00300 1.000 29.27719 394 ASP D N 1
ATOM 14092 C CA . ASP D 1 394 ? 29.26700 5.75900 6.68200 1.000 30.60367 394 ASP D CA 1
ATOM 14093 C C . ASP D 1 394 ? 29.63500 4.87100 7.86000 1.000 30.37206 394 ASP D C 1
ATOM 14094 O O . ASP D 1 394 ? 28.76500 4.55400 8.67900 1.000 28.95874 394 ASP D O 1
ATOM 14099 N N . MET D 1 395 ? 30.90100 4.47200 7.95900 1.000 27.92177 395 MET D N 1
ATOM 14100 C CA . MET D 1 395 ? 31.38500 3.62300 9.04200 1.000 27.23484 395 MET D CA 1
ATOM 14101 C C . MET D 1 395 ? 32.83100 4.01800 9.30100 1.000 26.03733 395 MET D C 1
ATOM 14102 O O . MET D 1 395 ? 33.68700 3.82300 8.43300 1.000 27.21905 395 MET D O 1
ATOM 14107 N N . ILE D 1 396 ? 33.10400 4.58700 10.47200 1.000 26.78479 396 ILE D N 1
ATOM 14108 C CA . ILE D 1 396 ? 34.45000 5.01500 10.84300 1.000 25.82415 396 ILE D CA 1
ATOM 14109 C C . ILE D 1 396 ? 34.75900 4.46600 12.22700 1.000 25.32146 396 ILE D C 1
ATOM 14110 O O . ILE D 1 396 ? 34.04600 4.77000 13.18900 1.000 26.56634 396 ILE D O 1
ATOM 14115 N N . ALA D 1 397 ? 35.81900 3.66900 12.33100 1.000 24.36082 397 ALA D N 1
ATOM 14116 C CA . ALA D 1 397 ? 36.28100 3.13900 13.60600 1.000 24.70296 397 ALA D CA 1
ATOM 14117 C C . ALA D 1 397 ? 37.48600 3.94800 14.07000 1.000 27.18484 397 ALA D C 1
ATOM 14118 O O . ALA D 1 397 ? 38.41200 4.19400 13.28700 1.000 24.82403 397 ALA D O 1
ATOM 14120 N N . TYR D 1 398 ? 37.46900 4.36000 15.33800 1.000 25.02142 398 TYR D N 1
ATOM 14121 C CA . TYR D 1 398 ? 38.51000 5.20300 15.91500 1.000 25.45832 398 TYR D CA 1
ATOM 14122 C C . TYR D 1 398 ? 39.23600 4.45100 17.02400 1.000 27.36644 398 TYR D C 1
ATOM 14123 O O . TYR D 1 398 ? 38.59500 3.83500 17.88300 1.000 29.08243 398 TYR D O 1
ATOM 14132 N N . SER D 1 399 ? 40.56900 4.50200 16.99400 1.000 26.50844 399 SER D N 1
ATOM 14133 C CA . SER D 1 399 ? 41.41200 3.72100 17.89000 1.000 25.93206 399 SER D CA 1
ATOM 14134 C C . SER D 1 399 ? 41.43900 4.28200 19.31500 1.000 29.81673 399 SER D C 1
ATOM 14135 O O . SER D 1 399 ? 41.15500 5.45500 19.57100 1.000 30.90634 399 SER D O 1
ATOM 14138 N N . LYS D 1 400 ? 41.80700 3.43900 20.28300 1.000 31.27743 400 LYS D N 1
ATOM 14139 C CA . LYS D 1 400 ? 41.95200 3.89500 21.69500 1.000 33.38558 400 LYS D CA 1
ATOM 14140 C C . LYS D 1 400 ? 43.28800 4.62300 21.89000 1.000 33.53560 400 LYS D C 1
ATOM 14141 O O . LYS D 1 400 ? 43.42500 5.30400 22.90800 1.000 34.05671 400 LYS D O 1
ATOM 14147 N N . ASP D 1 401 ? 44.21600 4.49000 20.94600 1.000 32.74340 401 ASP D N 1
ATOM 14148 C CA . ASP D 1 401 ? 45.54300 5.14600 20.99000 1.000 34.73574 401 ASP D CA 1
ATOM 14149 C C . ASP D 1 401 ? 45.42400 6.63000 21.28400 1.000 41.03387 401 ASP D C 1
ATOM 14150 O O . ASP D 1 401 ? 46.28800 7.12100 22.03400 1.000 44.62377 401 ASP D O 1
ATOM 14155 N N . LYS D 1 402 ? 44.47700 7.32300 20.66300 1.000 38.24669 402 LYS D N 1
ATOM 14156 C CA . LYS D 1 402 ? 44.24200 8.76100 20.95200 1.000 41.30232 402 LYS D CA 1
ATOM 14157 C C . LYS D 1 402 ? 45.34900 9.65200 20.37200 1.000 39.61001 402 LYS D C 1
ATOM 14158 O O . LYS D 1 402 ? 44.98900 10.64700 19.75100 1.000 39.35209 402 LYS D O 1
ATOM 14164 N N . GLU D 1 403 ? 46.62500 9.31100 20.54000 1.000 39.14417 403 GLU D N 1
ATOM 14165 C CA . GLU D 1 403 ? 47.71400 10.20700 20.06400 1.000 41.56814 403 GLU D CA 1
ATOM 14166 C C . GLU D 1 403 ? 47.96600 9.98600 18.56900 1.000 37.85980 403 GLU D C 1
ATOM 14167 O O . GLU D 1 403 ? 48.14200 10.98300 17.85400 1.000 32.82762 403 GLU D O 1
ATOM 14173 N N . ALA D 1 404 ? 47.93900 8.73600 18.11800 1.000 37.37553 404 ALA D N 1
ATOM 14174 C CA . ALA D 1 404 ? 48.05000 8.41600 16.68000 1.000 33.88038 404 ALA D CA 1
ATOM 14175 C C . ALA D 1 404 ? 46.77000 8.82000 15.95500 1.000 33.61719 404 ALA D C 1
ATOM 14176 O O . ALA D 1 404 ? 46.85700 9.29100 14.82900 1.000 31.22216 404 ALA D O 1
ATOM 14178 N N . ARG D 1 405 ? 45.62800 8.61300 16.59900 1.000 35.88062 405 ARG D N 1
ATOM 14179 C CA . ARG D 1 405 ? 44.32100 8.92000 15.98300 1.000 32.48811 405 ARG D CA 1
ATOM 14180 C C . ARG D 1 405 ? 44.19700 10.43200 15.79700 1.000 34.14094 405 ARG D C 1
ATOM 14181 O O . ARG D 1 405 ? 43.66900 10.83600 14.76700 1.000 30.07203 405 ARG D O 1
ATOM 14189 N N . ARG D 1 406 ? 44.74100 11.22100 16.72800 1.000 38.82308 406 ARG D N 1
ATOM 14190 C CA . ARG D 1 406 ? 44.66500 12.70600 16.66400 1.000 37.87559 406 ARG D CA 1
ATOM 14191 C C . ARG D 1 406 ? 45.42100 13.22200 15.44200 1.000 37.04655 406 ARG D C 1
ATOM 14192 O O . ARG D 1 406 ? 45.01600 14.23600 14.90900 1.000 36.16223 406 ARG D O 1
ATOM 14200 N N . GLN D 1 407 ? 46.47000 12.52200 15.02700 1.000 32.56706 407 GLN D N 1
ATOM 14201 C CA . GLN D 1 407 ? 47.24800 12.92900 13.83900 1.000 30.25626 407 GLN D CA 1
ATOM 14202 C C . GLN D 1 407 ? 46.35700 12.80800 12.61400 1.000 29.32457 407 GLN D C 1
ATOM 14203 O O . GLN D 1 407 ? 46.35900 13.72400 11.79300 1.000 29.61145 407 GLN D O 1
ATOM 14209 N N . ILE D 1 408 ? 45.58700 11.73200 12.53800 1.000 30.00360 408 ILE D N 1
ATOM 14210 C CA . ILE D 1 408 ? 44.75100 11.49400 11.32800 1.000 29.42984 408 ILE D CA 1
ATOM 14211 C C . ILE D 1 408 ? 43.52200 12.40200 11.35300 1.000 27.40855 408 ILE D C 1
ATOM 14212 O O . ILE D 1 408 ? 43.27600 13.04600 10.35000 1.000 28.58764 408 ILE D O 1
ATOM 14217 N N . ILE D 1 409 ? 42.86900 12.54600 12.49600 1.000 27.25064 409 ILE D N 1
ATOM 14218 C CA . ILE D 1 409 ? 41.59000 13.30500 12.55700 1.000 30.20362 409 ILE D CA 1
ATOM 14219 C C . ILE D 1 409 ? 41.83100 14.80200 12.40300 1.000 29.75094 409 ILE D C 1
ATOM 14220 O O . ILE D 1 409 ? 40.91700 15.48400 11.95100 1.000 30.18783 409 ILE D O 1
ATOM 14225 N N . GLU D 1 410 ? 43.03400 15.26600 12.70100 1.000 31.60116 410 GLU D N 1
ATOM 14226 C CA . GLU D 1 410 ? 43.35400 16.70600 12.63000 1.000 30.74842 410 GLU D CA 1
ATOM 14227 C C . GLU D 1 410 ? 43.81600 16.98300 11.21600 1.000 29.19824 410 GLU D C 1
ATOM 14228 O O . GLU D 1 410 ? 43.58500 18.07900 10.72500 1.000 30.03518 410 GLU D O 1
ATOM 14234 N N . GLY D 1 411 ? 44.42700 15.98700 10.59800 1.000 29.21403 411 GLY D N 1
ATOM 14235 C CA . GLY D 1 411 ? 44.84000 16.14000 9.20300 1.000 28.34814 411 GLY D CA 1
ATOM 14236 C C . GLY D 1 411 ? 43.62800 16.21200 8.32700 1.000 29.17455 411 GLY D C 1
ATOM 14237 O O . GLY D 1 411 ? 43.59200 17.08500 7.46900 1.000 30.13256 411 GLY D O 1
ATOM 14238 N N . VAL D 1 412 ? 42.66400 15.33900 8.58400 1.000 28.64028 412 VAL D N 1
ATOM 14239 C CA . VAL D 1 412 ? 41.39600 15.34000 7.81400 1.000 27.54541 412 VAL D CA 1
ATOM 14240 C C . VAL D 1 412 ? 40.70800 16.67700 8.07000 1.000 28.60080 412 VAL D C 1
ATOM 14241 O O . VAL D 1 412 ? 40.27600 17.29600 7.10300 1.000 28.22180 412 VAL D O 1
ATOM 14245 N N . ALA D 1 413 ? 40.66900 17.11200 9.32600 1.000 31.28270 413 ALA D N 1
ATOM 14246 C CA . ALA D 1 413 ? 39.96500 18.35500 9.70200 1.000 29.99570 413 ALA D CA 1
ATOM 14247 C C . ALA D 1 413 ? 40.57000 19.56900 9.01700 1.000 32.72761 413 ALA D C 1
ATOM 14248 O O . ALA D 1 413 ? 39.83500 20.30400 8.38700 1.000 31.03530 413 ALA D O 1
ATOM 14250 N N . LYS D 1 414 ? 41.87500 19.74500 9.15200 1.000 40.69698 414 LYS D N 1
ATOM 14251 C CA . LYS D 1 414 ? 42.55500 20.90800 8.54500 1.000 42.04451 414 LYS D CA 1
ATOM 14252 C C . LYS D 1 414 ? 42.31700 20.90900 7.03800 1.000 42.71828 414 LYS D C 1
ATOM 14253 O O . LYS D 1 414 ? 42.08000 21.98400 6.50300 1.000 43.77893 414 LYS D O 1
ATOM 14259 N N . LYS D 1 415 ? 42.30800 19.73800 6.40900 1.000 30.84844 415 LYS D N 1
ATOM 14260 C CA . LYS D 1 415 ? 42.03200 19.63000 4.96200 1.000 30.25889 415 LYS D CA 1
ATOM 14261 C C . LYS D 1 415 ? 40.58300 20.01300 4.62300 1.000 33.21451 415 LYS D C 1
ATOM 14262 O O . LYS D 1 415 ? 40.40100 20.65400 3.59000 1.000 35.35687 415 LYS D O 1
ATOM 14268 N N . ILE D 1 416 ? 39.59200 19.63900 5.43700 1.000 33.43822 416 ILE D N 1
ATOM 14269 C CA . ILE D 1 416 ? 38.16900 20.03600 5.22600 1.000 28.86925 416 ILE D CA 1
ATOM 14270 C C . ILE D 1 416 ? 38.02400 21.53700 5.50600 1.000 31.19058 416 ILE D C 1
ATOM 14271 O O . ILE D 1 416 ? 37.34500 22.20200 4.72800 1.000 31.46430 416 ILE D O 1
ATOM 14276 N N . ILE D 1 417 ? 38.65800 22.04400 6.57300 1.000 31.26691 417 ILE D N 1
ATOM 14277 C CA . ILE D 1 417 ? 38.58500 23.47300 6.86200 1.000 31.74328 417 ILE D CA 1
ATOM 14278 C C . ILE D 1 417 ? 39.21200 24.27100 5.72600 1.000 34.95945 417 ILE D C 1
ATOM 14279 O O . ILE D 1 417 ? 38.71200 25.33800 5.34500 1.000 32.62760 417 ILE D O 1
ATOM 14284 N N . ALA D 1 418 ? 40.32200 23.76700 5.17300 1.000 34.11725 418 ALA D N 1
ATOM 14285 C CA . ALA D 1 418 ? 40.94700 24.40200 4.01700 1.000 31.39061 418 ALA D CA 1
ATOM 14286 C C . ALA D 1 418 ? 39.95100 24.60100 2.88200 1.000 32.98553 418 ALA D C 1
ATOM 14287 O O . ALA D 1 418 ? 39.94600 25.65000 2.22700 1.000 35.38319 418 ALA D O 1
ATOM 14289 N N . ARG D 1 419 ? 39.09500 23.60400 2.63700 1.000 32.02226 419 ARG D N 1
ATOM 14290 C CA . ARG D 1 419 ? 38.13300 23.70400 1.54300 1.000 32.56969 419 ARG D CA 1
ATOM 14291 C C . ARG D 1 419 ? 37.01200 24.67700 1.86900 1.000 33.45401 419 ARG D C 1
ATOM 14292 O O . ARG D 1 419 ? 36.51500 25.37000 0.97400 1.000 35.94642 419 ARG D O 1
ATOM 14300 N N . TYR D 1 420 ? 36.59400 24.73900 3.13300 1.000 32.41178 420 TYR D N 1
ATOM 14301 C CA . TYR D 1 420 ? 35.58400 25.71500 3.51800 1.000 32.71445 420 TYR D CA 1
ATOM 14302 C C . TYR D 1 420 ? 36.10900 27.13700 3.37900 1.000 32.74340 420 TYR D C 1
ATOM 14303 O O . TYR D 1 420 ? 35.34700 28.04700 3.03400 1.000 35.75955 420 TYR D O 1
ATOM 14312 N N . GLU D 1 421 ? 37.39900 27.34000 3.62900 1.000 34.09356 421 GLU D N 1
ATOM 14313 C CA . GLU D 1 421 ? 38.00600 28.66100 3.62300 1.000 33.98829 421 GLU D CA 1
ATOM 14314 C C . GLU D 1 421 ? 38.46300 29.11500 2.24200 1.000 34.66205 421 GLU D C 1
ATOM 14315 O O . GLU D 1 421 ? 38.84300 30.28000 2.08900 1.000 36.03590 421 GLU D O 1
ATOM 14321 N N . ASN D 1 422 ? 38.45500 28.22800 1.24000 1.000 35.24633 422 ASN D N 1
ATOM 14322 C CA . ASN D 1 422 ? 38.86000 28.56700 -0.12900 1.000 34.46466 422 ASN D CA 1
ATOM 14323 C C . ASN D 1 422 ? 37.93300 27.85100 -1.12200 1.000 34.90155 422 ASN D C 1
ATOM 14324 O O . ASN D 1 422 ? 38.36900 27.10600 -1.99500 1.000 34.48308 422 ASN D O 1
ATOM 14329 N N . CYS D 1 423 ? 36.62600 28.08800 -0.96700 1.000 32.20649 423 CYS D N 1
ATOM 14330 C CA . CYS D 1 423 ? 35.61900 27.42500 -1.79600 1.000 33.05396 423 CYS D CA 1
ATOM 14331 C C . CYS D 1 423 ? 35.89400 27.59100 -3.28700 1.000 33.90933 423 CYS D C 1
ATOM 14332 O O . CYS D 1 423 ? 35.91900 26.60900 -4.03700 1.000 34.21989 423 CYS D O 1
ATOM 14335 N N . ALA D 1 424 ? 36.05800 28.83800 -3.73800 1.000 33.95144 424 ALA D N 1
ATOM 14336 C CA . ALA D 1 424 ? 36.28900 29.10000 -5.15500 1.000 32.60654 424 ALA D CA 1
ATOM 14337 C C . ALA D 1 424 ? 37.44800 28.27000 -5.69200 1.000 38.63358 424 ALA D C 1
ATOM 14338 O O . ALA D 1 424 ? 37.36400 27.70500 -6.78900 1.000 37.70715 424 ALA D O 1
ATOM 14340 N N . LYS D 1 425 ? 38.54200 28.19600 -4.93200 1.000 36.80704 425 LYS D N 1
ATOM 14341 C CA . LYS D 1 425 ? 39.71600 27.44400 -5.36400 1.000 36.18592 425 LYS D CA 1
ATOM 14342 C C . LYS D 1 425 ? 39.39900 25.96200 -5.54500 1.000 36.87021 425 LYS D C 1
ATOM 14343 O O . LYS D 1 425 ? 39.73600 25.36600 -6.57300 1.000 39.00994 425 LYS D O 1
ATOM 14349 N N . TYR D 1 426 ? 38.75000 25.34700 -4.55300 1.000 35.94905 426 TYR D N 1
ATOM 14350 C CA . TYR D 1 426 ? 38.50800 23.90800 -4.62700 1.000 35.73323 426 TYR D CA 1
ATOM 14351 C C . TYR D 1 426 ? 37.48900 23.55700 -5.70200 1.000 39.84425 426 TYR D C 1
ATOM 14352 O O . TYR D 1 426 ? 37.53900 22.45500 -6.26000 1.000 44.94486 426 TYR D O 1
ATOM 14361 N N . ILE D 1 427 ? 36.55300 24.45900 -5.99500 1.000 37.23604 427 ILE D N 1
ATOM 14362 C CA . ILE D 1 427 ? 35.62700 24.20700 -7.09300 1.000 38.63884 427 ILE D CA 1
ATOM 14363 C C . ILE D 1 427 ? 36.34900 24.33600 -8.42800 1.000 39.21260 427 ILE D C 1
ATOM 14364 O O . ILE D 1 427 ? 36.10300 23.56200 -9.36200 1.000 39.57053 427 ILE D O 1
ATOM 14369 N N . GLU D 1 428 ? 37.26000 25.30800 -8.53300 1.000 38.67832 428 GLU D N 1
ATOM 14370 C CA . GLU D 1 428 ? 38.08900 25.43900 -9.72700 1.000 38.95993 428 GLU D CA 1
ATOM 14371 C C . GLU D 1 428 ? 38.91400 24.18500 -9.97900 1.000 39.72582 428 GLU D C 1
ATOM 14372 O O . GLU D 1 428 ? 39.08900 23.76900 -11.13000 1.000 39.09679 428 GLU D O 1
ATOM 14378 N N . GLU D 1 429 ? 39.43000 23.56800 -8.91800 1.000 40.14429 429 GLU D N 1
ATOM 14379 C CA . GLU D 1 429 ? 40.38800 22.48100 -9.04800 1.000 40.74962 429 GLU D CA 1
ATOM 14380 C C . GLU D 1 429 ? 39.74900 21.10200 -8.99100 1.000 39.77056 429 GLU D C 1
ATOM 14381 O O . GLU D 1 429 ? 40.43700 20.10900 -9.25100 1.000 39.91794 429 GLU D O 1
ATOM 14387 N N . SER D 1 430 ? 38.46800 21.01300 -8.65200 1.000 38.82308 430 SER D N 1
ATOM 14388 C CA . SER D 1 430 ? 37.83500 19.71100 -8.53900 1.000 41.81291 430 SER D CA 1
ATOM 14389 C C . SER D 1 430 ? 37.56400 18.99400 -9.85300 1.000 44.12634 430 SER D C 1
ATOM 14390 O O . SER D 1 430 ? 37.04100 19.57700 -10.80600 1.000 44.62114 430 SER D O 1
ATOM 14393 N N . LYS D 1 431 ? 37.91200 17.71600 -9.89400 1.000 44.09213 431 LYS D N 1
ATOM 14394 C CA . LYS D 1 431 ? 37.69500 16.92300 -11.08800 1.000 43.90000 431 LYS D CA 1
ATOM 14395 C C . LYS D 1 431 ? 36.28400 16.36900 -11.11200 1.000 50.47184 431 LYS D C 1
ATOM 14396 O O . LYS D 1 431 ? 35.91300 15.66900 -12.05900 1.000 54.55654 431 LYS D O 1
ATOM 14402 N N . ASN D 1 432 ? 35.49600 16.67200 -10.08200 1.000 51.71410 432 ASN D N 1
ATOM 14403 C CA . ASN D 1 432 ? 34.08500 16.32900 -10.09000 1.000 50.09811 432 ASN D CA 1
ATOM 14404 C C . ASN D 1 432 ? 33.41400 17.06800 -11.22800 1.000 55.05134 432 ASN D C 1
ATOM 14405 O O . ASN D 1 432 ? 33.38400 18.30000 -11.26800 1.000 56.11725 432 ASN D O 1
ATOM 14410 N N . GLU D 1 433 ? 32.87300 16.27000 -12.13000 1.000 70.38212 433 GLU D N 1
ATOM 14411 C CA . GLU D 1 433 ? 32.40400 16.69100 -13.43900 1.000 73.82464 433 GLU D CA 1
ATOM 14412 C C . GLU D 1 433 ? 31.31100 17.73900 -13.27500 1.000 71.52700 433 GLU D C 1
ATOM 14413 O O . GLU D 1 433 ? 31.32100 18.79900 -13.91600 1.000 72.04548 433 GLU D O 1
ATOM 14419 N N . GLU D 1 434 ? 30.36700 17.44500 -12.37200 1.000 58.90969 434 GLU D N 1
ATOM 14420 C CA . GLU D 1 434 ? 29.24500 18.32300 -12.07700 1.000 56.56994 434 GLU D CA 1
ATOM 14421 C C . GLU D 1 434 ? 29.71900 19.62200 -11.46000 1.000 52.31680 434 GLU D C 1
ATOM 14422 O O . GLU D 1 434 ? 29.05200 20.65100 -11.59800 1.000 51.50881 434 GLU D O 1
ATOM 14428 N N . LEU D 1 435 ? 30.84100 19.58600 -10.73500 1.000 50.35604 435 LEU D N 1
ATOM 14429 C CA . LEU D 1 435 ? 31.44300 20.82400 -10.26300 1.000 46.70297 435 LEU D CA 1
ATOM 14430 C C . LEU D 1 435 ? 32.10500 21.57600 -11.41100 1.000 45.73443 435 LEU D C 1
ATOM 14431 O O . LEU D 1 435 ? 32.22600 22.80800 -11.35700 1.000 45.81076 435 LEU D O 1
ATOM 14436 N N . VAL D 1 436 ? 32.53500 20.86100 -12.45600 1.000 47.64519 436 VAL D N 1
ATOM 14437 C CA . VAL D 1 436 ? 33.06000 21.52900 -13.64100 1.000 47.23198 436 VAL D CA 1
ATOM 14438 C C . VAL D 1 436 ? 31.91700 22.14500 -14.44200 1.000 45.01066 436 VAL D C 1
ATOM 14439 O O . VAL D 1 436 ? 32.04200 23.25700 -14.96600 1.000 44.88959 436 VAL D O 1
ATOM 14443 N N . ARG D 1 437 ? 30.78900 21.43300 -14.54800 1.000 44.02370 437 ARG D N 1
ATOM 14444 C CA . ARG D 1 437 ? 29.57200 22.01800 -15.10400 1.000 42.65511 437 ARG D CA 1
ATOM 14445 C C . ARG D 1 437 ? 29.18300 23.29000 -14.36000 1.000 40.02848 437 ARG D C 1
ATOM 14446 O O . ARG D 1 437 ? 28.87000 24.31500 -14.97500 1.000 39.61528 437 ARG D O 1
ATOM 14454 N N . LEU D 1 438 ? 29.18600 23.23300 -13.02700 1.000 40.05743 438 LEU D N 1
ATOM 14455 C CA . LEU D 1 438 ? 28.85900 24.41000 -12.23200 1.000 40.65487 438 LEU D CA 1
ATOM 14456 C C . LEU D 1 438 ? 29.87000 25.52400 -12.47000 1.000 39.24944 438 LEU D C 1
ATOM 14457 O O . LEU D 1 438 ? 29.50000 26.68900 -12.64900 1.000 37.43344 438 LEU D O 1
ATOM 14462 N N . LYS D 1 439 ? 31.15900 25.17400 -12.47200 1.000 39.51000 439 LYS D N 1
ATOM 14463 C CA . LYS D 1 439 ? 32.22400 26.16100 -12.61500 1.000 38.69148 439 LYS D CA 1
ATOM 14464 C C . LYS D 1 439 ? 32.07300 26.99500 -13.88300 1.000 37.75716 439 LYS D C 1
ATOM 14465 O O . LYS D 1 439 ? 32.45800 28.17000 -13.90400 1.000 35.51742 439 LYS D O 1
ATOM 14471 N N . ASN D 1 440 ? 31.51000 26.41700 -14.94200 1.000 37.59135 440 ASN D N 1
ATOM 14472 C CA . ASN D 1 440 ? 31.39800 27.08800 -16.23000 1.000 37.81769 440 ASN D CA 1
ATOM 14473 C C . ASN D 1 440 ? 30.02400 27.69800 -16.47700 1.000 36.95969 440 ASN D C 1
ATOM 14474 O O . ASN D 1 440 ? 29.81000 28.29400 -17.53700 1.000 35.83324 440 ASN D O 1
ATOM 14479 N N . SER D 1 441 ? 29.08600 27.54000 -15.54700 1.000 35.98326 441 SER D N 1
ATOM 14480 C CA . SER D 1 441 ? 27.77200 28.15500 -15.69500 1.000 35.59111 441 SER D CA 1
ATOM 14481 C C . SER D 1 441 ? 27.88400 29.67900 -15.64100 1.000 34.99367 441 SER D C 1
ATOM 14482 O O . SER D 1 441 ? 28.71100 30.21500 -14.89400 1.000 33.63824 441 SER D O 1
ATOM 14485 N N . PRO D 1 442 ? 27.08400 30.40200 -16.43400 1.000 34.65679 442 PRO D N 1
ATOM 14486 C CA . PRO D 1 442 ? 27.03600 31.86900 -16.29000 1.000 33.83564 442 PRO D CA 1
ATOM 14487 C C . PRO D 1 442 ? 26.70900 32.32100 -14.87700 1.000 36.09907 442 PRO D C 1
ATOM 14488 O O . PRO D 1 442 ? 27.26300 33.32200 -14.40200 1.000 33.58034 442 PRO D O 1
ATOM 14492 N N . GLY D 1 443 ? 25.80800 31.60700 -14.19700 1.000 34.23832 443 GLY D N 1
ATOM 14493 C CA . GLY D 1 443 ? 25.43900 31.99100 -12.84500 1.000 32.42757 443 GLY D CA 1
ATOM 14494 C C . GLY D 1 443 ? 26.61600 31.96500 -11.89000 1.000 35.03841 443 GLY D C 1
ATOM 14495 O O . GLY D 1 443 ? 26.79100 32.87900 -11.08100 1.000 37.99666 443 GLY D O 1
ATOM 14496 N N . TYR D 1 444 ? 27.42800 30.90700 -11.95300 1.000 34.56730 444 TYR D N 1
ATOM 14497 C CA . TYR D 1 444 ? 28.61000 30.83800 -11.10100 1.000 34.29095 444 TYR D CA 1
ATOM 14498 C C . TYR D 1 444 ? 29.58500 31.97000 -11.40300 1.000 32.24597 444 TYR D C 1
ATOM 14499 O O . TYR D 1 444 ? 30.08100 32.63400 -10.48700 1.000 34.50940 444 TYR D O 1
ATOM 14508 N N . LYS D 1 445 ? 29.86400 32.21400 -12.68900 1.000 33.86459 445 LYS D N 1
ATOM 14509 C CA . LYS D 1 445 ? 30.82800 33.25100 -13.05300 1.000 34.48835 445 LYS D CA 1
ATOM 14510 C C . LYS D 1 445 ? 30.35900 34.62200 -12.59100 1.000 37.37027 445 LYS D C 1
ATOM 14511 O O . LYS D 1 445 ? 31.15900 35.43300 -12.10800 1.000 36.78336 445 LYS D O 1
ATOM 14517 N N . LEU D 1 446 ? 29.06200 34.89900 -12.72900 1.000 33.70141 446 LEU D N 1
ATOM 14518 C CA . LEU D 1 446 ? 28.52000 36.15600 -12.23100 1.000 37.25973 446 LEU D CA 1
ATOM 14519 C C . LEU D 1 446 ? 28.51800 36.18900 -10.71000 1.000 39.35998 446 LEU D C 1
ATOM 14520 O O . LEU D 1 446 ? 28.71000 37.25300 -10.11000 1.000 40.33378 446 LEU D O 1
ATOM 14525 N N . PHE D 1 447 ? 28.29400 35.03300 -10.07900 1.000 37.12550 447 PHE D N 1
ATOM 14526 C CA . PHE D 1 447 ? 28.32300 34.93400 -8.62400 1.000 34.23042 447 PHE D CA 1
ATOM 14527 C C . PHE D 1 447 ? 29.70500 35.26300 -8.06900 1.000 36.03327 447 PHE D C 1
ATOM 14528 O O . PHE D 1 447 ? 29.82400 35.98800 -7.07500 1.000 36.80704 447 PHE D O 1
ATOM 14536 N N . VAL D 1 448 ? 30.75400 34.80300 -8.75000 1.000 36.69651 448 VAL D N 1
ATOM 14537 C CA . VAL D 1 448 ? 32.15000 35.02800 -8.27200 1.000 38.43619 448 VAL D CA 1
ATOM 14538 C C . VAL D 1 448 ? 32.61200 36.45400 -8.55800 1.000 39.69423 448 VAL D C 1
ATOM 14539 O O . VAL D 1 448 ? 33.67200 36.83800 -8.06200 1.000 42.81829 448 VAL D O 1
ATOM 14543 N N . GLU D 1 449 ? 31.82200 37.21200 -9.29300 1.000 38.97309 449 GLU D N 1
ATOM 14544 C CA . GLU D 1 449 ? 32.18300 38.61100 -9.58800 1.000 41.57867 449 GLU D CA 1
ATOM 14545 C C . GLU D 1 449 ? 31.38900 39.53500 -8.65900 1.000 44.57377 449 GLU D C 1
ATOM 14546 O O . GLU D 1 449 ? 31.86500 40.65200 -8.40700 1.000 45.64231 449 GLU D O 1
ATOM 14552 N N . LYS D 1 450 ? 30.24800 39.08100 -8.14300 1.000 44.00791 450 LYS D N 1
ATOM 14553 C CA . LYS D 1 450 ? 29.50100 39.87100 -7.13300 1.000 44.38953 450 LYS D CA 1
ATOM 14554 C C . LYS D 1 450 ? 30.35600 39.76500 -5.87600 1.000 44.23425 450 LYS D C 1
ATOM 14555 O O . LYS D 1 450 ? 30.71600 40.81600 -5.33200 1.000 48.06892 450 LYS D O 1
ATOM 14561 N N . THR D 1 451 ? 30.65500 38.55200 -5.40600 1.000 43.07359 451 THR D N 1
ATOM 14562 C CA . THR D 1 451 ? 31.69100 38.39500 -4.40700 1.000 42.91041 451 THR D CA 1
ATOM 14563 C C . THR D 1 451 ? 33.02700 38.67500 -5.09100 1.000 44.23425 451 THR D C 1
ATOM 14564 O O . THR D 1 451 ? 33.08500 38.98400 -6.28100 1.000 50.59817 451 THR D O 1
ATOM 14568 N N . ASP D 1 452 ? 34.12500 38.61100 -4.35000 1.000 42.29981 452 ASP D N 1
ATOM 14569 C CA . ASP D 1 452 ? 35.42600 38.79500 -4.98700 1.000 44.47902 452 ASP D CA 1
ATOM 14570 C C . ASP D 1 452 ? 36.14900 37.46900 -5.12700 1.000 42.58669 452 ASP D C 1
ATOM 14571 O O . ASP D 1 452 ? 37.36600 37.37700 -4.94100 1.000 42.58405 452 ASP D O 1
ATOM 14576 N N . GLY D 1 453 ? 35.40000 36.42400 -5.47100 1.000 40.35221 453 GLY D N 1
ATOM 14577 C CA . GLY D 1 453 ? 35.88200 35.07400 -5.30900 1.000 36.84389 453 GLY D CA 1
ATOM 14578 C C . GLY D 1 453 ? 35.92100 34.63300 -3.86800 1.000 38.60463 453 GLY D C 1
ATOM 14579 O O . GLY D 1 453 ? 36.42800 33.54800 -3.57400 1.000 41.41286 453 GLY D O 1
ATOM 14580 N N . LYS D 1 454 ? 35.38100 35.44700 -2.96200 1.000 39.32050 454 LYS D N 1
ATOM 14581 C CA . LYS D 1 454 ? 35.43600 35.23200 -1.51900 1.000 38.43356 454 LYS D CA 1
ATOM 14582 C C . LYS D 1 454 ? 34.01200 34.96800 -1.04600 1.000 40.08639 454 LYS D C 1
ATOM 14583 O O . LYS D 1 454 ? 33.21200 35.90000 -0.92200 1.000 42.71565 454 LYS D O 1
ATOM 14589 N N . PHE D 1 455 ? 33.68700 33.70600 -0.78000 1.000 35.72007 455 PHE D N 1
ATOM 14590 C CA . PHE D 1 455 ? 32.33800 33.39100 -0.34000 1.000 35.88851 455 PHE D CA 1
ATOM 14591 C C . PHE D 1 455 ? 32.35300 32.14800 0.53600 1.000 36.13065 455 PHE D C 1
ATOM 14592 O O . PHE D 1 455 ? 33.17800 31.24800 0.35300 1.000 38.65463 455 PHE D O 1
ATOM 14600 N N . ASP D 1 456 ? 31.43000 32.11900 1.49700 1.000 37.82822 456 ASP D N 1
ATOM 14601 C CA . ASP D 1 456 ? 31.11800 30.89300 2.21700 1.000 36.99128 456 ASP D CA 1
ATOM 14602 C C . ASP D 1 456 ? 30.50900 29.85400 1.28400 1.000 35.52268 456 ASP D C 1
ATOM 14603 O O . ASP D 1 456 ? 29.82300 30.18200 0.31400 1.000 35.48847 456 ASP D O 1
ATOM 14608 N N . LEU D 1 457 ? 30.77000 28.58200 1.59700 1.000 35.16737 457 LEU D N 1
ATOM 14609 C CA . LEU D 1 457 ? 30.06800 27.48100 0.94800 1.000 30.69842 457 LEU D CA 1
ATOM 14610 C C . LEU D 1 457 ? 28.55200 27.61500 1.06600 1.000 33.70404 457 LEU D C 1
ATOM 14611 O O . LEU D 1 457 ? 27.81900 27.22300 0.15000 1.000 33.14608 457 LEU D O 1
ATOM 14616 N N . CYS D 1 458 ? 28.06200 28.15600 2.18400 1.000 33.16977 458 CYS D N 1
ATOM 14617 C CA . CYS D 1 458 ? 26.61900 28.28000 2.37400 1.000 32.82499 458 CYS D CA 1
ATOM 14618 C C . CYS D 1 458 ? 26.01700 29.30200 1.41900 1.000 33.67772 458 CYS D C 1
ATOM 14619 O O . CYS D 1 458 ? 24.95000 29.06200 0.84000 1.000 32.92237 458 CYS D O 1
ATOM 14622 N N . THR D 1 459 ? 26.67200 30.45600 1.26200 1.000 33.85669 459 THR D N 1
ATOM 14623 C CA . THR D 1 459 ? 26.22400 31.43600 0.27800 1.000 31.16426 459 THR D CA 1
ATOM 14624 C C . THR D 1 459 ? 26.10300 30.80200 -1.10000 1.000 31.94330 459 THR D C 1
ATOM 14625 O O . THR D 1 459 ? 25.13700 31.05300 -1.83000 1.000 34.65679 459 THR D O 1
ATOM 14629 N N . LEU D 1 460 ? 27.08100 29.97500 -1.46800 1.000 29.98517 460 LEU D N 1
ATOM 14630 C CA . LEU D 1 460 ? 27.05500 29.30400 -2.76100 1.000 29.81936 460 LEU D CA 1
ATOM 14631 C C . LEU D 1 460 ? 25.87700 28.34200 -2.86700 1.000 33.96986 460 LEU D C 1
ATOM 14632 O O . LEU D 1 460 ? 25.12200 28.37600 -3.84600 1.000 33.30399 460 LEU D O 1
ATOM 14637 N N . ARG D 1 461 ? 25.72800 27.45200 -1.87800 1.000 34.71206 461 ARG D N 1
ATOM 14638 C CA . ARG D 1 461 ? 24.59100 26.53500 -1.84700 1.000 32.19597 461 ARG D CA 1
ATOM 14639 C C . ARG D 1 461 ? 23.27900 27.28600 -2.02300 1.000 34.92787 461 ARG D C 1
ATOM 14640 O O . ARG D 1 461 ? 22.42700 26.89400 -2.82800 1.000 37.65978 461 ARG D O 1
ATOM 14648 N N . ALA D 1 462 ? 23.09900 28.36900 -1.26500 1.000 35.02788 462 ALA D N 1
ATOM 14649 C CA . ALA D 1 462 ? 21.88700 29.16400 -1.40400 1.000 35.46741 462 ALA D CA 1
ATOM 14650 C C . ALA D 1 462 ? 21.70100 29.63700 -2.84200 1.000 40.87069 462 ALA D C 1
ATOM 14651 O O . ALA D 1 462 ? 20.61100 29.50000 -3.40800 1.000 40.92859 462 ALA D O 1
ATOM 14653 N N . ALA D 1 463 ? 22.77800 30.11600 -3.47500 1.000 37.64399 463 ALA D N 1
ATOM 14654 C CA . ALA D 1 463 ? 22.68100 30.60300 -4.85000 1.000 39.67318 463 ALA D CA 1
ATOM 14655 C C . ALA D 1 463 ? 22.27500 29.48500 -5.79900 1.000 40.53381 463 ALA D C 1
ATOM 14656 O O . ALA D 1 463 ? 21.39600 29.66300 -6.65000 1.000 37.09392 463 ALA D O 1
ATOM 14658 N N . VAL D 1 464 ? 22.89500 28.31400 -5.65500 1.000 36.37015 464 VAL D N 1
ATOM 14659 C CA . VAL D 1 464 ? 22.50400 27.17500 -6.47600 1.000 36.19908 464 VAL D CA 1
ATOM 14660 C C . VAL D 1 464 ? 21.06400 26.76600 -6.16600 1.000 41.51024 464 VAL D C 1
ATOM 14661 O O . VAL D 1 464 ? 20.36500 26.21800 -7.02700 1.000 42.79987 464 VAL D O 1
ATOM 14665 N N . SER D 1 465 ? 20.59800 27.02200 -4.93900 1.000 40.81279 465 SER D N 1
ATOM 14666 C CA . SER D 1 465 ? 19.20600 26.74800 -4.60200 1.000 39.44947 465 SER D CA 1
ATOM 14667 C C . SER D 1 465 ? 18.26700 27.70400 -5.32200 1.000 44.73957 465 SER D C 1
ATOM 14668 O O . SER D 1 465 ? 17.19300 27.29500 -5.78600 1.000 45.09751 465 SER D O 1
ATOM 14671 N N . GLU D 1 466 ? 18.65000 28.98500 -5.40200 1.000 48.19262 466 GLU D N 1
ATOM 14672 C CA . GLU D 1 466 ? 17.82800 29.97200 -6.09200 1.000 47.03195 466 GLU D CA 1
ATOM 14673 C C . GLU D 1 466 ? 17.70200 29.67800 -7.57200 1.000 46.49505 466 GLU D C 1
ATOM 14674 O O . GLU D 1 466 ? 16.69900 30.04700 -8.18100 1.000 49.45067 466 GLU D O 1
ATOM 14680 N N . ALA D 1 467 ? 18.66900 28.99700 -8.13900 1.000 52.08782 467 ALA D N 1
ATOM 14681 C CA . ALA D 1 467 ? 18.62300 28.76500 -9.58600 1.000 43.63681 467 ALA D CA 1
ATOM 14682 C C . ALA D 1 467 ? 17.42500 27.87700 -9.91200 1.000 42.32613 467 ALA D C 1
ATOM 14683 O O . ALA D 1 467 ? 16.83300 28.07600 -10.94700 1.000 41.98924 467 ALA D O 1
ATOM 14685 N N . HIS D 1 468 ? 17.03700 26.98300 -9.01100 1.000 42.38403 468 HIS D N 1
ATOM 14686 C CA . HIS D 1 468 ? 15.97100 25.99400 -9.31500 1.000 42.32613 468 HIS D CA 1
ATOM 14687 C C . HIS D 1 468 ? 14.62100 26.40300 -8.73700 1.000 43.64734 468 HIS D C 1
ATOM 14688 O O . HIS D 1 468 ? 13.78300 25.52100 -8.53900 1.000 39.45999 468 HIS D O 1
ATOM 14695 N N . GLN D 1 469 ? 14.43500 27.68600 -8.47100 1.000 44.15003 469 GLN D N 1
ATOM 14696 C CA . GLN D 1 469 ? 13.11500 28.15100 -8.00700 1.000 45.03698 469 GLN D CA 1
ATOM 14697 C C . GLN D 1 469 ? 12.20600 28.25700 -9.22200 1.000 48.59793 469 GLN D C 1
ATOM 14698 O O . GLN D 1 469 ? 11.36700 27.40300 -9.37700 1.000 45.29490 469 GLN D O 1
ATOM 14704 N N . ASP D 1 470 ? 12.48000 29.18800 -10.11900 1.000 50.71661 470 ASP D N 1
ATOM 14705 C CA . ASP D 1 470 ? 11.60100 29.42000 -11.28600 1.000 45.30543 470 ASP D CA 1
ATOM 14706 C C . ASP D 1 470 ? 12.37600 29.23200 -12.59000 1.000 43.58417 470 ASP D C 1
ATOM 14707 O O . ASP D 1 470 ? 13.60000 29.13600 -12.51400 1.000 43.37362 470 ASP D O 1
ATOM 14712 N N . ALA D 1 471 ? 11.67400 29.17700 -13.72800 1.000 43.03937 471 ALA D N 1
ATOM 14713 C CA . ALA D 1 471 ? 12.30900 28.97300 -15.03000 1.000 39.99953 471 ALA D CA 1
ATOM 14714 C C . ALA D 1 471 ? 13.31500 30.07700 -15.36000 1.000 42.33139 471 ALA D C 1
ATOM 14715 O O . ALA D 1 471 ? 14.42200 29.80000 -15.84600 1.000 43.54996 471 ALA D O 1
ATOM 14717 N N . LEU D 1 472 ? 12.95100 31.33600 -15.10200 1.000 42.06557 472 LEU D N 1
ATOM 14718 C CA . LEU D 1 472 ? 13.84600 32.45000 -15.41100 1.000 41.70500 472 LEU D CA 1
ATOM 14719 C C . LEU D 1 472 ? 15.15600 32.33300 -14.64000 1.000 43.58944 472 LEU D C 1
ATOM 14720 O O . LEU D 1 472 ? 16.24200 32.52500 -15.20200 1.000 42.58669 472 LEU D O 1
ATOM 14725 N N . SER D 1 473 ? 15.06800 32.04200 -13.34100 1.000 44.16845 473 SER D N 1
ATOM 14726 C CA . SER D 1 473 ? 16.25900 31.75200 -12.55100 1.000 44.43427 473 SER D CA 1
ATOM 14727 C C . SER D 1 473 ? 17.08700 30.64500 -13.19500 1.000 42.06294 473 SER D C 1
ATOM 14728 O O . SER D 1 473 ? 18.29000 30.80900 -13.43200 1.000 39.57317 473 SER D O 1
ATOM 14731 N N . PHE D 1 474 ? 16.45300 29.50100 -13.47100 1.000 40.03901 474 PHE D N 1
ATOM 14732 C CA . PHE D 1 474 ? 17.17000 28.35800 -14.03100 1.000 40.12586 474 PHE D CA 1
ATOM 14733 C C . PHE D 1 474 ? 17.81400 28.70200 -15.36700 1.000 40.26272 474 PHE D C 1
ATOM 14734 O O . PHE D 1 474 ? 18.95300 28.30300 -15.63700 1.000 39.04942 474 PHE D O 1
ATOM 14742 N N . ALA D 1 475 ? 17.09900 29.44100 -16.21700 1.000 39.50210 475 ALA D N 1
ATOM 14743 C CA . ALA D 1 475 ? 17.64500 29.82300 -17.51400 1.000 40.32326 475 ALA D CA 1
ATOM 14744 C C . ALA D 1 475 ? 18.85100 30.74400 -17.36200 1.000 40.34168 475 ALA D C 1
ATOM 14745 O O . ALA D 1 475 ? 19.87700 30.55500 -18.02500 1.000 37.74400 475 ALA D O 1
ATOM 14747 N N . THR D 1 476 ? 18.74100 31.75600 -16.49800 1.000 38.49146 476 THR D N 1
ATOM 14748 C CA . THR D 1 476 ? 19.81500 32.73800 -16.36400 1.000 38.45724 476 THR D CA 1
ATOM 14749 C C . THR D 1 476 ? 21.05400 32.14600 -15.69800 1.000 39.28103 476 THR D C 1
ATOM 14750 O O . THR D 1 476 ? 22.18400 32.50400 -16.05300 1.000 40.53381 476 THR D O 1
ATOM 14754 N N . PHE D 1 477 ? 20.86900 31.23600 -14.73800 1.000 38.61779 477 PHE D N 1
ATOM 14755 C CA . PHE D 1 477 ? 22.00600 30.71600 -13.98300 1.000 36.49648 477 PHE D CA 1
ATOM 14756 C C . PHE D 1 477 ? 22.79700 29.68200 -14.77800 1.000 38.28617 477 PHE D C 1
ATOM 14757 O O . PHE D 1 477 ? 24.02800 29.76400 -14.86000 1.000 37.66767 477 PHE D O 1
ATOM 14765 N N . PHE D 1 478 ? 22.11500 28.70400 -15.36900 1.000 38.62832 478 PHE D N 1
ATOM 14766 C CA . PHE D 1 478 ? 22.78900 27.61700 -16.06700 1.000 38.12562 478 PHE D CA 1
ATOM 14767 C C . PHE D 1 478 ? 22.93300 27.83900 -17.56900 1.000 37.63609 478 PHE D C 1
ATOM 14768 O O . PHE D 1 478 ? 23.51800 26.99100 -18.24700 1.000 39.31261 478 PHE D O 1
ATOM 14776 N N . GLY D 1 479 ? 22.43400 28.94700 -18.10200 1.000 37.91770 479 GLY D N 1
ATOM 14777 C CA . GLY D 1 479 ? 22.66900 29.30700 -19.48400 1.000 40.46801 479 GLY D CA 1
ATOM 14778 C C . GLY D 1 479 ? 21.48300 29.01200 -20.39000 1.000 43.67892 479 GLY D C 1
ATOM 14779 O O . GLY D 1 479 ? 20.65700 28.13400 -20.13000 1.000 42.39982 479 GLY D O 1
ATOM 14780 N N . ALA D 1 480 ? 21.41700 29.76800 -21.49100 1.000 44.50007 480 ALA D N 1
ATOM 14781 C CA . ALA D 1 480 ? 20.38700 29.53600 -22.49900 1.000 45.09751 480 ALA D CA 1
ATOM 14782 C C . ALA D 1 480 ? 20.61100 28.22400 -23.24400 1.000 47.07933 480 ALA D C 1
ATOM 14783 O O . ALA D 1 480 ? 19.64700 27.52000 -23.56100 1.000 45.01592 480 ALA D O 1
ATOM 14785 N N . GLU D 1 481 ? 21.86800 27.90000 -23.56600 1.000 47.98733 481 GLU D N 1
ATOM 14786 C CA . GLU D 1 481 ? 22.16800 26.67500 -24.30500 1.000 46.29239 481 GLU D CA 1
ATOM 14787 C C . GLU D 1 481 ? 21.63100 25.45100 -23.57400 1.000 48.18472 481 GLU D C 1
ATOM 14788 O O . GLU D 1 481 ? 20.96700 24.59300 -24.16900 1.000 48.36896 481 GLU D O 1
ATOM 14794 N N . TYR D 1 482 ? 21.89800 25.37000 -22.26800 1.000 47.90838 482 TYR D N 1
ATOM 14795 C CA . TYR D 1 482 ? 21.45000 24.23800 -21.47000 1.000 46.85562 482 TYR D CA 1
ATOM 14796 C C . TYR D 1 482 ? 19.93000 24.17900 -21.40300 1.000 45.03172 482 TYR D C 1
ATOM 14797 O O . TYR D 1 482 ? 19.33100 23.10800 -21.55400 1.000 44.96592 482 TYR D O 1
ATOM 14806 N N . PHE D 1 483 ? 19.29200 25.32400 -21.15300 1.000 46.35556 483 PHE D N 1
ATOM 14807 C CA . PHE D 1 483 ? 17.83400 25.38000 -21.08800 1.000 44.79748 483 PHE D CA 1
ATOM 14808 C C . PHE D 1 483 ? 17.19400 24.78300 -22.33600 1.000 48.10050 483 PHE D C 1
ATOM 14809 O O . PHE D 1 483 ? 16.32400 23.91100 -22.24400 1.000 47.61360 483 PHE D O 1
ATOM 14817 N N . ALA D 1 484 ? 17.60100 25.26100 -23.51600 1.000 47.97680 484 ALA D N 1
ATOM 14818 C CA . ALA D 1 484 ? 17.07900 24.71100 -24.76300 1.000 46.02131 484 ALA D CA 1
ATOM 14819 C C . ALA D 1 484 ? 17.32600 23.21000 -24.86300 1.000 48.94797 484 ALA D C 1
ATOM 14820 O O . ALA D 1 484 ? 16.44300 22.45900 -25.29000 1.000 49.61911 484 ALA D O 1
ATOM 14822 N N . LYS D 1 485 ? 18.53000 22.75400 -24.50000 1.000 47.60308 485 LYS D N 1
ATOM 14823 C CA . LYS D 1 485 ? 18.85800 21.34200 -24.68900 1.000 46.56085 485 LYS D CA 1
ATOM 14824 C C . LYS D 1 485 ? 18.09200 20.43800 -23.72100 1.000 49.49278 485 LYS D C 1
ATOM 14825 O O . LYS D 1 485 ? 17.80600 19.28300 -24.05800 1.000 55.00133 485 LYS D O 1
ATOM 14831 N N . THR D 1 486 ? 17.75400 20.93700 -22.52600 1.000 44.47375 486 THR D N 1
ATOM 14832 C CA . THR D 1 486 ? 16.90000 20.20300 -21.58800 1.000 45.71601 486 THR D CA 1
ATOM 14833 C C . THR D 1 486 ? 15.41400 20.27800 -21.89200 1.000 48.23736 486 THR D C 1
ATOM 14834 O O . THR D 1 486 ? 14.70200 19.29100 -21.68400 1.000 48.21631 486 THR D O 1
ATOM 14838 N N . PHE D 1 487 ? 14.91000 21.39800 -22.39100 1.000 47.03195 487 PHE D N 1
ATOM 14839 C CA . PHE D 1 487 ? 13.47100 21.56000 -22.48400 1.000 43.04200 487 PHE D CA 1
ATOM 14840 C C . PHE D 1 487 ? 12.95900 21.68900 -23.90600 1.000 47.58465 487 PHE D C 1
ATOM 14841 O O . PHE D 1 487 ? 11.74600 21.60200 -24.11300 1.000 49.88756 487 PHE D O 1
ATOM 14849 N N . ALA D 1 488 ? 13.83600 21.87500 -24.88800 1.000 49.45067 488 ALA D N 1
ATOM 14850 C CA . ALA D 1 488 ? 13.40300 21.95400 -26.27400 1.000 49.61911 488 ALA D CA 1
ATOM 14851 C C . ALA D 1 488 ? 14.48700 21.40900 -27.19100 1.000 54.28546 488 ALA D C 1
ATOM 14852 O O . ALA D 1 488 ? 14.96800 20.28800 -26.99500 1.000 53.84593 488 ALA D O 1
ATOM 14854 N N . THR D 1 489 ? 14.89000 22.19300 -28.18700 1.000 54.36178 489 THR D N 1
ATOM 14855 C CA . THR D 1 489 ? 16.00300 21.84200 -29.05400 1.000 54.99344 489 THR D CA 1
ATOM 14856 C C . THR D 1 489 ? 16.94000 23.04000 -29.19000 1.000 56.81734 489 THR D C 1
ATOM 14857 O O . THR D 1 489 ? 16.63200 24.15200 -28.75300 1.000 55.49086 489 THR D O 1
ATOM 14861 N N . GLN D 1 490 ? 18.11100 22.78300 -29.78500 1.000 59.06234 490 GLN D N 1
ATOM 14862 C CA . GLN D 1 490 ? 19.09700 23.83200 -30.04000 1.000 58.50175 490 GLN D CA 1
ATOM 14863 C C . GLN D 1 490 ? 18.48500 25.05500 -30.71800 1.000 59.82033 490 GLN D C 1
ATOM 14864 O O . GLN D 1 490 ? 18.89700 26.19000 -30.45300 1.000 60.63622 490 GLN D O 1
ATOM 14870 N N . GLU D 1 491 ? 17.49800 24.84400 -31.59600 1.000 55.81985 491 GLU D N 1
ATOM 14871 C CA . GLU D 1 491 ? 16.93300 25.93200 -32.39000 1.000 54.88290 491 GLU D CA 1
ATOM 14872 C C . GLU D 1 491 ? 16.27600 27.01800 -31.54200 1.000 54.30125 491 GLU D C 1
ATOM 14873 O O . GLU D 1 491 ? 16.03800 28.11800 -32.04900 1.000 54.39600 491 GLU D O 1
ATOM 14879 N N . LEU D 1 492 ? 15.97800 26.74100 -30.27200 1.000 56.58047 492 LEU D N 1
ATOM 14880 C CA . LEU D 1 492 ? 15.34700 27.73000 -29.40700 1.000 58.10697 492 LEU D CA 1
ATOM 14881 C C . LEU D 1 492 ? 16.34400 28.69600 -28.78600 1.000 58.04117 492 LEU D C 1
ATOM 14882 O O . LEU D 1 492 ? 15.91500 29.65200 -28.13400 1.000 58.15171 492 LEU D O 1
ATOM 14887 N N . ILE D 1 493 ? 17.65700 28.46200 -28.95000 1.000 52.86950 493 ILE D N 1
ATOM 14888 C CA . ILE D 1 493 ? 18.67200 29.31600 -28.33000 1.000 50.62449 493 ILE D CA 1
ATOM 14889 C C . ILE D 1 493 ? 18.38400 30.79700 -28.51400 1.000 53.20901 493 ILE D C 1
ATOM 14890 O O . ILE D 1 493 ? 18.36100 31.52900 -27.50200 1.000 53.26165 493 ILE D O 1
ATOM 14895 N N . PRO D 1 494 ? 18.15300 31.32600 -29.71900 1.000 51.82200 494 PRO D N 1
ATOM 14896 C CA . PRO D 1 494 ? 17.86300 32.75900 -29.85900 1.000 50.53237 494 PRO D CA 1
ATOM 14897 C C . PRO D 1 494 ? 16.67800 33.22500 -29.03200 1.000 50.92979 494 PRO D C 1
ATOM 14898 O O . PRO D 1 494 ? 16.65700 34.37400 -28.57500 1.000 53.05899 494 PRO D O 1
ATOM 14902 N N . VAL D 1 495 ? 15.68900 32.36100 -28.83000 1.000 49.99547 495 VAL D N 1
ATOM 14903 C CA . VAL D 1 495 ? 14.49200 32.75600 -28.10000 1.000 51.12192 495 VAL D CA 1
ATOM 14904 C C . VAL D 1 495 ? 14.72300 32.70800 -26.59500 1.000 50.54027 495 VAL D C 1
ATOM 14905 O O . VAL D 1 495 ? 14.21000 33.55200 -25.85000 1.000 48.91902 495 VAL D O 1
ATOM 14909 N N . ILE D 1 496 ? 15.49000 31.72300 -26.12400 1.000 50.74819 496 ILE D N 1
ATOM 14910 C CA . ILE D 1 496 ? 15.81000 31.65300 -24.70300 1.000 47.05827 496 ILE D CA 1
ATOM 14911 C C . ILE D 1 496 ? 16.73800 32.79500 -24.30800 1.000 49.31118 496 ILE D C 1
ATOM 14912 O O . ILE D 1 496 ? 16.64700 33.33100 -23.19600 1.000 50.59291 496 ILE D O 1
ATOM 14917 N N . LYS D 1 497 ? 17.63600 33.19300 -25.21300 1.000 48.70847 497 LYS D N 1
ATOM 14918 C CA . LYS D 1 497 ? 18.55200 34.29000 -24.91800 1.000 50.01652 497 LYS D CA 1
ATOM 14919 C C . LYS D 1 497 ? 17.81600 35.61600 -24.76400 1.000 54.47232 497 LYS D C 1
ATOM 14920 O O . LYS D 1 497 ? 18.10100 36.38600 -23.83900 1.000 56.84103 497 LYS D O 1
ATOM 14926 N N . GLU D 1 498 ? 16.87200 35.90700 -25.66100 1.000 52.57999 498 GLU D N 1
ATOM 14927 C CA . GLU D 1 498 ? 16.10700 37.14100 -25.53700 1.000 56.49888 498 GLU D CA 1
ATOM 14928 C C . GLU D 1 498 ? 15.11100 37.08900 -24.38900 1.000 57.68060 498 GLU D C 1
ATOM 14929 O O . GLU D 1 498 ? 14.68900 38.14400 -23.90000 1.000 61.09154 498 GLU D O 1
ATOM 14935 N N . ALA D 1 499 ? 14.74600 35.89100 -23.93400 1.000 53.26954 499 ALA D N 1
ATOM 14936 C CA . ALA D 1 499 ? 13.82800 35.77700 -22.80800 1.000 53.94594 499 ALA D CA 1
ATOM 14937 C C . ALA D 1 499 ? 14.55000 36.01900 -21.49000 1.000 57.60164 499 ALA D C 1
ATOM 14938 O O . ALA D 1 499 ? 13.98400 36.61800 -20.56600 1.000 54.50127 499 ALA D O 1
ATOM 14940 N N . ILE D 1 500 ? 15.79800 35.55200 -21.37900 1.000 54.82763 500 ILE D N 1
ATOM 14941 C CA . ILE D 1 500 ? 16.61000 35.86900 -20.20800 1.000 55.34611 500 ILE D CA 1
ATOM 14942 C C . ILE D 1 500 ? 16.84000 37.37600 -20.12100 1.000 63.95504 500 ILE D C 1
ATOM 14943 O O . ILE D 1 500 ? 16.74300 37.98000 -19.04600 1.000 64.00767 500 ILE D O 1
ATOM 14948 N N . GLN D 1 501 ? 17.15000 38.01800 -21.25200 1.000 75.07742 501 GLN D N 1
ATOM 14949 C CA . GLN D 1 501 ? 17.34400 39.47000 -21.22200 1.000 74.09046 501 GLN D CA 1
ATOM 14950 C C . GLN D 1 501 ? 16.11000 40.32000 -21.07700 1.000 76.21177 501 GLN D C 1
ATOM 14951 O O . GLN D 1 501 ? 16.21000 41.46200 -20.64000 1.000 79.93064 501 GLN D O 1
ATOM 14957 N N . HIS D 1 502 ? 14.94300 39.80900 -21.38900 1.000 68.77140 502 HIS D N 1
ATOM 14958 C CA . HIS D 1 502 ? 13.75900 40.61600 -21.17100 1.000 66.53693 502 HIS D CA 1
ATOM 14959 C C . HIS D 1 502 ? 13.00800 40.19500 -19.92300 1.000 58.47017 502 HIS D C 1
ATOM 14960 O O . HIS D 1 502 ? 11.88100 40.65600 -19.71300 1.000 58.66756 502 HIS D O 1
ATOM 14967 N N . GLN D 1 503 ? 13.61100 39.35100 -19.08200 1.000 57.98327 503 GLN D N 1
ATOM 14968 C CA . GLN D 1 503 ? 12.96300 38.81300 -17.88500 1.000 52.93529 503 GLN D CA 1
ATOM 14969 C C . GLN D 1 503 ? 11.61400 38.19700 -18.23800 1.000 50.22707 503 GLN D C 1
ATOM 14970 O O . GLN D 1 503 ? 10.64300 38.29400 -17.48400 1.000 46.36872 503 GLN D O 1
ATOM 14976 N N . ASN D 1 504 ? 11.55700 37.53600 -19.39500 1.000 52.30890 504 ASN D N 1
ATOM 14977 C CA . ASN D 1 504 ? 10.33400 36.87300 -19.84600 1.000 48.36369 504 ASN D CA 1
ATOM 14978 C C . ASN D 1 504 ? 10.14800 35.57100 -19.06900 1.000 46.85035 504 ASN D C 1
ATOM 14979 O O . ASN D 1 504 ? 10.44200 34.47100 -19.54500 1.000 47.43727 504 ASN D O 1
ATOM 14984 N N . GLN D 1 505 ? 9.65800 35.71400 -17.83500 1.000 46.70034 505 GLN D N 1
ATOM 14985 C CA . GLN D 1 505 ? 9.32200 34.54700 -17.02500 1.000 45.65547 505 GLN D CA 1
ATOM 14986 C C . GLN D 1 505 ? 8.27200 33.67800 -17.71000 1.000 46.87667 505 GLN D C 1
ATOM 14987 O O . GLN D 1 505 ? 8.37300 32.44500 -17.70300 1.000 46.30292 505 GLN D O 1
ATOM 14993 N N . ASP D 1 506 ? 7.26300 34.30600 -18.31900 1.000 53.02215 506 ASP D N 1
ATOM 14994 C CA . ASP D 1 506 ? 6.13400 33.55700 -18.86000 1.000 52.95898 506 ASP D CA 1
ATOM 14995 C C . ASP D 1 506 ? 6.55100 32.69500 -20.04600 1.000 53.13532 506 ASP D C 1
ATOM 14996 O O . ASP D 1 506 ? 6.13000 31.53800 -20.15400 1.000 51.69304 506 ASP D O 1
ATOM 15001 N N . LEU D 1 507 ? 7.35300 33.24800 -20.96100 1.000 47.56886 507 LEU D N 1
ATOM 15002 C CA . LEU D 1 507 ? 7.86000 32.45300 -22.07700 1.000 43.90263 507 LEU D CA 1
ATOM 15003 C C . LEU D 1 507 ? 8.61700 31.22800 -21.58100 1.000 46.39240 507 LEU D C 1
ATOM 15004 O O . LEU D 1 507 ? 8.41900 30.11800 -22.09000 1.000 42.85777 507 LEU D O 1
ATOM 15009 N N . LEU D 1 508 ? 9.47900 31.40900 -20.57700 1.000 45.67653 508 LEU D N 1
ATOM 15010 C CA . LEU D 1 508 ? 10.34600 30.31900 -20.14100 1.000 45.04224 508 LEU D CA 1
ATOM 15011 C C . LEU D 1 508 ? 9.56400 29.26700 -19.37100 1.000 40.81016 508 LEU D C 1
ATOM 15012 O O . LEU D 1 508 ? 9.86100 28.07000 -19.46700 1.000 39.68634 508 LEU D O 1
ATOM 15017 N N . THR D 1 509 ? 8.56700 29.69200 -18.59800 1.000 40.39432 509 THR D N 1
ATOM 15018 C CA . THR D 1 509 ? 7.65300 28.73500 -17.98700 1.000 43.28151 509 THR D CA 1
ATOM 15019 C C . THR D 1 509 ? 6.87300 27.97900 -19.05500 1.000 45.60020 509 THR D C 1
ATOM 15020 O O . THR D 1 509 ? 6.72100 26.75300 -18.98200 1.000 43.95527 509 THR D O 1
ATOM 15024 N N . SER D 1 510 ? 6.36700 28.70400 -20.05700 1.000 44.06055 510 SER D N 1
ATOM 15025 C CA . SER D 1 510 ? 5.64000 28.07700 -21.15700 1.000 42.64459 510 SER D CA 1
ATOM 15026 C C . SER D 1 510 ? 6.48600 27.03800 -21.88400 1.000 43.28940 510 SER D C 1
ATOM 15027 O O . SER D 1 510 ? 5.97800 25.97700 -22.26500 1.000 46.67665 510 SER D O 1
ATOM 15030 N N . VAL D 1 511 ? 7.77200 27.32600 -22.10200 1.000 40.54697 511 VAL D N 1
ATOM 15031 C CA . VAL D 1 511 ? 8.61000 26.38100 -22.83600 1.000 42.33139 511 VAL D CA 1
ATOM 15032 C C . VAL D 1 511 ? 8.77700 25.08800 -22.04600 1.000 46.04763 511 VAL D C 1
ATOM 15033 O O . VAL D 1 511 ? 8.81800 23.99400 -22.62500 1.000 48.88744 511 VAL D O 1
ATOM 15037 N N . ILE D 1 512 ? 8.88200 25.18700 -20.71800 1.000 41.38128 512 ILE D N 1
ATOM 15038 C CA . ILE D 1 512 ? 9.02100 23.98400 -19.90200 1.000 43.99738 512 ILE D CA 1
ATOM 15039 C C . ILE D 1 512 ? 7.70300 23.22200 -19.86900 1.000 46.91352 512 ILE D C 1
ATOM 15040 O O . ILE D 1 512 ? 7.67200 21.99700 -20.03200 1.000 48.44002 512 ILE D O 1
ATOM 15045 N N . GLU D 1 513 ? 6.59800 23.93500 -19.63400 1.000 45.50809 513 GLU D N 1
ATOM 15046 C CA . GLU D 1 513 ? 5.27500 23.33900 -19.78000 1.000 47.31094 513 GLU D CA 1
ATOM 15047 C C . GLU D 1 513 ? 5.14600 22.62700 -21.12400 1.000 48.07682 513 GLU D C 1
ATOM 15048 O O . GLU D 1 513 ? 4.63500 21.50300 -21.19900 1.000 49.24801 513 GLU D O 1
ATOM 15054 N N . ASN D 1 514 ? 5.60300 23.27600 -22.20000 1.000 48.03997 514 ASN D N 1
ATOM 15055 C CA . ASN D 1 514 ? 5.62100 22.63300 -23.51100 1.000 46.93984 514 ASN D CA 1
ATOM 15056 C C . ASN D 1 514 ? 6.44900 21.35600 -23.49200 1.000 50.01126 514 ASN D C 1
ATOM 15057 O O . ASN D 1 514 ? 6.11500 20.38500 -24.17900 1.000 50.14022 514 ASN D O 1
ATOM 15062 N N . HIS D 1 515 ? 7.53200 21.33900 -22.71400 1.000 50.15601 515 HIS D N 1
ATOM 15063 C CA . HIS D 1 515 ? 8.35400 20.13800 -22.60300 1.000 48.21631 515 HIS D CA 1
ATOM 15064 C C . HIS D 1 515 ? 7.63600 19.03900 -21.82700 1.000 48.25052 515 HIS D C 1
ATOM 15065 O O . HIS D 1 515 ? 7.68900 17.86600 -22.21700 1.000 49.17695 515 HIS D O 1
ATOM 15072 N N . ILE D 1 516 ? 6.97800 19.40200 -20.71900 1.000 44.90275 516 ILE D N 1
ATOM 15073 C CA . ILE D 1 516 ? 6.32400 18.42000 -19.84900 1.000 51.05086 516 ILE D CA 1
ATOM 15074 C C . ILE D 1 516 ? 5.41300 17.47600 -20.63200 1.000 54.52233 516 ILE D C 1
ATOM 15075 O O . ILE D 1 516 ? 5.45800 16.25000 -20.43500 1.000 56.04356 516 ILE D O 1
ATOM 15080 N N . GLU D 1 517 ? 4.57300 18.02900 -21.51400 1.000 50.66134 517 GLU D N 1
ATOM 15081 C CA . GLU D 1 517 ? 3.63400 17.19100 -22.24800 1.000 52.77475 517 GLU D CA 1
ATOM 15082 C C . GLU D 1 517 ? 4.23600 16.63800 -23.53900 1.000 53.39851 517 GLU D C 1
ATOM 15083 O O . GLU D 1 517 ? 3.89700 15.52000 -23.94400 1.000 57.26739 517 GLU D O 1
ATOM 15089 N N . LYS D 1 518 ? 5.15500 17.37200 -24.17200 1.000 52.64315 518 LYS D N 1
ATOM 15090 C CA . LYS D 1 518 ? 5.77900 16.85900 -25.38800 1.000 53.88804 518 LYS D CA 1
ATOM 15091 C C . LYS D 1 518 ? 6.62300 15.62900 -25.10100 1.000 53.72749 518 LYS D C 1
ATOM 15092 O O . LYS D 1 518 ? 6.85300 14.81800 -26.00500 1.000 54.03806 518 LYS D O 1
ATOM 15098 N N . GLN D 1 519 ? 7.07600 15.46100 -23.85900 1.000 53.13532 519 GLN D N 1
ATOM 15099 C CA . GLN D 1 519 ? 7.78400 14.26100 -23.43600 1.000 55.33032 519 GLN D CA 1
ATOM 15100 C C . GLN D 1 519 ? 6.96900 13.48700 -22.40500 1.000 55.69878 519 GLN D C 1
ATOM 15101 O O . GLN D 1 519 ? 7.48100 12.53000 -21.80600 1.000 57.07263 519 GLN D O 1
ATOM 15107 N N . HIS D 1 520 ? 5.71600 13.89000 -22.18900 1.000 55.51455 520 HIS D N 1
ATOM 15108 C CA . HIS D 1 520 ? 4.70900 13.12700 -21.44700 1.000 56.48572 520 HIS D CA 1
ATOM 15109 C C . HIS D 1 520 ? 5.17000 12.77100 -20.03700 1.000 57.49110 520 HIS D C 1
ATOM 15110 O O . HIS D 1 520 ? 5.08900 11.62100 -19.59900 1.000 58.91233 520 HIS D O 1
ATOM 15117 N N . LEU D 1 521 ? 5.66200 13.77700 -19.32000 1.000 57.89642 521 LEU D N 1
ATOM 15118 C CA . LEU D 1 521 ? 6.13400 13.57600 -17.95400 1.000 59.91771 521 LEU D CA 1
ATOM 15119 C C . LEU D 1 521 ? 4.97600 13.92000 -17.02200 1.000 63.11020 521 LEU D C 1
ATOM 15120 O O . LEU D 1 521 ? 4.86900 15.03000 -16.49900 1.000 57.71745 521 LEU D O 1
ATOM 15125 N N . ASN D 1 522 ? 4.06800 12.96000 -16.80600 1.000 65.96580 522 ASN D N 1
ATOM 15126 C CA . ASN D 1 522 ? 2.87800 13.36500 -16.06700 1.000 67.01067 522 ASN D CA 1
ATOM 15127 C C . ASN D 1 522 ? 3.00300 13.21100 -14.55900 1.000 70.17420 522 ASN D C 1
ATOM 15128 O O . ASN D 1 522 ? 1.98500 13.25500 -13.86000 1.000 64.66038 522 ASN D O 1
ATOM 15133 N N . ASP D 1 523 ? 4.20600 12.97800 -14.04400 1.000 71.18748 523 ASP D N 1
ATOM 15134 C CA . ASP D 1 523 ? 4.42900 13.18200 -12.62200 1.000 72.66924 523 ASP D CA 1
ATOM 15135 C C . ASP D 1 523 ? 4.71800 14.64100 -12.28200 1.000 71.99811 523 ASP D C 1
ATOM 15136 O O . ASP D 1 523 ? 4.98400 14.94300 -11.11500 1.000 74.04835 523 ASP D O 1
ATOM 15141 N N . TYR D 1 524 ? 4.66000 15.53900 -13.25900 1.000 61.92848 524 TYR D N 1
ATOM 15142 C CA . TYR D 1 524 ? 4.97700 16.95500 -13.06900 1.000 54.80657 524 TYR D CA 1
ATOM 15143 C C . TYR D 1 524 ? 3.86100 17.80200 -13.66900 1.000 55.08029 524 TYR D C 1
ATOM 15144 O O . TYR D 1 524 ? 3.75200 17.88300 -14.91100 1.000 53.26954 524 TYR D O 1
ATOM 15153 N N . PRO D 1 525 ? 3.02000 18.43800 -12.85300 1.000 52.31943 525 PRO D N 1
ATOM 15154 C CA . PRO D 1 525 ? 1.92200 19.24100 -13.40400 1.000 50.59291 525 PRO D CA 1
ATOM 15155 C C . PRO D 1 525 ? 2.42300 20.47100 -14.14500 1.000 52.06414 525 PRO D C 1
ATOM 15156 O O . PRO D 1 525 ? 3.50900 20.99000 -13.88200 1.000 56.84103 525 PRO D O 1
ATOM 15160 N N . LYS D 1 526 ? 1.60000 20.94300 -15.08000 1.000 51.56671 526 LYS D N 1
ATOM 15161 C CA . LYS D 1 526 ? 1.91500 22.13500 -15.85600 1.000 53.82487 526 LYS D CA 1
ATOM 15162 C C . LYS D 1 526 ? 1.65600 23.43400 -15.10600 1.000 57.10422 526 LYS D C 1
ATOM 15163 O O . LYS D 1 526 ? 1.68200 24.50100 -15.72600 1.000 56.85945 526 LYS D O 1
ATOM 15169 N N . THR D 1 527 ? 1.38900 23.37300 -13.80500 1.000 55.45928 527 THR D N 1
ATOM 15170 C CA . THR D 1 527 ? 1.34200 24.58200 -13.00300 1.000 54.77236 527 THR D CA 1
ATOM 15171 C C . THR D 1 527 ? 2.75300 25.14000 -12.80700 1.000 55.29610 527 THR D C 1
ATOM 15172 O O . THR D 1 527 ? 3.73400 24.38800 -12.81200 1.000 54.32230 527 THR D O 1
ATOM 15176 N N . PRO D 1 528 ? 2.88500 26.46200 -12.66200 1.000 57.69902 528 PRO D N 1
ATOM 15177 C CA . PRO D 1 528 ? 4.16500 27.03400 -12.20800 1.000 57.66744 528 PRO D CA 1
ATOM 15178 C C . PRO D 1 528 ? 4.73000 26.38500 -10.95300 1.000 58.53597 528 PRO D C 1
ATOM 15179 O O . PRO D 1 528 ? 5.94700 26.42500 -10.74100 1.000 54.37494 528 PRO D O 1
ATOM 15183 N N . ASP D 1 529 ? 3.88900 25.83000 -10.08300 1.000 65.91580 529 ASP D N 1
ATOM 15184 C CA . ASP D 1 529 ? 4.42900 25.04700 -8.97700 1.000 63.97346 529 ASP D CA 1
ATOM 15185 C C . ASP D 1 529 ? 4.99500 23.72000 -9.47300 1.000 66.08424 529 ASP D C 1
ATOM 15186 O O . ASP D 1 529 ? 6.04200 23.26800 -8.99200 1.000 64.73671 529 ASP D O 1
ATOM 15191 N N . GLY D 1 530 ? 4.30700 23.07400 -10.42300 1.000 57.73587 530 GLY D N 1
ATOM 15192 C CA . GLY D 1 530 ? 4.80000 21.81600 -10.96500 1.000 51.79568 530 GLY D CA 1
ATOM 15193 C C . GLY D 1 530 ? 6.15600 21.90700 -11.63700 1.000 50.46395 530 GLY D C 1
ATOM 15194 O O . GLY D 1 530 ? 6.92400 20.93700 -11.62400 1.000 50.49026 530 GLY D O 1
ATOM 15195 N N . ILE D 1 531 ? 6.47800 23.05600 -12.24100 1.000 51.18508 531 ILE D N 1
ATOM 15196 C CA . ILE D 1 531 ? 7.81100 23.22100 -12.81900 1.000 50.33235 531 ILE D CA 1
ATOM 15197 C C . ILE D 1 531 ? 8.84500 23.34400 -11.70300 1.000 46.60559 531 ILE D C 1
ATOM 15198 O O . ILE D 1 531 ? 9.96100 22.82200 -11.80800 1.000 44.46059 531 ILE D O 1
ATOM 15203 N N . LYS D 1 532 ? 8.48200 24.00300 -10.60800 1.000 51.03507 532 LYS D N 1
ATOM 15204 C CA . LYS D 1 532 ? 9.39700 24.17600 -9.45800 1.000 50.30077 532 LYS D CA 1
ATOM 15205 C C . LYS D 1 532 ? 9.74200 22.78300 -8.96100 1.000 49.76649 532 LYS D C 1
ATOM 15206 O O . LYS D 1 532 ? 10.89100 22.55900 -8.59900 1.000 48.85849 532 LYS D O 1
ATOM 15212 N N . LYS D 1 533 ? 8.76400 21.90100 -8.93000 1.000 46.52400 533 LYS D N 1
ATOM 15213 C CA . LYS D 1 533 ? 8.97900 20.49900 -8.62100 1.000 45.98709 533 LYS D CA 1
ATOM 15214 C C . LYS D 1 533 ? 9.95400 19.88000 -9.60300 1.000 43.69998 533 LYS D C 1
ATOM 15215 O O . LYS D 1 533 ? 10.87000 19.14800 -9.21400 1.000 45.57915 533 LYS D O 1
ATOM 15221 N N . LEU D 1 534 ? 9.72800 20.12200 -10.89200 1.000 43.00779 534 LEU D N 1
ATOM 15222 C CA . LEU D 1 534 ? 10.59700 19.57100 -11.92200 1.000 43.11570 534 LEU D CA 1
ATOM 15223 C C . LEU D 1 534 ? 12.00800 20.13700 -11.79500 1.000 43.74472 534 LEU D C 1
ATOM 15224 O O . LEU D 1 534 ? 12.99500 19.39500 -11.86300 1.000 40.29167 534 LEU D O 1
ATOM 15229 N N . LEU D 1 535 ? 12.12000 21.45500 -11.60000 1.000 42.61300 535 LEU D N 1
ATOM 15230 C CA . LEU D 1 535 ? 13.42600 22.07100 -11.38600 1.000 39.39683 535 LEU D CA 1
ATOM 15231 C C . LEU D 1 535 ? 14.11000 21.50800 -10.14800 1.000 43.14201 535 LEU D C 1
ATOM 15232 O O . LEU D 1 535 ? 15.32200 21.26200 -10.15900 1.000 42.76039 535 LEU D O 1
ATOM 15237 N N . LYS D 1 536 ? 13.35300 21.30900 -9.06400 1.000 43.28940 536 LYS D N 1
ATOM 15238 C CA . LYS D 1 536 ? 13.94200 20.78300 -7.83600 1.000 41.84712 536 LYS D CA 1
ATOM 15239 C C . LYS D 1 536 ? 14.49300 19.37600 -8.03100 1.000 39.61001 536 LYS D C 1
ATOM 15240 O O . LYS D 1 536 ? 15.41200 18.96600 -7.31500 1.000 38.07299 536 LYS D O 1
ATOM 15246 N N . SER D 1 537 ? 13.94100 18.61700 -8.98200 1.000 40.67330 537 SER D N 1
ATOM 15247 C CA . SER D 1 537 ? 14.48000 17.28900 -9.25200 1.000 42.08136 537 SER D CA 1
ATOM 15248 C C . SER D 1 537 ? 15.83100 17.36800 -9.95200 1.000 39.63370 537 SER D C 1
ATOM 15249 O O . SER D 1 537 ? 16.67100 16.47800 -9.77100 1.000 39.97058 537 SER D O 1
ATOM 15252 N N . PHE D 1 538 ? 16.07100 18.42600 -10.73400 1.000 39.22839 538 PHE D N 1
ATOM 15253 C CA . PHE D 1 538 ? 17.38800 18.59300 -11.33600 1.000 41.09177 538 PHE D CA 1
ATOM 15254 C C . PHE D 1 538 ? 18.38800 19.08700 -10.30400 1.000 43.36046 538 PHE D C 1
ATOM 15255 O O . PHE D 1 538 ? 19.56800 18.72300 -10.36200 1.000 42.11031 538 PHE D O 1
ATOM 15263 N N . GLN D 1 539 ? 17.93900 19.92100 -9.36900 1.000 42.18927 539 GLN D N 1
ATOM 15264 C CA . GLN D 1 539 ? 18.75400 20.24700 -8.21100 1.000 39.84951 539 GLN D CA 1
ATOM 15265 C C . GLN D 1 539 ? 18.98900 18.98300 -7.39900 1.000 42.82092 539 GLN D C 1
ATOM 15266 O O . GLN D 1 539 ? 18.09600 18.14300 -7.25600 1.000 45.71338 539 GLN D O 1
ATOM 15272 N N . GLY D 1 540 ? 20.19200 18.85000 -6.86000 1.000 39.02310 540 GLY D N 1
ATOM 15273 C CA . GLY D 1 540 ? 20.55000 17.63300 -6.16600 1.000 37.39659 540 GLY D CA 1
ATOM 15274 C C . GLY D 1 540 ? 21.75900 17.01700 -6.82700 1.000 38.74938 540 GLY D C 1
ATOM 15275 O O . GLY D 1 540 ? 22.67700 16.55100 -6.15200 1.000 41.14441 540 GLY D O 1
ATOM 15276 N N . ILE D 1 541 ? 21.76200 16.99900 -8.16000 1.000 41.87344 541 ILE D N 1
ATOM 15277 C CA . ILE D 1 541 ? 22.93000 16.51500 -8.88300 1.000 38.37302 541 ILE D CA 1
ATOM 15278 C C . ILE D 1 541 ? 23.98900 17.60500 -9.00500 1.000 38.94151 541 ILE D C 1
ATOM 15279 O O . ILE D 1 541 ? 25.17400 17.29500 -9.17000 1.000 43.46574 541 ILE D O 1
ATOM 15284 N N . VAL D 1 542 ? 23.59100 18.87800 -8.92300 1.000 36.94917 542 VAL D N 1
ATOM 15285 C CA . VAL D 1 542 ? 24.52900 19.99600 -8.87500 1.000 37.23868 542 VAL D CA 1
ATOM 15286 C C . VAL D 1 542 ? 24.71100 20.52500 -7.45600 1.000 35.12526 542 VAL D C 1
ATOM 15287 O O . VAL D 1 542 ? 25.62800 21.32500 -7.21300 1.000 35.83851 542 VAL D O 1
ATOM 15291 N N . TYR D 1 543 ? 23.87400 20.09600 -6.51200 1.000 35.86746 543 TYR D N 1
ATOM 15292 C CA . TYR D 1 543 ? 23.95200 20.49800 -5.11400 1.000 32.75130 543 TYR D CA 1
ATOM 15293 C C . TYR D 1 543 ? 24.79400 19.52700 -4.29300 1.000 35.00420 543 TYR D C 1
ATOM 15294 O O . TYR D 1 543 ? 25.59100 19.95900 -3.45400 1.000 31.97489 543 TYR D O 1
ATOM 15303 N N . LYS D 1 544 ? 24.62000 18.22300 -4.51700 1.000 34.69100 544 LYS D N 1
ATOM 15304 C CA . LYS D 1 544 ? 25.31300 17.19900 -3.73300 1.000 33.33821 544 LYS D CA 1
ATOM 15305 C C . LYS D 1 544 ? 26.82800 17.36700 -3.69300 1.000 33.97776 544 LYS D C 1
ATOM 15306 O O . LYS D 1 544 ? 27.40500 17.22900 -2.60300 1.000 33.80932 544 LYS D O 1
ATOM 15312 N N . PRO D 1 545 ? 27.53000 17.64300 -4.80000 1.000 33.57771 545 PRO D N 1
ATOM 15313 C CA . PRO D 1 545 ? 28.98000 17.88000 -4.69300 1.000 32.88289 545 PRO D CA 1
ATOM 15314 C C . PRO D 1 545 ? 29.33900 19.06100 -3.81000 1.000 33.96197 545 PRO D C 1
ATOM 15315 O O . PRO D 1 545 ? 30.46500 19.11000 -3.29800 1.000 32.03542 545 PRO D O 1
ATOM 15319 N N . LEU D 1 546 ? 28.42800 20.01200 -3.60900 1.000 33.38821 546 LEU D N 1
ATOM 15320 C CA . LEU D 1 546 ? 28.66500 21.09200 -2.66100 1.000 30.75369 546 LEU D CA 1
ATOM 15321 C C . LEU D 1 546 ? 28.54200 20.63500 -1.21600 1.000 26.96113 546 LEU D C 1
ATOM 15322 O O . LEU D 1 546 ? 28.66200 21.46300 -0.30800 1.000 26.70847 546 LEU D O 1
ATOM 15327 N N . VAL D 1 547 ? 28.29300 19.35200 -0.98600 1.000 26.39001 547 VAL D N 1
ATOM 15328 C CA . VAL D 1 547 ? 28.43200 18.73500 0.32600 1.000 28.53237 547 VAL D CA 1
ATOM 15329 C C . VAL D 1 547 ? 29.54100 17.68900 0.33100 1.000 28.00599 547 VAL D C 1
ATOM 15330 O O . VAL D 1 547 ? 30.39800 17.68400 1.21500 1.000 28.28497 547 VAL D O 1
ATOM 15334 N N . MET D 1 548 ? 29.55100 16.80500 -0.67200 1.000 29.37721 548 MET D N 1
ATOM 15335 C CA . MET D 1 548 ? 30.46100 15.66400 -0.64800 1.000 29.20350 548 MET D CA 1
ATOM 15336 C C . MET D 1 548 ? 31.90400 16.07900 -0.91400 1.000 28.99821 548 MET D C 1
ATOM 15337 O O . MET D 1 548 ? 32.83100 15.52700 -0.31100 1.000 30.45628 548 MET D O 1
ATOM 15342 N N . GLU D 1 549 ? 32.12100 17.04200 -1.81000 1.000 30.49313 549 GLU D N 1
ATOM 15343 C CA . GLU D 1 549 ? 33.48000 17.41300 -2.18600 1.000 29.39826 549 GLU D CA 1
ATOM 15344 C C . GLU D 1 549 ? 34.14400 18.34800 -1.18300 1.000 31.01161 549 GLU D C 1
ATOM 15345 O O . GLU D 1 549 ? 35.33000 18.65700 -1.34100 1.000 30.90897 549 GLU D O 1
ATOM 15351 N N . PHE D 1 550 ? 33.41600 18.81000 -0.16900 1.000 30.62209 550 PHE D N 1
ATOM 15352 C CA . PHE D 1 550 ? 33.96400 19.67800 0.86400 1.000 28.99558 550 PHE D CA 1
ATOM 15353 C C . PHE D 1 550 ? 34.10500 18.97600 2.20400 1.000 28.21654 550 PHE D C 1
ATOM 15354 O O . PHE D 1 550 ? 35.18200 19.00500 2.80700 1.000 29.83516 550 PHE D O 1
ATOM 15362 N N . SER D 1 551 ? 33.03700 18.34500 2.69300 1.000 26.30052 551 SER D N 1
ATOM 15363 C CA . SER D 1 551 ? 33.03800 17.70900 4.00000 1.000 26.76637 551 SER D CA 1
ATOM 15364 C C . SER D 1 551 ? 32.73700 16.21700 3.96100 1.000 26.98481 551 SER D C 1
ATOM 15365 O O . SER D 1 551 ? 32.91300 15.54500 4.98500 1.000 24.65296 551 SER D O 1
ATOM 15368 N N . GLY D 1 552 ? 32.31600 15.67800 2.81600 1.000 26.48475 552 GLY D N 1
ATOM 15369 C CA . GLY D 1 552 ? 31.87900 14.30700 2.71700 1.000 23.61599 552 GLY D CA 1
ATOM 15370 C C . GLY D 1 552 ? 32.96400 13.34000 2.28100 1.000 27.71648 552 GLY D C 1
ATOM 15371 O O . GLY D 1 552 ? 34.15500 13.66500 2.26300 1.000 29.12718 552 GLY D O 1
ATOM 15372 N N . PRO D 1 553 ? 32.55600 12.11000 1.93800 1.000 28.45078 553 PRO D N 1
ATOM 15373 C CA . PRO D 1 553 ? 33.53800 11.04700 1.64200 1.000 27.61121 553 PRO D CA 1
ATOM 15374 C C . PRO D 1 553 ? 34.59700 11.41300 0.61000 1.000 30.17730 553 PRO D C 1
ATOM 15375 O O . PRO D 1 553 ? 35.77100 11.08800 0.81700 1.000 31.46167 553 PRO D O 1
ATOM 15379 N N . SER D 1 554 ? 34.22700 12.06400 -0.49600 1.000 32.04332 554 SER D N 1
ATOM 15380 C CA . SER D 1 554 ? 35.21600 12.39400 -1.52100 1.000 34.96472 554 SER D CA 1
ATOM 15381 C C . SER D 1 554 ? 36.29200 13.31800 -0.96500 1.000 37.87823 554 SER D C 1
ATOM 15382 O O . SER D 1 554 ? 37.49200 13.08900 -1.16500 1.000 39.76793 554 SER D O 1
ATOM 15385 N N . ALA D 1 555 ? 35.87600 14.37200 -0.25900 1.000 29.32983 555 ALA D N 1
ATOM 15386 C CA . ALA D 1 555 ? 36.83200 15.28800 0.35400 1.000 30.25100 555 ALA D CA 1
ATOM 15387 C C . ALA D 1 555 ? 37.69800 14.57200 1.38400 1.000 31.84592 555 ALA D C 1
ATOM 15388 O O . ALA D 1 555 ? 38.92500 14.72600 1.39400 1.000 34.57520 555 ALA D O 1
ATOM 15390 N N . VAL D 1 556 ? 37.07100 13.79900 2.27400 1.000 28.37972 556 VAL D N 1
ATOM 15391 C CA . VAL D 1 556 ? 37.81900 13.08700 3.31000 1.000 29.37194 556 VAL D CA 1
ATOM 15392 C C . VAL D 1 556 ? 38.78500 12.09100 2.67900 1.000 31.60116 556 VAL D C 1
ATOM 15393 O O . VAL D 1 556 ? 39.95500 11.99600 3.07200 1.000 30.22204 556 VAL D O 1
ATOM 15397 N N . SER D 1 557 ? 38.31000 11.33500 1.68300 1.000 30.85896 557 SER D N 1
ATOM 15398 C CA . SER D 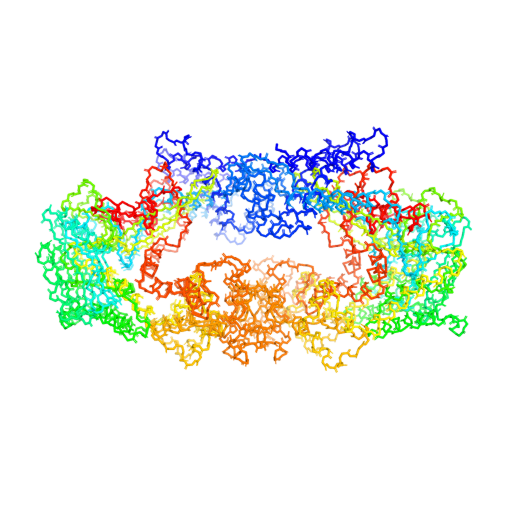1 557 ? 39.10700 10.26900 1.08200 1.000 30.63262 557 SER D CA 1
ATOM 15399 C C . SER D 1 557 ? 40.35300 10.78300 0.37800 1.000 32.90921 557 SER D C 1
ATOM 15400 O O . SER D 1 557 ? 41.21200 9.97000 0.02100 1.000 32.54338 557 SER D O 1
ATOM 15403 N N . SER D 1 558 ? 40.45000 12.09300 0.13200 1.000 32.75919 558 SER D N 1
ATOM 15404 C CA . SER D 1 558 ? 41.63300 12.68100 -0.48700 1.000 34.06724 558 SER D CA 1
ATOM 15405 C C . SER D 1 558 ? 42.93100 12.13900 0.10600 1.000 32.94079 558 SER D C 1
ATOM 15406 O O . SER D 1 558 ? 43.78900 11.62100 -0.61900 1.000 34.82260 558 SER D O 1
ATOM 15409 N N . SER D 1 559 ? 43.08600 12.25500 1.42900 1.000 28.37709 559 SER D N 1
ATOM 15410 C CA . SER D 1 559 ? 44.28600 11.75700 2.09900 1.000 29.52986 559 SER D CA 1
ATOM 15411 C C . SER D 1 559 ? 44.56500 10.29400 1.77000 1.000 28.81135 559 SER D C 1
ATOM 15412 O O . SER D 1 559 ? 45.72400 9.89800 1.60000 1.000 29.36668 559 SER D O 1
ATOM 15415 N N . TRP D 1 560 ? 43.51600 9.47400 1.68100 1.000 28.33498 560 TRP D N 1
ATOM 15416 C CA . TRP D 1 560 ? 43.71400 8.06200 1.36900 1.000 25.93995 560 TRP D CA 1
ATOM 15417 C C . TRP D 1 560 ? 44.09100 7.86900 -0.09400 1.000 30.08782 560 TRP D C 1
ATOM 15418 O O . TRP D 1 560 ? 44.98900 7.07800 -0.41100 1.000 27.22168 560 TRP D O 1
ATOM 15429 N N . VAL D 1 561 ? 43.40800 8.57400 -1.00100 1.000 28.87451 561 VAL D N 1
ATOM 15430 C CA . VAL D 1 561 ? 43.70300 8.44300 -2.42600 1.000 30.85633 561 VAL D CA 1
ATOM 15431 C C . VAL D 1 561 ? 45.12400 8.90800 -2.72400 1.000 33.81721 561 VAL D C 1
ATOM 15432 O O . VAL D 1 561 ? 45.84900 8.27700 -3.50300 1.000 32.66181 561 VAL D O 1
ATOM 15436 N N . GLU D 1 562 ? 45.54600 10.01200 -2.10500 1.000 32.79341 562 GLU D N 1
ATOM 15437 C CA . GLU D 1 562 ? 46.91500 10.47600 -2.28900 1.000 33.65404 562 GLU D CA 1
ATOM 15438 C C . GLU D 1 562 ? 47.90700 9.41500 -1.82600 1.000 32.69076 562 GLU D C 1
ATOM 15439 O O . GLU D 1 562 ? 48.97500 9.24400 -2.42300 1.000 34.86471 562 GLU D O 1
ATOM 15445 N N . ALA D 1 563 ? 47.56200 8.69100 -0.75600 1.000 32.09859 563 ALA D N 1
ATOM 15446 C CA . ALA D 1 563 ? 48.47700 7.72500 -0.15300 1.000 30.73000 563 ALA D CA 1
ATOM 15447 C C . ALA D 1 563 ? 48.78900 6.55400 -1.07800 1.000 32.36441 563 ALA D C 1
ATOM 15448 O O . ALA D 1 563 ? 49.85400 5.94100 -0.94900 1.000 31.18795 563 ALA D O 1
ATOM 15450 N N . ILE D 1 564 ? 47.88500 6.21100 -1.99800 1.000 34.98051 564 ILE D N 1
ATOM 15451 C CA . ILE D 1 564 ? 48.11600 5.07700 -2.88900 1.000 33.25925 564 ILE D CA 1
ATOM 15452 C C . ILE D 1 564 ? 48.18900 5.54300 -4.33800 1.000 37.86507 564 ILE D C 1
ATOM 15453 O O . ILE D 1 564 ? 47.85900 4.78800 -5.26100 1.000 35.57005 564 ILE D O 1
ATOM 15458 N N . SER D 1 565 ? 48.62300 6.78300 -4.55000 1.000 39.42578 565 SER D N 1
ATOM 15459 C CA . SER D 1 565 ? 48.65300 7.37200 -5.88000 1.000 43.83157 565 SER D CA 1
ATOM 15460 C C . SER D 1 565 ? 50.06500 7.32700 -6.45900 1.000 47.89258 565 SER D C 1
ATOM 15461 O O . SER D 1 565 ? 51.03000 6.93100 -5.80000 1.000 42.69196 565 SER D O 1
ATOM 15464 N N . GLY D 1 566 ? 50.17300 7.76500 -7.71000 1.000 50.85873 566 GLY D N 1
ATOM 15465 C CA . GLY D 1 566 ? 51.43200 7.71300 -8.43500 1.000 53.41430 566 GLY D CA 1
ATOM 15466 C C . GLY D 1 566 ? 51.93200 6.32600 -8.78400 1.000 51.78516 566 GLY D C 1
ATOM 15467 O O . GLY D 1 566 ? 53.14200 6.07300 -8.71300 1.000 55.82248 566 GLY D O 1
ATOM 15468 N N . ARG D 1 567 ? 51.03400 5.42200 -9.17100 1.000 50.56659 567 ARG D N 1
ATOM 15469 C CA . ARG D 1 567 ? 51.39100 4.05600 -9.52900 1.000 51.88780 567 ARG D CA 1
ATOM 15470 C C . ARG D 1 567 ? 50.61900 3.67600 -10.78600 1.000 53.04057 567 ARG D C 1
ATOM 15471 O O . ARG D 1 567 ? 49.79700 4.44600 -11.29200 1.000 55.25399 567 ARG D O 1
ATOM 15479 N N . SER D 1 568 ? 50.88300 2.47600 -11.29400 1.000 51.37984 568 SER D N 1
ATOM 15480 C CA . SER D 1 568 ? 50.04500 1.92600 -12.34800 1.000 53.20638 568 SER D CA 1
ATOM 15481 C C . SER D 1 568 ? 48.71200 1.50900 -11.74300 1.000 53.33271 568 SER D C 1
ATOM 15482 O O . SER D 1 568 ? 48.64400 1.10300 -10.57900 1.000 55.66194 568 SER D O 1
ATOM 15485 N N . ILE D 1 569 ? 47.64500 1.65300 -12.52800 1.000 46.33977 569 ILE D N 1
ATOM 15486 C CA . ILE D 1 569 ? 46.29100 1.31100 -12.09000 1.000 49.21643 569 ILE D CA 1
ATOM 15487 C C . ILE D 1 569 ? 46.31000 -0.01400 -11.33200 1.000 47.73467 569 ILE D C 1
ATOM 15488 O O . ILE D 1 569 ? 46.90900 -0.99600 -11.79800 1.000 48.42949 569 ILE D O 1
ATOM 15493 N N . PRO D 1 570 ? 45.74100 -0.06400 -10.12600 1.000 44.66062 570 PRO D N 1
ATOM 15494 C CA . PRO D 1 570 ? 45.79000 -1.30300 -9.34400 1.000 39.58896 570 PRO D CA 1
ATOM 15495 C C . PRO D 1 570 ? 45.09500 -2.43400 -10.07900 1.000 39.03626 570 PRO D C 1
ATOM 15496 O O . PRO D 1 570 ? 44.14900 -2.22300 -10.84200 1.000 42.08136 570 PRO D O 1
ATOM 15500 N N . ARG D 1 571 ? 45.57900 -3.64700 -9.84800 1.000 34.69627 571 ARG D N 1
ATOM 15501 C CA . ARG D 1 571 ? 44.92400 -4.83300 -10.36500 1.000 33.73826 571 ARG D CA 1
ATOM 15502 C C . ARG D 1 571 ? 44.75400 -5.84800 -9.24400 1.000 32.99080 571 ARG D C 1
ATOM 15503 O O . ARG D 1 571 ? 45.50800 -5.85400 -8.26600 1.000 33.15398 571 ARG D O 1
ATOM 15511 N N . ASN D 1 572 ? 43.73800 -6.69500 -9.38900 1.000 31.60905 572 ASN D N 1
ATOM 15512 C CA . ASN D 1 572 ? 43.47400 -7.76800 -8.43500 1.000 31.31691 572 ASN D CA 1
ATOM 15513 C C . ASN D 1 572 ? 44.19100 -9.02500 -8.90800 1.000 32.95395 572 ASN D C 1
ATOM 15514 O O . ASN D 1 572 ? 43.66700 -9.81000 -9.69800 1.000 33.30136 572 ASN D O 1
ATOM 15519 N N . PHE D 1 573 ? 45.41300 -9.21700 -8.41600 1.000 35.46215 573 PHE D N 1
ATOM 15520 C CA . PHE D 1 573 ? 46.23300 -10.36300 -8.79900 1.000 33.02501 573 PHE D CA 1
ATOM 15521 C C . PHE D 1 573 ? 45.88100 -11.51900 -7.87100 1.000 36.87811 573 PHE D C 1
ATOM 15522 O O . PHE D 1 573 ? 46.34300 -11.58200 -6.72800 1.000 37.25973 573 PHE D O 1
ATOM 15530 N N . GLU D 1 574 ? 45.05500 -12.43900 -8.37300 1.000 40.44695 574 GLU D N 1
ATOM 15531 C CA . GLU D 1 574 ? 44.52400 -13.51900 -7.54600 1.000 39.85215 574 GLU D CA 1
ATOM 15532 C C . GLU D 1 574 ? 45.63100 -14.40700 -6.97800 1.000 42.06820 574 GLU D C 1
ATOM 15533 O O . GLU D 1 574 ? 45.52800 -14.88000 -5.83900 1.000 41.44181 574 GLU D O 1
ATOM 15539 N N . TYR D 1 575 ? 46.69400 -14.65700 -7.75300 1.000 41.77080 575 TYR D N 1
ATOM 15540 C CA . TYR D 1 575 ? 47.61300 -15.75300 -7.46500 1.000 40.29957 575 TYR D CA 1
ATOM 15541 C C . TYR D 1 575 ? 49.02800 -15.29000 -7.11800 1.000 36.24908 575 TYR D C 1
ATOM 15542 O O . TYR D 1 575 ? 49.99600 -15.99100 -7.41400 1.000 37.72294 575 TYR D O 1
ATOM 15551 N N . LEU D 1 576 ? 49.17500 -14.13800 -6.46900 1.000 34.73048 576 LEU D N 1
ATOM 15552 C CA . LEU D 1 576 ? 50.49800 -13.68700 -6.05100 1.000 33.62508 576 LEU D CA 1
ATOM 15553 C C . LEU D 1 576 ? 50.98100 -14.46400 -4.83100 1.000 35.54374 576 LEU D C 1
ATOM 15554 O O . LEU D 1 576 ? 50.20200 -14.77800 -3.92600 1.000 36.25698 576 LEU D O 1
ATOM 15559 N N . ALA D 1 577 ? 52.27800 -14.78100 -4.81800 1.000 36.72546 577 ALA D N 1
ATOM 15560 C CA . ALA D 1 577 ? 52.88900 -15.36500 -3.62800 1.000 33.50402 577 ALA D CA 1
ATOM 15561 C C . ALA D 1 577 ? 52.79100 -14.41900 -2.43500 1.000 34.82786 577 ALA D C 1
ATOM 15562 O O . ALA D 1 577 ? 52.58600 -14.85800 -1.29800 1.000 37.83348 577 ALA D O 1
ATOM 15564 N N . GLU D 1 578 ? 52.93700 -13.11200 -2.67500 1.000 33.31189 578 GLU D N 1
ATOM 15565 C CA . GLU D 1 578 ? 52.97900 -12.09200 -1.62800 1.000 31.44061 578 GLU D CA 1
ATOM 15566 C C . GLU D 1 578 ? 51.88400 -11.06500 -1.89300 1.000 32.39336 578 GLU D C 1
ATOM 15567 O O . GLU D 1 578 ? 52.14900 -9.99900 -2.47000 1.000 30.78264 578 GLU D O 1
ATOM 15573 N N . PRO D 1 579 ? 50.63400 -11.37300 -1.52800 1.000 33.26188 579 PRO D N 1
ATOM 15574 C CA . PRO D 1 579 ? 49.55700 -10.37400 -1.66100 1.000 29.97991 579 PRO D CA 1
ATOM 15575 C C . PRO D 1 579 ? 49.90100 -9.01400 -1.07400 1.000 29.15613 579 PRO D C 1
ATOM 15576 O O . PRO D 1 579 ? 49.51100 -7.98300 -1.63600 1.000 30.11677 579 PRO D O 1
ATOM 15580 N N . MET D 1 580 ? 50.63000 -8.98100 0.04300 1.000 30.57472 580 MET D N 1
ATOM 15581 C CA . MET D 1 580 ? 50.88200 -7.74500 0.77700 1.000 30.96424 580 MET D CA 1
ATOM 15582 C C . MET D 1 580 ? 51.87600 -6.81800 0.08400 1.000 31.78276 580 MET D C 1
ATOM 15583 O O . MET D 1 580 ? 52.30200 -5.82400 0.69100 1.000 32.51179 580 MET D O 1
ATOM 15588 N N . SER D 1 581 ? 52.24800 -7.11500 -1.16100 1.000 31.34586 581 SER D N 1
ATOM 15589 C CA . SER D 1 581 ? 52.97700 -6.18000 -2.00300 1.000 28.79819 581 SER D CA 1
ATOM 15590 C C . SER D 1 581 ? 52.05200 -5.21200 -2.71900 1.000 29.79041 581 SER D C 1
ATOM 15591 O O . SER D 1 581 ? 52.52100 -4.20500 -3.26100 1.000 29.95359 581 SER D O 1
ATOM 15594 N N . GLN D 1 582 ? 50.75200 -5.49800 -2.73100 1.000 26.53213 582 GLN D N 1
ATOM 15595 C CA . GLN D 1 582 ? 49.77100 -4.61900 -3.34500 1.000 25.83994 582 GLN D CA 1
ATOM 15596 C C . GLN D 1 582 ? 49.18100 -3.70700 -2.27900 1.000 25.96627 582 GLN D C 1
ATOM 15597 O O . GLN D 1 582 ? 48.61700 -4.21000 -1.29600 1.000 26.92428 582 GLN D O 1
ATOM 15603 N N . PRO D 1 583 ? 49.30400 -2.38200 -2.41300 1.000 25.87679 583 PRO D N 1
ATOM 15604 C CA . PRO D 1 583 ? 48.78800 -1.48500 -1.36000 1.000 24.17921 583 PRO D CA 1
ATOM 15605 C C . PRO D 1 583 ? 47.34400 -1.76100 -0.97400 1.000 25.46884 583 PRO D C 1
ATOM 15606 O O . PRO D 1 583 ? 47.02100 -1.79600 0.22000 1.000 23.92655 583 PRO D O 1
ATOM 15610 N N . LEU D 1 584 ? 46.46300 -1.94800 -1.96200 1.000 23.21331 584 LEU D N 1
ATOM 15611 C CA . LEU D 1 584 ? 45.05500 -2.21200 -1.67700 1.000 23.17909 584 LEU D CA 1
ATOM 15612 C C . LEU D 1 584 ? 44.88200 -3.40000 -0.74000 1.000 25.33198 584 LEU D C 1
ATOM 15613 O O . LEU D 1 584 ? 43.97600 -3.40800 0.10300 1.000 26.80058 584 LEU D O 1
ATOM 15618 N N . ARG D 1 585 ? 45.73600 -4.41900 -0.87200 1.000 23.68968 585 ARG D N 1
ATOM 15619 C CA . ARG D 1 585 ? 45.62700 -5.56900 0.01700 1.000 24.00814 585 ARG D CA 1
ATOM 15620 C C . ARG D 1 585 ? 46.06000 -5.21500 1.43300 1.000 25.97417 585 ARG D C 1
ATOM 15621 O O . ARG D 1 585 ? 45.53900 -5.78500 2.40100 1.000 25.77941 585 ARG D O 1
ATOM 15629 N N . VAL D 1 586 ? 47.00600 -4.28500 1.57500 1.000 24.83456 586 VAL D N 1
ATOM 15630 C CA . VAL D 1 586 ? 47.34900 -3.77500 2.89800 1.000 24.26344 586 VAL D CA 1
ATOM 15631 C C . VAL D 1 586 ? 46.17100 -3.00100 3.47600 1.000 23.87128 586 VAL D C 1
ATOM 15632 O O . VAL D 1 586 ? 45.78700 -3.18900 4.63700 1.000 24.04499 586 VAL D O 1
ATOM 15636 N N . LEU D 1 587 ? 45.58700 -2.11400 2.66600 1.000 23.55809 587 LEU D N 1
ATOM 15637 C CA . LEU D 1 587 ? 44.40500 -1.36900 3.08100 1.000 23.40281 587 LEU D CA 1
ATOM 15638 C C . LEU D 1 587 ? 43.28300 -2.30200 3.52500 1.000 23.57125 587 LEU D C 1
ATOM 15639 O O . LEU D 1 587 ? 42.62900 -2.05900 4.54500 1.000 23.63704 587 LEU D O 1
ATOM 15644 N N . GLN D 1 588 ? 43.04300 -3.37700 2.76600 1.000 23.67915 588 GLN D N 1
ATOM 15645 C CA . GLN D 1 588 ? 41.91700 -4.25900 3.05800 1.000 23.87128 588 GLN D CA 1
ATOM 15646 C C . GLN D 1 588 ? 42.08300 -4.97000 4.39500 1.000 25.29514 588 GLN D C 1
ATOM 15647 O O . GLN D 1 588 ? 41.09000 -5.22500 5.08600 1.000 26.29526 588 GLN D O 1
ATOM 15653 N N . HIS D 1 589 ? 43.31700 -5.30500 4.77400 1.000 24.69770 589 HIS D N 1
ATOM 15654 C CA . HIS D 1 589 ? 43.54800 -6.11600 5.96100 1.000 24.80824 589 HIS D CA 1
ATOM 15655 C C . HIS D 1 589 ? 43.90800 -5.30900 7.20100 1.000 24.85035 589 HIS D C 1
ATOM 15656 O O . HIS D 1 589 ? 43.79100 -5.83800 8.31200 1.000 25.20565 589 HIS D O 1
ATOM 15663 N N . TYR D 1 590 ? 44.35700 -4.06100 7.05100 1.000 24.54768 590 TYR D N 1
ATOM 15664 C CA . TYR D 1 590 ? 44.90500 -3.32200 8.17500 1.000 24.64506 590 TYR D CA 1
ATOM 15665 C C . TYR D 1 590 ? 44.40300 -1.89100 8.31500 1.000 24.34502 590 TYR D C 1
ATOM 15666 O O . TYR D 1 590 ? 44.77400 -1.22200 9.28200 1.000 24.45293 590 TYR D O 1
ATOM 15675 N N . ALA D 1 591 ? 43.58300 -1.39100 7.38400 1.000 24.02656 591 ALA D N 1
ATOM 15676 C CA . ALA D 1 591 ? 43.25900 0.03100 7.37300 1.000 23.77127 591 ALA D CA 1
ATOM 15677 C C . ALA D 1 591 ? 41.77200 0.31600 7.16500 1.000 23.63968 591 ALA D C 1
ATOM 15678 O O . ALA D 1 591 ? 41.41900 1.44200 6.80100 1.000 24.47136 591 ALA D O 1
ATOM 15680 N N . CYS D 1 592 ? 40.88900 -0.65600 7.40300 1.000 23.81075 592 CYS D N 1
ATOM 15681 C CA . CYS D 1 592 ? 39.46800 -0.44700 7.15000 1.000 23.73179 592 CYS D CA 1
ATOM 15682 C C . CYS D 1 592 ? 38.62800 -1.23900 8.14500 1.000 24.90562 592 CYS D C 1
ATOM 15683 O O . CYS D 1 592 ? 39.12600 -2.09800 8.87800 1.000 24.34766 592 CYS D O 1
ATOM 15686 N N . VAL D 1 593 ? 37.32800 -0.92600 8.16000 1.000 24.03446 593 VAL D N 1
ATOM 15687 C CA . VAL D 1 593 ? 36.42400 -1.48100 9.16000 1.000 26.28210 593 VAL D CA 1
ATOM 15688 C C . VAL D 1 593 ? 36.09800 -2.94100 8.89300 1.000 26.19261 593 VAL D C 1
ATOM 15689 O O . VAL D 1 593 ? 35.63300 -3.63900 9.80000 1.000 25.16091 593 VAL D O 1
ATOM 15693 N N . SER D 1 594 ? 36.30800 -3.41200 7.66300 1.000 25.02142 594 SER D N 1
ATOM 15694 C CA . SER D 1 594 ? 36.06100 -4.80500 7.30500 1.000 25.23987 594 SER D CA 1
ATOM 15695 C C . SER D 1 594 ? 36.68100 -5.76200 8.31900 1.000 26.52950 594 SER D C 1
ATOM 15696 O O . SER D 1 594 ? 37.90300 -5.79300 8.49500 1.000 29.74041 594 SER D O 1
ATOM 15699 N N . GLY D 1 595 ? 35.82900 -6.53600 8.99100 1.000 25.53201 595 GLY D N 1
ATOM 15700 C CA . GLY D 1 595 ? 36.27300 -7.43500 10.03200 1.000 25.99522 595 GLY D CA 1
ATOM 15701 C C . GLY D 1 595 ? 36.40800 -6.82300 11.41000 1.000 28.01125 595 GLY D C 1
ATOM 15702 O O . GLY D 1 595 ? 36.77400 -7.53700 12.35300 1.000 29.00085 595 GLY D O 1
ATOM 15703 N N . LYS D 1 596 ? 36.13500 -5.52400 11.56100 1.000 26.57950 596 LYS D N 1
ATOM 15704 C CA . LYS D 1 596 ? 36.44300 -4.81100 12.79500 1.000 26.41369 596 LYS D CA 1
ATOM 15705 C C . LYS D 1 596 ? 35.23400 -4.06200 13.34500 1.000 28.14022 596 LYS D C 1
ATOM 15706 O O . LYS D 1 596 ? 35.39700 -3.15100 14.16200 1.000 27.60594 596 LYS D O 1
ATOM 15712 N N . ALA D 1 597 ? 34.02500 -4.42900 12.92300 1.000 28.39288 597 ALA D N 1
ATOM 15713 C CA . ALA D 1 597 ? 32.82300 -3.71800 13.33700 1.000 28.46657 597 ALA D CA 1
ATOM 15714 C C . ALA D 1 597 ? 31.62600 -4.64600 13.18900 1.000 29.27193 597 ALA D C 1
ATOM 15715 O O . ALA D 1 597 ? 31.65800 -5.61300 12.42400 1.000 29.91938 597 ALA D O 1
ATOM 15717 N N . ASN D 1 598 ? 30.56300 -4.33700 13.93500 1.000 29.20613 598 ASN D N 1
ATOM 15718 C CA . ASN D 1 598 ? 29.36600 -5.16900 13.97600 1.000 31.57221 598 ASN D CA 1
ATOM 15719 C C . ASN D 1 598 ? 28.29800 -4.69400 12.99900 1.000 33.43559 598 ASN D C 1
ATOM 15720 O O . ASN D 1 598 ? 27.10700 -4.95200 13.20800 1.000 34.41992 598 ASN D O 1
ATOM 15725 N N . PHE D 1 599 ? 28.70300 -4.01800 11.92700 1.000 32.07490 599 PHE D N 1
ATOM 15726 C CA . PHE D 1 599 ? 27.76700 -3.39700 11.00500 1.000 28.47447 599 PHE D CA 1
ATOM 15727 C C . PHE D 1 599 ? 28.32200 -3.51000 9.59400 1.000 29.99044 599 PHE D C 1
ATOM 15728 O O . PHE D 1 599 ? 29.52400 -3.69600 9.39300 1.000 33.85932 599 PHE D O 1
ATOM 15736 N N . SER D 1 600 ? 27.43100 -3.39200 8.61300 1.000 28.52447 600 SER D N 1
ATOM 15737 C CA . SER D 1 600 ? 27.80300 -3.47800 7.20800 1.000 27.87966 600 SER D CA 1
ATOM 15738 C C . SER D 1 600 ? 26.98000 -2.46500 6.42500 1.000 28.54290 600 SER D C 1
ATOM 15739 O O . SER D 1 600 ? 26.08800 -1.80700 6.96900 1.000 30.76685 600 SER D O 1
ATOM 15742 N N . SER D 1 601 ? 27.27800 -2.34100 5.13300 1.000 28.13495 601 SER D N 1
ATOM 15743 C CA . SER D 1 601 ? 26.63400 -1.31600 4.32700 1.000 27.55857 601 SER D CA 1
ATOM 15744 C C . SER D 1 601 ? 26.67900 -1.70400 2.85800 1.000 26.21893 601 SER D C 1
ATOM 15745 O O . SER D 1 601 ? 27.61600 -2.36300 2.40000 1.000 27.85334 601 SER D O 1
ATOM 15748 N N . ASP D 1 602 ? 25.64100 -1.29300 2.13400 1.000 27.57962 602 ASP D N 1
ATOM 15749 C CA . ASP D 1 602 ? 25.57600 -1.40300 0.68400 1.000 25.63728 602 ASP D CA 1
ATOM 15750 C C . ASP D 1 602 ? 26.02600 -0.12700 -0.02000 1.000 25.78204 602 ASP D C 1
ATOM 15751 O O . ASP D 1 602 ? 26.02600 -0.08900 -1.25400 1.000 29.50880 602 ASP D O 1
ATOM 15756 N N . ASN D 1 603 ? 26.38500 0.91900 0.73500 1.000 24.80561 603 ASN D N 1
ATOM 15757 C CA . ASN D 1 603 ? 26.67600 2.22300 0.14000 1.000 25.33988 603 ASN D CA 1
ATOM 15758 C C . ASN D 1 603 ? 27.84100 2.16000 -0.83800 1.000 27.34012 603 ASN D C 1
ATOM 15759 O O . ASN D 1 603 ? 27.91700 2.97200 -1.76800 1.000 25.60570 603 ASN D O 1
ATOM 15764 N N . ILE D 1 604 ? 28.75900 1.22100 -0.63700 1.000 26.02680 604 ILE D N 1
ATOM 15765 C CA . ILE D 1 604 ? 29.91500 1.03300 -1.51200 1.000 23.92655 604 ILE D CA 1
ATOM 15766 C C . ILE D 1 604 ? 30.10900 -0.45700 -1.73200 1.000 26.91112 604 ILE D C 1
ATOM 15767 O O . ILE D 1 604 ? 29.61300 -1.28200 -0.95200 1.000 25.68466 604 ILE D O 1
ATOM 15772 N N . PRO D 1 605 ? 30.80300 -0.83400 -2.80600 1.000 27.86387 605 PRO D N 1
ATOM 15773 C CA . PRO D 1 605 ? 31.03500 -2.26000 -3.05200 1.000 28.09021 605 PRO D CA 1
ATOM 15774 C C . PRO D 1 605 ? 31.83400 -2.88800 -1.92200 1.000 27.77701 605 PRO D C 1
ATOM 15775 O O . PRO D 1 605 ? 32.53700 -2.21300 -1.16700 1.000 26.00312 605 PRO D O 1
ATOM 15779 N N . LYS D 1 606 ? 31.70400 -4.20800 -1.80500 1.000 27.38223 606 LYS D N 1
ATOM 15780 C CA . LYS D 1 606 ? 32.60100 -4.97600 -0.95800 1.000 26.44001 606 LYS D CA 1
ATOM 15781 C C . LYS D 1 606 ? 33.99900 -4.98500 -1.57900 1.000 29.01927 606 LYS D C 1
ATOM 15782 O O . LYS D 1 606 ? 34.24300 -4.40900 -2.64300 1.000 31.35902 606 LYS D O 1
ATOM 15788 N N . TRP D 1 607 ? 34.94100 -5.63400 -0.90300 1.000 27.46645 607 TRP D N 1
ATOM 15789 C CA . TRP D 1 607 ? 36.27000 -5.78000 -1.48000 1.000 27.24274 607 TRP D CA 1
ATOM 15790 C C . TRP D 1 607 ? 36.22400 -6.73600 -2.66700 1.000 28.82977 607 TRP D C 1
ATOM 15791 O O . TRP D 1 607 ? 35.62800 -7.81500 -2.58900 1.000 28.15864 607 TRP D O 1
ATOM 15802 N N . CYS D 1 608 ? 36.85100 -6.32200 -3.77100 1.000 31.46693 608 CYS D N 1
ATOM 15803 C CA . CYS D 1 608 ? 37.01000 -7.15300 -4.96500 1.000 29.80884 608 CYS D CA 1
ATOM 15804 C C . CYS D 1 608 ? 35.66100 -7.60700 -5.51200 1.000 34.13041 608 CYS D C 1
ATOM 15805 O O . CYS D 1 608 ? 35.48400 -8.76200 -5.90900 1.000 35.47004 608 CYS D O 1
ATOM 15808 N N . GLU D 1 609 ? 34.70000 -6.68800 -5.51200 1.000 35.50952 609 GLU D N 1
ATOM 15809 C CA . GLU D 1 609 ? 33.37100 -6.95000 -6.03900 1.000 33.16713 609 GLU D CA 1
ATOM 15810 C C . GLU D 1 609 ? 33.35900 -6.76300 -7.55100 1.000 37.82559 609 GLU D C 1
ATOM 15811 O O . GLU D 1 609 ? 33.93200 -5.80400 -8.07500 1.000 35.31213 609 GLU D O 1
ATOM 15817 N N . LEU D 1 610 ? 32.71100 -7.68900 -8.25100 1.000 44.06055 610 LEU D N 1
ATOM 15818 C CA . LEU D 1 610 ? 32.67600 -7.65400 -9.70900 1.000 44.14213 610 LEU D CA 1
ATOM 15819 C C . LEU D 1 610 ? 31.44600 -6.90400 -10.21700 1.000 54.00384 610 LEU D C 1
ATOM 15820 O O . LEU D 1 610 ? 30.37800 -6.95300 -9.60400 1.000 55.54087 610 LEU D O 1
#